Protein 1Z7D (pdb70)

Nearest PDB structures (foldseek):
  1z7d-assembly3_F  TM=1.003E+00  e=6.283E-77  Plasmodium yoelii yoelii
  1z7d-assembly1_A  TM=9.982E-01  e=9.087E-73  Plasmodium yoelii yoelii
  1z7d-assembly1_B  TM=1.002E+00  e=5.710E-72  Plasmodium yoelii yoelii
  1z7d-assembly3_E  TM=9.992E-01  e=2.429E-71  Plasmodium yoelii yoelii
  3lg0-assembly2_C  TM=9.938E-01  e=2.759E-66  Plasmodium falciparum CDC/Honduras

Radius of gyration: 50.33 Å; Cα contacts (8 Å, |Δi|>4): 5253; chains: 6; bounding box: 68×157×118 Å

Foldseek 3Di:
DDLVVVVVVCVVPHDPPDDDQSFAFDDFWFQWTAGPVRFIFGEQCCVLQLQLLTPPDPLLVVLLVVQVVPFWADFPVDDDDLLVVLFVLVCVVVVAATKWKAFALVVLVVVVVVLLVLCLCPPLVQPPPQAEEEEDPQAVYDYFHPLDLVSVLVVLVPSRHRAYEDECFRVLSFRHHHDQCSVVSLLVSCVVSVHFYEYECQNVALQQQLHNGPVVVNPGDGQKYKYWSLLQSPPGRMIMMGHHCSRVVSDDPPPDGDGNTSTNSSSSSRSSSSVSSVVVVLSNQLQVQVVVLQVLLCVLCVPQPFWDDWDGGRQWIKTFTDLVQDQVVVLQSQLVVLRYHWDAHPSTMTTRGTRSVDDSVNSVVSSVSNSVSSVVSD/DDLVVVVVVCVVPHDPPDDDQSFAFDDFWFQWTAGPVRAIFGEQCCVLQLQLLTPPPVLLVVLLVVQVVPFFADFPVDDDVLLVVLFVLVCVVQPAATKWKFFALVVLVVVVVVLLVLLLCPPLVQPDPLEAEEEDPQQVPYDHPLDLPRLLVVLLPSNYRAYEYECFRQQNFRRHHDQCSLVSNLVSCVVSVHFYEYECQNPALQQQLHNGSSVVNPHDTQKYKHWNLLQSNPGRMIMIGHHCSRVVSDDPDDDDDSNGSGNSSSSSRSSSSVSSVVVSLSNLQQVLVVVLLVCLCVLCVPQPFWDDWDGGRQWIKTWTNQVQDQVVVLQSQLVVLRYHFDAHPRTMTTRGTRSPDDNVRSVVVSCSNSVSSVVSD/DDLCVVVVVCVPPHDPPDDDQSFAFDDFWFQWTAGPVRAIFGEQCLVLQLQLLTPPDVLLVVLLVVQVVPFFADFPVDDDDLLVVLFVLVCVVQVFATKWKFFALVVLVVVVVVLLQLCLCPPLNAPPPQEDEAEDDLDLPVVLVVLLDSSYSAYEDECFDQQVFGHHHDLCRVVSVLVSCVVSVHFYEYEQQRVALQQQLHNGPCVVNPDDGAKYKHWNLLQSNPGRMIMIGHHCSRVVSDDDDDDDPRNGSTNSSSSSSSSSSVSSVVVVLSNLLQVQVVVLQVVLCVLCVPQPQWDDWDDGRQWTKTWGNPVQDQLVVLQSQLVVLRYHWDAHPSTMTTRHTRSPDHNVNSVVSSVSSSVSSVVSD/DDLVVVVVVCVVPHDPPDDDDSFAFDDFWFQWTAGPVRAIFGEQCCVLQLQLLGPPDPLLVVLLVVQVVPFWADFPVDDDPLLVVLFVLVCVVQVAATKWKFFALVVLVVVVVVLLQLCLCPPLVADPPQAAEEEDCVPYFDPLDLPRLLVVLLPSNYRAYEYECFDQQVFRRHHDQCSLVSLLVSCVVSVHFYEYEQQNPALQQQLHRGPCVVNPHDGQKYKYWNLLQSNPGRMIMMGHHCSRPVSDDPDDDDDRNTSTNSSSSSRSSSSCSSVVVSLSNLLQVLVVVLQVVLCVLCVPQPFWDDWDHGRQFTKTFTNVVQDQQVQLQVQLVVLRYHWDAHPRTMTTGGTRSVDDNVNSVVSSCSNSVSSVVSD/DDLVVVVVVCVVPHDPPDDDDSFAWDDFWFQWTAGPVRAIFGEQCLVLQLQLLGPPDVLLVVLLVVQVVPFWFDWPVDDDDLLVVLFVLVCVVVVAATKWKAFALVVLVVVVVVLLVLCLCPPLVAPPPLEQEEEVVPNDVPLDLPRLLVVLLPSNYRAYEYECFDALVFGHHHDQCSLVSNLVSCVVSVHFYEYEQQNPALQLQLHNGPCVVNPDDGQKYKYWNLLQSNPGRMIMIGHHPSRVVSDDDDDDDTGSGSGNSSSSSSSSSSVSSVVVSLSNLLQVQVVVLQVCLCVLCVPAPFWDDWDHGRQWTKTWTPVVQHQVQVLQSQLVVLRYHFDAHPSTMTTRHTRSPDDNVNSVSSSVSNSVSSVVSD/DDLVVVVVVCVVVHDPPDDDQSFAFDDFWFQWTAGPVRAIFGEQCLVLQLQLLTPPDVLLVVLLVVQVVPFFADFPVDDDDLLVVLFVLVCVVVVFATKWKDFALVVLVVVVVVLQLLCLCPPLNQPPPQAAEEEDPVHYDHPLDLPSVLVVLQPSSYRAYEYECFDVLVFRHHHDQCSLVSNLVSCVVSVHFYEYEQQNPALQQQLHNGSVVVNPGDGQKYKYWNLLQSNPGRMIMMGHHCSRPVSDDPDDDDDRNGSTNSSSSSSSSSSVSSVVVSLSNLLQVQVPVLLVVLCVLCVPPPFWDDWDHGRQFTKTFTDLVQDFQVVLQSQLVVLRYHFDAHPRGMTTRGTRSVDDNVNSVVSSVSSSVSSVVSD

InterPro domains:
  IPR005814 Aminotransferase class-III [PF00202] (20-406)
  IPR005814 Aminotransferase class-III [PIRSF000521] (32-408)
  IPR005814 Aminotransferase class-III [cd00610] (13-407)
  IPR010164 Ornithine aminotransferase [TIGR01885] (11-408)
  IPR015421 Pyridoxal phosphate-dependent transferase, major domain [G3DSA:3.40.640.10] (64-314)
  IPR015422 Pyridoxal phosphate-dependent transferase, small domain [G3DSA:3.90.1150.10] (19-399)
  IPR015424 Pyridoxal phosphate-dependent transferase [SSF53383] (17-407)
  IPR049704 Aminotransferases class-III pyridoxal-phosphate attachment site [PS00600] (230-267)
  IPR050103 Class-III Pyridoxal-phosphate-dependent Aminotransferase [PTHR11986] (8-408)

Organism: Plasmodium yoelii yoelii (NCBI:txid73239)

Sequence (2248 aa):
KTPEDYINNELKYGAHNYDPIPVVLKRAKGVFVYDVNDKRYYDFLSAYSSVNQGHCHPNILNAMINQAKNLTICSRAFFSVPLGICERYLTNLLGYDKVLMMNTGAEANETAYKLCRKWGYEVKKIPENMAKIVVCKNNQFSKVPYDDLEALEEELKDPNVCAFIVEPIQGEAGVIVPSDNYLQGVYDICKKYNVLFVADEVQTGLGRTGKLLCVHHYNVKPDVILLGKALSGGHYPISAVLANDDIMLVIKPGEHGSTYGGNPLAASICVEALNVLINEKLCENAEKLGGPFLENLKRELKDSKIVRDVRGKGLLCAIEFKNELVNVLDICLKLKENGLITRDVHDKTIRLTPPLCITKEQLDECTEIIVKTVKFFDKTPEDYINNELKYGAHNYDPIPVVLKRAKGVFVYDVNDKRYYDFLSAYSSVNQGHCHPNILNAMINQAKNLTICSRAFFSVPLGICERYLTNLLGYDKVLMMNTGAEANETAYKLCRKWGYEVKKIPENMAKIVVCKNNFSKVPYDDLEALEEELKDPNVCAFIVEPIQGEAGVIVPSDNYLQGVYDICKKYNVLFVADEVQTGLGRTGKLLCVHHYNVKPDVILLGKALSGGHYPISAVLANDDIMLVIKPGEHGSTYGGNPLAASICVEALNVLINEKLCENAEKLGGPFLENLKRELKDSKIVRDVRGKGLLCAIEFKNELVNVLDICLKLKENGLITRDVHDKTIRLTPPLCITKEQLDECTEIIVKTVKFFDKTPEDYINNELKYGAHNYDPIPVVLKRAKGVFVYDVNDKRYYDFLSAYSSVNQGHCHPNILNAMINQAKNLTICSRAFFSVPLGICERYLTNLLGYDKVLMMNTGAEANETAYKLCRKWGYEVKKIPENMAKIVVCYDDLEALEEELKDPNVCAFIVEPIQGEAGVIVPSDNYLQGVYDICKKYNVLFVADEVQTGLGRTGKLLCVHHYNVKPDVILLGKALSGGHYPISAVLANDDIMLVIKPGEHGSTYGGNPLAASICVEALNVLINEKLCENAEKLGGPFLENLKRELKDSKIVRDVRGKGLLCAIEFKNELVNVLDICLKLKENGLITRDVHDKTIRLTPPLCITKEQLDECTEIIVKTVKFFDKTPEDYINNELKYGAHNYDPIPVVLKRAKGVFVYDVNDKRYYDFLSAYSSVNQGHCHPNILNAMINQAKNLTICSRAFFSVPLGICERYLTNLLGYDKVLMMNTGAEANETAYKLCRKWGYEVKKIPENMAKIVVCKFSKVPYDDLEALEEELKDPNVCAFIVEPIQGEAGVIVPSDNYLQGVYDICKKYNVLFVADEVQTGLGRTGKLLCVHHYNVKPDVILLGKALSGGHYPISAVLANDDIMLVIKPGEHGSTYGGNPLAASICVEALNVLINEKLCENAEKLGGPFLENLKRELKDSKIVRDVRGKGLLCAIEFKNELVNVLDICLKLKENGLITRDVHDKTIRLTPPLCITKEQLDECTEIIVKTVKFFDKTPEDYINNELKYGAHNYDPIPVVLKRAKGVFVYDVNDKRYYDFLSAYSSVNQGHCHPNILNAMINQAKNLTICSRAFFSVPLGICERYLTNLLGYDKVLMMNTGAEANETAYKLCRKWGYEVKKIPENMAKIVVCFSKVPYDDLEALEEELKDPNVCAFIVEPIQGEAGVIVPSDNYLQGVYDICKKYNVLFVADEVQTGLGRTGKLLCVHHYNVKPDVILLGKALSGGHYPISAVLANDDIMLVIKPGEHGSTYGGNPLAASICVEALNVLINEKLCENAEKLGGPFLENLKRELKDSKIVRDVRGKGLLCAIEFKNELVNVLDICLKLKENGLITRDVHDKTIRLTPPLCITKEQLDECTEIIVKTVKFFDKTPEDYINNELKYGAHNYDPIPVVLKRAKGVFVYDVNDKRYYDFLSAYSSVNQGHCHPNILNAMINQAKNLTICSRAFFSVPLGICERYLTNLLGYDKVLMMNTGAEANETAYKLCRKWGYEVKKIPENMAKIVVCKFSKVPYDDLEALEEELKDPNVCAFIVEPIQGEAGVIVPSDNYLQGVYDICKKYNVLFVADEVQTGLGRTGKLLCVHHYNVKPDVILLGKALSGGHYPISAVLANDDIMLVIKPGEHGSTYGGNPLAASICVEALNVLINEKLCENAEKLGGPFLENLKRELKDSKIVRDVRGKGLLCAIEFKNELVNVLDICLKLKENGLITRDVHDKTIRLTPPLCITKEQLDECTEIIVKTVKFFD

B-factor: mean 41.45, std 12.66, range [12.84, 367.81]

Secondary structure (DSSP, 8-state):
--HHHHHHHHHHHB------EEEEEEEEEBTEEEETT--EEEESSHHHHTTTT-BT-HHHHHHHHHHHTT-S---TTSEEHHHHHHHHHHHHHHT-SEEEEESSHHHHHHHHHHHHHHHHHHTS-PPTT--EEEEETT--EEEE-TT-HHHHHHHHTSTTEEEEEE-SSBSTTTSBPPPTTHHHHHHHHHHHTT-EEEEE-TTTTTTTTSSSSGGGGGT---SEEEE-GGGGTTSS--EEEEE-HHHHTT--TT----TTTT-HHHHHHHHHHHHHHHHTTHHHHHHHHHHHHHHHHHHHHTT-TTEEEEEEETTEEEEEE-TTT--HHHHHHHHHHTTEE--EETTTEEEE---TT--HHHHHHHHHHHHHHHHHH-/--HHHHHHHHHHHB-------S-EEEEEEBTEEEETT--EEEESSHHHHTTTT-BT-HHHHHHHHHHHTT-S---TTEEEHHHHHHHHHHHHHHT-SEEEEESSHHHHHHHHHHHHHHHIIIII---TT--EEEEETT--EEE-TT-HHHHHHHHTSTTEEEEEE-SSBTTTT-BPPPTTHHHHHHHHHHHHT-EEEEE-TTTTTTTTSSSSGGGTTT---SEEEE-GGGGTTSS--EEEEE-HHHHTT--TT----TTTT-HHHHHHHHHHHHHHHHTTHHHHHHHHHHHHHHHHHHHSTT-SSEEEEEEETTEEEEEE-TTT--HHHHHHHHHHTTEE--EETTTEEEE---TT--HHHHHHHHHHHHHHHHHT-/--HHHHHHHHHHHB-------S-EEEEEEBTEEEETT--EEEESSHHHHTTTT-BT-HHHHHHHHHHHTT-S---TTSEEHHHHHHHHHHHHHHT-SEEEEESSHHHHHHHHHHHHHHHHHHTT-PPTT--EEE-----HHHHHHHTT-TTEEEEEE-SSBTTTTSBPPPTTHHHHHHHHHHHTT-EEEEE-TTTTTTTTSSSSGGGGGT---SEEEE-GGGGTTSS--EEEEE-HHHHTT----S-S-TTTT-HHHHHHHHHHHHHHHHTTHHHHHHHHHHHHHHHHHHHTTT-TTEEEEEEETTEEEEEE-TTT--HHHHHHHHHHTTEE--EETTTEEEE---TT--HHHHHHHHHHHHHHHHHT-/--HHHHHHHHHHHB-------S-EEEEEEBTEEEETT--EEEESSTTTTTTTT-BT-HHHHHHHHHHHTT-S---TTSEEHHHHHHHHHHHHHHT-SEEEEES-HHHHHHHHHHHHHHHHHHTS---TT--EEEEE--EEE-TT-HHHHHHHHTSTTEEEEEE-SSBTTTT-BPPPTTHHHHHHHHHHHTT-EEEEE-TTTTTTTTSSSSGGGGGT---SEEEE-GGGTTTSS--EEEEE-HHHHTT--TTS---TTTT-HHHHHHHHHHHHHHHHTTHHHHHHHHHHHHHHHHHHHSTT-SSEEEEEEETTEEEEEE-TTT--HHHHHHHHHHTTEE--EETTTEEEE---TT--HHHHHHHHHHHHHHHHHH-/--HHHHHHHHHHHB-------S-EEEEEEBTEEEETT--EEEESSHHHHTTTT-BT-HHHHHHHHHHHTT-S---TTSEEHHHHHHHHHHHHHHT-SEEEEESSHHHHHHHHHHHHHHHHHHTS-PPTT--EEEE--EE--TT-HHHHHHHHTSTTEEEEEE-SSBSTTT-BPPPTTHHHHHHHHHHHTT-EEEEE-TTTTTTTTSSSSGGGGGT---SEEEE-GGGGTTSS--EEEEE-HHHHTT----------TT-HHHHHHHHHHHHHHHHTTHHHHHHHHHHHHHHHHHHHTTT-TTEEEEEEETTEEEEEE-TTT--HHHHHHHHHHTTEE--EETTTEEEE---TT--HHHHHHHHHHHHHHHHHT-/--HHHHHHHHHHHB-------S-EEEEEEBTEEEETT--EEEESSHHHHTTTT-BT-HHHHHHHHHHHTT-S---TTSEEHHHHHHHHHHHHHHT-SEEEEESSHHHHHHHHHHHHHHHHHHTS-PPTT--EEEEE--EEE-TT-HHHHHHHHTSTTEEEEEE-SSBTTTTSBPPPTTHHHHHHHHHHHHT-EEEEE-TTTTTTTTSSSSGGGGTT---SEEEE-GGGGTTSS--EEEEE-HHHHTT--S---S-TTTT-HHHHHHHHHHHHHHHHTTHHHHHHHHHHHHHHHHHHHTSS-SSEEEEEEETTEEEEEE-TTT--HHHHHHHHHHTTEE--EETTTEEEE---TT--HHHHHHHHHHHHHHHHHT-

Solvent-accessible surface area: 82589 Å² total; per-residue (Å²): 125,71,32,128,58,34,26,87,12,20,86,127,32,0,12,47,13,38,99,22,4,58,2,0,0,73,90,1,154,22,8,25,0,37,6,24,72,98,113,121,9,8,0,0,0,0,0,35,4,0,0,0,2,1,3,14,20,82,73,0,18,79,20,2,34,99,21,1,122,63,0,0,1,3,6,31,6,2,17,8,23,11,4,2,91,0,6,99,52,0,4,100,46,11,42,11,34,4,0,8,11,17,3,5,24,56,27,0,44,89,13,1,38,116,2,1,40,92,13,0,44,52,31,39,157,10,83,119,102,92,0,46,0,0,12,2,98,105,75,102,100,23,110,4,54,28,60,40,53,139,26,0,61,114,50,1,110,41,97,39,0,0,0,0,12,3,22,0,1,5,10,112,20,0,2,65,48,5,64,102,112,2,1,73,11,0,65,75,16,2,121,141,59,80,6,7,2,0,0,26,1,15,52,1,3,2,0,0,1,0,74,33,3,0,1,82,59,29,133,9,102,3,35,0,0,0,0,2,24,2,0,0,0,0,0,1,0,3,0,0,0,0,0,50,4,54,5,1,8,0,11,91,64,68,86,108,30,29,28,10,4,6,4,4,1,5,2,25,0,0,26,38,0,0,43,5,0,72,114,81,124,8,14,80,36,0,86,154,20,1,24,48,7,18,46,40,0,78,77,66,5,134,140,18,141,6,18,151,57,9,37,16,48,11,0,13,1,0,2,31,2,57,74,135,102,17,84,4,79,60,0,2,54,40,4,48,116,42,16,0,0,2,41,24,19,112,105,84,5,0,26,1,5,0,0,0,44,2,53,103,121,42,5,59,82,0,6,104,19,1,9,126,0,1,132,129,48,77,138,53,19,103,62,33,28,48,10,16,67,49,40,1,11,38,6,57,103,15,4,63,2,1,0,75,92,1,98,20,7,24,0,36,7,23,96,97,76,110,3,6,1,0,0,0,0,54,3,0,0,0,3,1,2,3,20,72,66,0,18,81,20,1,37,88,21,0,111,52,0,1,1,2,4,30,4,3,18,8,23,11,4,2,84,0,6,92,57,0,3,102,51,13,50,10,62,8,0,7,8,30,3,12,26,62,29,0,45,100,18,0,44,124,2,0,56,68,12,0,65,102,69,39,144,10,84,148,116,104,11,64,0,0,9,1,106,87,85,124,24,106,5,68,25,46,45,90,142,28,0,44,117,46,1,106,35,97,39,0,0,0,0,14,4,18,0,0,2,2,103,19,0,0,56,52,7,60,110,100,1,1,61,12,1,66,73,16,2,129,140,58,76,4,6,3,0,0,27,1,12,38,0,3,4,0,0,0,3,86,36,2,0,1,63,40,28,132,8,95,1,33,0,0,0,0,1,31,3,0,0,0,0,1,2,0,3,0,0,0,0,0,37,49,99,6,1,84,21,10,136,56,53,68,133,48,12,32,8,2,5,3,3,1,6,2,26,0,0,27,40,0,1,38,2,1,66,112,79,131,8,14,102,40,0,74,159,26,2,40,75,10,26,97,70,0,103,155,58,4,147,135,14,168,9,16,137,50,7,47,16,57,7,1,3,0,0,1,21,1,65,64,136,92,13,83,3,90,63,0,2,64,42,1,49,100,38,10,0,1,1,62,23,19,105,99,80,4,0,8,0,0,0,0,0,46,1,59,117,122,43,6,66,78,0,6,102,22,0,10,132,0,0,125,132,51,88,182,32,20,87,66,44,30,93,16,18,86,121,23,1,12,51,4,53,100,19,3,63,2,0,0,78,96,1,98,19,7,25,0,39,2,22,72,93,96,123,7,7,0,0,0,0,0,45,6,0,0,0,3,1,2,4,23,71,69,0,14,83,18,1,30,90,22,0,114,60,0,1,0,2,5,30,7,4,17,8,22,12,4,0,76,0,7,104,57,0,2,105,53,13,59,14,62,7,0,10,5,28,4,8,25,63,27,0,44,105,26,0,64,147,3,2,95,100,11,0,39,97,75,38,156,11,80,126,127,95,12,80,29,18,98,70,69,51,52,44,138,52,11,68,108,89,1,108,42,97,39,0,0,0,2,12,5,26,0,0,33,1,99,46,0,0,61,44,7,55,102,117,1,1,77,17,0,48,62,14,2,128,159,68,79,4,7,1,1,0,24,1,14,21,0,2,3,0,0,0,3,74,26,2,0,1,80,43,28,134,8,127,2,42,0,0,0,0,2,27,1,0,0,0,0,0,2,0,3,1,0,0,0,0,50,47,100,8,1,73,20,29,137,60,48,174,119,39,20,11,10,1,5,4,3,0,5,0,25,0,0,26,37,0,0,43,2,1,72,107,80,131,7,12,103,40,0,86,153,18,0,32,84,11,15,100,48,0,87,153,52,5,151,128,15,156,11,19,114,59,7,32,15,52,10,0,5,0,0,2,30,0,59,42,73,28,4,32,0,74,19,0,1,53,18,3,42,103,42,17,0,0,1,50,28,26,131,59,72,7,0,15,0,1,0,0,0,42,1,55,132,119,43,5,71,84,0,3,96,14,0,2,114,1,1,125,21,6,67,184,63,14,103,68,40,29,87,21,16,86,132,39,0,13,39,25,53,107,15,32,76,3,0,0,78,101,1,84,18,7,23,0,37,6,27,71,100,112,128,12,6,1,0,2,0,0,29,7,0,0,0,2,1,2,4,20,71,69,0,18,81,18,2,28,99,22,1,115,60,0,0,1,3,5,33,4,3,19,8,20,12,4,2,89,0,7,112,56,0,1,98,50,9,40,11,63,10,0,4,10,14,4,5,26,62,26,0,45,94,4,0,38,100,2,0,53,90,12,0,50,64,75,40,157,11,84,140,132,99,10,51,0,0,40,18,141,140,23,128,2,53,27,58,46,65,153,25,0,57,124,45,2,116,43,94,40,0,0,0,0,15,4,51,1,0,13,1,85,42,0,0,60,45,4,66,95,116,3,1,77,12,0,65,51,16,2,148,155,59,77,5,6,2,0,0,32,1,15,36,1,3,4,0,1,0,3,76,33,3,0,2,76,46,38,138,8,108,3,49,0,0,0,0,1,28,2,0,0,0,0,0,1,1,5,0,0,1,0,0,52,45,103,6,1,79,6,18,115,69,78,107,34,54,23,28,10,3,5,3,3,0,6,3,25,0,0,26,40,0,0,39,4,0,67,110,77,131,7,14,96,36,0,77,142,15,1,38,64,8,17,111,47,0,82,141,49,8,153,125,21,158,8,16,139,52,18,37,16,54,10,1,4,1,0,0,32,2,46,65,120,105,29,77,0,97,61,0,10,65,50,1,41,116,50,16,0,4,12,76,31,25,122,63,60,2,0,10,0,3,2,0,0,47,1,66,113,142,44,5,62,84,0,6,91,22,0,2,141,1,1,137,137,36,108,122,64,28,124,65,31,22,88,18,18,88,129,36,1,13,57,10,46,115,16,5,66,2,1,0,78,89,1,94,19,8,24,0,36,5,22,82,97,108,122,5,8,1,0,1,0,0,26,5,0,0,0,2,0,2,4,20,72,71,0,19,80,22,1,35,87,21,0,104,50,0,0,3,3,6,25,0,3,19,7,22,14,4,2,70,0,7,95,50,0,1,101,52,13,55,15,62,6,0,6,8,37,4,5,24,60,35,0,42,100,24,3,41,130,1,2,66,78,16,0,46,104,76,39,152,8,85,123,129,94,13,49,0,0,37,38,133,19,162,8,84,33,54,33,54,139,30,0,47,128,48,1,114,44,101,39,0,0,0,0,17,4,34,1,0,34,3,80,48,1,0,50,48,7,63,100,105,4,1,63,9,0,66,72,14,3,148,134,51,79,5,7,2,1,1,28,1,16,28,0,3,3,0,0,0,4,75,33,2,0,1,77,41,33,137,10,136,2,50,0,0,0,0,1,25,1,0,0,0,0,0,1,0,3,1,0,0,0,0,43,45,104,8,0,72,19,17,142,58,48,183,146,36,31,26,16,1,6,4,3,0,6,2,27,0,0,28,42,0,0,43,4,1,70,115,76,126,6,16,86,38,0,81,147,22,0,20,54,8,25,26,42,0,93,66,69,5,148,149,13,132,4,18,130,52,9,42,11,42,11,1,5,0,0,2,34,3,52,62,113,104,16,91,3,90,65,0,1,59,45,4,47,122,44,16,0,1,2,97,21,18,106,106,90,4,3,5,0,0,0,0,0,45,1,68,134,138,45,6,54,87,0,6,102,25,2,10,141,0,2,119,131,51,70,123,61,33,117,63,30,31,75,16,19,93,114,49,1,13,43,29,38,119,21,10,68,2,1,0,78,89,0,95,18,8,24,0,38,8,20,100,94,78,122,2,7,0,0,0,0,3,6,3,1,0,0,2,1,2,3,24,81,77,0,23,80,19,1,30,77,21,0,120,62,0,0,0,3,5,29,5,3,14,7,22,14,4,2,72,0,7,93,53,0,2,95,54,14,43,10,60,8,0,8,6,24,3,19,24,68,25,0,42,95,20,1,41,144,2,2,62,90,12,0,36,66,72,42,149,7,84,123,130,96,12,62,1,0,37,16,138,127,12,138,4,55,28,55,40,49,140,26,0,70,110,49,2,108,44,98,41,0,0,0,0,10,3,51,0,1,12,2,85,34,0,0,63,47,7,63,106,112,0,0,72,13,0,74,69,14,2,178,176,63,78,5,7,2,1,0,25,1,16,28,2,3,3,0,0,1,0,79,31,2,0,0,62,60,36,132,3,95,3,51,0,0,0,0,2,21,2,0,0,0,0,0,1,0,3,0,0,0,0,0,49,44,101,8,0,81,10,26,140,64,64,91,107,28,19,6,8,3,5,3,3,0,4,1,24,0,0,27,36,0,0,43,2,1,66,112,78,129,7,13,87,34,0,92,136,10,1,38,71,11,20,106,54,0,80,139,39,4,165,140,15,150,5,19,158,55,8,36,14,58,11,0,2,1,0,2,8,4,71,77,137,90,15,78,0,77,64,1,1,61,54,2,42,102,44,10,0,1,1,57,25,9,122,66,76,3,3,3,1,1,0,0,0,45,0,73,118,134,47,5,64,83,0,4,100,20,2,7,136,0,1,110,131,48,86

Structure (mmCIF, N/CA/C/O backbone):
data_1Z7D
#
_entry.id   1Z7D
#
_cell.length_a   55.489
_cell.length_b   221.829
_cell.length_c   114.484
_cell.angle_alpha   90.00
_cell.angle_beta   100.89
_cell.angle_gamma   90.00
#
_symmetry.space_group_name_H-M   'P 1 21 1'
#
loop_
_entity.id
_entity.type
_entity.pdbx_description
1 polymer 'ornithine aminotransferase'
2 water water
#
loop_
_atom_site.group_PDB
_atom_site.id
_atom_site.type_symbol
_atom_site.label_atom_id
_atom_site.label_alt_id
_atom_site.label_comp_id
_atom_site.label_asym_id
_atom_site.label_entity_id
_atom_site.label_seq_id
_atom_site.pdbx_PDB_ins_code
_atom_site.Cartn_x
_atom_site.Cartn_y
_atom_site.Cartn_z
_atom_site.occupancy
_atom_site.B_iso_or_equiv
_atom_site.auth_seq_id
_atom_site.auth_comp_id
_atom_site.auth_asym_id
_atom_site.auth_atom_id
_atom_site.pdbx_PDB_model_num
ATOM 1 N N . LYS A 1 27 ? -18.447 -69.060 -15.723 1.00 51.58 7 LYS A N 1
ATOM 2 C CA . LYS A 1 27 ? -18.023 -68.970 -14.298 1.00 50.74 7 LYS A CA 1
ATOM 3 C C . LYS A 1 27 ? -17.616 -67.517 -13.914 1.00 49.54 7 LYS A C 1
ATOM 4 O O . LYS A 1 27 ? -18.007 -66.562 -14.592 1.00 50.85 7 LYS A O 1
ATOM 10 N N . THR A 1 28 ? -16.865 -67.339 -12.832 1.00 48.55 8 THR A N 1
ATOM 11 C CA . THR A 1 28 ? -16.363 -66.009 -12.443 1.00 48.33 8 THR A CA 1
ATOM 12 C C . THR A 1 28 ? -14.976 -65.765 -13.067 1.00 47.17 8 THR A C 1
ATOM 13 O O . THR A 1 28 ? -14.382 -66.704 -13.592 1.00 47.46 8 THR A O 1
ATOM 17 N N . PRO A 1 29 ? -14.470 -64.507 -13.046 1.00 46.70 9 PRO A N 1
ATOM 18 C CA . PRO A 1 29 ? -13.091 -64.238 -13.475 1.00 45.71 9 PRO A CA 1
ATOM 19 C C . PRO A 1 29 ? -12.050 -65.105 -12.765 1.00 46.26 9 PRO A C 1
ATOM 20 O O . PRO A 1 29 ? -11.147 -65.618 -13.428 1.00 45.52 9 PRO A O 1
ATOM 24 N N . GLU A 1 30 ? -12.184 -65.275 -11.443 1.00 44.19 10 GLU A N 1
ATOM 25 C CA . GLU A 1 30 ? -11.257 -66.092 -10.667 1.00 44.70 10 GLU A CA 1
ATOM 26 C C . GLU A 1 30 ? -11.343 -67.558 -11.077 1.00 41.45 10 GLU A C 1
ATOM 27 O O . GLU A 1 30 ? -10.342 -68.246 -11.097 1.00 38.07 10 GLU A O 1
ATOM 33 N N . ASP A 1 31 ? -12.539 -68.038 -11.394 1.00 39.14 11 ASP A N 1
ATOM 34 C CA . ASP A 1 31 ? -12.688 -69.434 -11.801 1.00 39.67 11 ASP A CA 1
ATOM 35 C C . ASP A 1 31 ? -11.911 -69.755 -13.083 1.00 37.08 11 ASP A C 1
ATOM 36 O O . ASP A 1 31 ? -11.299 -70.817 -13.197 1.00 37.43 11 ASP A O 1
ATOM 41 N N . TYR A 1 32 ? -11.951 -68.838 -14.047 1.00 37.05 12 TYR A N 1
ATOM 42 C CA . TYR A 1 32 ? -11.225 -69.017 -15.310 1.00 35.67 12 TYR A CA 1
ATOM 43 C C . TYR A 1 32 ? -9.734 -68.986 -15.085 1.00 34.84 12 TYR A C 1
ATOM 44 O O . TYR A 1 32 ? -9.009 -69.848 -15.574 1.00 36.94 12 TYR A O 1
ATOM 53 N N . ILE A 1 33 ? -9.290 -67.992 -14.322 1.00 34.55 13 ILE A N 1
ATOM 54 C CA . ILE A 1 33 ? -7.889 -67.830 -13.977 1.00 32.89 13 ILE A CA 1
ATOM 55 C C . ILE A 1 33 ? -7.342 -69.056 -13.281 1.00 32.55 13 ILE A C 1
ATOM 56 O O . ILE A 1 33 ? -6.265 -69.546 -13.636 1.00 33.78 13 ILE A O 1
ATOM 61 N N . ASN A 1 34 ? -8.080 -69.563 -12.299 1.00 32.56 14 ASN A N 1
ATOM 62 C CA . ASN A 1 34 ? -7.638 -70.737 -11.538 1.00 30.50 14 ASN A CA 1
ATOM 63 C C . ASN A 1 34 ? -7.646 -71.988 -12.382 1.00 29.59 14 ASN A C 1
ATOM 64 O O . ASN A 1 34 ? -6.820 -72.874 -12.197 1.00 29.90 14 ASN A O 1
ATOM 69 N N . ASN A 1 35 ? -8.615 -72.093 -13.279 1.00 30.25 15 ASN A N 1
ATOM 70 C CA . ASN A 1 35 ? -8.657 -73.224 -14.189 1.00 30.60 15 ASN A CA 1
ATOM 71 C C . ASN A 1 35 ? -7.440 -73.218 -15.147 1.00 30.45 15 ASN A C 1
ATOM 72 O O . ASN A 1 35 ? -7.004 -74.270 -15.609 1.00 31.57 15 ASN A O 1
ATOM 77 N N . GLU A 1 36 ? -6.887 -72.035 -15.424 1.00 29.30 16 GLU A N 1
ATOM 78 C CA . GLU A 1 36 ? -5.711 -71.941 -16.279 1.00 30.15 16 GLU A CA 1
ATOM 79 C C . GLU A 1 36 ? -4.473 -72.283 -15.484 1.00 31.21 16 GLU A C 1
ATOM 80 O O . GLU A 1 36 ? -3.543 -72.898 -15.996 1.00 30.87 16 GLU A O 1
ATOM 86 N N . LEU A 1 37 ? -4.462 -71.871 -14.224 1.00 30.28 17 LEU A N 1
ATOM 87 C CA . LEU A 1 37 ? -3.382 -72.202 -13.321 1.00 33.53 17 LEU A CA 1
ATOM 88 C C . LEU A 1 37 ? -3.294 -73.711 -13.108 1.00 32.64 17 LEU A C 1
ATOM 89 O O . LEU A 1 37 ? -2.208 -74.252 -12.947 1.00 35.11 17 LEU A O 1
ATOM 94 N N . LYS A 1 38 ? -4.435 -74.392 -13.120 1.00 34.34 18 LYS A N 1
ATOM 95 C CA . LYS A 1 38 ? -4.436 -75.840 -12.907 1.00 35.58 18 LYS A CA 1
ATOM 96 C C . LYS A 1 38 ? -3.991 -76.595 -14.161 1.00 33.14 18 LYS A C 1
ATOM 97 O O . LYS A 1 38 ? -3.127 -77.473 -14.074 1.00 30.43 18 LYS A O 1
ATOM 103 N N . TYR A 1 39 ? -4.582 -76.251 -15.308 1.00 31.31 19 TYR A N 1
ATOM 104 C CA . TYR A 1 39 ? -4.397 -77.048 -16.541 1.00 32.19 19 TYR A CA 1
ATOM 105 C C . TYR A 1 39 ? -3.362 -76.555 -17.547 1.00 30.45 19 TYR A C 1
ATOM 106 O O . TYR A 1 39 ? -3.021 -77.268 -18.498 1.00 28.93 19 TYR A O 1
ATOM 115 N N . GLY A 1 40 ? -2.830 -75.365 -17.317 1.00 28.73 20 GLY A N 1
ATOM 116 C CA . GLY A 1 40 ? -1.929 -74.747 -18.281 1.00 27.93 20 GLY A CA 1
ATOM 117 C C . GLY A 1 40 ? -0.618 -74.398 -17.633 1.00 27.58 20 GLY A C 1
ATOM 118 O O . GLY A 1 40 ? -0.563 -74.144 -16.424 1.00 26.91 20 GLY A O 1
ATOM 119 N N . ALA A 1 41 ? 0.449 -74.417 -18.428 1.00 25.83 21 ALA A N 1
ATOM 120 C CA . ALA A 1 41 ? 1.775 -74.042 -17.952 1.00 26.55 21 ALA A CA 1
ATOM 121 C C . ALA A 1 41 ? 1.731 -72.607 -17.433 1.00 26.30 21 ALA A C 1
ATOM 122 O O . ALA A 1 41 ? 0.935 -71.805 -17.917 1.00 27.91 21 ALA A O 1
ATOM 124 N N . HIS A 1 42 ? 2.595 -72.284 -16.477 1.00 25.82 22 HIS A N 1
ATOM 125 C CA . HIS A 1 42 ? 2.639 -70.944 -15.893 1.00 28.44 22 HIS A CA 1
ATOM 126 C C . HIS A 1 42 ? 3.716 -70.072 -16.552 1.00 30.95 22 HIS A C 1
ATOM 127 O O . HIS A 1 42 ? 4.571 -69.492 -15.864 1.00 30.35 22 HIS A O 1
ATOM 134 N N . ASN A 1 43 ? 3.681 -69.993 -17.886 1.00 30.56 23 ASN A N 1
ATOM 135 C CA . ASN A 1 43 ? 4.644 -69.190 -18.637 1.00 30.21 23 ASN A CA 1
ATOM 136 C C . ASN A 1 43 ? 4.280 -67.710 -18.743 1.00 31.21 23 ASN A C 1
ATOM 137 O O . ASN A 1 43 ? 5.109 -66.902 -19.161 1.00 28.32 23 ASN A O 1
ATOM 142 N N . TYR A 1 44 ? 3.050 -67.347 -18.366 1.00 31.09 24 TYR A N 1
ATOM 143 C CA . TYR A 1 44 ? 2.678 -65.923 -18.329 1.00 31.65 24 TYR A CA 1
ATOM 144 C C . TYR A 1 44 ? 2.083 -65.504 -16.987 1.00 32.28 24 TYR A C 1
ATOM 145 O O . TYR A 1 44 ? 1.472 -66.320 -16.294 1.00 31.96 24 TYR A O 1
ATOM 154 N N . ASP A 1 45 ? 2.262 -64.232 -16.637 1.00 34.48 25 ASP A N 1
ATOM 155 C CA . ASP A 1 45 ? 1.580 -63.623 -15.472 1.00 36.40 25 ASP A CA 1
ATOM 156 C C . ASP A 1 45 ? 0.640 -62.493 -15.962 1.00 35.13 25 ASP A C 1
ATOM 157 O O . ASP A 1 45 ? 0.985 -61.311 -15.878 1.00 36.09 25 ASP A O 1
ATOM 162 N N . PRO A 1 46 ? -0.535 -62.851 -16.519 1.00 32.77 26 PRO A N 1
ATOM 163 C CA . PRO A 1 46 ? -1.344 -61.804 -17.166 1.00 33.03 26 PRO A CA 1
ATOM 164 C C . PRO A 1 46 ? -2.004 -60.830 -16.181 1.00 34.33 26 PRO A C 1
ATOM 165 O O . PRO A 1 46 ? -2.125 -61.136 -14.987 1.00 33.42 26 PRO A O 1
ATOM 169 N N . ILE A 1 47 ? -2.385 -59.653 -16.672 1.00 35.00 27 ILE A N 1
ATOM 170 C CA . ILE A 1 47 ? -3.336 -58.788 -15.955 1.00 37.98 27 ILE A CA 1
ATOM 171 C C . ILE A 1 47 ? -4.611 -59.613 -15.769 1.00 37.99 27 ILE A C 1
ATOM 172 O O . ILE A 1 47 ? -5.085 -60.226 -16.733 1.00 38.87 27 ILE A O 1
ATOM 177 N N . PRO A 1 48 ? -5.143 -59.684 -14.532 1.00 38.64 28 PRO A N 1
ATOM 178 C CA . PRO A 1 48 ? -6.317 -60.540 -14.318 1.00 38.20 28 PRO A CA 1
ATOM 179 C C . PRO A 1 48 ? -7.649 -59.930 -14.798 1.00 37.36 28 PRO A C 1
ATOM 180 O O . PRO A 1 48 ? -8.494 -59.553 -13.986 1.00 38.74 28 PRO A O 1
ATOM 184 N N . VAL A 1 49 ? -7.802 -59.813 -16.112 1.00 36.13 29 VAL A N 1
ATOM 185 C CA . VAL A 1 49 ? -9.082 -59.558 -16.764 1.00 34.60 29 VAL A CA 1
ATOM 186 C C . VAL A 1 49 ? -9.290 -60.772 -17.654 1.00 34.17 29 VAL A C 1
ATOM 187 O O . VAL A 1 49 ? -8.344 -61.244 -18.294 1.00 29.80 29 VAL A O 1
ATOM 191 N N . VAL A 1 50 ? -10.511 -61.285 -17.691 1.00 31.74 30 VAL A N 1
ATOM 192 C CA . VAL A 1 50 ? -10.800 -62.479 -18.466 1.00 31.51 30 VAL A CA 1
ATOM 193 C C . VAL A 1 50 ? -11.744 -62.095 -19.601 1.00 32.50 30 VAL A C 1
ATOM 194 O O . VAL A 1 50 ? -12.945 -61.847 -19.377 1.00 31.02 30 VAL A O 1
ATOM 198 N N . LEU A 1 51 ? -11.191 -62.044 -20.811 1.00 29.72 31 LEU A N 1
ATOM 199 C CA . LEU A 1 51 ? -11.917 -61.539 -21.976 1.00 32.21 31 LEU A CA 1
ATOM 200 C C . LEU A 1 51 ? -12.728 -62.605 -22.696 1.00 31.98 31 LEU A C 1
ATOM 201 O O . LEU A 1 51 ? -12.307 -63.760 -22.800 1.00 32.14 31 LEU A O 1
ATOM 206 N N . LYS A 1 52 ? -13.894 -62.214 -23.203 1.00 30.86 32 LYS A N 1
ATOM 207 C CA . LYS A 1 52 ? -14.717 -63.152 -23.956 1.00 31.41 32 LYS A CA 1
ATOM 208 C C . LYS A 1 52 ? -15.180 -62.582 -25.300 1.00 27.91 32 LYS A C 1
ATOM 209 O O . LYS A 1 52 ? -15.562 -63.330 -26.194 1.00 27.02 32 LYS A O 1
ATOM 215 N N . ARG A 1 53 ? -15.146 -61.264 -25.441 1.00 28.05 33 ARG A N 1
ATOM 216 C CA . ARG A 1 53 ? -15.588 -60.630 -26.679 1.00 29.84 33 ARG A CA 1
ATOM 217 C C . ARG A 1 53 ? -14.869 -59.323 -26.927 1.00 26.94 33 ARG A C 1
ATOM 218 O O . ARG A 1 53 ? -14.339 -58.720 -26.006 1.00 29.16 33 ARG A O 1
ATOM 226 N N . ALA A 1 54 ? -14.865 -58.888 -28.185 1.00 27.38 34 ALA A N 1
ATOM 227 C CA . ALA A 1 54 ? -14.173 -57.682 -28.592 1.00 28.14 34 ALA A CA 1
ATOM 228 C C . ALA A 1 54 ? -14.679 -57.223 -29.920 1.00 26.76 34 ALA A C 1
ATOM 229 O O . ALA A 1 54 ? -15.031 -58.033 -30.771 1.00 28.48 34 ALA A O 1
ATOM 231 N N . LYS A 1 55 ? -14.663 -55.921 -30.128 1.00 29.73 35 LYS A N 1
ATOM 232 C CA . LYS A 1 55 ? -15.126 -55.341 -31.385 1.00 31.60 35 LYS A CA 1
ATOM 233 C C . LYS A 1 55 ? -14.514 -53.961 -31.449 1.00 29.88 35 LYS A C 1
ATOM 234 O O . LYS A 1 55 ? -14.706 -53.175 -30.527 1.00 30.61 35 LYS A O 1
ATOM 240 N N . GLY A 1 56 ? -13.768 -53.670 -32.515 1.00 28.63 36 GLY A N 1
ATOM 241 C CA . GLY A 1 56 ? -13.201 -52.341 -32.702 1.00 25.56 36 GLY A CA 1
ATOM 242 C C . GLY A 1 56 ? -12.160 -52.049 -31.630 1.00 29.48 36 GLY A C 1
ATOM 243 O O . GLY A 1 56 ? -11.233 -52.847 -31.420 1.00 27.72 36 GLY A O 1
ATOM 244 N N . VAL A 1 57 ? -12.338 -50.925 -30.936 1.00 28.70 37 VAL A N 1
ATOM 245 C CA . VAL A 1 57 ? -11.448 -50.488 -29.852 1.00 27.47 37 VAL A CA 1
ATOM 246 C C . VAL A 1 57 ? -11.754 -51.129 -28.499 1.00 27.16 37 VAL A C 1
ATOM 247 O O . VAL A 1 57 ? -10.993 -50.962 -27.553 1.00 27.93 37 VAL A O 1
ATOM 251 N N . PHE A 1 58 ? -12.859 -51.863 -28.395 1.00 28.47 38 PHE A N 1
ATOM 252 C CA . PHE A 1 58 ? -13.328 -52.343 -27.090 1.00 27.04 38 PHE A CA 1
ATOM 253 C C . PHE A 1 58 ? -13.169 -53.827 -26.896 1.00 27.84 38 PHE A C 1
ATOM 254 O O . PHE A 1 58 ? -13.268 -54.587 -27.858 1.00 26.68 38 PHE A O 1
ATOM 262 N N . VAL A 1 59 ? -12.948 -54.229 -25.642 1.00 28.02 39 VAL A N 1
ATOM 263 C CA . VAL A 1 59 ? -13.034 -55.639 -25.226 1.00 29.56 39 VAL A CA 1
ATOM 264 C C . VAL A 1 59 ? -13.991 -55.780 -24.041 1.00 29.87 39 VAL A C 1
ATOM 265 O O . VAL A 1 59 ? -14.183 -54.823 -23.284 1.00 32.30 39 VAL A O 1
ATOM 269 N N . TYR A 1 60 ? -14.558 -56.971 -23.879 1.00 29.89 40 TYR A N 1
ATOM 270 C CA . TYR A 1 60 ? -15.575 -57.243 -22.851 1.00 32.10 40 TYR A CA 1
ATOM 271 C C . TYR A 1 60 ? -15.199 -58.447 -22.043 1.00 31.00 40 TYR A C 1
ATOM 272 O O . TYR A 1 60 ? -14.930 -59.509 -22.609 1.00 30.73 40 TYR A O 1
ATOM 281 N N . ASP A 1 61 ? -15.182 -58.292 -20.720 1.00 31.73 41 ASP A N 1
ATOM 282 C CA . ASP A 1 61 ? -14.889 -59.417 -19.861 1.00 32.65 41 ASP A CA 1
ATOM 283 C C . ASP A 1 61 ? -16.101 -60.291 -19.525 1.00 33.89 41 ASP A C 1
ATOM 284 O O . ASP A 1 61 ? -17.211 -60.049 -19.998 1.00 33.03 41 ASP A O 1
ATOM 289 N N . VAL A 1 62 ? -15.862 -61.328 -18.733 1.00 33.87 42 VAL A N 1
ATOM 290 C CA . VAL A 1 62 ? -16.885 -62.293 -18.382 1.00 35.79 42 VAL A CA 1
ATOM 291 C C . VAL A 1 62 ? -18.013 -61.673 -17.522 1.00 36.99 42 VAL A C 1
ATOM 292 O O . VAL A 1 62 ? -19.114 -62.221 -17.467 1.00 38.72 42 VAL A O 1
ATOM 296 N N . ASN A 1 63 ? -17.728 -60.542 -16.878 1.00 38.64 43 ASN A N 1
ATOM 297 C CA . ASN A 1 63 ? -18.730 -59.778 -16.115 1.00 41.36 43 ASN A CA 1
ATOM 298 C C . ASN A 1 63 ? -19.431 -58.738 -16.970 1.00 43.34 43 ASN A C 1
ATOM 299 O O . ASN A 1 63 ? -20.157 -57.880 -16.444 1.00 43.99 43 ASN A O 1
ATOM 304 N N . ASP A 1 64 ? -19.182 -58.800 -18.279 1.00 43.60 44 ASP A N 1
ATOM 305 C CA . ASP A 1 64 ? -19.726 -57.860 -19.263 1.00 43.83 44 ASP A CA 1
ATOM 306 C C . ASP A 1 64 ? -19.204 -56.429 -19.122 1.00 43.31 44 ASP A C 1
ATOM 307 O O . ASP A 1 64 ? -19.739 -55.512 -19.749 1.00 45.28 44 ASP A O 1
ATOM 312 N N . LYS A 1 65 ? -18.153 -56.236 -18.325 1.00 42.15 45 LYS A N 1
ATOM 313 C CA . LYS A 1 65 ? -17.415 -54.949 -18.286 1.00 40.50 45 LYS A CA 1
ATOM 314 C C . LYS A 1 65 ? -16.650 -54.666 -19.575 1.00 37.80 45 LYS A C 1
ATOM 315 O O . LYS A 1 65 ? -15.972 -55.535 -20.125 1.00 36.65 45 LYS A O 1
ATOM 321 N N . ARG A 1 66 ? -16.747 -53.430 -20.025 1.00 35.71 46 ARG A N 1
ATOM 322 C CA . ARG A 1 66 ? -16.144 -52.988 -21.268 1.00 35.47 46 ARG A CA 1
ATOM 323 C C . ARG A 1 66 ? -14.874 -52.217 -20.960 1.00 35.31 46 ARG A C 1
ATOM 324 O O . ARG A 1 66 ? -14.823 -51.426 -20.006 1.00 37.85 46 ARG A O 1
ATOM 332 N N . TYR A 1 67 ? -13.836 -52.469 -21.749 1.00 33.40 47 TYR A N 1
ATOM 333 C CA . TYR A 1 67 ? -12.573 -51.754 -21.597 1.00 30.14 47 TYR A CA 1
ATOM 334 C C . TYR A 1 67 ? -12.112 -51.256 -22.935 1.00 29.97 47 TYR A C 1
ATOM 335 O O . TYR A 1 67 ? -12.321 -51.915 -23.948 1.00 27.29 47 TYR A O 1
ATOM 344 N N . TYR A 1 68 ? -11.482 -50.086 -22.932 1.00 29.26 48 TYR A N 1
ATOM 345 C CA . TYR A 1 68 ? -10.660 -49.671 -24.047 1.00 33.23 48 TYR A CA 1
ATOM 346 C C . TYR A 1 68 ? -9.371 -50.515 -24.101 1.00 31.62 48 TYR A C 1
ATOM 347 O O . TYR A 1 68 ? -8.580 -50.521 -23.143 1.00 33.03 48 TYR A O 1
ATOM 356 N N . ASP A 1 69 ? -9.171 -51.233 -25.201 1.00 31.19 49 ASP A N 1
ATOM 357 C CA . ASP A 1 69 ? -7.916 -51.991 -25.403 1.00 28.86 49 ASP A CA 1
ATOM 358 C C . ASP A 1 69 ? -6.816 -51.063 -25.910 1.00 28.17 49 ASP A C 1
ATOM 359 O O . ASP A 1 69 ? -6.825 -50.633 -27.067 1.00 30.04 49 ASP A O 1
ATOM 364 N N . PHE A 1 70 ? -5.848 -50.771 -25.052 1.00 29.09 50 PHE A N 1
ATOM 365 C CA . PHE A 1 70 ? -4.718 -49.925 -25.441 1.00 28.99 50 PHE A CA 1
ATOM 366 C C . PHE A 1 70 ? -3.414 -50.699 -25.688 1.00 31.00 50 PHE A C 1
ATOM 367 O O . PHE A 1 70 ? -2.318 -50.144 -25.589 1.00 30.16 50 PHE A O 1
ATOM 375 N N . LEU A 1 71 ? -3.566 -51.965 -26.054 1.00 28.86 51 LEU A N 1
ATOM 376 C CA . LEU A 1 71 ? -2.449 -52.809 -26.419 1.00 28.23 51 LEU A CA 1
ATOM 377 C C . LEU A 1 71 ? -2.589 -53.211 -27.887 1.00 26.89 51 LEU A C 1
ATOM 378 O O . LEU A 1 71 ? -1.592 -53.320 -28.624 1.00 25.64 51 LEU A O 1
ATOM 383 N N . SER A 1 72 ? -3.838 -53.349 -28.335 1.00 25.64 52 SER A N 1
ATOM 384 C CA . SER A 1 72 ? -4.147 -53.846 -29.682 1.00 25.03 52 SER A CA 1
ATOM 385 C C . SER A 1 72 ? -3.433 -55.196 -29.961 1.00 23.88 52 SER A C 1
ATOM 386 O O . SER A 1 72 ? -3.041 -55.467 -31.081 1.00 24.14 52 SER A O 1
ATOM 389 N N . ALA A 1 73 ? -3.302 -56.040 -28.943 1.00 24.89 53 ALA A N 1
ATOM 390 C CA . ALA A 1 73 ? -2.565 -57.295 -29.085 1.00 27.36 53 ALA A CA 1
ATOM 391 C C . ALA A 1 73 ? -1.210 -57.031 -29.752 1.00 25.51 53 ALA A C 1
ATOM 392 O O . ALA A 1 73 ? -0.858 -57.697 -30.703 1.00 26.49 53 ALA A O 1
ATOM 394 N N . TYR A 1 74 ? -0.484 -56.017 -29.269 1.00 26.94 54 TYR A N 1
ATOM 395 C CA . TYR A 1 74 ? 0.803 -55.590 -29.858 1.00 26.06 54 TYR A CA 1
ATOM 396 C C . TYR A 1 74 ? 0.729 -55.276 -31.354 1.00 27.74 54 TYR A C 1
ATOM 397 O O . TYR A 1 74 ? 1.612 -55.667 -32.126 1.00 27.15 54 TYR A O 1
ATOM 406 N N . SER A 1 75 ? -0.324 -54.546 -31.743 1.00 25.37 55 SER A N 1
ATOM 407 C CA . SER A 1 75 ? -0.623 -54.154 -33.140 1.00 23.07 55 SER A CA 1
ATOM 408 C C . SER A 1 75 ? -1.242 -55.181 -34.091 1.00 22.88 55 SER A C 1
ATOM 409 O O . SER A 1 75 ? -1.486 -54.884 -35.260 1.00 23.57 55 SER A O 1
ATOM 412 N N . SER A 1 76 ? -1.545 -56.374 -33.613 1.00 20.91 56 SER A N 1
ATOM 413 C CA . SER A 1 76 ? -2.168 -57.340 -34.492 1.00 22.99 56 SER A CA 1
ATOM 414 C C . SER A 1 76 ? -3.576 -56.842 -34.884 1.00 24.37 56 SER A C 1
ATOM 415 O O . SER A 1 76 ? -4.033 -57.119 -35.982 1.00 22.28 56 SER A O 1
ATOM 418 N N . VAL A 1 77 ? -4.247 -56.121 -33.979 1.00 23.12 57 VAL A N 1
ATOM 419 C CA . VAL A 1 77 ? -5.598 -55.622 -34.265 1.00 24.09 57 VAL A CA 1
ATOM 420 C C . VAL A 1 77 ? -5.612 -54.116 -34.532 1.00 25.70 57 VAL A C 1
ATOM 421 O O . VAL A 1 77 ? -6.507 -53.405 -34.085 1.00 28.82 57 VAL A O 1
ATOM 425 N N . ASN A 1 78 ? -4.643 -53.657 -35.315 1.00 23.79 58 ASN A N 1
ATOM 426 C CA . ASN A 1 78 ? -4.637 -52.286 -35.809 1.00 25.59 58 ASN A CA 1
ATOM 427 C C . ASN A 1 78 ? -5.986 -51.916 -36.456 1.00 26.22 58 ASN A C 1
ATOM 428 O O . ASN A 1 78 ? -6.435 -50.793 -36.318 1.00 26.50 58 ASN A O 1
ATOM 433 N N . GLN A 1 79 ? -6.596 -52.881 -37.156 1.00 26.60 59 GLN A N 1
ATOM 434 C CA . GLN A 1 79 ? -7.869 -52.702 -37.891 1.00 26.88 59 GLN A CA 1
ATOM 435 C C . GLN A 1 79 ? -9.102 -52.680 -36.973 1.00 28.29 59 GLN A C 1
ATOM 436 O O . GLN A 1 79 ? -10.230 -52.490 -37.451 1.00 31.71 59 GLN A O 1
ATOM 442 N N . GLY A 1 80 ? -8.875 -52.891 -35.682 1.00 27.18 60 GLY A N 1
ATOM 443 C CA . GLY A 1 80 ? -9.912 -53.117 -34.702 1.00 27.42 60 GLY A CA 1
ATOM 444 C C . GLY A 1 80 ? -10.118 -54.601 -34.460 1.00 26.82 60 GLY A C 1
ATOM 445 O O . GLY A 1 80 ? -9.895 -55.420 -35.362 1.00 25.24 60 GLY A O 1
ATOM 446 N N . HIS A 1 81 ? -10.552 -54.961 -33.256 1.00 22.86 61 HIS A N 1
ATOM 447 C CA . HIS A 1 81 ? -10.906 -56.356 -32.996 1.00 28.26 61 HIS A CA 1
ATOM 448 C C . HIS A 1 81 ? -12.068 -56.849 -33.860 1.00 30.63 61 HIS A C 1
ATOM 449 O O . HIS A 1 81 ? -13.072 -56.121 -34.072 1.00 31.39 61 HIS A O 1
ATOM 456 N N . CYS A 1 82 ? -11.922 -58.075 -34.364 1.00 29.26 62 CYS A N 1
ATOM 457 C CA . CYS A 1 82 ? -12.998 -58.788 -35.070 1.00 30.62 62 CYS A CA 1
ATOM 458 C C . CYS A 1 82 ? -13.619 -58.026 -36.234 1.00 30.84 62 CYS A C 1
ATOM 459 O O . CYS A 1 82 ? -14.871 -57.935 -36.364 1.00 32.24 62 CYS A O 1
ATOM 462 N N . HIS A 1 83 ? -12.764 -57.492 -37.094 1.00 29.60 63 HIS A N 1
ATOM 463 C CA . HIS A 1 83 ? -13.249 -56.820 -38.291 1.00 28.39 63 HIS A CA 1
ATOM 464 C C . HIS A 1 83 ? -14.016 -57.761 -39.226 1.00 29.58 63 HIS A C 1
ATOM 465 O O . HIS A 1 83 ? -13.454 -58.763 -39.707 1.00 26.04 63 HIS A O 1
ATOM 472 N N . PRO A 1 84 ? -15.309 -57.438 -39.488 1.00 29.15 64 PRO A N 1
ATOM 473 C CA . PRO A 1 84 ? -16.154 -58.360 -40.242 1.00 27.67 64 PRO A CA 1
ATOM 474 C C . PRO A 1 84 ? -15.666 -58.624 -41.660 1.00 25.27 64 PRO A C 1
ATOM 475 O O . PRO A 1 84 ? -15.853 -59.723 -42.162 1.00 29.67 64 PRO A O 1
ATOM 479 N N . ASN A 1 85 ? -15.049 -57.641 -42.305 1.00 25.47 65 ASN A N 1
ATOM 480 C CA . ASN A 1 85 ? -14.562 -57.852 -43.648 1.00 26.54 65 ASN A CA 1
ATOM 481 C C . ASN A 1 85 ? -13.390 -58.840 -43.662 1.00 26.76 65 ASN A C 1
ATOM 482 O O . ASN A 1 85 ? -13.234 -59.606 -44.604 1.00 26.75 65 ASN A O 1
ATOM 487 N N . ILE A 1 86 ? -12.604 -58.844 -42.594 1.00 28.19 66 ILE A N 1
ATOM 488 C CA . ILE A 1 86 ? -11.493 -59.813 -42.468 1.00 26.91 66 ILE A CA 1
ATOM 489 C C . ILE A 1 86 ? -12.000 -61.223 -42.135 1.00 26.78 66 ILE A C 1
ATOM 490 O O . ILE A 1 86 ? -11.527 -62.199 -42.724 1.00 27.75 66 ILE A O 1
ATOM 495 N N . LEU A 1 87 ? -12.956 -61.338 -41.209 1.00 25.82 67 LEU A N 1
ATOM 496 C CA . LEU A 1 87 ? -13.651 -62.613 -40.986 1.00 25.89 67 LEU A CA 1
ATOM 497 C C . LEU A 1 87 ? -14.244 -63.181 -42.291 1.00 27.01 67 LEU A C 1
ATOM 498 O O . LEU A 1 87 ? -14.095 -64.373 -42.582 1.00 27.86 67 LEU A O 1
ATOM 503 N N . ASN A 1 88 ? -14.926 -62.332 -43.062 1.00 26.90 68 ASN A N 1
ATOM 504 C CA . ASN A 1 88 ? -15.553 -62.768 -44.314 1.00 29.68 68 ASN A CA 1
ATOM 505 C C . ASN A 1 88 ? -14.553 -63.317 -45.330 1.00 28.28 68 ASN A C 1
ATOM 506 O O . ASN A 1 88 ? -14.836 -64.299 -46.004 1.00 30.95 68 ASN A O 1
ATOM 511 N N . ALA A 1 89 ? -13.392 -62.669 -45.463 1.00 29.45 69 ALA A N 1
ATOM 512 C CA . ALA A 1 89 ? -12.322 -63.230 -46.314 1.00 26.07 69 ALA A CA 1
ATOM 513 C C . ALA A 1 89 ? -11.821 -64.545 -45.761 1.00 23.57 69 ALA A C 1
ATOM 514 O O . ALA A 1 89 ? -11.569 -65.495 -46.512 1.00 25.32 69 ALA A O 1
ATOM 516 N N . MET A 1 90 ? -11.674 -64.612 -44.442 1.00 25.61 70 MET A N 1
ATOM 517 C CA . MET A 1 90 ? -11.311 -65.857 -43.765 1.00 28.05 70 MET A CA 1
ATOM 518 C C . MET A 1 90 ? -12.322 -66.984 -44.041 1.00 28.09 70 MET A C 1
ATOM 519 O O . MET A 1 90 ? -11.928 -68.058 -44.453 1.00 26.14 70 MET A O 1
ATOM 524 N N . ILE A 1 91 ? -13.615 -66.737 -43.791 1.00 28.35 71 ILE A N 1
ATOM 525 C CA . ILE A 1 91 ? -14.684 -67.702 -44.179 1.00 27.75 71 ILE A CA 1
ATOM 526 C C . ILE A 1 91 ? -14.681 -68.057 -45.660 1.00 26.32 71 ILE A C 1
ATOM 527 O O . ILE A 1 91 ? -14.687 -69.230 -45.980 1.00 31.55 71 ILE A O 1
ATOM 532 N N . ASN A 1 92 ? -14.665 -67.074 -46.556 1.00 28.47 72 ASN A N 1
ATOM 533 C CA . ASN A 1 92 ? -14.743 -67.378 -47.992 1.00 31.12 72 ASN A CA 1
ATOM 534 C C . ASN A 1 92 ? -13.605 -68.287 -48.471 1.00 33.76 72 ASN A C 1
ATOM 535 O O . ASN A 1 92 ? -13.810 -69.144 -49.332 1.00 34.03 72 ASN A O 1
ATOM 540 N N . GLN A 1 93 ? -12.414 -68.105 -47.893 1.00 31.03 73 GLN A N 1
ATOM 541 C CA . GLN A 1 93 ? -11.274 -68.955 -48.212 1.00 27.79 73 GLN A CA 1
ATOM 542 C C . GLN A 1 93 ? -11.312 -70.274 -47.488 1.00 26.75 73 GLN A C 1
ATOM 543 O O . GLN A 1 93 ? -11.010 -71.317 -48.082 1.00 30.31 73 GLN A O 1
ATOM 549 N N . ALA A 1 94 ? -11.628 -70.252 -46.199 1.00 26.15 74 ALA A N 1
ATOM 550 C CA . ALA A 1 94 ? -11.584 -71.498 -45.418 1.00 27.22 74 ALA A CA 1
ATOM 551 C C . ALA A 1 94 ? -12.612 -72.547 -45.859 1.00 28.68 74 ALA A C 1
ATOM 552 O O . ALA A 1 94 ? -12.455 -73.725 -45.549 1.00 28.10 74 ALA A O 1
ATOM 554 N N . LYS A 1 95 ? -13.672 -72.106 -46.538 1.00 27.97 75 LYS A N 1
ATOM 555 C CA . LYS A 1 95 ? -14.689 -73.011 -47.103 1.00 33.32 75 LYS A CA 1
ATOM 556 C C . LYS A 1 95 ? -14.139 -73.774 -48.309 1.00 32.74 75 LYS A C 1
ATOM 557 O O . LYS A 1 95 ? -14.605 -74.876 -48.613 1.00 32.44 75 LYS A O 1
ATOM 563 N N . ASN A 1 96 ? -13.175 -73.164 -49.009 1.00 32.12 76 ASN A N 1
ATOM 564 C CA . ASN A 1 96 ? -12.553 -73.764 -50.196 1.00 32.08 76 ASN A CA 1
ATOM 565 C C . ASN A 1 96 ? -11.275 -74.542 -49.928 1.00 29.88 76 ASN A C 1
ATOM 566 O O . ASN A 1 96 ? -11.127 -75.630 -50.450 1.00 29.75 76 ASN A O 1
ATOM 571 N N . LEU A 1 97 ? -10.349 -73.988 -49.132 1.00 27.80 77 LEU A N 1
ATOM 572 C CA . LEU A 1 97 ? -9.009 -74.605 -48.934 1.00 26.32 77 LEU A CA 1
ATOM 573 C C . LEU A 1 97 ? -8.273 -73.849 -47.839 1.00 24.83 77 LEU A C 1
ATOM 574 O O . LEU A 1 97 ? -8.173 -72.636 -47.914 1.00 21.87 77 LEU A O 1
ATOM 579 N N . THR A 1 98 ? -7.759 -74.561 -46.841 1.00 26.07 78 THR A N 1
ATOM 580 C CA . THR A 1 98 ? -7.033 -73.908 -45.742 1.00 26.25 78 THR A CA 1
ATOM 581 C C . THR A 1 98 ? -5.539 -74.214 -45.759 1.00 25.40 78 THR A C 1
ATOM 582 O O . THR A 1 98 ? -4.756 -73.361 -45.415 1.00 25.25 78 THR A O 1
ATOM 586 N N . ILE A 1 99 ? -5.159 -75.436 -46.130 1.00 28.48 79 ILE A N 1
ATOM 587 C CA . ILE A 1 99 ? -3.743 -75.836 -46.174 1.00 28.88 79 ILE A CA 1
ATOM 588 C C . ILE A 1 99 ? -3.529 -77.054 -47.082 1.00 29.59 79 ILE A C 1
ATOM 589 O O . ILE A 1 99 ? -4.329 -77.999 -47.070 1.00 31.29 79 ILE A O 1
ATOM 594 N N . CYS A 1 100 ? -2.451 -77.042 -47.859 1.00 27.91 80 CYS A N 1
ATOM 595 C CA . CYS A 1 100 ? -2.097 -78.229 -48.657 1.00 26.99 80 CYS A CA 1
ATOM 596 C C . CYS A 1 100 ? -0.627 -78.565 -48.444 1.00 27.06 80 CYS A C 1
ATOM 597 O O . CYS A 1 100 ? -0.161 -79.658 -48.818 1.00 25.15 80 CYS A O 1
ATOM 600 N N . SER A 1 101 ? 0.076 -77.624 -47.804 1.00 24.47 81 SER A N 1
ATOM 601 C CA . SER A 1 101 ? 1.540 -77.666 -47.584 1.00 25.78 81 SER A CA 1
ATOM 602 C C . SER A 1 101 ? 2.315 -77.160 -48.815 1.00 26.15 81 SER A C 1
ATOM 603 O O . SER A 1 101 ? 1.782 -77.092 -49.906 1.00 25.16 81 SER A O 1
ATOM 606 N N . ARG A 1 102 ? 3.592 -76.830 -48.641 1.00 26.30 82 ARG A N 1
ATOM 607 C CA . ARG A 1 102 ? 4.357 -76.213 -49.721 1.00 25.54 82 ARG A CA 1
ATOM 608 C C . ARG A 1 102 ? 4.921 -77.294 -50.668 1.00 26.99 82 ARG A C 1
ATOM 609 O O . ARG A 1 102 ? 5.734 -77.003 -51.537 1.00 27.58 82 ARG A O 1
ATOM 617 N N . ALA A 1 103 ? 4.468 -78.535 -50.491 1.00 25.04 83 ALA A N 1
ATOM 618 C CA . ALA A 1 103 ? 4.739 -79.613 -51.449 1.00 26.35 83 ALA A CA 1
ATOM 619 C C . ALA A 1 103 ? 4.028 -79.339 -52.769 1.00 24.79 83 ALA A C 1
ATOM 620 O O . ALA A 1 103 ? 4.393 -79.891 -53.798 1.00 27.88 83 ALA A O 1
ATOM 622 N N . PHE A 1 104 ? 2.989 -78.500 -52.716 1.00 26.61 84 PHE A N 1
ATOM 623 C CA . PHE A 1 104 ? 2.168 -78.141 -53.887 1.00 24.41 84 PHE A CA 1
ATOM 624 C C . PHE A 1 104 ? 1.970 -76.639 -53.879 1.00 26.09 84 PHE A C 1
ATOM 625 O O . PHE A 1 104 ? 2.293 -76.003 -52.886 1.00 25.50 84 PHE A O 1
ATOM 633 N N . PHE A 1 105 ? 1.401 -76.081 -54.955 1.00 24.61 85 PHE A N 1
ATOM 634 C CA . PHE A 1 105 ? 1.070 -74.661 -55.025 1.00 25.29 85 PHE A CA 1
ATOM 635 C C . PHE A 1 105 ? -0.415 -74.444 -54.695 1.00 25.86 85 PHE A C 1
ATOM 636 O O . PHE A 1 105 ? -1.257 -75.314 -54.941 1.00 23.23 85 PHE A O 1
ATOM 644 N N . SER A 1 106 ? -0.743 -73.272 -54.187 1.00 22.62 86 SER A N 1
ATOM 645 C CA . SER A 1 106 ? -2.140 -72.931 -53.996 1.00 25.51 86 SER A CA 1
ATOM 646 C C . SER A 1 106 ? -2.372 -71.637 -54.726 1.00 24.96 86 SER A C 1
ATOM 647 O O . SER A 1 106 ? -1.462 -70.821 -54.875 1.00 27.43 86 SER A O 1
ATOM 650 N N . VAL A 1 107 ? -3.596 -71.441 -55.175 1.00 25.99 87 VAL A N 1
ATOM 651 C CA . VAL A 1 107 ? -3.955 -70.179 -55.862 1.00 24.77 87 VAL A CA 1
ATOM 652 C C . VAL A 1 107 ? -3.685 -68.910 -55.051 1.00 21.02 87 VAL A C 1
ATOM 653 O O . VAL A 1 107 ? -3.110 -67.974 -55.588 1.00 26.17 87 VAL A O 1
ATOM 657 N N . PRO A 1 108 ? -4.139 -68.843 -53.792 1.00 20.79 88 PRO A N 1
ATOM 658 C CA . PRO A 1 108 ? -4.080 -67.578 -53.030 1.00 22.26 88 PRO A CA 1
ATOM 659 C C . PRO A 1 108 ? -2.679 -67.002 -52.690 1.00 24.11 88 PRO A C 1
ATOM 660 O O . PRO A 1 108 ? -2.526 -65.768 -52.596 1.00 26.14 88 PRO A O 1
ATOM 664 N N . LEU A 1 109 ? -1.681 -67.859 -52.490 1.00 22.77 89 LEU A N 1
ATOM 665 C CA . LEU A 1 109 ? -0.329 -67.365 -52.177 1.00 23.35 89 LEU A CA 1
ATOM 666 C C . LEU A 1 109 ? 0.226 -66.338 -53.188 1.00 24.82 89 LEU A C 1
ATOM 667 O O . LEU A 1 109 ? 0.658 -65.237 -52.801 1.00 27.34 89 LEU A O 1
ATOM 672 N N . GLY A 1 110 ? 0.224 -66.672 -54.473 1.00 25.83 90 GLY A N 1
ATOM 673 C CA . GLY A 1 110 ? 0.760 -65.726 -55.457 1.00 25.96 90 GLY A CA 1
ATOM 674 C C . GLY A 1 110 ? -0.052 -64.447 -55.557 1.00 25.69 90 GLY A C 1
ATOM 675 O O . GLY A 1 110 ? 0.479 -63.383 -55.866 1.00 27.28 90 GLY A O 1
ATOM 676 N N . ILE A 1 111 ? -1.349 -64.559 -55.321 1.00 26.00 91 ILE A N 1
ATOM 677 C CA . ILE A 1 111 ? -2.222 -63.391 -55.241 1.00 28.51 91 ILE A CA 1
ATOM 678 C C . ILE A 1 111 ? -1.717 -62.473 -54.137 1.00 28.26 91 ILE A C 1
ATOM 679 O O . ILE A 1 111 ? -1.572 -61.271 -54.348 1.00 29.52 91 ILE A O 1
ATOM 684 N N . CYS A 1 112 ? -1.410 -63.051 -52.972 1.00 27.31 92 CYS A N 1
ATOM 685 C CA . CYS A 1 112 ? -0.914 -62.274 -51.842 1.00 27.13 92 CYS A CA 1
ATOM 686 C C . CYS A 1 112 ? 0.472 -61.663 -52.135 1.00 28.56 92 CYS A C 1
ATOM 687 O O . CYS A 1 112 ? 0.707 -60.476 -51.890 1.00 27.49 92 CYS A O 1
ATOM 690 N N . GLU A 1 113 ? 1.388 -62.496 -52.652 1.00 27.92 93 GLU A N 1
ATOM 691 C CA . GLU A 1 113 ? 2.755 -62.065 -52.959 1.00 26.57 93 GLU A CA 1
ATOM 692 C C . GLU A 1 113 ? 2.726 -60.895 -53.953 1.00 29.04 93 GLU A C 1
ATOM 693 O O . GLU A 1 113 ? 3.331 -59.858 -53.713 1.00 24.22 93 GLU A O 1
ATOM 699 N N . ARG A 1 114 ? 2.004 -61.064 -55.064 1.00 28.77 94 ARG A N 1
ATOM 700 C CA . ARG A 1 114 ? 1.828 -59.943 -56.009 1.00 31.07 94 ARG A CA 1
ATOM 701 C C . ARG A 1 114 ? 1.253 -58.691 -55.316 1.00 29.05 94 ARG A C 1
ATOM 702 O O . ARG A 1 114 ? 1.777 -57.587 -55.483 1.00 30.20 94 ARG A O 1
ATOM 710 N N . TYR A 1 115 ? 0.185 -58.864 -54.536 1.00 29.40 95 TYR A N 1
ATOM 711 C CA . TYR A 1 115 ? -0.450 -57.732 -53.829 1.00 28.43 95 TYR A CA 1
ATOM 712 C C . TYR A 1 115 ? 0.525 -56.978 -52.913 1.00 29.03 95 TYR A C 1
ATOM 713 O O . TYR A 1 115 ? 0.622 -55.737 -52.958 1.00 27.20 95 TYR A O 1
ATOM 722 N N . LEU A 1 116 ? 1.235 -57.723 -52.069 1.00 29.05 96 LEU A N 1
ATOM 723 C CA . LEU A 1 116 ? 2.155 -57.112 -51.093 1.00 29.57 96 LEU A CA 1
ATOM 724 C C . LEU A 1 116 ? 3.326 -56.430 -51.715 1.00 26.82 96 LEU A C 1
ATOM 725 O O . LEU A 1 116 ? 3.729 -55.375 -51.250 1.00 25.19 96 LEU A O 1
ATOM 730 N N . THR A 1 117 ? 3.927 -57.080 -52.712 1.00 28.73 97 THR A N 1
ATOM 731 C CA . THR A 1 117 ? 5.105 -56.532 -53.347 1.00 27.74 97 THR A CA 1
ATOM 732 C C . THR A 1 117 ? 4.752 -55.258 -54.137 1.00 31.46 97 THR A C 1
ATOM 733 O O . THR A 1 117 ? 5.532 -54.301 -54.143 1.00 30.50 97 THR A O 1
ATOM 737 N N . ASN A 1 118 ? 3.598 -55.264 -54.814 1.00 29.69 98 ASN A N 1
ATOM 738 C CA . ASN A 1 118 ? 3.129 -54.071 -55.546 1.00 31.42 98 ASN A CA 1
ATOM 739 C C . ASN A 1 118 ? 2.893 -52.946 -54.527 1.00 31.51 98 ASN A C 1
ATOM 740 O O . ASN A 1 118 ? 3.401 -51.859 -54.681 1.00 32.70 98 ASN A O 1
ATOM 745 N N . LEU A 1 119 ? 2.199 -53.256 -53.430 1.00 31.85 99 LEU A N 1
ATOM 746 C CA . LEU A 1 119 ? 1.883 -52.266 -52.391 1.00 33.35 99 LEU A CA 1
ATOM 747 C C . LEU A 1 119 ? 3.111 -51.575 -51.819 1.00 35.92 99 LEU A C 1
ATOM 748 O O . LEU A 1 119 ? 3.109 -50.363 -51.620 1.00 33.95 99 LEU A O 1
ATOM 753 N N . LEU A 1 120 ? 4.156 -52.348 -51.524 1.00 35.15 100 LEU A N 1
ATOM 754 C CA . LEU A 1 120 ? 5.259 -51.814 -50.734 1.00 33.14 100 LEU A CA 1
ATOM 755 C C . LEU A 1 120 ? 6.454 -51.456 -51.584 1.00 31.74 100 LEU A C 1
ATOM 756 O O . LEU A 1 120 ? 7.386 -50.822 -51.109 1.00 33.14 100 LEU A O 1
ATOM 761 N N . GLY A 1 121 ? 6.427 -51.865 -52.845 1.00 30.23 101 GLY A N 1
ATOM 762 C CA . GLY A 1 121 ? 7.503 -51.546 -53.766 1.00 31.50 101 GLY A CA 1
ATOM 763 C C . GLY A 1 121 ? 8.780 -52.357 -53.576 1.00 30.12 101 GLY A C 1
ATOM 764 O O . GLY A 1 121 ? 9.889 -51.820 -53.615 1.00 27.63 101 GLY A O 1
ATOM 765 N N . TYR A 1 122 ? 8.624 -53.662 -53.417 1.00 29.07 102 TYR A N 1
ATOM 766 C CA . TYR A 1 122 ? 9.767 -54.575 -53.429 1.00 25.96 102 TYR A CA 1
ATOM 767 C C . TYR A 1 122 ? 9.481 -55.639 -54.452 1.00 25.95 102 TYR A C 1
ATOM 768 O O . TYR A 1 122 ? 8.336 -55.894 -54.737 1.00 25.10 102 TYR A O 1
ATOM 777 N N . ASP A 1 123 ? 10.517 -56.271 -54.989 1.00 25.02 103 ASP A N 1
ATOM 778 C CA . ASP A 1 123 ? 10.356 -57.302 -55.993 1.00 23.94 103 ASP A CA 1
ATOM 779 C C . ASP A 1 123 ? 9.694 -58.544 -55.448 1.00 26.57 103 ASP A C 1
ATOM 780 O O . ASP A 1 123 ? 8.850 -59.154 -56.134 1.00 26.72 103 ASP A O 1
ATOM 785 N N . LYS A 1 124 ? 10.065 -58.935 -54.227 1.00 24.90 104 LYS A N 1
ATOM 786 C CA . LYS A 1 124 ? 9.660 -60.239 -53.715 1.00 21.80 104 LYS A CA 1
ATOM 787 C C . LYS A 1 124 ? 9.321 -60.234 -52.239 1.00 19.96 104 LYS A C 1
ATOM 788 O O . LYS A 1 124 ? 9.786 -59.400 -51.469 1.00 18.84 104 LYS A O 1
ATOM 794 N N . VAL A 1 125 ? 8.490 -61.186 -51.852 1.00 20.68 105 VAL A N 1
ATOM 795 C CA . VAL A 1 125 ? 8.154 -61.393 -50.456 1.00 19.82 105 VAL A CA 1
ATOM 796 C C . VAL A 1 125 ? 8.303 -62.867 -50.097 1.00 19.62 105 VAL A C 1
ATOM 797 O O . VAL A 1 125 ? 8.221 -63.751 -50.948 1.00 20.59 105 VAL A O 1
ATOM 801 N N . LEU A 1 126 ? 8.551 -63.114 -48.827 1.00 20.83 106 LEU A N 1
ATOM 802 C CA . LEU A 1 126 ? 8.608 -64.469 -48.306 1.00 18.68 106 LEU A CA 1
ATOM 803 C C . LEU A 1 126 ? 7.687 -64.512 -47.102 1.00 16.81 106 LEU A C 1
ATOM 804 O O . LEU A 1 126 ? 7.937 -63.804 -46.128 1.00 16.68 106 LEU A O 1
ATOM 809 N N . MET A 1 127 ? 6.597 -65.295 -47.188 1.00 16.98 107 MET A N 1
ATOM 810 C CA . MET A 1 127 ? 5.532 -65.310 -46.177 1.00 18.64 107 MET A CA 1
ATOM 811 C C . MET A 1 127 ? 5.824 -66.369 -45.132 1.00 19.35 107 MET A C 1
ATOM 812 O O . MET A 1 127 ? 6.200 -67.486 -45.468 1.00 19.25 107 MET A O 1
ATOM 817 N N . MET A 1 128 ? 5.650 -66.000 -43.870 1.00 18.38 108 MET A N 1
ATOM 818 C CA . MET A 1 128 ? 5.811 -66.924 -42.738 1.00 23.15 108 MET A CA 1
ATOM 819 C C . MET A 1 128 ? 4.681 -66.686 -41.766 1.00 19.86 108 MET A C 1
ATOM 820 O O . MET A 1 128 ? 3.711 -66.010 -42.123 1.00 20.51 108 MET A O 1
ATOM 825 N N . ASN A 1 129 ? 4.809 -67.218 -40.550 1.00 20.20 109 ASN A N 1
ATOM 826 C CA . ASN A 1 129 ? 3.735 -67.195 -39.547 1.00 21.91 109 ASN A CA 1
ATOM 827 C C . ASN A 1 129 ? 3.978 -66.196 -38.441 1.00 22.04 109 ASN A C 1
ATOM 828 O O . ASN A 1 129 ? 3.102 -65.360 -38.161 1.00 20.78 109 ASN A O 1
ATOM 833 N N . THR A 1 130 ? 5.157 -66.269 -37.810 1.00 18.95 110 THR A N 1
ATOM 834 C CA . THR A 1 130 ? 5.441 -65.481 -36.604 1.00 20.41 110 THR A CA 1
ATOM 835 C C . THR A 1 130 ? 6.569 -64.463 -36.807 1.00 19.62 110 THR A C 1
ATOM 836 O O . THR A 1 130 ? 7.314 -64.523 -37.778 1.00 18.75 110 THR A O 1
ATOM 840 N N . GLY A 1 131 ? 6.624 -63.490 -35.906 1.00 19.79 111 GLY A N 1
ATOM 841 C CA . GLY A 1 131 ? 7.649 -62.460 -35.898 1.00 21.33 111 GLY A CA 1
ATOM 842 C C . GLY A 1 131 ? 9.031 -63.072 -35.756 1.00 23.98 111 GLY A C 1
ATOM 843 O O . GLY A 1 131 ? 9.955 -62.636 -36.425 1.00 24.35 111 GLY A O 1
ATOM 844 N N . ALA A 1 132 ? 9.174 -64.078 -34.893 1.00 20.68 112 ALA A N 1
ATOM 845 C CA . ALA A 1 132 ? 10.487 -64.716 -34.695 1.00 25.64 112 ALA A CA 1
ATOM 846 C C . ALA A 1 132 ? 10.926 -65.434 -35.951 1.00 23.75 112 ALA A C 1
ATOM 847 O O . ALA A 1 132 ? 12.117 -65.478 -36.245 1.00 23.70 112 ALA A O 1
ATOM 849 N N . GLU A 1 133 ? 9.965 -65.970 -36.707 1.00 22.18 113 GLU A N 1
ATOM 850 C CA . GLU A 1 133 ? 10.292 -66.645 -37.949 1.00 21.87 113 GLU A CA 1
ATOM 851 C C . GLU A 1 133 ? 10.777 -65.646 -39.002 1.00 21.27 113 GLU A C 1
ATOM 852 O O . GLU A 1 133 ? 11.694 -65.938 -39.779 1.00 17.58 113 GLU A O 1
ATOM 858 N N . ALA A 1 134 ? 10.163 -64.462 -39.027 1.00 17.24 114 ALA A N 1
ATOM 859 C CA . ALA A 1 134 ? 10.577 -63.425 -39.957 1.00 18.26 114 ALA A CA 1
ATOM 860 C C . ALA A 1 134 ? 12.028 -62.971 -39.638 1.00 18.81 114 ALA A C 1
ATOM 861 O O . ALA A 1 134 ? 12.805 -62.702 -40.553 1.00 19.77 114 ALA A O 1
ATOM 863 N N . ASN A 1 135 ? 12.328 -62.819 -38.346 1.00 19.43 115 ASN A N 1
ATOM 864 C CA . ASN A 1 135 ? 13.664 -62.453 -37.858 1.00 23.29 115 ASN A CA 1
ATOM 865 C C . ASN A 1 135 ? 14.724 -63.473 -38.263 1.00 23.32 115 ASN A C 1
ATOM 866 O O . ASN A 1 135 ? 15.765 -63.091 -38.746 1.00 26.38 115 ASN A O 1
ATOM 871 N N . GLU A 1 136 ? 14.471 -64.763 -38.008 1.00 26.02 116 GLU A N 1
ATOM 872 C CA . GLU A 1 136 ? 15.396 -65.841 -38.365 1.00 26.57 116 GLU A CA 1
ATOM 873 C C . GLU A 1 136 ? 15.571 -65.993 -39.859 1.00 26.29 116 GLU A C 1
ATOM 874 O O . GLU A 1 136 ? 16.666 -66.297 -40.341 1.00 23.68 116 GLU A O 1
ATOM 880 N N . THR A 1 137 ? 14.477 -65.846 -40.601 1.00 21.81 117 THR A N 1
ATOM 881 C CA . THR A 1 137 ? 14.548 -65.815 -42.054 1.00 22.40 117 THR A CA 1
ATOM 882 C C . THR A 1 137 ? 15.393 -64.626 -42.561 1.00 20.55 117 THR A C 1
ATOM 883 O O . THR A 1 137 ? 16.197 -64.766 -43.486 1.00 23.01 117 THR A O 1
ATOM 887 N N . ALA A 1 138 ? 15.205 -63.458 -41.969 1.00 19.60 118 ALA A N 1
ATOM 888 C CA . ALA A 1 138 ? 16.013 -62.297 -42.330 1.00 21.77 118 ALA A CA 1
ATOM 889 C C . ALA A 1 138 ? 17.500 -62.558 -42.013 1.00 22.08 118 ALA A C 1
ATOM 890 O O . ALA A 1 138 ? 18.370 -62.179 -42.807 1.00 21.99 118 ALA A O 1
ATOM 892 N N . TYR A 1 139 ? 17.784 -63.184 -40.872 1.00 20.74 119 TYR A N 1
ATOM 893 C CA . TYR A 1 139 ? 19.190 -63.448 -40.477 1.00 24.05 119 TYR A CA 1
ATOM 894 C C . TYR A 1 139 ? 19.871 -64.309 -41.521 1.00 22.75 119 TYR A C 1
ATOM 895 O O . TYR A 1 139 ? 20.951 -63.992 -41.976 1.00 25.14 119 TYR A O 1
ATOM 904 N N . LYS A 1 140 ? 19.206 -65.389 -41.907 1.00 23.62 120 LYS A N 1
ATOM 905 C CA . LYS A 1 140 ? 19.701 -66.312 -42.911 1.00 25.72 120 LYS A CA 1
ATOM 906 C C . LYS A 1 140 ? 19.865 -65.678 -44.292 1.00 26.58 120 LYS A C 1
ATOM 907 O O . LYS A 1 140 ? 20.830 -65.989 -44.993 1.00 24.91 120 LYS A O 1
ATOM 913 N N . LEU A 1 141 ? 18.895 -64.840 -44.683 1.00 21.37 121 LEU A N 1
ATOM 914 C CA . LEU A 1 141 ? 18.919 -64.149 -45.962 1.00 20.58 121 LEU A CA 1
ATOM 915 C C . LEU A 1 141 ? 20.104 -63.216 -45.994 1.00 18.79 121 LEU A C 1
ATOM 916 O O . LEU A 1 141 ? 20.817 -63.117 -46.995 1.00 20.44 121 LEU A O 1
ATOM 921 N N . CYS A 1 142 ? 20.280 -62.494 -44.905 1.00 20.69 122 CYS A N 1
ATOM 922 C CA . CYS A 1 142 ? 21.315 -61.500 -44.830 1.00 22.05 122 CYS A CA 1
ATOM 923 C C . CYS A 1 142 ? 22.692 -62.157 -44.955 1.00 24.40 122 CYS A C 1
ATOM 924 O O . CYS A 1 142 ? 23.533 -61.689 -45.735 1.00 24.03 122 CYS A O 1
ATOM 927 N N . ARG A 1 143 ? 22.912 -63.247 -44.220 1.00 19.53 123 ARG A N 1
ATOM 928 C CA . ARG A 1 143 ? 24.213 -63.944 -44.252 1.00 22.73 123 ARG A CA 1
ATOM 929 C C . ARG A 1 143 ? 24.483 -64.617 -45.584 1.00 25.66 123 ARG A C 1
ATOM 930 O O . ARG A 1 143 ? 25.624 -64.632 -46.069 1.00 22.93 123 ARG A O 1
ATOM 938 N N . LYS A 1 144 ? 23.442 -65.176 -46.195 1.00 24.09 124 LYS A N 1
ATOM 939 C CA . LYS A 1 144 ? 23.652 -65.807 -47.470 1.00 27.89 124 LYS A CA 1
ATOM 940 C C . LYS A 1 144 ? 23.972 -64.762 -48.534 1.00 27.22 124 LYS A C 1
ATOM 941 O O . LYS A 1 144 ? 24.781 -65.011 -49.427 1.00 24.75 124 LYS A O 1
ATOM 947 N N . TRP A 1 145 ? 23.348 -63.599 -48.439 1.00 27.35 125 TRP A N 1
ATOM 948 C CA . TRP A 1 145 ? 23.701 -62.505 -49.336 1.00 27.09 125 TRP A CA 1
ATOM 949 C C . TRP A 1 145 ? 25.152 -62.074 -49.036 1.00 28.81 125 TRP A C 1
ATOM 950 O O . TRP A 1 145 ? 25.932 -61.803 -49.954 1.00 28.85 125 TRP A O 1
ATOM 961 N N . GLY A 1 146 ? 25.491 -62.009 -47.749 1.00 27.24 126 GLY A N 1
ATOM 962 C CA . GLY A 1 146 ? 26.863 -61.735 -47.304 1.00 28.70 126 GLY A CA 1
ATOM 963 C C . GLY A 1 146 ? 27.893 -62.649 -47.955 1.00 28.28 126 GLY A C 1
ATOM 964 O O . GLY A 1 146 ? 28.870 -62.180 -48.562 1.00 28.22 126 GLY A O 1
ATOM 965 N N . TYR A 1 147 ? 27.682 -63.952 -47.842 1.00 28.30 127 TYR A N 1
ATOM 966 C CA . TYR A 1 147 ? 28.529 -64.929 -48.521 1.00 31.03 127 TYR A CA 1
ATOM 967 C C . TYR A 1 147 ? 28.483 -64.900 -50.060 1.00 33.41 127 TYR A C 1
ATOM 968 O O . TYR A 1 147 ? 29.527 -64.894 -50.702 1.00 31.81 127 TYR A O 1
ATOM 977 N N . GLU A 1 148 ? 27.284 -64.898 -50.644 1.00 34.58 128 GLU A N 1
ATOM 978 C CA . GLU A 1 148 ? 27.098 -65.138 -52.078 1.00 36.65 128 GLU A CA 1
ATOM 979 C C . GLU A 1 148 ? 27.370 -63.883 -52.914 1.00 35.23 128 GLU A C 1
ATOM 980 O O . GLU A 1 148 ? 27.827 -63.969 -54.053 1.00 34.96 128 GLU A O 1
ATOM 986 N N . VAL A 1 149 ? 27.104 -62.716 -52.343 1.00 32.57 129 VAL A N 1
ATOM 987 C CA . VAL A 1 149 ? 27.171 -61.482 -53.104 1.00 30.97 129 VAL A CA 1
ATOM 988 C C . VAL A 1 149 ? 28.300 -60.597 -52.578 1.00 32.61 129 VAL A C 1
ATOM 989 O O . VAL A 1 149 ? 29.111 -60.100 -53.352 1.00 33.16 129 VAL A O 1
ATOM 993 N N . LYS A 1 150 ? 28.376 -60.413 -51.266 1.00 32.92 130 LYS A N 1
ATOM 994 C CA . LYS A 1 150 ? 29.454 -59.603 -50.723 1.00 32.98 130 LYS A CA 1
ATOM 995 C C . LYS A 1 150 ? 30.775 -60.356 -50.676 1.00 33.41 130 LYS A C 1
ATOM 996 O O . LYS A 1 150 ? 31.817 -59.753 -50.475 1.00 36.60 130 LYS A O 1
ATOM 1002 N N . LYS A 1 151 ? 30.712 -61.668 -50.858 1.00 34.43 131 LYS A N 1
ATOM 1003 C CA . LYS A 1 151 ? 31.880 -62.552 -50.839 1.00 36.32 131 LYS A CA 1
ATOM 1004 C C . LYS A 1 151 ? 32.629 -62.511 -49.500 1.00 35.78 131 LYS A C 1
ATOM 1005 O O . LYS A 1 151 ? 33.849 -62.627 -49.459 1.00 35.44 131 LYS A O 1
ATOM 1011 N N . ILE A 1 152 ? 31.878 -62.368 -48.411 1.00 34.53 132 ILE A N 1
ATOM 1012 C CA . ILE A 1 152 ? 32.404 -62.537 -47.057 1.00 32.97 132 ILE A CA 1
ATOM 1013 C C . ILE A 1 152 ? 32.850 -63.999 -46.890 1.00 36.45 132 ILE A C 1
ATOM 1014 O O . ILE A 1 152 ? 32.125 -64.913 -47.292 1.00 35.69 132 ILE A O 1
ATOM 1019 N N . PRO A 1 153 ? 34.060 -64.226 -46.320 1.00 38.59 133 PRO A N 1
ATOM 1020 C CA . PRO A 1 153 ? 34.550 -65.605 -46.139 1.00 40.84 133 PRO A CA 1
ATOM 1021 C C . PRO A 1 153 ? 33.635 -66.406 -45.228 1.00 44.46 133 PRO A C 1
ATOM 1022 O O . PRO A 1 153 ? 33.002 -65.846 -44.314 1.00 44.31 133 PRO A O 1
ATOM 1026 N N . GLU A 1 154 ? 33.570 -67.709 -45.479 1.00 47.72 134 GLU A N 1
ATOM 1027 C CA . GLU A 1 154 ? 32.614 -68.562 -44.802 1.00 50.50 134 GLU A CA 1
ATOM 1028 C C . GLU A 1 154 ? 32.697 -68.440 -43.293 1.00 50.72 134 GLU A C 1
ATOM 1029 O O . GLU A 1 154 ? 33.775 -68.250 -42.721 1.00 50.74 134 GLU A O 1
ATOM 1035 N N . ASN A 1 155 ? 31.522 -68.514 -42.676 1.00 50.61 135 ASN A N 1
ATOM 1036 C CA . ASN A 1 155 ? 31.347 -68.402 -41.237 1.00 48.60 135 ASN A CA 1
ATOM 1037 C C . ASN A 1 155 ? 31.505 -67.000 -40.666 1.00 44.18 135 ASN A C 1
ATOM 1038 O O . ASN A 1 155 ? 31.142 -66.794 -39.523 1.00 44.52 135 ASN A O 1
ATOM 1043 N N . MET A 1 156 ? 32.002 -66.038 -41.451 1.00 38.50 136 MET A N 1
ATOM 1044 C CA . MET A 1 156 ? 32.317 -64.695 -40.935 1.00 37.08 136 MET A CA 1
ATOM 1045 C C . MET A 1 156 ? 31.181 -63.644 -41.005 1.00 34.38 136 MET A C 1
ATOM 1046 O O . MET A 1 156 ? 31.361 -62.540 -40.520 1.00 35.41 136 MET A O 1
ATOM 1051 N N . ALA A 1 157 ? 30.058 -63.953 -41.639 1.00 34.33 137 ALA A N 1
ATOM 1052 C CA . ALA A 1 157 ? 29.007 -62.926 -41.858 1.00 31.09 137 ALA A CA 1
ATOM 1053 C C . ALA A 1 157 ? 28.404 -62.442 -40.548 1.00 29.35 137 ALA A C 1
ATOM 1054 O O . ALA A 1 157 ? 27.814 -63.199 -39.805 1.00 31.35 137 ALA A O 1
ATOM 1056 N N . LYS A 1 158 ? 28.566 -61.163 -40.280 1.00 29.69 138 LYS A N 1
ATOM 1057 C CA . LYS A 1 158 ? 28.170 -60.583 -39.013 1.00 31.21 138 LYS A CA 1
ATOM 1058 C C . LYS A 1 158 ? 26.904 -59.744 -39.212 1.00 29.17 138 LYS A C 1
ATOM 1059 O O . LYS A 1 158 ? 26.806 -58.961 -40.171 1.00 29.38 138 LYS A O 1
ATOM 1065 N N . ILE A 1 159 ? 25.930 -59.930 -38.330 1.00 26.82 139 ILE A N 1
ATOM 1066 C CA . ILE A 1 159 ? 24.788 -59.022 -38.280 1.00 27.43 139 ILE A CA 1
ATOM 1067 C C . ILE A 1 159 ? 24.898 -58.058 -37.126 1.00 25.55 139 ILE A C 1
ATOM 1068 O O . ILE A 1 159 ? 25.116 -58.466 -35.989 1.00 26.07 139 ILE A O 1
ATOM 1073 N N . VAL A 1 160 ? 24.759 -56.770 -37.409 1.00 25.04 140 VAL A N 1
ATOM 1074 C CA . VAL A 1 160 ? 24.691 -55.769 -36.338 1.00 26.56 140 VAL A CA 1
ATOM 1075 C C . VAL A 1 160 ? 23.231 -55.489 -35.927 1.00 28.82 140 VAL A C 1
ATOM 1076 O O . VAL A 1 160 ? 22.339 -55.364 -36.776 1.00 29.93 140 VAL A O 1
ATOM 1080 N N . VAL A 1 161 ? 23.022 -55.366 -34.621 1.00 28.94 141 VAL A N 1
ATOM 1081 C CA . VAL A 1 161 ? 21.712 -55.150 -34.026 1.00 34.52 141 VAL A CA 1
ATOM 1082 C C . VAL A 1 161 ? 21.860 -54.034 -32.972 1.00 35.36 141 VAL A C 1
ATOM 1083 O O . VAL A 1 161 ? 22.979 -53.724 -32.555 1.00 35.36 141 VAL A O 1
ATOM 1087 N N . CYS A 1 162 ? 20.758 -53.409 -32.564 1.00 35.53 142 CYS A N 1
ATOM 1088 C CA . CYS A 1 162 ? 20.783 -52.391 -31.504 1.00 35.89 142 CYS A CA 1
ATOM 1089 C C . CYS A 1 162 ? 20.594 -52.953 -30.111 1.00 40.44 142 CYS A C 1
ATOM 1090 O O . CYS A 1 162 ? 19.847 -53.914 -29.929 1.00 40.40 142 CYS A O 1
ATOM 1093 N N . LYS A 1 163 ? 21.266 -52.347 -29.124 1.00 44.49 143 LYS A N 1
ATOM 1094 C CA . LYS A 1 163 ? 21.051 -52.674 -27.700 1.00 49.34 143 LYS A CA 1
ATOM 1095 C C . LYS A 1 163 ? 19.581 -52.464 -27.323 1.00 50.96 143 LYS A C 1
ATOM 1096 O O . LYS A 1 163 ? 18.945 -51.523 -27.814 1.00 50.41 143 LYS A O 1
ATOM 1102 N N . ASN A 1 164 ? 19.059 -53.339 -26.463 1.00 54.02 144 ASN A N 1
ATOM 1103 C CA . ASN A 1 164 ? 17.630 -53.356 -26.075 1.00 57.93 144 ASN A CA 1
ATOM 1104 C C . ASN A 1 164 ? 16.662 -53.625 -27.240 1.00 59.34 144 ASN A C 1
ATOM 1105 O O . ASN A 1 164 ? 15.540 -53.110 -27.254 1.00 60.21 144 ASN A O 1
ATOM 1110 N N . ASN A 1 165 ? 17.102 -54.441 -28.198 1.00 61.35 145 ASN A N 1
ATOM 1111 C CA . ASN A 1 165 ? 16.366 -54.707 -29.446 1.00 62.93 145 ASN A CA 1
ATOM 1112 C C . ASN A 1 165 ? 15.051 -55.484 -29.292 1.00 63.49 145 ASN A C 1
ATOM 1113 O O . ASN A 1 165 ? 14.574 -55.739 -28.182 1.00 64.23 145 ASN A O 1
ATOM 1118 N N . GLN A 1 192 ? 27.067 -65.132 -35.407 1.00 42.39 172 GLN A N 1
ATOM 1119 C CA . GLN A 1 192 ? 27.887 -63.921 -35.236 1.00 42.88 172 GLN A CA 1
ATOM 1120 C C . GLN A 1 192 ? 27.076 -62.602 -35.254 1.00 41.20 172 GLN A C 1
ATOM 1121 O O . GLN A 1 192 ? 26.648 -62.144 -36.311 1.00 38.87 172 GLN A O 1
ATOM 1127 N N . PHE A 1 193 ? 26.893 -62.004 -34.075 1.00 39.66 173 PHE A N 1
ATOM 1128 C CA . PHE A 1 193 ? 26.194 -60.728 -33.919 1.00 40.80 173 PHE A CA 1
ATOM 1129 C C . PHE A 1 193 ? 27.073 -59.727 -33.190 1.00 40.37 173 PHE A C 1
ATOM 1130 O O . PHE A 1 193 ? 27.995 -60.103 -32.496 1.00 40.96 173 PHE A O 1
ATOM 1138 N N . SER A 1 194 ? 26.767 -58.449 -33.354 1.00 39.79 174 SER A N 1
ATOM 1139 C CA . SER A 1 194 ? 27.351 -57.406 -32.536 1.00 40.56 174 SER A CA 1
ATOM 1140 C C . SER A 1 194 ? 26.259 -56.384 -32.264 1.00 40.62 174 SER A C 1
ATOM 1141 O O . SER A 1 194 ? 25.282 -56.309 -33.011 1.00 39.92 174 SER A O 1
ATOM 1144 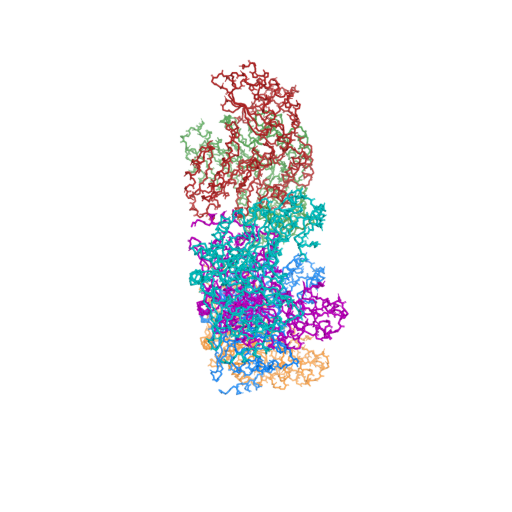N N . LYS A 1 195 ? 26.412 -55.617 -31.192 1.00 40.58 175 LYS A N 1
ATOM 1145 C CA . LYS A 1 195 ? 25.402 -54.653 -30.784 1.00 41.72 175 LYS A CA 1
ATOM 1146 C C . LYS A 1 195 ? 25.948 -53.242 -30.773 1.00 42.76 175 LYS A C 1
ATOM 1147 O O . LYS A 1 195 ? 27.142 -53.012 -30.537 1.00 42.84 175 LYS A O 1
ATOM 1153 N N . VAL A 1 196 ? 25.060 -52.299 -31.047 1.00 41.18 176 VAL A N 1
ATOM 1154 C CA . VAL A 1 196 ? 25.385 -50.882 -31.032 1.00 41.04 176 VAL A CA 1
ATOM 1155 C C . VAL A 1 196 ? 24.265 -50.187 -30.247 1.00 40.84 176 VAL A C 1
ATOM 1156 O O . VAL A 1 196 ? 23.151 -50.703 -30.188 1.00 40.25 176 VAL A O 1
ATOM 1160 N N . PRO A 1 197 ? 24.562 -49.051 -29.590 1.00 40.81 177 PRO A N 1
ATOM 1161 C CA . PRO A 1 197 ? 23.422 -48.365 -29.013 1.00 38.95 177 PRO A CA 1
ATOM 1162 C C . PRO A 1 197 ? 22.515 -47.826 -30.114 1.00 38.62 177 PRO A C 1
ATOM 1163 O O . PRO A 1 197 ? 22.978 -47.472 -31.208 1.00 35.07 177 PRO A O 1
ATOM 1167 N N . TYR A 1 198 ? 21.224 -47.792 -29.816 1.00 37.92 178 TYR A N 1
ATOM 1168 C CA . TYR A 1 198 ? 20.222 -47.200 -30.695 1.00 37.82 178 TYR A CA 1
ATOM 1169 C C . TYR A 1 198 ? 20.422 -45.690 -30.832 1.00 38.70 178 TYR A C 1
ATOM 1170 O O . TYR A 1 198 ? 20.865 -45.027 -29.890 1.00 40.65 178 TYR A O 1
ATOM 1179 N N . ASP A 1 199 ? 20.100 -45.156 -32.006 1.00 39.84 179 ASP A N 1
ATOM 1180 C CA . ASP A 1 199 ? 20.142 -43.708 -32.267 1.00 41.27 179 ASP A CA 1
ATOM 1181 C C . ASP A 1 199 ? 21.568 -43.156 -32.166 1.00 42.86 179 ASP A C 1
ATOM 1182 O O . ASP A 1 199 ? 21.794 -42.049 -31.643 1.00 44.70 179 ASP A O 1
ATOM 1187 N N . ASP A 1 200 ? 22.520 -43.922 -32.694 1.00 42.62 180 ASP A N 1
ATOM 1188 C CA . ASP A 1 200 ? 23.941 -43.594 -32.582 1.00 42.50 180 ASP A CA 1
ATOM 1189 C C . ASP A 1 200 ? 24.707 -43.877 -33.890 1.00 41.05 180 ASP A C 1
ATOM 1190 O O . ASP A 1 200 ? 25.162 -44.994 -34.131 1.00 38.45 180 ASP A O 1
ATOM 1195 N N . LEU A 1 201 ? 24.865 -42.844 -34.715 1.00 40.85 181 LEU A N 1
ATOM 1196 C CA . LEU A 1 201 ? 25.477 -42.990 -36.036 1.00 42.85 181 LEU A CA 1
ATOM 1197 C C . LEU A 1 201 ? 26.992 -43.255 -36.020 1.00 43.95 181 LEU A C 1
ATOM 1198 O O . LEU A 1 201 ? 27.521 -43.919 -36.930 1.00 43.58 181 LEU A O 1
ATOM 1203 N N . GLU A 1 202 ? 27.671 -42.728 -34.996 1.00 45.41 182 GLU A N 1
ATOM 1204 C CA . GLU A 1 202 ? 29.130 -42.871 -34.829 1.00 45.93 182 GLU A CA 1
ATOM 1205 C C . GLU A 1 202 ? 29.436 -44.318 -34.510 1.00 43.06 182 GLU A C 1
ATOM 1206 O O . GLU A 1 202 ? 30.276 -44.956 -35.146 1.00 42.31 182 GLU A O 1
ATOM 1212 N N . ALA A 1 203 ? 28.728 -44.834 -33.512 1.00 42.41 183 ALA A N 1
ATOM 1213 C CA . ALA A 1 203 ? 28.847 -46.223 -33.138 1.00 39.87 183 ALA A CA 1
ATOM 1214 C C . ALA A 1 203 ? 28.492 -47.127 -34.319 1.00 40.44 183 ALA A C 1
ATOM 1215 O O . ALA A 1 203 ? 29.124 -48.158 -34.511 1.00 39.82 183 ALA A O 1
ATOM 1217 N N . LEU A 1 204 ? 27.518 -46.724 -35.139 1.00 39.04 184 LEU A N 1
ATOM 1218 C CA . LEU A 1 204 ? 27.085 -47.557 -36.268 1.00 39.18 184 LEU A CA 1
ATOM 1219 C C . LEU A 1 204 ? 28.185 -47.649 -37.311 1.00 40.09 184 LEU A C 1
ATOM 1220 O O . LEU A 1 204 ? 28.543 -48.741 -37.753 1.00 39.09 184 LEU A O 1
ATOM 1225 N N . GLU A 1 205 ? 28.713 -46.489 -37.703 1.00 40.64 185 GLU A N 1
ATOM 1226 C CA . GLU A 1 205 ? 29.768 -46.402 -38.715 1.00 41.90 185 GLU A CA 1
ATOM 1227 C C . GLU A 1 205 ? 31.029 -47.146 -38.317 1.00 41.44 185 GLU A C 1
ATOM 1228 O O . GLU A 1 205 ? 31.706 -47.697 -39.171 1.00 42.35 185 GLU A O 1
ATOM 1234 N N . GLU A 1 206 ? 31.327 -47.153 -37.020 1.00 43.86 186 GLU A N 1
ATOM 1235 C CA . GLU A 1 206 ? 32.483 -47.865 -36.480 1.00 45.93 186 GLU A CA 1
ATOM 1236 C C . GLU A 1 206 ? 32.345 -49.372 -36.695 1.00 44.93 186 GLU A C 1
ATOM 1237 O O . GLU A 1 206 ? 33.313 -50.028 -37.084 1.00 44.20 186 GLU A O 1
ATOM 1243 N N . GLU A 1 207 ? 31.145 -49.914 -36.455 1.00 43.87 187 GLU A N 1
ATOM 1244 C CA . GLU A 1 207 ? 30.892 -51.351 -36.661 1.00 42.88 187 GLU A CA 1
ATOM 1245 C C . GLU A 1 207 ? 30.920 -51.758 -38.121 1.00 40.49 187 GLU A C 1
ATOM 1246 O O . GLU A 1 207 ? 31.446 -52.826 -38.446 1.00 39.52 187 GLU A O 1
ATOM 1252 N N . LEU A 1 208 ? 30.325 -50.927 -38.983 1.00 39.93 188 LEU A N 1
ATOM 1253 C CA . LEU A 1 208 ? 30.154 -51.268 -40.406 1.00 40.76 188 LEU A CA 1
ATOM 1254 C C . LEU A 1 208 ? 31.435 -51.154 -41.252 1.00 41.39 188 LEU A C 1
ATOM 1255 O O . LEU A 1 208 ? 31.495 -51.688 -42.359 1.00 40.94 188 LEU A O 1
ATOM 1260 N N . LYS A 1 209 ? 32.438 -50.454 -40.710 1.00 41.33 189 LYS A N 1
ATOM 1261 C CA . LYS A 1 209 ? 33.815 -50.450 -41.232 1.00 41.48 189 LYS A CA 1
ATOM 1262 C C . LYS A 1 209 ? 34.348 -51.857 -41.396 1.00 40.51 189 LYS A C 1
ATOM 1263 O O . LYS A 1 209 ? 35.158 -52.119 -42.276 1.00 43.55 189 LYS A O 1
ATOM 1269 N N . ASP A 1 210 ? 33.910 -52.760 -40.527 1.00 39.05 190 ASP A N 1
ATOM 1270 C CA . ASP A 1 210 ? 34.269 -54.161 -40.619 1.00 36.64 190 ASP A CA 1
ATOM 1271 C C . ASP A 1 210 ? 33.651 -54.701 -41.915 1.00 38.45 190 ASP A C 1
ATOM 1272 O O . ASP A 1 210 ? 32.434 -54.654 -42.094 1.00 39.80 190 ASP A O 1
ATOM 1277 N N . PRO A 1 211 ? 34.499 -55.179 -42.842 1.00 37.37 191 PRO A N 1
ATOM 1278 C CA . PRO A 1 211 ? 34.072 -55.701 -44.125 1.00 35.91 191 PRO A CA 1
ATOM 1279 C C . PRO A 1 211 ? 33.198 -56.947 -44.025 1.00 34.38 191 PRO A C 1
ATOM 1280 O O . PRO A 1 211 ? 32.634 -57.365 -45.030 1.00 34.83 191 PRO A O 1
ATOM 1284 N N . ASN A 1 212 ? 33.109 -57.550 -42.843 1.00 31.92 192 ASN A N 1
ATOM 1285 C CA . ASN A 1 212 ? 32.386 -58.808 -42.699 1.00 30.36 192 ASN A CA 1
ATOM 1286 C C . ASN A 1 212 ? 30.940 -58.627 -42.200 1.00 29.00 192 ASN A C 1
ATOM 1287 O O . ASN A 1 212 ? 30.197 -59.592 -42.079 1.00 29.10 192 ASN A O 1
ATOM 1292 N N . VAL A 1 213 ? 30.583 -57.386 -41.899 1.00 29.98 193 VAL A N 1
ATOM 1293 C CA . VAL A 1 213 ? 29.197 -57.009 -41.616 1.00 29.64 193 VAL A CA 1
ATOM 1294 C C . VAL A 1 213 ? 28.347 -57.191 -42.880 1.00 28.57 193 VAL A C 1
ATOM 1295 O O . VAL A 1 213 ? 28.641 -56.607 -43.932 1.00 28.53 193 VAL A O 1
ATOM 1299 N N . CYS A 1 214 ? 27.350 -58.069 -42.786 1.00 27.08 194 CYS A N 1
ATOM 1300 C CA . CYS A 1 214 ? 26.391 -58.276 -43.877 1.00 26.86 194 CYS A CA 1
ATOM 1301 C C . CYS A 1 214 ? 25.092 -57.430 -43.772 1.00 27.19 194 CYS A C 1
ATOM 1302 O O . CYS A 1 214 ? 24.469 -57.119 -44.798 1.00 27.00 194 CYS A O 1
ATOM 1305 N N . ALA A 1 215 ? 24.697 -57.060 -42.551 1.00 24.60 195 ALA A N 1
ATOM 1306 C CA . ALA A 1 215 ? 23.415 -56.369 -42.330 1.00 23.64 195 ALA A CA 1
ATOM 1307 C C . ALA A 1 215 ? 23.394 -55.624 -41.047 1.00 24.83 195 ALA A C 1
ATOM 1308 O O . ALA A 1 215 ? 24.113 -55.966 -40.095 1.00 25.07 195 ALA A O 1
ATOM 1310 N N . PHE A 1 216 ? 22.569 -54.578 -41.039 1.00 22.71 196 PHE A N 1
ATOM 1311 C CA . PHE A 1 216 ? 22.169 -53.912 -39.825 1.00 21.36 196 PHE A CA 1
ATOM 1312 C C . PHE A 1 216 ? 20.643 -53.996 -39.729 1.00 24.38 196 PHE A C 1
ATOM 1313 O O . PHE A 1 216 ? 19.908 -53.550 -40.639 1.00 21.92 196 PHE A O 1
ATOM 1321 N N . ILE A 1 217 ? 20.165 -54.532 -38.618 1.00 25.89 197 ILE A N 1
ATOM 1322 C CA . ILE A 1 217 ? 18.720 -54.525 -38.378 1.00 27.65 197 ILE A CA 1
ATOM 1323 C C . ILE A 1 217 ? 18.268 -53.657 -37.196 1.00 25.26 197 ILE A C 1
ATOM 1324 O O . ILE A 1 217 ? 18.810 -53.712 -36.111 1.00 27.57 197 ILE A O 1
ATOM 1329 N N . VAL A 1 218 ? 17.264 -52.837 -37.450 1.00 24.80 198 VAL A N 1
ATOM 1330 C CA . VAL A 1 218 ? 16.866 -51.775 -36.547 1.00 25.80 198 VAL A CA 1
ATOM 1331 C C . VAL A 1 218 ? 15.340 -51.556 -36.669 1.00 27.44 198 VAL A C 1
ATOM 1332 O O . VAL A 1 218 ? 14.794 -51.679 -37.760 1.00 28.75 198 VAL A O 1
ATOM 1336 N N . GLU A 1 219 ? 14.658 -51.320 -35.547 1.00 28.99 199 GLU A N 1
ATOM 1337 C CA . GLU A 1 219 ? 13.249 -50.972 -35.567 1.00 31.85 199 GLU A CA 1
ATOM 1338 C C . GLU A 1 219 ? 13.226 -49.453 -35.672 1.00 31.14 199 GLU A C 1
ATOM 1339 O O . GLU A 1 219 ? 14.038 -48.789 -35.029 1.00 31.77 199 GLU A O 1
ATOM 1345 N N . PRO A 1 220 ? 12.346 -48.895 -36.525 1.00 30.48 200 PRO A N 1
ATOM 1346 C CA . PRO A 1 220 ? 12.214 -47.435 -36.639 1.00 29.72 200 PRO A CA 1
ATOM 1347 C C . PRO A 1 220 ? 11.834 -46.715 -35.331 1.00 30.13 200 PRO A C 1
ATOM 1348 O O . PRO A 1 220 ? 12.152 -45.553 -35.159 1.00 32.54 200 PRO A O 1
ATOM 1352 N N . ILE A 1 221 ? 11.183 -47.417 -34.414 1.00 30.06 201 ILE A N 1
ATOM 1353 C CA . ILE A 1 221 ? 10.929 -46.938 -33.061 1.00 28.83 201 ILE A CA 1
ATOM 1354 C C . ILE A 1 221 ? 11.071 -48.213 -32.259 1.00 30.37 201 ILE A C 1
ATOM 1355 O O . ILE A 1 221 ? 10.368 -49.196 -32.560 1.00 30.98 201 ILE A O 1
ATOM 1360 N N . GLN A 1 222 ? 11.964 -48.232 -31.267 1.00 29.11 202 GLN A N 1
ATOM 1361 C CA . GLN A 1 222 ? 12.118 -49.426 -30.433 1.00 32.53 202 GLN A CA 1
ATOM 1362 C C . GLN A 1 222 ? 10.897 -49.605 -29.557 1.00 35.74 202 GLN A C 1
ATOM 1363 O O . GLN A 1 222 ? 10.559 -48.705 -28.799 1.00 36.92 202 GLN A O 1
ATOM 1369 N N . GLY A 1 223 ? 10.264 -50.771 -29.648 1.00 36.47 203 GLY A N 1
ATOM 1370 C CA . GLY A 1 223 ? 9.080 -51.075 -28.852 1.00 38.03 203 GLY A CA 1
ATOM 1371 C C . GLY A 1 223 ? 9.383 -51.637 -27.480 1.00 39.76 203 GLY A C 1
ATOM 1372 O O . GLY A 1 223 ? 9.005 -51.059 -26.483 1.00 39.65 203 GLY A O 1
ATOM 1373 N N . GLU A 1 224 ? 10.067 -52.775 -27.435 1.00 41.24 204 GLU A N 1
ATOM 1374 C CA . GLU A 1 224 ? 10.375 -53.461 -26.179 1.00 43.57 204 GLU A CA 1
ATOM 1375 C C . GLU A 1 224 ? 11.204 -52.606 -25.223 1.00 42.77 204 GLU A C 1
ATOM 1376 O O . GLU A 1 224 ? 11.096 -52.756 -24.014 1.00 44.65 204 GLU A O 1
ATOM 1382 N N . ALA A 1 225 ? 12.025 -51.714 -25.770 1.00 42.49 205 ALA A N 1
ATOM 1383 C CA . ALA A 1 225 ? 12.841 -50.790 -24.964 1.00 41.46 205 ALA A CA 1
ATOM 1384 C C . ALA A 1 225 ? 11.974 -49.747 -24.235 1.00 41.51 205 ALA A C 1
ATOM 1385 O O . ALA A 1 225 ? 12.402 -49.161 -23.238 1.00 41.49 205 ALA A O 1
ATOM 1387 N N . GLY A 1 226 ? 10.760 -49.522 -24.742 1.00 39.84 206 GLY A N 1
ATOM 1388 C CA . GLY A 1 226 ? 9.807 -48.596 -24.132 1.00 39.26 206 GLY A CA 1
ATOM 1389 C C . GLY A 1 226 ? 9.415 -47.479 -25.075 1.00 39.38 206 GLY A C 1
ATOM 1390 O O . GLY A 1 226 ? 9.491 -46.295 -24.718 1.00 37.69 206 GLY A O 1
ATOM 1391 N N . VAL A 1 227 ? 9.010 -47.847 -26.287 1.00 36.45 207 VAL A N 1
ATOM 1392 C CA . VAL A 1 227 ? 8.682 -46.855 -27.335 1.00 36.90 207 VAL A CA 1
ATOM 1393 C C . VAL A 1 227 ? 9.731 -45.743 -27.427 1.00 37.80 207 VAL A C 1
ATOM 1394 O O . VAL A 1 227 ? 9.473 -44.591 -27.043 1.00 38.29 207 VAL A O 1
ATOM 1398 N N . ILE A 1 228 ? 10.907 -46.090 -27.950 1.00 35.96 208 ILE A N 1
ATOM 1399 C CA . ILE A 1 228 ? 11.987 -45.109 -28.101 1.00 35.50 208 ILE A CA 1
ATOM 1400 C C . ILE A 1 228 ? 12.065 -44.607 -29.533 1.00 35.29 208 ILE A C 1
ATOM 1401 O O . ILE A 1 228 ? 12.354 -45.370 -30.465 1.00 34.50 208 ILE A O 1
ATOM 1406 N N . VAL A 1 229 ? 11.775 -43.316 -29.689 1.00 33.85 209 VAL A N 1
ATOM 1407 C CA . VAL A 1 229 ? 11.698 -42.641 -30.979 1.00 34.53 209 VAL A CA 1
ATOM 1408 C C . VAL A 1 229 ? 13.070 -42.026 -31.249 1.00 37.79 209 VAL A C 1
ATOM 1409 O O . VAL A 1 229 ? 13.587 -41.291 -30.416 1.00 37.50 209 VAL A O 1
ATOM 1413 N N . PRO A 1 230 ? 13.682 -42.353 -32.404 1.00 39.40 210 PRO A N 1
ATOM 1414 C CA . PRO A 1 230 ? 15.032 -41.858 -32.648 1.00 41.24 210 PRO A CA 1
ATOM 1415 C C . PRO A 1 230 ? 14.966 -40.390 -33.089 1.00 43.49 210 PRO A C 1
ATOM 1416 O O . PRO A 1 230 ? 13.887 -39.895 -33.413 1.00 41.47 210 PRO A O 1
ATOM 1420 N N . SER A 1 231 ? 16.103 -39.702 -33.129 1.00 45.01 211 SER A N 1
ATOM 1421 C CA . SER A 1 231 ? 16.072 -38.325 -33.601 1.00 45.89 211 SER A CA 1
ATOM 1422 C C . SER A 1 231 ? 15.692 -38.379 -35.063 1.00 47.08 211 SER A C 1
ATOM 1423 O O . SER A 1 231 ? 15.937 -39.392 -35.732 1.00 45.34 211 SER A O 1
ATOM 1426 N N . ASP A 1 232 ? 15.064 -37.310 -35.556 1.00 48.24 212 ASP A N 1
ATOM 1427 C CA . ASP A 1 232 ? 14.919 -37.117 -36.989 1.00 49.23 212 ASP A CA 1
ATOM 1428 C C . ASP A 1 232 ? 16.339 -37.185 -37.510 1.00 49.51 212 ASP A C 1
ATOM 1429 O O . ASP A 1 232 ? 17.277 -36.875 -36.774 1.00 52.92 212 ASP A O 1
ATOM 1434 N N . ASN A 1 233 ? 16.533 -37.599 -38.754 1.00 48.81 213 ASN A N 1
ATOM 1435 C CA . ASN A 1 233 ? 17.907 -37.736 -39.282 1.00 48.04 213 ASN A CA 1
ATOM 1436 C C . ASN A 1 233 ? 18.671 -39.026 -38.892 1.00 44.96 213 ASN A C 1
ATOM 1437 O O . ASN A 1 233 ? 19.680 -39.350 -39.517 1.00 44.51 213 ASN A O 1
ATOM 1442 N N . TYR A 1 234 ? 18.205 -39.759 -37.878 1.00 42.42 214 TYR A N 1
ATOM 1443 C CA . TYR A 1 234 ? 18.801 -41.066 -37.574 1.00 38.81 214 TYR A CA 1
ATOM 1444 C C . TYR A 1 234 ? 18.687 -42.026 -38.754 1.00 37.28 214 TYR A C 1
ATOM 1445 O O . TYR A 1 234 ? 19.699 -42.501 -39.275 1.00 37.16 214 TYR A O 1
ATOM 1454 N N . LEU A 1 235 ? 17.462 -42.287 -39.201 1.00 36.99 215 LEU A N 1
ATOM 1455 C CA . LEU A 1 235 ? 17.248 -43.281 -40.276 1.00 37.26 215 LEU A CA 1
ATOM 1456 C C . LEU A 1 235 ? 17.852 -42.909 -41.623 1.00 36.42 215 LEU A C 1
ATOM 1457 O O . LEU A 1 235 ? 18.225 -43.803 -42.397 1.00 36.01 215 LEU A O 1
ATOM 1462 N N . GLN A 1 236 ? 17.936 -41.603 -41.920 1.00 37.64 216 GLN A N 1
ATOM 1463 C CA . GLN A 1 236 ? 18.721 -41.136 -43.077 1.00 36.08 216 GLN A CA 1
ATOM 1464 C C . GLN A 1 236 ? 20.192 -41.444 -42.862 1.00 34.98 216 GLN A C 1
ATOM 1465 O O . GLN A 1 236 ? 20.887 -41.856 -43.784 1.00 33.98 216 GLN A O 1
ATOM 1471 N N . GLY A 1 237 ? 20.668 -41.242 -41.638 1.00 35.81 217 GLY A N 1
ATOM 1472 C CA . GLY A 1 237 ? 22.031 -41.639 -41.293 1.00 36.19 217 GLY A CA 1
ATOM 1473 C C . GLY A 1 237 ? 22.260 -43.127 -41.495 1.00 37.03 217 GLY A C 1
ATOM 1474 O O . GLY A 1 237 ? 23.281 -43.540 -42.056 1.00 38.58 217 GLY A O 1
ATOM 1475 N N . VAL A 1 238 ? 21.304 -43.942 -41.051 1.00 35.33 218 VAL A N 1
ATOM 1476 C CA . VAL A 1 238 ? 21.430 -45.397 -41.177 1.00 32.52 218 VAL A CA 1
ATOM 1477 C C . VAL A 1 238 ? 21.505 -45.745 -42.648 1.00 31.07 218 VAL A C 1
ATOM 1478 O O . VAL A 1 238 ? 22.368 -46.511 -43.090 1.00 30.94 218 VAL A O 1
ATOM 1482 N N . TYR A 1 239 ? 20.586 -45.169 -43.415 1.00 31.50 219 TYR A N 1
ATOM 1483 C CA . TYR A 1 239 ? 20.517 -45.452 -44.833 1.00 31.03 219 TYR A CA 1
ATOM 1484 C C . TYR A 1 239 ? 21.833 -45.113 -45.494 1.00 32.51 219 TYR A C 1
ATOM 1485 O O . TYR A 1 239 ? 22.339 -45.900 -46.290 1.00 30.84 219 TYR A O 1
ATOM 1494 N N . ASP A 1 240 ? 22.393 -43.949 -45.153 1.00 33.50 220 ASP A N 1
ATOM 1495 C CA . ASP A 1 240 ? 23.677 -43.484 -45.740 1.00 35.69 220 ASP A CA 1
ATOM 1496 C C . ASP A 1 240 ? 24.887 -44.337 -45.382 1.00 33.85 220 ASP A C 1
ATOM 1497 O O . ASP A 1 240 ? 25.723 -44.624 -46.230 1.00 35.91 220 ASP A O 1
ATOM 1502 N N . ILE A 1 241 ? 24.981 -44.740 -44.123 1.00 35.52 221 ILE A N 1
ATOM 1503 C CA . ILE A 1 241 ? 26.129 -45.518 -43.648 1.00 33.01 221 ILE A CA 1
ATOM 1504 C C . ILE A 1 241 ? 26.106 -46.924 -44.242 1.00 34.67 221 ILE A C 1
ATOM 1505 O O . ILE A 1 241 ? 27.132 -47.431 -44.705 1.00 34.64 221 ILE A O 1
ATOM 1510 N N . CYS A 1 242 ? 24.922 -47.541 -44.246 1.00 33.77 222 CYS A N 1
ATOM 1511 C CA . CYS A 1 242 ? 24.731 -48.853 -44.834 1.00 29.77 222 CYS A CA 1
ATOM 1512 C C . CYS A 1 242 ? 25.027 -48.833 -46.304 1.00 30.24 222 CYS A C 1
ATOM 1513 O O . CYS A 1 242 ? 25.580 -49.780 -46.832 1.00 29.70 222 CYS A O 1
ATOM 1516 N N . LYS A 1 243 ? 24.666 -47.755 -46.995 1.00 33.51 223 LYS A N 1
ATOM 1517 C CA . LYS A 1 243 ? 25.022 -47.657 -48.419 1.00 34.56 223 LYS A CA 1
ATOM 1518 C C . LYS A 1 243 ? 26.547 -47.517 -48.635 1.00 35.22 223 LYS A C 1
ATOM 1519 O O . LYS A 1 243 ? 27.136 -48.176 -49.510 1.00 32.36 223 LYS A O 1
ATOM 1525 N N . LYS A 1 244 ? 27.161 -46.649 -47.836 1.00 35.50 224 LYS A N 1
ATOM 1526 C CA . LYS A 1 244 ? 28.622 -46.439 -47.839 1.00 39.08 224 LYS A CA 1
ATOM 1527 C C . LYS A 1 244 ? 29.371 -47.753 -47.809 1.00 36.91 224 LYS A C 1
ATOM 1528 O O . LYS A 1 244 ? 30.242 -48.002 -48.650 1.00 39.03 224 LYS A O 1
ATOM 1534 N N . TYR A 1 245 ? 29.005 -48.613 -46.860 1.00 36.29 225 TYR A N 1
ATOM 1535 C CA . TYR A 1 245 ? 29.772 -49.833 -46.583 1.00 33.20 225 TYR A CA 1
ATOM 1536 C C . TYR A 1 245 ? 29.221 -51.103 -47.211 1.00 32.52 225 TYR A C 1
ATOM 1537 O O . TYR A 1 245 ? 29.679 -52.204 -46.901 1.00 30.69 225 TYR A O 1
ATOM 1546 N N . ASN A 1 246 ? 28.227 -50.953 -48.087 1.00 31.98 226 ASN A N 1
ATOM 1547 C CA . ASN A 1 246 ? 27.627 -52.103 -48.770 1.00 30.51 226 ASN A CA 1
ATOM 1548 C C . ASN A 1 246 ? 27.107 -53.108 -47.728 1.00 26.46 226 ASN A C 1
ATOM 1549 O O . ASN A 1 246 ? 27.517 -54.236 -47.702 1.00 27.20 226 ASN A O 1
ATOM 1554 N N . VAL A 1 247 ? 26.237 -52.636 -46.843 1.00 28.27 227 VAL A N 1
ATOM 1555 C CA . VAL A 1 247 ? 25.616 -53.419 -45.758 1.00 27.26 227 VAL A CA 1
ATOM 1556 C C . VAL A 1 247 ? 24.091 -53.350 -45.953 1.00 28.52 227 VAL A C 1
ATOM 1557 O O . VAL A 1 247 ? 23.550 -52.290 -46.244 1.00 30.23 227 VAL A O 1
ATOM 1561 N N . LEU A 1 248 ? 23.411 -54.480 -45.841 1.00 28.50 228 LEU A N 1
ATOM 1562 C CA . LEU A 1 248 ? 21.948 -54.501 -45.944 1.00 27.26 228 LEU A CA 1
ATOM 1563 C C . LEU A 1 248 ? 21.335 -53.708 -44.805 1.00 25.75 228 LEU A C 1
ATOM 1564 O O . LEU A 1 248 ? 21.643 -53.950 -43.640 1.00 25.50 228 LEU A O 1
ATOM 1569 N N . PHE A 1 249 ? 20.491 -52.745 -45.156 1.00 26.23 229 PHE A N 1
ATOM 1570 C CA . PHE A 1 249 ? 19.670 -51.978 -44.208 1.00 25.10 229 PHE A CA 1
ATOM 1571 C C . PHE A 1 249 ? 18.338 -52.738 -44.066 1.00 26.97 229 PHE A C 1
ATOM 1572 O O . PHE A 1 249 ? 17.512 -52.747 -44.989 1.00 24.69 229 PHE A O 1
ATOM 1580 N N . VAL A 1 250 ? 18.138 -53.383 -42.913 1.00 26.60 230 VAL A N 1
ATOM 1581 C CA . VAL A 1 250 ? 16.910 -54.143 -42.662 1.00 22.82 230 VAL A CA 1
ATOM 1582 C C . VAL A 1 250 ? 16.064 -53.351 -41.683 1.00 21.55 230 VAL A C 1
ATOM 1583 O O . VAL A 1 250 ? 16.499 -53.082 -40.595 1.00 23.10 230 VAL A O 1
ATOM 1587 N N . ALA A 1 251 ? 14.858 -52.946 -42.085 1.00 21.79 231 ALA A N 1
ATOM 1588 C CA . ALA A 1 251 ? 13.933 -52.288 -41.151 1.00 19.99 231 ALA A CA 1
ATOM 1589 C C . ALA A 1 251 ? 12.943 -53.315 -40.607 1.00 20.99 231 ALA A C 1
ATOM 1590 O O . ALA A 1 251 ? 12.222 -53.978 -41.376 1.00 20.62 231 ALA A O 1
ATOM 1592 N N . ASP A 1 252 ? 12.900 -53.434 -39.287 1.00 20.64 232 ASP A N 1
ATOM 1593 C CA . ASP A 1 252 ? 11.952 -54.289 -38.619 1.00 21.60 232 ASP A CA 1
ATOM 1594 C C . ASP A 1 252 ? 10.671 -53.475 -38.327 1.00 22.63 232 ASP A C 1
ATOM 1595 O O . ASP A 1 252 ? 10.604 -52.708 -37.365 1.00 21.26 232 ASP A O 1
ATOM 1600 N N . GLU A 1 253 ? 9.653 -53.682 -39.151 1.00 24.57 233 GLU A N 1
ATOM 1601 C CA . GLU A 1 253 ? 8.379 -52.938 -39.052 1.00 24.79 233 GLU A CA 1
ATOM 1602 C C . GLU A 1 253 ? 7.238 -53.844 -38.587 1.00 27.62 233 GLU A C 1
ATOM 1603 O O . GLU A 1 253 ? 6.048 -53.525 -38.789 1.00 26.79 233 GLU A O 1
ATOM 1609 N N . VAL A 1 254 ? 7.599 -54.973 -37.967 1.00 24.32 234 VAL A N 1
ATOM 1610 C CA . VAL A 1 254 ? 6.609 -55.885 -37.366 1.00 22.06 234 VAL A CA 1
ATOM 1611 C C . VAL A 1 254 ? 5.632 -55.162 -36.389 1.00 24.45 234 VAL A C 1
ATOM 1612 O O . VAL A 1 254 ? 4.439 -55.495 -36.328 1.00 22.89 234 VAL A O 1
ATOM 1616 N N . GLN A 1 255 ? 6.154 -54.210 -35.611 1.00 21.60 235 GLN A N 1
ATOM 1617 C CA . GLN A 1 255 ? 5.351 -53.399 -34.699 1.00 27.20 235 GLN A CA 1
ATOM 1618 C C . GLN A 1 255 ? 4.995 -52.012 -35.249 1.00 28.14 235 GLN A C 1
ATOM 1619 O O . GLN A 1 255 ? 3.916 -51.492 -34.976 1.00 30.39 235 GLN A O 1
ATOM 1625 N N . THR A 1 256 ? 5.922 -51.393 -35.970 1.00 26.38 236 THR A N 1
ATOM 1626 C CA . THR A 1 256 ? 5.781 -49.972 -36.317 1.00 28.40 236 THR A CA 1
ATOM 1627 C C . THR A 1 256 ? 5.035 -49.806 -37.626 1.00 27.73 236 THR A C 1
ATOM 1628 O O . THR A 1 256 ? 4.606 -48.695 -37.961 1.00 30.59 236 THR A O 1
ATOM 1632 N N . GLY A 1 257 ? 4.901 -50.910 -38.367 1.00 23.08 237 GLY A N 1
ATOM 1633 C CA . GLY A 1 257 ? 4.345 -50.864 -39.707 1.00 25.32 237 GLY A CA 1
ATOM 1634 C C . GLY A 1 257 ? 2.819 -50.787 -39.755 1.00 24.47 237 GLY A C 1
ATOM 1635 O O . GLY A 1 257 ? 2.140 -50.810 -38.729 1.00 24.07 237 GLY A O 1
ATOM 1636 N N . LEU A 1 258 ? 2.303 -50.684 -40.974 1.00 24.88 238 LEU A N 1
ATOM 1637 C CA . LEU A 1 258 ? 0.895 -50.951 -41.261 1.00 27.25 238 LEU A CA 1
ATOM 1638 C C . LEU A 1 258 ? -0.027 -50.026 -40.462 1.00 28.15 238 LEU A C 1
ATOM 1639 O O . LEU A 1 258 ? -0.960 -50.478 -39.797 1.00 27.41 238 LEU A O 1
ATOM 1644 N N . GLY A 1 259 ? 0.282 -48.730 -40.516 1.00 27.36 239 GLY A N 1
ATOM 1645 C CA . GLY A 1 259 ? -0.577 -47.677 -39.952 1.00 29.32 239 GLY A CA 1
ATOM 1646 C C . GLY A 1 259 ? -0.323 -47.204 -38.535 1.00 29.84 239 GLY A C 1
ATOM 1647 O O . GLY A 1 259 ? -0.775 -46.121 -38.154 1.00 30.77 239 GLY A O 1
ATOM 1648 N N . ARG A 1 260 ? 0.393 -48.006 -37.747 1.00 28.73 240 ARG A N 1
ATOM 1649 C CA . ARG A 1 260 ? 0.589 -47.750 -36.323 1.00 28.13 240 ARG A CA 1
ATOM 1650 C C . ARG A 1 260 ? 1.198 -46.379 -35.998 1.00 30.75 240 ARG A C 1
ATOM 1651 O O . ARG A 1 260 ? 0.809 -45.747 -35.004 1.00 28.59 240 ARG A O 1
ATOM 1659 N N . THR A 1 261 ? 2.156 -45.933 -36.799 1.00 28.10 241 THR A N 1
ATOM 1660 C CA . THR A 1 261 ? 2.720 -44.595 -36.576 1.00 32.04 241 THR A CA 1
ATOM 1661 C C . THR A 1 261 ? 2.117 -43.555 -37.558 1.00 31.82 241 THR A C 1
ATOM 1662 O O . THR A 1 261 ? 2.551 -42.415 -37.603 1.00 33.12 241 THR A O 1
ATOM 1666 N N . GLY A 1 262 ? 1.135 -43.968 -38.351 1.00 32.56 242 GLY A N 1
ATOM 1667 C CA . GLY A 1 262 ? 0.521 -43.063 -39.317 1.00 34.19 242 GLY A CA 1
ATOM 1668 C C . GLY A 1 262 ? 0.901 -43.303 -40.761 1.00 33.84 242 GLY A C 1
ATOM 1669 O O . GLY A 1 262 ? 0.481 -42.548 -41.633 1.00 33.53 242 GLY A O 1
ATOM 1670 N N . LYS A 1 263 ? 1.712 -44.339 -41.029 1.00 32.71 243 LYS A N 1
ATOM 1671 C CA . LYS A 1 263 ? 2.108 -44.672 -42.406 1.00 32.96 243 LYS A CA 1
ATOM 1672 C C . LYS A 1 263 ? 2.066 -46.178 -42.593 1.00 32.69 243 LYS A C 1
ATOM 1673 O O . LYS A 1 263 ? 2.068 -46.908 -41.613 1.00 33.23 243 LYS A O 1
ATOM 1679 N N . LEU A 1 264 ? 2.062 -46.629 -43.847 1.00 32.87 244 LEU A N 1
ATOM 1680 C CA . LEU A 1 264 ? 2.223 -48.053 -44.166 1.00 35.40 244 LEU A CA 1
ATOM 1681 C C . LEU A 1 264 ? 3.522 -48.636 -43.626 1.00 33.84 244 LEU A C 1
ATOM 1682 O O . LEU A 1 264 ? 3.557 -49.777 -43.186 1.00 34.19 244 LEU A O 1
ATOM 1687 N N . LEU A 1 265 ? 4.589 -47.850 -43.697 1.00 32.73 245 LEU A N 1
ATOM 1688 C CA . LEU A 1 265 ? 5.858 -48.186 -43.051 1.00 32.39 245 LEU A CA 1
ATOM 1689 C C . LEU A 1 265 ? 6.330 -46.936 -42.346 1.00 32.78 245 LEU A C 1
ATOM 1690 O O . LEU A 1 265 ? 6.345 -45.855 -42.941 1.00 32.27 245 LEU A O 1
ATOM 1695 N N . CYS A 1 266 ? 6.684 -47.071 -41.076 1.00 31.25 246 CYS A N 1
ATOM 1696 C CA . CYS A 1 266 ? 7.189 -45.952 -40.282 1.00 32.84 246 CYS A CA 1
ATOM 1697 C C . CYS A 1 266 ? 8.380 -45.271 -40.972 1.00 34.11 246 CYS A C 1
ATOM 1698 O O . CYS A 1 266 ? 8.617 -44.062 -40.827 1.00 33.27 246 CYS A O 1
ATOM 1701 N N . VAL A 1 267 ? 9.124 -46.084 -41.711 1.00 31.29 247 VAL A N 1
ATOM 1702 C CA . VAL A 1 267 ? 10.244 -45.647 -42.549 1.00 33.20 247 VAL A CA 1
ATOM 1703 C C . VAL A 1 267 ? 9.846 -44.546 -43.579 1.00 33.13 247 VAL A C 1
ATOM 1704 O O . VAL A 1 267 ? 10.642 -43.644 -43.858 1.00 32.23 247 VAL A O 1
ATOM 1708 N N . HIS A 1 268 ? 8.598 -44.593 -44.061 1.00 32.38 248 HIS A N 1
ATOM 1709 C CA . HIS A 1 268 ? 8.038 -43.592 -44.974 1.00 35.97 248 HIS A CA 1
ATOM 1710 C C . HIS A 1 268 ? 8.066 -42.151 -44.433 1.00 37.68 248 HIS A C 1
ATOM 1711 O O . HIS A 1 268 ? 8.234 -41.224 -45.223 1.00 40.41 248 HIS A O 1
ATOM 1718 N N . HIS A 1 269 ? 7.898 -41.975 -43.117 1.00 38.68 249 HIS A N 1
ATOM 1719 C CA . HIS A 1 269 ? 8.045 -40.669 -42.440 1.00 40.68 249 HIS A CA 1
ATOM 1720 C C . HIS A 1 269 ? 9.366 -39.969 -42.800 1.00 41.47 249 HIS A C 1
ATOM 1721 O O . HIS A 1 269 ? 9.437 -38.749 -42.842 1.00 43.34 249 HIS A O 1
ATOM 1728 N N . TYR A 1 270 ? 10.414 -40.757 -43.024 1.00 42.28 250 TYR A N 1
ATOM 1729 C CA . TYR A 1 270 ? 11.775 -40.251 -43.167 1.00 40.38 250 TYR A CA 1
ATOM 1730 C C . TYR A 1 270 ? 12.236 -40.371 -44.601 1.00 41.21 250 TYR A C 1
ATOM 1731 O O . TYR A 1 270 ? 13.407 -40.193 -44.905 1.00 42.28 250 TYR A O 1
ATOM 1740 N N . ASN A 1 271 ? 11.294 -40.669 -45.487 1.00 42.58 251 ASN A N 1
ATOM 1741 C CA . ASN A 1 271 ? 11.578 -40.863 -46.896 1.00 43.92 251 ASN A CA 1
ATOM 1742 C C . ASN A 1 271 ? 12.838 -41.670 -47.145 1.00 43.14 251 ASN A C 1
ATOM 1743 O O . ASN A 1 271 ? 13.722 -41.251 -47.899 1.00 43.41 251 ASN A O 1
ATOM 1748 N N . VAL A 1 272 ? 12.905 -42.841 -46.517 1.00 39.87 252 VAL A N 1
ATOM 1749 C CA . VAL A 1 272 ? 14.062 -43.722 -46.637 1.00 36.53 252 VAL A CA 1
ATOM 1750 C C . VAL A 1 272 ? 13.633 -45.152 -47.019 1.00 35.86 252 VAL A C 1
ATOM 1751 O O . VAL A 1 272 ? 12.626 -45.665 -46.500 1.00 32.70 252 VAL A O 1
ATOM 1755 N N . LYS A 1 273 ? 14.352 -45.759 -47.965 1.00 33.31 253 LYS A N 1
ATOM 1756 C CA . LYS A 1 273 ? 13.999 -47.092 -48.444 1.00 35.74 253 LYS A CA 1
ATOM 1757 C C . LYS A 1 273 ? 14.991 -48.170 -48.009 1.00 32.61 253 LYS A C 1
ATOM 1758 O O . LYS A 1 273 ? 16.092 -48.279 -48.580 1.00 32.29 253 LYS A O 1
ATOM 1764 N N . PRO A 1 274 ? 14.603 -48.970 -46.994 1.00 29.82 254 PRO A N 1
ATOM 1765 C CA . PRO A 1 274 ? 15.449 -50.090 -46.569 1.00 27.32 254 PRO A CA 1
ATOM 1766 C C . PRO A 1 274 ? 15.624 -51.140 -47.656 1.00 26.20 254 PRO A C 1
ATOM 1767 O O . PRO A 1 274 ? 14.775 -51.289 -48.560 1.00 26.39 254 PRO A O 1
ATOM 1771 N N . ASP A 1 275 ? 16.739 -51.851 -47.579 1.00 23.30 255 ASP A N 1
ATOM 1772 C CA . ASP A 1 275 ? 16.978 -52.996 -48.444 1.00 20.85 255 ASP A CA 1
ATOM 1773 C C . ASP A 1 275 ? 16.027 -54.163 -48.126 1.00 18.69 255 ASP A C 1
ATOM 1774 O O . ASP A 1 275 ? 15.711 -54.962 -49.001 1.00 21.25 255 ASP A O 1
ATOM 1779 N N . VAL A 1 276 ? 15.628 -54.299 -46.868 1.00 19.45 256 VAL A N 1
ATOM 1780 C CA . VAL A 1 276 ? 14.808 -55.467 -46.466 1.00 19.24 256 VAL A CA 1
ATOM 1781 C C . VAL A 1 276 ? 13.834 -54.937 -45.471 1.00 18.71 256 VAL A C 1
ATOM 1782 O O . VAL A 1 276 ? 14.202 -54.121 -44.655 1.00 17.39 256 VAL A O 1
ATOM 1786 N N . ILE A 1 277 ? 12.578 -55.396 -45.561 1.00 20.49 257 ILE A N 1
ATOM 1787 C CA . ILE A 1 277 ? 11.547 -55.087 -44.594 1.00 19.54 257 ILE A CA 1
ATOM 1788 C C . ILE A 1 277 ? 10.967 -56.341 -43.932 1.00 18.51 257 ILE A C 1
ATOM 1789 O O . ILE A 1 277 ? 10.652 -57.311 -44.618 1.00 19.09 257 ILE A O 1
ATOM 1794 N N . LEU A 1 278 ? 10.776 -56.281 -42.621 1.00 16.28 258 LEU A N 1
ATOM 1795 C CA . LEU A 1 278 ? 10.083 -57.353 -41.884 1.00 18.26 258 LEU A CA 1
ATOM 1796 C C . LEU A 1 278 ? 8.714 -56.816 -41.474 1.00 19.27 258 LEU A C 1
ATOM 1797 O O . LEU A 1 278 ? 8.629 -55.760 -40.846 1.00 20.14 258 LEU A O 1
ATOM 1802 N N . LEU A 1 279 ? 7.677 -57.566 -41.815 1.00 19.62 259 LEU A N 1
ATOM 1803 C CA . LEU A 1 279 ? 6.305 -57.236 -41.428 1.00 20.27 259 LEU A CA 1
ATOM 1804 C C . LEU A 1 279 ? 5.665 -58.381 -40.647 1.00 21.64 259 LEU A C 1
ATOM 1805 O O . LEU A 1 279 ? 6.094 -59.545 -40.746 1.00 17.02 259 LEU A O 1
ATOM 1810 N N . GLY A 1 280 ? 4.635 -58.058 -39.871 1.00 21.77 260 GLY A N 1
ATOM 1811 C CA . GLY A 1 280 ? 3.825 -59.089 -39.227 1.00 23.34 260 GLY A CA 1
ATOM 1812 C C . GLY A 1 280 ? 2.624 -58.438 -38.583 1.00 23.62 260 GLY A C 1
ATOM 1813 O O . GLY A 1 280 ? 2.093 -57.471 -39.121 1.00 21.98 260 GLY A O 1
ATOM 1814 N N . LYS A 1 281 ? 2.217 -58.999 -37.448 1.00 23.66 261 LYS A N 1
ATOM 1815 C CA . LYS A 1 281 ? 1.119 -58.554 -36.599 1.00 22.94 261 LYS A CA 1
ATOM 1816 C C . LYS A 1 281 ? -0.119 -58.216 -37.389 1.00 22.73 261 LYS A C 1
ATOM 1817 O O . LYS A 1 281 ? -0.912 -59.118 -37.685 1.00 23.53 261 LYS A O 1
ATOM 1823 N N . ALA A 1 282 ? -0.256 -56.933 -37.744 1.00 20.84 262 ALA A N 1
ATOM 1824 C CA . ALA A 1 282 ? -1.444 -56.367 -38.410 1.00 23.56 262 ALA A CA 1
ATOM 1825 C C . ALA A 1 282 ? -1.715 -56.935 -39.787 1.00 23.90 262 ALA A C 1
ATOM 1826 O O . ALA A 1 282 ? -2.833 -56.794 -40.326 1.00 22.81 262 ALA A O 1
ATOM 1828 N N . LEU A 1 283 ? -0.699 -57.560 -40.373 1.00 21.75 263 LEU A N 1
ATOM 1829 C CA . LEU A 1 283 ? -0.875 -58.289 -41.626 1.00 24.15 263 LEU A CA 1
ATOM 1830 C C . LEU A 1 283 ? -2.152 -59.128 -41.647 1.00 22.15 263 LEU A C 1
ATOM 1831 O O . LEU A 1 283 ? -2.714 -59.396 -42.705 1.00 22.21 263 LEU A O 1
ATOM 1836 N N . SER A 1 284 ? -2.587 -59.567 -40.476 1.00 20.88 264 SER A N 1
ATOM 1837 C CA . SER A 1 284 ? -3.682 -60.508 -40.391 1.00 24.38 264 SER A CA 1
ATOM 1838 C C . SER A 1 284 ? -4.909 -59.919 -39.704 1.00 24.42 264 SER A C 1
ATOM 1839 O O . SER A 1 284 ? -5.941 -60.579 -39.611 1.00 27.25 264 SER A O 1
ATOM 1842 N N . GLY A 1 285 ? -4.783 -58.700 -39.186 1.00 24.30 265 GLY A N 1
ATOM 1843 C CA . GLY A 1 285 ? -5.884 -58.097 -38.447 1.00 23.80 265 GLY A CA 1
ATOM 1844 C C . GLY A 1 285 ? -6.219 -58.954 -37.252 1.00 23.73 265 GLY A C 1
ATOM 1845 O O . GLY A 1 285 ? -7.356 -58.944 -36.779 1.00 23.38 265 GLY A O 1
ATOM 1846 N N . GLY A 1 286 ? -5.236 -59.734 -36.797 1.00 20.55 266 GLY A N 1
ATOM 1847 C CA . GLY A 1 286 ? -5.399 -60.620 -35.639 1.00 19.63 266 GLY A CA 1
ATOM 1848 C C . GLY A 1 286 ? -6.116 -61.952 -35.877 1.00 21.36 266 GLY A C 1
ATOM 1849 O O . GLY A 1 286 ? -6.347 -62.727 -34.937 1.00 21.11 266 GLY A O 1
ATOM 1850 N N . HIS A 1 287 ? -6.441 -62.244 -37.131 1.00 19.81 267 HIS A N 1
ATOM 1851 C CA . HIS A 1 287 ? -7.130 -63.489 -37.435 1.00 20.64 267 HIS A CA 1
ATOM 1852 C C . HIS A 1 287 ? -6.240 -64.692 -37.648 1.00 20.76 267 HIS A C 1
ATOM 1853 O O . HIS A 1 287 ? -6.759 -65.790 -37.757 1.00 20.45 267 HIS A O 1
ATOM 1860 N N . TYR A 1 288 ? -4.911 -64.507 -37.680 1.00 18.52 268 TYR A N 1
ATOM 1861 C CA . TYR A 1 288 ? -4.015 -65.606 -38.081 1.00 18.85 268 TYR A CA 1
ATOM 1862 C C . TYR A 1 288 ? -2.585 -65.116 -37.858 1.00 16.48 268 TYR A C 1
ATOM 1863 O O . TYR A 1 288 ? -2.348 -63.943 -38.013 1.00 17.44 268 TYR A O 1
ATOM 1872 N N . PRO A 1 289 ? -1.650 -65.981 -37.399 1.00 17.08 269 PRO A N 1
ATOM 1873 C CA . PRO A 1 289 ? -0.221 -65.530 -37.341 1.00 15.44 269 PRO A CA 1
ATOM 1874 C C . PRO A 1 289 ? 0.367 -65.402 -38.737 1.00 16.07 269 PRO A C 1
ATOM 1875 O O . PRO A 1 289 ? 0.547 -66.403 -39.434 1.00 16.11 269 PRO A O 1
ATOM 1879 N N . ILE A 1 290 ? 0.627 -64.182 -39.187 1.00 14.47 270 ILE A N 1
ATOM 1880 C CA . ILE A 1 290 ? 1.136 -64.016 -40.552 1.00 16.17 270 ILE A CA 1
ATOM 1881 C C . ILE A 1 290 ? 2.311 -63.056 -40.446 1.00 18.97 270 ILE A C 1
ATOM 1882 O O . ILE A 1 290 ? 2.206 -62.036 -39.767 1.00 17.49 270 ILE A O 1
ATOM 1887 N N . SER A 1 291 ? 3.424 -63.379 -41.099 1.00 16.64 271 SER A N 1
ATOM 1888 C CA . SER A 1 291 ? 4.547 -62.438 -41.144 1.00 17.82 271 SER A CA 1
ATOM 1889 C C . SER A 1 291 ? 5.193 -62.535 -42.480 1.00 19.88 271 SER A C 1
ATOM 1890 O O . SER A 1 291 ? 4.841 -63.418 -43.299 1.00 19.51 271 SER A O 1
ATOM 1893 N N . ALA A 1 292 ? 6.127 -61.624 -42.737 1.00 19.40 272 ALA A N 1
ATOM 1894 C CA . ALA A 1 292 ? 6.674 -61.484 -44.087 1.00 20.06 272 ALA A CA 1
ATOM 1895 C C . ALA A 1 292 ? 8.021 -60.793 -44.110 1.00 18.79 272 ALA A C 1
ATOM 1896 O O . ALA A 1 292 ? 8.309 -59.909 -43.292 1.00 19.17 272 ALA A O 1
ATOM 1898 N N . VAL A 1 293 ? 8.836 -61.204 -45.074 1.00 18.98 273 VAL A N 1
ATOM 1899 C CA . VAL A 1 293 ? 10.086 -60.514 -45.377 1.00 16.63 273 VAL A CA 1
ATOM 1900 C C . VAL A 1 293 ? 10.047 -60.058 -46.813 1.00 14.86 273 VAL A C 1
ATOM 1901 O O . VAL A 1 293 ? 9.814 -60.878 -47.707 1.00 20.18 273 VAL A O 1
ATOM 1905 N N . LEU A 1 294 ? 10.298 -58.772 -47.060 1.00 17.23 274 LEU A N 1
ATOM 1906 C CA . LEU A 1 294 ? 10.371 -58.239 -48.422 1.00 16.77 274 LEU A CA 1
ATOM 1907 C C . LEU A 1 294 ? 11.750 -57.708 -48.770 1.00 19.16 274 LEU A C 1
ATOM 1908 O O . LEU A 1 294 ? 12.381 -57.113 -47.914 1.00 17.56 274 LEU A O 1
ATOM 1913 N N . ALA A 1 295 ? 12.176 -57.916 -50.031 1.00 19.49 275 ALA A N 1
ATOM 1914 C CA . ALA A 1 295 ? 13.471 -57.441 -50.533 1.00 22.58 275 ALA A CA 1
ATOM 1915 C C . ALA A 1 295 ? 13.431 -57.509 -52.037 1.00 25.14 275 ALA A C 1
ATOM 1916 O O . ALA A 1 295 ? 12.605 -58.246 -52.608 1.00 27.46 275 ALA A O 1
ATOM 1918 N N . ASN A 1 296 ? 14.270 -56.720 -52.704 1.00 24.46 276 ASN A N 1
ATOM 1919 C CA . ASN A 1 296 ? 14.386 -56.840 -54.162 1.00 25.56 276 ASN A CA 1
ATOM 1920 C C . ASN A 1 296 ? 15.157 -58.076 -54.588 1.00 27.26 276 ASN A C 1
ATOM 1921 O O . ASN A 1 296 ? 15.814 -58.737 -53.761 1.00 25.72 276 ASN A O 1
ATOM 1926 N N . ASP A 1 297 ? 15.074 -58.388 -55.879 1.00 27.19 277 ASP A N 1
ATOM 1927 C CA . ASP A 1 297 ? 15.640 -59.607 -56.433 1.00 29.62 277 ASP A CA 1
ATOM 1928 C C . ASP A 1 297 ? 17.148 -59.760 -56.194 1.00 30.29 277 ASP A C 1
ATOM 1929 O O . ASP A 1 297 ? 17.626 -60.878 -56.089 1.00 28.60 277 ASP A O 1
ATOM 1934 N N . ASP A 1 298 ? 17.892 -58.656 -56.161 1.00 31.90 278 ASP A N 1
ATOM 1935 C CA . ASP A 1 298 ? 19.343 -58.747 -55.989 1.00 32.89 278 ASP A CA 1
ATOM 1936 C C . ASP A 1 298 ? 19.694 -59.362 -54.631 1.00 30.81 278 ASP A C 1
ATOM 1937 O O . ASP A 1 298 ? 20.764 -59.946 -54.459 1.00 29.36 278 ASP A O 1
ATOM 1942 N N . ILE A 1 299 ? 18.761 -59.243 -53.686 1.00 28.25 279 ILE A N 1
ATOM 1943 C CA . ILE A 1 299 ? 18.887 -59.836 -52.353 1.00 24.62 279 ILE A CA 1
ATOM 1944 C C . ILE A 1 299 ? 18.135 -61.158 -52.289 1.00 24.41 279 ILE A C 1
ATOM 1945 O O . ILE A 1 299 ? 18.747 -62.200 -52.030 1.00 26.06 279 ILE A O 1
ATOM 1950 N N . MET A 1 300 ? 16.820 -61.136 -52.547 1.00 23.92 280 MET A N 1
ATOM 1951 C CA . MET A 1 300 ? 15.964 -62.326 -52.349 1.00 23.46 280 MET A CA 1
ATOM 1952 C C . MET A 1 300 ? 16.360 -63.553 -53.181 1.00 23.49 280 MET A C 1
ATOM 1953 O O . MET A 1 300 ? 16.201 -64.708 -52.727 1.00 20.09 280 MET A O 1
ATOM 1958 N N . LEU A 1 301 ? 16.887 -63.327 -54.388 1.00 23.17 281 LEU A N 1
ATOM 1959 C CA . LEU A 1 301 ? 17.212 -64.461 -55.271 1.00 27.17 281 LEU A CA 1
ATOM 1960 C C . LEU A 1 301 ? 18.370 -65.318 -54.777 1.00 26.76 281 LEU A C 1
ATOM 1961 O O . LEU A 1 301 ? 18.662 -66.352 -55.324 1.00 26.66 281 LEU A O 1
ATOM 1966 N N . VAL A 1 302 ? 19.000 -64.870 -53.710 1.00 25.91 282 VAL A N 1
ATOM 1967 C CA . VAL A 1 302 ? 20.013 -65.642 -53.007 1.00 29.87 282 VAL A CA 1
ATOM 1968 C C . VAL A 1 302 ? 19.413 -66.894 -52.302 1.00 30.57 282 VAL A C 1
ATOM 1969 O O . VAL A 1 302 ? 20.114 -67.873 -52.023 1.00 27.89 282 VAL A O 1
ATOM 1973 N N . ILE A 1 303 ? 18.101 -66.873 -52.055 1.00 27.64 283 ILE A N 1
ATOM 1974 C CA . ILE A 1 303 ? 17.411 -67.992 -51.393 1.00 26.45 283 ILE A CA 1
ATOM 1975 C C . ILE A 1 303 ? 17.109 -69.089 -52.418 1.00 27.87 283 ILE A C 1
ATOM 1976 O O . ILE A 1 303 ? 16.650 -68.803 -53.533 1.00 27.10 283 ILE A O 1
ATOM 1981 N N . LYS A 1 304 ? 17.364 -70.344 -52.048 1.00 27.34 284 LYS A N 1
ATOM 1982 C CA . LYS A 1 304 ? 17.075 -71.473 -52.936 1.00 31.88 284 LYS A CA 1
ATOM 1983 C C . LYS A 1 304 ? 16.273 -72.558 -52.198 1.00 32.03 284 LYS A C 1
ATOM 1984 O O . LYS A 1 304 ? 16.285 -72.601 -50.963 1.00 29.79 284 LYS A O 1
ATOM 1990 N N . PRO A 1 305 ? 15.566 -73.432 -52.946 1.00 34.48 285 PRO A N 1
ATOM 1991 C CA . PRO A 1 305 ? 14.778 -74.488 -52.296 1.00 38.49 285 PRO A CA 1
ATOM 1992 C C . PRO A 1 305 ? 15.615 -75.428 -51.429 1.00 42.29 285 PRO A C 1
ATOM 1993 O O . PRO A 1 305 ? 16.838 -75.442 -51.537 1.00 41.03 285 PRO A O 1
ATOM 1997 N N . GLY A 1 306 ? 14.954 -76.193 -50.564 1.00 47.29 286 GLY A N 1
ATOM 1998 C CA . GLY A 1 306 ? 15.631 -77.217 -49.759 1.00 52.82 286 GLY A CA 1
ATOM 1999 C C . GLY A 1 306 ? 15.580 -76.827 -48.306 1.00 57.44 286 GLY A C 1
ATOM 2000 O O . GLY A 1 306 ? 15.135 -77.608 -47.453 1.00 58.47 286 GLY A O 1
ATOM 2001 N N . GLU A 1 307 ? 16.057 -75.610 -48.042 1.00 61.57 287 GLU A N 1
ATOM 2002 C CA . GLU A 1 307 ? 15.822 -74.875 -46.796 1.00 65.51 287 GLU A CA 1
ATOM 2003 C C . GLU A 1 307 ? 15.566 -75.761 -45.579 1.00 66.69 287 GLU A C 1
ATOM 2004 O O . GLU A 1 307 ? 16.359 -76.656 -45.266 1.00 69.00 287 GLU A O 1
ATOM 2010 N N . HIS A 1 308 ? 14.467 -75.492 -44.884 1.00 66.99 288 HIS A N 1
ATOM 2011 C CA . HIS A 1 308 ? 14.003 -76.358 -43.810 1.00 66.70 288 HIS A CA 1
ATOM 2012 C C . HIS A 1 308 ? 12.507 -76.610 -44.006 1.00 65.30 288 HIS A C 1
ATOM 2013 O O . HIS A 1 308 ? 12.080 -77.059 -45.082 1.00 65.22 288 HIS A O 1
ATOM 2020 N N . GLY A 1 309 ? 11.718 -76.304 -42.982 1.00 62.31 289 GLY A N 1
ATOM 2021 C CA . GLY A 1 309 ? 10.269 -76.410 -43.063 1.00 57.98 289 GLY A CA 1
ATOM 2022 C C . GLY A 1 309 ? 9.576 -75.349 -42.229 1.00 52.79 289 GLY A C 1
ATOM 2023 O O . GLY A 1 309 ? 10.098 -74.251 -42.025 1.00 54.11 289 GLY A O 1
ATOM 2024 N N . SER A 1 310 ? 8.421 -75.733 -41.710 1.00 47.30 290 SER A N 1
ATOM 2025 C CA . SER A 1 310 ? 7.384 -74.855 -41.129 1.00 42.36 290 SER A CA 1
ATOM 2026 C C . SER A 1 310 ? 6.201 -74.840 -42.111 1.00 37.13 290 SER A C 1
ATOM 2027 O O . SER A 1 310 ? 6.001 -73.891 -42.874 1.00 31.46 290 SER A O 1
ATOM 2030 N N . THR A 1 311 ? 5.451 -75.940 -42.073 1.00 30.12 291 THR A N 1
ATOM 2031 C CA . THR A 1 311 ? 4.426 -76.268 -43.039 1.00 29.15 291 THR A CA 1
ATOM 2032 C C . THR A 1 311 ? 3.366 -75.206 -43.284 1.00 24.46 291 THR A C 1
ATOM 2033 O O . THR A 1 311 ? 2.776 -75.210 -44.355 1.00 25.94 291 THR A O 1
ATOM 2037 N N . TYR A 1 312 ? 3.118 -74.311 -42.318 1.00 18.79 292 TYR A N 1
ATOM 2038 C CA . TYR A 1 312 ? 2.011 -73.335 -42.437 1.00 19.53 292 TYR A CA 1
ATOM 2039 C C . TYR A 1 312 ? 2.413 -72.038 -43.129 1.00 20.04 292 TYR A C 1
ATOM 2040 O O . TYR A 1 312 ? 1.538 -71.272 -43.528 1.00 18.98 292 TYR A O 1
ATOM 2049 N N . GLY A 1 313 ? 3.722 -71.769 -43.259 1.00 18.35 293 GLY A N 1
ATOM 2050 C CA . GLY A 1 313 ? 4.177 -70.559 -43.975 1.00 17.61 293 GLY A CA 1
ATOM 2051 C C . GLY A 1 313 ? 3.646 -70.540 -45.406 1.00 19.49 293 GLY A C 1
ATOM 2052 O O . GLY A 1 313 ? 3.748 -71.543 -46.123 1.00 18.76 293 GLY A O 1
ATOM 2053 N N . GLY A 1 314 ? 3.035 -69.421 -45.800 1.00 21.61 294 GLY A N 1
ATOM 2054 C CA . GLY A 1 314 ? 2.489 -69.239 -47.137 1.00 19.69 294 GLY A CA 1
ATOM 2055 C C . GLY A 1 314 ? 1.186 -69.998 -47.425 1.00 22.71 294 GLY A C 1
ATOM 2056 O O . GLY A 1 314 ? 0.818 -70.211 -48.586 1.00 23.69 294 GLY A O 1
ATOM 2057 N N . ASN A 1 315 ? 0.484 -70.422 -46.384 1.00 20.70 295 ASN A N 1
ATOM 2058 C CA . ASN A 1 315 ? -0.727 -71.234 -46.579 1.00 21.68 295 ASN A CA 1
ATOM 2059 C C . ASN A 1 315 ? -1.857 -70.432 -47.221 1.00 20.69 295 ASN A C 1
ATOM 2060 O O . ASN A 1 315 ? -1.903 -69.212 -47.047 1.00 22.01 295 ASN A O 1
ATOM 2065 N N . PRO A 1 316 ? -2.733 -71.095 -48.012 1.00 21.08 296 PRO A N 1
ATOM 2066 C CA . PRO A 1 316 ? -3.778 -70.321 -48.665 1.00 19.94 296 PRO A CA 1
ATOM 2067 C C . PRO A 1 316 ? -4.688 -69.516 -47.725 1.00 21.13 296 PRO A C 1
ATOM 2068 O O . PRO A 1 316 ? -5.228 -68.499 -48.132 1.00 23.92 296 PRO A O 1
ATOM 2072 N N . LEU A 1 317 ? -4.873 -69.955 -46.489 1.00 21.20 297 LEU A N 1
ATOM 2073 C CA . LEU A 1 317 ? -5.825 -69.283 -45.639 1.00 22.75 297 LEU A CA 1
ATOM 2074 C C . LEU A 1 317 ? -5.213 -67.957 -45.175 1.00 22.95 297 LEU A C 1
ATOM 2075 O O . LEU A 1 317 ? -5.841 -66.919 -45.317 1.00 24.43 297 LEU A O 1
ATOM 2080 N N . ALA A 1 318 ? -3.975 -67.994 -44.662 1.00 22.22 298 ALA A N 1
ATOM 2081 C CA . ALA A 1 318 ? -3.236 -66.781 -44.348 1.00 20.14 298 ALA A CA 1
ATOM 2082 C C . ALA A 1 318 ? -3.133 -65.825 -45.550 1.00 21.16 298 ALA A C 1
ATOM 2083 O O . ALA A 1 318 ? -3.308 -64.618 -45.406 1.00 22.46 298 ALA A O 1
ATOM 2085 N N . ALA A 1 319 ? -2.864 -66.360 -46.734 1.00 18.37 299 ALA A N 1
ATOM 2086 C CA . ALA A 1 319 ? -2.701 -65.533 -47.928 1.00 20.32 299 ALA A CA 1
ATOM 2087 C C . ALA A 1 319 ? -3.956 -64.680 -48.258 1.00 23.18 299 ALA A C 1
ATOM 2088 O O . ALA A 1 319 ? -3.841 -63.505 -48.656 1.00 22.82 299 ALA A O 1
ATOM 2090 N N . SER A 1 320 ? -5.134 -65.294 -48.109 1.00 22.26 300 SER A N 1
ATOM 2091 C CA . SER A 1 320 ? -6.423 -64.602 -48.335 1.00 24.36 300 SER A CA 1
ATOM 2092 C C . SER A 1 320 ? -6.781 -63.600 -47.254 1.00 21.48 300 SER A C 1
ATOM 2093 O O . SER A 1 320 ? -7.248 -62.505 -47.554 1.00 24.54 300 SER A O 1
ATOM 2096 N N . ILE A 1 321 ? -6.595 -63.993 -46.006 1.00 20.54 301 ILE A N 1
ATOM 2097 C CA . ILE A 1 321 ? -6.750 -63.079 -44.878 1.00 22.05 301 ILE A CA 1
ATOM 2098 C C . ILE A 1 321 ? -5.865 -61.858 -45.051 1.00 24.04 301 ILE A C 1
ATOM 2099 O O . ILE A 1 321 ? -6.303 -60.728 -44.838 1.00 24.45 301 ILE A O 1
ATOM 2104 N N . CYS A 1 322 ? -4.610 -62.075 -45.441 1.00 22.98 302 CYS A N 1
ATOM 2105 C CA . CYS A 1 322 ? -3.631 -60.975 -45.473 1.00 22.05 302 CYS A CA 1
ATOM 2106 C C . CYS A 1 322 ? -4.020 -59.838 -46.440 1.00 23.11 302 CYS A C 1
ATOM 2107 O O . CYS A 1 322 ? -3.936 -58.645 -46.089 1.00 24.36 302 CYS A O 1
ATOM 2110 N N . VAL A 1 323 ? -4.417 -60.212 -47.648 1.00 23.34 303 VAL A N 1
ATOM 2111 C CA . VAL A 1 323 ? -4.833 -59.245 -48.677 1.00 26.08 303 VAL A CA 1
ATOM 2112 C C . VAL A 1 323 ? -6.026 -58.412 -48.169 1.00 26.44 303 VAL A C 1
ATOM 2113 O O . VAL A 1 323 ? -6.040 -57.214 -48.358 1.00 28.85 303 VAL A O 1
ATOM 2117 N N . GLU A 1 324 ? -6.994 -59.051 -47.505 1.00 26.28 304 GLU A N 1
ATOM 2118 C CA . GLU A 1 324 ? -8.178 -58.358 -47.002 1.00 27.89 304 GLU A CA 1
ATOM 2119 C C . GLU A 1 324 ? -7.851 -57.455 -45.827 1.00 27.70 304 GLU A C 1
ATOM 2120 O O . GLU A 1 324 ? -8.321 -56.327 -45.768 1.00 26.20 304 GLU A O 1
ATOM 2126 N N . ALA A 1 325 ? -7.040 -57.959 -44.896 1.00 26.86 305 ALA A N 1
ATOM 2127 C CA . ALA A 1 325 ? -6.592 -57.176 -43.735 1.00 25.63 305 ALA A CA 1
ATOM 2128 C C . ALA A 1 325 ? -5.911 -55.867 -44.142 1.00 24.89 305 ALA A C 1
ATOM 2129 O O . ALA A 1 325 ? -6.138 -54.818 -43.529 1.00 25.68 305 ALA A O 1
ATOM 2131 N N . LEU A 1 326 ? -5.079 -55.917 -45.171 1.00 26.39 306 LEU A N 1
ATOM 2132 C CA . LEU A 1 326 ? -4.488 -54.688 -45.720 1.00 28.72 306 LEU A CA 1
ATOM 2133 C C . LEU A 1 326 ? -5.493 -53.878 -46.548 1.00 29.17 306 LEU A C 1
ATOM 2134 O O . LEU A 1 326 ? -5.438 -52.668 -46.517 1.00 28.79 306 LEU A O 1
ATOM 2139 N N . ASN A 1 327 ? -6.363 -54.548 -47.316 1.00 30.36 307 ASN A N 1
ATOM 2140 C CA . ASN A 1 327 ? -7.489 -53.847 -47.998 1.00 32.01 307 ASN A CA 1
ATOM 2141 C C . ASN A 1 327 ? -8.277 -52.981 -47.017 1.00 31.25 307 ASN A C 1
ATOM 2142 O O . ASN A 1 327 ? -8.514 -51.814 -47.283 1.00 34.85 307 ASN A O 1
ATOM 2147 N N . VAL A 1 328 ? -8.610 -53.538 -45.854 1.00 31.11 308 VAL A N 1
ATOM 2148 C CA . VAL A 1 328 ? -9.314 -52.807 -44.800 1.00 30.10 308 VAL A CA 1
ATOM 2149 C C . VAL A 1 328 ? -8.526 -51.567 -44.332 1.00 33.58 308 VAL A C 1
ATOM 2150 O O . VAL A 1 328 ? -9.052 -50.437 -44.281 1.00 31.13 308 VAL A O 1
ATOM 2154 N N . LEU A 1 329 ? -7.258 -51.794 -43.992 1.00 31.43 309 LEU A N 1
ATOM 2155 C CA . LEU A 1 329 ? -6.343 -50.749 -43.560 1.00 31.34 309 LEU A CA 1
ATOM 2156 C C . LEU A 1 329 ? -6.347 -49.563 -44.499 1.00 29.33 309 LEU A C 1
ATOM 2157 O O . LEU A 1 329 ? -6.487 -48.422 -44.074 1.00 31.71 309 LEU A O 1
ATOM 2162 N N . ILE A 1 330 ? -6.126 -49.847 -45.777 1.00 27.70 310 ILE A N 1
ATOM 2163 C CA . ILE A 1 330 ? -6.046 -48.833 -46.811 1.00 30.74 310 ILE A CA 1
ATOM 2164 C C . ILE A 1 330 ? -7.412 -48.162 -47.109 1.00 31.31 310 ILE A C 1
ATOM 2165 O O . ILE A 1 330 ? -7.498 -46.940 -47.074 1.00 32.58 310 ILE A O 1
ATOM 2170 N N . ASN A 1 331 ? -8.450 -48.964 -47.366 1.00 32.21 311 ASN A N 1
ATOM 2171 C CA . ASN A 1 331 ? -9.816 -48.478 -47.689 1.00 34.89 311 ASN A CA 1
ATOM 2172 C C . ASN A 1 331 ? -10.454 -47.615 -46.590 1.00 35.54 311 ASN A C 1
ATOM 2173 O O . ASN A 1 331 ? -11.129 -46.624 -46.878 1.00 36.83 311 ASN A O 1
ATOM 2178 N N . GLU A 1 332 ? -10.270 -48.020 -45.334 1.00 35.07 312 GLU A N 1
ATOM 2179 C CA . GLU A 1 332 ? -10.762 -47.251 -44.200 1.00 34.34 312 GLU A CA 1
ATOM 2180 C C . GLU A 1 332 ? -9.816 -46.124 -43.810 1.00 33.89 312 GLU A C 1
ATOM 2181 O O . GLU A 1 332 ? -10.061 -45.415 -42.843 1.00 35.29 312 GLU A O 1
ATOM 2187 N N . LYS A 1 333 ? -8.732 -45.966 -44.559 1.00 34.19 313 LYS A N 1
ATOM 2188 C CA . LYS A 1 333 ? -7.716 -44.941 -44.286 1.00 35.13 313 LYS A CA 1
ATOM 2189 C C . LYS A 1 333 ? -7.299 -44.844 -42.815 1.00 34.51 313 LYS A C 1
ATOM 2190 O O . LYS A 1 333 ? -7.237 -43.744 -42.234 1.00 32.36 313 LYS A O 1
ATOM 2196 N N . LEU A 1 334 ? -7.000 -45.995 -42.211 1.00 33.05 314 LEU A N 1
ATOM 2197 C CA . LEU A 1 334 ? -6.551 -46.014 -40.818 1.00 32.83 314 LEU A CA 1
ATOM 2198 C C . LEU A 1 334 ? -5.173 -45.411 -40.592 1.00 30.57 314 LEU A C 1
ATOM 2199 O O . LEU A 1 334 ? -4.899 -44.886 -39.499 1.00 31.53 314 LEU A O 1
ATOM 2204 N N . CYS A 1 335 ? -4.322 -45.446 -41.615 1.00 31.12 315 CYS A N 1
ATOM 2205 C CA . CYS A 1 335 ? -3.012 -44.776 -41.533 1.00 32.71 315 CYS A CA 1
ATOM 2206 C C . CYS A 1 335 ? -3.231 -43.270 -41.308 1.00 33.30 315 CYS A C 1
ATOM 2207 O O . CYS A 1 335 ? -2.649 -42.650 -40.401 1.00 32.14 315 CYS A O 1
ATOM 2210 N N . GLU A 1 336 ? -4.100 -42.702 -42.139 1.00 34.16 316 GLU A N 1
ATOM 2211 C CA . GLU A 1 336 ? -4.469 -41.289 -42.052 1.00 35.82 316 GLU A CA 1
ATOM 2212 C C . GLU A 1 336 ? -5.077 -40.934 -40.697 1.00 34.77 316 GLU A C 1
ATOM 2213 O O . GLU A 1 336 ? -4.700 -39.923 -40.114 1.00 37.60 316 GLU A O 1
ATOM 2219 N N . ASN A 1 337 ? -5.963 -41.789 -40.175 1.00 34.45 317 ASN A N 1
ATOM 2220 C CA . ASN A 1 337 ? -6.543 -41.587 -38.841 1.00 34.46 317 ASN A CA 1
ATOM 2221 C C . ASN A 1 337 ? -5.495 -41.522 -37.740 1.00 36.51 317 ASN A C 1
ATOM 2222 O O . ASN A 1 337 ? -5.465 -40.548 -36.971 1.00 34.18 317 ASN A O 1
ATOM 2227 N N . ALA A 1 338 ? -4.630 -42.539 -37.661 1.00 34.78 318 ALA A N 1
ATOM 2228 C CA . ALA A 1 338 ? -3.562 -42.555 -36.647 1.00 34.75 318 ALA A CA 1
ATOM 2229 C C . ALA A 1 338 ? -2.680 -41.304 -36.747 1.00 34.86 318 ALA A C 1
ATOM 2230 O O . ALA A 1 338 ? -2.277 -40.724 -35.736 1.00 36.82 318 ALA A O 1
ATOM 2232 N N . GLU A 1 339 ? -2.375 -40.927 -37.979 1.00 35.35 319 GLU A N 1
ATOM 2233 C CA . GLU A 1 339 ? -1.574 -39.752 -38.317 1.00 41.09 319 GLU A CA 1
ATOM 2234 C C . GLU A 1 339 ? -2.265 -38.431 -37.898 1.00 40.67 319 GLU A C 1
ATOM 2235 O O . GLU A 1 339 ? -1.635 -37.566 -37.305 1.00 39.75 319 GLU A O 1
ATOM 2241 N N . LYS A 1 340 ? -3.567 -38.327 -38.156 1.00 41.37 320 LYS A N 1
ATOM 2242 C CA . LYS A 1 340 ? -4.368 -37.176 -37.728 1.00 43.09 320 LYS A CA 1
ATOM 2243 C C . LYS A 1 340 ? -4.551 -37.090 -36.214 1.00 42.48 320 LYS A C 1
ATOM 2244 O O . LYS A 1 340 ? -4.277 -36.059 -35.610 1.00 42.30 320 LYS A O 1
ATOM 2250 N N . LEU A 1 341 ? -5.016 -38.174 -35.601 1.00 41.06 321 LEU A N 1
ATOM 2251 C CA . LEU A 1 341 ? -5.360 -38.157 -34.183 1.00 40.79 321 LEU A CA 1
ATOM 2252 C C . LEU A 1 341 ? -4.196 -38.269 -33.216 1.00 40.29 321 LEU A C 1
ATOM 2253 O O . LEU A 1 341 ? -4.271 -37.772 -32.094 1.00 39.24 321 LEU A O 1
ATOM 2258 N N . GLY A 1 342 ? -3.127 -38.937 -33.635 1.00 41.46 322 GLY A N 1
ATOM 2259 C CA . GLY A 1 342 ? -2.047 -39.295 -32.713 1.00 41.57 322 GLY A CA 1
ATOM 2260 C C . GLY A 1 342 ? -1.253 -38.143 -32.125 1.00 41.53 322 GLY A C 1
ATOM 2261 O O . GLY A 1 342 ? -0.969 -38.134 -30.926 1.00 41.56 322 GLY A O 1
ATOM 2262 N N . GLY A 1 343 ? -0.866 -37.196 -32.977 1.00 40.63 323 GLY A N 1
ATOM 2263 C CA . GLY A 1 343 ? -0.134 -36.004 -32.556 1.00 42.56 323 GLY A CA 1
ATOM 2264 C C . GLY A 1 343 ? -0.862 -35.173 -31.506 1.00 42.29 323 GLY A C 1
ATOM 2265 O O . GLY A 1 343 ? -0.310 -34.919 -30.438 1.00 44.49 323 GLY A O 1
ATOM 2266 N N . PRO A 1 344 ? -2.103 -34.740 -31.798 1.00 41.24 324 PRO A N 1
ATOM 2267 C CA . PRO A 1 344 ? -2.946 -34.079 -30.797 1.00 40.89 324 PRO A CA 1
ATOM 2268 C C . PRO A 1 344 ? -3.159 -34.882 -29.510 1.00 41.91 324 PRO A C 1
ATOM 2269 O O . PRO A 1 344 ? -3.114 -34.307 -28.425 1.00 44.21 324 PRO A O 1
ATOM 2273 N N . PHE A 1 345 ? -3.412 -36.188 -29.626 1.00 41.61 325 PHE A N 1
ATOM 2274 C CA . PHE A 1 345 ? -3.599 -37.041 -28.450 1.00 40.83 325 PHE A CA 1
ATOM 2275 C C . PHE A 1 345 ? -2.397 -36.963 -27.514 1.00 41.33 325 PHE A C 1
ATOM 2276 O O . PHE A 1 345 ? -2.549 -36.849 -26.296 1.00 43.54 325 PHE A O 1
ATOM 2284 N N . LEU A 1 346 ? -1.207 -37.030 -28.088 1.00 41.32 326 LEU A N 1
ATOM 2285 C CA . LEU A 1 346 ? 0.025 -37.055 -27.301 1.00 43.51 326 LEU A CA 1
ATOM 2286 C C . LEU A 1 346 ? 0.311 -35.704 -26.636 1.00 44.17 326 LEU A C 1
ATOM 2287 O O . LEU A 1 346 ? 0.626 -35.646 -25.444 1.00 43.55 326 LEU A O 1
ATOM 2292 N N . GLU A 1 347 ? 0.202 -34.631 -27.416 1.00 45.87 327 GLU A N 1
ATOM 2293 C CA . GLU A 1 347 ? 0.369 -33.262 -26.902 1.00 48.91 327 GLU A CA 1
ATOM 2294 C C . GLU A 1 347 ? -0.564 -32.977 -25.728 1.00 49.32 327 GLU A C 1
ATOM 2295 O O . GLU A 1 347 ? -0.123 -32.482 -24.694 1.00 49.66 327 GLU A O 1
ATOM 2301 N N . ASN A 1 348 ? -1.840 -33.331 -25.878 1.00 51.62 328 ASN A N 1
ATOM 2302 C CA . ASN A 1 348 ? -2.786 -33.344 -24.757 1.00 53.31 328 ASN A CA 1
ATOM 2303 C C . ASN A 1 348 ? -2.273 -34.047 -23.508 1.00 53.94 328 ASN A C 1
ATOM 2304 O O . ASN A 1 348 ? -2.306 -33.475 -22.415 1.00 54.62 328 ASN A O 1
ATOM 2309 N N . LEU A 1 349 ? -1.803 -35.284 -23.663 1.00 53.36 329 LEU A N 1
ATOM 2310 C CA . LEU A 1 349 ? -1.282 -36.048 -22.521 1.00 53.11 329 LEU A CA 1
ATOM 2311 C C . LEU A 1 349 ? -0.045 -35.413 -21.885 1.00 52.58 329 LEU A C 1
ATOM 2312 O O . LEU A 1 349 ? 0.040 -35.325 -20.659 1.00 51.93 329 LEU A O 1
ATOM 2317 N N . LYS A 1 350 ? 0.912 -34.994 -22.713 1.00 52.63 330 LYS A N 1
ATOM 2318 C CA . LYS A 1 350 ? 2.047 -34.202 -22.238 1.00 54.45 330 LYS A CA 1
ATOM 2319 C C . LYS A 1 350 ? 1.539 -33.036 -21.381 1.00 54.91 330 LYS A C 1
ATOM 2320 O O . LYS A 1 350 ? 1.889 -32.920 -20.209 1.00 54.57 330 LYS A O 1
ATOM 2326 N N . ARG A 1 351 ? 0.690 -32.197 -21.979 1.00 55.78 331 ARG A N 1
ATOM 2327 C CA . ARG A 1 351 ? 0.077 -31.047 -21.315 1.00 56.45 331 ARG A CA 1
ATOM 2328 C C . ARG A 1 351 ? -0.501 -31.401 -19.950 1.00 56.87 331 ARG A C 1
ATOM 2329 O O . ARG A 1 351 ? -0.123 -30.814 -18.933 1.00 56.84 331 ARG A O 1
ATOM 2337 N N . GLU A 1 352 ? -1.402 -32.377 -19.932 1.00 56.15 332 GLU A N 1
ATOM 2338 C CA . GLU A 1 352 ? -2.138 -32.712 -18.723 1.00 56.13 332 GLU A CA 1
ATOM 2339 C C . GLU A 1 352 ? -1.321 -33.458 -17.660 1.00 56.49 332 GLU A C 1
ATOM 2340 O O . GLU A 1 352 ? -1.712 -33.498 -16.494 1.00 56.08 332 GLU A O 1
ATOM 2346 N N . LEU A 1 353 ? -0.182 -34.024 -18.055 1.00 57.02 333 LEU A N 1
ATOM 2347 C CA . LEU A 1 353 ? 0.699 -34.730 -17.110 1.00 57.71 333 LEU A CA 1
ATOM 2348 C C . LEU A 1 353 ? 1.974 -33.964 -16.788 1.00 58.23 333 LEU A C 1
ATOM 2349 O O . LEU A 1 353 ? 2.732 -34.368 -15.909 1.00 57.99 333 LEU A O 1
ATOM 2354 N N . LYS A 1 354 ? 2.212 -32.879 -17.526 1.00 61.50 334 LYS A N 1
ATOM 2355 C CA . LYS A 1 354 ? 3.294 -31.936 -17.235 1.00 64.72 334 LYS A CA 1
ATOM 2356 C C . LYS A 1 354 ? 3.119 -31.454 -15.800 1.00 66.21 334 LYS A C 1
ATOM 2357 O O . LYS A 1 354 ? 2.036 -30.986 -15.418 1.00 67.00 334 LYS A O 1
ATOM 2363 N N . ASP A 1 355 ? 4.178 -31.593 -15.009 1.00 67.46 335 ASP A N 1
ATOM 2364 C CA . ASP A 1 355 ? 4.123 -31.302 -13.572 1.00 69.09 335 ASP A CA 1
ATOM 2365 C C . ASP A 1 355 ? 3.294 -32.337 -12.806 1.00 68.72 335 ASP A C 1
ATOM 2366 O O . ASP A 1 355 ? 2.604 -32.008 -11.836 1.00 68.98 335 ASP A O 1
ATOM 2371 N N . SER A 1 356 ? 3.355 -33.586 -13.271 1.00 67.85 336 SER A N 1
ATOM 2372 C CA . SER A 1 356 ? 2.974 -34.740 -12.457 1.00 66.32 336 SER A CA 1
ATOM 2373 C C . SER A 1 356 ? 4.265 -35.287 -11.874 1.00 64.95 336 SER A C 1
ATOM 2374 O O . SER A 1 356 ? 5.254 -35.439 -12.585 1.00 65.22 336 SER A O 1
ATOM 2377 N N . LYS A 1 357 ? 4.253 -35.563 -10.578 1.00 64.11 337 LYS A N 1
ATOM 2378 C CA . LYS A 1 357 ? 5.448 -35.974 -9.841 1.00 63.88 337 LYS A CA 1
ATOM 2379 C C . LYS A 1 357 ? 6.048 -37.286 -10.370 1.00 62.40 337 LYS A C 1
ATOM 2380 O O . LYS A 1 357 ? 7.272 -37.437 -10.466 1.00 61.65 337 LYS A O 1
ATOM 2386 N N . ILE A 1 358 ? 5.166 -38.220 -10.721 1.00 60.59 338 ILE A N 1
ATOM 2387 C CA . ILE A 1 358 ? 5.547 -39.606 -11.016 1.00 57.68 338 ILE A CA 1
ATOM 2388 C C . ILE A 1 358 ? 5.818 -39.890 -12.503 1.00 56.29 338 ILE A C 1
ATOM 2389 O O . ILE A 1 358 ? 6.273 -40.979 -12.861 1.00 56.59 338 ILE A O 1
ATOM 2394 N N . VAL A 1 359 ? 5.545 -38.913 -13.360 1.00 53.72 339 VAL A N 1
ATOM 2395 C CA . VAL A 1 359 ? 5.753 -39.072 -14.793 1.00 52.07 339 VAL A CA 1
ATOM 2396 C C . VAL A 1 359 ? 7.146 -38.579 -15.177 1.00 51.77 339 VAL A C 1
ATOM 2397 O O . VAL A 1 359 ? 7.538 -37.464 -14.813 1.00 51.00 339 VAL A O 1
ATOM 2401 N N . ARG A 1 360 ? 7.890 -39.419 -15.897 1.00 49.77 340 ARG A N 1
ATOM 2402 C CA . ARG A 1 360 ? 9.225 -39.067 -16.392 1.00 49.62 340 ARG A CA 1
ATOM 2403 C C . ARG A 1 360 ? 9.204 -38.499 -17.814 1.00 48.80 340 ARG A C 1
ATOM 2404 O O . ARG A 1 360 ? 9.847 -37.481 -18.103 1.00 46.49 340 ARG A O 1
ATOM 2412 N N . ASP A 1 361 ? 8.469 -39.174 -18.697 1.00 49.33 341 ASP A N 1
ATOM 2413 C CA . ASP A 1 361 ? 8.390 -38.789 -20.099 1.00 48.11 341 ASP A CA 1
ATOM 2414 C C . ASP A 1 361 ? 7.061 -39.249 -20.682 1.00 46.20 341 ASP A C 1
ATOM 2415 O O . ASP A 1 361 ? 6.449 -40.189 -20.182 1.00 45.42 341 ASP A O 1
ATOM 2420 N N . VAL A 1 362 ? 6.607 -38.539 -21.708 1.00 44.68 342 VAL A N 1
ATOM 2421 C CA . VAL A 1 362 ? 5.454 -38.918 -22.508 1.00 44.10 342 VAL A CA 1
ATOM 2422 C C . VAL A 1 362 ? 5.919 -38.808 -23.962 1.00 44.41 342 VAL A C 1
ATOM 2423 O O . VAL A 1 362 ? 6.448 -37.763 -24.392 1.00 43.91 342 VAL A O 1
ATOM 2427 N N . ARG A 1 363 ? 5.755 -39.890 -24.716 1.00 40.56 343 ARG A N 1
ATOM 2428 C CA . ARG A 1 363 ? 6.346 -39.953 -26.047 1.00 40.43 343 ARG A CA 1
ATOM 2429 C C . ARG A 1 363 ? 5.550 -40.820 -27.008 1.00 39.03 343 ARG A C 1
ATOM 2430 O O . ARG A 1 363 ? 4.707 -41.604 -26.589 1.00 38.00 343 ARG A O 1
ATOM 2438 N N . GLY A 1 364 ? 5.805 -40.658 -28.300 1.00 38.56 344 GLY A N 1
ATOM 2439 C CA . GLY A 1 364 ? 5.084 -41.415 -29.295 1.00 37.78 344 GLY A CA 1
ATOM 2440 C C . GLY A 1 364 ? 5.206 -40.868 -30.688 1.00 37.88 344 GLY A C 1
ATOM 2441 O O . GLY A 1 364 ? 5.832 -39.835 -30.913 1.00 39.38 344 GLY A O 1
ATOM 2442 N N . LYS A 1 365 ? 4.606 -41.589 -31.625 1.00 35.85 345 LYS A N 1
ATOM 2443 C CA . LYS A 1 365 ? 4.461 -41.155 -32.993 1.00 34.17 345 LYS A CA 1
ATOM 2444 C C . LYS A 1 365 ? 3.197 -41.826 -33.522 1.00 34.51 345 LYS A C 1
ATOM 2445 O O . LYS A 1 365 ? 3.034 -43.033 -33.350 1.00 32.54 345 LYS A O 1
ATOM 2451 N N . GLY A 1 366 ? 2.288 -41.063 -34.139 1.00 33.39 346 GLY A N 1
ATOM 2452 C CA . GLY A 1 366 ? 0.982 -41.629 -34.558 1.00 31.35 346 GLY A CA 1
ATOM 2453 C C . GLY A 1 366 ? 0.302 -42.249 -33.344 1.00 31.87 346 GLY A C 1
ATOM 2454 O O . GLY A 1 366 ? 0.240 -41.631 -32.303 1.00 32.24 346 GLY A O 1
ATOM 2455 N N . LEU A 1 367 ? -0.178 -43.487 -33.439 1.00 33.01 347 LEU A N 1
ATOM 2456 C CA . LEU A 1 367 ? -0.796 -44.128 -32.266 1.00 32.51 347 LEU A CA 1
ATOM 2457 C C . LEU A 1 367 ? 0.147 -45.149 -31.561 1.00 32.24 347 LEU A C 1
ATOM 2458 O O . LEU A 1 367 ? -0.297 -46.073 -30.865 1.00 28.52 347 LEU A O 1
ATOM 2463 N N . LEU A 1 368 ? 1.448 -44.953 -31.731 1.00 30.72 348 LEU A N 1
ATOM 2464 C CA . LEU A 1 368 ? 2.430 -45.695 -30.962 1.00 27.97 348 LEU A CA 1
ATOM 2465 C C . LEU A 1 368 ? 2.991 -44.769 -29.886 1.00 28.43 348 LEU A C 1
ATOM 2466 O O . LEU A 1 368 ? 3.958 -44.052 -30.127 1.00 31.59 348 LEU A O 1
ATOM 2471 N N . CYS A 1 369 ? 2.410 -44.835 -28.695 1.00 30.27 349 CYS A N 1
ATOM 2472 C CA . CYS A 1 369 ? 2.679 -43.896 -27.615 1.00 31.58 349 CYS A CA 1
ATOM 2473 C C . CYS A 1 369 ? 2.968 -44.649 -26.353 1.00 32.28 349 CYS A C 1
ATOM 2474 O O . CYS A 1 369 ? 2.675 -45.847 -26.256 1.00 32.75 349 CYS A O 1
ATOM 2477 N N . ALA A 1 370 ? 3.484 -43.926 -25.363 1.00 32.72 350 ALA A N 1
ATOM 2478 C CA . ALA A 1 370 ? 3.872 -44.501 -24.078 1.00 32.82 350 ALA A CA 1
ATOM 2479 C C . ALA A 1 370 ? 4.084 -43.416 -23.033 1.00 33.57 350 ALA A C 1
ATOM 2480 O O . ALA A 1 370 ? 4.481 -42.300 -23.360 1.00 37.79 350 ALA A O 1
ATOM 2482 N N . ILE A 1 371 ? 3.846 -43.760 -21.775 1.00 34.46 351 ILE A N 1
ATOM 2483 C CA . ILE A 1 371 ? 4.213 -42.911 -20.639 1.00 34.64 351 ILE A CA 1
ATOM 2484 C C . ILE A 1 371 ? 5.279 -43.660 -19.840 1.00 35.17 351 ILE A C 1
ATOM 2485 O O . ILE A 1 371 ? 5.056 -44.798 -19.405 1.00 35.11 351 ILE A O 1
ATOM 2490 N N . GLU A 1 372 ? 6.433 -43.021 -19.653 1.00 37.94 352 GLU A N 1
ATOM 2491 C CA . GLU A 1 372 ? 7.466 -43.514 -18.753 1.00 40.37 352 GLU A CA 1
ATOM 2492 C C . GLU A 1 372 ? 7.278 -42.903 -17.366 1.00 41.77 352 GLU A C 1
ATOM 2493 O O . GLU A 1 372 ? 7.176 -41.681 -17.225 1.00 43.07 352 GLU A O 1
ATOM 2499 N N . PHE A 1 373 ? 7.224 -43.761 -16.349 1.00 43.57 353 PHE A N 1
ATOM 2500 C CA . PHE A 1 373 ? 7.093 -43.328 -14.956 1.00 45.51 353 PHE A CA 1
ATOM 2501 C C . PHE A 1 373 ? 8.420 -43.408 -14.197 1.00 46.38 353 PHE A C 1
ATOM 2502 O O . PHE A 1 373 ? 9.398 -43.977 -14.678 1.00 45.89 353 PHE A O 1
ATOM 2510 N N . LYS A 1 374 ? 8.439 -42.820 -13.004 1.00 48.80 354 LYS A N 1
ATOM 2511 C CA . LYS A 1 374 ? 9.583 -42.913 -12.108 1.00 48.81 354 LYS A CA 1
ATOM 2512 C C . LYS A 1 374 ? 9.286 -44.031 -11.147 1.00 49.42 354 LYS A C 1
ATOM 2513 O O . LYS A 1 374 ? 8.638 -43.809 -10.132 1.00 46.43 354 LYS A O 1
ATOM 2519 N N . ASN A 1 375 ? 9.763 -45.234 -11.479 1.00 51.93 355 ASN A N 1
ATOM 2520 C CA . ASN A 1 375 ? 9.379 -46.460 -10.766 1.00 53.69 355 ASN A CA 1
ATOM 2521 C C . ASN A 1 375 ? 9.847 -46.544 -9.317 1.00 54.35 355 ASN A C 1
ATOM 2522 O O . ASN A 1 375 ? 9.380 -47.400 -8.568 1.00 54.22 355 ASN A O 1
ATOM 2527 N N . GLU A 1 376 ? 10.773 -45.664 -8.932 1.00 56.32 356 GLU A N 1
ATOM 2528 C CA . GLU A 1 376 ? 11.116 -45.470 -7.513 1.00 57.49 356 GLU A CA 1
ATOM 2529 C C . GLU A 1 376 ? 10.039 -44.699 -6.729 1.00 56.67 356 GLU A C 1
ATOM 2530 O O . GLU A 1 376 ? 10.034 -44.719 -5.495 1.00 57.16 356 GLU A O 1
ATOM 2536 N N . LEU A 1 377 ? 9.119 -44.052 -7.447 1.00 56.16 357 LEU A N 1
ATOM 2537 C CA . LEU A 1 377 ? 8.036 -43.271 -6.834 1.00 55.59 357 LEU A CA 1
ATOM 2538 C C . LEU A 1 377 ? 6.639 -43.882 -6.983 1.00 55.31 357 LEU A C 1
ATOM 2539 O O . LEU A 1 377 ? 5.714 -43.497 -6.259 1.00 55.73 357 LEU A O 1
ATOM 2544 N N . VAL A 1 378 ? 6.483 -44.801 -7.938 1.00 53.67 358 VAL A N 1
ATOM 2545 C CA . VAL A 1 378 ? 5.263 -45.605 -8.070 1.00 52.20 358 VAL A CA 1
ATOM 2546 C C . VAL A 1 378 ? 5.539 -47.042 -8.490 1.00 51.02 358 VAL A C 1
ATOM 2547 O O . VAL A 1 378 ? 6.553 -47.339 -9.118 1.00 50.95 358 VAL A O 1
ATOM 2551 N N . ASN A 1 379 ? 4.606 -47.915 -8.136 1.00 49.47 359 ASN A N 1
ATOM 2552 C CA . ASN A 1 379 ? 4.534 -49.263 -8.660 1.00 49.43 359 ASN A CA 1
ATOM 2553 C C . ASN A 1 379 ? 3.694 -49.216 -9.944 1.00 48.56 359 ASN A C 1
ATOM 2554 O O . ASN A 1 379 ? 2.494 -48.926 -9.914 1.00 47.05 359 ASN A O 1
ATOM 2559 N N . VAL A 1 380 ? 4.346 -49.478 -11.074 1.00 47.76 360 VAL A N 1
ATOM 2560 C CA . VAL A 1 380 ? 3.720 -49.305 -12.392 1.00 45.68 360 VAL A CA 1
ATOM 2561 C C . VAL A 1 380 ? 2.702 -50.403 -12.738 1.00 45.18 360 VAL A C 1
ATOM 2562 O O . VAL A 1 380 ? 1.738 -50.146 -13.468 1.00 44.14 360 VAL A O 1
ATOM 2566 N N . LEU A 1 381 ? 2.895 -51.603 -12.181 1.00 43.84 361 LEU A N 1
ATOM 2567 C CA . LEU A 1 381 ? 1.897 -52.662 -12.277 1.00 45.56 361 LEU A CA 1
ATOM 2568 C C . LEU A 1 381 ? 0.586 -52.221 -11.613 1.00 45.55 361 LEU A C 1
ATOM 2569 O O . LEU A 1 381 ? -0.502 -52.547 -12.089 1.00 47.50 361 LEU A O 1
ATOM 2574 N N . ASP A 1 382 ? 0.696 -51.484 -10.511 1.00 45.56 362 ASP A N 1
ATOM 2575 C CA . ASP A 1 382 ? -0.477 -50.914 -9.837 1.00 45.90 362 ASP A CA 1
ATOM 2576 C C . ASP A 1 382 ? -1.173 -49.827 -10.667 1.00 44.81 362 ASP A C 1
ATOM 2577 O O . ASP A 1 382 ? -2.407 -49.767 -10.692 1.00 45.27 362 ASP A O 1
ATOM 2582 N N . ILE A 1 383 ? -0.394 -48.998 -11.364 1.00 41.07 363 ILE A N 1
ATOM 2583 C CA . ILE A 1 383 ? -0.972 -48.060 -12.332 1.00 40.80 363 ILE A CA 1
ATOM 2584 C C . ILE A 1 383 ? -1.785 -48.827 -13.371 1.00 41.96 363 ILE A C 1
ATOM 2585 O O . ILE A 1 383 ? -2.937 -48.480 -13.654 1.00 42.31 363 ILE A O 1
ATOM 2590 N N . CYS A 1 384 ? -1.188 -49.889 -13.911 1.00 42.14 364 CYS A N 1
ATOM 2591 C CA . CYS A 1 384 ? -1.850 -50.740 -14.896 1.00 41.50 364 CYS A CA 1
ATOM 2592 C C . CYS A 1 384 ? -3.146 -51.338 -14.372 1.00 40.93 364 CYS A C 1
ATOM 2593 O O . CYS A 1 384 ? -4.166 -51.349 -15.074 1.00 39.66 364 CYS A O 1
ATOM 2596 N N . LEU A 1 385 ? -3.103 -51.833 -13.141 1.00 40.05 365 LEU A N 1
ATOM 2597 C CA . LEU A 1 385 ? -4.284 -52.399 -12.500 1.00 41.03 365 LEU A CA 1
ATOM 2598 C C . LEU A 1 385 ? -5.383 -51.362 -12.263 1.00 42.27 365 LEU A C 1
ATOM 2599 O O . LEU A 1 385 ? -6.567 -51.712 -12.248 1.00 43.26 365 LEU A O 1
ATOM 2604 N N . LYS A 1 386 ? -4.993 -50.097 -12.083 1.00 41.31 366 LYS A N 1
ATOM 2605 C CA . LYS A 1 386 ? -5.957 -49.029 -11.800 1.00 41.10 366 LYS A CA 1
ATOM 2606 C C . LYS A 1 386 ? -6.544 -48.536 -13.103 1.00 39.90 366 LYS A C 1
ATOM 2607 O O . LYS A 1 386 ? -7.740 -48.241 -13.196 1.00 41.13 366 LYS A O 1
ATOM 2613 N N . LEU A 1 387 ? -5.686 -48.448 -14.110 1.00 39.93 367 LEU A N 1
ATOM 2614 C CA . LEU A 1 387 ? -6.120 -48.236 -15.478 1.00 40.22 367 LEU A CA 1
ATOM 2615 C C . LEU A 1 387 ? -7.251 -49.200 -15.862 1.00 39.94 367 LEU A C 1
ATOM 2616 O O . LEU A 1 387 ? -8.279 -48.770 -16.405 1.00 37.83 367 LEU A O 1
ATOM 2621 N N . LYS A 1 388 ? -7.055 -50.488 -15.557 1.00 40.24 368 LYS A N 1
ATOM 2622 C CA . LYS A 1 388 ? -8.040 -51.551 -15.835 1.00 41.72 368 LYS A CA 1
ATOM 2623 C C . LYS A 1 388 ? -9.358 -51.307 -15.107 1.00 42.54 368 LYS A C 1
ATOM 2624 O O . LYS A 1 388 ? -10.436 -51.461 -15.697 1.00 39.25 368 LYS A O 1
ATOM 2630 N N . GLU A 1 389 ? -9.257 -50.950 -13.821 1.00 44.62 369 GLU A N 1
ATOM 2631 C CA . GLU A 1 389 ? -10.417 -50.623 -12.981 1.00 46.11 369 GLU A CA 1
ATOM 2632 C C . GLU A 1 389 ? -11.215 -49.468 -13.579 1.00 45.02 369 GLU A C 1
ATOM 2633 O O . GLU A 1 389 ? -12.449 -49.470 -13.540 1.00 44.25 369 GLU A O 1
ATOM 2639 N N . ASN A 1 390 ? -10.491 -48.490 -14.126 1.00 42.79 370 ASN A N 1
ATOM 2640 C CA . ASN A 1 390 ? -11.087 -47.315 -14.754 1.00 42.24 370 ASN A CA 1
ATOM 2641 C C . ASN A 1 390 ? -11.466 -47.496 -16.234 1.00 40.69 370 ASN A C 1
ATOM 2642 O O . ASN A 1 390 ? -11.794 -46.527 -16.920 1.00 41.63 370 ASN A O 1
ATOM 2647 N N . GLY A 1 391 ? -11.415 -48.743 -16.711 1.00 39.46 371 GLY A N 1
ATOM 2648 C CA . GLY A 1 391 ? -11.911 -49.122 -18.034 1.00 35.59 371 GLY A CA 1
ATOM 2649 C C . GLY A 1 391 ? -10.913 -49.082 -19.174 1.00 34.73 371 GLY A C 1
ATOM 2650 O O . GLY A 1 391 ? -11.306 -48.948 -20.348 1.00 33.50 371 GLY A O 1
ATOM 2651 N N . LEU A 1 392 ? -9.625 -49.203 -18.865 1.00 33.33 372 LEU A N 1
ATOM 2652 C CA . LEU A 1 392 ? -8.614 -49.184 -19.927 1.00 33.43 372 LEU A CA 1
ATOM 2653 C C . LEU A 1 392 ? -7.512 -50.184 -19.632 1.00 33.22 372 LEU A C 1
ATOM 2654 O O . LEU A 1 392 ? -6.856 -50.096 -18.590 1.00 31.52 372 LEU A O 1
ATOM 2659 N N . ILE A 1 393 ? -7.301 -51.131 -20.555 1.00 33.07 373 ILE A N 1
ATOM 2660 C CA . ILE A 1 393 ? -6.297 -52.187 -20.336 1.00 32.74 373 ILE A CA 1
ATOM 2661 C C . ILE A 1 393 ? -5.035 -51.996 -21.175 1.00 33.36 373 ILE A C 1
ATOM 2662 O O . ILE A 1 393 ? -5.099 -51.698 -22.377 1.00 31.76 373 ILE A O 1
ATOM 2667 N N . THR A 1 394 ? -3.890 -52.139 -20.510 1.00 35.46 374 THR A N 1
ATOM 2668 C CA . THR A 1 394 ? -2.581 -52.108 -21.155 1.00 36.12 374 THR A CA 1
ATOM 2669 C C . THR A 1 394 ? -1.614 -52.931 -20.337 1.00 36.60 374 THR A C 1
ATOM 2670 O O . THR A 1 394 ? -2.005 -53.579 -19.372 1.00 33.70 374 THR A O 1
ATOM 2674 N N . ARG A 1 395 ? -0.337 -52.847 -20.719 1.00 37.75 375 ARG A N 1
ATOM 2675 C CA . ARG A 1 395 ? 0.755 -53.520 -20.037 1.00 41.89 375 ARG A CA 1
ATOM 2676 C C . ARG A 1 395 ? 1.942 -52.568 -19.992 1.00 41.98 375 ARG A C 1
ATOM 2677 O O . ARG A 1 395 ? 2.066 -51.664 -20.831 1.00 39.60 375 ARG A O 1
ATOM 2685 N N . ASP A 1 396 ? 2.817 -52.772 -19.014 1.00 44.93 376 ASP A N 1
ATOM 2686 C CA . ASP A 1 396 ? 4.081 -52.035 -18.959 1.00 48.71 376 ASP A CA 1
ATOM 2687 C C . ASP A 1 396 ? 5.275 -52.864 -19.447 1.00 49.39 376 ASP A C 1
ATOM 2688 O O . ASP A 1 396 ? 5.205 -54.094 -19.498 1.00 49.20 376 ASP A O 1
ATOM 2693 N N . VAL A 1 397 ? 6.347 -52.176 -19.837 1.00 49.00 377 VAL A N 1
ATOM 2694 C CA . VAL A 1 397 ? 7.650 -52.812 -20.046 1.00 50.18 377 VAL A CA 1
ATOM 2695 C C . VAL A 1 397 ? 8.669 -52.318 -19.030 1.00 50.73 377 VAL A C 1
ATOM 2696 O O . VAL A 1 397 ? 8.669 -51.131 -18.670 1.00 51.00 377 VAL A O 1
ATOM 2700 N N . HIS A 1 398 ? 9.541 -53.229 -18.591 1.00 51.90 378 HIS A N 1
ATOM 2701 C CA . HIS A 1 398 ? 10.679 -52.905 -17.720 1.00 51.90 378 HIS A CA 1
ATOM 2702 C C . HIS A 1 398 ? 10.247 -52.218 -16.421 1.00 51.54 378 HIS A C 1
ATOM 2703 O O . HIS A 1 398 ? 10.967 -51.360 -15.893 1.00 50.44 378 HIS A O 1
ATOM 2710 N N . ASP A 1 399 ? 9.060 -52.578 -15.933 1.00 50.35 379 ASP A N 1
ATOM 2711 C CA . ASP A 1 399 ? 8.477 -51.986 -14.726 1.00 50.61 379 ASP A CA 1
ATOM 2712 C C . ASP A 1 399 ? 8.456 -50.433 -14.716 1.00 48.39 379 ASP A C 1
ATOM 2713 O O . ASP A 1 399 ? 8.294 -49.830 -13.658 1.00 46.60 379 ASP A O 1
ATOM 2718 N N . LYS A 1 400 ? 8.607 -49.805 -15.883 1.00 46.04 380 LYS A N 1
ATOM 2719 C CA . LYS A 1 400 ? 8.694 -48.345 -15.979 1.00 46.17 380 LYS A CA 1
ATOM 2720 C C . LYS A 1 400 ? 7.653 -47.731 -16.898 1.00 43.18 380 LYS A C 1
ATOM 2721 O O . LYS A 1 400 ? 7.098 -46.683 -16.595 1.00 42.19 380 LYS A O 1
ATOM 2727 N N . THR A 1 401 ? 7.422 -48.365 -18.042 1.00 40.96 381 THR A N 1
ATOM 2728 C CA . THR A 1 401 ? 6.766 -47.685 -19.160 1.00 40.39 381 THR A CA 1
ATOM 2729 C C . THR A 1 401 ? 5.463 -48.374 -19.561 1.00 39.84 381 THR A C 1
ATOM 2730 O O . THR A 1 401 ? 5.403 -49.591 -19.629 1.00 38.12 381 THR A O 1
ATOM 2734 N N . ILE A 1 402 ? 4.418 -47.579 -19.785 1.00 39.37 382 ILE A N 1
ATOM 2735 C CA . ILE A 1 402 ? 3.112 -48.100 -20.189 1.00 38.59 382 ILE A CA 1
ATOM 2736 C C . ILE A 1 402 ? 2.850 -47.809 -21.665 1.00 37.61 382 ILE A C 1
ATOM 2737 O O . ILE A 1 402 ? 2.969 -46.672 -22.112 1.00 39.36 382 ILE A O 1
ATOM 2742 N N . ARG A 1 403 ? 2.515 -48.851 -22.421 1.00 36.33 383 ARG A N 1
ATOM 2743 C CA . ARG A 1 403 ? 2.234 -48.719 -23.847 1.00 35.34 383 ARG A CA 1
ATOM 2744 C C . ARG A 1 403 ? 0.874 -48.085 -24.011 1.00 31.58 383 ARG A C 1
ATOM 2745 O O . ARG A 1 403 ? -0.054 -48.457 -23.308 1.00 30.75 383 ARG A O 1
ATOM 2753 N N . LEU A 1 404 ? 0.752 -47.152 -24.952 1.00 30.64 384 LEU A N 1
ATOM 2754 C CA . LEU A 1 404 ? -0.547 -46.568 -25.297 1.00 30.13 384 LEU A CA 1
ATOM 2755 C C . LEU A 1 404 ? -0.746 -46.767 -26.778 1.00 30.55 384 LEU A C 1
ATOM 2756 O O . LEU A 1 404 ? -0.306 -45.952 -27.593 1.00 33.17 384 LEU A O 1
ATOM 2761 N N . THR A 1 405 ? -1.409 -47.876 -27.112 1.00 28.74 385 THR A N 1
ATOM 2762 C CA . THR A 1 405 ? -1.361 -48.471 -28.421 1.00 28.91 385 THR A CA 1
ATOM 2763 C C . THR A 1 405 ? -2.779 -48.972 -28.779 1.00 29.33 385 THR A C 1
ATOM 2764 O O . THR A 1 405 ? -2.989 -50.183 -28.895 1.00 30.09 385 THR A O 1
ATOM 2768 N N . PRO A 1 406 ? -3.763 -48.041 -28.960 1.00 27.45 386 PRO A N 1
ATOM 2769 C CA . PRO A 1 406 ? -5.143 -48.417 -29.314 1.00 25.73 386 PRO A CA 1
ATOM 2770 C C . PRO A 1 406 ? -5.329 -48.824 -30.774 1.00 25.69 386 PRO A C 1
ATOM 2771 O O . PRO A 1 406 ? -4.498 -48.496 -31.630 1.00 30.42 386 PRO A O 1
ATOM 2775 N N . PRO A 1 407 ? -6.413 -49.552 -31.090 1.00 24.84 387 PRO A N 1
ATOM 2776 C CA . PRO A 1 407 ? -6.593 -49.760 -32.516 1.00 24.30 387 PRO A CA 1
ATOM 2777 C C . PRO A 1 407 ? -6.750 -48.456 -33.291 1.00 26.47 387 PRO A C 1
ATOM 2778 O O . PRO A 1 407 ? -7.181 -47.426 -32.736 1.00 27.37 387 PRO A O 1
ATOM 2782 N N . LEU A 1 408 ? -6.396 -48.501 -34.570 1.00 26.31 388 LEU A N 1
ATOM 2783 C CA . LEU A 1 408 ? -6.304 -47.296 -35.385 1.00 28.95 388 LEU A CA 1
ATOM 2784 C C . LEU A 1 408 ? -7.659 -46.716 -35.820 1.00 29.85 388 LEU A C 1
ATOM 2785 O O . LEU A 1 408 ? -7.697 -45.624 -36.397 1.00 29.93 388 LEU A O 1
ATOM 2790 N N . CYS A 1 409 ? -8.742 -47.464 -35.584 1.00 31.47 389 CYS A N 1
ATOM 2791 C CA . CYS A 1 409 ? -10.109 -47.001 -35.896 1.00 33.92 389 CYS A CA 1
ATOM 2792 C C . CYS A 1 409 ? -10.739 -46.230 -34.724 1.00 34.74 389 CYS A C 1
ATOM 2793 O O . CYS A 1 409 ? -11.940 -45.954 -34.727 1.00 38.76 389 CYS A O 1
ATOM 2796 N N . ILE A 1 410 ? -9.926 -45.900 -33.725 1.00 35.77 390 ILE A N 1
ATOM 2797 C CA . ILE A 1 410 ? -10.358 -45.126 -32.567 1.00 34.38 390 ILE A CA 1
ATOM 2798 C C . ILE A 1 410 ? -10.780 -43.718 -33.007 1.00 36.40 390 ILE A C 1
ATOM 2799 O O . ILE A 1 410 ? -10.211 -43.158 -33.961 1.00 34.97 390 ILE A O 1
ATOM 2804 N N . THR A 1 411 ? -11.764 -43.156 -32.304 1.00 37.32 391 THR A N 1
ATOM 2805 C CA . THR A 1 411 ? -12.261 -41.804 -32.606 1.00 40.14 391 THR A CA 1
ATOM 2806 C C . THR A 1 411 ? -11.549 -40.735 -31.777 1.00 39.46 391 THR A C 1
ATOM 2807 O O . THR A 1 411 ? -11.050 -41.021 -30.690 1.00 36.81 391 THR A O 1
ATOM 2811 N N . LYS A 1 412 ? -11.516 -39.498 -32.287 1.00 42.75 392 LYS A N 1
ATOM 2812 C CA . LYS A 1 412 ? -11.055 -38.340 -31.501 1.00 45.00 392 LYS A CA 1
ATOM 2813 C C . LYS A 1 412 ? -11.752 -38.269 -30.140 1.00 45.09 392 LYS A C 1
ATOM 2814 O O . LYS A 1 412 ? -11.101 -38.049 -29.102 1.00 47.40 392 LYS A O 1
ATOM 2820 N N . GLU A 1 413 ? -13.069 -38.461 -30.162 1.00 44.58 393 GLU A N 1
ATOM 2821 C CA . GLU A 1 413 ? -13.918 -38.472 -28.962 1.00 46.75 393 GLU A CA 1
ATOM 2822 C C . GLU A 1 413 ? -13.534 -39.562 -27.957 1.00 45.79 393 GLU A C 1
ATOM 2823 O O . GLU A 1 413 ? -13.472 -39.310 -26.748 1.00 45.48 393 GLU A O 1
ATOM 2829 N N . GLN A 1 414 ? -13.294 -40.773 -28.467 1.00 43.92 394 GLN A N 1
ATOM 2830 C CA . GLN A 1 414 ? -12.860 -41.911 -27.648 1.00 40.76 394 GLN A CA 1
ATOM 2831 C C . GLN A 1 414 ? -11.482 -41.637 -27.049 1.00 39.64 394 GLN A C 1
ATOM 2832 O O . GLN A 1 414 ? -11.221 -41.938 -25.889 1.00 39.78 394 GLN A O 1
ATOM 2838 N N . LEU A 1 415 ? -10.625 -41.015 -27.834 1.00 41.14 395 LEU A N 1
ATOM 2839 C CA . LEU A 1 415 ? -9.268 -40.675 -27.412 1.00 41.88 395 LEU A CA 1
ATOM 2840 C C . LEU A 1 415 ? -9.277 -39.597 -26.316 1.00 43.03 395 LEU A C 1
ATOM 2841 O O . LEU A 1 415 ? -8.418 -39.587 -25.431 1.00 42.43 395 LEU A O 1
ATOM 2846 N N . ASP A 1 416 ? -10.265 -38.700 -26.382 1.00 44.31 396 ASP A N 1
ATOM 2847 C CA . ASP A 1 416 ? -10.529 -37.717 -25.325 1.00 43.99 396 ASP A CA 1
ATOM 2848 C C . ASP A 1 416 ? -10.968 -38.403 -24.047 1.00 41.76 396 ASP A C 1
ATOM 2849 O O . ASP A 1 416 ? -10.508 -38.043 -22.972 1.00 41.39 396 ASP A O 1
ATOM 2854 N N . GLU A 1 417 ? -11.853 -39.394 -24.161 1.00 41.18 397 GLU A N 1
ATOM 2855 C CA . GLU A 1 417 ? -12.293 -40.145 -22.989 1.00 40.75 397 GLU A CA 1
ATOM 2856 C C . GLU A 1 417 ? -11.129 -40.908 -22.360 1.00 41.55 397 GLU A C 1
ATOM 2857 O O . GLU A 1 417 ? -11.026 -40.999 -21.131 1.00 42.28 397 GLU A O 1
ATOM 2863 N N . CYS A 1 418 ? -10.270 -41.475 -23.210 1.00 40.97 398 CYS A N 1
ATOM 2864 C CA . CYS A 1 418 ? -9.134 -42.275 -22.749 1.00 39.97 398 CYS A CA 1
ATOM 2865 C C . CYS A 1 418 ? -8.091 -41.393 -22.075 1.00 38.54 398 CYS A C 1
ATOM 2866 O O . CYS A 1 418 ? -7.500 -41.787 -21.079 1.00 40.32 398 CYS A O 1
ATOM 2869 N N . THR A 1 419 ? -7.865 -40.202 -22.624 1.00 39.69 399 THR A N 1
ATOM 2870 C CA . THR A 1 419 ? -7.004 -39.197 -21.990 1.00 40.54 399 THR A CA 1
ATOM 2871 C C . THR A 1 419 ? -7.471 -38.897 -20.558 1.00 41.83 399 THR A C 1
ATOM 2872 O O . THR A 1 419 ? -6.660 -38.812 -19.632 1.00 42.98 399 THR A O 1
ATOM 2876 N N . GLU A 1 420 ? -8.781 -38.771 -20.380 1.00 43.76 400 GLU A N 1
ATOM 2877 C CA . GLU A 1 420 ? -9.354 -38.527 -19.064 1.00 45.38 400 GLU A CA 1
ATOM 2878 C C . GLU A 1 420 ? -9.220 -39.730 -18.147 1.00 44.57 400 GLU A C 1
ATOM 2879 O O . GLU A 1 420 ? -8.916 -39.565 -16.967 1.00 44.62 400 GLU A O 1
ATOM 2885 N N . ILE A 1 421 ? -9.435 -40.941 -18.675 1.00 43.66 401 ILE A N 1
ATOM 2886 C CA . ILE A 1 421 ? -9.201 -42.175 -17.880 1.00 41.97 401 ILE A CA 1
ATOM 2887 C C . ILE A 1 421 ? -7.749 -42.229 -17.373 1.00 41.58 401 ILE A C 1
ATOM 2888 O O . ILE A 1 421 ? -7.492 -42.553 -16.198 1.00 42.24 401 ILE A O 1
ATOM 2893 N N . ILE A 1 422 ? -6.811 -41.922 -18.267 1.00 39.86 402 ILE A N 1
ATOM 2894 C CA . ILE A 1 422 ? -5.380 -42.038 -17.971 1.00 40.44 402 ILE A CA 1
ATOM 2895 C C . ILE A 1 422 ? -4.995 -40.973 -16.956 1.00 41.37 402 ILE A C 1
ATOM 2896 O O . ILE A 1 422 ? -4.384 -41.278 -15.933 1.00 42.58 402 ILE A O 1
ATOM 2901 N N . VAL A 1 423 ? -5.361 -39.723 -17.236 1.00 42.82 403 VAL A N 1
ATOM 2902 C CA . VAL A 1 423 ? -5.016 -38.616 -16.337 1.00 43.49 403 VAL A CA 1
ATOM 2903 C C . VAL A 1 423 ? -5.587 -38.827 -14.926 1.00 43.97 403 VAL A C 1
ATOM 2904 O O . VAL A 1 423 ? -4.846 -38.751 -13.951 1.00 42.21 403 VAL A O 1
ATOM 2908 N N . LYS A 1 424 ? -6.880 -39.138 -14.820 1.00 44.77 404 LYS A N 1
ATOM 2909 C CA . LYS A 1 424 ? -7.460 -39.538 -13.537 1.00 46.05 404 LYS A CA 1
ATOM 2910 C C . LYS A 1 424 ? -6.593 -40.583 -12.812 1.00 46.15 404 LYS A C 1
ATOM 2911 O O . LYS A 1 424 ? -6.339 -40.465 -11.606 1.00 45.76 404 LYS A O 1
ATOM 2917 N N . THR A 1 425 ? -6.119 -41.589 -13.553 1.00 44.72 405 THR A N 1
ATOM 2918 C CA . THR A 1 425 ? -5.340 -42.677 -12.970 1.00 44.40 405 THR A CA 1
ATOM 2919 C C . THR A 1 425 ? -3.955 -42.226 -12.492 1.00 44.90 405 THR A C 1
ATOM 2920 O O . THR A 1 425 ? -3.528 -42.611 -11.407 1.00 44.02 405 THR A O 1
ATOM 2924 N N . VAL A 1 426 ? -3.261 -41.410 -13.283 1.00 46.07 406 VAL A N 1
ATOM 2925 C CA . VAL A 1 426 ? -1.952 -40.900 -12.856 1.00 49.74 406 VAL A CA 1
ATOM 2926 C C . VAL A 1 426 ? -2.099 -39.986 -11.618 1.00 51.73 406 VAL A C 1
ATOM 2927 O O . VAL A 1 426 ? -1.391 -40.161 -10.625 1.00 52.75 406 VAL A O 1
ATOM 2931 N N . LYS A 1 427 ? -3.047 -39.052 -11.669 1.00 54.11 407 LYS A N 1
ATOM 2932 C CA . LYS A 1 427 ? -3.425 -38.246 -10.487 1.00 56.69 407 LYS A CA 1
ATOM 2933 C C . LYS A 1 427 ? -3.611 -39.067 -9.199 1.00 56.67 407 LYS A C 1
ATOM 2934 O O . LYS A 1 427 ? -3.107 -38.688 -8.144 1.00 57.92 407 LYS A O 1
ATOM 2940 N N . PHE A 1 428 ? -4.307 -40.200 -9.294 1.00 57.30 408 PHE A N 1
ATOM 2941 C CA . PHE A 1 428 ? -4.519 -41.100 -8.154 1.00 57.49 408 PHE A CA 1
ATOM 2942 C C . PHE A 1 428 ? -3.214 -41.474 -7.451 1.00 58.91 408 PHE A C 1
ATOM 2943 O O . PHE A 1 428 ? -3.198 -41.679 -6.234 1.00 60.36 408 PHE A O 1
ATOM 2951 N N . PHE A 1 429 ? -2.125 -41.569 -8.211 1.00 59.50 409 PHE A N 1
ATOM 2952 C CA . PHE A 1 429 ? -0.838 -42.008 -7.652 1.00 60.69 409 PHE A CA 1
ATOM 2953 C C . PHE A 1 429 ? 0.134 -40.875 -7.309 1.00 61.28 409 PHE A C 1
ATOM 2954 O O . PHE A 1 429 ? 1.173 -41.111 -6.692 1.00 60.86 409 PHE A O 1
ATOM 2962 N N . ASP A 1 430 ? -0.213 -39.650 -7.701 1.00 63.72 410 ASP A N 1
ATOM 2963 C CA . ASP A 1 430 ? 0.539 -38.455 -7.286 1.00 66.06 410 ASP A CA 1
ATOM 2964 C C . ASP A 1 430 ? 0.284 -38.092 -5.824 1.00 66.43 410 ASP A C 1
ATOM 2965 O O . ASP A 1 430 ? 1.113 -37.435 -5.187 1.00 68.02 410 ASP A O 1
ATOM 2970 N N . LYS B 1 27 ? -6.456 -68.285 -66.381 1.00 47.52 7 LYS B N 1
ATOM 2971 C CA . LYS B 1 27 ? -5.235 -68.503 -65.543 1.00 45.71 7 LYS B CA 1
ATOM 2972 C C . LYS B 1 27 ? -4.984 -70.015 -65.402 1.00 45.72 7 LYS B C 1
ATOM 2973 O O . LYS B 1 27 ? -5.746 -70.748 -64.767 1.00 43.87 7 LYS B O 1
ATOM 2979 N N . THR B 1 28 ? -3.899 -70.445 -66.031 1.00 44.92 8 THR B N 1
ATOM 2980 C CA . THR B 1 28 ? -3.494 -71.841 -66.177 1.00 44.13 8 THR B CA 1
ATOM 2981 C C . THR B 1 28 ? -2.511 -72.220 -65.043 1.00 41.95 8 THR B C 1
ATOM 2982 O O . THR B 1 28 ? -2.028 -71.333 -64.342 1.00 41.00 8 THR B O 1
ATOM 2986 N N . PRO B 1 29 ? -2.239 -73.527 -64.824 1.00 41.68 9 PRO B N 1
ATOM 2987 C CA . PRO B 1 29 ? -1.242 -73.862 -63.796 1.00 39.49 9 PRO B CA 1
ATOM 2988 C C . PRO B 1 29 ? 0.061 -73.064 -63.942 1.00 38.29 9 PRO B C 1
ATOM 2989 O O . PRO B 1 29 ? 0.531 -72.472 -62.986 1.00 35.01 9 PRO B O 1
ATOM 2993 N N . GLU B 1 30 ? 0.613 -73.065 -65.149 1.00 38.13 10 GLU B N 1
ATOM 2994 C CA . GLU B 1 30 ? 1.846 -72.361 -65.496 1.00 38.78 10 GLU B CA 1
ATOM 2995 C C . GLU B 1 30 ? 1.813 -70.867 -65.158 1.00 34.77 10 GLU B C 1
ATOM 2996 O O . GLU B 1 30 ? 2.836 -70.302 -64.716 1.00 32.69 10 GLU B O 1
ATOM 3002 N N . ASP B 1 31 ? 0.662 -70.232 -65.396 1.00 32.39 11 ASP B N 1
ATOM 3003 C CA . ASP B 1 31 ? 0.430 -68.814 -65.055 1.00 34.20 11 ASP B CA 1
ATOM 3004 C C . ASP B 1 31 ? 0.646 -68.538 -63.576 1.00 32.77 11 ASP B C 1
ATOM 3005 O O . ASP B 1 31 ? 1.293 -67.550 -63.188 1.00 32.58 11 ASP B O 1
ATOM 3010 N N . TYR B 1 32 ? 0.024 -69.382 -62.755 1.00 30.08 12 TYR B N 1
ATOM 3011 C CA . TYR B 1 32 ? 0.140 -69.277 -61.308 1.00 31.32 12 TYR B CA 1
ATOM 3012 C C . TYR B 1 32 ? 1.569 -69.558 -60.837 1.00 28.45 12 TYR B C 1
ATOM 3013 O O . TYR B 1 32 ? 2.074 -68.844 -59.992 1.00 28.43 12 TYR B O 1
ATOM 3022 N N . ILE B 1 33 ? 2.192 -70.598 -61.376 1.00 27.17 13 ILE B N 1
ATOM 3023 C CA . ILE B 1 33 ? 3.573 -70.966 -61.000 1.00 29.42 13 ILE B CA 1
ATOM 3024 C C . ILE B 1 33 ? 4.579 -69.837 -61.306 1.00 30.48 13 ILE B C 1
ATOM 3025 O O . ILE B 1 33 ? 5.295 -69.387 -60.418 1.00 32.02 13 ILE B O 1
ATOM 3030 N N . ASN B 1 34 ? 4.581 -69.348 -62.547 1.00 30.33 14 ASN B N 1
ATOM 3031 C CA . ASN B 1 34 ? 5.415 -68.215 -62.937 1.00 28.72 14 ASN B CA 1
ATOM 3032 C C . ASN B 1 34 ? 5.110 -66.964 -62.155 1.00 27.63 14 ASN B C 1
ATOM 3033 O O . ASN B 1 34 ? 6.014 -66.184 -61.848 1.00 25.54 14 ASN B O 1
ATOM 3038 N N . ASN B 1 35 ? 3.840 -66.743 -61.828 1.00 27.34 15 ASN B N 1
ATOM 3039 C CA . ASN B 1 35 ? 3.513 -65.597 -60.986 1.00 26.40 15 ASN B CA 1
ATOM 3040 C C . ASN B 1 35 ? 4.174 -65.685 -59.588 1.00 26.29 15 ASN B C 1
ATOM 3041 O O . ASN B 1 35 ? 4.707 -64.698 -59.087 1.00 26.15 15 ASN B O 1
ATOM 3046 N N . GLU B 1 36 ? 4.157 -66.859 -58.963 1.00 28.06 16 GLU B N 1
ATOM 3047 C CA . GLU B 1 36 ? 4.898 -67.037 -57.697 1.00 27.52 16 GLU B CA 1
ATOM 3048 C C . GLU B 1 36 ? 6.417 -66.910 -57.891 1.00 27.63 16 GLU B C 1
ATOM 3049 O O . GLU B 1 36 ? 7.106 -66.345 -57.047 1.00 28.41 16 GLU B O 1
ATOM 3055 N N . LEU B 1 37 ? 6.953 -67.432 -58.990 1.00 26.68 17 LEU B N 1
ATOM 3056 C CA . LEU B 1 37 ? 8.401 -67.300 -59.209 1.00 27.42 17 LEU B CA 1
ATOM 3057 C C . LEU B 1 37 ? 8.818 -65.847 -59.324 1.00 27.35 17 LEU B C 1
ATOM 3058 O O . LEU B 1 37 ? 9.911 -65.480 -58.914 1.00 27.30 17 LEU B O 1
ATOM 3063 N N . LYS B 1 38 ? 7.948 -65.010 -59.880 1.00 27.76 18 LYS B N 1
ATOM 3064 C CA . LYS B 1 38 ? 8.260 -63.584 -60.027 1.00 27.48 18 LYS B CA 1
ATOM 3065 C C . LYS B 1 38 ? 8.140 -62.822 -58.710 1.00 25.85 18 LYS B C 1
ATOM 3066 O O . LYS B 1 38 ? 8.977 -61.980 -58.389 1.00 27.68 18 LYS B O 1
ATOM 3072 N N . TYR B 1 39 ? 7.072 -63.071 -57.966 1.00 23.75 19 TYR B N 1
ATOM 3073 C CA . TYR B 1 39 ? 6.783 -62.236 -56.800 1.00 24.77 19 TYR B CA 1
ATOM 3074 C C . TYR B 1 39 ? 7.107 -62.881 -55.441 1.00 22.09 19 TYR B C 1
ATOM 3075 O O . TYR B 1 39 ? 7.012 -62.251 -54.416 1.00 20.30 19 TYR B O 1
ATOM 3084 N N . GLY B 1 40 ? 7.513 -64.135 -55.439 1.00 21.82 20 GLY B N 1
ATOM 3085 C CA . GLY B 1 40 ? 7.807 -64.810 -54.173 1.00 23.09 20 GLY B CA 1
ATOM 3086 C C . GLY B 1 40 ? 9.231 -65.345 -54.151 1.00 22.44 20 GLY B C 1
ATOM 3087 O O . GLY B 1 40 ? 9.782 -65.723 -55.195 1.00 19.79 20 GLY B O 1
ATOM 3088 N N . ALA B 1 41 ? 9.823 -65.364 -52.957 1.00 23.37 21 ALA B N 1
ATOM 3089 C CA . ALA B 1 41 ? 11.098 -66.034 -52.752 1.00 23.16 21 ALA B CA 1
ATOM 3090 C C . ALA B 1 41 ? 10.998 -67.440 -53.294 1.00 22.63 21 ALA B C 1
ATOM 3091 O O . ALA B 1 41 ? 9.938 -68.059 -53.213 1.00 24.59 21 ALA B O 1
ATOM 3093 N N . HIS B 1 42 ? 12.119 -67.944 -53.796 1.00 22.33 22 HIS B N 1
ATOM 3094 C CA . HIS B 1 42 ? 12.263 -69.316 -54.266 1.00 22.92 22 HIS B CA 1
ATOM 3095 C C . HIS B 1 42 ? 12.713 -70.244 -53.139 1.00 24.72 22 HIS B C 1
ATOM 3096 O O . HIS B 1 42 ? 13.741 -70.909 -53.274 1.00 25.69 22 HIS B O 1
ATOM 3103 N N . ASN B 1 43 ? 11.990 -70.275 -52.014 1.00 25.05 23 ASN B N 1
ATOM 3104 C CA . ASN B 1 43 ? 12.390 -71.147 -50.897 1.00 23.75 23 ASN B CA 1
ATOM 3105 C C . ASN B 1 43 ? 11.881 -72.586 -51.015 1.00 25.97 23 ASN B C 1
ATOM 3106 O O . ASN B 1 43 ? 12.320 -73.455 -50.289 1.00 27.28 23 ASN B O 1
ATOM 3111 N N . TYR B 1 44 ? 10.977 -72.840 -51.960 1.00 26.56 24 TYR B N 1
ATOM 3112 C CA . TYR B 1 44 ? 10.445 -74.182 -52.198 1.00 27.89 24 TYR B CA 1
ATOM 3113 C C . TYR B 1 44 ? 10.471 -74.557 -53.673 1.00 28.97 24 TYR B C 1
ATOM 3114 O O . TYR B 1 44 ? 10.531 -73.692 -54.530 1.00 26.89 24 TYR B O 1
ATOM 3123 N N . ASP B 1 45 ? 10.414 -75.860 -53.944 1.00 30.42 25 ASP B N 1
ATOM 3124 C CA . ASP B 1 45 ? 10.323 -76.398 -55.298 1.00 33.41 25 ASP B CA 1
ATOM 3125 C C . ASP B 1 45 ? 9.181 -77.437 -55.325 1.00 33.09 25 ASP B C 1
ATOM 3126 O O . ASP B 1 45 ? 9.432 -78.649 -55.368 1.00 31.84 25 ASP B O 1
ATOM 3131 N N . PRO B 1 46 ? 7.920 -76.961 -55.267 1.00 30.63 26 PRO B N 1
ATOM 3132 C CA . PRO B 1 46 ? 6.774 -77.868 -55.121 1.00 31.44 26 PRO B CA 1
ATOM 3133 C C . PRO B 1 46 ? 6.489 -78.736 -56.364 1.00 31.12 26 PRO B C 1
ATOM 3134 O O . PRO B 1 46 ? 6.939 -78.435 -57.470 1.00 30.89 26 PRO B O 1
ATOM 3138 N N . ILE B 1 47 ? 5.737 -79.807 -56.173 1.00 33.64 27 ILE B N 1
ATOM 3139 C CA . ILE B 1 47 ? 5.142 -80.526 -57.293 1.00 34.74 27 ILE B CA 1
ATOM 3140 C C . ILE B 1 47 ? 4.284 -79.498 -58.068 1.00 35.19 27 ILE B C 1
ATOM 3141 O O . ILE B 1 47 ? 3.528 -78.724 -57.458 1.00 34.26 27 ILE B O 1
ATOM 3146 N N . PRO B 1 48 ? 4.429 -79.437 -59.407 1.00 34.96 28 PRO B N 1
ATOM 3147 C CA . PRO B 1 48 ? 3.668 -78.387 -60.110 1.00 34.60 28 PRO B CA 1
ATOM 3148 C C . PRO B 1 48 ? 2.174 -78.702 -60.300 1.00 34.47 28 PRO B C 1
ATOM 3149 O O . PRO B 1 48 ? 1.737 -78.945 -61.421 1.00 34.17 28 PRO B O 1
ATOM 3153 N N . VAL B 1 49 ? 1.421 -78.718 -59.198 1.00 33.92 29 VAL B N 1
ATOM 3154 C CA . VAL B 1 49 ? -0.048 -78.817 -59.197 1.00 31.40 29 VAL B CA 1
ATOM 3155 C C . VAL B 1 49 ? -0.508 -77.576 -58.456 1.00 29.00 29 VAL B C 1
ATOM 3156 O O . VAL B 1 49 ? 0.012 -77.277 -57.393 1.00 28.64 29 VAL B O 1
ATOM 3160 N N . VAL B 1 50 ? -1.468 -76.852 -59.003 1.00 28.43 30 VAL B N 1
ATOM 3161 C CA . VAL B 1 50 ? -1.915 -75.609 -58.393 1.00 27.53 30 VAL B CA 1
ATOM 3162 C C . VAL B 1 50 ? -3.330 -75.819 -57.879 1.00 30.08 30 VAL B C 1
ATOM 3163 O O . VAL B 1 50 ? -4.273 -75.944 -58.653 1.00 30.13 30 VAL B O 1
ATOM 3167 N N . LEU B 1 51 ? -3.457 -75.836 -56.560 1.00 31.36 31 LEU B N 1
ATOM 3168 C CA . LEU B 1 51 ? -4.682 -76.243 -55.902 1.00 30.95 31 LEU B CA 1
ATOM 3169 C C . LEU B 1 51 ? -5.562 -75.058 -55.593 1.00 30.32 31 LEU B C 1
ATOM 3170 O O . LEU B 1 51 ? -5.077 -73.987 -55.203 1.00 29.85 31 LEU B O 1
ATOM 3175 N N . LYS B 1 52 ? -6.868 -75.249 -55.765 1.00 28.78 32 LYS B N 1
ATOM 3176 C CA . LYS B 1 52 ? -7.819 -74.168 -55.496 1.00 28.50 32 LYS B CA 1
ATOM 3177 C C . LYS B 1 52 ? -8.926 -74.589 -54.531 1.00 27.37 32 LYS B C 1
ATOM 3178 O O . LYS B 1 52 ? -9.549 -73.746 -53.897 1.00 28.34 32 LYS B O 1
ATOM 3184 N N . ARG B 1 53 ? -9.144 -75.894 -54.388 1.00 27.64 33 ARG B N 1
ATOM 3185 C CA . ARG B 1 53 ? -10.224 -76.371 -53.542 1.00 30.96 33 ARG B CA 1
ATOM 3186 C C . ARG B 1 53 ? -9.866 -77.710 -52.977 1.00 28.39 33 ARG B C 1
ATOM 3187 O O . ARG B 1 53 ? -9.056 -78.415 -53.560 1.00 29.72 33 ARG B O 1
ATOM 3195 N N . ALA B 1 54 ? -10.449 -78.041 -51.828 1.00 26.89 34 ALA B N 1
ATOM 3196 C CA . ALA B 1 54 ? -10.242 -79.333 -51.170 1.00 29.06 34 ALA B CA 1
ATOM 3197 C C . ALA B 1 54 ? -11.414 -79.697 -50.267 1.00 29.14 34 ALA B C 1
ATOM 3198 O O . ALA B 1 54 ? -12.018 -78.827 -49.637 1.00 30.38 34 ALA B O 1
ATOM 3200 N N . LYS B 1 55 ? -11.712 -80.990 -50.191 1.00 33.02 35 LYS B N 1
ATOM 3201 C CA . LYS B 1 55 ? -12.792 -81.500 -49.348 1.00 35.10 35 LYS B CA 1
ATOM 3202 C C . LYS B 1 55 ? -12.535 -82.949 -48.968 1.00 35.25 35 LYS B C 1
ATOM 3203 O O . LYS B 1 55 ? -12.407 -83.818 -49.837 1.00 35.15 35 LYS B O 1
ATOM 3209 N N . GLY B 1 56 ? -12.465 -83.206 -47.668 1.00 32.14 36 GLY B N 1
ATOM 3210 C CA . GLY B 1 56 ? -12.183 -84.532 -47.182 1.00 33.34 36 GLY B CA 1
ATOM 3211 C C . GLY B 1 56 ? -10.864 -85.057 -47.721 1.00 34.82 36 GLY B C 1
ATOM 3212 O O . GLY B 1 56 ? -9.775 -84.553 -47.397 1.00 34.93 36 GLY B O 1
ATOM 3213 N N . VAL B 1 57 ? -10.982 -86.047 -48.595 1.00 32.43 37 VAL B N 1
ATOM 3214 C CA . VAL B 1 57 ? -9.879 -86.864 -49.022 1.00 31.13 37 VAL B CA 1
ATOM 3215 C C . VAL B 1 57 ? -9.272 -86.277 -50.322 1.00 30.53 37 VAL B C 1
ATOM 3216 O O . VAL B 1 57 ? -8.173 -86.661 -50.772 1.00 30.69 37 VAL B O 1
ATOM 3220 N N . PHE B 1 58 ? -9.986 -85.318 -50.896 1.00 28.84 38 PHE B N 1
ATOM 3221 C CA . PHE B 1 58 ? -9.710 -84.820 -52.242 1.00 31.32 38 PHE B CA 1
ATOM 3222 C C . PHE B 1 58 ? -9.270 -83.374 -52.281 1.00 30.15 38 PHE B C 1
ATOM 3223 O O . PHE B 1 58 ? -9.741 -82.562 -51.485 1.00 28.23 38 PHE B O 1
ATOM 3231 N N . VAL B 1 59 ? -8.405 -83.063 -53.249 1.00 29.80 39 VAL B N 1
ATOM 3232 C CA . VAL B 1 59 ? -8.078 -81.682 -53.635 1.00 29.60 39 VAL B CA 1
ATOM 3233 C C . VAL B 1 59 ? -8.397 -81.468 -55.121 1.00 30.97 39 VAL B C 1
ATOM 3234 O O . VAL B 1 59 ? -8.464 -82.431 -55.900 1.00 30.51 39 VAL B O 1
ATOM 3238 N N . TYR B 1 60 ? -8.587 -80.212 -55.521 1.00 31.22 40 TYR B N 1
ATOM 3239 C CA . TYR B 1 60 ? -8.955 -79.909 -56.897 1.00 32.50 40 TYR B CA 1
ATOM 3240 C C . TYR B 1 60 ? -8.055 -78.801 -57.421 1.00 33.63 40 TYR B C 1
ATOM 3241 O O . TYR B 1 60 ? -7.876 -77.765 -56.748 1.00 31.91 40 TYR B O 1
ATOM 3250 N N . ASP B 1 61 ? -7.506 -79.000 -58.619 1.00 31.88 41 ASP B N 1
ATOM 3251 C CA . ASP B 1 61 ? -6.630 -77.980 -59.190 1.00 32.96 41 ASP B CA 1
ATOM 3252 C C . ASP B 1 61 ? -7.381 -76.944 -60.025 1.00 33.78 41 ASP B C 1
ATOM 3253 O O . ASP B 1 61 ? -8.620 -77.002 -60.153 1.00 32.71 41 ASP B O 1
ATOM 3258 N N . VAL B 1 62 ? -6.635 -75.974 -60.543 1.00 33.60 42 VAL B N 1
ATOM 3259 C CA . VAL B 1 62 ? -7.189 -74.894 -61.354 1.00 34.65 42 VAL B CA 1
ATOM 3260 C C . VAL B 1 62 ? -7.870 -75.375 -62.659 1.00 37.86 42 VAL B C 1
ATOM 3261 O O . VAL B 1 62 ? -8.620 -74.608 -63.282 1.00 36.56 42 VAL B O 1
ATOM 3265 N N . ASN B 1 63 ? -7.605 -76.625 -63.058 1.00 36.13 43 ASN B N 1
ATOM 3266 C CA . ASN B 1 63 ? -8.207 -77.216 -64.261 1.00 37.96 43 ASN B CA 1
ATOM 3267 C C . ASN B 1 63 ? -9.412 -78.079 -63.913 1.00 38.95 43 ASN B C 1
ATOM 3268 O O . ASN B 1 63 ? -9.975 -78.735 -64.786 1.00 40.57 43 ASN B O 1
ATOM 3273 N N . ASP B 1 64 ? -9.774 -78.061 -62.627 1.00 39.97 44 ASP B N 1
ATOM 3274 C CA . ASP B 1 64 ? -10.857 -78.848 -62.036 1.00 39.85 44 ASP B CA 1
ATOM 3275 C C . ASP B 1 64 ? -10.552 -80.338 -61.987 1.00 38.94 44 ASP B C 1
ATOM 3276 O O . ASP B 1 64 ? -11.448 -81.153 -61.797 1.00 41.71 44 ASP B O 1
ATOM 3281 N N . LYS B 1 65 ? -9.285 -80.702 -62.109 1.00 35.40 45 LYS B N 1
ATOM 3282 C CA . LYS B 1 65 ? -8.894 -82.079 -61.852 1.00 34.07 45 LYS B CA 1
ATOM 3283 C C . LYS B 1 65 ? -8.871 -82.433 -60.370 1.00 36.05 45 LYS B C 1
ATOM 3284 O O . LYS B 1 65 ? -8.454 -81.628 -59.530 1.00 35.82 45 LYS B O 1
ATOM 3290 N N . ARG B 1 66 ? -9.290 -83.662 -60.075 1.00 34.02 46 ARG B N 1
ATOM 3291 C CA . ARG B 1 66 ? -9.421 -84.158 -58.727 1.00 34.07 46 ARG B CA 1
ATOM 3292 C C . ARG B 1 66 ? -8.269 -85.088 -58.426 1.00 33.43 46 ARG B C 1
ATOM 3293 O O . ARG B 1 66 ? -7.907 -85.936 -59.244 1.00 33.61 46 ARG B O 1
ATOM 3301 N N . TYR B 1 67 ? -7.701 -84.947 -57.239 1.00 28.90 47 TYR B N 1
ATOM 3302 C CA . TYR B 1 67 ? -6.615 -85.806 -56.838 1.00 29.75 47 TYR B CA 1
ATOM 3303 C C . TYR B 1 67 ? -6.906 -86.278 -55.435 1.00 31.24 47 TYR B C 1
ATOM 3304 O O . TYR B 1 67 ? -7.481 -85.526 -54.646 1.00 32.42 47 TYR B O 1
ATOM 3313 N N . TYR B 1 68 ? -6.549 -87.524 -55.132 1.00 32.02 48 TYR B N 1
ATOM 3314 C CA . TYR B 1 68 ? -6.483 -87.962 -53.753 1.00 34.02 48 TYR B CA 1
ATOM 3315 C C . TYR B 1 68 ? -5.276 -87.265 -53.153 1.00 34.89 48 TYR B C 1
ATOM 3316 O O . TYR B 1 68 ? -4.184 -87.271 -53.754 1.00 33.63 48 TYR B O 1
ATOM 3325 N N . ASP B 1 69 ? -5.476 -86.643 -51.985 1.00 34.85 49 ASP B N 1
ATOM 3326 C CA . ASP B 1 69 ? -4.370 -86.080 -51.229 1.00 32.10 49 ASP B CA 1
ATOM 3327 C C . ASP B 1 69 ? -3.795 -87.165 -50.331 1.00 31.78 49 ASP B C 1
ATOM 3328 O O . ASP B 1 69 ? -4.424 -87.582 -49.361 1.00 32.66 49 ASP B O 1
ATOM 3333 N N . PHE B 1 70 ? -2.596 -87.618 -50.654 1.00 30.64 50 PHE B N 1
ATOM 3334 C CA . PHE B 1 70 ? -1.920 -88.638 -49.858 1.00 30.74 50 PHE B CA 1
ATOM 3335 C C . PHE B 1 70 ? -0.759 -88.078 -49.037 1.00 30.74 50 PHE B C 1
ATOM 3336 O O . PHE B 1 70 ? 0.137 -88.807 -48.629 1.00 29.34 50 PHE B O 1
ATOM 3344 N N . LEU B 1 71 ? -0.805 -86.769 -48.788 1.00 32.27 51 LEU B N 1
ATOM 3345 C CA . LEU B 1 71 ? 0.135 -86.119 -47.878 1.00 30.86 51 LEU B CA 1
ATOM 3346 C C . LEU B 1 71 ? -0.590 -85.578 -46.648 1.00 30.31 51 LEU B C 1
ATOM 3347 O O . LEU B 1 71 ? -0.027 -85.570 -45.549 1.00 29.93 51 LEU B O 1
ATOM 3352 N N . SER B 1 72 ? -1.828 -85.112 -46.847 1.00 29.66 52 SER B N 1
ATOM 3353 C CA . SER B 1 72 ? -2.659 -84.573 -45.763 1.00 28.38 52 SER B CA 1
ATOM 3354 C C . SER B 1 72 ? -1.955 -83.391 -45.081 1.00 28.52 52 SER B C 1
ATOM 3355 O O . SER B 1 72 ? -1.991 -83.271 -43.849 1.00 26.48 52 SER B O 1
ATOM 3358 N N . ALA B 1 73 ? -1.281 -82.556 -45.881 1.00 25.07 53 ALA B N 1
ATOM 3359 C CA . ALA B 1 73 ? -0.503 -81.419 -45.345 1.00 25.80 53 ALA B CA 1
ATOM 3360 C C . ALA B 1 73 ? 0.303 -81.867 -44.152 1.00 26.35 53 ALA B C 1
ATOM 3361 O O . ALA B 1 73 ? 0.301 -81.216 -43.115 1.00 26.68 53 ALA B O 1
ATOM 3363 N N . TYR B 1 74 ? 0.955 -83.022 -44.310 1.00 28.22 54 TYR B N 1
ATOM 3364 C CA . TYR B 1 74 ? 1.755 -83.673 -43.280 1.00 29.45 54 TYR B CA 1
ATOM 3365 C C . TYR B 1 74 ? 0.983 -83.917 -41.977 1.00 29.99 54 TYR B C 1
ATOM 3366 O O . TYR B 1 74 ? 1.506 -83.716 -40.880 1.00 30.14 54 TYR B O 1
ATOM 3375 N N . SER B 1 75 ? -0.254 -84.382 -42.138 1.00 29.56 55 SER B N 1
ATOM 3376 C CA . SER B 1 75 ? -1.174 -84.751 -41.049 1.00 28.91 55 SER B CA 1
ATOM 3377 C C . SER B 1 75 ? -1.998 -83.623 -40.440 1.00 29.90 55 SER B C 1
ATOM 3378 O O . SER B 1 75 ? -2.846 -83.885 -39.594 1.00 29.72 55 SER B O 1
ATOM 3381 N N . SER B 1 76 ? -1.788 -82.381 -40.880 1.00 27.76 56 SER B N 1
ATOM 3382 C CA . SER B 1 76 ? -2.694 -81.294 -40.469 1.00 28.86 56 SER B CA 1
ATOM 3383 C C . SER B 1 76 ? -4.141 -81.582 -40.811 1.00 29.25 56 SER B C 1
ATOM 3384 O O . SER B 1 76 ? -5.026 -81.141 -40.091 1.00 27.84 56 SER B O 1
ATOM 3387 N N . VAL B 1 77 ? -4.390 -82.268 -41.935 1.00 28.57 57 VAL B N 1
ATOM 3388 C CA . VAL B 1 77 ? -5.777 -82.560 -42.308 1.00 27.99 57 VAL B CA 1
ATOM 3389 C C . VAL B 1 77 ? -6.158 -84.049 -42.123 1.00 26.29 57 VAL B C 1
ATOM 3390 O O . VAL B 1 77 ? -6.799 -84.637 -42.966 1.00 29.57 57 VAL B O 1
ATOM 3394 N N . ASN B 1 78 ? -5.781 -84.622 -40.991 1.00 29.69 58 ASN B N 1
ATOM 3395 C CA . ASN B 1 78 ? -6.265 -85.945 -40.578 1.00 30.35 58 ASN B CA 1
ATOM 3396 C C . ASN B 1 78 ? -7.788 -86.050 -40.653 1.00 32.60 58 ASN B C 1
ATOM 3397 O O . ASN B 1 78 ? -8.342 -87.066 -41.070 1.00 33.45 58 ASN B O 1
ATOM 3402 N N . GLN B 1 79 ? -8.459 -84.982 -40.254 1.00 31.83 59 GLN B N 1
ATOM 3403 C CA . GLN B 1 79 ? -9.912 -84.971 -40.213 1.00 32.17 59 GLN B CA 1
ATOM 3404 C C . GLN B 1 79 ? -10.503 -84.821 -41.601 1.00 33.16 59 GLN B C 1
ATOM 3405 O O . GLN B 1 79 ? -11.709 -84.767 -41.743 1.00 34.73 59 GLN B O 1
ATOM 3411 N N . GLY B 1 80 ? -9.648 -84.745 -42.623 1.00 33.81 60 GLY B N 1
ATOM 3412 C CA . GLY B 1 80 ? -10.091 -84.364 -43.956 1.00 31.98 60 GLY B CA 1
ATOM 3413 C C . GLY B 1 80 ? -9.991 -82.857 -44.137 1.00 32.91 60 GLY B C 1
ATOM 3414 O O . GLY B 1 80 ? -10.063 -82.098 -43.165 1.00 32.13 60 GLY B O 1
ATOM 3415 N N . HIS B 1 81 ? -9.826 -82.434 -45.386 1.00 32.04 61 HIS B N 1
ATOM 3416 C CA . HIS B 1 81 ? -9.807 -81.019 -45.741 1.00 33.35 61 HIS B CA 1
ATOM 3417 C C . HIS B 1 81 ? -11.139 -80.331 -45.498 1.00 35.06 61 HIS B C 1
ATOM 3418 O O . HIS B 1 81 ? -12.198 -80.872 -45.839 1.00 35.16 61 HIS B O 1
ATOM 3425 N N . CYS B 1 82 ? -11.068 -79.115 -44.960 1.00 33.83 62 CYS B N 1
ATOM 3426 C CA . CYS B 1 82 ? -12.207 -78.205 -44.866 1.00 32.37 62 CYS B CA 1
ATOM 3427 C C . CYS B 1 82 ? -13.425 -78.814 -44.165 1.00 31.50 62 CYS B C 1
ATOM 3428 O O . CYS B 1 82 ? -14.556 -78.586 -44.568 1.00 31.87 62 CYS B O 1
ATOM 3431 N N . HIS B 1 83 ? -13.171 -79.573 -43.107 1.00 32.39 63 HIS B N 1
ATOM 3432 C CA . HIS B 1 83 ? -14.237 -80.126 -42.274 1.00 33.09 63 HIS B CA 1
ATOM 3433 C C . HIS B 1 83 ? -15.199 -79.056 -41.749 1.00 33.59 63 HIS B C 1
ATOM 3434 O O . HIS B 1 83 ? -14.770 -78.156 -41.001 1.00 34.75 63 HIS B O 1
ATOM 3441 N N . PRO B 1 84 ? -16.507 -79.175 -42.098 1.00 33.16 64 PRO B N 1
ATOM 3442 C CA . PRO B 1 84 ? -17.501 -78.124 -41.827 1.00 33.16 64 PRO B CA 1
ATOM 3443 C C . PRO B 1 84 ? -17.677 -77.789 -40.338 1.00 31.30 64 PRO B C 1
ATOM 3444 O O . PRO B 1 84 ? -17.954 -76.631 -40.017 1.00 33.25 64 PRO B O 1
ATOM 3448 N N . ASN B 1 85 ? -17.529 -78.786 -39.456 1.00 29.99 65 ASN B N 1
ATOM 3449 C CA . ASN B 1 85 ? -17.636 -78.578 -38.012 1.00 30.04 65 ASN B CA 1
ATOM 3450 C C . ASN B 1 85 ? -16.507 -77.677 -37.478 1.00 31.32 65 ASN B C 1
ATOM 3451 O O . ASN B 1 85 ? -16.721 -76.864 -36.583 1.00 28.72 65 ASN B O 1
ATOM 3456 N N . ILE B 1 86 ? -15.293 -77.892 -37.990 1.00 29.35 66 ILE B N 1
ATOM 3457 C CA . ILE B 1 86 ? -14.142 -77.053 -37.633 1.00 28.66 66 ILE B CA 1
ATOM 3458 C C . ILE B 1 86 ? -14.325 -75.641 -38.186 1.00 29.01 66 ILE B C 1
ATOM 3459 O O . ILE B 1 86 ? -14.131 -74.662 -37.459 1.00 29.92 66 ILE B O 1
ATOM 3464 N N . LEU B 1 87 ? -14.749 -75.504 -39.443 1.00 29.59 67 LEU B N 1
ATOM 3465 C CA . LEU B 1 87 ? -15.125 -74.175 -39.919 1.00 29.24 67 LEU B CA 1
ATOM 3466 C C . LEU B 1 87 ? -16.136 -73.502 -38.977 1.00 32.11 67 LEU B C 1
ATOM 3467 O O . LEU B 1 87 ? -16.013 -72.319 -38.676 1.00 27.51 67 LEU B O 1
ATOM 3472 N N . ASN B 1 88 ? -17.144 -74.264 -38.527 1.00 33.52 68 ASN B N 1
ATOM 3473 C CA . ASN B 1 88 ? -18.206 -73.710 -37.677 1.00 35.21 68 ASN B CA 1
ATOM 3474 C C . ASN B 1 88 ? -17.698 -73.181 -36.349 1.00 33.51 68 ASN B C 1
ATOM 3475 O O . ASN B 1 88 ? -18.086 -72.093 -35.923 1.00 34.34 68 ASN B O 1
ATOM 3480 N N . ALA B 1 89 ? -16.809 -73.942 -35.721 1.00 31.91 69 ALA B N 1
ATOM 3481 C CA . ALA B 1 89 ? -16.108 -73.512 -34.502 1.00 32.89 69 ALA B CA 1
ATOM 3482 C C . ALA B 1 89 ? -15.200 -72.276 -34.702 1.00 33.26 69 ALA B C 1
ATOM 3483 O O . ALA B 1 89 ? -15.117 -71.384 -33.840 1.00 33.71 69 ALA B O 1
ATOM 3485 N N . MET B 1 90 ? -14.490 -72.253 -35.826 1.00 31.77 70 MET B N 1
ATOM 3486 C CA . MET B 1 90 ? -13.696 -71.102 -36.227 1.00 33.42 70 MET B CA 1
ATOM 3487 C C . MET B 1 90 ? -14.578 -69.876 -36.357 1.00 30.84 70 MET B C 1
ATOM 3488 O O . MET B 1 90 ? -14.264 -68.821 -35.821 1.00 31.48 70 MET B O 1
ATOM 3493 N N . ILE B 1 91 ? -15.666 -70.004 -37.112 1.00 30.30 71 ILE B N 1
ATOM 3494 C CA . ILE B 1 91 ? -16.570 -68.889 -37.308 1.00 31.24 71 ILE B CA 1
ATOM 3495 C C . ILE B 1 91 ? -17.145 -68.419 -35.974 1.00 31.75 71 ILE B C 1
ATOM 3496 O O . ILE B 1 91 ? -17.178 -67.214 -35.711 1.00 28.58 71 ILE B O 1
ATOM 3501 N N . ASN B 1 92 ? -17.579 -69.373 -35.141 1.00 31.94 72 ASN B N 1
ATOM 3502 C CA . ASN B 1 92 ? -18.248 -69.048 -33.880 1.00 33.14 72 ASN B CA 1
ATOM 3503 C C . ASN B 1 92 ? -17.351 -68.292 -32.899 1.00 33.57 72 ASN B C 1
ATOM 3504 O O . ASN B 1 92 ? -17.790 -67.343 -32.247 1.00 32.40 72 ASN B O 1
ATOM 3509 N N . GLN B 1 93 ? -16.091 -68.709 -32.808 1.00 30.66 73 GLN B N 1
ATOM 3510 C CA . GLN B 1 93 ? -15.096 -67.977 -32.025 1.00 28.58 73 GLN B CA 1
ATOM 3511 C C . GLN B 1 93 ? -14.687 -66.616 -32.609 1.00 27.98 73 GLN B C 1
ATOM 3512 O O . GLN B 1 93 ? -14.684 -65.604 -31.896 1.00 29.65 73 GLN B O 1
ATOM 3518 N N . ALA B 1 94 ? -14.330 -66.589 -33.889 1.00 27.59 74 ALA B N 1
ATOM 3519 C CA . ALA B 1 94 ? -13.813 -65.383 -34.542 1.00 27.26 74 ALA B CA 1
ATOM 3520 C C . ALA B 1 94 ? -14.777 -64.203 -34.587 1.00 30.06 74 ALA B C 1
ATOM 3521 O O . ALA B 1 94 ? -14.336 -63.051 -34.751 1.00 29.25 74 ALA B O 1
ATOM 3523 N N . LYS B 1 95 ? -16.078 -64.502 -34.553 1.00 30.04 75 LYS B N 1
ATOM 3524 C CA . LYS B 1 95 ? -17.136 -63.491 -34.429 1.00 33.30 75 LYS B CA 1
ATOM 3525 C C . LYS B 1 95 ? -17.010 -62.739 -33.131 1.00 31.31 75 LYS B C 1
ATOM 3526 O O . LYS B 1 95 ? -17.414 -61.576 -33.036 1.00 31.78 75 LYS B O 1
ATOM 3532 N N . ASN B 1 96 ? -16.502 -63.448 -32.125 1.00 28.13 76 ASN B N 1
ATOM 3533 C CA . ASN B 1 96 ? -16.405 -62.958 -30.771 1.00 28.40 76 ASN B CA 1
ATOM 3534 C C . ASN B 1 96 ? -15.046 -62.409 -30.364 1.00 29.44 76 ASN B C 1
ATOM 3535 O O . ASN B 1 96 ? -14.988 -61.316 -29.815 1.00 27.70 76 ASN B O 1
ATOM 3540 N N . LEU B 1 97 ? -13.969 -63.173 -30.611 1.00 28.46 77 LEU B N 1
ATOM 3541 C CA . LEU B 1 97 ? -12.619 -62.758 -30.209 1.00 29.16 77 LEU B CA 1
ATOM 3542 C C . LEU B 1 97 ? -11.605 -63.655 -30.899 1.00 24.81 77 LEU B C 1
ATOM 3543 O O . LEU B 1 97 ? -11.721 -64.869 -30.813 1.00 26.57 77 LEU B O 1
ATOM 3548 N N . THR B 1 98 ? -10.617 -63.063 -31.563 1.00 25.35 78 THR B N 1
ATOM 3549 C CA . THR B 1 98 ? -9.572 -63.843 -32.269 1.00 24.54 78 THR B CA 1
ATOM 3550 C C . THR B 1 98 ? -8.238 -63.792 -31.519 1.00 26.22 78 THR B C 1
ATOM 3551 O O . THR B 1 98 ? -7.506 -64.802 -31.444 1.00 25.98 78 THR B O 1
ATOM 3555 N N . ILE B 1 99 ? -7.925 -62.617 -30.949 1.00 27.02 79 ILE B N 1
ATOM 3556 C CA . ILE B 1 99 ? -6.673 -62.407 -30.200 1.00 27.55 79 ILE B CA 1
ATOM 3557 C C . ILE B 1 99 ? -6.700 -61.199 -29.237 1.00 28.43 79 ILE B C 1
ATOM 3558 O O . ILE B 1 99 ? -7.221 -60.132 -29.564 1.00 31.28 79 ILE B O 1
ATOM 3563 N N . CYS B 1 100 ? -6.124 -61.368 -28.058 1.00 28.48 80 CYS B N 1
ATOM 3564 C CA . CYS B 1 100 ? -5.981 -60.249 -27.120 1.00 29.24 80 CYS B CA 1
ATOM 3565 C C . CYS B 1 100 ? -4.554 -60.114 -26.583 1.00 30.18 80 CYS B C 1
ATOM 3566 O O . CYS B 1 100 ? -4.237 -59.123 -25.936 1.00 30.24 80 CYS B O 1
ATOM 3569 N N . SER B 1 101 ? -3.724 -61.124 -26.862 1.00 28.63 81 SER B N 1
ATOM 3570 C CA . SER B 1 101 ? -2.342 -61.289 -26.351 1.00 28.36 81 SER B CA 1
ATOM 3571 C C . SER B 1 101 ? -2.357 -61.870 -24.946 1.00 28.85 81 SER B C 1
ATOM 3572 O O . SER B 1 101 ? -3.383 -61.865 -24.282 1.00 32.10 81 SER B O 1
ATOM 3575 N N . ARG B 1 102 ? -1.229 -62.409 -24.507 1.00 27.20 82 ARG B N 1
ATOM 3576 C CA . ARG B 1 102 ? -1.158 -63.094 -23.228 1.00 26.89 82 ARG B CA 1
ATOM 3577 C C . ARG B 1 102 ? -0.885 -62.110 -22.085 1.00 28.16 82 ARG B C 1
ATOM 3578 O O . ARG B 1 102 ? -0.598 -62.520 -20.967 1.00 25.98 82 ARG B O 1
ATOM 3586 N N . ALA B 1 103 ? -0.955 -60.810 -22.404 1.00 28.68 83 ALA B N 1
ATOM 3587 C CA . ALA B 1 103 ? -1.035 -59.758 -21.382 1.00 27.82 83 ALA B CA 1
ATOM 3588 C C . ALA B 1 103 ? -2.351 -59.874 -20.619 1.00 28.05 83 ALA B C 1
ATOM 3589 O O . ALA B 1 103 ? -2.435 -59.416 -19.486 1.00 30.16 83 ALA B O 1
ATOM 3591 N N . PHE B 1 104 ? -3.349 -60.526 -21.220 1.00 26.06 84 PHE B N 1
ATOM 3592 C CA . PHE B 1 104 ? -4.640 -60.769 -20.555 1.00 27.50 84 PHE B CA 1
ATOM 3593 C C . PHE B 1 104 ? -5.079 -62.235 -20.683 1.00 29.04 84 PHE B C 1
ATOM 3594 O O . PHE B 1 104 ? -4.448 -63.022 -21.412 1.00 27.19 84 PHE B O 1
ATOM 3602 N N . PHE B 1 105 ? -6.140 -62.610 -19.961 1.00 26.39 85 PHE B N 1
ATOM 3603 C CA . PHE B 1 105 ? -6.721 -63.938 -20.109 1.00 28.95 85 PHE B CA 1
ATOM 3604 C C . PHE B 1 105 ? -7.830 -63.945 -21.146 1.00 28.96 85 PHE B C 1
ATOM 3605 O O . PHE B 1 105 ? -8.466 -62.912 -21.402 1.00 28.19 85 PHE B O 1
ATOM 3613 N N . SER B 1 106 ? -8.061 -65.109 -21.745 1.00 27.86 86 SER B N 1
ATOM 3614 C CA . SER B 1 106 ? -9.228 -65.300 -22.597 1.00 28.73 86 SER B CA 1
ATOM 3615 C C . SER B 1 106 ? -9.974 -66.519 -22.110 1.00 29.05 86 SER B C 1
ATOM 3616 O O . SER B 1 106 ? -9.356 -67.482 -21.634 1.00 27.65 86 SER B O 1
ATOM 3619 N N . VAL B 1 107 ? -11.296 -66.496 -22.258 1.00 26.82 87 VAL B N 1
ATOM 3620 C CA . VAL B 1 107 ? -12.120 -67.663 -21.913 1.00 28.11 87 VAL B CA 1
ATOM 3621 C C . VAL B 1 107 ? -11.703 -68.982 -22.614 1.00 28.39 87 VAL B C 1
ATOM 3622 O O . VAL B 1 107 ? -11.538 -70.013 -21.950 1.00 31.09 87 VAL B O 1
ATOM 3626 N N . PRO B 1 108 ? -11.563 -68.973 -23.952 1.00 27.67 88 PRO B N 1
ATOM 3627 C CA . PRO B 1 108 ? -11.347 -70.263 -24.627 1.00 27.26 88 PRO B CA 1
ATOM 3628 C C . PRO B 1 108 ? -10.075 -71.022 -24.232 1.00 25.54 88 PRO B C 1
ATOM 3629 O O . PRO B 1 108 ? -10.073 -72.240 -24.261 1.00 30.64 88 PRO B O 1
ATOM 3633 N N . LEU B 1 109 ? -9.021 -70.337 -23.817 1.00 28.30 89 LEU B N 1
ATOM 3634 C CA . LEU B 1 109 ? -7.752 -71.041 -23.611 1.00 25.49 89 LEU B CA 1
ATOM 3635 C C . LEU B 1 109 ? -7.852 -72.104 -22.521 1.00 25.92 89 LEU B C 1
ATOM 3636 O O . LEU B 1 109 ? -7.464 -73.235 -22.752 1.00 28.04 89 LEU B O 1
ATOM 3641 N N . GLY B 1 110 ? -8.390 -71.755 -21.356 1.00 25.51 90 GLY B N 1
ATOM 3642 C CA . GLY B 1 110 ? -8.497 -72.707 -20.263 1.00 26.06 90 GLY B CA 1
ATOM 3643 C C . GLY B 1 110 ? -9.423 -73.872 -20.574 1.00 27.66 90 GLY B C 1
ATOM 3644 O O . GLY B 1 110 ? -9.229 -74.969 -20.067 1.00 28.77 90 GLY B O 1
ATOM 3645 N N . ILE B 1 111 ? -10.434 -73.626 -21.401 1.00 28.75 91 ILE B N 1
ATOM 3646 C CA . ILE B 1 111 ? -11.324 -74.693 -21.887 1.00 31.32 91 ILE B CA 1
ATOM 3647 C C . ILE B 1 111 ? -10.538 -75.704 -22.730 1.00 32.59 91 ILE B C 1
ATOM 3648 O O . ILE B 1 111 ? -10.648 -76.913 -22.520 1.00 32.10 91 ILE B O 1
ATOM 3653 N N . CYS B 1 112 ? -9.723 -75.194 -23.656 1.00 31.14 92 CYS B N 1
ATOM 3654 C CA . CYS B 1 112 ? -8.854 -76.039 -24.462 1.00 30.03 92 CYS B CA 1
ATOM 3655 C C . CYS B 1 112 ? -7.830 -76.786 -23.616 1.00 29.16 92 CYS B C 1
ATOM 3656 O O . CYS B 1 112 ? -7.597 -77.972 -23.842 1.00 30.91 92 CYS B O 1
ATOM 3659 N N . GLU B 1 113 ? -7.212 -76.103 -22.653 1.00 26.36 93 GLU B N 1
ATOM 3660 C CA . GLU B 1 113 ? -6.202 -76.746 -21.801 1.00 28.44 93 GLU B CA 1
ATOM 3661 C C . GLU B 1 113 ? -6.787 -77.894 -20.962 1.00 30.50 93 GLU B C 1
ATOM 3662 O O . GLU B 1 113 ? -6.142 -78.924 -20.781 1.00 32.13 93 GLU B O 1
ATOM 3668 N N . ARG B 1 114 ? -7.978 -77.694 -20.406 1.00 31.37 94 ARG B N 1
ATOM 3669 C CA . ARG B 1 114 ? -8.619 -78.747 -19.623 1.00 33.92 94 ARG B CA 1
ATOM 3670 C C . ARG B 1 114 ? -9.045 -79.899 -20.550 1.00 34.93 94 ARG B C 1
ATOM 3671 O O . ARG B 1 114 ? -8.836 -81.072 -20.221 1.00 36.70 94 ARG B O 1
ATOM 3679 N N . TYR B 1 115 ? -9.623 -79.560 -21.703 1.00 34.79 95 TYR B N 1
ATOM 3680 C CA . TYR B 1 115 ? -9.978 -80.556 -22.718 1.00 36.67 95 TYR B CA 1
ATOM 3681 C C . TYR B 1 115 ? -8.795 -81.442 -23.116 1.00 37.29 95 TYR B C 1
ATOM 3682 O O . TYR B 1 115 ? -8.888 -82.679 -23.048 1.00 37.27 95 TYR B O 1
ATOM 3691 N N . LEU B 1 116 ? -7.683 -80.818 -23.519 1.00 36.08 96 LEU B N 1
ATOM 3692 C CA . LEU B 1 116 ? -6.461 -81.551 -23.911 1.00 33.86 96 LEU B CA 1
ATOM 3693 C C . LEU B 1 116 ? -5.816 -82.404 -22.829 1.00 33.84 96 LEU B C 1
ATOM 3694 O O . LEU B 1 116 ? -5.480 -83.570 -23.067 1.00 33.02 96 LEU B O 1
ATOM 3699 N N . THR B 1 117 ? -5.575 -81.809 -21.663 1.00 31.80 97 THR B N 1
ATOM 3700 C CA . THR B 1 117 ? -4.987 -82.537 -20.544 1.00 32.65 97 THR B CA 1
ATOM 3701 C C . THR B 1 117 ? -5.861 -83.728 -20.081 1.00 35.60 97 THR B C 1
ATOM 3702 O O . THR B 1 117 ? -5.333 -84.789 -19.765 1.00 34.69 97 THR B O 1
ATOM 3706 N N . ASN B 1 118 ? -7.179 -83.547 -20.019 1.00 37.35 98 ASN B N 1
ATOM 3707 C CA . ASN B 1 118 ? -8.066 -84.655 -19.635 1.00 40.53 98 ASN B CA 1
ATOM 3708 C C . ASN B 1 118 ? -8.068 -85.780 -20.687 1.00 41.07 98 ASN B C 1
ATOM 3709 O O . ASN B 1 118 ? -8.112 -86.952 -20.331 1.00 40.60 98 ASN B O 1
ATOM 3714 N N . LEU B 1 119 ? -7.995 -85.410 -21.968 1.00 41.36 99 LEU B N 1
ATOM 3715 C CA . LEU B 1 119 ? -7.999 -86.363 -23.084 1.00 40.86 99 LEU B CA 1
ATOM 3716 C C . LEU B 1 119 ? -6.783 -87.279 -23.076 1.00 41.17 99 LEU B C 1
ATOM 3717 O O . LEU B 1 119 ? -6.913 -88.479 -23.251 1.00 41.14 99 LEU B O 1
ATOM 3722 N N . LEU B 1 120 ? -5.596 -86.710 -22.879 1.00 41.06 100 LEU B N 1
ATOM 3723 C CA . LEU B 1 120 ? -4.364 -87.479 -23.010 1.00 40.13 100 LEU B CA 1
ATOM 3724 C C . LEU B 1 120 ? -3.729 -87.913 -21.702 1.00 39.69 100 LEU B C 1
ATOM 3725 O O . LEU B 1 120 ? -2.740 -88.636 -21.704 1.00 42.20 100 LEU B O 1
ATOM 3730 N N . GLY B 1 121 ? -4.276 -87.471 -20.577 1.00 39.84 101 GLY B N 1
ATOM 3731 C CA . GLY B 1 121 ? -3.796 -87.953 -19.283 1.00 37.60 101 GLY B CA 1
ATOM 3732 C C . GLY B 1 121 ? -2.511 -87.322 -18.786 1.00 37.42 101 GLY B C 1
ATOM 3733 O O . GLY B 1 121 ? -1.650 -88.009 -18.213 1.00 35.09 101 GLY B O 1
ATOM 3734 N N . TYR B 1 122 ? -2.390 -86.003 -18.972 1.00 33.99 102 TYR B N 1
ATOM 3735 C CA . TYR B 1 122 ? -1.278 -85.251 -18.383 1.00 31.56 102 TYR B CA 1
ATOM 3736 C C . TYR B 1 122 ? -1.855 -84.081 -17.595 1.00 30.08 102 TYR B C 1
ATOM 3737 O O . TYR B 1 122 ? -2.977 -83.674 -17.858 1.00 27.07 102 TYR B O 1
ATOM 3746 N N . ASP B 1 123 ? -1.093 -83.557 -16.636 1.00 29.52 103 ASP B N 1
ATOM 3747 C CA . ASP B 1 123 ? -1.604 -82.506 -15.744 1.00 30.93 103 ASP B CA 1
ATOM 3748 C C . ASP B 1 123 ? -1.825 -81.192 -16.506 1.00 31.29 103 ASP B C 1
ATOM 3749 O O . ASP B 1 123 ? -2.832 -80.511 -16.295 1.00 29.50 103 ASP B O 1
ATOM 3754 N N . LYS B 1 124 ? -0.874 -80.859 -17.380 1.00 29.85 104 LYS B N 1
ATOM 3755 C CA . LYS B 1 124 ? -0.754 -79.500 -17.929 1.00 29.11 104 LYS B CA 1
ATOM 3756 C C . LYS B 1 124 ? -0.376 -79.504 -19.395 1.00 27.84 104 LYS B C 1
ATOM 3757 O O . LYS B 1 124 ? 0.278 -80.427 -19.859 1.00 28.16 104 LYS B O 1
ATOM 3763 N N . VAL B 1 125 ? -0.788 -78.458 -20.112 1.00 27.03 105 VAL B N 1
ATOM 3764 C CA . VAL B 1 125 ? -0.352 -78.241 -21.488 1.00 27.78 105 VAL B CA 1
ATOM 3765 C C . VAL B 1 125 ? 0.141 -76.804 -21.674 1.00 26.53 105 VAL B C 1
ATOM 3766 O O . VAL B 1 125 ? -0.249 -75.910 -20.935 1.00 26.97 105 VAL B O 1
ATOM 3770 N N . LEU B 1 126 ? 1.053 -76.625 -22.620 1.00 25.29 106 LEU B N 1
ATOM 3771 C CA . LEU B 1 126 ? 1.541 -75.301 -23.046 1.00 24.96 106 LEU B CA 1
ATOM 3772 C C . LEU B 1 126 ? 1.255 -75.224 -24.531 1.00 23.77 106 LEU B C 1
ATOM 3773 O O . LEU B 1 126 ? 1.803 -76.025 -25.296 1.00 23.65 106 LEU B O 1
ATOM 3778 N N . MET B 1 127 ? 0.358 -74.315 -24.930 1.00 21.42 107 MET B N 1
ATOM 3779 C CA . MET B 1 127 ? -0.070 -74.169 -26.318 1.00 23.20 107 MET B CA 1
ATOM 3780 C C . MET B 1 127 ? 0.834 -73.191 -27.032 1.00 24.97 107 MET B C 1
ATOM 3781 O O . MET B 1 127 ? 1.233 -72.160 -26.439 1.00 25.98 107 MET B O 1
ATOM 3786 N N . MET B 1 128 ? 1.145 -73.504 -28.294 1.00 23.88 108 MET B N 1
ATOM 3787 C CA . MET B 1 128 ? 1.972 -72.647 -29.162 1.00 25.86 108 MET B CA 1
ATOM 3788 C C . MET B 1 128 ? 1.434 -72.741 -30.581 1.00 22.69 108 MET B C 1
ATOM 3789 O O . MET B 1 128 ? 0.357 -73.309 -30.788 1.00 22.70 108 MET B O 1
ATOM 3794 N N . ASN B 1 129 ? 2.180 -72.216 -31.558 1.00 21.71 109 ASN B N 1
ATOM 3795 C CA . ASN B 1 129 ? 1.750 -72.203 -32.968 1.00 21.93 109 ASN B CA 1
ATOM 3796 C C . ASN B 1 129 ? 2.373 -73.268 -33.875 1.00 23.14 109 ASN B C 1
ATOM 3797 O O . ASN B 1 129 ? 1.656 -73.928 -34.637 1.00 23.26 109 ASN B O 1
ATOM 3802 N N . THR B 1 130 ? 3.696 -73.416 -33.832 1.00 24.01 110 THR B N 1
ATOM 3803 C CA . THR B 1 130 ? 4.381 -74.272 -34.811 1.00 24.18 110 THR B CA 1
ATOM 3804 C C . THR B 1 130 ? 5.063 -75.446 -34.154 1.00 23.87 110 THR B C 1
ATOM 3805 O O . THR B 1 130 ? 5.256 -75.454 -32.940 1.00 23.46 110 THR B O 1
ATOM 3809 N N . GLY B 1 131 ? 5.383 -76.460 -34.955 1.00 24.49 111 GLY B N 1
ATOM 3810 C CA . GLY B 1 131 ? 6.129 -77.628 -34.467 1.00 25.41 111 GLY B CA 1
ATOM 3811 C C . GLY B 1 131 ? 7.506 -77.220 -33.995 1.00 25.43 111 GLY B C 1
ATOM 3812 O O . GLY B 1 131 ? 7.979 -77.760 -33.020 1.00 26.65 111 GLY B O 1
ATOM 3813 N N . ALA B 1 132 ? 8.133 -76.229 -34.639 1.00 23.58 112 ALA B N 1
ATOM 3814 C CA . ALA B 1 132 ? 9.462 -75.774 -34.187 1.00 24.56 112 ALA B CA 1
ATOM 3815 C C . ALA B 1 132 ? 9.374 -75.019 -32.864 1.00 26.82 112 ALA B C 1
ATOM 3816 O O . ALA B 1 132 ? 10.301 -75.084 -32.068 1.00 25.85 112 ALA B O 1
ATOM 3818 N N . GLU B 1 133 ? 8.251 -74.331 -32.618 1.00 23.90 113 GLU B N 1
ATOM 3819 C CA . GLU B 1 133 ? 8.032 -73.692 -31.325 1.00 25.40 113 GLU B CA 1
ATOM 3820 C C . GLU B 1 133 ? 7.900 -74.745 -30.225 1.00 23.26 113 GLU B C 1
ATOM 3821 O O . GLU B 1 133 ? 8.393 -74.554 -29.141 1.00 23.29 113 GLU B O 1
ATOM 3827 N N . ALA B 1 134 ? 7.231 -75.847 -30.524 1.00 23.32 114 ALA B N 1
ATOM 3828 C CA . ALA B 1 134 ? 7.046 -76.908 -29.531 1.00 24.96 114 ALA B CA 1
ATOM 3829 C C . ALA B 1 134 ? 8.389 -77.570 -29.204 1.00 24.35 114 ALA B C 1
ATOM 3830 O O . ALA B 1 134 ? 8.671 -77.814 -28.045 1.00 25.81 114 ALA B O 1
ATOM 3832 N N . ASN B 1 135 ? 9.224 -77.818 -30.219 1.00 26.21 115 ASN B N 1
ATOM 3833 C CA . ASN B 1 135 ? 10.576 -78.360 -30.042 1.00 27.65 115 ASN B CA 1
ATOM 3834 C C . ASN B 1 135 ? 11.441 -77.506 -29.133 1.00 30.24 115 ASN B C 1
ATOM 3835 O O . ASN B 1 135 ? 12.008 -78.007 -28.172 1.00 30.76 115 ASN B O 1
ATOM 3840 N N . GLU B 1 136 ? 11.564 -76.221 -29.462 1.00 28.66 116 GLU B N 1
ATOM 3841 C CA . GLU B 1 136 ? 12.312 -75.258 -28.644 1.00 30.83 116 GLU B CA 1
ATOM 3842 C C . GLU B 1 136 ? 11.790 -75.122 -27.201 1.00 30.75 116 GLU B C 1
ATOM 3843 O O . GLU B 1 136 ? 12.573 -74.987 -26.259 1.00 30.17 116 GLU B O 1
ATOM 3849 N N . THR B 1 137 ? 10.469 -75.115 -27.035 1.00 29.59 117 THR B N 1
ATOM 3850 C CA . THR B 1 137 ? 9.870 -75.059 -25.707 1.00 29.55 117 THR B CA 1
ATOM 3851 C C . THR B 1 137 ? 10.236 -76.322 -24.947 1.00 28.28 117 THR B C 1
ATOM 3852 O O . THR B 1 137 ? 10.657 -76.271 -23.794 1.00 26.31 117 THR B O 1
ATOM 3856 N N . ALA B 1 138 ? 10.084 -77.457 -25.612 1.00 29.05 118 ALA B N 1
ATOM 3857 C CA . ALA B 1 138 ? 10.472 -78.736 -25.013 1.00 30.91 118 ALA B CA 1
ATOM 3858 C C . ALA B 1 138 ? 11.956 -78.756 -24.614 1.00 30.76 118 ALA B C 1
ATOM 3859 O O . ALA B 1 138 ? 12.287 -79.210 -23.513 1.00 34.26 118 ALA B O 1
ATOM 3861 N N . TYR B 1 139 ? 12.844 -78.229 -25.460 1.00 32.76 119 TYR B N 1
ATOM 3862 C CA . TYR B 1 139 ? 14.293 -78.183 -25.131 1.00 32.18 119 TYR B CA 1
ATOM 3863 C C . TYR B 1 139 ? 14.518 -77.407 -23.860 1.00 34.06 119 TYR B C 1
ATOM 3864 O O . TYR B 1 139 ? 15.295 -77.836 -22.989 1.00 35.61 119 TYR B O 1
ATOM 3873 N N . LYS B 1 140 ? 13.847 -76.267 -23.750 1.00 30.92 120 LYS B N 1
ATOM 3874 C CA . LYS B 1 140 ? 14.035 -75.393 -22.604 1.00 32.44 120 LYS B CA 1
ATOM 3875 C C . LYS B 1 140 ? 13.405 -75.961 -21.330 1.00 31.63 120 LYS B C 1
ATOM 3876 O O . LYS B 1 140 ? 13.954 -75.788 -20.242 1.00 29.02 120 LYS B O 1
ATOM 3882 N N . LEU B 1 141 ? 12.264 -76.638 -21.479 1.00 31.20 121 LEU B N 1
ATOM 3883 C CA . LEU B 1 141 ? 11.586 -77.319 -20.367 1.00 32.45 121 LEU B CA 1
ATOM 3884 C C . LEU B 1 141 ? 12.423 -78.473 -19.836 1.00 32.99 121 LEU B C 1
ATOM 3885 O O . LEU B 1 141 ? 12.653 -78.569 -18.629 1.00 34.98 121 LEU B O 1
ATOM 3890 N N . CYS B 1 142 ? 12.887 -79.330 -20.744 1.00 34.73 122 CYS B N 1
ATOM 3891 C CA . CYS B 1 142 ? 13.819 -80.412 -20.406 1.00 34.38 122 CYS B CA 1
ATOM 3892 C C . CYS B 1 142 ? 15.057 -79.952 -19.642 1.00 35.47 122 CYS B C 1
ATOM 3893 O O . CYS B 1 142 ? 15.412 -80.561 -18.632 1.00 37.26 122 CYS B O 1
ATOM 3896 N N . ARG B 1 143 ? 15.702 -78.881 -20.098 1.00 35.83 123 ARG B N 1
ATOM 3897 C CA . ARG B 1 143 ? 16.930 -78.407 -19.454 1.00 37.63 123 ARG B CA 1
ATOM 3898 C C . ARG B 1 143 ? 16.673 -77.778 -18.097 1.00 38.34 123 ARG B C 1
ATOM 3899 O O . ARG B 1 143 ? 17.446 -77.980 -17.170 1.00 37.07 123 ARG B O 1
ATOM 3907 N N . LYS B 1 144 ? 15.617 -76.979 -17.982 1.00 38.34 124 LYS B N 1
ATOM 3908 C CA . LYS B 1 144 ? 15.313 -76.386 -16.695 1.00 40.98 124 LYS B CA 1
ATOM 3909 C C . LYS B 1 144 ? 14.878 -77.438 -15.647 1.00 40.22 124 LYS B C 1
ATOM 3910 O O . LYS B 1 144 ? 15.217 -77.297 -14.475 1.00 40.43 124 LYS B O 1
ATOM 3916 N N . TRP B 1 145 ? 14.152 -78.478 -16.074 1.00 38.59 125 TRP B N 1
ATOM 3917 C CA . TRP B 1 145 ? 13.850 -79.613 -15.199 1.00 39.46 125 TRP B CA 1
ATOM 3918 C C . TRP B 1 145 ? 15.169 -80.241 -14.745 1.00 40.18 125 TRP B C 1
ATOM 3919 O O . TRP B 1 145 ? 15.400 -80.412 -13.552 1.00 38.58 125 TRP B O 1
ATOM 3930 N N . GLY B 1 146 ? 16.031 -80.533 -15.717 1.00 40.25 126 GLY B N 1
ATOM 3931 C CA . GLY B 1 146 ? 17.396 -80.984 -15.484 1.00 41.44 126 GLY B CA 1
ATOM 3932 C C . GLY B 1 146 ? 18.100 -80.246 -14.372 1.00 42.64 126 GLY B C 1
ATOM 3933 O O . GLY B 1 146 ? 18.586 -80.870 -13.445 1.00 45.27 126 GLY B O 1
ATOM 3934 N N . TYR B 1 147 ? 18.140 -78.921 -14.451 1.00 43.55 127 TYR B N 1
ATOM 3935 C CA . TYR B 1 147 ? 18.797 -78.112 -13.431 1.00 45.80 127 TYR B CA 1
ATOM 3936 C C . TYR B 1 147 ? 18.073 -78.016 -12.075 1.00 45.78 127 TYR B C 1
ATOM 3937 O O . TYR B 1 147 ? 18.730 -78.038 -11.043 1.00 45.52 127 TYR B O 1
ATOM 3946 N N . GLU B 1 148 ? 16.747 -77.880 -12.092 1.00 45.53 128 GLU B N 1
ATOM 3947 C CA . GLU B 1 148 ? 15.962 -77.618 -10.878 1.00 45.85 128 GLU B CA 1
ATOM 3948 C C . GLU B 1 148 ? 15.575 -78.886 -10.109 1.00 44.21 128 GLU B C 1
ATOM 3949 O O . GLU B 1 148 ? 15.433 -78.850 -8.882 1.00 45.08 128 GLU B O 1
ATOM 3955 N N . VAL B 1 149 ? 15.381 -79.986 -10.831 1.00 40.61 129 VAL B N 1
ATOM 3956 C CA . VAL B 1 149 ? 14.936 -81.244 -10.229 1.00 41.11 129 VAL B CA 1
ATOM 3957 C C . VAL B 1 149 ? 16.074 -82.266 -10.162 1.00 44.00 129 VAL B C 1
ATOM 3958 O O . VAL B 1 149 ? 16.421 -82.723 -9.073 1.00 45.69 129 VAL B O 1
ATOM 3962 N N . LYS B 1 150 ? 16.662 -82.604 -11.315 1.00 44.58 130 LYS B N 1
ATOM 3963 C CA . LYS B 1 150 ? 17.787 -83.545 -11.380 1.00 45.32 130 LYS B CA 1
ATOM 3964 C C . LYS B 1 150 ? 19.076 -82.959 -10.789 1.00 45.63 130 LYS B C 1
ATOM 3965 O O . LYS B 1 150 ? 19.975 -83.696 -10.388 1.00 47.21 130 LYS B O 1
ATOM 3971 N N . LYS B 1 151 ? 19.142 -81.634 -10.718 1.00 44.47 131 LYS B N 1
ATOM 3972 C CA . LYS B 1 151 ? 20.276 -80.891 -10.145 1.00 45.82 131 LYS B CA 1
ATOM 3973 C C . LYS B 1 151 ? 21.565 -81.032 -10.953 1.00 47.06 131 LYS B C 1
ATOM 3974 O O . LYS B 1 151 ? 22.665 -80.883 -10.404 1.00 47.19 131 LYS B O 1
ATOM 3980 N N . ILE B 1 152 ? 21.429 -81.295 -12.256 1.00 46.09 132 ILE B N 1
ATOM 3981 C CA . ILE B 1 152 ? 22.559 -81.284 -13.180 1.00 43.93 132 ILE B CA 1
ATOM 3982 C C . ILE B 1 152 ? 23.346 -79.993 -12.940 1.00 45.34 132 ILE B C 1
ATOM 3983 O O . ILE B 1 152 ? 22.742 -78.962 -12.704 1.00 44.44 132 ILE B O 1
ATOM 3988 N N . PRO B 1 153 ? 24.696 -80.057 -12.915 1.00 47.23 133 PRO B N 1
ATOM 3989 C CA . PRO B 1 153 ? 25.514 -78.844 -12.715 1.00 49.78 133 PRO B CA 1
ATOM 3990 C C . PRO B 1 153 ? 25.338 -77.729 -13.756 1.00 52.02 133 PRO B C 1
ATOM 3991 O O . PRO B 1 153 ? 24.937 -77.998 -14.886 1.00 53.62 133 PRO B O 1
ATOM 3995 N N . GLU B 1 154 ? 25.647 -76.494 -13.349 1.00 55.32 134 GLU B N 1
ATOM 3996 C CA . GLU B 1 154 ? 25.659 -75.303 -14.216 1.00 58.13 134 GLU B CA 1
ATOM 3997 C C . GLU B 1 154 ? 25.837 -75.628 -15.699 1.00 58.99 134 GLU B C 1
ATOM 3998 O O . GLU B 1 154 ? 26.879 -76.161 -16.101 1.00 58.79 134 GLU B O 1
ATOM 4004 N N . ASN B 1 155 ? 24.827 -75.279 -16.497 1.00 58.33 135 ASN B N 1
ATOM 4005 C CA . ASN B 1 155 ? 24.855 -75.384 -17.970 1.00 58.24 135 ASN B CA 1
ATOM 4006 C C . ASN B 1 155 ? 25.556 -76.612 -18.584 1.00 57.54 135 ASN B C 1
ATOM 4007 O O . ASN B 1 155 ? 26.380 -76.481 -19.492 1.00 57.66 135 ASN B O 1
ATOM 4012 N N . MET B 1 156 ? 25.206 -77.793 -18.074 1.00 56.38 136 MET B N 1
ATOM 4013 C CA . MET B 1 156 ? 25.785 -79.060 -18.508 1.00 54.82 136 MET B CA 1
ATOM 4014 C C . MET B 1 156 ? 24.712 -79.988 -19.047 1.00 54.66 136 MET B C 1
ATOM 4015 O O . MET B 1 156 ? 25.015 -81.057 -19.598 1.00 54.96 136 MET B O 1
ATOM 4020 N N . ALA B 1 157 ? 23.454 -79.582 -18.869 1.00 53.00 137 ALA B N 1
ATOM 4021 C CA . ALA B 1 157 ? 22.299 -80.365 -19.294 1.00 51.21 137 ALA B CA 1
ATOM 4022 C C . ALA B 1 157 ? 22.408 -80.702 -20.776 1.00 50.47 137 ALA B C 1
ATOM 4023 O O . ALA B 1 157 ? 22.671 -79.826 -21.599 1.00 50.78 137 ALA B O 1
ATOM 4025 N N . LYS B 1 158 ? 22.218 -81.979 -21.089 1.00 48.72 138 LYS B N 1
ATOM 4026 C CA . LYS B 1 158 ? 22.401 -82.491 -22.422 1.00 48.65 138 LYS B CA 1
ATOM 4027 C C . LYS B 1 158 ? 21.113 -83.177 -22.863 1.00 47.44 138 LYS B C 1
ATOM 4028 O O . LYS B 1 158 ? 20.547 -83.988 -22.135 1.00 47.30 138 LYS B O 1
ATOM 4034 N N . ILE B 1 159 ? 20.634 -82.819 -24.046 1.00 45.50 139 ILE B N 1
ATOM 4035 C CA . ILE B 1 159 ? 19.508 -83.518 -24.637 1.00 43.99 139 ILE B CA 1
ATOM 4036 C C . ILE B 1 159 ? 20.026 -84.522 -25.658 1.00 45.22 139 ILE B C 1
ATOM 4037 O O . ILE B 1 159 ? 20.944 -84.222 -26.425 1.00 45.55 139 ILE B O 1
ATOM 4042 N N . VAL B 1 160 ? 19.440 -85.713 -25.663 1.00 43.75 140 VAL B N 1
ATOM 4043 C CA . VAL B 1 160 ? 19.804 -86.703 -26.651 1.00 44.77 140 VAL B CA 1
ATOM 4044 C C . VAL B 1 160 ? 18.657 -86.856 -27.637 1.00 45.45 140 VAL B C 1
ATOM 4045 O O . VAL B 1 160 ? 17.497 -86.934 -27.252 1.00 44.68 140 VAL B O 1
ATOM 4049 N N . VAL B 1 161 ? 19.005 -86.871 -28.920 1.00 47.67 141 VAL B N 1
ATOM 4050 C CA . VAL B 1 161 ? 18.057 -87.145 -29.990 1.00 48.18 141 VAL B CA 1
ATOM 4051 C C . VAL B 1 161 ? 18.543 -88.301 -30.863 1.00 50.14 141 VAL B C 1
ATOM 4052 O O . VAL B 1 161 ? 19.643 -88.819 -30.661 1.00 49.61 141 VAL B O 1
ATOM 4056 N N . CYS B 1 162 ? 17.707 -88.717 -31.812 1.00 51.63 142 CYS B N 1
ATOM 4057 C CA . CYS B 1 162 ? 18.071 -89.760 -32.757 1.00 53.62 142 CYS B CA 1
ATOM 4058 C C . CYS B 1 162 ? 18.613 -89.171 -34.056 1.00 56.55 142 CYS B C 1
ATOM 4059 O O . CYS B 1 162 ? 18.169 -88.110 -34.500 1.00 53.94 142 CYS B O 1
ATOM 4062 N N . LYS B 1 163 ? 19.570 -89.870 -34.667 1.00 60.20 143 LYS B N 1
ATOM 4063 C CA . LYS B 1 163 ? 20.055 -89.486 -35.988 1.00 63.85 143 LYS B CA 1
ATOM 4064 C C . LYS B 1 163 ? 18.926 -89.596 -37.007 1.00 65.17 143 LYS B C 1
ATOM 4065 O O . LYS B 1 163 ? 18.089 -90.501 -36.912 1.00 65.63 143 LYS B O 1
ATOM 4071 N N . ASN B 1 164 ? 18.911 -88.657 -37.958 1.00 66.58 144 ASN B N 1
ATOM 4072 C CA . ASN B 1 164 ? 17.917 -88.598 -39.043 1.00 67.98 144 ASN B CA 1
ATOM 4073 C C . ASN B 1 164 ? 16.513 -88.151 -38.598 1.00 69.11 144 ASN B C 1
ATOM 4074 O O . ASN B 1 164 ? 15.521 -88.393 -39.292 1.00 68.41 144 ASN B O 1
ATOM 4079 N N . ASN B 1 165 ? 16.443 -87.483 -37.445 1.00 70.51 145 ASN B N 1
ATOM 4080 C CA . ASN B 1 165 ? 15.170 -86.999 -36.891 1.00 70.94 145 ASN B CA 1
ATOM 4081 C C . ASN B 1 165 ? 14.665 -85.705 -37.533 1.00 71.19 145 ASN B C 1
ATOM 4082 O O . ASN B 1 165 ? 15.433 -84.958 -38.145 1.00 71.53 145 ASN B O 1
ATOM 4087 N N . PHE B 1 193 ? 23.282 -81.034 -26.771 1.00 49.19 173 PHE B N 1
ATOM 4088 C CA . PHE B 1 193 ? 22.841 -82.100 -27.673 1.00 48.75 173 PHE B CA 1
ATOM 4089 C C . PHE B 1 193 ? 23.915 -83.155 -27.971 1.00 50.51 173 PHE B C 1
ATOM 4090 O O . PHE B 1 193 ? 25.109 -82.856 -27.976 1.00 51.16 173 PHE B O 1
ATOM 4098 N N . SER B 1 194 ? 23.463 -84.385 -28.211 1.00 51.29 174 SER B N 1
ATOM 4099 C CA . SER B 1 194 ? 24.288 -85.477 -28.719 1.00 54.29 174 SER B CA 1
ATOM 4100 C C . SER B 1 194 ? 23.368 -86.474 -29.408 1.00 54.22 174 SER B C 1
ATOM 4101 O O . SER B 1 194 ? 22.234 -86.661 -28.979 1.00 53.91 174 SER B O 1
ATOM 4104 N N . LYS B 1 195 ? 23.849 -87.126 -30.461 1.00 56.14 175 LYS B N 1
ATOM 4105 C CA . LYS B 1 195 ? 22.990 -88.030 -31.228 1.00 57.46 175 LYS B CA 1
ATOM 4106 C C . LYS B 1 195 ? 23.279 -89.514 -31.024 1.00 57.87 175 LYS B C 1
ATOM 4107 O O . LYS B 1 195 ? 24.395 -89.905 -30.675 1.00 58.89 175 LYS B O 1
ATOM 4113 N N . VAL B 1 196 ? 22.241 -90.313 -31.256 1.00 57.18 176 VAL B N 1
ATOM 4114 C CA . VAL B 1 196 ? 22.231 -91.750 -31.047 1.00 56.90 176 VAL B CA 1
ATOM 4115 C C . VAL B 1 196 ? 21.428 -92.373 -32.205 1.00 57.19 176 VAL B C 1
ATOM 4116 O O . VAL B 1 196 ? 20.505 -91.742 -32.715 1.00 57.92 176 VAL B O 1
ATOM 4120 N N . PRO B 1 197 ? 21.823 -93.574 -32.678 1.00 57.18 177 PRO B N 1
ATOM 4121 C CA . PRO B 1 197 ? 21.028 -94.275 -33.693 1.00 56.97 177 PRO B CA 1
ATOM 4122 C C . PRO B 1 197 ? 19.626 -94.629 -33.207 1.00 55.57 177 PRO B C 1
ATOM 4123 O O . PRO B 1 197 ? 19.455 -94.992 -32.054 1.00 55.79 177 PRO B O 1
ATOM 4127 N N . TYR B 1 198 ? 18.641 -94.520 -34.091 1.00 54.25 178 TYR B N 1
ATOM 4128 C CA . TYR B 1 198 ? 17.256 -94.852 -33.770 1.00 53.93 178 TYR B CA 1
ATOM 4129 C C . TYR B 1 198 ? 17.149 -96.357 -33.580 1.00 56.61 178 TYR B C 1
ATOM 4130 O O . TYR B 1 198 ? 18.021 -97.095 -34.040 1.00 58.68 178 TYR B O 1
ATOM 4139 N N . ASP B 1 199 ? 16.098 -96.808 -32.893 1.00 58.11 179 ASP B N 1
ATOM 4140 C CA . ASP B 1 199 ? 15.798 -98.241 -32.741 1.00 58.77 179 ASP B CA 1
ATOM 4141 C C . ASP B 1 199 ? 17.004 -99.039 -32.235 1.00 60.19 179 ASP B C 1
ATOM 4142 O O . ASP B 1 199 ? 17.105 -100.248 -32.445 1.00 61.61 179 ASP B O 1
ATOM 4147 N N . ASP B 1 200 ? 17.909 -98.342 -31.559 1.00 60.86 180 ASP B N 1
ATOM 4148 C CA . ASP B 1 200 ? 19.117 -98.933 -31.024 1.00 61.57 180 ASP B CA 1
ATOM 4149 C C . ASP B 1 200 ? 19.115 -98.821 -29.493 1.00 61.71 180 ASP B C 1
ATOM 4150 O O . ASP B 1 200 ? 19.798 -97.976 -28.909 1.00 60.37 180 ASP B O 1
ATOM 4155 N N . LEU B 1 201 ? 18.332 -99.698 -28.868 1.00 63.26 181 LEU B N 1
ATOM 4156 C CA . LEU B 1 201 ? 18.230 -99.843 -27.400 1.00 64.97 181 LEU B CA 1
ATOM 4157 C C . LEU B 1 201 ? 19.566 -99.869 -26.633 1.00 64.80 181 LEU B C 1
ATOM 4158 O O . LEU B 1 201 ? 19.641 -99.390 -25.505 1.00 64.45 181 LEU B O 1
ATOM 4163 N N . GLU B 1 202 ? 20.613 -100.402 -27.258 1.00 65.71 182 GLU B N 1
ATOM 4164 C CA . GLU B 1 202 ? 21.929 -100.523 -26.622 1.00 66.34 182 GLU B CA 1
ATOM 4165 C C . GLU B 1 202 ? 22.707 -99.204 -26.580 1.00 64.65 182 GLU B C 1
ATOM 4166 O O . GLU B 1 202 ? 23.306 -98.880 -25.556 1.00 64.21 182 GLU B O 1
ATOM 4172 N N . ALA B 1 203 ? 22.710 -98.453 -27.684 1.00 63.39 183 ALA B N 1
ATOM 4173 C CA . ALA B 1 203 ? 23.433 -97.173 -27.737 1.00 62.02 183 ALA B CA 1
ATOM 4174 C C . ALA B 1 203 ? 22.725 -96.064 -26.943 1.00 61.10 183 ALA B C 1
ATOM 4175 O O . ALA B 1 203 ? 23.360 -95.102 -26.509 1.00 59.29 183 ALA B O 1
ATOM 4177 N N . LEU B 1 204 ? 21.412 -96.212 -26.773 1.00 60.67 184 LEU B N 1
ATOM 4178 C CA . LEU B 1 204 ? 20.615 -95.333 -25.911 1.00 61.01 184 LEU B CA 1
ATOM 4179 C C . LEU B 1 204 ? 21.087 -95.395 -24.453 1.00 62.03 184 LEU B C 1
ATOM 4180 O O . LEU B 1 204 ? 21.283 -94.362 -23.809 1.00 61.75 184 LEU B O 1
ATOM 4185 N N . GLU B 1 205 ? 21.273 -96.619 -23.955 1.00 63.62 185 GLU B N 1
ATOM 4186 C CA . GLU B 1 205 ? 21.753 -96.869 -22.597 1.00 63.22 185 GLU B CA 1
ATOM 4187 C C . GLU B 1 205 ? 23.144 -96.299 -22.354 1.00 63.23 185 GLU B C 1
ATOM 4188 O O . GLU B 1 205 ? 23.403 -95.728 -21.298 1.00 64.77 185 GLU B O 1
ATOM 4194 N N . GLU B 1 206 ? 24.035 -96.446 -23.328 1.00 62.98 186 GLU B N 1
ATOM 4195 C CA . GLU B 1 206 ? 25.400 -95.946 -23.193 1.00 63.38 186 GLU B CA 1
ATOM 4196 C C . GLU B 1 206 ? 25.431 -94.426 -23.011 1.00 63.32 186 GLU B C 1
ATOM 4197 O O . GLU B 1 206 ? 26.240 -93.903 -22.233 1.00 62.79 186 GLU B O 1
ATOM 4203 N N . GLU B 1 207 ? 24.547 -93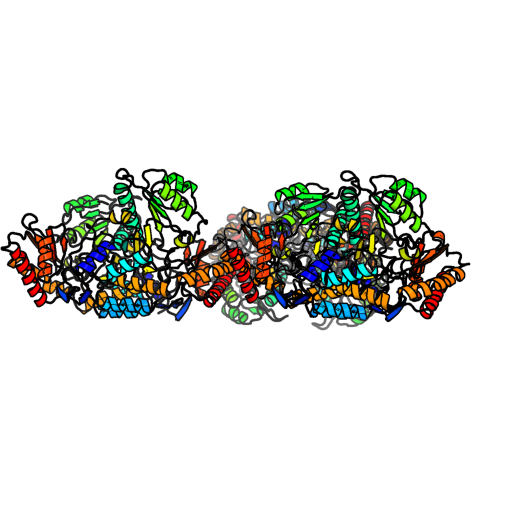.729 -23.728 1.00 63.20 187 GLU B N 1
ATOM 4204 C CA . GLU B 1 207 ? 24.486 -92.269 -23.673 1.00 63.10 187 GLU B CA 1
ATOM 4205 C C . GLU B 1 207 ? 23.843 -91.755 -22.390 1.00 61.93 187 GLU B C 1
ATOM 4206 O O . GLU B 1 207 ? 24.396 -90.872 -21.744 1.00 61.29 187 GLU B O 1
ATOM 4212 N N . LEU B 1 208 ? 22.697 -92.319 -22.017 1.00 61.27 188 LEU B N 1
ATOM 4213 C CA . LEU B 1 208 ? 21.947 -91.836 -20.843 1.00 62.35 188 LEU B CA 1
ATOM 4214 C C . LEU B 1 208 ? 22.638 -92.101 -19.498 1.00 63.11 188 LEU B C 1
ATOM 4215 O O . LEU B 1 208 ? 22.353 -91.407 -18.520 1.00 64.20 188 LEU B O 1
ATOM 4220 N N . LYS B 1 209 ? 23.541 -93.087 -19.454 1.00 63.77 189 LYS B N 1
ATOM 4221 C CA . LYS B 1 209 ? 24.447 -93.286 -18.303 1.00 64.52 189 LYS B CA 1
ATOM 4222 C C . LYS B 1 209 ? 24.937 -91.940 -17.782 1.00 63.92 189 LYS B C 1
ATOM 4223 O O . LYS B 1 209 ? 25.074 -91.739 -16.568 1.00 65.44 189 LYS B O 1
ATOM 4229 N N . ASP B 1 210 ? 25.222 -91.037 -18.720 1.00 61.93 190 ASP B N 1
ATOM 4230 C CA . ASP B 1 210 ? 25.763 -89.723 -18.413 1.00 61.34 190 ASP B CA 1
ATOM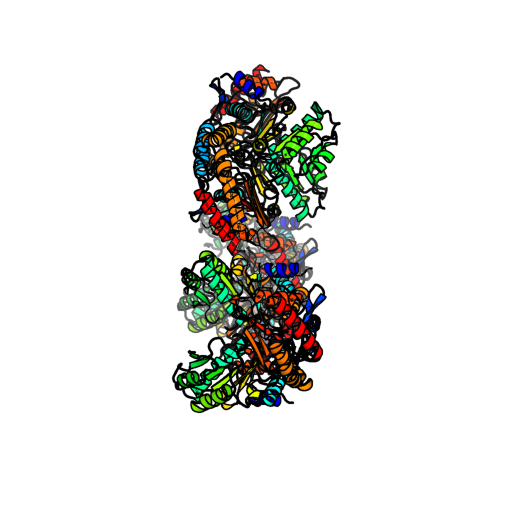 4231 C C . ASP B 1 210 ? 24.763 -88.973 -17.537 1.00 61.25 190 ASP B C 1
ATOM 4232 O O . ASP B 1 210 ? 23.609 -88.779 -17.938 1.00 60.33 190 ASP B O 1
ATOM 4237 N N . PRO B 1 211 ? 25.193 -88.587 -16.318 1.00 61.03 191 PRO B N 1
ATOM 4238 C CA . PRO B 1 211 ? 24.318 -87.896 -15.374 1.00 59.99 191 PRO B CA 1
ATOM 4239 C C . PRO B 1 211 ? 23.895 -86.515 -15.869 1.00 58.08 191 PRO B C 1
ATOM 4240 O O . PRO B 1 211 ? 22.932 -85.949 -15.355 1.00 57.25 191 PRO B O 1
ATOM 4244 N N . ASN B 1 212 ? 24.613 -85.978 -16.854 1.00 56.41 192 ASN B N 1
ATOM 4245 C CA . ASN B 1 212 ? 24.278 -84.661 -17.407 1.00 53.75 192 ASN B CA 1
ATOM 4246 C C . ASN B 1 212 ? 23.103 -84.665 -18.385 1.00 50.59 192 ASN B C 1
ATOM 4247 O O . ASN B 1 212 ? 22.642 -83.607 -18.782 1.00 50.68 192 ASN B O 1
ATOM 4252 N N . VAL B 1 213 ? 22.629 -85.848 -18.767 1.00 47.29 193 VAL B N 1
ATOM 4253 C CA . VAL B 1 213 ? 21.533 -85.965 -19.719 1.00 46.91 193 VAL B CA 1
ATOM 4254 C C . VAL B 1 213 ? 20.183 -85.713 -19.036 1.00 46.34 193 VAL B C 1
ATOM 4255 O O . VAL B 1 213 ? 19.845 -86.377 -18.039 1.00 45.79 193 VAL B O 1
ATOM 4259 N N . CYS B 1 214 ? 19.415 -84.762 -19.574 1.00 43.12 194 CYS B N 1
ATOM 4260 C CA . CYS B 1 214 ? 18.135 -84.398 -18.971 1.00 40.97 194 CYS B CA 1
ATOM 4261 C C . CYS B 1 214 ? 16.936 -85.058 -19.665 1.00 41.07 194 CYS B C 1
ATOM 4262 O O . CYS B 1 214 ? 15.892 -85.300 -19.033 1.00 39.19 194 CYS B O 1
ATOM 4265 N N . ALA B 1 215 ? 17.101 -85.372 -20.952 1.00 37.74 195 ALA B N 1
ATOM 4266 C CA . ALA B 1 215 ? 16.010 -85.868 -21.766 1.00 35.63 195 ALA B CA 1
ATOM 4267 C C . ALA B 1 215 ? 16.479 -86.631 -22.994 1.00 34.66 195 ALA B C 1
ATOM 4268 O O . ALA B 1 215 ? 17.575 -86.447 -23.485 1.00 35.34 195 ALA B O 1
ATOM 4270 N N . PHE B 1 216 ? 15.611 -87.495 -23.474 1.00 35.01 196 PHE B N 1
ATOM 4271 C CA . PHE B 1 216 ? 15.814 -88.175 -24.729 1.00 35.16 196 PHE B CA 1
ATOM 4272 C C . PHE B 1 216 ? 14.539 -87.886 -25.479 1.00 34.61 196 PHE B C 1
ATOM 4273 O O . PHE B 1 216 ? 13.454 -88.093 -24.941 1.00 32.40 196 PHE B O 1
ATOM 4281 N N . ILE B 1 217 ? 14.650 -87.360 -26.696 1.00 35.11 197 ILE B N 1
ATOM 4282 C CA . ILE B 1 217 ? 13.436 -87.061 -27.436 1.00 34.70 197 ILE B CA 1
ATOM 4283 C C . ILE B 1 217 ? 13.376 -87.912 -28.710 1.00 35.19 197 ILE B C 1
ATOM 4284 O O . ILE B 1 217 ? 14.354 -88.026 -29.425 1.00 37.03 197 ILE B O 1
ATOM 4289 N N . VAL B 1 218 ? 12.225 -88.507 -28.982 1.00 34.81 198 VAL B N 1
ATOM 4290 C CA . VAL B 1 218 ? 12.151 -89.532 -30.008 1.00 37.28 198 VAL B CA 1
ATOM 4291 C C . VAL B 1 218 ? 10.759 -89.532 -30.586 1.00 38.18 198 VAL B C 1
ATOM 4292 O O . VAL B 1 218 ? 9.782 -89.294 -29.849 1.00 38.09 198 VAL B O 1
ATOM 4296 N N . GLU B 1 219 ? 10.645 -89.750 -31.903 1.00 38.49 199 GLU B N 1
ATOM 4297 C CA . GLU B 1 219 ? 9.330 -90.029 -32.468 1.00 40.44 199 G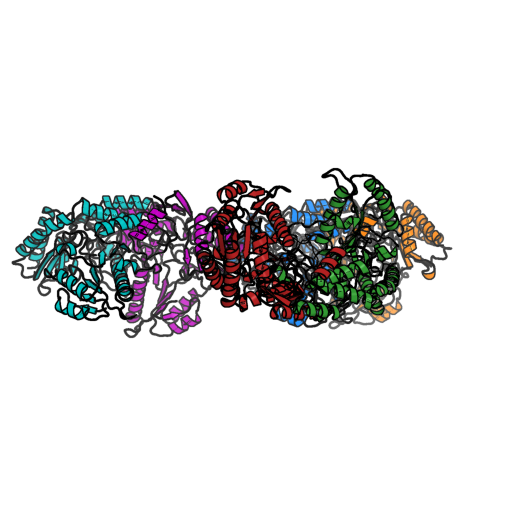LU B CA 1
ATOM 4298 C C . GLU B 1 219 ? 9.089 -91.533 -32.451 1.00 41.70 199 GLU B C 1
ATOM 4299 O O . GLU B 1 219 ? 10.020 -92.311 -32.679 1.00 42.16 199 GLU B O 1
ATOM 4305 N N . PRO B 1 220 ? 7.849 -91.945 -32.135 1.00 42.36 200 PRO B N 1
ATOM 4306 C CA . PRO B 1 220 ? 7.421 -93.346 -32.174 1.00 42.56 200 PRO B CA 1
ATOM 4307 C C . PRO B 1 220 ? 7.626 -93.983 -33.541 1.00 43.88 200 PRO B C 1
ATOM 4308 O O . PRO B 1 220 ? 7.854 -95.182 -33.608 1.00 45.01 200 PRO B O 1
ATOM 4312 N N . ILE B 1 221 ? 7.504 -93.186 -34.609 1.00 43.76 201 ILE B N 1
ATOM 4313 C CA . ILE B 1 221 ? 7.854 -93.588 -35.981 1.00 41.50 201 ILE B CA 1
ATOM 4314 C C . ILE B 1 221 ? 8.570 -92.396 -36.619 1.00 42.26 201 ILE B C 1
ATOM 4315 O O . ILE B 1 221 ? 8.027 -91.279 -36.637 1.00 40.71 201 ILE B O 1
ATOM 4320 N N . GLN B 1 222 ? 9.788 -92.622 -37.104 1.00 41.14 202 GLN B N 1
ATOM 4321 C CA . GLN B 1 222 ? 10.560 -91.580 -37.786 1.00 43.71 202 GLN B CA 1
ATOM 4322 C C . GLN B 1 222 ? 9.962 -91.230 -39.156 1.00 45.11 202 GLN B C 1
ATOM 4323 O O . GLN B 1 222 ? 10.000 -92.039 -40.078 1.00 46.19 202 GLN B O 1
ATOM 4329 N N . GLY B 1 223 ? 9.398 -90.030 -39.273 1.00 45.87 203 GLY B N 1
ATOM 4330 C CA . GLY B 1 223 ? 8.701 -89.618 -40.495 1.00 47.56 203 GLY B CA 1
ATOM 4331 C C . GLY B 1 223 ? 9.634 -89.114 -41.583 1.00 49.17 203 GLY B C 1
ATOM 4332 O O . GLY B 1 223 ? 9.621 -89.624 -42.707 1.00 49.99 203 GLY B O 1
ATOM 4333 N N . GLU B 1 224 ? 10.448 -88.119 -41.232 1.00 49.16 204 GLU B N 1
ATOM 4334 C CA . GLU B 1 224 ? 11.362 -87.454 -42.151 1.00 51.39 204 GLU B CA 1
ATOM 4335 C C . GLU B 1 224 ? 12.493 -88.362 -42.633 1.00 51.64 204 GLU B C 1
ATOM 4336 O O . GLU B 1 224 ? 13.157 -88.051 -43.619 1.00 51.57 204 GLU B O 1
ATOM 4342 N N . ALA B 1 225 ? 12.715 -89.475 -41.938 1.00 50.70 205 ALA B N 1
ATOM 4343 C CA . ALA B 1 225 ? 13.767 -90.409 -42.318 1.00 49.32 205 ALA B CA 1
ATOM 4344 C C . ALA B 1 225 ? 13.258 -91.457 -43.311 1.00 48.66 205 ALA B C 1
ATOM 4345 O O . ALA B 1 225 ? 14.041 -92.179 -43.921 1.00 48.33 205 ALA B O 1
ATOM 4347 N N . GLY B 1 226 ? 11.941 -91.529 -43.479 1.00 47.70 206 GLY B N 1
ATOM 4348 C CA . GLY B 1 226 ? 11.344 -92.475 -44.405 1.00 46.27 206 GLY B CA 1
ATOM 4349 C C . GLY B 1 226 ? 10.335 -93.404 -43.764 1.00 46.68 206 GLY B C 1
ATOM 4350 O O . GLY B 1 226 ? 10.157 -94.541 -44.217 1.00 45.65 206 GLY B O 1
ATOM 4351 N N . VAL B 1 227 ? 9.657 -92.917 -42.725 1.00 45.00 207 VAL B N 1
ATOM 4352 C CA . VAL B 1 227 ? 8.629 -93.683 -42.019 1.00 44.13 207 VAL B CA 1
ATOM 4353 C C . VAL B 1 227 ? 9.259 -94.964 -41.465 1.00 45.24 207 VAL B C 1
ATOM 4354 O O . VAL B 1 227 ? 8.814 -96.076 -41.752 1.00 44.59 207 VAL B O 1
ATOM 4358 N N . ILE B 1 228 ? 10.325 -94.779 -40.690 1.00 45.25 208 ILE B N 1
ATOM 4359 C CA . ILE B 1 228 ? 10.996 -95.870 -40.001 1.00 47.75 208 ILE B CA 1
ATOM 4360 C C . ILE B 1 228 ? 10.173 -96.355 -38.795 1.00 49.23 208 ILE B C 1
ATOM 4361 O O . ILE B 1 228 ? 10.210 -95.754 -37.721 1.00 49.41 208 ILE B O 1
ATOM 4366 N N . VAL B 1 229 ? 9.408 -97.425 -39.007 1.00 51.41 209 VAL B N 1
ATOM 4367 C CA . VAL B 1 229 ? 8.693 -98.139 -37.939 1.00 53.35 209 VAL B CA 1
ATOM 4368 C C . VAL B 1 229 ? 9.688 -98.938 -37.102 1.00 54.99 209 VAL B C 1
ATOM 4369 O O . VAL B 1 229 ? 10.388 -99.802 -37.639 1.00 56.48 209 VAL B O 1
ATOM 4373 N N . PRO B 1 230 ? 9.750 -98.672 -35.781 1.00 55.52 210 PRO B N 1
ATOM 4374 C CA . PRO B 1 230 ? 10.760 -99.345 -34.972 1.00 55.52 210 PRO B CA 1
ATOM 4375 C C . PRO B 1 230 ? 10.256 -100.715 -34.501 1.00 55.81 210 PRO B C 1
ATOM 4376 O O . PRO B 1 230 ? 9.064 -101.020 -34.639 1.00 54.26 210 PRO B O 1
ATOM 4380 N N . SER B 1 231 ? 11.149 -101.530 -33.949 1.00 57.27 211 SER B N 1
ATOM 4381 C CA . SER B 1 231 ? 10.731 -102.809 -33.369 1.00 60.14 211 SER B CA 1
ATOM 4382 C C . SER B 1 231 ? 9.857 -102.591 -32.120 1.00 61.70 211 SER B C 1
ATOM 4383 O O . SER B 1 231 ? 10.009 -101.591 -31.408 1.00 61.17 211 SER B O 1
ATOM 4386 N N . ASP B 1 232 ? 8.926 -103.510 -31.872 1.00 63.30 212 ASP B N 1
ATOM 4387 C CA . ASP B 1 232 ? 8.212 -103.528 -30.596 1.00 64.85 212 ASP B CA 1
ATOM 4388 C C . ASP B 1 232 ? 9.244 -103.613 -29.471 1.00 63.93 212 ASP B C 1
ATOM 4389 O O . ASP B 1 232 ? 10.375 -104.049 -29.688 1.00 65.22 212 ASP B O 1
ATOM 4394 N N . ASN B 1 233 ? 8.861 -103.184 -28.276 1.00 63.20 213 ASN B N 1
ATOM 4395 C CA . ASN B 1 233 ? 9.788 -103.115 -27.129 1.00 61.59 213 ASN B CA 1
ATOM 4396 C C . ASN B 1 233 ? 11.022 -102.213 -27.332 1.00 58.07 213 ASN B C 1
ATOM 4397 O O . ASN B 1 233 ? 11.930 -102.191 -26.496 1.00 56.43 213 ASN B O 1
ATOM 4402 N N . TYR B 1 234 ? 11.057 -101.460 -28.432 1.00 54.21 214 TYR B N 1
ATOM 4403 C CA . TYR B 1 234 ? 11.955 -100.308 -28.470 1.00 51.74 214 TYR B CA 1
ATOM 4404 C C . TYR B 1 234 ? 11.413 -99.263 -27.503 1.00 49.96 214 TYR B C 1
ATOM 4405 O O . TYR B 1 234 ? 12.129 -98.795 -26.624 1.00 50.69 214 TYR B O 1
ATOM 4414 N N . LEU B 1 235 ? 10.139 -98.929 -27.674 1.00 49.90 215 LEU B N 1
ATOM 4415 C CA . LEU B 1 235 ? 9.497 -97.870 -26.905 1.00 50.61 215 LEU B CA 1
ATOM 4416 C C . LEU B 1 235 ? 9.328 -98.262 -25.445 1.00 51.72 215 LEU B C 1
ATOM 4417 O O . LEU B 1 235 ? 9.518 -97.426 -24.556 1.00 51.66 215 LEU B O 1
ATOM 4422 N N . GLN B 1 236 ? 8.996 -99.537 -25.206 1.00 53.12 216 GLN B N 1
ATOM 4423 C CA . GLN B 1 236 ? 8.936 -100.085 -23.842 1.00 53.75 216 GLN B CA 1
ATOM 4424 C C . GLN B 1 236 ? 10.307 -99.958 -23.188 1.00 52.56 216 GLN B C 1
ATOM 4425 O O . GLN B 1 236 ? 10.413 -99.570 -22.028 1.00 53.23 216 GLN B O 1
ATOM 4431 N N . GLY B 1 237 ? 11.354 -100.250 -23.959 1.00 51.58 217 GLY B N 1
ATOM 4432 C CA . GLY B 1 237 ? 12.724 -100.217 -23.469 1.00 49.72 217 GLY B CA 1
ATOM 4433 C C . GLY B 1 237 ? 13.339 -98.833 -23.393 1.00 49.27 217 GLY B C 1
ATOM 4434 O O . GLY B 1 237 ? 14.350 -98.639 -22.713 1.00 50.28 217 GLY B O 1
ATOM 4435 N N . VAL B 1 238 ? 12.750 -97.874 -24.111 1.00 47.65 218 VAL B N 1
ATOM 4436 C CA . VAL B 1 238 ? 13.131 -96.474 -23.982 1.00 45.38 218 VAL B CA 1
ATOM 4437 C C . VAL B 1 238 ? 12.651 -95.991 -22.616 1.00 43.61 218 VAL B C 1
ATOM 4438 O O . VAL B 1 238 ? 13.404 -95.392 -21.852 1.00 43.06 218 VAL B O 1
ATOM 4442 N N . TYR B 1 239 ? 11.393 -96.295 -22.324 1.00 45.05 219 TYR B N 1
ATOM 4443 C CA . TYR B 1 239 ? 10.755 -95.939 -21.071 1.00 47.29 219 TYR B CA 1
ATOM 4444 C C . TYR B 1 239 ? 11.563 -96.456 -19.892 1.00 47.99 219 TYR B C 1
ATOM 4445 O O . TYR B 1 239 ? 11.891 -95.688 -18.990 1.00 47.01 219 TYR B O 1
ATOM 4454 N N . ASP B 1 240 ? 11.879 -97.757 -19.924 1.00 48.81 220 ASP B N 1
ATOM 4455 C CA . ASP B 1 240 ? 12.622 -98.440 -18.859 1.00 49.42 220 ASP B CA 1
ATOM 4456 C C . ASP B 1 240 ? 13.991 -97.826 -18.634 1.00 49.13 220 ASP B C 1
ATOM 4457 O O . ASP B 1 240 ? 14.393 -97.651 -17.490 1.00 50.80 220 ASP B O 1
ATOM 4462 N N . ILE B 1 241 ? 14.709 -97.512 -19.715 1.00 48.47 221 ILE B N 1
ATOM 4463 C CA . ILE B 1 241 ? 16.046 -96.915 -19.603 1.00 48.95 221 ILE B CA 1
ATOM 4464 C C . ILE B 1 241 ? 15.981 -95.475 -19.077 1.00 49.26 221 ILE B C 1
ATOM 4465 O O . ILE B 1 241 ? 16.800 -95.070 -18.251 1.00 48.83 221 ILE B O 1
ATOM 4470 N N . CYS B 1 242 ? 15.002 -94.711 -19.564 1.00 49.48 222 CYS B N 1
ATOM 4471 C CA . CYS B 1 242 ? 14.803 -93.334 -19.116 1.00 47.94 222 CYS B CA 1
ATOM 4472 C C . CYS B 1 242 ? 14.417 -93.327 -17.637 1.00 48.97 222 CYS B C 1
ATOM 4473 O O . CYS B 1 242 ? 14.921 -92.503 -16.868 1.00 49.69 222 CYS B O 1
ATOM 4476 N N . LYS B 1 243 ? 13.543 -94.256 -17.248 1.00 49.65 223 LYS B N 1
ATOM 4477 C CA . LYS B 1 243 ? 13.178 -94.442 -15.839 1.00 53.43 223 LYS B CA 1
ATOM 4478 C C . LYS B 1 243 ? 14.373 -94.900 -15.003 1.00 53.96 223 LYS B C 1
ATOM 4479 O O . LYS B 1 243 ? 14.516 -94.469 -13.864 1.00 55.49 223 LYS B O 1
ATOM 4485 N N . LYS B 1 244 ? 15.226 -95.750 -15.584 1.00 53.37 224 LYS B N 1
ATOM 4486 C CA . LYS B 1 244 ? 16.447 -96.234 -14.933 1.00 54.12 224 LYS B CA 1
ATOM 4487 C C . LYS B 1 244 ? 17.375 -95.098 -14.521 1.00 52.16 224 LYS B C 1
ATOM 4488 O O . LYS B 1 244 ? 17.788 -95.024 -13.363 1.00 52.05 224 LYS B O 1
ATOM 4494 N N . TYR B 1 245 ? 17.675 -94.205 -15.465 1.00 50.29 225 TYR B N 1
ATOM 4495 C CA . TYR B 1 245 ? 18.678 -93.158 -15.252 1.00 48.85 225 TYR B CA 1
ATOM 4496 C C . TYR B 1 245 ? 18.103 -91.789 -14.913 1.00 46.49 225 TYR B C 1
ATOM 4497 O O . TYR B 1 245 ? 18.856 -90.822 -14.774 1.00 45.81 225 TYR B O 1
ATOM 4506 N N . ASN B 1 246 ? 16.781 -91.721 -14.767 1.00 45.24 226 ASN B N 1
ATOM 4507 C CA . ASN B 1 246 ? 16.074 -90.477 -14.444 1.00 45.86 226 ASN B CA 1
ATOM 4508 C C . ASN B 1 246 ? 16.295 -89.415 -15.533 1.00 43.78 226 ASN B C 1
ATOM 4509 O O . ASN B 1 246 ? 16.862 -88.345 -15.306 1.00 44.29 226 ASN B O 1
ATOM 4514 N N . VAL B 1 247 ? 15.854 -89.763 -16.730 1.00 43.02 227 VAL B N 1
ATOM 4515 C CA . VAL B 1 247 ? 15.954 -88.893 -17.880 1.00 40.39 227 VAL B CA 1
ATOM 4516 C C . VAL B 1 247 ? 14.526 -88.787 -18.372 1.00 39.64 227 VAL B C 1
ATOM 4517 O O . VAL B 1 247 ? 13.800 -89.794 -18.420 1.00 38.66 227 VAL B O 1
ATOM 4521 N N . LEU B 1 248 ? 14.108 -87.573 -18.719 1.00 38.52 228 LEU B N 1
ATOM 4522 C CA . LEU B 1 248 ? 12.775 -87.391 -19.316 1.00 36.65 228 LEU B CA 1
ATOM 4523 C C . LEU B 1 248 ? 12.669 -88.112 -20.643 1.00 35.93 228 LEU B C 1
ATOM 4524 O O . LEU B 1 248 ? 13.528 -87.997 -21.508 1.00 36.54 228 LEU B O 1
ATOM 4529 N N . PHE B 1 249 ? 11.605 -88.874 -20.786 1.00 34.80 229 PHE B N 1
ATOM 4530 C CA . PHE B 1 249 ? 11.320 -89.526 -22.027 1.00 36.21 229 PHE B CA 1
ATOM 4531 C C . PHE B 1 249 ? 10.298 -88.628 -22.770 1.00 34.66 229 PHE B C 1
ATOM 4532 O O . PHE B 1 249 ? 9.148 -88.494 -22.347 1.00 32.76 229 PHE B O 1
ATOM 4540 N N . VAL B 1 250 ? 10.770 -87.962 -23.827 1.00 34.25 230 VAL B N 1
ATOM 4541 C CA . VAL B 1 250 ? 9.949 -87.032 -24.630 1.00 30.84 230 VAL B CA 1
ATOM 4542 C C . VAL B 1 250 ? 9.554 -87.690 -25.956 1.00 33.03 230 VAL B C 1
ATOM 4543 O O . VAL B 1 250 ? 10.415 -88.030 -26.755 1.00 33.39 230 VAL B O 1
ATOM 4547 N N . ALA B 1 251 ? 8.251 -87.890 -26.159 1.00 32.21 231 ALA B N 1
ATOM 4548 C CA . ALA B 1 251 ? 7.715 -88.448 -27.392 1.00 32.77 231 ALA B CA 1
ATOM 4549 C C . ALA B 1 251 ? 7.193 -87.345 -28.303 1.00 33.42 231 ALA B C 1
ATOM 4550 O O . ALA B 1 251 ? 6.260 -86.605 -27.957 1.00 32.84 231 ALA B O 1
ATOM 4552 N N . ASP B 1 252 ? 7.807 -87.267 -29.477 1.00 34.27 232 ASP B N 1
ATOM 4553 C CA . ASP B 1 252 ? 7.408 -86.350 -30.516 1.00 31.99 232 ASP B CA 1
ATOM 4554 C C . ASP B 1 252 ? 6.287 -86.987 -31.311 1.00 31.18 232 ASP B C 1
ATOM 4555 O O . ASP B 1 252 ? 6.523 -87.835 -32.166 1.00 34.16 232 ASP B O 1
ATOM 4560 N N . GLU B 1 253 ? 5.057 -86.578 -31.023 1.00 29.85 233 GLU B N 1
ATOM 4561 C CA . GLU B 1 253 ? 3.872 -87.090 -31.708 1.00 28.20 233 GLU B CA 1
ATOM 4562 C C . GLU B 1 253 ? 3.231 -86.058 -32.620 1.00 28.03 233 GLU B C 1
ATOM 4563 O O . GLU B 1 253 ? 2.056 -86.165 -32.983 1.00 27.15 233 GLU B O 1
ATOM 4569 N N . VAL B 1 254 ? 4.008 -85.055 -33.002 1.00 29.82 234 VAL B N 1
ATOM 4570 C CA . VAL B 1 254 ? 3.508 -83.997 -33.910 1.00 29.95 234 VAL B CA 1
ATOM 4571 C C . VAL B 1 254 ? 3.009 -84.566 -35.245 1.00 32.04 234 VAL B C 1
ATOM 4572 O O . VAL B 1 254 ? 2.008 -84.082 -35.799 1.00 33.51 234 VAL B O 1
ATOM 4576 N N . GLN B 1 255 ? 3.684 -85.609 -35.742 1.00 34.02 235 GLN B N 1
ATOM 4577 C CA . GLN B 1 255 ? 3.265 -86.306 -36.970 1.00 36.05 235 GLN B CA 1
ATOM 4578 C C . GLN B 1 255 ? 2.457 -87.554 -36.644 1.00 34.98 235 GLN B C 1
ATOM 4579 O O . GLN B 1 255 ? 1.426 -87.808 -37.255 1.00 37.24 235 GLN B O 1
ATOM 4585 N N . THR B 1 256 ? 2.939 -88.325 -35.673 1.00 36.63 236 THR B N 1
ATOM 4586 C CA . THR B 1 256 ? 2.371 -89.644 -35.367 1.00 35.06 236 THR B CA 1
ATOM 4587 C C . THR B 1 256 ? 1.064 -89.639 -34.569 1.00 36.77 236 THR B C 1
ATOM 4588 O O . THR B 1 256 ? 0.281 -90.584 -34.663 1.00 35.90 236 THR B O 1
ATOM 4592 N N . GLY B 1 257 ? 0.824 -88.578 -33.797 1.00 35.61 237 GLY B N 1
ATOM 4593 C CA . GLY B 1 257 ? -0.316 -88.559 -32.884 1.00 33.10 237 GLY B CA 1
ATOM 4594 C C . GLY B 1 257 ? -1.639 -88.307 -33.566 1.00 33.46 237 GLY B C 1
ATOM 4595 O O . GLY B 1 257 ? -1.720 -88.242 -34.790 1.00 33.39 237 GLY B O 1
ATOM 4596 N N . LEU B 1 258 ? -2.688 -88.195 -32.760 1.00 31.50 238 LEU B N 1
ATOM 4597 C CA . LEU B 1 258 ? -4.008 -87.764 -33.225 1.00 31.48 238 LEU B CA 1
ATOM 4598 C C . LEU B 1 258 ? -4.626 -88.605 -34.373 1.00 33.44 238 LEU B C 1
ATOM 4599 O O . LEU B 1 258 ? -5.222 -88.060 -35.329 1.00 30.62 238 LEU B O 1
ATOM 4604 N N . GLY B 1 259 ? -4.490 -89.929 -34.267 1.00 34.26 239 GLY B N 1
ATOM 4605 C CA . GLY B 1 259 ? -5.256 -90.828 -35.121 1.00 36.30 239 GLY B CA 1
ATOM 4606 C C . GLY B 1 259 ? -4.538 -91.414 -36.325 1.00 38.08 239 GLY B C 1
ATOM 4607 O O . GLY B 1 259 ? -5.009 -92.413 -36.884 1.00 37.77 239 GLY B O 1
ATOM 4608 N N . ARG B 1 260 ? -3.411 -90.798 -36.715 1.00 38.23 240 ARG B N 1
ATOM 4609 C CA . ARG B 1 260 ? -2.665 -91.141 -37.949 1.00 38.52 240 ARG B CA 1
ATOM 4610 C C . ARG B 1 260 ? -2.199 -92.596 -37.998 1.00 39.51 240 ARG B C 1
ATOM 4611 O O . ARG B 1 260 ? -2.225 -93.220 -39.067 1.00 37.69 240 ARG B O 1
ATOM 4619 N N . THR B 1 261 ? -1.768 -93.117 -36.846 1.00 39.52 241 THR B N 1
ATOM 4620 C CA . THR B 1 261 ? -1.300 -94.498 -36.752 1.00 40.06 241 THR B CA 1
ATOM 4621 C C . THR B 1 261 ? -2.372 -95.410 -36.144 1.00 40.24 241 THR B C 1
ATOM 4622 O O . THR B 1 261 ? -2.091 -96.545 -35.794 1.00 39.88 241 THR B O 1
ATOM 4626 N N . GLY B 1 262 ? -3.591 -94.893 -36.025 1.00 42.37 242 GLY B N 1
ATOM 4627 C CA . GLY B 1 262 ? -4.706 -95.635 -35.453 1.00 43.25 242 GLY B CA 1
ATOM 4628 C C . GLY B 1 262 ? -5.060 -95.336 -34.006 1.00 45.04 242 GLY B C 1
ATOM 4629 O O . GLY B 1 262 ? -6.144 -95.707 -33.550 1.00 45.23 242 GLY B O 1
ATOM 4630 N N . LYS B 1 263 ? -4.158 -94.670 -33.287 1.00 45.52 243 LYS B N 1
ATOM 4631 C CA . LYS B 1 263 ? -4.394 -94.301 -31.882 1.00 47.53 243 LYS B CA 1
ATOM 4632 C C . LYS B 1 263 ? -4.237 -92.794 -31.636 1.00 47.06 243 LYS B C 1
ATOM 4633 O O . LYS B 1 263 ? -3.646 -92.082 -32.460 1.00 46.61 243 LYS B O 1
ATOM 4639 N N . LEU B 1 264 ? -4.771 -92.319 -30.507 1.00 46.00 244 LEU B N 1
ATOM 4640 C CA . LEU B 1 264 ? -4.679 -90.903 -30.122 1.00 45.82 244 LEU B CA 1
ATOM 4641 C C . LEU B 1 264 ? -3.240 -90.449 -29.997 1.00 43.90 244 LEU B C 1
ATOM 4642 O O . LEU B 1 264 ? -2.922 -89.295 -30.274 1.00 43.34 244 LEU B O 1
ATOM 4647 N N . LEU B 1 265 ? -2.389 -91.366 -29.555 1.00 42.33 245 LEU B N 1
ATOM 4648 C CA . LEU B 1 265 ? -0.949 -91.186 -29.550 1.00 42.54 245 LEU B CA 1
ATOM 4649 C C . LEU B 1 265 ? -0.402 -92.526 -29.991 1.00 43.77 245 LEU B C 1
ATOM 4650 O O . LEU B 1 265 ? -0.862 -93.563 -29.507 1.00 44.82 245 LEU B O 1
ATOM 4655 N N . CYS B 1 266 ? 0.567 -92.515 -30.903 1.00 44.28 246 CYS B N 1
ATOM 4656 C CA . CYS B 1 266 ? 1.213 -93.743 -31.375 1.00 44.62 246 CYS B CA 1
ATOM 4657 C C . CYS B 1 266 ? 1.796 -94.568 -30.227 1.00 44.72 246 CYS B C 1
ATOM 4658 O O . CYS B 1 266 ? 1.886 -95.789 -30.309 1.00 44.48 246 CYS B O 1
ATOM 4661 N N . VAL B 1 267 ? 2.187 -93.872 -29.163 1.00 44.25 247 VAL B N 1
ATOM 4662 C CA . VAL B 1 267 ? 2.838 -94.467 -28.002 1.00 43.66 247 VAL B CA 1
ATOM 4663 C C . VAL B 1 267 ? 1.858 -95.321 -27.171 1.00 43.70 247 VAL B C 1
ATOM 4664 O O . VAL B 1 267 ? 2.274 -96.052 -26.275 1.00 46.64 247 VAL B O 1
ATOM 4668 N N . HIS B 1 268 ? 0.571 -95.232 -27.512 1.00 43.84 248 HIS B N 1
ATOM 4669 C CA . HIS B 1 268 ? -0.520 -95.998 -26.915 1.00 44.49 248 HIS B CA 1
ATOM 4670 C C . HIS B 1 268 ? -0.584 -97.445 -27.423 1.00 46.72 248 HIS B C 1
ATOM 4671 O O . HIS B 1 268 ? -1.125 -98.318 -26.737 1.00 46.56 248 HIS B O 1
ATOM 4678 N N . HIS B 1 269 ? -0.091 -97.672 -28.643 1.00 47.12 249 HIS B N 1
ATOM 4679 C CA . HIS B 1 269 ? 0.077 -99.020 -29.193 1.00 48.92 249 HIS B CA 1
ATOM 4680 C C . HIS B 1 269 ? 0.924 -99.907 -28.278 1.00 49.95 249 HIS B C 1
ATOM 4681 O O . HIS B 1 269 ? 0.698 -101.115 -28.195 1.00 51.31 249 HIS B O 1
ATOM 4688 N N . TYR B 1 270 ? 1.897 -99.292 -27.608 1.00 49.69 250 TYR B N 1
ATOM 4689 C CA . TYR B 1 270 ? 2.905 -100.000 -26.835 1.00 50.19 250 TYR B CA 1
ATOM 4690 C C . TYR B 1 270 ? 2.643 -99.858 -25.334 1.00 50.89 250 TYR B C 1
ATOM 4691 O O . TYR B 1 270 ? 3.449 -100.289 -24.505 1.00 50.82 250 TYR B O 1
ATOM 4700 N N . ASN B 1 271 ? 1.491 -99.281 -24.996 1.00 51.53 251 ASN B N 1
ATOM 4701 C CA . ASN B 1 271 ? 1.164 -98.890 -23.616 1.00 53.34 251 ASN B CA 1
ATOM 4702 C C . ASN B 1 271 ? 2.363 -98.376 -22.822 1.00 52.22 251 ASN B C 1
ATOM 4703 O O . ASN B 1 271 ? 2.706 -98.887 -21.753 1.00 52.82 251 ASN B O 1
ATOM 4708 N N . VAL B 1 272 ? 2.997 -97.359 -23.394 1.00 49.45 252 VAL B N 1
ATOM 4709 C CA . VAL B 1 272 ? 4.096 -96.639 -22.780 1.00 47.43 252 VAL B CA 1
ATOM 4710 C C . VAL B 1 272 ? 3.578 -95.223 -22.527 1.00 45.84 252 VAL B C 1
ATOM 4711 O O . VAL B 1 272 ? 2.851 -94.667 -23.360 1.00 43.81 252 VAL B O 1
ATOM 4715 N N . LYS B 1 273 ? 3.931 -94.662 -21.369 1.00 44.13 253 LYS B N 1
ATOM 4716 C CA . LYS B 1 273 ? 3.581 -93.282 -21.017 1.00 41.95 253 LYS B CA 1
ATOM 4717 C C . LYS B 1 273 ? 4.858 -92.445 -20.911 1.00 36.96 253 LYS B C 1
ATOM 4718 O O . LYS B 1 273 ? 5.582 -92.547 -19.927 1.00 33.57 253 LYS B O 1
ATOM 4724 N N . PRO B 1 274 ? 5.155 -91.620 -21.943 1.00 34.55 254 PRO B N 1
ATOM 4725 C CA . PRO B 1 274 ? 6.311 -90.716 -21.888 1.00 33.91 254 PRO B CA 1
ATOM 4726 C C . PRO B 1 274 ? 6.120 -89.648 -20.817 1.00 32.17 254 PRO B C 1
ATOM 4727 O O . PRO B 1 274 ? 4.992 -89.376 -20.414 1.00 33.07 254 PRO B O 1
ATOM 4731 N N . ASP B 1 275 ? 7.214 -89.049 -20.378 1.00 31.62 255 ASP B N 1
ATOM 4732 C CA . ASP B 1 275 ? 7.155 -87.904 -19.473 1.00 33.63 255 ASP B CA 1
ATOM 4733 C C . ASP B 1 275 ? 6.612 -86.614 -20.109 1.00 33.50 255 ASP B C 1
ATOM 4734 O O . ASP B 1 275 ? 5.982 -85.802 -19.420 1.00 30.89 255 ASP B O 1
ATOM 4739 N N . VAL B 1 276 ? 6.888 -86.424 -21.404 1.00 32.71 256 VAL B N 1
ATOM 4740 C CA . VAL B 1 276 ? 6.476 -85.216 -22.157 1.00 30.42 256 VAL B CA 1
ATOM 4741 C C . VAL B 1 276 ? 5.939 -85.619 -23.538 1.00 31.92 256 VAL B C 1
ATOM 4742 O O . VAL B 1 276 ? 6.515 -86.490 -24.187 1.00 30.86 256 VAL B O 1
ATOM 4746 N N . ILE B 1 277 ? 4.838 -84.997 -23.971 1.00 30.87 257 ILE B N 1
ATOM 4747 C CA . ILE B 1 277 ? 4.295 -85.188 -25.322 1.00 31.92 257 ILE B CA 1
ATOM 4748 C C . ILE B 1 277 ? 4.377 -83.892 -26.155 1.00 31.38 257 ILE B C 1
ATOM 4749 O O . ILE B 1 277 ? 4.076 -82.813 -25.651 1.00 29.13 257 ILE B O 1
ATOM 4754 N N . LEU B 1 278 ? 4.770 -84.004 -27.424 1.00 29.72 258 LEU B N 1
ATOM 4755 C CA . LEU B 1 278 ? 4.697 -82.855 -28.332 1.00 28.15 258 LEU B CA 1
ATOM 4756 C C . LEU B 1 278 ? 3.633 -83.166 -29.341 1.00 28.10 258 LEU B C 1
ATOM 4757 O O . LEU B 1 278 ? 3.635 -84.238 -29.937 1.00 28.49 258 LEU B O 1
ATOM 4762 N N . LEU B 1 279 ? 2.695 -82.242 -29.499 1.00 24.89 259 LEU B N 1
ATOM 4763 C CA . LEU B 1 279 ? 1.623 -82.414 -30.445 1.00 26.67 259 LEU B CA 1
ATOM 4764 C C . LEU B 1 279 ? 1.622 -81.231 -31.383 1.00 26.17 259 LEU B C 1
ATOM 4765 O O . LEU B 1 279 ? 2.134 -80.158 -31.039 1.00 24.44 259 LEU B O 1
ATOM 4770 N N . GLY B 1 280 ? 1.011 -81.410 -32.543 1.00 25.64 260 GLY B N 1
ATOM 4771 C CA . GLY B 1 280 ? 0.859 -80.329 -33.489 1.00 26.40 260 GLY B CA 1
ATOM 4772 C C . GLY B 1 280 ? -0.049 -80.762 -34.613 1.00 29.37 260 GLY B C 1
ATOM 4773 O O . GLY B 1 280 ? -0.949 -81.586 -34.415 1.00 27.43 260 GLY B O 1
ATOM 4774 N N . LYS B 1 281 ? 0.180 -80.165 -35.784 1.00 29.92 261 LYS B N 1
ATOM 4775 C CA . LYS B 1 281 ? -0.471 -80.542 -37.036 1.00 27.25 261 LYS B CA 1
ATOM 4776 C C . LYS B 1 281 ? -1.997 -80.682 -36.911 1.00 27.12 261 LYS B C 1
ATOM 4777 O O . LYS B 1 281 ? -2.703 -79.673 -36.999 1.00 27.79 261 LYS B O 1
ATOM 4783 N N . ALA B 1 282 ? -2.498 -81.907 -36.715 1.00 24.11 262 ALA B N 1
ATOM 4784 C CA . ALA B 1 282 ? -3.957 -82.196 -36.763 1.00 26.22 262 ALA B CA 1
ATOM 4785 C C . ALA B 1 282 ? -4.775 -81.612 -35.588 1.00 26.22 262 ALA B C 1
ATOM 4786 O O . ALA B 1 282 ? -6.025 -81.594 -35.600 1.00 27.32 262 ALA B O 1
ATOM 4788 N N . LEU B 1 283 ? -4.049 -81.108 -34.597 1.00 25.96 263 LEU B N 1
ATOM 4789 C CA . LEU B 1 283 ? -4.584 -80.328 -33.491 1.00 27.61 263 LEU B CA 1
ATOM 4790 C C . LEU B 1 283 ? -5.508 -79.232 -33.985 1.00 28.08 263 LEU B C 1
ATOM 4791 O O . LEU B 1 283 ? -6.420 -78.805 -33.269 1.00 30.35 263 LEU B O 1
ATOM 4796 N N . SER B 1 284 ? -5.286 -78.786 -35.222 1.00 25.82 264 SER B N 1
ATOM 4797 C CA . SER B 1 284 ? -6.082 -77.720 -35.794 1.00 26.35 264 SER B CA 1
ATOM 4798 C C . SER B 1 284 ? -7.022 -78.146 -36.921 1.00 26.30 264 SER B C 1
ATOM 4799 O O . SER B 1 284 ? -7.856 -77.362 -37.317 1.00 27.08 264 SER B O 1
ATOM 4802 N N . GLY B 1 285 ? -6.879 -79.357 -37.452 1.00 26.06 265 GLY B N 1
ATOM 4803 C CA . GLY B 1 285 ? -7.608 -79.722 -38.674 1.00 26.73 265 GLY B CA 1
ATOM 4804 C C . GLY B 1 285 ? -7.173 -78.924 -39.903 1.00 26.29 265 GLY B C 1
ATOM 4805 O O . GLY B 1 285 ? -7.933 -78.772 -40.867 1.00 24.54 265 GLY B O 1
ATOM 4806 N N . GLY B 1 286 ? -5.958 -78.379 -39.839 1.00 23.65 266 GLY B N 1
ATOM 4807 C CA . GLY B 1 286 ? -5.410 -77.535 -40.881 1.00 24.05 266 GLY B CA 1
ATOM 4808 C C . GLY B 1 286 ? -5.949 -76.130 -40.953 1.00 25.79 266 GLY B C 1
ATOM 4809 O O . GLY B 1 286 ? -5.615 -75.373 -41.895 1.00 26.43 266 GLY B O 1
ATOM 4810 N N . HIS B 1 287 ? -6.784 -75.768 -39.984 1.00 24.13 267 HIS B N 1
ATOM 4811 C CA . HIS B 1 287 ? -7.363 -74.427 -39.942 1.00 25.10 267 HIS B CA 1
ATOM 4812 C C . HIS B 1 287 ? -6.506 -73.334 -39.316 1.00 21.25 267 HIS B C 1
ATOM 4813 O O . HIS B 1 287 ? -6.853 -72.172 -39.419 1.00 21.23 267 HIS B O 1
ATOM 4820 N N . TYR B 1 288 ? -5.416 -73.704 -38.659 1.00 21.33 268 TYR B N 1
ATOM 4821 C CA . TYR B 1 288 ? -4.652 -72.741 -37.854 1.00 20.33 268 TYR B CA 1
ATOM 4822 C C . TYR B 1 288 ? -3.359 -73.430 -37.458 1.00 19.16 268 TYR B C 1
ATOM 4823 O O . TYR B 1 288 ? -3.350 -74.627 -37.297 1.00 19.70 268 TYR B O 1
ATOM 4832 N N . PRO B 1 289 ? -2.235 -72.695 -37.367 1.00 19.42 269 PRO B N 1
ATOM 4833 C CA . PRO B 1 289 ? -1.052 -73.393 -36.830 1.00 18.76 269 PRO B CA 1
ATOM 4834 C C . PRO B 1 289 ? -1.145 -73.528 -35.318 1.00 21.97 269 PRO B C 1
ATOM 4835 O O . PRO B 1 289 ? -1.199 -72.526 -34.606 1.00 18.63 269 PRO B O 1
ATOM 4839 N N . ILE B 1 290 ? -1.192 -74.762 -34.834 1.00 22.50 270 ILE B N 1
ATOM 4840 C CA . ILE B 1 290 ? -1.376 -75.013 -33.395 1.00 23.01 270 ILE B CA 1
ATOM 4841 C C . ILE B 1 290 ? -0.463 -76.140 -33.003 1.00 23.26 270 ILE B C 1
ATOM 4842 O O . ILE B 1 290 ? -0.406 -77.144 -33.717 1.00 21.67 270 ILE B O 1
ATOM 4847 N N . SER B 1 291 ? 0.242 -75.970 -31.882 1.00 22.02 271 SER B N 1
ATOM 4848 C CA . SER B 1 291 ? 1.080 -77.032 -31.315 1.00 20.70 271 SER B CA 1
ATOM 4849 C C . SER B 1 291 ? 1.013 -76.986 -29.790 1.00 22.76 271 SER B C 1
ATOM 4850 O O . SER B 1 291 ? 0.495 -76.027 -29.186 1.00 23.03 271 SER B O 1
ATOM 4853 N N . ALA B 1 292 ? 1.545 -78.014 -29.155 1.00 21.96 272 ALA B N 1
ATOM 4854 C CA . ALA B 1 292 ? 1.400 -78.158 -27.719 1.00 22.41 272 ALA B CA 1
ATOM 4855 C C . ALA B 1 292 ? 2.497 -79.005 -27.144 1.00 22.49 272 ALA B C 1
ATOM 4856 O O . ALA B 1 292 ? 2.970 -79.958 -27.785 1.00 24.76 272 ALA B O 1
ATOM 4858 N N . VAL B 1 293 ? 2.858 -78.685 -25.904 1.00 23.14 273 VAL B N 1
ATOM 4859 C CA . VAL B 1 293 ? 3.700 -79.546 -25.078 1.00 24.54 273 VAL B CA 1
ATOM 4860 C C . VAL B 1 293 ? 2.896 -79.932 -23.817 1.00 28.65 273 VAL B C 1
ATOM 4861 O O . VAL B 1 293 ? 2.404 -79.044 -23.110 1.00 29.91 273 VAL B O 1
ATOM 4865 N N . LEU B 1 294 ? 2.755 -81.238 -23.562 1.00 27.63 274 LEU B N 1
ATOM 4866 C CA . LEU B 1 294 ? 2.089 -81.760 -22.350 1.00 26.31 274 LEU B CA 1
ATOM 4867 C C . LEU B 1 294 ? 3.080 -82.452 -21.426 1.00 26.88 274 LEU B C 1
ATOM 4868 O O . LEU B 1 294 ? 3.987 -83.139 -21.875 1.00 27.65 274 LEU B O 1
ATOM 4873 N N . ALA B 1 295 ? 2.898 -82.248 -20.123 1.00 26.53 275 ALA B N 1
ATOM 4874 C CA . ALA B 1 295 ? 3.747 -82.832 -19.098 1.00 26.79 275 ALA B CA 1
ATOM 4875 C C . ALA B 1 295 ? 2.986 -82.722 -17.771 1.00 29.47 275 ALA B C 1
ATOM 4876 O O . ALA B 1 295 ? 2.097 -81.866 -17.612 1.00 25.18 275 ALA B O 1
ATOM 4878 N N . ASN B 1 296 ? 3.329 -83.601 -16.838 1.00 28.04 276 ASN B N 1
ATOM 4879 C CA . ASN B 1 296 ? 2.777 -83.550 -15.493 1.00 29.09 276 ASN B CA 1
ATOM 4880 C C . ASN B 1 296 ? 3.398 -82.412 -14.695 1.00 28.72 276 ASN B C 1
ATOM 4881 O O . ASN B 1 296 ? 4.496 -81.954 -15.009 1.00 33.25 276 ASN B O 1
ATOM 4886 N N . ASP B 1 297 ? 2.682 -81.955 -13.676 1.00 29.82 277 ASP B N 1
ATOM 4887 C CA . ASP B 1 297 ? 3.098 -80.858 -12.803 1.00 29.53 277 ASP B CA 1
ATOM 4888 C C . ASP B 1 297 ? 4.542 -80.877 -12.318 1.00 29.72 277 ASP B C 1
ATOM 4889 O O . ASP B 1 297 ? 5.194 -79.846 -12.297 1.00 29.94 277 ASP B O 1
ATOM 4894 N N . ASP B 1 298 ? 5.030 -82.036 -11.890 1.00 29.31 278 ASP B N 1
ATOM 4895 C CA . ASP B 1 298 ? 6.411 -82.151 -11.427 1.00 30.35 278 ASP B CA 1
ATOM 4896 C C . ASP B 1 298 ? 7.438 -81.686 -12.473 1.00 30.12 278 ASP B C 1
ATOM 4897 O O . ASP B 1 298 ? 8.525 -81.233 -12.122 1.00 28.53 278 ASP B O 1
ATOM 4902 N N . ILE B 1 299 ? 7.079 -81.795 -13.757 1.00 30.04 279 ILE B N 1
ATOM 4903 C CA . ILE B 1 299 ? 7.939 -81.313 -14.839 1.00 29.33 279 ILE B CA 1
ATOM 4904 C C . ILE B 1 299 ? 7.505 -79.895 -15.216 1.00 28.26 279 ILE B C 1
ATOM 4905 O O . ILE B 1 299 ? 8.321 -78.973 -15.204 1.00 30.15 279 ILE B O 1
ATOM 4910 N N . MET B 1 300 ? 6.217 -79.722 -15.524 1.00 27.00 280 MET B N 1
ATOM 4911 C CA . MET B 1 300 ? 5.737 -78.469 -16.113 1.00 29.04 280 MET B CA 1
ATOM 4912 C C . MET B 1 300 ? 5.922 -77.281 -15.173 1.00 30.50 280 MET B C 1
ATOM 4913 O O . MET B 1 300 ? 6.188 -76.174 -15.644 1.00 32.05 280 MET B O 1
ATOM 4918 N N . LEU B 1 301 ? 5.814 -77.508 -13.859 1.00 28.98 281 LEU B N 1
ATOM 4919 C CA . LEU B 1 301 ? 5.913 -76.406 -12.875 1.00 31.81 281 LEU B CA 1
ATOM 4920 C C . LEU B 1 301 ? 7.248 -75.660 -12.834 1.00 32.15 281 LEU B C 1
ATOM 4921 O O . LEU B 1 301 ? 7.348 -74.575 -12.258 1.00 34.43 281 LEU B O 1
ATOM 4926 N N . VAL B 1 302 ? 8.268 -76.223 -13.455 1.00 32.07 282 VAL B N 1
ATOM 4927 C CA . VAL B 1 302 ? 9.552 -75.534 -13.529 1.00 33.13 282 VAL B CA 1
ATOM 4928 C C . VAL B 1 302 ? 9.491 -74.268 -14.424 1.00 35.24 282 VAL B C 1
ATOM 4929 O O . VAL B 1 302 ? 10.359 -73.388 -14.324 1.00 37.56 282 VAL B O 1
ATOM 4933 N N . ILE B 1 303 ? 8.469 -74.164 -15.271 1.00 34.98 283 ILE B N 1
ATOM 4934 C CA . ILE B 1 303 ? 8.312 -72.982 -16.130 1.00 37.12 283 ILE B CA 1
ATOM 4935 C C . ILE B 1 303 ? 7.740 -71.815 -15.349 1.00 37.78 283 ILE B C 1
ATOM 4936 O O . ILE B 1 303 ? 6.669 -71.909 -14.753 1.00 39.52 283 ILE B O 1
ATOM 4941 N N . LYS B 1 304 ? 8.476 -70.712 -15.346 1.00 40.74 284 LYS B N 1
ATOM 4942 C CA . LYS B 1 304 ? 8.057 -69.496 -14.654 1.00 42.66 284 LYS B CA 1
ATOM 4943 C C . LYS B 1 304 ? 7.659 -68.439 -15.692 1.00 43.24 284 LYS B C 1
ATOM 4944 O O . LYS B 1 304 ? 8.130 -68.496 -16.833 1.00 41.74 284 LYS B O 1
ATOM 4950 N N . PRO B 1 305 ? 6.772 -67.492 -15.318 1.00 44.39 285 PRO B N 1
ATOM 4951 C CA . PRO B 1 305 ? 6.516 -66.349 -16.209 1.00 46.36 285 PRO B CA 1
ATOM 4952 C C . PRO B 1 305 ? 7.775 -65.542 -16.527 1.00 49.26 285 PRO B C 1
ATOM 4953 O O . PRO B 1 305 ? 8.688 -65.478 -15.708 1.00 49.44 285 PRO B O 1
ATOM 4957 N N . GLY B 1 306 ? 7.840 -64.973 -17.727 1.00 53.03 286 GLY B N 1
ATOM 4958 C CA . GLY B 1 306 ? 8.938 -64.076 -18.076 1.00 57.94 286 GLY B CA 1
ATOM 4959 C C . GLY B 1 306 ? 9.343 -64.131 -19.530 1.00 61.24 286 GLY B C 1
ATOM 4960 O O . GLY B 1 306 ? 9.477 -63.086 -20.180 1.00 62.25 286 GLY B O 1
ATOM 4961 N N . GLU B 1 307 ? 9.551 -65.348 -20.036 1.00 63.49 287 GLU B N 1
ATOM 4962 C CA . GLU B 1 307 ? 9.926 -65.558 -21.439 1.00 65.58 287 GLU B CA 1
ATOM 4963 C C . GLU B 1 307 ? 8.736 -65.351 -22.393 1.00 65.75 287 GLU B C 1
ATOM 4964 O O . GLU B 1 307 ? 7.604 -65.790 -22.116 1.00 65.32 287 GLU B O 1
ATOM 4970 N N . HIS B 1 308 ? 9.004 -64.656 -23.497 1.00 65.74 288 HIS B N 1
ATOM 4971 C CA . HIS B 1 308 ? 8.001 -64.413 -24.539 1.00 65.49 288 HIS B CA 1
ATOM 4972 C C . HIS B 1 308 ? 8.399 -65.106 -25.848 1.00 62.97 288 HIS B C 1
ATOM 4973 O O . HIS B 1 308 ? 9.590 -65.234 -26.163 1.00 62.39 288 HIS B O 1
ATOM 4980 N N . GLY B 1 309 ? 7.393 -65.574 -26.585 1.00 60.34 289 GLY B N 1
ATOM 4981 C CA . GLY B 1 309 ? 7.614 -66.366 -27.785 1.00 56.18 289 GLY B CA 1
ATOM 4982 C C . GLY B 1 309 ? 6.979 -65.718 -28.996 1.00 54.35 289 GLY B C 1
ATOM 4983 O O . GLY B 1 309 ? 7.613 -64.887 -29.680 1.00 57.51 289 GLY B O 1
ATOM 4984 N N . SER B 1 310 ? 5.754 -66.145 -29.297 1.00 46.79 290 SER B N 1
ATOM 4985 C CA . SER B 1 310 ? 4.900 -65.459 -30.247 1.00 39.51 290 SER B CA 1
ATOM 4986 C C . SER B 1 310 ? 3.682 -65.005 -29.459 1.00 37.06 290 SER B C 1
ATOM 4987 O O . SER B 1 310 ? 3.191 -65.735 -28.605 1.00 34.51 290 SER B O 1
ATOM 4990 N N . THR B 1 311 ? 3.224 -63.788 -29.726 1.00 34.06 291 THR B N 1
ATOM 4991 C CA . THR B 1 311 ? 2.015 -63.275 -29.088 1.00 30.58 291 THR B CA 1
ATOM 4992 C C . THR B 1 311 ? 0.814 -64.153 -29.453 1.00 27.25 291 THR B C 1
ATOM 4993 O O . THR B 1 311 ? -0.217 -64.071 -28.798 1.00 28.80 291 THR B O 1
ATOM 4997 N N . TYR B 1 312 ? 0.948 -64.997 -30.486 1.00 22.08 292 TYR B N 1
ATOM 4998 C CA . TYR B 1 312 ? -0.164 -65.835 -30.905 1.00 20.79 292 TYR B CA 1
ATOM 4999 C C . TYR B 1 312 ? -0.323 -67.163 -30.145 1.00 21.93 292 TYR B C 1
ATOM 5000 O O . TYR B 1 312 ? -1.380 -67.777 -30.236 1.00 21.11 292 TYR B O 1
ATOM 5009 N N . GLY B 1 313 ? 0.711 -67.632 -29.440 1.00 20.77 293 GLY B N 1
ATOM 5010 C CA . GLY B 1 313 ? 0.610 -68.901 -28.699 1.00 16.43 293 GLY B CA 1
ATOM 5011 C C . GLY B 1 313 ? -0.550 -68.812 -27.717 1.00 22.61 293 GLY B C 1
ATOM 5012 O O . GLY B 1 313 ? -0.650 -67.839 -26.966 1.00 21.63 293 GLY B O 1
ATOM 5013 N N . GLY B 1 314 ? -1.465 -69.780 -27.746 1.00 22.09 294 GLY B N 1
ATOM 5014 C CA . GLY B 1 314 ? -2.569 -69.802 -26.769 1.00 21.56 294 GLY B CA 1
ATOM 5015 C C . GLY B 1 314 ? -3.711 -68.821 -27.011 1.00 23.52 294 GLY B C 1
ATOM 5016 O O . GLY B 1 314 ? -4.504 -68.550 -26.108 1.00 24.85 294 GLY B O 1
ATOM 5017 N N . ASN B 1 315 ? -3.810 -68.295 -28.226 1.00 20.76 295 ASN B N 1
ATOM 5018 C CA . ASN B 1 315 ? -4.846 -67.341 -28.542 1.00 22.48 295 ASN B CA 1
ATOM 5019 C C . ASN B 1 315 ? -6.234 -67.998 -28.556 1.00 24.01 295 ASN B C 1
ATOM 5020 O O . ASN B 1 315 ? -6.342 -69.208 -28.819 1.00 23.05 295 ASN B O 1
ATOM 5025 N N . PRO B 1 316 ? -7.299 -67.200 -28.274 1.00 24.00 296 PRO B N 1
ATOM 5026 C CA . PRO B 1 316 ? -8.672 -67.742 -28.214 1.00 23.63 296 PRO B CA 1
ATOM 5027 C C . PRO B 1 316 ? -9.136 -68.455 -29.476 1.00 23.39 296 PRO B C 1
ATOM 5028 O O . PRO B 1 316 ? -9.879 -69.422 -29.352 1.00 26.85 296 PRO B O 1
ATOM 5032 N N . LEU B 1 317 ? -8.749 -67.977 -30.667 1.00 21.66 297 LEU B N 1
ATOM 5033 C CA . LEU B 1 317 ? -9.225 -68.576 -31.922 1.00 22.35 297 LEU B CA 1
ATOM 5034 C C . LEU B 1 317 ? -8.658 -69.979 -32.100 1.00 25.22 297 LEU B C 1
ATOM 5035 O O . LEU B 1 317 ? -9.406 -70.960 -32.288 1.00 27.14 297 LEU B O 1
ATOM 5040 N N . ALA B 1 318 ? -7.338 -70.099 -31.992 1.00 23.93 298 ALA B N 1
ATOM 5041 C CA . ALA B 1 318 ? -6.689 -71.413 -31.924 1.00 23.54 298 ALA B CA 1
ATOM 5042 C C . ALA B 1 318 ? -7.289 -72.350 -30.860 1.00 23.82 298 ALA B C 1
ATOM 5043 O O . ALA B 1 318 ? -7.532 -73.527 -31.115 1.00 25.26 298 ALA B O 1
ATOM 5045 N N . ALA B 1 319 ? -7.532 -71.828 -29.665 1.00 21.99 299 ALA B N 1
ATOM 5046 C CA . ALA B 1 319 ? -8.022 -72.646 -28.582 1.00 22.80 299 ALA B CA 1
ATOM 5047 C C . ALA B 1 319 ? -9.404 -73.265 -28.901 1.00 24.27 299 ALA B C 1
ATOM 5048 O O . ALA B 1 319 ? -9.666 -74.424 -28.588 1.00 23.29 299 ALA B O 1
ATOM 5050 N N . SER B 1 320 ? -10.266 -72.485 -29.535 1.00 24.74 300 SER B N 1
ATOM 5051 C CA . SER B 1 320 ? -11.597 -72.947 -29.882 1.00 28.80 300 SER B CA 1
ATOM 5052 C C . SER B 1 320 ? -11.577 -73.858 -31.117 1.00 27.08 300 SER B C 1
ATOM 5053 O O . SER B 1 320 ? -12.308 -74.834 -31.167 1.00 26.09 300 SER B O 1
ATOM 5056 N N . ILE B 1 321 ? -10.749 -73.531 -32.109 1.00 25.72 301 ILE B N 1
ATOM 5057 C CA . ILE B 1 321 ? -10.526 -74.439 -33.248 1.00 26.14 301 ILE B CA 1
ATOM 5058 C C . ILE B 1 321 ? -10.019 -75.812 -32.769 1.00 28.66 301 ILE B C 1
ATOM 5059 O O . ILE B 1 321 ? -10.505 -76.852 -33.223 1.00 29.23 301 ILE B O 1
ATOM 5064 N N . CYS B 1 322 ? -9.052 -75.801 -31.847 1.00 28.08 302 CYS B N 1
ATOM 5065 C CA . CYS B 1 322 ? -8.426 -77.007 -31.352 1.00 29.12 302 CYS B CA 1
ATOM 5066 C C . CYS B 1 322 ? -9.370 -77.989 -30.636 1.00 31.44 302 CYS B C 1
ATOM 5067 O O . CYS B 1 322 ? -9.225 -79.199 -30.792 1.00 32.93 302 CYS B O 1
ATOM 5070 N N . VAL B 1 323 ? -10.308 -77.478 -29.838 1.00 33.18 303 VAL B N 1
ATOM 5071 C CA . VAL B 1 323 ? -11.270 -78.351 -29.158 1.00 32.67 303 VAL B CA 1
ATOM 5072 C C . VAL B 1 323 ? -12.171 -79.046 -30.187 1.00 31.12 303 VAL B C 1
ATOM 5073 O O . VAL B 1 323 ? -12.427 -80.236 -30.081 1.00 33.62 303 VAL B O 1
ATOM 5077 N N . GLU B 1 324 ? -12.603 -78.328 -31.210 1.00 30.70 304 GLU B N 1
ATOM 5078 C CA . GLU B 1 324 ? -13.436 -78.940 -32.241 1.00 31.77 304 GLU B CA 1
ATOM 5079 C C . GLU B 1 324 ? -12.698 -79.944 -33.139 1.00 32.86 304 GLU B C 1
ATOM 5080 O O . GLU B 1 324 ? -13.276 -80.970 -33.549 1.00 32.59 304 GLU B O 1
ATOM 5086 N N . ALA B 1 325 ? -11.444 -79.640 -33.463 1.00 31.93 305 ALA B N 1
ATOM 5087 C CA . ALA B 1 325 ? -10.613 -80.529 -34.289 1.00 31.98 305 ALA B CA 1
ATOM 5088 C C . ALA B 1 325 ? -10.448 -81.908 -33.635 1.00 32.74 305 ALA B C 1
ATOM 5089 O O . ALA B 1 325 ? -10.518 -82.947 -34.307 1.00 33.31 305 ALA B O 1
ATOM 5091 N N . LEU B 1 326 ? -10.228 -81.900 -32.326 1.00 31.33 306 LEU B N 1
ATOM 5092 C CA . LEU B 1 326 ? -10.112 -83.120 -31.533 1.00 34.13 306 LEU B CA 1
ATOM 5093 C C . LEU B 1 326 ? -11.491 -83.785 -31.353 1.00 35.16 306 LEU B C 1
ATOM 5094 O O . LEU B 1 326 ? -11.571 -84.999 -31.296 1.00 35.22 306 LEU B O 1
ATOM 5099 N N . ASN B 1 327 ? -12.551 -82.980 -31.268 1.00 36.72 307 ASN B N 1
ATOM 5100 C CA . ASN B 1 327 ? -13.918 -83.483 -31.172 1.00 39.20 307 ASN B CA 1
ATOM 5101 C C . ASN B 1 327 ? -14.340 -84.230 -32.427 1.00 39.35 307 ASN B C 1
ATOM 5102 O O .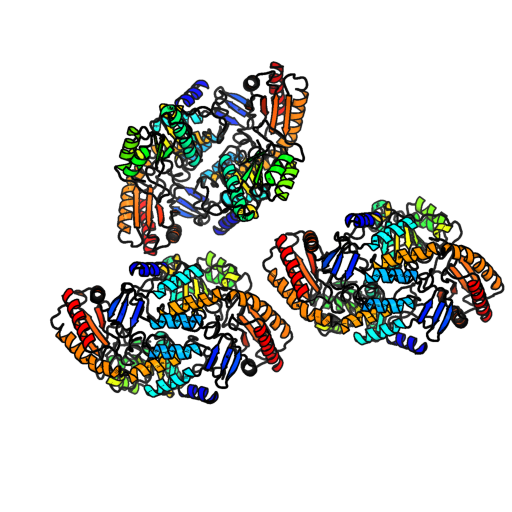 ASN B 1 327 ? -15.027 -85.256 -32.360 1.00 38.11 307 ASN B O 1
ATOM 5107 N N . VAL B 1 328 ? -13.932 -83.701 -33.575 1.00 37.13 308 VAL B N 1
ATOM 5108 C CA . VAL B 1 328 ? -14.227 -84.319 -34.848 1.00 36.64 308 VAL B CA 1
ATOM 5109 C C . VAL B 1 328 ? -13.521 -85.657 -34.908 1.00 39.10 308 VAL B C 1
ATOM 5110 O O . VAL B 1 328 ? -14.119 -86.663 -35.292 1.00 40.88 308 VAL B O 1
ATOM 5114 N N . LEU B 1 329 ? -12.267 -85.657 -34.467 1.00 38.23 309 LEU B N 1
ATOM 5115 C CA . LEU B 1 329 ? -11.405 -86.819 -34.446 1.00 39.51 309 LEU B CA 1
ATOM 5116 C C . LEU B 1 329 ? -11.991 -87.972 -33.599 1.00 42.84 309 LEU B C 1
ATOM 5117 O O . LEU B 1 329 ? -11.981 -89.164 -34.018 1.00 40.81 309 LEU B O 1
ATOM 5122 N N . ILE B 1 330 ? -12.493 -87.612 -32.416 1.00 41.73 310 ILE B N 1
ATOM 5123 C CA . ILE B 1 330 ? -13.047 -88.579 -31.480 1.00 43.76 310 ILE B CA 1
ATOM 5124 C C . ILE B 1 330 ? -14.431 -89.016 -31.920 1.00 43.55 310 ILE B C 1
ATOM 5125 O O . ILE B 1 330 ? -14.684 -90.210 -32.015 1.00 45.19 310 ILE B O 1
ATOM 5130 N N . ASN B 1 331 ? -15.301 -88.051 -32.215 1.00 43.75 311 ASN B N 1
ATOM 5131 C CA . ASN B 1 331 ? -16.699 -88.332 -32.547 1.00 45.27 311 ASN B CA 1
ATOM 5132 C C . ASN B 1 331 ? -16.938 -89.060 -33.861 1.00 45.88 311 ASN B C 1
ATOM 5133 O O . ASN B 1 331 ? -17.947 -89.761 -34.008 1.00 44.39 311 ASN B O 1
ATOM 5138 N N . GLU B 1 332 ? -16.028 -88.869 -34.817 1.00 44.09 312 GLU B N 1
ATOM 5139 C CA . GLU B 1 332 ? -16.119 -89.548 -36.100 1.00 43.67 312 GLU B CA 1
ATOM 5140 C C . GLU B 1 332 ? -15.324 -90.861 -36.074 1.00 42.95 312 GLU B C 1
ATOM 5141 O O . GLU B 1 332 ? -15.313 -91.613 -37.043 1.00 42.22 312 GLU B O 1
ATOM 5147 N N . LYS B 1 333 ? -14.669 -91.134 -34.950 1.00 43.67 313 LYS B N 1
ATOM 5148 C CA . LYS B 1 333 ? -13.953 -92.393 -34.753 1.00 45.74 313 LYS B CA 1
ATOM 5149 C C . LYS B 1 333 ? -12.913 -92.609 -35.845 1.00 46.41 313 LYS B C 1
ATOM 5150 O O . LYS B 1 333 ? -12.732 -93.729 -36.352 1.00 46.04 313 LYS B O 1
ATOM 5156 N N . LEU B 1 334 ? -12.224 -91.520 -36.191 1.00 45.02 314 LEU B N 1
ATOM 5157 C CA . LEU B 1 334 ? -11.187 -91.534 -37.219 1.00 42.55 314 LEU B CA 1
ATOM 5158 C C . LEU B 1 334 ? -9.952 -92.338 -36.805 1.00 41.79 314 LEU B C 1
ATOM 5159 O O . LEU B 1 334 ? -9.300 -92.935 -37.658 1.00 41.87 314 LEU B O 1
ATOM 5164 N N . CYS B 1 335 ? -9.642 -92.381 -35.510 1.00 40.97 315 CYS B N 1
ATOM 5165 C CA . CYS B 1 335 ? -8.589 -93.277 -35.028 1.00 42.49 315 CYS B CA 1
ATOM 5166 C C . CYS B 1 335 ? -8.959 -94.732 -35.336 1.00 43.34 315 CYS B C 1
ATOM 5167 O O . CYS B 1 335 ? -8.117 -95.529 -35.752 1.00 44.35 315 CYS B O 1
ATOM 5170 N N . GLU B 1 336 ? -10.220 -95.069 -35.113 1.00 44.63 316 GLU B N 1
ATOM 5171 C CA . GLU B 1 336 ? -10.698 -96.433 -35.329 1.00 46.53 316 GLU B CA 1
ATOM 5172 C C . GLU B 1 336 ? -10.677 -96.770 -36.816 1.00 46.10 316 GLU B C 1
ATOM 5173 O O . GLU B 1 336 ? -10.279 -97.864 -37.206 1.00 47.24 316 GLU B O 1
ATOM 5179 N N . ASN B 1 337 ? -11.079 -95.812 -37.642 1.00 46.33 317 ASN B N 1
ATOM 5180 C CA . ASN B 1 337 ? -11.051 -95.983 -39.089 1.00 47.14 317 ASN B CA 1
ATOM 5181 C C . ASN B 1 337 ? -9.651 -96.258 -39.602 1.00 48.16 317 ASN B C 1
ATOM 5182 O O . ASN B 1 337 ? -9.478 -97.094 -40.482 1.00 48.03 317 ASN B O 1
ATOM 5187 N N . ALA B 1 338 ? -8.656 -95.573 -39.031 1.00 47.68 318 ALA B N 1
ATOM 5188 C CA . ALA B 1 338 ? -7.261 -95.733 -39.443 1.00 48.29 318 ALA B CA 1
ATOM 5189 C C . ALA B 1 338 ? -6.653 -97.074 -39.048 1.00 49.19 318 ALA B C 1
ATOM 5190 O O . ALA B 1 338 ? -5.913 -97.663 -39.832 1.00 47.79 318 ALA B O 1
ATOM 5192 N N . GLU B 1 339 ? -6.946 -97.544 -37.835 1.00 51.84 319 GLU B N 1
ATOM 5193 C CA . GLU B 1 339 ? -6.474 -98.860 -37.372 1.00 54.41 319 GLU B CA 1
ATOM 5194 C C . GLU B 1 339 ? -7.073 -99.972 -38.223 1.00 54.02 319 GLU B C 1
ATOM 5195 O O . GLU B 1 339 ? -6.363 -100.866 -38.691 1.00 54.98 319 GLU B O 1
ATOM 5201 N N . LYS B 1 340 ? -8.385 -99.877 -38.412 1.00 54.76 320 LYS B N 1
ATOM 5202 C CA . LYS B 1 340 ? -9.181 -100.819 -39.177 1.00 55.12 320 LYS B CA 1
ATOM 5203 C C . LYS B 1 340 ? -8.688 -100.885 -40.623 1.00 54.85 320 LYS B C 1
ATOM 5204 O O . LYS B 1 340 ? -8.139 -101.905 -41.035 1.00 55.94 320 LYS B O 1
ATOM 5210 N N . LEU B 1 341 ? -8.845 -99.788 -41.366 1.00 53.44 321 LEU B N 1
ATOM 5211 C CA . LEU B 1 341 ? -8.481 -99.724 -42.791 1.00 52.53 321 LEU B CA 1
ATOM 5212 C C . LEU B 1 341 ? -6.986 -99.798 -43.077 1.00 52.01 321 LEU B C 1
ATOM 5213 O O . LEU B 1 341 ? -6.584 -100.091 -44.201 1.00 51.88 321 LEU B O 1
ATOM 5218 N N . GLY B 1 342 ? -6.173 -99.548 -42.055 1.00 53.05 322 GLY B N 1
ATOM 5219 C CA . GLY B 1 342 ? -4.727 -99.441 -42.212 1.00 52.55 322 GLY B CA 1
ATOM 5220 C C . GLY B 1 342 ? -4.070 -100.747 -42.579 1.00 54.13 322 GLY B C 1
ATOM 5221 O O . GLY B 1 342 ? -3.407 -100.840 -43.616 1.00 53.78 322 GLY B O 1
ATOM 5222 N N . GLY B 1 343 ? -4.263 -101.754 -41.722 1.00 54.23 323 GLY B N 1
ATOM 5223 C CA . GLY B 1 343 ? -3.702 -103.102 -41.896 1.00 53.77 323 GLY B CA 1
ATOM 5224 C C . GLY B 1 343 ? -3.931 -103.765 -43.251 1.00 52.84 323 GLY B C 1
ATOM 5225 O O . GLY B 1 343 ? -2.959 -104.139 -43.903 1.00 54.06 323 GLY B O 1
ATOM 5226 N N . PRO B 1 344 ? -5.209 -103.947 -43.659 1.00 52.57 324 PRO B N 1
ATOM 5227 C CA . PRO B 1 344 ? -5.596 -104.495 -44.966 1.00 53.06 324 PRO B CA 1
ATOM 5228 C C . PRO B 1 344 ? -5.011 -103.740 -46.168 1.00 54.37 324 PRO B C 1
ATOM 5229 O O . PRO B 1 344 ? -4.579 -104.367 -47.139 1.00 54.07 324 PRO B O 1
ATOM 5233 N N . PHE B 1 345 ? -5.011 -102.407 -46.106 1.00 53.52 325 PHE B N 1
ATOM 5234 C CA . PHE B 1 345 ? -4.483 -101.584 -47.191 1.00 52.16 325 PHE B CA 1
ATOM 5235 C C . PHE B 1 345 ? -3.006 -101.884 -47.408 1.00 52.03 325 PHE B C 1
ATOM 5236 O O . PHE B 1 345 ? -2.557 -102.043 -48.543 1.00 52.57 325 PHE B O 1
ATOM 5244 N N . LEU B 1 346 ? -2.270 -101.988 -46.312 1.00 52.21 326 LEU B N 1
ATOM 5245 C CA . LEU B 1 346 ? -0.847 -102.293 -46.353 1.00 55.74 326 LEU B CA 1
ATOM 5246 C C . LEU B 1 346 ? -0.583 -103.770 -46.690 1.00 58.60 326 LEU B C 1
ATOM 5247 O O . LEU B 1 346 ? 0.507 -104.124 -47.166 1.00 59.21 326 LEU B O 1
ATOM 5252 N N . GLU B 1 347 ? -1.574 -104.625 -46.428 1.00 60.10 327 GLU B N 1
ATOM 5253 C CA . GLU B 1 347 ? -1.491 -106.034 -46.817 1.00 61.83 327 GLU B CA 1
ATOM 5254 C C . GLU B 1 347 ? -1.392 -106.104 -48.326 1.00 60.03 327 GLU B C 1
ATOM 5255 O O . GLU B 1 347 ? -0.387 -106.551 -48.859 1.00 61.13 327 GLU B O 1
ATOM 5261 N N . ASN B 1 348 ? -2.435 -105.628 -48.995 1.00 59.27 328 ASN B N 1
ATOM 5262 C CA . ASN B 1 348 ? -2.486 -105.567 -50.446 1.00 60.14 328 ASN B CA 1
ATOM 5263 C C . ASN B 1 348 ? -1.202 -105.057 -51.090 1.00 60.03 328 ASN B C 1
ATOM 5264 O O . ASN B 1 348 ? -0.586 -105.771 -51.883 1.00 59.81 328 ASN B O 1
ATOM 5269 N N . LEU B 1 349 ? -0.803 -103.832 -50.739 1.00 58.54 329 LEU B N 1
ATOM 5270 C CA . LEU B 1 349 ? 0.390 -103.202 -51.312 1.00 58.19 329 LEU B CA 1
ATOM 5271 C C . LEU B 1 349 ? 1.623 -104.095 -51.235 1.00 58.52 329 LEU B C 1
ATOM 5272 O O . LEU B 1 349 ? 2.358 -104.218 -52.219 1.00 58.51 329 LEU B O 1
ATOM 5277 N N . LYS B 1 350 ? 1.839 -104.709 -50.072 1.00 59.24 330 LYS B N 1
ATOM 5278 C CA . LYS B 1 350 ? 2.929 -105.666 -49.882 1.00 61.73 330 LYS B CA 1
ATOM 5279 C C . LYS B 1 350 ? 2.886 -106.821 -50.891 1.00 62.76 330 LYS B C 1
ATOM 5280 O O . LYS B 1 350 ? 3.911 -107.181 -51.482 1.00 62.61 330 LYS B O 1
ATOM 5286 N N . ARG B 1 351 ? 1.694 -107.372 -51.096 1.00 63.83 331 ARG B N 1
ATOM 5287 C CA . ARG B 1 351 ? 1.518 -108.557 -51.931 1.00 65.40 331 ARG B CA 1
ATOM 5288 C C . ARG B 1 351 ? 1.272 -108.222 -53.396 1.00 64.73 331 ARG B C 1
ATOM 5289 O O . ARG B 1 351 ? 1.475 -109.065 -54.273 1.00 65.37 331 ARG B O 1
ATOM 5297 N N . GLU B 1 352 ? 0.835 -106.993 -53.659 1.00 63.65 332 GLU B N 1
ATOM 5298 C CA . GLU B 1 352 ? 0.574 -106.552 -55.020 1.00 62.57 332 GLU B CA 1
ATOM 5299 C C . GLU B 1 352 ? 1.852 -106.050 -55.675 1.00 61.62 332 GLU B C 1
ATOM 5300 O O . GLU B 1 352 ? 1.929 -105.944 -56.899 1.00 62.91 332 GLU B O 1
ATOM 5306 N N . LEU B 1 353 ? 2.851 -105.748 -54.855 1.00 59.99 333 LEU B N 1
ATOM 5307 C CA . LEU B 1 353 ? 4.133 -105.266 -55.343 1.00 59.65 333 LEU B CA 1
ATOM 5308 C C . LEU B 1 353 ? 5.265 -106.211 -54.953 1.00 60.07 333 LEU B C 1
ATOM 5309 O O . LEU B 1 353 ? 6.433 -105.813 -54.941 1.00 58.74 333 LEU B O 1
ATOM 5314 N N . LYS B 1 354 ? 4.916 -107.462 -54.644 1.00 61.49 334 LYS B N 1
ATOM 5315 C CA . LYS B 1 354 ? 5.885 -108.430 -54.107 1.00 63.34 334 LYS B CA 1
ATOM 5316 C C . LYS B 1 354 ? 6.965 -108.823 -55.115 1.00 63.57 334 LYS B C 1
ATOM 5317 O O . LYS B 1 354 ? 8.108 -109.101 -54.725 1.00 63.77 334 LYS B O 1
ATOM 5323 N N . ASP B 1 355 ? 6.600 -108.813 -56.398 1.00 63.20 335 ASP B N 1
ATOM 5324 C CA . ASP B 1 355 ? 7.535 -109.117 -57.486 1.00 62.89 335 ASP B CA 1
ATOM 5325 C C . ASP B 1 355 ? 7.899 -107.874 -58.309 1.00 62.10 335 ASP B C 1
ATOM 5326 O O . ASP B 1 355 ? 8.334 -107.980 -59.459 1.00 61.74 335 ASP B O 1
ATOM 5331 N N . SER B 1 356 ? 7.717 -106.696 -57.718 1.00 59.58 336 SER B N 1
ATOM 5332 C CA . SER B 1 356 ? 8.216 -105.469 -58.325 1.00 57.87 336 SER B CA 1
ATOM 5333 C C . SER B 1 356 ? 9.705 -105.312 -58.004 1.00 55.48 336 SER B C 1
ATOM 5334 O O . SER B 1 356 ? 10.108 -105.290 -56.844 1.00 56.17 336 SER B O 1
ATOM 5337 N N . LYS B 1 357 ? 10.521 -105.214 -59.044 1.00 53.24 337 LYS B N 1
ATOM 5338 C CA . LYS B 1 357 ? 11.972 -105.190 -58.885 1.00 51.26 337 LYS B CA 1
ATOM 5339 C C . LYS B 1 357 ? 12.513 -103.839 -58.403 1.00 48.72 337 LYS B C 1
ATOM 5340 O O . LYS B 1 357 ? 13.657 -103.750 -57.964 1.00 47.95 337 LYS B O 1
ATOM 5346 N N . ILE B 1 358 ? 11.690 -102.793 -58.469 1.00 46.92 338 ILE B N 1
ATOM 5347 C CA . ILE B 1 358 ? 12.112 -101.460 -58.017 1.00 44.91 338 ILE B CA 1
ATOM 5348 C C . ILE B 1 358 ? 11.700 -101.181 -56.560 1.00 46.12 338 ILE B C 1
ATOM 5349 O O . ILE B 1 358 ? 12.298 -100.334 -55.891 1.00 44.97 338 ILE B O 1
ATOM 5354 N N . VAL B 1 359 ? 10.697 -101.919 -56.078 1.00 46.84 339 VAL B N 1
ATOM 5355 C CA . VAL B 1 359 ? 10.181 -101.772 -54.721 1.00 46.85 339 VAL B CA 1
ATOM 5356 C C . VAL B 1 359 ? 11.097 -102.468 -53.718 1.00 48.87 339 VAL B C 1
ATOM 5357 O O . VAL B 1 359 ? 11.312 -103.685 -53.784 1.00 49.34 339 VAL B O 1
ATOM 5361 N N . ARG B 1 360 ? 11.647 -101.677 -52.806 1.00 49.61 340 ARG B N 1
ATOM 5362 C CA . ARG B 1 360 ? 12.520 -102.178 -51.757 1.00 50.74 340 ARG B CA 1
ATOM 5363 C C . ARG B 1 360 ? 11.736 -102.598 -50.507 1.00 51.13 340 ARG B C 1
ATOM 5364 O O . ARG B 1 360 ? 12.011 -103.657 -49.927 1.00 49.58 340 ARG B O 1
ATOM 5372 N N . ASP B 1 361 ? 10.760 -101.779 -50.102 1.00 51.12 341 ASP B N 1
ATOM 5373 C CA . ASP B 1 361 ? 10.002 -102.027 -48.877 1.00 51.52 341 ASP B CA 1
ATOM 5374 C C . ASP B 1 361 ? 8.642 -101.336 -48.892 1.00 51.56 341 ASP B C 1
ATOM 5375 O O . ASP B 1 361 ? 8.472 -100.273 -49.505 1.00 51.78 341 ASP B O 1
ATOM 5380 N N . VAL B 1 362 ? 7.676 -101.968 -48.232 1.00 49.88 342 VAL B N 1
ATOM 5381 C CA . VAL B 1 362 ? 6.341 -101.421 -48.019 1.00 50.15 342 VAL B CA 1
ATOM 5382 C C . VAL B 1 362 ? 6.021 -101.551 -46.526 1.00 51.17 342 VAL B C 1
ATOM 5383 O O . VAL B 1 362 ? 5.812 -102.671 -46.033 1.00 50.42 342 VAL B O 1
ATOM 5387 N N . ARG B 1 363 ? 5.971 -100.410 -45.820 1.00 50.03 343 ARG B N 1
ATOM 5388 C CA . ARG B 1 363 ? 5.858 -100.389 -44.346 1.00 48.07 343 ARG B CA 1
ATOM 5389 C C . ARG B 1 363 ? 4.847 -99.375 -43.780 1.00 48.12 343 ARG B C 1
ATOM 5390 O O . ARG B 1 363 ? 4.180 -98.664 -44.534 1.00 46.87 343 ARG B O 1
ATOM 5398 N N . GLY B 1 364 ? 4.724 -99.326 -42.453 1.00 47.36 344 GLY B N 1
ATOM 5399 C CA . GLY B 1 364 ? 3.849 -98.349 -41.792 1.00 46.77 344 GLY B CA 1
ATOM 5400 C C . GLY B 1 364 ? 2.986 -98.869 -40.646 1.00 48.31 344 GLY B C 1
ATOM 5401 O O . GLY B 1 364 ? 3.116 -100.029 -40.221 1.00 46.70 344 GLY B O 1
ATOM 5402 N N . LYS B 1 365 ? 2.102 -97.996 -40.153 1.00 47.03 345 LYS B N 1
ATOM 5403 C CA . LYS B 1 365 ? 1.124 -98.330 -39.116 1.00 46.56 345 LYS B CA 1
ATOM 5404 C C . LYS B 1 365 ? -0.130 -97.477 -39.308 1.00 45.01 345 LYS B C 1
ATOM 5405 O O . LYS B 1 365 ? -0.033 -96.286 -39.586 1.00 45.65 345 LYS B O 1
ATOM 5411 N N . GLY B 1 366 ? -1.305 -98.087 -39.177 1.00 42.95 346 GLY B N 1
ATOM 5412 C CA . GLY B 1 366 ? -2.567 -97.393 -39.436 1.00 41.42 346 GLY B CA 1
ATOM 5413 C C . GLY B 1 366 ? -2.571 -96.752 -40.818 1.00 42.64 346 GLY B C 1
ATOM 5414 O O . GLY B 1 366 ? -2.566 -97.450 -41.826 1.00 41.08 346 GLY B O 1
ATOM 5415 N N . LEU B 1 367 ? -2.561 -95.423 -40.874 1.00 41.05 347 LEU B N 1
ATOM 5416 C CA . LEU B 1 367 ? -2.565 -94.723 -42.155 1.00 39.83 347 LEU B CA 1
ATOM 5417 C C . LEU B 1 367 ? -1.292 -93.912 -42.328 1.00 39.27 347 LEU B C 1
ATOM 5418 O O . LEU B 1 367 ? -1.241 -92.950 -43.104 1.00 41.38 347 LEU B O 1
ATOM 5423 N N . LEU B 1 368 ? -0.269 -94.310 -41.577 1.00 37.15 348 LEU B N 1
ATOM 5424 C CA . LEU B 1 368 ? 1.055 -93.756 -41.695 1.00 37.27 348 LEU B CA 1
ATOM 5425 C C . LEU B 1 368 ? 1.906 -94.819 -42.380 1.00 39.83 348 LEU B C 1
ATOM 5426 O O . LEU B 1 368 ? 2.530 -95.666 -41.709 1.00 37.51 348 LEU B O 1
ATOM 5431 N N . CYS B 1 369 ? 1.912 -94.770 -43.713 1.00 37.76 349 CYS B N 1
ATOM 5432 C CA . CYS B 1 369 ? 2.574 -95.779 -44.527 1.00 39.36 349 CYS B CA 1
ATOM 5433 C C . CYS B 1 369 ? 3.556 -95.156 -45.520 1.00 39.76 349 CYS B C 1
ATOM 5434 O O . CYS B 1 369 ? 3.555 -93.939 -45.757 1.00 38.82 349 CYS B O 1
ATOM 5437 N N . ALA B 1 370 ? 4.391 -96.008 -46.101 1.00 37.70 350 ALA B N 1
ATOM 5438 C CA . ALA B 1 370 ? 5.310 -95.582 -47.134 1.00 38.66 350 ALA B CA 1
ATOM 5439 C C . ALA B 1 370 ? 5.677 -96.771 -48.012 1.00 40.39 350 ALA B C 1
ATOM 5440 O O . ALA B 1 370 ? 5.632 -97.933 -47.568 1.00 39.94 350 ALA B O 1
ATOM 5442 N N . ILE B 1 371 ? 6.057 -96.480 -49.250 1.00 39.93 351 ILE B N 1
ATOM 5443 C CA . ILE B 1 371 ? 6.777 -97.468 -50.050 1.00 41.25 351 ILE B CA 1
ATOM 5444 C C . ILE B 1 371 ? 8.147 -96.927 -50.391 1.00 39.32 351 ILE B C 1
ATOM 5445 O O . ILE B 1 371 ? 8.279 -95.801 -50.879 1.00 39.76 351 ILE B O 1
ATOM 5450 N N . GLU B 1 372 ? 9.171 -97.702 -50.046 1.00 38.88 352 GLU B N 1
ATOM 5451 C CA . GLU B 1 372 ? 10.562 -97.334 -50.315 1.00 39.23 352 GLU B CA 1
ATOM 5452 C C . GLU B 1 372 ? 11.060 -98.020 -51.590 1.00 40.17 352 GLU B C 1
ATOM 5453 O O . GLU B 1 372 ? 10.791 -99.211 -51.823 1.00 39.35 352 GLU B O 1
ATOM 5459 N N . PHE B 1 373 ? 11.796 -97.262 -52.397 1.00 39.99 353 PHE B N 1
ATOM 5460 C CA . PHE B 1 373 ? 12.190 -97.704 -53.720 1.00 38.37 353 PHE B CA 1
ATOM 5461 C C . PHE B 1 373 ? 13.676 -97.940 -53.824 1.00 39.81 353 PHE B C 1
ATOM 5462 O O . PHE B 1 373 ? 14.477 -97.356 -53.077 1.00 38.53 353 PHE B O 1
ATOM 5470 N N . LYS B 1 374 ? 14.028 -98.813 -54.767 1.00 41.66 354 LYS B N 1
ATOM 5471 C CA . LYS B 1 374 ? 15.407 -99.046 -55.137 1.00 43.41 354 LYS B CA 1
ATOM 5472 C C . LYS B 1 374 ? 15.843 -97.893 -56.035 1.00 45.69 354 LYS B C 1
ATOM 5473 O O . LYS B 1 374 ? 15.606 -97.845 -57.260 1.00 44.96 354 LYS B O 1
ATOM 5479 N N . ASN B 1 375 ? 16.469 -96.949 -55.353 1.00 46.56 355 ASN B N 1
ATOM 5480 C CA . ASN B 1 375 ? 16.967 -95.711 -55.881 1.00 47.48 355 ASN B CA 1
ATOM 5481 C C . ASN B 1 375 ? 17.834 -95.833 -57.140 1.00 47.88 355 ASN B C 1
ATOM 5482 O O . ASN B 1 375 ? 17.734 -95.005 -58.052 1.00 47.16 355 ASN B O 1
ATOM 5487 N N . GLU B 1 376 ? 18.701 -96.846 -57.165 1.00 47.58 356 GLU B N 1
ATOM 5488 C CA . GLU B 1 376 ? 19.581 -97.120 -58.306 1.00 47.11 356 GLU B CA 1
ATOM 5489 C C . GLU B 1 376 ? 18.770 -97.391 -59.558 1.00 45.63 356 GLU B C 1
ATOM 5490 O O . GLU B 1 376 ? 19.287 -97.253 -60.661 1.00 46.23 356 GLU B O 1
ATOM 5496 N N . LEU B 1 377 ? 17.511 -97.795 -59.379 1.00 44.44 357 LEU B N 1
ATOM 5497 C CA . LEU B 1 377 ? 16.668 -98.267 -60.490 1.00 42.62 357 LEU B CA 1
ATOM 5498 C C . LEU B 1 377 ? 15.556 -97.307 -60.964 1.00 42.48 357 LEU B C 1
ATOM 5499 O O . LEU B 1 377 ? 15.095 -97.424 -62.103 1.00 40.20 357 LEU B O 1
ATOM 5504 N N . VAL B 1 378 ? 15.105 -96.400 -60.088 1.00 39.97 358 VAL B N 1
ATOM 5505 C CA . VAL B 1 378 ? 14.043 -95.451 -60.411 1.00 39.42 358 VAL B CA 1
ATOM 5506 C C . VAL B 1 378 ? 14.298 -94.077 -59.833 1.00 39.71 358 VAL B C 1
ATOM 5507 O O . VAL B 1 378 ? 14.921 -93.941 -58.768 1.00 39.98 358 VAL B O 1
ATOM 5511 N N . ASN B 1 379 ? 13.778 -93.068 -60.530 1.00 37.86 359 ASN B N 1
ATOM 5512 C CA . ASN B 1 379 ? 13.805 -91.704 -60.038 1.00 37.81 359 ASN B CA 1
ATOM 5513 C C . ASN B 1 379 ? 12.513 -91.478 -59.284 1.00 36.62 359 ASN B C 1
ATOM 5514 O O . ASN B 1 379 ? 11.420 -91.434 -59.882 1.00 35.80 359 ASN B O 1
ATOM 5519 N N . VAL B 1 380 ? 12.623 -91.383 -57.965 1.00 36.60 360 VAL B N 1
ATOM 5520 C CA . VAL B 1 380 ? 11.428 -91.393 -57.115 1.00 35.15 360 VAL B CA 1
ATOM 5521 C C . VAL B 1 380 ? 10.562 -90.113 -57.259 1.00 34.85 360 VAL B C 1
ATOM 5522 O O . VAL B 1 380 ? 9.339 -90.159 -57.102 1.00 32.85 360 VAL B O 1
ATOM 5526 N N . LEU B 1 381 ? 11.191 -88.994 -57.609 1.00 35.64 361 LEU B N 1
ATOM 5527 C CA . LEU B 1 381 ? 10.441 -87.779 -57.955 1.00 36.03 361 LEU B CA 1
ATOM 5528 C C . LEU B 1 381 ? 9.565 -88.020 -59.188 1.00 35.05 361 LEU B C 1
ATOM 5529 O O . LEU B 1 381 ? 8.408 -87.594 -59.234 1.00 33.48 361 LEU B O 1
ATOM 5534 N N . ASP B 1 382 ? 10.110 -88.733 -60.173 1.00 35.08 362 ASP B N 1
ATOM 5535 C CA . ASP B 1 382 ? 9.331 -89.116 -61.356 1.00 33.63 362 ASP B CA 1
ATOM 5536 C C . ASP B 1 382 ? 8.131 -89.974 -61.031 1.00 31.54 362 ASP B C 1
ATOM 5537 O O . ASP B 1 382 ? 7.071 -89.799 -61.632 1.00 33.44 362 ASP B O 1
ATOM 5542 N N . ILE B 1 383 ? 8.271 -90.900 -60.083 1.00 30.68 363 ILE B N 1
ATOM 5543 C CA . ILE B 1 383 ? 7.104 -91.680 -59.619 1.00 30.65 363 ILE B CA 1
ATOM 5544 C C . ILE B 1 383 ? 6.018 -90.741 -59.031 1.00 31.40 363 ILE B C 1
ATOM 5545 O O . ILE B 1 383 ? 4.818 -90.891 -59.327 1.00 31.81 363 ILE B O 1
ATOM 5550 N N . CYS B 1 384 ? 6.451 -89.757 -58.232 1.00 31.75 364 CYS B N 1
ATOM 5551 C CA . CYS B 1 384 ? 5.539 -88.775 -57.652 1.00 34.15 364 CYS B CA 1
ATOM 5552 C C . CYS B 1 384 ? 4.797 -87.993 -58.717 1.00 33.10 364 CYS B C 1
ATOM 5553 O O . CYS B 1 384 ? 3.588 -87.830 -58.619 1.00 35.48 364 CYS B O 1
ATOM 5556 N N . LEU B 1 385 ? 5.511 -87.535 -59.743 1.00 33.50 365 LEU B N 1
ATOM 5557 C CA . LEU B 1 385 ? 4.882 -86.849 -60.868 1.00 35.04 365 LEU B CA 1
ATOM 5558 C C . LEU B 1 385 ? 3.920 -87.754 -61.643 1.00 33.97 365 LEU B C 1
ATOM 5559 O O . LEU B 1 385 ? 2.877 -87.290 -62.114 1.00 33.23 365 LEU B O 1
ATOM 5564 N N . LYS B 1 386 ? 4.269 -89.037 -61.773 1.00 33.10 366 LYS B N 1
ATOM 5565 C CA . LYS B 1 386 ? 3.381 -90.029 -62.424 1.00 32.59 366 LYS B CA 1
ATOM 5566 C C . LYS B 1 386 ? 2.118 -90.337 -61.598 1.00 33.26 366 LYS B C 1
ATOM 5567 O O . LYS B 1 386 ? 0.990 -90.389 -62.123 1.00 34.05 366 LYS B O 1
ATOM 5573 N N . LEU B 1 387 ? 2.319 -90.549 -60.302 1.00 34.05 367 LEU B N 1
ATOM 5574 C CA . LEU B 1 387 ? 1.233 -90.573 -59.313 1.00 33.60 367 LEU B CA 1
ATOM 5575 C C . LEU B 1 387 ? 0.271 -89.404 -59.464 1.00 33.33 367 LEU B C 1
ATOM 5576 O O . LEU B 1 387 ? -0.945 -89.581 -59.472 1.00 32.97 367 LEU B O 1
ATOM 5581 N N . LYS B 1 388 ? 0.815 -88.200 -59.576 1.00 34.35 368 LYS B N 1
ATOM 5582 C CA . LYS B 1 388 ? -0.008 -87.027 -59.831 1.00 34.68 368 LYS B CA 1
ATOM 5583 C C . LYS B 1 388 ? -0.827 -87.228 -61.109 1.00 34.47 368 LYS B C 1
ATOM 5584 O O . LYS B 1 388 ? -2.039 -87.035 -61.119 1.00 34.09 368 LYS B O 1
ATOM 5590 N N . GLU B 1 389 ? -0.160 -87.626 -62.190 1.00 36.59 369 GLU B N 1
ATOM 5591 C CA . GLU B 1 389 ? -0.841 -87.878 -63.460 1.00 37.29 369 GLU B CA 1
ATOM 5592 C C . GLU B 1 389 ? -2.033 -88.809 -63.278 1.00 35.22 369 GLU B C 1
ATOM 5593 O O . GLU B 1 389 ? -3.082 -88.577 -63.862 1.00 34.33 369 GLU B O 1
ATOM 5599 N N . ASN B 1 390 ? -1.855 -89.849 -62.467 1.00 33.19 370 ASN B N 1
ATOM 5600 C CA . ASN B 1 390 ? -2.895 -90.822 -62.215 1.00 33.13 370 ASN B CA 1
ATOM 5601 C C . ASN B 1 390 ? -3.854 -90.452 -61.072 1.00 35.46 370 ASN B C 1
ATOM 5602 O O . ASN B 1 390 ? -4.649 -91.292 -60.633 1.00 33.54 370 ASN B O 1
ATOM 5607 N N . GLY B 1 391 ? -3.773 -89.205 -60.599 1.00 33.86 371 GLY B N 1
ATOM 5608 C CA . GLY B 1 391 ? -4.771 -88.657 -59.674 1.00 34.54 371 GLY B CA 1
ATOM 5609 C C . GLY B 1 391 ? -4.541 -88.919 -58.187 1.00 34.52 371 GLY B C 1
ATOM 5610 O O . GLY B 1 391 ? -5.501 -89.021 -57.421 1.00 35.45 371 GLY B O 1
ATOM 5611 N N . LEU B 1 392 ? -3.274 -89.013 -57.787 1.00 32.96 372 LEU B N 1
ATOM 5612 C CA . LEU B 1 392 ? -2.871 -89.141 -56.385 1.00 32.02 372 LEU B CA 1
ATOM 5613 C C . LEU B 1 392 ? -1.633 -88.293 -56.142 1.00 32.62 372 LEU B C 1
ATOM 5614 O O . LEU B 1 392 ? -0.597 -88.515 -56.776 1.00 33.74 372 LEU B O 1
ATOM 5619 N N . ILE B 1 393 ? -1.705 -87.345 -55.217 1.00 32.18 373 ILE B N 1
ATOM 5620 C CA . ILE B 1 393 ? -0.522 -86.508 -54.922 1.00 30.54 373 ILE B CA 1
ATOM 5621 C C . ILE B 1 393 ? 0.152 -86.789 -53.574 1.00 32.81 373 ILE B C 1
ATOM 5622 O O . ILE B 1 393 ? -0.522 -86.908 -52.541 1.00 31.74 373 ILE B O 1
ATOM 5627 N N . THR B 1 394 ? 1.484 -86.898 -53.622 1.00 32.02 374 THR B N 1
ATOM 5628 C CA . THR B 1 394 ? 2.370 -86.914 -52.462 1.00 35.77 374 THR B CA 1
ATOM 5629 C C . THR B 1 394 ? 3.724 -86.286 -52.746 1.00 35.91 374 THR B C 1
ATOM 5630 O O . THR B 1 394 ? 3.948 -85.679 -53.785 1.00 34.49 374 THR B O 1
ATOM 5634 N N . ARG B 1 395 ? 4.618 -86.480 -51.781 1.00 38.01 375 ARG B N 1
ATOM 5635 C CA . ARG B 1 395 ? 6.018 -86.099 -51.863 1.00 41.19 375 ARG B CA 1
ATOM 5636 C C . ARG B 1 395 ? 6.813 -87.307 -51.436 1.00 41.10 375 ARG B C 1
ATOM 5637 O O . ARG B 1 395 ? 6.274 -88.205 -50.781 1.00 39.96 375 ARG B O 1
ATOM 5645 N N . ASP B 1 396 ? 8.087 -87.325 -51.810 1.00 41.75 376 ASP B N 1
ATOM 5646 C CA . ASP B 1 396 ? 9.016 -88.321 -51.308 1.00 44.91 376 ASP B CA 1
ATOM 5647 C C . ASP B 1 396 ? 10.025 -87.712 -50.322 1.00 44.53 376 ASP B C 1
ATOM 5648 O O . ASP B 1 396 ? 10.068 -86.490 -50.131 1.00 43.98 376 ASP B O 1
ATOM 5653 N N . VAL B 1 397 ? 10.829 -88.581 -49.711 1.00 44.37 377 VAL B N 1
ATOM 5654 C CA . VAL B 1 397 ? 11.892 -88.176 -48.804 1.00 44.30 377 VAL B CA 1
ATOM 5655 C C . VAL B 1 397 ? 13.185 -88.918 -49.141 1.00 45.07 377 VAL B C 1
ATOM 5656 O O . VAL B 1 397 ? 13.153 -90.113 -49.475 1.00 42.56 377 VAL B O 1
ATOM 5660 N N . HIS B 1 398 ? 14.307 -88.192 -49.064 1.00 44.94 378 HIS B N 1
ATOM 5661 C CA . HIS B 1 398 ? 15.657 -88.733 -49.273 1.00 47.11 378 HIS B CA 1
ATOM 5662 C C . HIS B 1 398 ? 15.815 -89.358 -50.660 1.00 47.50 378 HIS B C 1
ATOM 5663 O O . HIS B 1 398 ? 16.656 -90.234 -50.872 1.00 48.16 378 HIS B O 1
ATOM 5670 N N . ASP B 1 399 ? 14.980 -88.909 -51.592 1.00 47.99 379 ASP B N 1
ATOM 5671 C CA . ASP B 1 399 ? 14.965 -89.422 -52.962 1.00 48.28 379 ASP B CA 1
ATOM 5672 C C . ASP B 1 399 ? 14.724 -90.927 -53.061 1.00 46.53 379 ASP B C 1
ATOM 5673 O O . ASP B 1 399 ? 15.154 -91.531 -54.030 1.00 46.51 379 ASP B O 1
ATOM 5678 N N . LYS B 1 400 ? 14.045 -91.538 -52.085 1.00 45.50 380 LYS B N 1
ATOM 5679 C CA . LYS B 1 400 ? 13.759 -92.983 -52.186 1.00 45.55 380 LYS B CA 1
ATOM 5680 C C . LYS B 1 400 ? 12.438 -93.513 -51.639 1.00 43.42 380 LYS B C 1
ATOM 5681 O O . LYS B 1 400 ? 12.042 -94.632 -51.976 1.00 42.00 380 LYS B O 1
ATOM 5687 N N . THR B 1 401 ? 11.762 -92.718 -50.813 1.00 41.29 381 THR B N 1
ATOM 5688 C CA . THR B 1 401 ? 10.579 -93.167 -50.110 1.00 39.91 381 THR B CA 1
ATOM 5689 C C . THR B 1 401 ? 9.411 -92.212 -50.352 1.00 39.67 381 THR B C 1
ATOM 5690 O O . THR B 1 401 ? 9.542 -91.004 -50.173 1.00 37.78 381 THR B O 1
ATOM 5694 N N . ILE B 1 402 ? 8.276 -92.770 -50.763 1.00 39.36 382 ILE B N 1
ATOM 5695 C CA . ILE B 1 402 ? 7.050 -92.013 -50.964 1.00 40.20 382 ILE B CA 1
ATOM 5696 C C . ILE B 1 402 ? 6.101 -92.165 -49.758 1.00 41.38 382 ILE B C 1
ATOM 5697 O O . ILE B 1 402 ? 5.785 -93.286 -49.346 1.00 40.89 382 ILE B O 1
ATOM 5702 N N . ARG B 1 403 ? 5.674 -91.027 -49.198 1.00 39.81 383 ARG B N 1
ATOM 5703 C CA . ARG B 1 403 ? 4.684 -90.972 -48.127 1.00 37.83 383 ARG B CA 1
ATOM 5704 C C . ARG B 1 403 ? 3.344 -91.460 -48.641 1.00 36.23 383 ARG B C 1
ATOM 5705 O O . ARG B 1 403 ? 2.908 -91.061 -49.725 1.00 33.98 383 ARG B O 1
ATOM 5713 N N . LEU B 1 404 ? 2.679 -92.326 -47.881 1.00 33.69 384 LEU B N 1
ATOM 5714 C CA . LEU B 1 404 ? 1.300 -92.662 -48.194 1.00 34.19 384 LEU B CA 1
ATOM 5715 C C . LEU B 1 404 ? 0.420 -92.355 -46.983 1.00 36.39 384 LEU B C 1
ATOM 5716 O O . LEU B 1 404 ? 0.119 -93.235 -46.171 1.00 36.75 384 LEU B O 1
ATOM 5721 N N . THR B 1 405 ? 0.010 -91.091 -46.864 1.00 35.39 385 THR B N 1
ATOM 5722 C CA . THR B 1 405 ? -0.668 -90.608 -45.661 1.00 33.10 385 THR B CA 1
ATOM 5723 C C . THR B 1 405 ? -1.937 -89.832 -46.011 1.00 33.74 385 THR B C 1
ATOM 5724 O O . THR B 1 405 ? -1.942 -88.592 -45.970 1.00 33.53 385 THR B O 1
ATOM 5728 N N . PRO B 1 406 ? -3.022 -90.549 -46.363 1.00 31.54 386 PRO B N 1
ATOM 5729 C CA . PRO B 1 406 ? -4.288 -89.911 -46.697 1.00 31.30 386 PRO B CA 1
ATOM 5730 C C . PRO B 1 406 ? -5.028 -89.455 -45.439 1.00 31.88 386 PRO B C 1
ATOM 5731 O O . PRO B 1 406 ? -4.704 -89.909 -44.337 1.00 33.40 386 PRO B O 1
ATOM 5735 N N . PRO B 1 407 ? -5.985 -88.535 -45.587 1.00 31.07 387 PRO B N 1
ATOM 5736 C CA . PRO B 1 407 ? -6.781 -88.198 -44.418 1.00 32.96 387 PRO B CA 1
ATOM 5737 C C . PRO B 1 407 ? -7.452 -89.442 -43.839 1.00 36.67 387 PRO B C 1
ATOM 5738 O O . PRO B 1 407 ? -7.638 -90.457 -44.555 1.00 37.79 387 PRO B O 1
ATOM 5742 N N . LEU B 1 408 ? -7.817 -89.366 -42.563 1.00 34.48 388 LEU B N 1
ATOM 5743 C CA . LEU B 1 408 ? -8.251 -90.549 -41.834 1.00 35.53 388 LEU B CA 1
ATOM 5744 C C . LEU B 1 408 ? -9.690 -90.924 -42.153 1.00 36.89 388 LEU B C 1
ATOM 5745 O O . LEU B 1 408 ? -10.101 -92.051 -41.884 1.00 38.17 388 LEU B O 1
ATOM 5750 N N . CYS B 1 409 ? -10.433 -89.986 -42.743 1.00 39.19 389 CYS B N 1
ATOM 5751 C CA . CYS B 1 409 ? -11.812 -90.216 -43.165 1.00 41.56 389 CYS B CA 1
ATOM 5752 C C . CYS B 1 409 ? -11.905 -90.958 -44.505 1.00 42.34 389 CYS B C 1
ATOM 5753 O O . CYS B 1 409 ? -12.968 -91.012 -45.122 1.00 42.63 389 CYS B O 1
ATOM 5756 N N . ILE B 1 410 ? -10.792 -91.538 -44.948 1.00 41.85 390 ILE B N 1
ATOM 5757 C CA . ILE B 1 410 ? -10.777 -92.247 -46.213 1.00 41.67 390 ILE B CA 1
ATOM 5758 C C . ILE B 1 410 ? -11.538 -93.571 -46.054 1.00 43.86 390 ILE B C 1
ATOM 5759 O O . ILE B 1 410 ? -11.472 -94.228 -44.999 1.00 42.39 390 ILE B O 1
ATOM 5764 N N . THR B 1 411 ? -12.292 -93.909 -47.099 1.00 45.88 391 THR B N 1
ATOM 5765 C CA . THR B 1 411 ? -13.165 -95.089 -47.123 1.00 47.38 391 THR B CA 1
ATOM 5766 C C . THR B 1 411 ? -12.421 -96.331 -47.661 1.00 47.72 391 THR B C 1
ATOM 5767 O O . THR B 1 411 ? -11.399 -96.194 -48.334 1.00 46.58 391 THR B O 1
ATOM 5771 N N . LYS B 1 412 ? -12.894 -97.537 -47.323 1.00 49.70 392 LYS B N 1
ATOM 5772 C CA . LYS B 1 412 ? -12.339 -98.789 -47.890 1.00 51.01 392 LYS B CA 1
ATOM 5773 C C . LYS B 1 412 ? -12.331 -98.790 -49.426 1.00 48.96 392 LYS B C 1
ATOM 5774 O O . LYS B 1 412 ? -11.346 -99.175 -50.050 1.00 49.73 392 LYS B O 1
ATOM 5780 N N . GLU B 1 413 ? -13.446 -98.362 -50.011 1.00 49.29 393 GLU B N 1
ATOM 5781 C CA . GLU B 1 413 ? -13.628 -98.281 -51.459 1.00 50.59 393 GLU B CA 1
ATOM 5782 C C . GLU B 1 413 ? -12.679 -97.271 -52.127 1.00 48.91 393 GLU B C 1
ATOM 5783 O O . GLU B 1 413 ? -12.207 -97.502 -53.240 1.00 46.67 393 GLU B O 1
ATOM 5789 N N . GLN B 1 414 ? -12.402 -96.164 -51.437 1.00 46.25 394 GLN B N 1
ATOM 5790 C CA . GLN B 1 414 ? -11.454 -95.150 -51.919 1.00 44.37 394 GLN B CA 1
ATOM 5791 C C . GLN B 1 414 ? -10.028 -95.657 -51.866 1.00 42.46 394 GLN B C 1
ATOM 5792 O O . GLN B 1 414 ? -9.266 -95.444 -52.800 1.00 42.68 394 GLN B O 1
ATOM 5798 N N . LEU B 1 415 ? -9.686 -96.350 -50.783 1.00 41.66 395 LEU B N 1
ATOM 5799 C CA . LEU B 1 415 ? -8.343 -96.873 -50.570 1.00 43.31 395 LEU B CA 1
ATOM 5800 C C . LEU B 1 415 ? -8.031 -98.053 -51.503 1.00 44.54 395 LEU B C 1
ATOM 5801 O O . LEU B 1 415 ? -6.855 -98.404 -51.726 1.00 41.83 395 LEU B O 1
ATOM 5806 N N . ASP B 1 416 ? -9.096 -98.683 -52.010 1.00 45.46 396 ASP B N 1
ATOM 5807 C CA . ASP B 1 416 ? -8.969 -99.731 -53.026 1.00 46.81 396 ASP B CA 1
ATOM 5808 C C . ASP B 1 416 ? -8.604 -99.044 -54.329 1.00 45.21 396 ASP B C 1
ATOM 5809 O O . ASP B 1 416 ? -7.662 -99.468 -54.989 1.00 46.81 396 ASP B O 1
ATOM 5814 N N . GLU B 1 417 ? -9.345 -97.983 -54.677 1.00 44.22 397 GLU B N 1
ATOM 5815 C CA . GLU B 1 417 ? -9.042 -97.122 -55.836 1.00 43.87 397 GLU B CA 1
ATOM 5816 C C . GLU B 1 417 ? -7.578 -96.681 -55.807 1.00 44.13 397 GLU B C 1
ATOM 5817 O O . GLU B 1 417 ? -6.885 -96.778 -56.814 1.00 43.29 397 GLU B O 1
ATOM 5823 N N . CYS B 1 418 ? -7.108 -96.226 -54.640 1.00 43.33 398 CYS B N 1
ATOM 5824 C CA . CYS B 1 418 ? -5.740 -95.716 -54.487 1.00 40.72 398 CYS B CA 1
ATOM 5825 C C . CYS B 1 418 ? -4.685 -96.800 -54.598 1.00 40.20 398 CYS B C 1
ATOM 5826 O O . CYS B 1 418 ? -3.595 -96.551 -55.107 1.00 39.59 398 CYS B O 1
ATOM 5829 N N . THR B 1 419 ? -5.001 -98.002 -54.125 1.00 42.00 399 THR B N 1
ATOM 5830 C CA . THR B 1 419 ? -4.061 -99.133 -54.239 1.00 43.35 399 THR B CA 1
ATOM 5831 C C . THR B 1 419 ? -3.845 -99.473 -55.720 1.00 42.65 399 THR B C 1
ATOM 5832 O O . THR B 1 419 ? -2.722 -99.780 -56.129 1.00 44.56 399 THR B O 1
ATOM 5836 N N . GLU B 1 420 ? -4.913 -99.391 -56.509 1.00 42.91 400 GLU B N 1
ATOM 5837 C CA . GLU B 1 420 ? -4.832 -99.635 -57.960 1.00 45.33 400 GLU B CA 1
ATOM 5838 C C . GLU B 1 420 ? -4.049 -98.529 -58.658 1.00 44.20 400 GLU B C 1
ATOM 5839 O O . GLU B 1 420 ? -3.151 -98.821 -59.451 1.00 42.73 400 GLU B O 1
ATOM 5845 N N . ILE B 1 421 ? -4.374 -97.269 -58.333 1.00 41.08 401 ILE B N 1
ATOM 5846 C CA . ILE B 1 421 ? -3.565 -96.119 -58.767 1.00 38.70 401 ILE B CA 1
ATOM 5847 C C . ILE B 1 421 ? -2.073 -96.334 -58.481 1.00 38.23 401 ILE B C 1
ATOM 5848 O O . ILE B 1 421 ? -1.240 -96.189 -59.375 1.00 39.36 401 ILE B O 1
ATOM 5853 N N . ILE B 1 422 ? -1.736 -96.699 -57.249 1.00 40.10 402 ILE B N 1
ATOM 5854 C CA . ILE B 1 422 ? -0.320 -96.837 -56.839 1.00 40.39 402 ILE B CA 1
ATOM 5855 C C . ILE B 1 422 ? 0.408 -97.988 -57.545 1.00 40.63 402 ILE B C 1
ATOM 5856 O O . ILE B 1 422 ? 1.568 -97.844 -57.945 1.00 42.31 402 ILE B O 1
ATOM 5861 N N . VAL B 1 423 ? -0.274 -99.126 -57.672 1.00 40.77 403 VAL B N 1
ATOM 5862 C CA . VAL B 1 423 ? 0.288 -100.339 -58.284 1.00 41.84 403 VAL B CA 1
ATOM 5863 C C . VAL B 1 423 ? 0.480 -100.108 -59.784 1.00 42.16 403 VAL B C 1
ATOM 5864 O O . VAL B 1 423 ? 1.570 -100.331 -60.304 1.00 42.88 403 VAL B O 1
ATOM 5868 N N . LYS B 1 424 ? -0.573 -99.625 -60.447 1.00 42.45 404 LYS B N 1
ATOM 5869 C CA . LYS B 1 424 ? -0.509 -99.131 -61.829 1.00 43.43 404 LYS B CA 1
ATOM 5870 C C . LYS B 1 424 ? 0.719 -98.242 -62.061 1.00 42.28 404 LYS B C 1
ATOM 5871 O O . LYS B 1 424 ? 1.512 -98.485 -62.969 1.00 41.50 404 LYS B O 1
ATOM 5877 N N . THR B 1 425 ? 0.882 -97.225 -61.220 1.00 40.09 405 THR B N 1
ATOM 5878 C CA . THR B 1 425 ? 1.997 -96.286 -61.344 1.00 39.13 405 THR B CA 1
ATOM 5879 C C . THR B 1 425 ? 3.367 -96.964 -61.152 1.00 40.05 405 THR B C 1
ATOM 5880 O O . THR B 1 425 ? 4.312 -96.707 -61.912 1.00 37.78 405 THR B O 1
ATOM 5884 N N . VAL B 1 426 ? 3.479 -97.821 -60.140 1.00 40.69 406 VAL B N 1
ATOM 5885 C CA . VAL B 1 426 ? 4.743 -98.514 -59.878 1.00 42.20 406 VAL B CA 1
ATOM 5886 C C . VAL B 1 426 ? 5.136 -99.378 -61.083 1.00 44.92 406 VAL B C 1
ATOM 5887 O O . VAL B 1 426 ? 6.300 -99.387 -61.487 1.00 44.90 406 VAL B O 1
ATOM 5891 N N . LYS B 1 427 ? 4.154 -100.085 -61.650 1.00 46.11 407 LYS B N 1
ATOM 5892 C CA . LYS B 1 427 ? 4.379 -100.954 -62.819 1.00 49.07 407 LYS B CA 1
ATOM 5893 C C . LYS B 1 427 ? 4.865 -100.220 -64.078 1.00 48.93 407 LYS B C 1
ATOM 5894 O O . LYS B 1 427 ? 5.587 -100.813 -64.887 1.00 51.70 407 LYS B O 1
ATOM 5900 N N . PHE B 1 428 ? 4.504 -98.940 -64.225 1.00 47.07 408 PHE B N 1
ATOM 5901 C CA . PHE B 1 428 ? 4.995 -98.094 -65.326 1.00 44.41 408 PHE B CA 1
ATOM 5902 C C . PHE B 1 428 ? 6.505 -97.982 -65.306 1.00 44.83 408 PHE B C 1
ATOM 5903 O O . PHE B 1 428 ? 7.135 -97.872 -66.353 1.00 45.83 408 PHE B O 1
ATOM 5911 N N . PHE B 1 429 ? 7.083 -97.979 -64.110 1.00 45.52 409 PHE B N 1
ATOM 5912 C CA . PHE B 1 429 ? 8.532 -97.858 -63.961 1.00 46.41 409 PHE B CA 1
ATOM 5913 C C . PHE B 1 429 ? 9.207 -99.241 -63.850 1.00 49.01 409 PHE B C 1
ATOM 5914 O O . PHE B 1 429 ? 10.439 -99.336 -63.799 1.00 49.01 409 PHE B O 1
ATOM 5922 N N . ASP B 1 430 ? 8.392 -100.296 -63.827 1.00 51.01 410 ASP B N 1
ATOM 5923 C CA . ASP B 1 430 ? 8.884 -101.674 -63.734 1.00 56.26 410 ASP B CA 1
ATOM 5924 C C . ASP B 1 430 ? 9.415 -102.194 -65.061 1.00 56.56 410 ASP B C 1
ATOM 5925 O O . ASP B 1 430 ? 10.245 -103.109 -65.080 1.00 58.76 410 ASP B O 1
ATOM 5930 N N . LYS C 1 27 ? 34.476 -36.738 -54.646 1.00 54.82 7 LYS C N 1
ATOM 5931 C CA . LYS C 1 27 ? 32.993 -36.883 -54.703 1.00 52.88 7 LYS C CA 1
ATOM 5932 C C . LYS C 1 27 ? 32.583 -38.285 -55.169 1.00 51.13 7 LYS C C 1
ATOM 5933 O O . LYS C 1 27 ? 33.256 -38.910 -55.999 1.00 52.07 7 LYS C O 1
ATOM 5939 N N . THR C 1 28 ? 31.457 -38.743 -54.636 1.00 47.80 8 THR C N 1
ATOM 5940 C CA . THR C 1 28 ? 30.928 -40.081 -54.847 1.00 46.08 8 THR C CA 1
ATOM 5941 C C . THR C 1 28 ? 29.955 -40.146 -56.039 1.00 44.45 8 THR C C 1
ATOM 5942 O O . THR C 1 28 ? 29.437 -39.117 -56.466 1.00 44.16 8 THR C O 1
ATOM 5946 N N . PRO C 1 29 ? 29.686 -41.359 -56.569 1.00 44.21 9 PRO C N 1
ATOM 5947 C CA . PRO C 1 29 ? 28.627 -41.502 -57.576 1.00 42.40 9 PRO C CA 1
ATOM 5948 C C . PRO C 1 29 ? 27.321 -40.765 -57.218 1.00 44.31 9 PRO C C 1
ATOM 5949 O O . PRO C 1 29 ? 26.780 -40.040 -58.060 1.00 42.03 9 PRO C O 1
ATOM 5953 N N . GLU C 1 30 ? 26.842 -40.923 -55.981 1.00 43.06 10 GLU C N 1
ATOM 5954 C CA . GLU C 1 30 ? 25.625 -40.243 -55.508 1.00 44.57 10 GLU C CA 1
ATOM 5955 C C . GLU C 1 30 ? 25.712 -38.710 -55.508 1.00 42.37 10 GLU C C 1
ATOM 5956 O O . GLU C 1 30 ? 24.723 -38.054 -55.797 1.00 42.23 10 GLU C O 1
ATOM 5962 N N . ASP C 1 31 ? 26.876 -38.151 -55.178 1.00 40.00 11 ASP C N 1
ATOM 5963 C CA . ASP C 1 31 ? 27.079 -36.701 -55.206 1.00 39.15 11 ASP C CA 1
ATOM 5964 C C . ASP C 1 31 ? 26.880 -36.153 -56.629 1.00 37.89 11 ASP C C 1
ATOM 5965 O O . ASP C 1 31 ? 26.219 -35.128 -56.831 1.00 37.16 11 ASP C O 1
ATOM 5970 N N . TYR C 1 32 ? 27.451 -36.858 -57.600 1.00 34.78 12 TYR C N 1
ATOM 5971 C CA . TYR C 1 32 ? 27.290 -36.527 -59.011 1.00 35.20 12 TYR C CA 1
ATOM 5972 C C . TYR C 1 32 ? 25.838 -36.711 -59.486 1.00 35.49 12 TYR C C 1
ATOM 5973 O O . TYR C 1 32 ? 25.274 -35.842 -60.151 1.00 35.11 12 TYR C O 1
ATOM 5982 N N . ILE C 1 33 ? 25.234 -37.831 -59.118 1.00 34.71 13 ILE C N 1
ATOM 5983 C CA . ILE C 1 33 ? 23.872 -38.128 -59.524 1.00 34.30 13 ILE C CA 1
ATOM 5984 C C . ILE C 1 33 ? 22.896 -37.104 -58.929 1.00 36.58 13 ILE C C 1
ATOM 5985 O O . ILE C 1 33 ? 22.058 -36.534 -59.646 1.00 37.46 13 ILE C O 1
ATOM 5990 N N . ASN C 1 34 ? 23.032 -36.845 -57.629 1.00 37.03 14 ASN C N 1
ATOM 5991 C CA . ASN C 1 34 ? 22.223 -35.838 -56.954 1.00 37.63 14 ASN C CA 1
ATOM 5992 C C . ASN C 1 34 ? 22.420 -34.425 -57.490 1.00 37.08 14 ASN C C 1
ATOM 5993 O O . ASN C 1 34 ? 21.470 -33.642 -57.528 1.00 37.14 14 ASN C O 1
ATOM 5998 N N . ASN C 1 35 ? 23.647 -34.091 -57.877 1.00 35.95 15 ASN C N 1
ATOM 5999 C CA . ASN C 1 35 ? 23.933 -32.801 -58.524 1.00 36.60 15 ASN C CA 1
ATOM 6000 C C . ASN C 1 35 ? 23.165 -32.618 -59.855 1.00 35.03 15 ASN C C 1
ATOM 6001 O O . ASN C 1 35 ? 22.583 -31.573 -60.084 1.00 36.38 15 ASN C O 1
ATOM 6006 N N . GLU C 1 36 ? 23.173 -33.632 -60.723 1.00 35.01 16 GLU C N 1
ATOM 6007 C CA . GLU C 1 36 ? 22.424 -33.568 -61.987 1.00 35.55 16 GLU C CA 1
ATOM 6008 C C . GLU C 1 36 ? 20.908 -33.539 -61.753 1.00 36.82 16 GLU C C 1
ATOM 6009 O O . GLU C 1 36 ? 20.158 -32.882 -62.491 1.00 36.27 16 GLU C O 1
ATOM 6015 N N . LEU C 1 37 ? 20.457 -34.271 -60.733 1.00 38.05 17 LEU C N 1
ATOM 6016 C CA . LEU C 1 37 ? 19.050 -34.267 -60.357 1.00 37.89 17 LEU C CA 1
ATOM 6017 C C . LEU C 1 37 ? 18.583 -32.867 -59.987 1.00 36.63 17 LEU C C 1
ATOM 6018 O O . LEU C 1 37 ? 17.429 -32.509 -60.240 1.00 37.51 17 LEU C O 1
ATOM 6023 N N . LYS C 1 38 ? 19.488 -32.089 -59.399 1.00 34.39 18 LYS C N 1
ATOM 6024 C CA . LYS C 1 38 ? 19.188 -30.733 -58.956 1.00 34.87 18 LYS C CA 1
ATOM 6025 C C . LYS C 1 38 ? 19.236 -29.670 -60.076 1.00 35.08 18 LYS C C 1
ATOM 6026 O O . LYS C 1 38 ? 18.341 -28.815 -60.164 1.00 33.14 18 LYS C O 1
ATOM 6032 N N . TYR C 1 39 ? 20.298 -29.706 -60.883 1.00 32.16 19 TYR C N 1
ATOM 6033 C CA . TYR C 1 39 ? 20.590 -28.638 -61.867 1.00 31.78 19 TYR C CA 1
ATOM 6034 C C . TYR C 1 39 ? 20.206 -28.973 -63.301 1.00 29.85 19 TYR C C 1
ATOM 6035 O O . TYR C 1 39 ? 20.239 -28.109 -64.175 1.00 28.85 19 TYR C O 1
ATOM 6044 N N . GLY C 1 40 ? 19.824 -30.224 -63.529 1.00 31.05 20 GLY C N 1
ATOM 6045 C CA . GLY C 1 40 ? 19.557 -30.729 -64.863 1.00 32.24 20 GLY C CA 1
ATOM 6046 C C . GLY C 1 40 ? 18.127 -31.223 -64.952 1.00 34.72 20 GLY C C 1
ATOM 6047 O O . GLY C 1 40 ? 17.530 -31.594 -63.937 1.00 32.78 20 GLY C O 1
ATOM 6048 N N . ALA C 1 41 ? 17.593 -31.209 -66.173 1.00 34.14 21 ALA C N 1
ATOM 6049 C CA . ALA C 1 41 ? 16.268 -31.710 -66.465 1.00 34.50 21 ALA C CA 1
ATOM 6050 C C . ALA C 1 41 ? 16.256 -33.235 -66.404 1.00 35.46 21 ALA C C 1
ATOM 6051 O O . ALA C 1 41 ? 17.213 -33.905 -66.819 1.00 36.81 21 ALA C O 1
ATOM 6053 N N . HIS C 1 42 ? 15.163 -33.775 -65.897 1.00 32.97 22 HIS C N 1
ATOM 6054 C CA . HIS C 1 42 ? 15.037 -35.202 -65.715 1.00 34.39 22 HIS C CA 1
ATOM 6055 C C . HIS C 1 42 ? 14.498 -35.869 -66.972 1.00 35.30 22 HIS C C 1
ATOM 6056 O O . HIS C 1 42 ? 13.483 -36.564 -66.927 1.00 34.67 22 HIS C O 1
ATOM 6063 N N . ASN C 1 43 ? 15.188 -35.669 -68.095 1.00 33.96 23 ASN C N 1
ATOM 6064 C CA . ASN C 1 43 ? 14.800 -36.308 -69.339 1.00 34.25 23 ASN C CA 1
ATOM 6065 C C . ASN C 1 43 ? 15.354 -37.721 -69.527 1.00 36.46 23 ASN C C 1
ATOM 6066 O O . ASN C 1 43 ? 14.935 -38.434 -70.447 1.00 37.86 23 ASN C O 1
ATOM 6071 N N . TYR C 1 44 ? 16.269 -38.138 -68.649 1.00 34.66 24 TYR C N 1
ATOM 6072 C CA . TYR C 1 44 ? 16.833 -39.502 -68.704 1.00 36.03 24 TYR C CA 1
ATOM 6073 C C . TYR C 1 44 ? 16.816 -40.199 -67.342 1.00 34.31 24 TYR C C 1
ATOM 6074 O O . TYR C 1 44 ? 16.765 -39.545 -66.299 1.00 34.60 24 TYR C O 1
ATOM 6083 N N . ASP C 1 45 ? 16.851 -41.523 -67.366 1.00 35.08 25 ASP C N 1
ATOM 6084 C CA . ASP C 1 45 ? 16.941 -42.318 -66.139 1.00 39.97 25 ASP C CA 1
ATOM 6085 C C . ASP C 1 45 ? 18.058 -43.353 -66.293 1.00 39.43 25 ASP C C 1
ATOM 6086 O O . ASP C 1 45 ? 17.790 -44.526 -66.566 1.00 39.74 25 ASP C O 1
ATOM 6091 N N . PRO C 1 46 ? 19.320 -42.905 -66.159 1.00 38.25 26 PRO C N 1
ATOM 6092 C CA . PRO C 1 46 ? 20.468 -43.727 -66.531 1.00 37.89 26 PRO C CA 1
ATOM 6093 C C . PRO C 1 46 ? 20.817 -44.786 -65.483 1.00 38.08 26 PRO C C 1
ATOM 6094 O O . PRO C 1 46 ? 20.512 -44.610 -64.308 1.00 38.32 26 PRO C O 1
ATOM 6098 N N . ILE C 1 47 ? 21.456 -45.870 -65.920 1.00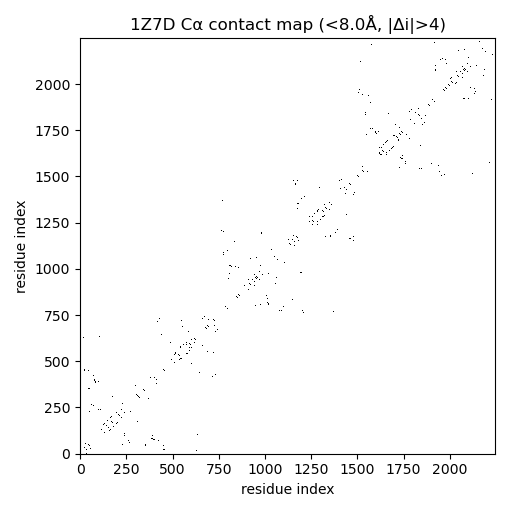 38.43 27 ILE C N 1
ATOM 6099 C CA . ILE C 1 47 ? 22.125 -46.809 -65.012 1.00 38.13 27 ILE C CA 1
ATOM 6100 C C . ILE C 1 47 ? 23.060 -45.956 -64.121 1.00 37.97 27 ILE C C 1
ATOM 6101 O O . ILE C 1 47 ? 23.888 -45.208 -64.637 1.00 38.18 27 ILE C O 1
ATOM 6106 N N . PRO C 1 48 ? 22.904 -46.033 -62.787 1.00 37.84 28 PRO C N 1
ATOM 6107 C CA . PRO C 1 48 ? 23.662 -45.183 -61.873 1.00 36.86 28 PRO C CA 1
ATOM 6108 C C . PRO C 1 48 ? 25.175 -45.500 -61.765 1.00 37.53 28 PRO C C 1
ATOM 6109 O O . PRO C 1 48 ? 25.676 -45.693 -60.659 1.00 36.57 28 PRO C O 1
ATOM 6113 N N . VAL C 1 49 ? 25.877 -45.553 -62.903 1.00 34.57 29 VAL C N 1
ATOM 6114 C CA . VAL C 1 49 ? 27.340 -45.554 -62.936 1.00 34.47 29 VAL C CA 1
ATOM 6115 C C . VAL C 1 49 ? 27.740 -44.148 -63.352 1.00 33.71 29 VAL C C 1
ATOM 6116 O O . VAL C 1 49 ? 27.068 -43.538 -64.214 1.00 30.64 29 VAL C O 1
ATOM 6120 N N . VAL C 1 50 ? 28.834 -43.642 -62.787 1.00 31.03 30 VAL C N 1
ATOM 6121 C CA . VAL C 1 50 ? 29.296 -42.281 -63.105 1.00 31.33 30 VAL C CA 1
ATOM 6122 C C . VAL C 1 50 ? 30.723 -42.294 -63.697 1.00 34.31 30 VAL C C 1
ATOM 6123 O O . VAL C 1 50 ? 31.720 -42.474 -62.977 1.00 34.36 30 VAL C O 1
ATOM 6127 N N . LEU C 1 51 ? 30.815 -42.068 -65.005 1.00 33.26 31 LEU C N 1
ATOM 6128 C CA . LEU C 1 51 ? 32.058 -42.291 -65.720 1.00 32.75 31 LEU C CA 1
ATOM 6129 C C . LEU C 1 51 ? 32.903 -41.041 -65.809 1.00 32.99 31 LEU C C 1
ATOM 6130 O O . LEU C 1 51 ? 32.380 -39.921 -65.905 1.00 33.45 31 LEU C O 1
ATOM 6135 N N . LYS C 1 52 ? 34.220 -41.225 -65.763 1.00 32.80 32 LYS C N 1
ATOM 6136 C CA . LYS C 1 52 ? 35.139 -40.088 -65.866 1.00 33.84 32 LYS C CA 1
ATOM 6137 C C . LYS C 1 52 ? 36.275 -40.289 -66.860 1.00 31.06 32 LYS C C 1
ATOM 6138 O O . LYS C 1 52 ? 36.968 -39.332 -67.174 1.00 32.34 32 LYS C O 1
ATOM 6144 N N . ARG C 1 53 ? 36.467 -41.521 -67.336 1.00 30.82 33 ARG C N 1
ATOM 6145 C CA . ARG C 1 53 ? 37.557 -41.840 -68.253 1.00 32.46 33 ARG C CA 1
ATOM 6146 C C . ARG C 1 53 ? 37.199 -43.079 -69.028 1.00 32.20 33 ARG C C 1
ATOM 6147 O O . ARG C 1 53 ? 36.425 -43.909 -68.545 1.00 32.25 33 ARG C O 1
ATOM 6155 N N . ALA C 1 54 ? 37.768 -43.218 -70.221 1.00 31.21 34 ALA C N 1
ATOM 6156 C CA . ALA C 1 54 ? 37.487 -44.366 -71.080 1.00 33.87 34 ALA C CA 1
ATOM 6157 C C . ALA C 1 54 ? 38.616 -44.586 -72.076 1.00 34.12 34 ALA C C 1
ATOM 6158 O O . ALA C 1 54 ? 39.205 -43.624 -72.564 1.00 34.10 34 ALA C O 1
ATOM 6160 N N . LYS C 1 55 ? 38.909 -45.851 -72.383 1.00 34.97 35 LYS C N 1
ATOM 6161 C CA . LYS C 1 55 ? 39.917 -46.184 -73.402 1.00 34.64 35 LYS C CA 1
ATOM 6162 C C . LYS C 1 55 ? 39.613 -47.518 -74.077 1.00 33.62 35 LYS C C 1
ATOM 6163 O O . LYS C 1 55 ? 39.441 -48.518 -73.407 1.00 32.84 35 LYS C O 1
ATOM 6169 N N . GLY C 1 56 ? 39.549 -47.544 -75.404 1.00 33.57 36 GLY C N 1
ATOM 6170 C CA . GLY C 1 56 ? 39.220 -48.791 -76.091 1.00 35.15 36 GLY C CA 1
ATOM 6171 C C . GLY C 1 56 ? 37.886 -49.356 -75.605 1.00 36.48 36 GLY C C 1
ATOM 6172 O O . GLY C 1 56 ? 36.867 -48.679 -75.681 1.00 33.50 36 GLY C O 1
ATOM 6173 N N . VAL C 1 57 ? 37.916 -50.582 -75.075 1.00 36.01 37 VAL C N 1
ATOM 6174 C CA . VAL C 1 57 ? 36.716 -51.313 -74.674 1.00 36.95 37 VAL C CA 1
ATOM 6175 C C . VAL C 1 57 ? 36.255 -51.002 -73.237 1.00 34.27 37 VAL C C 1
ATOM 6176 O O . VAL C 1 57 ? 35.189 -51.462 -72.817 1.00 33.55 37 VAL C O 1
ATOM 6180 N N . PHE C 1 58 ? 37.047 -50.226 -72.505 1.00 31.68 38 PHE C N 1
ATOM 6181 C CA . PHE C 1 58 ? 36.825 -49.983 -71.071 1.00 33.04 38 PHE C CA 1
ATOM 6182 C C . PHE C 1 58 ? 36.462 -48.545 -70.753 1.00 31.46 38 PHE C C 1
ATOM 6183 O O . PHE C 1 58 ? 36.898 -47.621 -71.431 1.00 31.56 38 PHE C O 1
ATOM 6191 N N . VAL C 1 59 ? 35.672 -48.385 -69.697 1.00 31.87 39 VAL C N 1
ATOM 6192 C CA . VAL C 1 59 ? 35.372 -47.097 -69.072 1.00 32.21 39 VAL C CA 1
ATOM 6193 C C . VAL C 1 59 ? 35.656 -47.224 -67.584 1.00 32.97 39 VAL C C 1
ATOM 6194 O O . VAL C 1 59 ? 35.593 -48.338 -67.036 1.00 32.69 39 VAL C O 1
ATOM 6198 N N . TYR C 1 60 ? 35.917 -46.087 -66.936 1.00 31.87 40 TYR C N 1
ATOM 6199 C CA . TYR C 1 60 ? 36.303 -46.033 -65.525 1.00 33.09 40 TYR C CA 1
ATOM 6200 C C . TYR C 1 60 ? 35.401 -45.057 -64.827 1.00 34.61 40 TYR C C 1
ATOM 6201 O O . TYR C 1 60 ? 35.222 -43.926 -65.307 1.00 35.35 40 TYR C O 1
ATOM 6210 N N . ASP C 1 61 ? 34.806 -45.475 -63.710 1.00 32.70 41 ASP C N 1
ATOM 6211 C CA . ASP C 1 61 ? 33.971 -44.550 -62.967 1.00 33.34 41 ASP C CA 1
ATOM 6212 C C . ASP C 1 61 ? 34.763 -43.726 -61.972 1.00 34.03 41 ASP C C 1
ATOM 6213 O O . ASP C 1 61 ? 35.990 -43.849 -61.890 1.00 32.52 41 ASP C O 1
ATOM 6218 N N . VAL C 1 62 ? 34.063 -42.884 -61.221 1.00 35.10 42 VAL C N 1
ATOM 6219 C CA . VAL C 1 62 ? 34.711 -41.952 -60.294 1.00 35.93 42 VAL C CA 1
ATOM 6220 C C . VAL C 1 62 ? 35.415 -42.670 -59.123 1.00 39.18 42 VAL C C 1
ATOM 6221 O O . VAL C 1 62 ? 36.245 -42.068 -58.456 1.00 39.82 42 VAL C O 1
ATOM 6225 N N . ASN C 1 63 ? 35.058 -43.934 -58.871 1.00 40.33 43 ASN C N 1
ATOM 6226 C CA . ASN C 1 63 ? 35.735 -44.764 -57.848 1.00 40.73 43 ASN C CA 1
ATOM 6227 C C . ASN C 1 63 ? 36.893 -45.569 -58.455 1.00 41.75 43 ASN C C 1
ATOM 6228 O O . ASN C 1 63 ? 37.495 -46.415 -57.778 1.00 43.93 43 ASN C O 1
ATOM 6233 N N . ASP C 1 64 ? 37.172 -45.328 -59.735 1.00 40.49 44 ASP C N 1
ATOM 6234 C CA . ASP C 1 64 ? 38.277 -45.958 -60.458 1.00 42.73 44 ASP C CA 1
ATOM 6235 C C . ASP C 1 64 ? 38.034 -47.414 -60.809 1.00 42.42 44 ASP C C 1
ATOM 6236 O O . ASP C 1 64 ? 38.970 -48.119 -61.208 1.00 41.87 44 ASP C O 1
ATOM 6241 N N . LYS C 1 65 ? 36.781 -47.848 -60.662 1.00 40.95 45 LYS C N 1
ATOM 6242 C CA . LYS C 1 65 ? 36.345 -49.169 -61.092 1.00 40.43 45 LYS C CA 1
ATOM 6243 C C . LYS C 1 65 ? 36.270 -49.183 -62.601 1.00 39.59 45 LYS C C 1
ATOM 6244 O O . LYS C 1 65 ? 35.803 -48.219 -63.214 1.00 41.81 45 LYS C O 1
ATOM 6250 N N . ARG C 1 66 ? 36.679 -50.297 -63.189 1.00 36.95 46 ARG C N 1
ATOM 6251 C CA . ARG C 1 66 ? 36.668 -50.473 -64.625 1.00 36.37 46 ARG C CA 1
ATOM 6252 C C . ARG C 1 66 ? 35.507 -51.384 -65.058 1.00 36.73 46 ARG C C 1
ATOM 6253 O O . ARG C 1 66 ? 35.173 -52.373 -64.384 1.00 35.24 46 ARG C O 1
ATOM 6261 N N . TYR C 1 67 ? 34.906 -51.038 -66.192 1.00 33.09 47 TYR C N 1
ATOM 6262 C CA . TYR C 1 67 ? 33.837 -51.830 -66.787 1.00 33.49 47 TYR C CA 1
ATOM 6263 C C . TYR C 1 67 ? 34.099 -51.988 -68.266 1.00 32.67 47 TYR C C 1
ATOM 6264 O O . TYR C 1 67 ? 34.594 -51.056 -68.899 1.00 31.89 47 TYR C O 1
ATOM 6273 N N . TYR C 1 68 ? 33.799 -53.173 -68.809 1.00 32.46 48 TYR C N 1
ATOM 6274 C CA . TYR C 1 68 ? 33.624 -53.326 -70.239 1.00 33.92 48 TYR C CA 1
ATOM 6275 C C . TYR C 1 68 ? 32.375 -52.547 -70.663 1.00 33.43 48 TYR C C 1
ATOM 6276 O O . TYR C 1 68 ? 31.300 -52.704 -70.078 1.00 31.35 48 TYR C O 1
ATOM 6285 N N . ASP C 1 69 ? 32.516 -51.738 -71.704 1.00 32.97 49 ASP C N 1
ATOM 6286 C CA . ASP C 1 69 ? 31.378 -51.002 -72.247 1.00 31.32 49 ASP C CA 1
ATOM 6287 C C . ASP C 1 69 ? 30.735 -51.853 -73.333 1.00 30.04 49 ASP C C 1
ATOM 6288 O O . ASP C 1 69 ? 31.296 -52.041 -74.410 1.00 30.54 49 ASP C O 1
ATOM 6293 N N . PHE C 1 70 ? 29.577 -52.420 -73.024 1.00 29.55 50 PHE C N 1
ATOM 6294 C CA . PHE C 1 70 ? 28.869 -53.235 -73.985 1.00 29.80 50 PHE C CA 1
ATOM 6295 C C . PHE C 1 70 ? 27.723 -52.469 -74.636 1.00 31.31 50 PHE C C 1
ATOM 6296 O O . PHE C 1 70 ? 26.791 -53.062 -75.180 1.00 32.41 50 PHE C O 1
ATOM 6304 N N . LEU C 1 71 ? 27.809 -51.147 -74.579 1.00 32.39 51 LEU C N 1
ATOM 6305 C CA . LEU C 1 71 ? 26.875 -50.293 -75.288 1.00 34.16 51 LEU C CA 1
ATOM 6306 C C . LEU C 1 71 ? 27.555 -49.558 -76.462 1.00 34.84 51 LEU C C 1
ATOM 6307 O O . LEU C 1 71 ? 26.933 -49.374 -77.522 1.00 36.23 51 LEU C O 1
ATOM 6312 N N . SER C 1 72 ? 28.817 -49.159 -76.261 1.00 33.36 52 SER C N 1
ATOM 6313 C CA . SER C 1 72 ? 29.641 -48.432 -77.241 1.00 33.56 52 SER C CA 1
ATOM 6314 C C . SER C 1 72 ? 28.988 -47.092 -77.603 1.00 34.15 52 SER C C 1
ATOM 6315 O O . SER C 1 72 ? 29.146 -46.608 -78.718 1.00 33.43 52 SER C O 1
ATOM 6318 N N . ALA C 1 73 ? 28.258 -46.502 -76.653 1.00 34.23 53 ALA C N 1
ATOM 6319 C CA . ALA C 1 73 ? 27.404 -45.350 -76.930 1.00 35.06 53 ALA C CA 1
ATOM 6320 C C . ALA C 1 73 ? 26.615 -45.589 -78.234 1.00 35.63 53 ALA C C 1
ATOM 6321 O O . ALA C 1 73 ? 26.616 -44.769 -79.142 1.00 36.78 53 ALA C O 1
ATOM 6323 N N . TYR C 1 74 ? 25.980 -46.757 -78.329 1.00 37.99 54 TYR C N 1
ATOM 6324 C CA . TYR C 1 74 ? 25.157 -47.123 -79.489 1.00 39.16 54 TYR C CA 1
ATOM 6325 C C . TYR C 1 74 ? 25.928 -47.062 -80.812 1.00 39.79 54 TYR C C 1
ATOM 6326 O O . TYR C 1 74 ? 25.392 -46.608 -81.832 1.00 40.99 54 TYR C O 1
ATOM 6335 N N . SER C 1 75 ? 27.186 -47.502 -80.768 1.00 37.40 55 SER C N 1
ATOM 6336 C CA . SER C 1 75 ? 28.065 -47.636 -81.933 1.00 36.25 55 SER C CA 1
ATOM 6337 C C . SER C 1 75 ? 28.891 -46.398 -82.297 1.00 36.51 55 SER C C 1
ATOM 6338 O O . SER C 1 75 ? 29.593 -46.412 -83.309 1.00 36.08 55 SER C O 1
ATOM 6341 N N . SER C 1 76 ? 28.841 -45.352 -81.476 1.00 33.60 56 SER C N 1
ATOM 6342 C CA . SER C 1 76 ? 29.685 -44.176 -81.719 1.00 34.84 56 SER C CA 1
ATOM 6343 C C . SER C 1 76 ? 31.159 -44.527 -81.578 1.00 33.52 56 SER C C 1
ATOM 6344 O O . SER C 1 76 ? 31.995 -43.995 -82.308 1.00 34.84 56 SER C O 1
ATOM 6347 N N . VAL C 1 77 ? 31.484 -45.411 -80.638 1.00 33.70 57 VAL C N 1
ATOM 6348 C CA . VAL C 1 77 ? 32.894 -45.723 -80.386 1.00 32.99 57 VAL C CA 1
ATOM 6349 C C . VAL C 1 77 ? 33.228 -47.138 -80.843 1.00 33.96 57 VAL C C 1
ATOM 6350 O O . VAL C 1 77 ? 33.851 -47.897 -80.111 1.00 31.77 57 VAL C O 1
ATOM 6354 N N . ASN C 1 78 ? 32.752 -47.479 -82.045 1.00 34.81 58 ASN C N 1
ATOM 6355 C CA . ASN C 1 78 ? 33.106 -48.729 -82.729 1.00 35.52 58 ASN C CA 1
ATOM 6356 C C . ASN C 1 78 ? 34.612 -48.939 -82.720 1.00 36.89 58 ASN C C 1
ATOM 6357 O O . ASN C 1 78 ? 35.088 -50.073 -82.617 1.00 35.72 58 ASN C O 1
ATOM 6362 N N . GLN C 1 79 ? 35.330 -47.815 -82.786 1.00 35.90 59 GLN C N 1
ATOM 6363 C CA . GLN C 1 79 ? 36.777 -47.767 -82.879 1.00 36.41 59 GLN C CA 1
ATOM 6364 C C . GLN C 1 79 ? 37.429 -47.910 -81.504 1.00 37.19 59 GLN C C 1
ATOM 6365 O O . GLN C 1 79 ? 38.653 -47.878 -81.393 1.00 36.17 59 GLN C O 1
ATOM 6371 N N . GLY C 1 80 ? 36.604 -48.043 -80.464 1.00 37.25 60 GLY C N 1
ATOM 6372 C CA . GLY C 1 80 ? 37.077 -47.955 -79.076 1.00 34.99 60 GLY C CA 1
ATOM 6373 C C . GLY C 1 80 ? 37.022 -46.516 -78.585 1.00 34.53 60 GLY C C 1
ATOM 6374 O O . GLY C 1 80 ? 37.107 -45.577 -79.391 1.00 35.42 60 GLY C O 1
ATOM 6375 N N . HIS C 1 81 ? 36.866 -46.340 -77.274 1.00 32.51 61 HIS C N 1
ATOM 6376 C CA . HIS C 1 81 ? 36.829 -45.008 -76.659 1.00 34.04 61 HIS C CA 1
ATOM 6377 C C . HIS C 1 81 ? 38.130 -44.287 -76.858 1.00 35.16 61 HIS C C 1
ATOM 6378 O O . HIS C 1 81 ? 39.201 -44.889 -76.784 1.00 35.29 61 HIS C O 1
ATOM 6385 N N . CYS C 1 82 ? 38.025 -42.989 -77.122 1.00 35.94 62 CYS C N 1
ATOM 6386 C CA . CYS C 1 82 ? 39.169 -42.084 -77.111 1.00 36.06 62 CYS C CA 1
ATOM 6387 C C . CYS C 1 82 ? 40.352 -42.529 -77.974 1.00 36.06 62 CYS C C 1
ATOM 6388 O O . CYS C 1 82 ? 41.505 -42.453 -77.532 1.00 36.04 62 CYS C O 1
ATOM 6391 N N . HIS C 1 83 ? 40.073 -42.985 -79.189 1.00 36.26 63 HIS C N 1
ATOM 6392 C CA . HIS C 1 83 ? 41.149 -43.378 -80.109 1.00 37.48 63 HIS C CA 1
ATOM 6393 C C . HIS C 1 83 ? 42.079 -42.198 -80.397 1.00 36.50 63 HIS C C 1
ATOM 6394 O O . HIS C 1 83 ? 41.619 -41.119 -80.786 1.00 34.69 63 HIS C O 1
ATOM 6401 N N . PRO C 1 84 ? 43.392 -42.391 -80.159 1.00 37.41 64 PRO C N 1
ATOM 6402 C CA . PRO C 1 84 ? 44.373 -41.296 -80.251 1.00 35.68 64 PRO C CA 1
ATOM 6403 C C . PRO C 1 84 ? 44.520 -40.701 -81.654 1.00 34.56 64 PRO C C 1
ATOM 6404 O O . PRO C 1 84 ? 44.849 -39.525 -81.777 1.00 36.17 64 PRO C O 1
ATOM 6408 N N . ASN C 1 85 ? 44.282 -41.498 -82.694 1.00 33.65 65 ASN C N 1
ATOM 6409 C CA . ASN C 1 85 ? 44.367 -41.013 -84.083 1.00 35.44 65 ASN C CA 1
ATOM 6410 C C . ASN C 1 85 ? 43.245 -40.024 -84.423 1.00 36.18 65 ASN C C 1
ATOM 6411 O O . ASN C 1 85 ? 43.466 -39.038 -85.139 1.00 35.75 65 ASN C O 1
ATOM 6416 N N . ILE C 1 86 ? 42.049 -40.302 -83.902 1.00 34.56 66 ILE C N 1
ATOM 6417 C CA . ILE C 1 86 ? 40.899 -39.417 -84.079 1.00 34.37 66 ILE C CA 1
ATOM 6418 C C . ILE C 1 86 ? 41.153 -38.112 -83.327 1.00 34.70 66 ILE C C 1
ATOM 6419 O O . ILE C 1 86 ? 40.936 -37.043 -83.868 1.00 35.83 66 ILE C O 1
ATOM 6424 N N . LEU C 1 87 ? 41.679 -38.200 -82.106 1.00 36.54 67 LEU C N 1
ATOM 6425 C CA . LEU C 1 87 ? 42.001 -37.006 -81.329 1.00 36.61 67 LEU C CA 1
ATOM 6426 C C . LEU C 1 87 ? 43.036 -36.129 -82.042 1.00 37.67 67 LEU C C 1
ATOM 6427 O O . LEU C 1 87 ? 42.901 -34.904 -82.078 1.00 36.21 67 LEU C O 1
ATOM 6432 N N . ASN C 1 88 ? 44.073 -36.764 -82.584 1.00 37.70 68 ASN C N 1
ATOM 6433 C CA . ASN C 1 88 ? 45.095 -36.053 -83.345 1.00 40.14 68 ASN C CA 1
ATOM 6434 C C . ASN C 1 88 ? 44.537 -35.301 -84.564 1.00 38.07 68 ASN C C 1
ATOM 6435 O O . ASN C 1 88 ? 44.879 -34.147 -84.772 1.00 38.23 68 ASN C O 1
ATOM 6440 N N . ALA C 1 89 ? 43.687 -35.966 -85.351 1.00 38.81 69 ALA C N 1
ATOM 6441 C CA . ALA C 1 89 ? 43.000 -35.345 -86.492 1.00 38.33 69 ALA C CA 1
ATOM 6442 C C . ALA C 1 89 ? 42.117 -34.195 -86.048 1.00 38.59 69 ALA C C 1
ATOM 6443 O O . ALA C 1 89 ? 42.006 -33.178 -86.744 1.00 38.40 69 ALA C O 1
ATOM 6445 N N . MET C 1 90 ? 41.487 -34.365 -84.890 1.00 37.73 70 MET C N 1
ATOM 6446 C CA . MET C 1 90 ? 40.623 -33.335 -84.319 1.00 38.35 70 MET C CA 1
ATOM 6447 C C . MET C 1 90 ? 41.434 -32.120 -83.904 1.00 36.43 70 MET C C 1
ATOM 6448 O O . MET C 1 90 ? 41.064 -30.987 -84.198 1.00 35.76 70 MET C O 1
ATOM 6453 N N . ILE C 1 91 ? 42.544 -32.356 -83.222 1.00 36.51 71 ILE C N 1
ATOM 6454 C CA . ILE C 1 91 ? 43.430 -31.262 -82.801 1.00 37.58 71 ILE C CA 1
ATOM 6455 C C . ILE C 1 91 ? 44.051 -30.528 -84.007 1.00 37.79 71 ILE C C 1
ATOM 6456 O O . ILE C 1 91 ? 44.081 -29.307 -84.034 1.00 38.84 71 ILE C O 1
ATOM 6461 N N . ASN C 1 92 ? 44.554 -31.284 -84.979 1.00 39.52 72 ASN C N 1
ATOM 6462 C CA . ASN C 1 92 ? 45.150 -30.717 -86.194 1.00 41.59 72 ASN C CA 1
ATOM 6463 C C . ASN C 1 92 ? 44.211 -29.745 -86.916 1.00 41.68 72 ASN C C 1
ATOM 6464 O O . ASN C 1 92 ? 44.617 -28.635 -87.268 1.00 41.97 72 ASN C O 1
ATOM 6469 N N . GLN C 1 93 ? 42.969 -30.177 -87.145 1.00 39.20 73 GLN C N 1
ATOM 6470 C CA . GLN C 1 93 ? 41.973 -29.329 -87.785 1.00 37.16 73 GLN C CA 1
ATOM 6471 C C . GLN C 1 93 ? 41.567 -28.154 -86.900 1.00 36.25 73 GLN C C 1
ATOM 6472 O O . GLN C 1 93 ? 41.572 -27.005 -87.354 1.00 36.81 73 GLN C O 1
ATOM 6478 N N . ALA C 1 94 ? 41.233 -28.435 -85.643 1.00 34.86 74 ALA C N 1
ATOM 6479 C CA . ALA C 1 94 ? 40.736 -27.408 -84.708 1.00 34.30 74 ALA C CA 1
ATOM 6480 C C . ALA C 1 94 ? 41.699 -26.249 -84.420 1.00 35.81 74 ALA C C 1
ATOM 6481 O O . ALA C 1 94 ? 41.268 -25.136 -84.035 1.00 34.71 74 ALA C O 1
ATOM 6483 N N . LYS C 1 95 ? 42.996 -26.504 -84.592 1.00 34.72 75 LYS C N 1
ATOM 6484 C CA . LYS C 1 95 ? 44.000 -25.443 -84.472 1.00 39.95 75 LYS C CA 1
ATOM 6485 C C . LYS C 1 95 ? 43.851 -24.419 -85.586 1.00 36.49 75 LYS C C 1
ATOM 6486 O O . LYS C 1 95 ? 44.245 -23.288 -85.408 1.00 36.12 75 LYS C O 1
ATOM 6492 N N . ASN C 1 96 ? 43.316 -24.851 -86.730 1.00 36.81 76 ASN C N 1
ATOM 6493 C CA . ASN C 1 96 ? 43.212 -24.029 -87.943 1.00 37.82 76 ASN C CA 1
ATOM 6494 C C . ASN C 1 96 ? 41.832 -23.420 -88.236 1.00 37.39 76 ASN C C 1
ATOM 6495 O O . ASN C 1 96 ? 41.749 -22.227 -88.517 1.00 37.30 76 ASN C O 1
ATOM 6500 N N . LEU C 1 97 ? 40.787 -24.262 -88.224 1.00 36.37 77 LEU C N 1
ATOM 6501 C CA . LEU C 1 97 ? 39.409 -23.864 -88.519 1.00 36.26 77 LEU C CA 1
ATOM 6502 C C . LEU C 1 97 ? 38.433 -24.866 -87.927 1.00 34.35 77 LEU C C 1
ATOM 6503 O O . LEU C 1 97 ? 38.531 -26.067 -88.194 1.00 32.68 77 LEU C O 1
ATOM 6508 N N . THR C 1 98 ? 37.461 -24.376 -87.165 1.00 35.10 78 THR C N 1
ATOM 6509 C CA . THR C 1 98 ? 36.428 -25.259 -86.589 1.00 35.25 78 THR C CA 1
ATOM 6510 C C . THR C 1 98 ? 35.030 -25.040 -87.184 1.00 34.92 78 THR C C 1
ATOM 6511 O O . THR C 1 98 ? 34.287 -26.001 -87.408 1.00 34.89 78 THR C O 1
ATOM 6515 N N . ILE C 1 99 ? 34.686 -23.777 -87.425 1.00 35.80 79 ILE C N 1
ATOM 6516 C CA . ILE C 1 99 ? 33.415 -23.406 -88.044 1.00 35.53 79 ILE C CA 1
ATOM 6517 C C . ILE C 1 99 ? 33.494 -22.023 -88.711 1.00 37.33 79 ILE C C 1
ATOM 6518 O O . ILE C 1 99 ? 34.065 -21.072 -88.155 1.00 38.84 79 ILE C O 1
ATOM 6523 N N . CYS C 1 100 ? 32.909 -21.913 -89.897 1.00 36.31 80 CYS C N 1
ATOM 6524 C CA . CYS C 1 100 ? 32.809 -20.616 -90.556 1.00 37.21 80 CYS C CA 1
ATOM 6525 C C . CYS C 1 100 ? 31.387 -20.378 -91.023 1.00 37.25 80 CYS C C 1
ATOM 6526 O O . CYS C 1 100 ? 31.043 -19.251 -91.398 1.00 37.33 80 CYS C O 1
ATOM 6529 N N . SER C 1 101 ? 30.584 -21.453 -90.970 1.00 35.87 81 SER C N 1
ATOM 6530 C CA . SER C 1 101 ? 29.222 -21.533 -91.512 1.00 36.63 81 SER C CA 1
ATOM 6531 C C . SER C 1 101 ? 29.203 -21.888 -93.016 1.00 36.43 81 SER C C 1
ATOM 6532 O O . SER C 1 101 ? 30.227 -21.780 -93.703 1.00 34.54 81 SER C O 1
ATOM 6535 N N . ARG C 1 102 ? 28.045 -22.334 -93.504 1.00 35.33 82 ARG C N 1
ATOM 6536 C CA . ARG C 1 102 ? 27.888 -22.717 -94.894 1.00 35.62 82 ARG C CA 1
ATOM 6537 C C . ARG C 1 102 ? 27.638 -21.506 -95.810 1.00 37.78 82 ARG C C 1
ATOM 6538 O O . ARG C 1 102 ? 27.321 -21.659 -97.003 1.00 33.71 82 ARG C O 1
ATOM 6546 N N . ALA C 1 103 ? 27.794 -20.307 -95.239 1.00 39.91 83 ALA C N 1
ATOM 6547 C CA . ALA C 1 103 ? 27.902 -19.082 -96.020 1.00 42.62 83 ALA C CA 1
ATOM 6548 C C . ALA C 1 103 ? 29.210 -19.116 -96.802 1.00 44.38 83 ALA C C 1
ATOM 6549 O O . ALA C 1 103 ? 29.285 -18.536 -97.882 1.00 45.78 83 ALA C O 1
ATOM 6551 N N . PHE C 1 104 ? 30.223 -19.822 -96.272 1.00 45.09 84 PHE C N 1
ATOM 6552 C CA . PHE C 1 104 ? 31.511 -20.001 -96.963 1.00 45.07 84 PHE C CA 1
ATOM 6553 C C . PHE C 1 104 ? 31.846 -21.459 -97.244 1.00 44.88 84 PHE C C 1
ATOM 6554 O O . PHE C 1 104 ? 31.274 -22.372 -96.639 1.00 44.37 84 PHE C O 1
ATOM 6562 N N . PHE C 1 105 ? 32.771 -21.686 -98.171 1.00 42.06 85 PHE C N 1
ATOM 6563 C CA . PHE C 1 105 ? 33.283 -23.041 -98.383 1.00 40.69 85 PHE C CA 1
ATOM 6564 C C . PHE C 1 105 ? 34.441 -23.279 -97.423 1.00 38.96 85 PHE C C 1
ATOM 6565 O O . PHE C 1 105 ? 35.104 -22.340 -97.005 1.00 38.63 85 PHE C O 1
ATOM 6573 N N . SER C 1 106 ? 34.690 -24.537 -97.082 1.00 39.08 86 SER C N 1
ATOM 6574 C CA . SER C 1 106 ? 35.913 -24.876 -96.354 1.00 38.24 86 SER C CA 1
ATOM 6575 C C . SER C 1 106 ? 36.652 -26.009 -97.063 1.00 39.32 86 SER C C 1
ATOM 6576 O O . SER C 1 106 ? 36.060 -26.833 -97.780 1.00 40.79 86 SER C O 1
ATOM 6579 N N . VAL C 1 107 ? 37.959 -26.036 -96.893 1.00 39.37 87 VAL C N 1
ATOM 6580 C CA . VAL C 1 107 ? 38.749 -27.081 -97.525 1.00 39.78 87 VAL C CA 1
ATOM 6581 C C . VAL C 1 107 ? 38.351 -28.488 -97.069 1.00 39.90 87 VAL C C 1
ATOM 6582 O O . VAL C 1 107 ? 38.103 -29.355 -97.920 1.00 42.96 87 VAL C O 1
ATOM 6586 N N . PRO C 1 108 ? 38.263 -28.726 -95.740 1.00 39.57 88 PRO C N 1
ATOM 6587 C CA . PRO C 1 108 ? 38.020 -30.091 -95.264 1.00 37.84 88 PRO C CA 1
ATOM 6588 C C . PRO C 1 108 ? 36.760 -30.789 -95.771 1.00 37.73 88 PRO C C 1
ATOM 6589 O O . PRO C 1 108 ? 36.793 -32.008 -95.970 1.00 39.45 88 PRO C O 1
ATOM 6593 N N . LEU C 1 109 ? 35.669 -30.058 -95.996 1.00 36.99 89 LEU C N 1
ATOM 6594 C CA . LEU C 1 109 ? 34.395 -30.719 -96.360 1.00 37.74 89 LEU C CA 1
ATOM 6595 C C . LEU C 1 109 ? 34.421 -31.535 -97.669 1.00 39.44 89 LEU C C 1
ATOM 6596 O O . LEU C 1 109 ? 33.989 -32.703 -97.695 1.00 40.03 89 LEU C O 1
ATOM 6601 N N . GLY C 1 110 ? 34.915 -30.925 -98.747 1.00 40.05 90 GLY C N 1
ATOM 6602 C CA . GLY C 1 110 ? 35.001 -31.594 -100.046 1.00 40.93 90 GLY C CA 1
ATOM 6603 C C . GLY C 1 110 ? 35.826 -32.865 -100.003 1.00 44.00 90 GLY C C 1
ATOM 6604 O O . GLY C 1 110 ? 35.454 -33.874 -100.611 1.00 46.08 90 GLY C O 1
ATOM 6605 N N . ILE C 1 111 ? 36.939 -32.819 -99.277 1.00 44.96 91 ILE C N 1
ATOM 6606 C CA . ILE C 1 111 ? 37.775 -33.999 -99.024 1.00 45.53 91 ILE C CA 1
ATOM 6607 C C . ILE C 1 111 ? 36.969 -35.149 -98.387 1.00 45.47 91 ILE C C 1
ATOM 6608 O O . ILE C 1 111 ? 37.033 -36.303 -98.848 1.00 43.50 91 ILE C O 1
ATOM 6613 N N . CYS C 1 112 ? 36.209 -34.820 -97.338 1.00 44.08 92 CYS C N 1
ATOM 6614 C CA . CYS C 1 112 ? 35.329 -35.776 -96.678 1.00 43.68 92 CYS C CA 1
ATOM 6615 C C . CYS C 1 112 ? 34.291 -36.384 -97.643 1.00 45.07 92 CYS C C 1
ATOM 6616 O O . CYS C 1 112 ? 34.070 -37.609 -97.651 1.00 44.45 92 CYS C O 1
ATOM 6619 N N . GLU C 1 113 ? 33.668 -35.521 -98.446 1.00 44.42 93 GLU C N 1
ATOM 6620 C CA . GLU C 1 113 ? 32.620 -35.921 -99.381 1.00 45.56 93 GLU C CA 1
ATOM 6621 C C . GLU C 1 113 ? 33.153 -36.879 -100.451 1.00 45.72 93 GLU C C 1
ATOM 6622 O O . GLU C 1 113 ? 32.514 -37.875 -100.775 1.00 47.30 93 GLU C O 1
ATOM 6628 N N . ARG C 1 114 ? 34.331 -36.573 -100.974 1.00 46.08 94 ARG C N 1
ATOM 6629 C CA . ARG C 1 114 ? 35.004 -37.400 -101.976 1.00 48.06 94 ARG C CA 1
ATOM 6630 C C . ARG C 1 114 ? 35.385 -38.755 -101.375 1.00 48.56 94 ARG C C 1
ATOM 6631 O O . ARG C 1 114 ? 35.080 -39.809 -101.947 1.00 49.69 94 ARG C O 1
ATOM 6639 N N . TYR C 1 115 ? 36.039 -38.709 -100.216 1.00 49.31 95 TYR C N 1
ATOM 6640 C CA . TYR C 1 115 ? 36.403 -39.898 -99.454 1.00 50.39 95 TYR C CA 1
ATOM 6641 C C . TYR C 1 115 ? 35.211 -40.823 -99.211 1.00 50.23 95 TYR C C 1
ATOM 6642 O O . TYR C 1 115 ? 35.257 -42.002 -99.548 1.00 51.36 95 TYR C O 1
ATOM 6651 N N . LEU C 1 116 ? 34.144 -40.273 -98.639 1.00 49.99 96 LEU C N 1
ATOM 6652 C CA . LEU C 1 116 ? 32.973 -41.057 -98.269 1.00 50.30 96 LEU C CA 1
ATOM 6653 C C . LEU C 1 116 ? 32.260 -41.698 -99.449 1.00 50.55 96 LEU C C 1
ATOM 6654 O O . LEU C 1 116 ? 31.836 -42.863 -99.368 1.00 49.16 96 LEU C O 1
ATOM 6659 N N . THR C 1 117 ? 32.129 -40.935 -100.535 1.00 50.79 97 THR C N 1
ATOM 6660 C CA . THR C 1 117 ? 31.413 -41.391 -101.726 1.00 51.15 97 THR C CA 1
ATOM 6661 C C . THR C 1 117 ? 32.192 -42.497 -102.435 1.00 51.00 97 THR C C 1
ATOM 6662 O O . THR C 1 117 ? 31.607 -43.497 -102.875 1.00 51.19 97 THR C O 1
ATOM 6666 N N . ASN C 1 118 ? 33.509 -42.314 -102.513 1.00 50.99 98 ASN C N 1
ATOM 6667 C CA . ASN C 1 118 ? 34.420 -43.304 -103.089 1.00 51.49 98 ASN C CA 1
ATOM 6668 C C . ASN C 1 118 ? 34.421 -44.611 -102.307 1.00 51.35 98 ASN C C 1
ATOM 6669 O O . ASN C 1 118 ? 34.411 -45.693 -102.895 1.00 49.58 98 ASN C O 1
ATOM 6674 N N . LEU C 1 119 ? 34.441 -44.489 -100.979 1.00 51.00 99 LEU C N 1
ATOM 6675 C CA . LEU C 1 119 ? 34.405 -45.631 -100.071 1.00 49.66 99 LEU C CA 1
ATOM 6676 C C . LEU C 1 119 ? 33.142 -46.466 -100.236 1.00 49.87 99 LEU C C 1
ATOM 6677 O O . LEU C 1 119 ? 33.199 -47.697 -100.268 1.00 49.33 99 LEU C O 1
ATOM 6682 N N . LEU C 1 120 ? 31.996 -45.800 -100.320 1.00 48.67 100 LEU C N 1
ATOM 6683 C CA . LEU C 1 120 ? 30.732 -46.512 -100.266 1.00 49.80 100 LEU C CA 1
ATOM 6684 C C . LEU C 1 120 ? 30.073 -46.730 -101.627 1.00 50.29 100 LEU C C 1
ATOM 6685 O O . LEU C 1 120 ? 29.036 -47.394 -101.726 1.00 51.17 100 LEU C O 1
ATOM 6690 N N . GLY C 1 121 ? 30.688 -46.194 -102.677 1.00 50.48 101 GLY C N 1
ATOM 6691 C CA . GLY C 1 121 ? 30.197 -46.402 -104.038 1.00 49.84 101 GLY C CA 1
ATOM 6692 C C . GLY C 1 121 ? 28.888 -45.693 -104.333 1.00 49.86 101 GLY C C 1
ATOM 6693 O O . GLY C 1 121 ? 27.981 -46.270 -104.953 1.00 50.08 101 GLY C O 1
ATOM 6694 N N . TYR C 1 122 ? 28.786 -44.443 -103.882 1.00 49.20 102 TYR C N 1
ATOM 6695 C CA . TYR C 1 122 ? 27.670 -43.569 -104.260 1.00 48.91 102 TYR C CA 1
ATOM 6696 C C . TYR C 1 122 ? 28.242 -42.272 -104.838 1.00 48.54 102 TYR C C 1
ATOM 6697 O O . TYR C 1 122 ? 29.404 -41.944 -104.577 1.00 47.64 102 TYR C O 1
ATOM 6706 N N . ASP C 1 123 ? 27.442 -41.567 -105.642 1.00 48.09 103 ASP C N 1
ATOM 6707 C CA . ASP C 1 123 ? 27.866 -40.305 -106.287 1.00 48.43 103 ASP C CA 1
ATOM 6708 C C . ASP C 1 123 ? 28.117 -39.174 -105.276 1.00 47.72 103 ASP C C 1
ATOM 6709 O O . ASP C 1 123 ? 29.154 -38.500 -105.298 1.00 47.09 103 ASP C O 1
ATOM 6714 N N . LYS C 1 124 ? 27.137 -38.962 -104.403 1.00 47.03 104 LYS C N 1
ATOM 6715 C CA . LYS C 1 124 ? 27.136 -37.802 -103.533 1.00 45.99 104 LYS C CA 1
ATOM 6716 C C . LYS C 1 124 ? 26.820 -38.160 -102.083 1.00 45.27 104 LYS C C 1
ATOM 6717 O O . LYS C 1 124 ? 26.252 -39.229 -101.789 1.00 44.70 104 LYS C O 1
ATOM 6723 N N . VAL C 1 125 ? 27.211 -37.258 -101.191 1.00 42.31 105 VAL C N 1
ATOM 6724 C CA . VAL C 1 125 ? 26.864 -37.343 -99.778 1.00 40.16 105 VAL C CA 1
ATOM 6725 C C . VAL C 1 125 ? 26.384 -35.971 -99.299 1.00 40.48 105 VAL C C 1
ATOM 6726 O O . VAL C 1 125 ? 26.788 -34.934 -99.840 1.00 39.65 105 VAL C O 1
ATOM 6730 N N . LEU C 1 126 ? 25.470 -35.995 -98.333 1.00 38.65 106 LEU C N 1
ATOM 6731 C CA . LEU C 1 126 ? 25.025 -34.809 -97.619 1.00 38.91 106 LEU C CA 1
ATOM 6732 C C . LEU C 1 126 ? 25.352 -34.990 -96.123 1.00 37.78 106 LEU C C 1
ATOM 6733 O O . LEU C 1 126 ? 24.777 -35.855 -95.455 1.00 36.27 106 LEU C O 1
ATOM 6738 N N . MET C 1 127 ? 26.285 -34.178 -95.624 1.00 38.71 107 MET C N 1
ATOM 6739 C CA . MET C 1 127 ? 26.776 -34.265 -94.244 1.00 37.44 107 MET C CA 1
ATOM 6740 C C . MET C 1 127 ? 25.907 -33.459 -93.277 1.00 37.63 107 MET C C 1
ATOM 6741 O O . MET C 1 127 ? 25.538 -32.333 -93.583 1.00 38.09 107 MET C O 1
ATOM 6746 N N . MET C 1 128 ? 25.627 -34.030 -92.102 1.00 37.49 108 MET C N 1
ATOM 6747 C CA . MET C 1 128 ? 24.812 -33.408 -91.037 1.00 37.71 108 MET C CA 1
ATOM 6748 C C . MET C 1 128 ? 25.377 -33.776 -89.643 1.00 34.97 108 MET C C 1
ATOM 6749 O O . MET C 1 128 ? 26.458 -34.321 -89.562 1.00 35.78 108 MET C O 1
ATOM 6754 N N . ASN C 1 129 ? 24.654 -33.471 -88.564 1.00 32.62 109 ASN C N 1
ATOM 6755 C CA . ASN C 1 129 ? 25.127 -33.732 -87.182 1.00 33.00 109 ASN C CA 1
ATOM 6756 C C . ASN C 1 129 ? 24.528 -34.964 -86.518 1.00 32.73 109 ASN C C 1
ATOM 6757 O O . ASN C 1 129 ? 25.273 -35.811 -86.035 1.00 33.57 109 ASN C O 1
ATOM 6762 N N . THR C 1 130 ? 23.195 -35.066 -86.518 1.00 30.26 110 THR C N 1
ATOM 6763 C CA . THR C 1 130 ? 22.486 -36.070 -85.740 1.00 31.64 110 THR C CA 1
ATOM 6764 C C . THR C 1 130 ? 21.792 -37.081 -86.646 1.00 33.03 110 THR C C 1
ATOM 6765 O O . THR C 1 130 ? 21.595 -36.836 -87.834 1.00 31.16 110 THR C O 1
ATOM 6769 N N . GLY C 1 131 ? 21.402 -38.208 -86.057 1.00 33.35 111 GLY C N 1
ATOM 6770 C CA . GLY C 1 131 ? 20.650 -39.239 -86.752 1.00 35.51 111 GLY C CA 1
ATOM 6771 C C . GLY C 1 131 ? 19.286 -38.743 -87.200 1.00 37.07 111 GLY C C 1
ATOM 6772 O O . GLY C 1 131 ? 18.827 -39.112 -88.278 1.00 38.43 111 GLY C O 1
ATOM 6773 N N . ALA C 1 132 ? 18.655 -37.911 -86.376 1.00 36.36 112 ALA C N 1
ATOM 6774 C CA . ALA C 1 132 ? 17.340 -37.350 -86.678 1.00 38.19 112 ALA C CA 1
ATOM 6775 C C . ALA C 1 132 ? 17.379 -36.416 -87.889 1.00 38.39 112 ALA C C 1
ATOM 6776 O O . ALA C 1 132 ? 16.491 -36.476 -88.743 1.00 37.87 112 ALA C O 1
ATOM 6778 N N . GLU C 1 133 ? 18.403 -35.561 -87.951 1.00 37.41 113 GLU C N 1
ATOM 6779 C CA . GLU C 1 133 ? 18.695 -34.749 -89.142 1.00 36.35 113 GLU C CA 1
ATOM 6780 C C . GLU C 1 133 ? 18.831 -35.599 -90.405 1.00 37.52 113 GLU C C 1
ATOM 6781 O O . GLU C 1 133 ? 18.183 -35.311 -91.412 1.00 38.97 113 GLU C O 1
ATOM 6787 N N . ALA C 1 134 ? 19.641 -36.653 -90.350 1.00 36.66 114 ALA C N 1
ATOM 6788 C CA . ALA C 1 134 ? 19.762 -37.577 -91.476 1.00 39.59 114 ALA C CA 1
ATOM 6789 C C . ALA C 1 134 ? 18.417 -38.228 -91.853 1.00 41.45 114 ALA C C 1
ATOM 6790 O O . ALA C 1 134 ? 18.104 -38.352 -93.041 1.00 40.49 114 ALA C O 1
ATOM 6792 N N . ASN C 1 135 ? 17.639 -38.642 -90.849 1.00 41.64 115 ASN C N 1
ATOM 6793 C CA . ASN C 1 135 ? 16.265 -39.118 -91.074 1.00 43.49 115 ASN C CA 1
ATOM 6794 C C . ASN C 1 135 ? 15.386 -38.071 -91.779 1.00 44.00 115 ASN C C 1
ATOM 6795 O O . ASN C 1 135 ? 14.829 -38.351 -92.830 1.00 44.27 115 ASN C O 1
ATOM 6800 N N . GLU C 1 136 ? 15.283 -36.877 -91.197 1.00 44.38 116 GLU C N 1
ATOM 6801 C CA . GLU C 1 136 ? 14.475 -35.786 -91.748 1.00 46.60 116 GLU C CA 1
ATOM 6802 C C . GLU C 1 136 ? 14.902 -35.397 -93.167 1.00 47.04 116 GLU C C 1
ATOM 6803 O O . GLU C 1 136 ? 14.062 -35.211 -94.051 1.00 48.08 116 GLU C O 1
ATOM 6809 N N . THR C 1 137 ? 16.214 -35.285 -93.361 1.00 46.76 117 THR C N 1
ATOM 6810 C CA . THR C 1 137 ? 16.836 -35.015 -94.653 1.00 46.72 117 THR C CA 1
ATOM 6811 C C . THR C 1 137 ? 16.488 -36.080 -95.689 1.00 46.78 117 THR C C 1
ATOM 6812 O O . THR C 1 137 ? 16.173 -35.747 -96.827 1.00 48.68 117 THR C O 1
ATOM 6816 N N . ALA C 1 138 ? 16.533 -37.351 -95.301 1.00 46.18 118 ALA C N 1
ATOM 6817 C CA . ALA C 1 138 ? 16.128 -38.434 -96.201 1.00 46.12 118 ALA C CA 1
ATOM 6818 C C . ALA C 1 138 ? 14.631 -38.372 -96.542 1.00 46.81 118 ALA C C 1
ATOM 6819 O O . ALA C 1 138 ? 14.237 -38.705 -97.666 1.00 45.26 118 ALA C O 1
ATOM 6821 N N . TYR C 1 139 ? 13.808 -37.940 -95.580 1.00 47.91 119 TYR C N 1
ATOM 6822 C CA . TYR C 1 139 ? 12.361 -37.836 -95.789 1.00 50.02 119 TYR C CA 1
ATOM 6823 C C . TYR C 1 139 ? 12.046 -36.818 -96.873 1.00 51.63 119 TYR C C 1
ATOM 6824 O O . TYR C 1 139 ? 11.293 -37.123 -97.800 1.00 52.48 119 TYR C O 1
ATOM 6833 N N . LYS C 1 140 ? 12.618 -35.615 -96.743 1.00 52.86 120 LYS C N 1
ATOM 6834 C CA . LYS C 1 140 ? 12.454 -34.532 -97.726 1.00 53.69 120 LYS C CA 1
ATOM 6835 C C . LYS C 1 140 ? 12.985 -34.940 -99.090 1.00 52.89 120 LYS C C 1
ATOM 6836 O O . LYS C 1 140 ? 12.360 -34.654 -100.105 1.00 52.29 120 LYS C O 1
ATOM 6842 N N . LEU C 1 141 ? 14.131 -35.620 -99.095 1.00 51.39 121 LEU C N 1
ATOM 6843 C CA . LEU C 1 141 ? 14.757 -36.098 -100.325 1.00 50.75 121 LEU C CA 1
ATOM 6844 C C . LEU C 1 141 ? 13.904 -37.135 -101.072 1.00 51.60 121 LEU C C 1
ATOM 6845 O O . LEU C 1 141 ? 13.769 -37.069 -102.299 1.00 51.86 121 LEU C O 1
ATOM 6850 N N . CYS C 1 142 ? 13.333 -38.081 -100.333 1.00 51.00 122 CYS C N 1
ATOM 6851 C CA . CYS C 1 142 ? 12.468 -39.100 -100.917 1.00 52.04 122 CYS C CA 1
ATOM 6852 C C . CYS C 1 142 ? 11.197 -38.473 -101.478 1.00 53.89 122 CYS C C 1
ATOM 6853 O O . CYS C 1 142 ? 10.740 -38.833 -102.571 1.00 52.56 122 CYS C O 1
ATOM 6856 N N . ARG C 1 143 ? 10.633 -37.539 -100.719 1.00 54.15 123 ARG C N 1
ATOM 6857 C CA . ARG C 1 143 ? 9.450 -36.808 -101.155 1.00 55.71 123 ARG C CA 1
ATOM 6858 C C . ARG C 1 143 ? 9.714 -35.966 -102.404 1.00 56.87 123 ARG C C 1
ATOM 6859 O O . ARG C 1 143 ? 8.957 -36.049 -103.373 1.00 57.32 123 ARG C O 1
ATOM 6867 N N . LYS C 1 144 ? 10.795 -35.194 -102.396 1.00 57.71 124 LYS C N 1
ATOM 6868 C CA . LYS C 1 144 ? 11.172 -34.427 -103.574 1.00 59.00 124 LYS C CA 1
ATOM 6869 C C . LYS C 1 144 ? 11.376 -35.335 -104.780 1.00 59.35 124 LYS C C 1
ATOM 6870 O O . LYS C 1 144 ? 10.835 -35.060 -105.854 1.00 59.37 124 LYS C O 1
ATOM 6876 N N . TRP C 1 145 ? 12.120 -36.427 -104.593 1.00 59.99 125 TRP C N 1
ATOM 6877 C CA . TRP C 1 145 ? 12.314 -37.421 -105.652 1.00 60.25 125 TRP C CA 1
ATOM 6878 C C . TRP C 1 145 ? 10.983 -37.942 -106.191 1.00 61.76 125 TRP C C 1
ATOM 6879 O O . TRP C 1 145 ? 10.778 -37.974 -107.403 1.00 63.00 125 TRP C O 1
ATOM 6890 N N . GLY C 1 146 ? 10.094 -38.348 -105.285 1.00 62.92 126 GLY C N 1
ATOM 6891 C CA . GLY C 1 146 ? 8.786 -38.896 -105.642 1.00 65.35 126 GLY C CA 1
ATOM 6892 C C . GLY C 1 146 ? 7.950 -37.971 -106.511 1.00 67.00 126 GLY C C 1
ATOM 6893 O O . GLY C 1 146 ? 7.170 -38.430 -107.350 1.00 67.21 126 GLY C O 1
ATOM 6894 N N . TYR C 1 147 ? 8.120 -36.666 -106.306 1.00 67.39 127 TYR C N 1
ATOM 6895 C CA . TYR C 1 147 ? 7.452 -35.668 -107.123 1.00 67.22 127 TYR C CA 1
ATOM 6896 C C . TYR C 1 147 ? 8.234 -35.422 -108.413 1.00 68.75 127 TYR C C 1
ATOM 6897 O O . TYR C 1 147 ? 7.704 -35.624 -109.504 1.00 70.65 127 TYR C O 1
ATOM 6906 N N . GLU C 1 148 ? 9.495 -35.015 -108.285 1.00 69.68 128 GLU C N 1
ATOM 6907 C CA . GLU C 1 148 ? 10.329 -34.667 -109.436 1.00 70.92 128 GLU C CA 1
ATOM 6908 C C . GLU C 1 148 ? 10.508 -35.794 -110.452 1.00 70.80 128 GLU C C 1
ATOM 6909 O O . GLU C 1 148 ? 10.449 -35.553 -111.660 1.00 71.24 128 GLU C O 1
ATOM 6915 N N . VAL C 1 149 ? 10.727 -37.014 -109.968 1.00 70.02 129 VAL C N 1
ATOM 6916 C CA . VAL C 1 149 ? 11.082 -38.130 -110.842 1.00 70.43 129 VAL C CA 1
ATOM 6917 C C . VAL C 1 149 ? 9.927 -39.119 -111.018 1.00 70.64 129 VAL C C 1
ATOM 6918 O O . VAL C 1 149 ? 9.494 -39.362 -112.140 1.00 71.50 129 VAL C O 1
ATOM 6922 N N . LYS C 1 150 ? 9.421 -39.679 -109.924 1.00 71.15 130 LYS C N 1
ATOM 6923 C CA . LYS C 1 150 ? 8.334 -40.663 -110.007 1.00 71.76 130 LYS C CA 1
ATOM 6924 C C . LYS C 1 150 ? 7.011 -40.033 -110.469 1.00 72.57 130 LYS C C 1
ATOM 6925 O O . LYS C 1 150 ? 6.125 -40.731 -110.979 1.00 72.82 130 LYS C O 1
ATOM 6931 N N . LYS C 1 151 ? 6.903 -38.714 -110.298 1.00 73.41 131 LYS C N 1
ATOM 6932 C CA . LYS C 1 151 ? 5.714 -37.935 -110.674 1.00 73.97 131 LYS C CA 1
ATOM 6933 C C . LYS C 1 151 ? 4.467 -38.382 -109.905 1.00 74.29 131 LYS C C 1
ATOM 6934 O O . LYS C 1 151 ? 3.462 -38.800 -110.493 1.00 74.88 131 LYS C O 1
ATOM 6940 N N . ILE C 1 152 ? 4.566 -38.305 -108.582 1.00 73.31 132 ILE C N 1
ATOM 6941 C CA . ILE C 1 152 ? 3.442 -38.519 -107.682 1.00 73.40 132 ILE C CA 1
ATOM 6942 C C . ILE C 1 152 ? 2.655 -37.201 -107.604 1.00 74.06 132 ILE C C 1
ATOM 6943 O O . ILE C 1 152 ? 3.267 -36.127 -107.576 1.00 73.96 132 ILE C O 1
ATOM 6948 N N . PRO C 1 153 ? 1.301 -37.270 -107.610 1.00 74.57 133 PRO C N 1
ATOM 6949 C CA . PRO C 1 153 ? 0.483 -36.054 -107.449 1.00 75.09 133 PRO C CA 1
ATOM 6950 C C . PRO C 1 153 ? 0.815 -35.298 -106.158 1.00 75.56 133 PRO C C 1
ATOM 6951 O O . PRO C 1 153 ? 1.157 -35.923 -105.157 1.00 76.25 133 PRO C O 1
ATOM 6955 N N . GLU C 1 154 ? 0.724 -33.970 -106.190 1.00 76.31 134 GLU C N 1
ATOM 6956 C CA . GLU C 1 154 ? 1.151 -33.135 -105.063 1.00 77.29 134 GLU C CA 1
ATOM 6957 C C . GLU C 1 154 ? 0.463 -33.461 -103.737 1.00 77.00 134 GLU C C 1
ATOM 6958 O O . GLU C 1 154 ? -0.726 -33.799 -103.702 1.00 77.32 134 GLU C O 1
ATOM 6964 N N . ASN C 1 155 ? 1.250 -33.374 -102.662 1.00 76.50 135 ASN C N 1
ATOM 6965 C CA . ASN C 1 155 ? 0.824 -33.685 -101.293 1.00 76.23 135 ASN C CA 1
ATOM 6966 C C . ASN C 1 155 ? 0.542 -35.167 -101.019 1.00 75.41 135 ASN C C 1
ATOM 6967 O O . ASN C 1 155 ? -0.003 -35.512 -99.965 1.00 75.24 135 ASN C O 1
ATOM 6972 N N . MET C 1 156 ? 0.944 -36.040 -101.945 1.00 73.92 136 MET C N 1
ATOM 6973 C CA . MET C 1 156 ? 0.549 -37.451 -101.895 1.00 73.39 136 MET C CA 1
ATOM 6974 C C . MET C 1 156 ? 1.672 -38.453 -101.597 1.00 71.95 136 MET C C 1
ATOM 6975 O O . MET C 1 156 ? 1.391 -39.608 -101.252 1.00 70.83 136 MET C O 1
ATOM 6980 N N . ALA C 1 157 ? 2.925 -38.010 -101.731 1.00 70.37 137 ALA C N 1
ATOM 6981 C CA . ALA C 1 157 ? 4.095 -38.882 -101.563 1.00 67.93 137 ALA C CA 1
ATOM 6982 C C . ALA C 1 157 ? 4.120 -39.546 -100.191 1.00 66.86 137 ALA C C 1
ATOM 6983 O O . ALA C 1 157 ? 4.008 -38.881 -99.161 1.00 65.98 137 ALA C O 1
ATOM 6985 N N . LYS C 1 158 ? 4.253 -40.867 -100.203 1.00 64.48 138 LYS C N 1
ATOM 6986 C CA . LYS C 1 158 ? 4.167 -41.671 -99.000 1.00 63.90 138 LYS C CA 1
ATOM 6987 C C . LYS C 1 158 ? 5.501 -42.363 -98.756 1.00 62.83 138 LYS C C 1
ATOM 6988 O O . LYS C 1 158 ? 6.119 -42.883 -99.689 1.00 62.70 138 LYS C O 1
ATOM 6994 N N . ILE C 1 159 ? 5.945 -42.362 -97.502 1.00 61.46 139 ILE C N 1
ATOM 6995 C CA . ILE C 1 159 ? 7.146 -43.106 -97.126 1.00 59.62 139 ILE C CA 1
ATOM 6996 C C . ILE C 1 159 ? 6.755 -44.307 -96.268 1.00 58.32 139 ILE C C 1
ATOM 6997 O O . ILE C 1 159 ? 6.077 -44.161 -95.248 1.00 56.50 139 ILE C O 1
ATOM 7002 N N . VAL C 1 160 ? 7.158 -45.493 -96.715 1.00 58.16 140 VAL C N 1
ATOM 7003 C CA . VAL C 1 160 ? 6.893 -46.728 -95.975 1.00 58.26 140 VAL C CA 1
ATOM 7004 C C . VAL C 1 160 ? 8.032 -47.014 -94.993 1.00 57.14 140 VAL C C 1
ATOM 7005 O O . VAL C 1 160 ? 9.211 -46.874 -95.318 1.00 56.39 140 VAL C O 1
ATOM 7009 N N . VAL C 1 161 ? 7.647 -47.416 -93.789 1.00 57.32 141 VAL C N 1
ATOM 7010 C CA . VAL C 1 161 ? 8.573 -47.645 -92.699 1.00 57.27 141 VAL C CA 1
ATOM 7011 C C . VAL C 1 161 ? 8.098 -48.902 -91.958 1.00 57.07 141 VAL C C 1
ATOM 7012 O O . VAL C 1 161 ? 6.974 -49.373 -92.195 1.00 56.75 141 VAL C O 1
ATOM 7016 N N . CYS C 1 162 ? 8.946 -49.460 -91.093 1.00 55.48 142 CYS C N 1
ATOM 7017 C CA . CYS C 1 162 ? 8.589 -50.666 -90.342 1.00 55.04 142 CYS C CA 1
ATOM 7018 C C . CYS C 1 162 ? 8.182 -50.364 -88.901 1.00 55.43 142 CYS C C 1
ATOM 7019 O O . CYS C 1 162 ? 8.583 -49.349 -88.332 1.00 54.59 142 CYS C O 1
ATOM 7022 N N . TYR C 1 198 ? 7.830 -55.584 -90.246 1.00 64.21 178 TYR C N 1
ATOM 7023 C CA . TYR C 1 198 ? 9.245 -55.895 -90.461 1.00 65.31 178 TYR C CA 1
ATOM 7024 C C . TYR C 1 198 ? 9.460 -57.360 -90.859 1.00 66.29 178 TYR C C 1
ATOM 7025 O O . TYR C 1 198 ? 8.689 -58.234 -90.463 1.00 67.49 178 TYR C O 1
ATOM 7034 N N . ASP C 1 199 ? 10.509 -57.615 -91.642 1.00 67.49 179 ASP C N 1
ATOM 7035 C CA . ASP C 1 199 ? 10.857 -58.962 -92.131 1.00 69.39 179 ASP C CA 1
ATOM 7036 C C . ASP C 1 199 ? 9.672 -59.659 -92.815 1.00 70.88 179 ASP C C 1
ATOM 7037 O O . ASP C 1 199 ? 9.502 -60.879 -92.715 1.00 71.48 179 ASP C O 1
ATOM 7042 N N . ASP C 1 200 ? 8.867 -58.868 -93.520 1.00 71.97 180 ASP C N 1
ATOM 7043 C CA . ASP C 1 200 ? 7.654 -59.358 -94.164 1.00 72.21 180 ASP C CA 1
ATOM 7044 C C . ASP C 1 200 ? 7.518 -58.812 -95.591 1.00 72.05 180 ASP C C 1
ATOM 7045 O O . ASP C 1 200 ? 7.035 -57.697 -95.807 1.00 71.88 180 ASP C O 1
ATOM 7050 N N . LEU C 1 201 ? 7.954 -59.619 -96.553 1.00 72.39 181 LEU C N 1
ATOM 7051 C CA . LEU C 1 201 ? 7.905 -59.262 -97.966 1.00 73.07 181 LEU C CA 1
ATOM 7052 C C . LEU C 1 201 ? 6.477 -59.176 -98.509 1.00 73.67 181 LEU C C 1
ATOM 7053 O O . LEU C 1 201 ? 6.211 -58.393 -99.422 1.00 73.76 181 LEU C O 1
ATOM 7058 N N . GLU C 1 202 ? 5.576 -59.986 -97.945 1.00 74.49 182 GLU C N 1
ATOM 7059 C CA . GLU C 1 202 ? 4.151 -59.986 -98.308 1.00 75.23 182 GLU C CA 1
ATOM 7060 C C . GLU C 1 202 ? 3.501 -58.625 -98.094 1.00 75.04 182 GLU C C 1
ATOM 7061 O O . GLU C 1 202 ? 3.065 -57.981 -99.052 1.00 75.11 182 GLU C O 1
ATOM 7067 N N . ALA C 1 203 ? 3.444 -58.195 -96.835 1.00 74.66 183 ALA C N 1
ATOM 7068 C CA . ALA C 1 203 ? 2.798 -56.940 -96.474 1.00 74.67 183 ALA C CA 1
ATOM 7069 C C . ALA C 1 203 ? 3.563 -55.721 -96.988 1.00 74.47 183 ALA C C 1
ATOM 7070 O O . ALA C 1 203 ? 2.983 -54.645 -97.119 1.00 74.72 183 ALA C O 1
ATOM 7072 N N . LEU C 1 204 ? 4.856 -55.898 -97.274 1.00 73.58 184 LEU C N 1
ATOM 7073 C CA . LEU C 1 204 ? 5.679 -54.854 -97.893 1.00 72.96 184 LEU C CA 1
ATOM 7074 C C . LEU C 1 204 ? 5.211 -54.594 -99.319 1.00 73.24 184 LEU C C 1
ATOM 7075 O O . LEU C 1 204 ? 4.985 -53.446 -99.704 1.00 73.33 184 LEU C O 1
ATOM 7080 N N . GLU C 1 205 ? 5.065 -55.670 -100.091 1.00 73.74 185 GLU C N 1
ATOM 7081 C CA . GLU C 1 205 ? 4.675 -55.583 -101.498 1.00 74.92 185 GLU C CA 1
ATOM 7082 C C . GLU C 1 205 ? 3.226 -55.113 -101.668 1.00 75.02 185 GLU C C 1
ATOM 7083 O O . GLU C 1 205 ? 2.868 -54.537 -102.696 1.00 74.87 185 GLU C O 1
ATOM 7089 N N . GLU C 1 206 ? 2.411 -55.361 -100.648 1.00 75.50 186 GLU C N 1
ATOM 7090 C CA . GLU C 1 206 ? 1.033 -54.898 -100.616 1.00 77.12 186 GLU C CA 1
ATOM 7091 C C . GLU C 1 206 ? 0.962 -53.382 -100.437 1.00 77.52 186 GLU C C 1
ATOM 7092 O O . GLU C 1 206 ? 0.118 -52.724 -101.052 1.00 77.71 186 GLU C O 1
ATOM 7098 N N . GLU C 1 207 ? 1.845 -52.838 -99.598 1.00 77.71 187 GLU C N 1
ATOM 7099 C CA . GLU C 1 207 ? 1.918 -51.393 -99.380 1.00 77.97 187 GLU C CA 1
ATOM 7100 C C . GLU C 1 207 ? 2.672 -50.709 -100.517 1.00 77.50 187 GLU C C 1
ATOM 7101 O O . GLU C 1 207 ? 2.355 -49.575 -100.871 1.00 77.82 187 GLU C O 1
ATOM 7107 N N . LEU C 1 208 ? 3.661 -51.399 -101.088 1.00 77.45 188 LEU C N 1
ATOM 7108 C CA . LEU C 1 208 ? 4.466 -50.846 -102.186 1.00 77.66 188 LEU C CA 1
ATOM 7109 C C . LEU C 1 208 ? 3.763 -50.876 -103.552 1.00 78.29 188 LEU C C 1
ATOM 7110 O O . LEU C 1 208 ? 4.286 -50.357 -104.546 1.00 78.60 188 LEU C O 1
ATOM 7115 N N . LYS C 1 209 ? 2.580 -51.487 -103.593 1.00 78.77 189 LYS C N 1
ATOM 7116 C CA . LYS C 1 209 ? 1.742 -51.475 -104.792 1.00 78.76 189 LYS C CA 1
ATOM 7117 C C . LYS C 1 209 ? 1.216 -50.072 -105.086 1.00 78.25 189 LYS C C 1
ATOM 7118 O O . LYS C 1 209 ? 1.088 -49.689 -106.251 1.00 78.94 189 LYS C O 1
ATOM 7124 N N . ASP C 1 210 ? 0.933 -49.312 -104.026 1.00 76.87 190 ASP C N 1
ATOM 7125 C CA . ASP C 1 210 ? 0.512 -47.916 -104.137 1.00 75.46 190 ASP C CA 1
ATOM 7126 C C . ASP C 1 210 ? 1.552 -47.107 -104.918 1.00 74.47 190 ASP C C 1
ATOM 7127 O O . ASP C 1 210 ? 2.724 -47.082 -104.543 1.00 74.90 190 ASP C O 1
ATOM 7132 N N . PRO C 1 211 ? 1.130 -46.478 -106.033 1.00 73.72 191 PRO C N 1
ATOM 7133 C CA . PRO C 1 211 ? 1.997 -45.582 -106.814 1.00 72.21 191 PRO C CA 1
ATOM 7134 C C . PRO C 1 211 ? 2.415 -44.297 -106.076 1.00 70.72 191 PRO C C 1
ATOM 7135 O O . PRO C 1 211 ? 3.453 -43.718 -106.404 1.00 70.12 191 PRO C O 1
ATOM 7139 N N . ASN C 1 212 ? 1.615 -43.863 -105.098 1.00 68.81 192 ASN C N 1
ATOM 7140 C CA . ASN C 1 212 ? 1.939 -42.694 -104.260 1.00 66.82 192 ASN C CA 1
ATOM 7141 C C . ASN C 1 212 ? 3.169 -42.881 -103.356 1.00 65.58 192 ASN C C 1
ATOM 7142 O O . ASN C 1 212 ? 3.715 -41.908 -102.836 1.00 65.09 192 ASN C O 1
ATOM 7147 N N . VAL C 1 213 ? 3.593 -44.131 -103.180 1.00 64.37 193 VAL C N 1
ATOM 7148 C CA . VAL C 1 213 ? 4.780 -44.460 -102.383 1.00 62.42 193 VAL C CA 1
ATOM 7149 C C . VAL C 1 213 ? 6.084 -44.040 -103.071 1.00 61.24 193 VAL C C 1
ATOM 7150 O O . VAL C 1 213 ? 6.437 -44.564 -104.133 1.00 61.50 193 VAL C O 1
ATOM 7154 N N . CYS C 1 214 ? 6.799 -43.100 -102.455 1.00 59.51 194 CYS C N 1
ATOM 7155 C CA . CYS C 1 214 ? 8.074 -42.628 -103.001 1.00 58.10 194 CYS C CA 1
ATOM 7156 C C . CYS C 1 214 ? 9.290 -43.410 -102.494 1.00 57.76 194 CYS C C 1
ATOM 7157 O O . CYS C 1 214 ? 10.292 -43.516 -103.204 1.00 57.91 194 CYS C O 1
ATOM 7160 N N . ALA C 1 215 ? 9.205 -43.952 -101.275 1.00 57.24 195 ALA C N 1
ATOM 7161 C CA . ALA C 1 215 ? 10.345 -44.654 -100.659 1.00 56.32 195 ALA C CA 1
ATOM 7162 C C . ALA C 1 215 ? 9.979 -45.697 -99.608 1.00 55.55 195 ALA C C 1
ATOM 7163 O O . ALA C 1 215 ? 8.903 -45.649 -99.007 1.00 56.62 195 ALA C O 1
ATOM 7165 N N . PHE C 1 216 ? 10.895 -46.644 -99.413 1.00 54.30 196 PHE C N 1
ATOM 7166 C CA . PHE C 1 216 ? 10.873 -47.553 -98.277 1.00 52.93 196 PHE C CA 1
ATOM 7167 C C . PHE C 1 216 ? 12.176 -47.414 -97.487 1.00 52.84 196 PHE C C 1
ATOM 7168 O O . PHE C 1 216 ? 13.265 -47.533 -98.048 1.00 52.68 196 PHE C O 1
ATOM 7176 N N . ILE C 1 217 ? 12.053 -47.158 -96.189 1.00 51.71 197 ILE C N 1
ATOM 7177 C CA . ILE C 1 217 ? 13.223 -47.052 -95.329 1.00 51.72 197 ILE C CA 1
ATOM 7178 C C . ILE C 1 217 ? 13.245 -48.150 -94.259 1.00 49.67 197 ILE C C 1
ATOM 7179 O O . ILE C 1 217 ? 12.253 -48.381 -93.572 1.00 48.20 197 ILE C O 1
ATOM 7184 N N . VAL C 1 218 ? 14.378 -48.842 -94.156 1.00 49.28 198 VAL C N 1
ATOM 7185 C CA . VAL C 1 218 ? 14.528 -49.951 -93.215 1.00 47.94 198 VAL C CA 1
ATOM 7186 C C . VAL C 1 218 ? 15.955 -50.091 -92.662 1.00 48.06 198 VAL C C 1
ATOM 7187 O O . VAL C 1 218 ? 16.931 -49.792 -93.355 1.00 46.55 198 VAL C O 1
ATOM 7191 N N . GLU C 1 219 ? 16.061 -50.526 -91.405 1.00 48.49 199 GLU C N 1
ATOM 7192 C CA . GLU C 1 219 ? 17.339 -50.945 -90.827 1.00 49.35 199 GLU C CA 1
ATOM 7193 C C . GLU C 1 219 ? 17.651 -52.384 -91.232 1.00 48.89 199 GLU C C 1
ATOM 7194 O O . GLU C 1 219 ? 16.783 -53.251 -91.135 1.00 50.16 199 GLU C O 1
ATOM 7200 N N . PRO C 1 220 ? 18.893 -52.660 -91.665 1.00 48.75 200 PRO C N 1
ATOM 7201 C CA . PRO C 1 220 ? 19.231 -54.057 -91.971 1.00 48.85 200 PRO C CA 1
ATOM 7202 C C . PRO C 1 220 ? 19.058 -55.008 -90.761 1.00 49.10 200 PRO C C 1
ATOM 7203 O O . PRO C 1 220 ? 18.772 -56.191 -90.950 1.00 49.38 200 PRO C O 1
ATOM 7207 N N . ILE C 1 221 ? 19.234 -54.483 -89.545 1.00 48.09 201 ILE C N 1
ATOM 7208 C CA . ILE C 1 221 ? 18.851 -55.150 -88.292 1.00 47.72 201 ILE C CA 1
ATOM 7209 C C . ILE C 1 221 ? 18.177 -54.086 -87.412 1.00 48.73 201 ILE C C 1
ATOM 7210 O O . ILE C 1 221 ? 18.781 -53.055 -87.134 1.00 46.43 201 ILE C O 1
ATOM 7215 N N . GLN C 1 222 ? 16.946 -54.342 -86.966 1.00 50.25 202 GLN C N 1
ATOM 7216 C CA . GLN C 1 222 ? 16.223 -53.406 -86.093 1.00 52.20 202 GLN C CA 1
ATOM 7217 C C . GLN C 1 222 ? 16.902 -53.263 -84.732 1.00 53.81 202 GLN C C 1
ATOM 7218 O O . GLN C 1 222 ? 16.906 -54.199 -83.933 1.00 54.67 202 GLN C O 1
ATOM 7224 N N . GLY C 1 223 ? 17.467 -52.089 -84.473 1.00 54.27 203 GLY C N 1
ATOM 7225 C CA . GLY C 1 223 ? 18.228 -51.853 -83.248 1.00 56.04 203 GLY C CA 1
ATOM 7226 C C . GLY C 1 223 ? 17.362 -51.756 -82.007 1.00 56.86 203 GLY C C 1
ATOM 7227 O O . GLY C 1 223 ? 17.458 -52.584 -81.100 1.00 56.47 203 GLY C O 1
ATOM 7228 N N . GLU C 1 224 ? 16.503 -50.743 -81.988 1.00 57.09 204 GLU C N 1
ATOM 7229 C CA . GLU C 1 224 ? 15.705 -50.398 -80.816 1.00 58.67 204 GLU C CA 1
ATOM 7230 C C . GLU C 1 224 ? 14.582 -51.406 -80.544 1.00 58.32 204 GLU C C 1
ATOM 7231 O O . GLU C 1 224 ? 14.060 -51.469 -79.436 1.00 57.92 204 GLU C O 1
ATOM 7237 N N . ALA C 1 225 ? 14.213 -52.194 -81.552 1.00 58.39 205 ALA C N 1
ATOM 7238 C CA . ALA C 1 225 ? 13.253 -53.285 -81.354 1.00 59.21 205 ALA C CA 1
ATOM 7239 C C . ALA C 1 225 ? 13.849 -54.431 -80.517 1.00 58.65 205 ALA C C 1
ATOM 7240 O O . ALA C 1 225 ? 13.141 -55.359 -80.125 1.00 58.34 205 ALA C O 1
ATOM 7242 N N . GLY C 1 226 ? 15.149 -54.342 -80.243 1.00 58.00 206 GLY C N 1
ATOM 7243 C CA . GLY C 1 226 ? 15.860 -55.332 -79.444 1.00 55.83 206 GLY C CA 1
ATOM 7244 C C . GLY C 1 226 ? 16.723 -56.226 -80.311 1.00 56.08 206 GLY C C 1
ATOM 7245 O O . GLY C 1 226 ? 16.743 -57.435 -80.113 1.00 55.01 206 GLY C O 1
ATOM 7246 N N . VAL C 1 227 ? 17.431 -55.629 -81.273 1.00 54.57 207 VAL C N 1
ATOM 7247 C CA . VAL C 1 227 ? 18.328 -56.359 -82.190 1.00 55.29 207 VAL C CA 1
ATOM 7248 C C . VAL C 1 227 ? 17.592 -57.473 -82.948 1.00 55.98 207 VAL C C 1
ATOM 7249 O O . VAL C 1 227 ? 17.926 -58.654 -82.834 1.00 56.95 207 VAL C O 1
ATOM 7253 N N . ILE C 1 228 ? 16.582 -57.085 -83.718 1.00 57.14 208 ILE C N 1
ATOM 7254 C CA . ILE C 1 228 ? 15.806 -58.046 -84.497 1.00 57.62 208 ILE C CA 1
ATOM 7255 C C . ILE C 1 228 ? 16.520 -58.304 -85.807 1.00 57.49 208 ILE C C 1
ATOM 7256 O O . ILE C 1 228 ? 16.614 -57.426 -86.656 1.00 57.73 208 ILE C O 1
ATOM 7261 N N . VAL C 1 229 ? 17.053 -59.512 -85.943 1.00 59.56 209 VAL C N 1
ATOM 7262 C CA . VAL C 1 229 ? 17.821 -59.898 -87.123 1.00 60.33 209 VAL C CA 1
ATOM 7263 C C . VAL C 1 229 ? 16.883 -60.536 -88.147 1.00 61.89 209 VAL C C 1
ATOM 7264 O O . VAL C 1 229 ? 16.188 -61.502 -87.829 1.00 61.26 209 VAL C O 1
ATOM 7268 N N . PRO C 1 230 ? 16.852 -59.989 -89.379 1.00 63.62 210 PRO C N 1
ATOM 7269 C CA . PRO C 1 230 ? 15.899 -60.449 -90.384 1.00 64.55 210 PRO C CA 1
ATOM 7270 C C . PRO C 1 230 ? 16.313 -61.758 -91.051 1.00 65.19 210 PRO C C 1
ATOM 7271 O O . PRO C 1 230 ? 17.432 -62.241 -90.848 1.00 65.10 210 PRO C O 1
ATOM 7275 N N . SER C 1 231 ? 15.394 -62.314 -91.835 1.00 66.20 211 SER C N 1
ATOM 7276 C CA . SER C 1 231 ? 15.642 -63.493 -92.655 1.00 66.76 211 SER C CA 1
ATOM 7277 C C . SER C 1 231 ? 16.702 -63.179 -93.704 1.00 67.42 211 SER C C 1
ATOM 7278 O O . SER C 1 231 ? 16.804 -62.044 -94.164 1.00 68.15 211 SER C O 1
ATOM 7281 N N . ASP C 1 232 ? 17.487 -64.188 -94.073 1.00 68.13 212 ASP C N 1
ATOM 7282 C CA . ASP C 1 232 ? 18.580 -64.036 -95.038 1.00 68.68 212 ASP C CA 1
ATOM 7283 C C . ASP C 1 232 ? 18.089 -63.661 -96.440 1.00 67.89 212 ASP C C 1
ATOM 7284 O O . ASP C 1 232 ? 18.831 -63.072 -97.229 1.00 68.27 212 ASP C O 1
ATOM 7289 N N . ASN C 1 233 ? 16.843 -64.021 -96.746 1.00 67.20 213 ASN C N 1
ATOM 7290 C CA . ASN C 1 233 ? 16.218 -63.682 -98.028 1.00 65.49 213 ASN C CA 1
ATOM 7291 C C . ASN C 1 233 ? 15.563 -62.293 -98.043 1.00 64.29 213 ASN C C 1
ATOM 7292 O O . ASN C 1 233 ? 15.208 -61.786 -99.116 1.00 63.12 213 ASN C O 1
ATOM 7297 N N . TYR C 1 234 ? 15.421 -61.689 -96.858 1.00 61.90 214 TYR C N 1
ATOM 7298 C CA . TYR C 1 234 ? 14.644 -60.451 -96.669 1.00 60.59 214 TYR C CA 1
ATOM 7299 C C . TYR C 1 234 ? 15.113 -59.229 -97.464 1.00 59.81 214 TYR C C 1
ATOM 7300 O O . TYR C 1 234 ? 14.340 -58.676 -98.249 1.00 59.86 214 TYR C O 1
ATOM 7309 N N . LEU C 1 235 ? 16.360 -58.806 -97.260 1.00 60.07 215 LEU C N 1
ATOM 7310 C CA . LEU C 1 235 ? 16.872 -57.591 -97.920 1.00 59.94 215 LEU C CA 1
ATOM 7311 C C . LEU C 1 235 ? 16.917 -57.703 -99.452 1.00 60.00 215 LEU C C 1
ATOM 7312 O O . LEU C 1 235 ? 16.516 -56.771 -100.160 1.00 59.02 215 LEU C O 1
ATOM 7317 N N . GLN C 1 236 ? 17.389 -58.847 -99.952 1.00 60.96 216 GLN C N 1
ATOM 7318 C CA . GLN C 1 236 ? 17.336 -59.154 -101.390 1.00 61.43 216 GLN C CA 1
ATOM 7319 C C . GLN C 1 236 ? 15.915 -59.040 -101.952 1.00 61.06 216 GLN C C 1
ATOM 7320 O O . GLN C 1 236 ? 15.699 -58.514 -103.057 1.00 60.84 216 GLN C O 1
ATOM 7326 N N . GLY C 1 237 ? 14.957 -59.526 -101.166 1.00 60.41 217 GLY C N 1
ATOM 7327 C CA . GLY C 1 237 ? 13.537 -59.410 -101.473 1.00 59.53 217 GLY C CA 1
ATOM 7328 C C . GLY C 1 237 ? 13.040 -57.982 -101.384 1.00 58.71 217 GLY C C 1
ATOM 7329 O O . GLY C 1 237 ? 12.106 -57.609 -102.097 1.00 59.17 217 GLY C O 1
ATOM 7330 N N . VAL C 1 238 ? 13.651 -57.188 -100.501 1.00 58.52 218 VAL C N 1
ATOM 7331 C CA . VAL C 1 238 ? 13.317 -55.757 -100.360 1.00 57.17 218 VAL C CA 1
ATOM 7332 C C . VAL C 1 238 ? 13.753 -54.996 -101.611 1.00 57.78 218 VAL C C 1
ATOM 7333 O O . VAL C 1 238 ? 12.999 -54.182 -102.153 1.00 55.90 218 VAL C O 1
ATOM 7337 N N . TYR C 1 239 ? 14.975 -55.283 -102.058 1.00 59.19 219 TYR C N 1
ATOM 7338 C CA . TYR C 1 239 ? 15.552 -54.673 -103.248 1.00 60.93 219 TYR C CA 1
ATOM 7339 C C . TYR C 1 239 ? 14.756 -54.997 -104.502 1.00 62.52 219 TYR C C 1
ATOM 7340 O O . TYR C 1 239 ? 14.684 -54.180 -105.421 1.00 62.96 219 TYR C O 1
ATOM 7349 N N . ASP C 1 240 ? 14.182 -56.196 -104.550 1.00 63.80 220 ASP C N 1
ATOM 7350 C CA . ASP C 1 240 ? 13.369 -56.592 -105.687 1.00 64.61 220 ASP C CA 1
ATOM 7351 C C . ASP C 1 240 ? 12.036 -55.843 -105.710 1.00 64.71 220 ASP C C 1
ATOM 7352 O O . ASP C 1 240 ? 11.672 -55.261 -106.731 1.00 65.36 220 ASP C O 1
ATOM 7357 N N . ILE C 1 241 ? 11.333 -55.821 -104.582 1.00 64.85 221 ILE C N 1
ATOM 7358 C CA . ILE C 1 241 ? 10.063 -55.099 -104.494 1.00 65.41 221 ILE C CA 1
ATOM 7359 C C . ILE C 1 241 ? 10.241 -53.592 -104.742 1.00 66.56 221 ILE C C 1
ATOM 7360 O O . ILE C 1 241 ? 9.339 -52.935 -105.277 1.00 67.79 221 ILE C O 1
ATOM 7365 N N . CYS C 1 242 ? 11.400 -53.052 -104.370 1.00 66.07 222 CYS C N 1
ATOM 7366 C CA . CYS C 1 242 ? 11.686 -51.635 -104.605 1.00 65.85 222 CYS C CA 1
ATOM 7367 C C . CYS C 1 242 ? 12.017 -51.374 -106.069 1.00 66.06 222 CYS C C 1
ATOM 7368 O O . CYS C 1 242 ? 11.474 -50.447 -106.675 1.00 66.18 222 CYS C O 1
ATOM 7371 N N . LYS C 1 243 ? 12.888 -52.212 -106.630 1.00 66.90 223 LYS C N 1
ATOM 7372 C CA . LYS C 1 243 ? 13.267 -52.154 -108.046 1.00 67.62 223 LYS C CA 1
ATOM 7373 C C . LYS C 1 243 ? 12.031 -52.193 -108.938 1.00 67.85 223 LYS C C 1
ATOM 7374 O O . LYS C 1 243 ? 11.856 -51.323 -109.790 1.00 68.68 223 LYS C O 1
ATOM 7380 N N . LYS C 1 244 ? 11.157 -53.172 -108.703 1.00 68.36 224 LYS C N 1
ATOM 7381 C CA . LYS C 1 244 ? 10.020 -53.442 -109.592 1.00 68.54 224 LYS C CA 1
ATOM 7382 C C . LYS C 1 244 ? 8.819 -52.511 -109.389 1.00 67.95 224 LYS C C 1
ATOM 7383 O O . LYS C 1 244 ? 7.997 -52.356 -110.293 1.00 67.47 224 LYS C O 1
ATOM 7389 N N . TYR C 1 245 ? 8.706 -51.892 -108.218 1.00 67.12 225 TYR C N 1
ATOM 7390 C CA . TYR C 1 245 ? 7.641 -50.909 -108.008 1.00 66.50 225 TYR C CA 1
ATOM 7391 C C . TYR C 1 245 ? 8.149 -49.469 -108.051 1.00 65.32 225 TYR C C 1
ATOM 7392 O O . TYR C 1 245 ? 7.449 -48.544 -107.627 1.00 65.15 225 TYR C O 1
ATOM 7401 N N . ASN C 1 246 ? 9.360 -49.299 -108.585 1.00 63.57 226 ASN C N 1
ATOM 7402 C CA . ASN C 1 246 ? 10.029 -48.003 -108.694 1.00 62.88 226 ASN C CA 1
ATOM 7403 C C . ASN C 1 246 ? 10.008 -47.186 -107.388 1.00 62.94 226 ASN C C 1
ATOM 7404 O O . ASN C 1 246 ? 9.712 -45.977 -107.388 1.00 63.11 226 ASN C O 1
ATOM 7409 N N . VAL C 1 247 ? 10.315 -47.863 -106.280 1.00 60.99 227 VAL C N 1
ATOM 7410 C CA . VAL C 1 247 ? 10.355 -47.227 -104.965 1.00 58.67 227 VAL C CA 1
ATOM 7411 C C . VAL C 1 247 ? 11.815 -47.164 -104.508 1.00 56.97 227 VAL C C 1
ATOM 7412 O O . VAL C 1 247 ? 12.616 -48.036 -104.857 1.00 56.44 227 VAL C O 1
ATOM 7416 N N . LEU C 1 248 ? 12.167 -46.120 -103.758 1.00 54.50 228 LEU C N 1
ATOM 7417 C CA . LEU C 1 248 ? 13.526 -45.989 -103.238 1.00 52.09 228 LEU C CA 1
ATOM 7418 C C . LEU C 1 248 ? 13.768 -46.929 -102.057 1.00 51.15 228 LEU C C 1
ATOM 7419 O O . LEU C 1 248 ? 12.998 -46.940 -101.094 1.00 51.10 228 LEU C O 1
ATOM 7424 N N . PHE C 1 249 ? 14.835 -47.723 -102.157 1.00 50.75 229 PHE C N 1
ATOM 7425 C CA . PHE C 1 249 ? 15.323 -48.562 -101.059 1.00 49.29 229 PHE C CA 1
ATOM 7426 C C . PHE C 1 249 ? 16.289 -47.749 -100.198 1.00 48.08 229 PHE C C 1
ATOM 7427 O O . PHE C 1 249 ? 17.451 -47.543 -100.557 1.00 48.48 229 PHE C O 1
ATOM 7435 N N . VAL C 1 250 ? 15.783 -47.267 -99.068 1.00 47.60 230 VAL C N 1
ATOM 7436 C CA . VAL C 1 250 ? 16.601 -46.534 -98.109 1.00 44.70 230 VAL C CA 1
ATOM 7437 C C . VAL C 1 250 ? 17.002 -47.471 -96.969 1.00 43.61 230 VAL C C 1
ATOM 7438 O O . VAL C 1 250 ? 16.143 -47.929 -96.195 1.00 44.14 230 VAL C O 1
ATOM 7442 N N . ALA C 1 251 ? 18.299 -47.767 -96.898 1.00 40.50 231 ALA C N 1
ATOM 7443 C CA . ALA C 1 251 ? 18.873 -48.557 -95.813 1.00 40.90 231 ALA C CA 1
ATOM 7444 C C . ALA C 1 251 ? 19.398 -47.632 -94.719 1.00 40.08 231 ALA C C 1
ATOM 7445 O O . ALA C 1 251 ? 20.307 -46.840 -94.946 1.00 37.09 231 ALA C O 1
ATOM 7447 N N . ASP C 1 252 ? 18.802 -47.720 -93.538 1.00 40.62 232 ASP C N 1
ATOM 7448 C CA . ASP C 1 252 ? 19.282 -46.943 -92.398 1.00 40.52 232 ASP C CA 1
ATOM 7449 C C . ASP C 1 252 ? 20.400 -47.727 -91.699 1.00 40.64 232 ASP C C 1
ATOM 7450 O O . ASP C 1 252 ? 20.137 -48.739 -91.049 1.00 42.11 232 ASP C O 1
ATOM 7455 N N . GLU C 1 253 ? 21.636 -47.249 -91.846 1.00 39.71 233 GLU C N 1
ATOM 7456 C CA . GLU C 1 253 ? 22.826 -47.935 -91.345 1.00 38.24 233 GLU C CA 1
ATOM 7457 C C . GLU C 1 253 ? 23.517 -47.089 -90.285 1.00 37.70 233 GLU C C 1
ATOM 7458 O O . GLU C 1 253 ? 24.696 -47.281 -90.000 1.00 37.78 233 GLU C O 1
ATOM 7464 N N . VAL C 1 254 ? 22.781 -46.153 -89.695 1.00 37.53 234 VAL C N 1
ATOM 7465 C CA . VAL C 1 254 ? 23.305 -45.345 -88.583 1.00 37.74 234 VAL C CA 1
ATOM 7466 C C . VAL C 1 254 ? 23.885 -46.250 -87.461 1.00 39.62 234 VAL C C 1
ATOM 7467 O O . VAL C 1 254 ? 24.909 -45.920 -86.845 1.00 37.15 234 VAL C O 1
ATOM 7471 N N . GLN C 1 255 ? 23.237 -47.398 -87.235 1.00 39.04 235 GLN C N 1
ATOM 7472 C CA . GLN C 1 255 ? 23.616 -48.313 -86.163 1.00 41.47 235 GLN C CA 1
ATOM 7473 C C . GLN C 1 255 ? 24.265 -49.589 -86.655 1.00 42.25 235 GLN C C 1
ATOM 7474 O O . GLN C 1 255 ? 25.134 -50.132 -85.981 1.00 44.22 235 GLN C O 1
ATOM 7480 N N . THR C 1 256 ? 23.826 -50.097 -87.807 1.00 41.92 236 THR C N 1
ATOM 7481 C CA . THR C 1 256 ? 24.324 -51.383 -88.301 1.00 42.88 236 THR C CA 1
ATOM 7482 C C . THR C 1 256 ? 25.532 -51.222 -89.204 1.00 43.45 236 THR C C 1
ATOM 7483 O O . THR C 1 256 ? 26.169 -52.205 -89.586 1.00 46.55 236 THR C O 1
ATOM 7487 N N . GLY C 1 257 ? 25.854 -49.983 -89.544 1.00 43.31 237 GLY C N 1
ATOM 7488 C CA . GLY C 1 257 ? 26.940 -49.712 -90.469 1.00 42.16 237 GLY C CA 1
ATOM 7489 C C . GLY C 1 257 ? 28.295 -49.718 -89.806 1.00 42.23 237 GLY C C 1
ATOM 7490 O O . GLY C 1 257 ? 28.401 -49.931 -88.592 1.00 43.11 237 GLY C O 1
ATOM 7491 N N . LEU C 1 258 ? 29.333 -49.510 -90.621 1.00 39.21 238 LEU C N 1
ATOM 7492 C CA . LEU C 1 258 ? 30.676 -49.191 -90.143 1.00 37.80 238 LEU C CA 1
ATOM 7493 C C . LEU C 1 258 ? 31.322 -50.264 -89.228 1.00 38.02 238 LEU C C 1
ATOM 7494 O O . LEU C 1 258 ? 31.915 -49.951 -88.189 1.00 37.29 238 LEU C O 1
ATOM 7499 N N . GLY C 1 259 ? 31.202 -51.524 -89.646 1.00 38.30 239 GLY C N 1
ATOM 7500 C CA . GLY C 1 259 ? 31.862 -52.647 -88.978 1.00 39.53 239 GLY C CA 1
ATOM 7501 C C . GLY C 1 259 ? 31.040 -53.407 -87.954 1.00 40.54 239 GLY C C 1
ATOM 7502 O O . GLY C 1 259 ? 31.326 -54.580 -87.659 1.00 39.89 239 GLY C O 1
ATOM 7503 N N . ARG C 1 260 ? 30.019 -52.754 -87.406 1.00 39.07 240 ARG C N 1
ATOM 7504 C CA . ARG C 1 260 ? 29.242 -53.323 -86.307 1.00 39.08 240 ARG C CA 1
ATOM 7505 C C . ARG C 1 260 ? 28.818 -54.781 -86.567 1.00 41.54 240 ARG C C 1
ATOM 7506 O O . ARG C 1 260 ? 28.943 -55.636 -85.672 1.00 42.00 240 ARG C O 1
ATOM 7514 N N . THR C 1 261 ? 28.339 -55.069 -87.777 1.00 41.15 241 THR C N 1
ATOM 7515 C CA . THR C 1 261 ? 27.949 -56.434 -88.130 1.00 41.58 241 THR C CA 1
ATOM 7516 C C . THR C 1 261 ? 29.053 -57.198 -88.866 1.00 42.83 241 THR C C 1
ATOM 7517 O O . THR C 1 261 ? 28.828 -58.313 -89.344 1.00 44.58 241 THR C O 1
ATOM 7521 N N . GLY C 1 262 ? 30.235 -56.598 -88.963 1.00 42.73 242 GLY C N 1
ATOM 7522 C CA . GLY C 1 262 ? 31.372 -57.221 -89.640 1.00 43.25 242 GLY C CA 1
ATOM 7523 C C . GLY C 1 262 ? 31.631 -56.785 -91.080 1.00 44.10 242 GLY C C 1
ATOM 7524 O O . GLY C 1 262 ? 32.498 -57.345 -91.753 1.00 43.89 242 GLY C O 1
ATOM 7525 N N . LYS C 1 263 ? 30.873 -55.803 -91.566 1.00 44.96 243 LYS C N 1
ATOM 7526 C CA . LYS C 1 263 ? 31.069 -55.233 -92.911 1.00 44.87 243 LYS C CA 1
ATOM 7527 C C . LYS C 1 263 ? 30.940 -53.734 -92.804 1.00 45.84 243 LYS C C 1
ATOM 7528 O O . LYS C 1 263 ? 30.360 -53.243 -91.834 1.00 47.59 243 LYS C O 1
ATOM 7534 N N . LEU C 1 264 ? 31.461 -53.015 -93.800 1.00 46.91 244 LEU C N 1
ATOM 7535 C CA . LEU C 1 264 ? 31.327 -51.553 -93.889 1.00 47.69 244 LEU C CA 1
ATOM 7536 C C . LEU C 1 264 ? 29.880 -51.085 -93.883 1.00 47.25 244 LEU C C 1
ATOM 7537 O O . LEU C 1 264 ? 29.559 -50.047 -93.321 1.00 46.33 244 LEU C O 1
ATOM 7542 N N . LEU C 1 265 ? 29.023 -51.845 -94.552 1.00 47.09 245 LEU C N 1
ATOM 7543 C CA . LEU C 1 265 ? 27.598 -51.682 -94.430 1.00 48.80 245 LEU C CA 1
ATOM 7544 C C . LEU C 1 265 ? 27.035 -53.074 -94.196 1.00 49.04 245 LEU C C 1
ATOM 7545 O O . LEU C 1 265 ? 27.430 -54.018 -94.881 1.00 49.78 245 LEU C O 1
ATOM 7550 N N . CYS C 1 266 ? 26.130 -53.212 -93.231 1.00 49.67 246 CYS C N 1
ATOM 7551 C CA . CYS C 1 266 ? 25.430 -54.482 -93.019 1.00 50.40 246 CYS C CA 1
ATOM 7552 C C . CYS C 1 266 ? 24.842 -55.017 -94.331 1.00 51.58 246 CYS C C 1
ATOM 7553 O O . CYS C 1 266 ? 24.766 -56.239 -94.550 1.00 52.65 246 CYS C O 1
ATOM 7556 N N . VAL C 1 267 ? 24.466 -54.094 -95.211 1.00 51.14 247 VAL C N 1
ATOM 7557 C CA . VAL C 1 267 ? 23.887 -54.440 -96.510 1.00 52.32 247 VAL C CA 1
ATOM 7558 C C . VAL C 1 267 ? 24.837 -55.277 -97.402 1.00 50.93 247 VAL C C 1
ATOM 7559 O O . VAL C 1 267 ? 24.379 -56.058 -98.229 1.00 51.87 247 VAL C O 1
ATOM 7563 N N . HIS C 1 268 ? 26.143 -55.117 -97.192 1.00 51.03 248 HIS C N 1
ATOM 7564 C CA . HIS C 1 268 ? 27.186 -55.866 -97.903 1.00 52.80 248 HIS C CA 1
ATOM 7565 C C . HIS C 1 268 ? 27.140 -57.384 -97.671 1.00 53.76 248 HIS C C 1
ATOM 7566 O O . HIS C 1 268 ? 27.520 -58.146 -98.560 1.00 54.68 248 HIS C O 1
ATOM 7573 N N . HIS C 1 269 ? 26.691 -57.810 -96.486 1.00 54.08 249 HIS C N 1
ATOM 7574 C CA . HIS C 1 269 ? 26.528 -59.231 -96.151 1.00 54.51 249 HIS C CA 1
ATOM 7575 C C . HIS C 1 269 ? 25.686 -59.959 -97.187 1.00 56.37 249 HIS C C 1
ATOM 7576 O O . HIS C 1 269 ? 25.941 -61.120 -97.502 1.00 56.01 249 HIS C O 1
ATOM 7583 N N . TYR C 1 270 ? 24.674 -59.260 -97.696 1.00 58.90 250 TYR C N 1
ATOM 7584 C CA . TYR C 1 270 ? 23.660 -59.850 -98.557 1.00 61.71 250 TYR C CA 1
ATOM 7585 C C . TYR C 1 270 ? 23.792 -59.424 -100.017 1.00 62.20 250 TYR C C 1
ATOM 7586 O O . TYR C 1 270 ? 22.884 -59.669 -100.817 1.00 63.04 250 TYR C O 1
ATOM 7595 N N . ASN C 1 271 ? 24.924 -58.800 -100.354 1.00 62.06 251 ASN C N 1
ATOM 7596 C CA . ASN C 1 271 ? 25.243 -58.394 -101.730 1.00 63.30 251 ASN C CA 1
ATOM 7597 C C . ASN C 1 271 ? 24.133 -57.547 -102.373 1.00 63.17 251 ASN C C 1
ATOM 7598 O O . ASN C 1 271 ? 23.813 -57.708 -103.553 1.00 63.79 251 ASN C O 1
ATOM 7603 N N . VAL C 1 272 ? 23.540 -56.657 -101.579 1.00 62.45 252 VAL C N 1
ATOM 7604 C CA . VAL C 1 272 ? 22.450 -55.793 -102.040 1.00 60.96 252 VAL C CA 1
ATOM 7605 C C . VAL C 1 272 ? 22.823 -54.316 -101.897 1.00 59.70 252 VAL C C 1
ATOM 7606 O O . VAL C 1 272 ? 23.369 -53.899 -100.874 1.00 60.07 252 VAL C O 1
ATOM 7610 N N . LYS C 1 273 ? 22.538 -53.543 -102.943 1.00 58.24 253 LYS C N 1
ATOM 7611 C CA . LYS C 1 273 ? 22.940 -52.143 -103.037 1.00 56.50 253 LYS C CA 1
ATOM 7612 C C . LYS C 1 273 ? 21.700 -51.231 -103.027 1.00 53.45 253 LYS C C 1
ATOM 7613 O O . LYS C 1 273 ? 21.030 -51.085 -104.054 1.00 53.72 253 LYS C O 1
ATOM 7619 N N . PRO C 1 274 ? 21.380 -50.634 -101.855 1.00 50.86 254 PRO C N 1
ATOM 7620 C CA . PRO C 1 274 ? 20.211 -49.750 -101.673 1.00 48.80 254 PRO C CA 1
ATOM 7621 C C . PRO C 1 274 ? 20.327 -48.433 -102.443 1.00 47.07 254 PRO C C 1
ATOM 7622 O O . PRO C 1 274 ? 21.414 -48.063 -102.865 1.00 44.79 254 PRO C O 1
ATOM 7626 N N . ASP C 1 275 ? 19.211 -47.725 -102.606 1.00 46.60 255 ASP C N 1
ATOM 7627 C CA . ASP C 1 275 ? 19.219 -46.471 -103.358 1.00 47.15 255 ASP C CA 1
ATOM 7628 C C . ASP C 1 275 ? 19.802 -45.314 -102.536 1.00 47.49 255 ASP C C 1
ATOM 7629 O O . ASP C 1 275 ? 20.588 -44.495 -103.042 1.00 46.14 255 ASP C O 1
ATOM 7634 N N . VAL C 1 276 ? 19.392 -45.259 -101.269 1.00 47.46 256 VAL C N 1
ATOM 7635 C CA . VAL C 1 276 ? 19.818 -44.217 -100.334 1.00 47.35 256 VAL C CA 1
ATOM 7636 C C . VAL C 1 276 ? 20.311 -44.921 -99.081 1.00 46.74 256 VAL C C 1
ATOM 7637 O O . VAL C 1 276 ? 19.710 -45.899 -98.638 1.00 46.01 256 VAL C O 1
ATOM 7641 N N . ILE C 1 277 ? 21.412 -44.422 -98.529 1.00 46.69 257 ILE C N 1
ATOM 7642 C CA . ILE C 1 277 ? 22.001 -44.983 -97.321 1.00 46.36 257 ILE C CA 1
ATOM 7643 C C . ILE C 1 277 ? 22.177 -43.916 -96.242 1.00 45.19 257 ILE C C 1
ATOM 7644 O O . ILE C 1 277 ? 22.634 -42.809 -96.523 1.00 45.25 257 ILE C O 1
ATOM 7649 N N . LEU C 1 278 ? 21.769 -44.243 -95.017 1.00 43.76 258 LEU C N 1
ATOM 7650 C CA . LEU C 1 278 ? 21.920 -43.320 -93.887 1.00 42.35 258 LEU C CA 1
ATOM 7651 C C . LEU C 1 278 ? 23.054 -43.770 -92.978 1.00 40.58 258 LEU C C 1
ATOM 7652 O O . LEU C 1 278 ? 23.099 -44.933 -92.582 1.00 38.95 258 LEU C O 1
ATOM 7657 N N . LEU C 1 279 ? 23.969 -42.854 -92.663 1.00 38.69 259 LEU C N 1
ATOM 7658 C CA . LEU C 1 279 ? 25.073 -43.145 -91.757 1.00 37.12 259 LEU C CA 1
ATOM 7659 C C . LEU C 1 279 ? 25.151 -42.156 -90.600 1.00 38.28 259 LEU C C 1
ATOM 7660 O O . LEU C 1 279 ? 24.612 -41.049 -90.682 1.00 35.49 259 LEU C O 1
ATOM 7665 N N . GLY C 1 280 ? 25.833 -42.565 -89.525 1.00 36.33 260 GLY C N 1
ATOM 7666 C CA . GLY C 1 280 ? 26.108 -41.665 -88.413 1.00 36.85 260 GLY C CA 1
ATOM 7667 C C . GLY C 1 280 ? 27.017 -42.309 -87.397 1.00 37.10 260 GLY C C 1
ATOM 7668 O O . GLY C 1 280 ? 27.897 -43.107 -87.761 1.00 38.40 260 GLY C O 1
ATOM 7669 N N . LYS C 1 281 ? 26.802 -41.950 -86.129 1.00 35.12 261 LYS C N 1
ATOM 7670 C CA . LYS C 1 281 ? 27.430 -42.600 -84.963 1.00 33.06 261 LYS C CA 1
ATOM 7671 C C . LYS C 1 281 ? 28.955 -42.740 -85.055 1.00 32.73 261 LYS C C 1
ATOM 7672 O O . LYS C 1 281 ? 29.700 -41.800 -84.733 1.00 30.68 261 LYS C O 1
ATOM 7678 N N . ALA C 1 282 ? 29.391 -43.937 -85.471 1.00 34.43 262 ALA C N 1
ATOM 7679 C CA . ALA C 1 282 ? 30.814 -44.326 -85.596 1.00 35.86 262 ALA C CA 1
ATOM 7680 C C . ALA C 1 282 ? 31.552 -43.497 -86.636 1.00 35.90 262 ALA C C 1
ATOM 7681 O O . ALA C 1 282 ? 32.781 -43.523 -86.699 1.00 34.12 262 ALA C O 1
ATOM 7683 N N . LEU C 1 283 ? 30.789 -42.797 -87.473 1.00 36.44 263 LEU C N 1
ATOM 7684 C CA . LEU C 1 283 ? 31.334 -41.869 -88.454 1.00 37.95 263 LEU C CA 1
ATOM 7685 C C . LEU C 1 283 ? 32.312 -40.871 -87.800 1.00 36.14 263 LEU C C 1
ATOM 7686 O O . LEU C 1 283 ? 33.196 -40.338 -88.471 1.00 37.71 263 LEU C O 1
ATOM 7691 N N . SER C 1 284 ? 32.166 -40.636 -86.489 1.00 34.04 264 SER C N 1
ATOM 7692 C CA . SER C 1 284 ? 33.025 -39.675 -85.760 1.00 31.88 264 SER C CA 1
ATOM 7693 C C . SER C 1 284 ? 33.918 -40.308 -84.690 1.00 32.60 264 SER C C 1
ATOM 7694 O O . SER C 1 284 ? 34.695 -39.605 -84.026 1.00 30.96 264 SER C O 1
ATOM 7697 N N . GLY C 1 285 ? 33.778 -41.616 -84.479 1.00 32.46 265 GLY C N 1
ATOM 7698 C CA . GLY C 1 285 ? 34.513 -42.277 -83.393 1.00 33.01 265 GLY C CA 1
ATOM 7699 C C . GLY C 1 285 ? 34.124 -41.702 -82.045 1.00 32.77 265 GLY C C 1
ATOM 7700 O O . GLY C 1 285 ? 34.905 -41.750 -81.093 1.00 34.33 265 GLY C O 1
ATOM 7701 N N . GLY C 1 286 ? 32.902 -41.166 -81.971 1.00 30.39 266 GLY C N 1
ATOM 7702 C CA . GLY C 1 286 ? 32.388 -40.532 -80.778 1.00 28.06 266 GLY C CA 1
ATOM 7703 C C . GLY C 1 286 ? 32.935 -39.156 -80.427 1.00 27.44 266 GLY C C 1
ATOM 7704 O O . GLY C 1 286 ? 32.623 -38.620 -79.368 1.00 26.55 266 GLY C O 1
ATOM 7705 N N . HIS C 1 287 ? 33.716 -38.558 -81.317 1.00 27.17 267 HIS C N 1
ATOM 7706 C CA . HIS C 1 287 ? 34.338 -37.258 -81.039 1.00 27.22 267 HIS C CA 1
ATOM 7707 C C . HIS C 1 287 ? 33.514 -36.042 -81.454 1.00 28.01 267 HIS C C 1
ATOM 7708 O O . HIS C 1 287 ? 33.907 -34.906 -81.173 1.00 24.97 267 HIS C O 1
ATOM 7715 N N . TYR C 1 288 ? 32.392 -36.270 -82.132 1.00 27.94 268 TYR C N 1
ATOM 7716 C CA . TYR C 1 288 ? 31.600 -35.162 -82.672 1.00 27.40 268 TYR C CA 1
ATOM 7717 C C . TYR C 1 288 ? 30.346 -35.787 -83.187 1.00 27.54 268 TYR C C 1
ATOM 7718 O O . TYR C 1 288 ? 30.389 -36.933 -83.671 1.00 29.56 268 TYR C O 1
ATOM 7727 N N . PRO C 1 289 ? 29.209 -35.077 -83.078 1.00 27.39 269 PRO C N 1
ATOM 7728 C CA . PRO C 1 289 ? 28.036 -35.624 -83.774 1.00 26.40 269 PRO C CA 1
ATOM 7729 C C . PRO C 1 289 ? 28.132 -35.410 -85.283 1.00 27.59 269 PRO C C 1
ATOM 7730 O O . PRO C 1 289 ? 28.207 -34.263 -85.751 1.00 29.10 269 PRO C O 1
ATOM 7734 N N . ILE C 1 290 ? 28.145 -36.518 -86.029 1.00 28.47 270 ILE C N 1
ATOM 7735 C CA . ILE C 1 290 ? 28.303 -36.496 -87.470 1.00 28.78 270 ILE C CA 1
ATOM 7736 C C . ILE C 1 290 ? 27.365 -37.532 -88.069 1.00 32.61 270 ILE C C 1
ATOM 7737 O O . ILE C 1 290 ? 27.398 -38.700 -87.658 1.00 30.75 270 ILE C O 1
ATOM 7742 N N . SER C 1 291 ? 26.524 -37.098 -89.015 1.00 30.48 271 SER C N 1
ATOM 7743 C CA . SER C 1 291 ? 25.695 -38.028 -89.794 1.00 32.77 271 SER C CA 1
ATOM 7744 C C . SER C 1 291 ? 25.825 -37.758 -91.299 1.00 34.14 271 SER C C 1
ATOM 7745 O O . SER C 1 291 ? 26.363 -36.730 -91.710 1.00 32.28 271 SER C O 1
ATOM 7748 N N . ALA C 1 292 ? 25.346 -38.697 -92.116 1.00 35.21 272 ALA C N 1
ATOM 7749 C CA . ALA C 1 292 ? 25.444 -38.556 -93.576 1.00 37.18 272 ALA C CA 1
ATOM 7750 C C . ALA C 1 292 ? 24.305 -39.273 -94.305 1.00 38.20 272 ALA C C 1
ATOM 7751 O O . ALA C 1 292 ? 23.749 -40.262 -93.801 1.00 36.05 272 ALA C O 1
ATOM 7753 N N . VAL C 1 293 ? 23.955 -38.741 -95.482 1.00 39.48 273 VAL C N 1
ATOM 7754 C CA . VAL C 1 293 ? 23.028 -39.390 -96.408 1.00 39.51 273 VAL C CA 1
ATOM 7755 C C . VAL C 1 293 ? 23.755 -39.531 -97.747 1.00 40.77 273 VAL C C 1
ATOM 7756 O O . VAL C 1 293 ? 24.256 -38.549 -98.295 1.00 37.35 273 VAL C O 1
ATOM 7760 N N . LEU C 1 294 ? 23.842 -40.767 -98.243 1.00 41.66 274 LEU C N 1
ATOM 7761 C CA . LEU C 1 294 ? 24.481 -41.050 -99.531 1.00 44.03 274 LEU C CA 1
ATOM 7762 C C . LEU C 1 294 ? 23.455 -41.535 -100.532 1.00 45.16 274 LEU C C 1
ATOM 7763 O O . LEU C 1 294 ? 22.581 -42.342 -100.200 1.00 43.41 274 LEU C O 1
ATOM 7768 N N . ALA C 1 295 ? 23.581 -41.034 -101.760 1.00 47.53 275 ALA C N 1
ATOM 7769 C CA . ALA C 1 295 ? 22.700 -41.395 -102.869 1.00 50.03 275 ALA C CA 1
ATOM 7770 C C . ALA C 1 295 ? 23.326 -40.931 -104.188 1.00 51.82 275 ALA C C 1
ATOM 7771 O O . ALA C 1 295 ? 24.078 -39.953 -104.225 1.00 52.37 275 ALA C O 1
ATOM 7773 N N . ASN C 1 296 ? 23.007 -41.645 -105.265 1.00 54.27 276 ASN C N 1
ATOM 7774 C CA . ASN C 1 296 ? 23.451 -41.276 -106.606 1.00 55.55 276 ASN C CA 1
ATOM 7775 C C . ASN C 1 296 ? 22.824 -39.976 -107.096 1.00 56.51 276 ASN C C 1
ATOM 7776 O O . ASN C 1 296 ? 21.767 -39.562 -106.594 1.00 55.26 276 ASN C O 1
ATOM 7781 N N . ASP C 1 297 ? 23.478 -39.358 -108.089 1.00 58.08 277 ASP C N 1
ATOM 7782 C CA . ASP C 1 297 ? 23.040 -38.091 -108.703 1.00 59.10 277 ASP C CA 1
ATOM 7783 C C . ASP C 1 297 ? 21.572 -38.014 -109.115 1.00 59.32 277 ASP C C 1
ATOM 7784 O O . ASP C 1 297 ? 20.898 -37.042 -108.789 1.00 59.14 277 ASP C O 1
ATOM 7789 N N . ASP C 1 298 ? 21.079 -39.040 -109.810 1.00 60.34 278 ASP C N 1
ATOM 7790 C CA . ASP C 1 298 ? 19.679 -39.084 -110.247 1.00 61.06 278 ASP C CA 1
ATOM 7791 C C . ASP C 1 298 ? 18.696 -38.942 -109.086 1.00 60.57 278 ASP C C 1
ATOM 7792 O O . ASP C 1 298 ? 17.538 -38.563 -109.288 1.00 60.41 278 ASP C O 1
ATOM 7797 N N . ILE C 1 299 ? 19.160 -39.256 -107.874 1.00 60.54 279 ILE C N 1
ATOM 7798 C CA . ILE C 1 299 ? 18.366 -39.060 -106.658 1.00 58.80 279 ILE C CA 1
ATOM 7799 C C . ILE C 1 299 ? 18.804 -37.792 -105.923 1.00 59.48 279 ILE C C 1
ATOM 7800 O O . ILE C 1 299 ? 17.975 -36.943 -105.589 1.00 59.23 279 ILE C O 1
ATOM 7805 N N . MET C 1 300 ? 20.106 -37.664 -105.679 1.00 59.76 280 MET C N 1
ATOM 7806 C CA . MET C 1 300 ? 20.619 -36.551 -104.884 1.00 60.65 280 MET C CA 1
ATOM 7807 C C . MET C 1 300 ? 20.354 -35.192 -105.520 1.00 61.77 280 MET C C 1
ATOM 7808 O O . MET C 1 300 ? 19.991 -34.246 -104.816 1.00 61.89 280 MET C O 1
ATOM 7813 N N . LEU C 1 301 ? 20.514 -35.102 -106.840 1.00 61.95 281 LEU C N 1
ATOM 7814 C CA . LEU C 1 301 ? 20.423 -33.814 -107.540 1.00 63.42 281 LEU C CA 1
ATOM 7815 C C . LEU C 1 301 ? 19.071 -33.113 -107.456 1.00 62.85 281 LEU C C 1
ATOM 7816 O O . LEU C 1 301 ? 18.931 -31.994 -107.940 1.00 64.11 281 LEU C O 1
ATOM 7821 N N . VAL C 1 302 ? 18.095 -33.758 -106.826 1.00 62.29 282 VAL C N 1
ATOM 7822 C CA . VAL C 1 302 ? 16.791 -33.140 -106.581 1.00 63.65 282 VAL C CA 1
ATOM 7823 C C . VAL C 1 302 ? 16.855 -32.089 -105.450 1.00 64.15 282 VAL C C 1
ATOM 7824 O O . VAL C 1 302 ? 15.900 -31.342 -105.222 1.00 63.14 282 VAL C O 1
ATOM 7828 N N . ILE C 1 303 ? 17.984 -32.036 -104.747 1.00 65.37 283 ILE C N 1
ATOM 7829 C CA . ILE C 1 303 ? 18.188 -31.031 -103.706 1.00 66.64 283 ILE C CA 1
ATOM 7830 C C . ILE C 1 303 ? 18.812 -29.790 -104.330 1.00 67.00 283 ILE C C 1
ATOM 7831 O O . ILE C 1 303 ? 19.841 -29.869 -105.012 1.00 67.33 283 ILE C O 1
ATOM 7836 N N . LYS C 1 304 ? 18.163 -28.653 -104.099 1.00 67.65 284 LYS C N 1
ATOM 7837 C CA . LYS C 1 304 ? 18.641 -27.357 -104.558 1.00 68.36 284 LYS C CA 1
ATOM 7838 C C . LYS C 1 304 ? 18.853 -26.471 -103.327 1.00 68.84 284 LYS C C 1
ATOM 7839 O O . LYS C 1 304 ? 18.301 -26.769 -102.265 1.00 69.15 284 LYS C O 1
ATOM 7845 N N . PRO C 1 305 ? 19.683 -25.411 -103.444 1.00 69.43 285 PRO C N 1
ATOM 7846 C CA . PRO C 1 305 ? 19.931 -24.511 -102.313 1.00 70.63 285 PRO C CA 1
ATOM 7847 C C . PRO C 1 305 ? 18.664 -23.899 -101.691 1.00 72.72 285 PRO C C 1
ATOM 7848 O O . PRO C 1 305 ? 17.818 -23.344 -102.400 1.00 72.22 285 PRO C O 1
ATOM 7852 N N . GLY C 1 306 ? 18.547 -24.040 -100.371 1.00 74.84 286 GLY C N 1
ATOM 7853 C CA . GLY C 1 306 ? 17.459 -23.448 -99.583 1.00 76.45 286 GLY C CA 1
ATOM 7854 C C . GLY C 1 306 ? 17.972 -22.241 -98.818 1.00 77.65 286 GLY C C 1
ATOM 7855 O O . GLY C 1 306 ? 18.879 -21.547 -99.292 1.00 77.99 286 GLY C O 1
ATOM 7856 N N . GLU C 1 307 ? 17.420 -21.986 -97.631 1.00 78.52 287 GLU C N 1
ATOM 7857 C CA . GLU C 1 307 ? 17.780 -20.764 -96.894 1.00 78.91 287 GLU C CA 1
ATOM 7858 C C . GLU C 1 307 ? 18.141 -20.890 -95.399 1.00 78.18 287 GLU C C 1
ATOM 7859 O O . GLU C 1 307 ? 18.090 -19.885 -94.676 1.00 78.03 287 GLU C O 1
ATOM 7865 N N . HIS C 1 308 ? 18.497 -22.104 -94.948 1.00 76.92 288 HIS C N 1
ATOM 7866 C CA . HIS C 1 308 ? 19.055 -22.348 -93.593 1.00 75.37 288 HIS C CA 1
ATOM 7867 C C . HIS C 1 308 ? 18.582 -23.626 -92.863 1.00 72.94 288 HIS C C 1
ATOM 7868 O O . HIS C 1 308 ? 17.393 -23.778 -92.552 1.00 73.56 288 HIS C O 1
ATOM 7875 N N . GLY C 1 309 ? 19.536 -24.525 -92.593 1.00 69.30 289 GLY C N 1
ATOM 7876 C CA . GLY C 1 309 ? 19.398 -25.623 -91.606 1.00 63.41 289 GLY C CA 1
ATOM 7877 C C . GLY C 1 309 ? 20.428 -25.436 -90.484 1.00 58.97 289 GLY C C 1
ATOM 7878 O O . GLY C 1 309 ? 20.860 -24.306 -90.233 1.00 58.69 289 GLY C O 1
ATOM 7879 N N . SER C 1 310 ? 20.836 -26.516 -89.805 1.00 54.35 290 SER C N 1
ATOM 7880 C CA . SER C 1 310 ? 21.839 -26.396 -88.723 1.00 48.73 290 SER C CA 1
ATOM 7881 C C . SER C 1 310 ? 23.158 -25.868 -89.271 1.00 45.46 290 SER C C 1
ATOM 7882 O O . SER C 1 310 ? 23.720 -26.446 -90.197 1.00 43.85 290 SER C O 1
ATOM 7885 N N . THR C 1 311 ? 23.620 -24.748 -88.712 1.00 41.30 291 THR C N 1
ATOM 7886 C CA . THR C 1 311 ? 24.857 -24.131 -89.143 1.00 40.50 291 THR C CA 1
ATOM 7887 C C . THR C 1 311 ? 26.047 -25.081 -89.036 1.00 37.25 291 THR C C 1
ATOM 7888 O O . THR C 1 311 ? 27.031 -24.901 -89.749 1.00 37.24 291 THR C O 1
ATOM 7892 N N . TYR C 1 312 ? 25.963 -26.080 -88.157 1.00 31.42 292 TYR C N 1
ATOM 7893 C CA . TYR C 1 312 ? 27.101 -26.972 -87.919 1.00 31.76 292 TYR C CA 1
ATOM 7894 C C . TYR C 1 312 ? 27.184 -28.092 -88.944 1.00 33.76 292 TYR C C 1
ATOM 7895 O O . TYR C 1 312 ? 28.191 -28.800 -89.013 1.00 34.09 292 TYR C O 1
ATOM 7904 N N . GLY C 1 313 ? 26.126 -28.257 -89.738 1.00 34.87 293 GLY C N 1
ATOM 7905 C CA . GLY C 1 313 ? 26.134 -29.249 -90.813 1.00 36.23 293 GLY C CA 1
ATOM 7906 C C . GLY C 1 313 ? 27.361 -29.066 -91.696 1.00 36.30 293 GLY C C 1
ATOM 7907 O O . GLY C 1 313 ? 27.611 -27.962 -92.191 1.00 36.13 293 GLY C O 1
ATOM 7908 N N . GLY C 1 314 ? 28.146 -30.142 -91.839 1.00 37.17 294 GLY C N 1
ATOM 7909 C CA . GLY C 1 314 ? 29.330 -30.183 -92.715 1.00 34.04 294 GLY C CA 1
ATOM 7910 C C . GLY C 1 314 ? 30.456 -29.221 -92.361 1.00 33.45 294 GLY C C 1
ATOM 7911 O O . GLY C 1 314 ? 31.262 -28.844 -93.220 1.00 35.05 294 GLY C O 1
ATOM 7912 N N . ASN C 1 315 ? 30.529 -28.828 -91.098 1.00 30.76 295 ASN C N 1
ATOM 7913 C CA . ASN C 1 315 ? 31.601 -27.936 -90.629 1.00 31.62 295 ASN C CA 1
ATOM 7914 C C . ASN C 1 315 ? 33.005 -28.567 -90.808 1.00 31.60 295 ASN C C 1
ATOM 7915 O O . ASN C 1 315 ? 33.115 -29.792 -90.907 1.00 33.91 295 ASN C O 1
ATOM 7920 N N . PRO C 1 316 ? 34.069 -27.736 -90.893 1.00 31.59 296 PRO C N 1
ATOM 7921 C CA . PRO C 1 316 ? 35.438 -28.236 -91.185 1.00 31.38 296 PRO C CA 1
ATOM 7922 C C . PRO C 1 316 ? 36.005 -29.231 -90.158 1.00 32.76 296 PRO C C 1
ATOM 7923 O O . PRO C 1 316 ? 36.713 -30.177 -90.532 1.00 33.38 296 PRO C O 1
ATOM 7927 N N . LEU C 1 317 ? 35.669 -29.037 -88.888 1.00 33.25 297 LEU C N 1
ATOM 7928 C CA . LEU C 1 317 ? 36.089 -29.939 -87.812 1.00 30.82 297 LEU C CA 1
ATOM 7929 C C . LEU C 1 317 ? 35.527 -31.345 -87.937 1.00 31.20 297 LEU C C 1
ATOM 7930 O O . LEU C 1 317 ? 36.285 -32.343 -87.939 1.00 29.09 297 LEU C O 1
ATOM 7935 N N . ALA C 1 318 ? 34.202 -31.437 -88.042 1.00 29.43 298 ALA C N 1
ATOM 7936 C CA . ALA C 1 318 ? 33.539 -32.713 -88.246 1.00 29.86 298 ALA C CA 1
ATOM 7937 C C . ALA C 1 318 ? 34.138 -33.393 -89.460 1.00 32.10 298 ALA C C 1
ATOM 7938 O O . ALA C 1 318 ? 34.447 -34.587 -89.412 1.00 30.98 298 ALA C O 1
ATOM 7940 N N . ALA C 1 319 ? 34.307 -32.619 -90.543 1.00 33.48 299 ALA C N 1
ATOM 7941 C CA . ALA C 1 319 ? 34.819 -33.137 -91.812 1.00 33.15 299 ALA C CA 1
ATOM 7942 C C . ALA C 1 319 ? 36.156 -33.880 -91.655 1.00 33.35 299 ALA C C 1
ATOM 7943 O O . ALA C 1 319 ? 36.314 -34.995 -92.152 1.00 34.12 299 ALA C O 1
ATOM 7945 N N . SER C 1 320 ? 37.099 -33.273 -90.945 1.00 34.52 300 SER C N 1
ATOM 7946 C CA . SER C 1 320 ? 38.393 -33.903 -90.678 1.00 35.79 300 SER C CA 1
ATOM 7947 C C . SER C 1 320 ? 38.314 -35.100 -89.723 1.00 35.65 300 SER C C 1
ATOM 7948 O O . SER C 1 320 ? 39.041 -36.101 -89.905 1.00 34.12 300 SER C O 1
ATOM 7951 N N . ILE C 1 321 ? 37.458 -34.992 -88.700 1.00 35.52 301 ILE C N 1
ATOM 7952 C CA . ILE C 1 321 ? 37.287 -36.080 -87.732 1.00 34.34 301 ILE C CA 1
ATOM 7953 C C . ILE C 1 321 ? 36.737 -37.300 -88.473 1.00 36.03 301 ILE C C 1
ATOM 7954 O O . ILE C 1 321 ? 37.218 -38.423 -88.298 1.00 35.98 301 ILE C O 1
ATOM 7959 N N . CYS C 1 322 ? 35.753 -37.064 -89.335 1.00 36.56 302 CYS C N 1
ATOM 7960 C CA . CYS C 1 322 ? 35.106 -38.137 -90.061 1.00 36.35 302 CYS C CA 1
ATOM 7961 C C . CYS C 1 322 ? 36.087 -38.981 -90.886 1.00 38.37 302 CYS C C 1
ATOM 7962 O O . CYS C 1 322 ? 36.083 -40.222 -90.792 1.00 39.76 302 CYS C O 1
ATOM 7965 N N . VAL C 1 323 ? 36.929 -38.302 -91.675 1.00 39.30 303 VAL C N 1
ATOM 7966 C CA . VAL C 1 323 ? 37.925 -38.952 -92.539 1.00 38.02 303 VAL C CA 1
ATOM 7967 C C . VAL C 1 323 ? 38.845 -39.857 -91.726 1.00 37.60 303 VAL C C 1
ATOM 7968 O O . VAL C 1 323 ? 39.061 -41.017 -92.097 1.00 38.34 303 VAL C O 1
ATOM 7972 N N . GLU C 1 324 ? 39.354 -39.338 -90.611 1.00 35.88 304 GLU C N 1
ATOM 7973 C CA . GLU C 1 324 ? 40.228 -40.132 -89.741 1.00 39.27 304 GLU C CA 1
ATOM 7974 C C . GLU C 1 324 ? 39.522 -41.322 -89.051 1.00 39.38 304 GLU C C 1
ATOM 7975 O O . GLU C 1 324 ? 40.045 -42.456 -89.060 1.00 40.34 304 GLU C O 1
ATOM 7981 N N . ALA C 1 325 ? 38.357 -41.062 -88.460 1.00 37.55 305 ALA C N 1
ATOM 7982 C CA . ALA C 1 325 ? 37.516 -42.114 -87.875 1.00 37.33 305 ALA C CA 1
ATOM 7983 C C . ALA C 1 325 ? 37.306 -43.290 -88.831 1.00 37.36 305 ALA C C 1
ATOM 7984 O O . ALA C 1 325 ? 37.399 -44.447 -88.421 1.00 39.38 305 ALA C O 1
ATOM 7986 N N . LEU C 1 326 ? 37.012 -42.984 -90.091 1.00 38.39 306 LEU C N 1
ATOM 7987 C CA . LEU C 1 326 ? 36.830 -44.003 -91.139 1.00 39.33 306 LEU C CA 1
ATOM 7988 C C . LEU C 1 326 ? 38.139 -44.698 -91.495 1.00 40.83 306 LEU C C 1
ATOM 7989 O O . LEU C 1 326 ? 38.148 -45.921 -91.738 1.00 40.52 306 LEU C O 1
ATOM 7994 N N . ASN C 1 327 ? 39.227 -43.919 -91.500 1.00 40.13 307 ASN C N 1
ATOM 7995 C CA . ASN C 1 327 ? 40.592 -44.433 -91.674 1.00 43.03 307 ASN C CA 1
ATOM 7996 C C . ASN C 1 327 ? 40.963 -45.486 -90.629 1.00 43.69 307 ASN C C 1
ATOM 7997 O O . ASN C 1 327 ? 41.329 -46.617 -90.982 1.00 46.80 307 ASN C O 1
ATOM 8002 N N . VAL C 1 328 ? 40.864 -45.117 -89.351 1.00 43.65 308 VAL C N 1
ATOM 8003 C CA . VAL C 1 328 ? 41.005 -46.068 -88.236 1.00 41.15 308 VAL C CA 1
ATOM 8004 C C . VAL C 1 328 ? 40.238 -47.396 -88.476 1.00 43.55 308 VAL C C 1
ATOM 8005 O O . VAL C 1 328 ? 40.814 -48.493 -88.374 1.00 41.98 308 VAL C O 1
ATOM 8009 N N . LEU C 1 329 ? 38.952 -47.298 -88.794 1.00 42.42 309 LEU C N 1
ATOM 8010 C CA . LEU C 1 329 ? 38.142 -48.492 -89.023 1.00 43.77 309 LEU C CA 1
ATOM 8011 C C . LEU C 1 329 ? 38.751 -49.452 -90.061 1.00 44.64 309 LEU C C 1
ATOM 8012 O O . LEU C 1 329 ? 38.859 -50.665 -89.815 1.00 43.39 309 LEU C O 1
ATOM 8017 N N . ILE C 1 330 ? 39.142 -48.885 -91.203 1.00 45.21 310 ILE C N 1
ATOM 8018 C CA . ILE C 1 330 ? 39.673 -49.615 -92.340 1.00 45.97 310 ILE C CA 1
ATOM 8019 C C . ILE C 1 330 ? 41.071 -50.122 -92.013 1.00 46.32 310 ILE C C 1
ATOM 8020 O O . ILE C 1 330 ? 41.356 -51.319 -92.149 1.00 45.67 310 ILE C O 1
ATOM 8025 N N . ASN C 1 331 ? 41.922 -49.208 -91.556 1.00 46.07 311 ASN C N 1
ATOM 8026 C CA . ASN C 1 331 ? 43.318 -49.512 -91.271 1.00 47.99 311 ASN C CA 1
ATOM 8027 C C . ASN C 1 331 ? 43.496 -50.596 -90.219 1.00 48.22 311 ASN C C 1
ATOM 8028 O O . ASN C 1 331 ? 44.260 -51.538 -90.420 1.00 49.14 311 ASN C O 1
ATOM 8033 N N . GLU C 1 332 ? 42.783 -50.467 -89.105 1.00 48.45 312 GLU C N 1
ATOM 8034 C CA . GLU C 1 332 ? 42.873 -51.436 -88.015 1.00 46.29 312 GLU C CA 1
ATOM 8035 C C . GLU C 1 332 ? 42.019 -52.680 -88.257 1.00 45.74 312 GLU C C 1
ATOM 8036 O O . GLU C 1 332 ? 41.970 -53.582 -87.418 1.00 44.39 312 GLU C O 1
ATOM 8042 N N . LYS C 1 333 ? 41.366 -52.719 -89.418 1.00 45.34 313 LYS C N 1
ATOM 8043 C CA . LYS C 1 333 ? 40.617 -53.885 -89.881 1.00 46.19 313 LYS C CA 1
ATOM 8044 C C . LYS C 1 333 ? 39.499 -54.265 -88.902 1.00 44.92 313 LYS C C 1
ATOM 8045 O O . LYS C 1 333 ? 39.333 -55.440 -88.532 1.00 43.14 313 LYS C O 1
ATOM 8051 N N . LEU C 1 334 ? 38.721 -53.265 -88.492 1.00 42.37 314 LEU C N 1
ATOM 8052 C CA . LEU C 1 334 ? 37.733 -53.478 -87.439 1.00 39.28 314 LEU C CA 1
ATOM 8053 C C . LEU C 1 334 ? 36.516 -54.263 -87.916 1.00 39.63 314 LEU C C 1
ATOM 8054 O O . LEU C 1 334 ? 35.975 -55.077 -87.175 1.00 36.77 314 LEU C O 1
ATOM 8059 N N . CYS C 1 335 ? 36.114 -54.053 -89.167 1.00 41.52 315 CYS C N 1
ATOM 8060 C CA . CYS C 1 335 ? 35.021 -54.837 -89.746 1.00 44.65 315 CYS C CA 1
ATOM 8061 C C . CYS C 1 335 ? 35.340 -56.331 -89.720 1.00 44.84 315 CYS C C 1
ATOM 8062 O O . CYS C 1 335 ? 34.473 -57.148 -89.418 1.00 44.14 315 CYS C O 1
ATOM 8065 N N . GLU C 1 336 ? 36.595 -56.664 -90.018 1.00 45.38 316 GLU C N 1
ATOM 8066 C CA . GLU C 1 336 ? 37.054 -58.056 -90.108 1.00 46.49 316 GLU C CA 1
ATOM 8067 C C . GLU C 1 336 ? 37.168 -58.712 -88.722 1.00 46.39 316 GLU C C 1
ATOM 8068 O O . GLU C 1 336 ? 36.896 -59.907 -88.569 1.00 46.92 316 GLU C O 1
ATOM 8074 N N . ASN C 1 337 ? 37.589 -57.935 -87.726 1.00 44.42 317 ASN C N 1
ATOM 8075 C CA . ASN C 1 337 ? 37.604 -58.408 -86.347 1.00 44.78 317 ASN C CA 1
ATOM 8076 C C . ASN C 1 337 ? 36.207 -58.822 -85.885 1.00 43.42 317 ASN C C 1
ATOM 8077 O O . ASN C 1 337 ? 36.027 -59.897 -85.315 1.00 44.11 317 ASN C O 1
ATOM 8082 N N . ALA C 1 338 ? 35.228 -57.965 -86.161 1.00 42.89 318 ALA C N 1
ATOM 8083 C CA . ALA C 1 338 ? 33.840 -58.183 -85.768 1.00 42.76 318 ALA C CA 1
ATOM 8084 C C . ALA C 1 338 ? 33.228 -59.392 -86.470 1.00 43.76 318 ALA C C 1
ATOM 8085 O O . ALA C 1 338 ? 32.447 -60.129 -85.862 1.00 43.54 318 ALA C O 1
ATOM 8087 N N . GLU C 1 339 ? 33.577 -59.580 -87.744 1.00 45.82 319 GLU C N 1
ATOM 8088 C CA . GLU C 1 339 ? 33.130 -60.740 -88.510 1.00 49.40 319 GLU C CA 1
ATOM 8089 C C . GLU C 1 339 ? 33.838 -62.025 -88.082 1.00 49.19 319 GLU C C 1
ATOM 8090 O O . GLU C 1 339 ? 33.238 -63.105 -88.129 1.00 51.22 319 GLU C O 1
ATOM 8096 N N . LYS C 1 340 ? 35.098 -61.906 -87.662 1.00 47.82 320 LYS C N 1
ATOM 8097 C CA . LYS C 1 340 ? 35.846 -63.063 -87.152 1.00 48.37 320 LYS C CA 1
ATOM 8098 C C . LYS C 1 340 ? 35.375 -63.511 -85.754 1.00 46.14 320 LYS C C 1
ATOM 8099 O O . LYS C 1 340 ? 35.128 -64.702 -85.527 1.00 45.42 320 LYS C O 1
ATOM 8105 N N . LEU C 1 341 ? 35.265 -62.555 -84.830 1.00 43.54 321 LEU C N 1
ATOM 8106 C CA . LEU C 1 341 ? 34.999 -62.852 -83.414 1.00 42.36 321 LEU C CA 1
ATOM 8107 C C . LEU C 1 341 ? 33.518 -62.961 -83.042 1.00 41.88 321 LEU C C 1
ATOM 8108 O O . LEU C 1 341 ? 33.160 -63.716 -82.138 1.00 41.93 321 LEU C O 1
ATOM 8113 N N . GLY C 1 342 ? 32.666 -62.204 -83.729 1.00 41.08 322 GLY C N 1
ATOM 8114 C CA . GLY C 1 342 ? 31.246 -62.123 -83.377 1.00 41.31 322 GLY C CA 1
ATOM 8115 C C . GLY C 1 342 ? 30.484 -63.434 -83.470 1.00 41.63 322 GLY C C 1
ATOM 8116 O O . GLY C 1 342 ? 29.781 -63.825 -82.525 1.00 40.89 322 GLY C O 1
ATOM 8117 N N . GLY C 1 343 ? 30.632 -64.111 -84.607 1.00 40.40 323 GLY C N 1
ATOM 8118 C CA . GLY C 1 343 ? 29.951 -65.384 -84.856 1.00 40.53 323 GLY C CA 1
ATOM 8119 C C . GLY C 1 343 ? 30.196 -66.383 -83.735 1.00 39.08 323 GLY C C 1
ATOM 8120 O O . GLY C 1 343 ? 29.249 -66.805 -83.071 1.00 38.94 323 GLY C O 1
ATOM 8121 N N . PRO C 1 344 ? 31.467 -66.780 -83.532 1.00 39.18 324 PRO C N 1
ATOM 8122 C CA . PRO C 1 344 ? 31.844 -67.708 -82.478 1.00 39.73 324 PRO C CA 1
ATOM 8123 C C . PRO C 1 344 ? 31.359 -67.287 -81.093 1.00 40.17 324 PRO C C 1
ATOM 8124 O O . PRO C 1 344 ? 30.776 -68.109 -80.388 1.00 40.72 324 PRO C O 1
ATOM 8128 N N . PHE C 1 345 ? 31.596 -66.022 -80.723 1.00 40.28 325 PHE C N 1
ATOM 8129 C CA . PHE C 1 345 ? 31.102 -65.421 -79.463 1.00 39.82 325 PHE C CA 1
ATOM 8130 C C . PHE C 1 345 ? 29.618 -65.695 -79.214 1.00 39.87 325 PHE C C 1
ATOM 8131 O O . PHE C 1 345 ? 29.252 -66.285 -78.192 1.00 41.24 325 PHE C O 1
ATOM 8139 N N . LEU C 1 346 ? 28.774 -65.264 -80.146 1.00 39.24 326 LEU C N 1
ATOM 8140 C CA . LEU C 1 346 ? 27.338 -65.457 -80.031 1.00 41.59 326 LEU C CA 1
ATOM 8141 C C . LEU C 1 346 ? 26.933 -66.936 -79.936 1.00 42.48 326 LEU C C 1
ATOM 8142 O O . LEU C 1 346 ? 26.090 -67.298 -79.109 1.00 41.77 326 LEU C O 1
ATOM 8147 N N . GLU C 1 347 ? 27.514 -67.783 -80.786 1.00 43.56 327 GLU C N 1
ATOM 8148 C CA . GLU C 1 347 ? 27.131 -69.200 -80.797 1.00 45.03 327 GLU C CA 1
ATOM 8149 C C . GLU C 1 347 ? 27.501 -69.853 -79.472 1.00 44.65 327 GLU C C 1
ATOM 8150 O O . GLU C 1 347 ? 26.681 -70.563 -78.885 1.00 45.80 327 GLU C O 1
ATOM 8156 N N . ASN C 1 348 ? 28.705 -69.566 -78.983 1.00 43.02 328 ASN C N 1
ATOM 8157 C CA . ASN C 1 348 ? 29.153 -70.027 -77.676 1.00 44.19 328 ASN C CA 1
ATOM 8158 C C . ASN C 1 348 ? 28.244 -69.534 -76.544 1.00 45.17 328 ASN C C 1
ATOM 8159 O O . ASN C 1 348 ? 27.861 -70.307 -75.643 1.00 45.56 328 ASN C O 1
ATOM 8164 N N . LEU C 1 349 ? 27.875 -68.257 -76.606 1.00 43.60 329 LEU C N 1
ATOM 8165 C CA . LEU C 1 349 ? 26.989 -67.667 -75.618 1.00 43.10 329 LEU C CA 1
ATOM 8166 C C . LEU C 1 349 ? 25.644 -68.383 -75.634 1.00 43.55 329 LEU C C 1
ATOM 8167 O O . LEU C 1 349 ? 25.111 -68.722 -74.582 1.00 42.57 329 LEU C O 1
ATOM 8172 N N . LYS C 1 350 ? 25.113 -68.605 -76.836 1.00 42.59 330 LYS C N 1
ATOM 8173 C CA . LYS C 1 350 ? 23.833 -69.272 -77.045 1.00 45.53 330 LYS C CA 1
ATOM 8174 C C . LYS C 1 350 ? 23.846 -70.670 -76.441 1.00 46.73 330 LYS C C 1
ATOM 8175 O O . LYS C 1 350 ? 22.834 -71.143 -75.918 1.00 46.92 330 LYS C O 1
ATOM 8181 N N . ARG C 1 351 ? 25.011 -71.312 -76.525 1.00 47.22 331 ARG C N 1
ATOM 8182 C CA . ARG C 1 351 ? 25.194 -72.700 -76.133 1.00 48.07 331 ARG C CA 1
ATOM 8183 C C . ARG C 1 351 ? 25.274 -72.783 -74.609 1.00 48.03 331 ARG C C 1
ATOM 8184 O O . ARG C 1 351 ? 24.583 -73.599 -73.983 1.00 48.12 331 ARG C O 1
ATOM 8192 N N . GLU C 1 352 ? 26.111 -71.927 -74.024 1.00 47.23 332 GLU C N 1
ATOM 8193 C CA . GLU C 1 352 ? 26.273 -71.847 -72.575 1.00 47.02 332 GLU C CA 1
ATOM 8194 C C . GLU C 1 352 ? 25.003 -71.403 -71.820 1.00 46.05 332 GLU C C 1
ATOM 8195 O O . GLU C 1 352 ? 24.872 -71.651 -70.621 1.00 46.43 332 GLU C O 1
ATOM 8201 N N . LEU C 1 353 ? 24.088 -70.741 -72.516 1.00 44.24 333 LEU C N 1
ATOM 8202 C CA . LEU C 1 353 ? 22.834 -70.308 -71.919 1.00 43.12 333 LEU C CA 1
ATOM 8203 C C . LEU C 1 353 ? 21.672 -71.198 -72.320 1.00 44.44 333 LEU C C 1
ATOM 8204 O O . LEU C 1 353 ? 20.526 -70.900 -71.981 1.00 44.57 333 LEU C O 1
ATOM 8209 N N . LYS C 1 354 ? 21.961 -72.295 -73.026 1.00 45.72 334 LYS C N 1
ATOM 8210 C CA . LYS C 1 354 ? 20.913 -73.152 -73.615 1.00 49.12 334 LYS C CA 1
ATOM 8211 C C . LYS C 1 354 ? 19.933 -73.742 -72.587 1.00 48.68 334 LYS C C 1
ATOM 8212 O O . LYS C 1 354 ? 18.763 -73.999 -72.902 1.00 47.47 334 LYS C O 1
ATOM 8218 N N . ASP C 1 355 ? 20.410 -73.933 -71.364 1.00 48.27 335 ASP C N 1
ATOM 8219 C CA . ASP C 1 355 ? 19.583 -74.504 -70.315 1.00 50.70 335 ASP C CA 1
ATOM 8220 C C . ASP C 1 355 ? 19.065 -73.491 -69.296 1.00 51.20 335 ASP C C 1
ATOM 8221 O O . ASP C 1 355 ? 18.452 -73.870 -68.293 1.00 52.36 335 ASP C O 1
ATOM 8226 N N . SER C 1 356 ? 19.294 -72.208 -69.564 1.00 51.41 336 SER C N 1
ATOM 8227 C CA . SER C 1 356 ? 18.756 -71.142 -68.717 1.00 51.19 336 SER C CA 1
ATOM 8228 C C . SER C 1 356 ? 17.280 -70.954 -69.004 1.00 51.70 336 SER C C 1
ATOM 8229 O O . SER C 1 356 ? 16.882 -70.685 -70.146 1.00 53.03 336 SER C O 1
ATOM 8232 N N . LYS C 1 357 ? 16.471 -71.075 -67.959 1.00 50.88 337 LYS C N 1
ATOM 8233 C CA . LYS C 1 357 ? 15.030 -71.038 -68.133 1.00 49.85 337 LYS C CA 1
ATOM 8234 C C . LYS C 1 357 ? 14.517 -69.612 -68.340 1.00 48.65 337 LYS C C 1
ATOM 8235 O O . LYS C 1 357 ? 13.474 -69.419 -68.957 1.00 48.27 337 LYS C O 1
ATOM 8241 N N . ILE C 1 358 ? 15.271 -68.621 -67.863 1.00 45.80 338 ILE C N 1
ATOM 8242 C CA . ILE C 1 358 ? 14.868 -67.213 -67.979 1.00 43.27 338 ILE C CA 1
ATOM 8243 C C . ILE C 1 358 ? 15.281 -66.543 -69.297 1.00 42.75 338 ILE C C 1
ATOM 8244 O O . ILE C 1 358 ? 14.960 -65.377 -69.524 1.00 40.94 338 ILE C O 1
ATOM 8249 N N . VAL C 1 359 ? 15.996 -67.277 -70.150 1.00 42.90 339 VAL C N 1
ATOM 8250 C CA . VAL C 1 359 ? 16.468 -66.742 -71.430 1.00 42.57 339 VAL C CA 1
ATOM 8251 C C . VAL C 1 359 ? 15.505 -67.130 -72.541 1.00 44.39 339 VAL C C 1
ATOM 8252 O O . VAL C 1 359 ? 15.220 -68.314 -72.735 1.00 44.21 339 VAL C O 1
ATOM 8256 N N . ARG C 1 360 ? 14.994 -66.128 -73.257 1.00 45.80 340 ARG C N 1
ATOM 8257 C CA . ARG C 1 360 ? 14.084 -66.362 -74.382 1.00 47.84 340 ARG C CA 1
ATOM 8258 C C . ARG C 1 360 ? 14.844 -66.629 -75.680 1.00 47.36 340 ARG C C 1
ATOM 8259 O O . ARG C 1 360 ? 14.508 -67.547 -76.430 1.00 48.54 340 ARG C O 1
ATOM 8267 N N . ASP C 1 361 ? 15.867 -65.822 -75.939 1.00 47.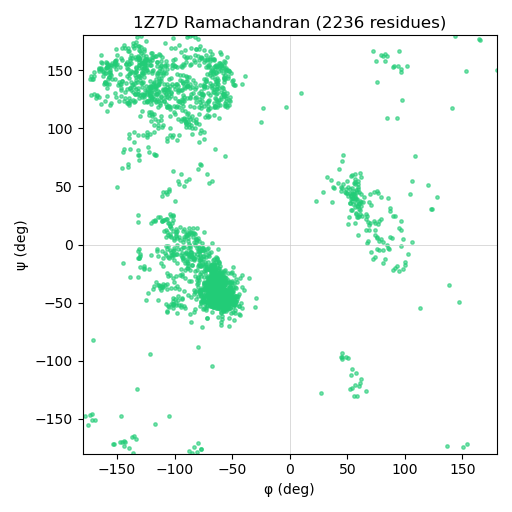43 341 ASP C N 1
ATOM 8268 C CA . ASP C 1 361 ? 16.646 -65.927 -77.165 1.00 47.92 341 ASP C CA 1
ATOM 8269 C C . ASP C 1 361 ? 17.992 -65.218 -77.036 1.00 45.84 341 ASP C C 1
ATOM 8270 O O . ASP C 1 361 ? 18.117 -64.255 -76.286 1.00 46.54 341 ASP C O 1
ATOM 8275 N N . VAL C 1 362 ? 18.993 -65.734 -77.744 1.00 44.63 342 VAL C N 1
ATOM 8276 C CA . VAL C 1 362 ? 20.281 -65.064 -77.955 1.00 43.86 342 VAL C CA 1
ATOM 8277 C C . VAL C 1 362 ? 20.429 -64.860 -79.457 1.00 45.92 342 VAL C C 1
ATOM 8278 O O . VAL C 1 362 ? 20.276 -65.814 -80.245 1.00 44.67 342 VAL C O 1
ATOM 8282 N N . ARG C 1 363 ? 20.710 -63.626 -79.865 1.00 45.27 343 ARG C N 1
ATOM 8283 C CA . ARG C 1 363 ? 20.739 -63.314 -81.292 1.00 46.59 343 ARG C CA 1
ATOM 8284 C C . ARG C 1 363 ? 21.676 -62.179 -81.644 1.00 46.31 343 ARG C C 1
ATOM 8285 O O . ARG C 1 363 ? 22.021 -61.362 -80.794 1.00 45.08 343 ARG C O 1
ATOM 8293 N N . GLY C 1 364 ? 22.091 -62.148 -82.906 1.00 46.95 344 GLY C N 1
ATOM 8294 C CA . GLY C 1 364 ? 22.974 -61.097 -83.397 1.00 46.74 344 GLY C CA 1
ATOM 8295 C C . GLY C 1 364 ? 23.606 -61.417 -84.737 1.00 47.07 344 GLY C C 1
ATOM 8296 O O . GLY C 1 364 ? 23.399 -62.502 -85.295 1.00 48.21 344 GLY C O 1
ATOM 8297 N N . LYS C 1 365 ? 24.347 -60.444 -85.261 1.00 46.23 345 LYS C N 1
ATOM 8298 C CA . LYS C 1 365 ? 25.240 -60.625 -86.396 1.00 45.13 345 LYS C CA 1
ATOM 8299 C C . LYS C 1 365 ? 26.482 -59.797 -86.100 1.00 43.51 345 LYS C C 1
ATOM 8300 O O . LYS C 1 365 ? 26.371 -58.648 -85.671 1.00 42.86 345 LYS C O 1
ATOM 8306 N N . GLY C 1 366 ? 27.656 -60.391 -86.318 1.00 42.23 346 GLY C N 1
ATOM 8307 C CA . GLY C 1 366 ? 28.928 -59.777 -85.947 1.00 39.07 346 GLY C CA 1
ATOM 8308 C C . GLY C 1 366 ? 28.894 -59.389 -84.483 1.00 39.22 346 GLY C C 1
ATOM 8309 O O . GLY C 1 366 ? 28.617 -60.226 -83.610 1.00 40.36 346 GLY C O 1
ATOM 8310 N N . LEU C 1 367 ? 29.141 -58.110 -84.218 1.00 36.24 347 LEU C N 1
ATOM 8311 C CA . LEU C 1 367 ? 29.203 -57.595 -82.860 1.00 35.80 347 LEU C CA 1
ATOM 8312 C C . LEU C 1 367 ? 27.962 -56.795 -82.491 1.00 34.65 347 LEU C C 1
ATOM 8313 O O . LEU C 1 367 ? 27.982 -56.014 -81.558 1.00 35.29 347 LEU C O 1
ATOM 8318 N N . LEU C 1 368 ? 26.889 -56.989 -83.246 1.00 35.30 348 LEU C N 1
ATOM 8319 C CA . LEU C 1 368 ? 25.597 -56.469 -82.880 1.00 36.50 348 LEU C CA 1
ATOM 8320 C C . LEU C 1 368 ? 24.799 -57.626 -82.301 1.00 37.75 348 LEU C C 1
ATOM 8321 O O . LEU C 1 368 ? 24.171 -58.387 -83.050 1.00 37.05 348 LEU C O 1
ATOM 8326 N N . CYS C 1 369 ? 24.837 -57.768 -80.973 1.00 38.02 349 CYS C N 1
ATOM 8327 C CA . CYS C 1 369 ? 24.243 -58.931 -80.295 1.00 37.37 349 CYS C CA 1
ATOM 8328 C C . CYS C 1 369 ? 23.327 -58.528 -79.175 1.00 37.93 349 CYS C C 1
ATOM 8329 O O . CYS C 1 369 ? 23.370 -57.392 -78.726 1.00 37.42 349 CYS C O 1
ATOM 8332 N N . ALA C 1 370 ? 22.511 -59.479 -78.717 1.00 36.94 350 ALA C N 1
ATOM 8333 C CA . ALA C 1 370 ? 21.525 -59.214 -77.684 1.00 39.38 350 ALA C CA 1
ATOM 8334 C C . ALA C 1 370 ? 21.036 -60.506 -77.085 1.00 38.95 350 ALA C C 1
ATOM 8335 O O . ALA C 1 370 ? 21.007 -61.546 -77.753 1.00 40.80 350 ALA C O 1
ATOM 8337 N N . ILE C 1 371 ? 20.646 -60.438 -75.823 1.00 37.56 351 ILE C N 1
ATOM 8338 C CA . ILE C 1 371 ? 19.921 -61.540 -75.219 1.00 38.74 351 ILE C CA 1
ATOM 8339 C C . ILE C 1 371 ? 18.570 -61.057 -74.697 1.00 38.27 351 ILE C C 1
ATOM 8340 O O . ILE C 1 371 ? 18.478 -60.029 -74.028 1.00 35.01 351 ILE C O 1
ATOM 8345 N N . GLU C 1 372 ? 17.531 -61.782 -75.099 1.00 37.97 352 GLU C N 1
ATOM 8346 C CA . GLU C 1 372 ? 16.181 -61.512 -74.697 1.00 39.41 352 GLU C CA 1
ATOM 8347 C C . GLU C 1 372 ? 15.786 -62.466 -73.581 1.00 40.02 352 GLU C C 1
ATOM 8348 O O . GLU C 1 372 ? 16.050 -63.671 -73.652 1.00 37.89 352 GLU C O 1
ATOM 8354 N N . PHE C 1 373 ? 15.128 -61.911 -72.573 1.00 39.39 353 PHE C N 1
ATOM 8355 C CA . PHE C 1 373 ? 14.814 -62.635 -71.358 1.00 41.80 353 PHE C CA 1
ATOM 8356 C C . PHE C 1 373 ? 13.319 -62.798 -71.191 1.00 43.89 353 PHE C C 1
ATOM 8357 O O . PHE C 1 373 ? 12.526 -62.023 -71.745 1.00 43.40 353 PHE C O 1
ATOM 8365 N N . LYS C 1 374 ? 12.938 -63.811 -70.421 1.00 45.30 354 LYS C N 1
ATOM 8366 C CA . LYS C 1 374 ? 11.541 -64.038 -70.126 1.00 46.87 354 LYS C CA 1
ATOM 8367 C C . LYS C 1 374 ? 11.102 -63.055 -69.039 1.00 47.25 354 LYS C C 1
ATOM 8368 O O . LYS C 1 374 ? 11.197 -63.302 -67.834 1.00 48.98 354 LYS C O 1
ATOM 8374 N N . ASN C 1 375 ? 10.677 -61.902 -69.540 1.00 48.35 355 ASN C N 1
ATOM 8375 C CA . ASN C 1 375 ? 9.958 -60.842 -68.848 1.00 49.37 355 ASN C CA 1
ATOM 8376 C C . ASN C 1 375 ? 9.047 -61.257 -67.676 1.00 47.55 355 ASN C C 1
ATOM 8377 O O . ASN C 1 375 ? 9.058 -60.637 -66.610 1.00 48.41 355 ASN C O 1
ATOM 8382 N N . GLU C 1 376 ? 8.255 -62.303 -67.898 1.00 46.54 356 GLU C N 1
ATOM 8383 C CA . GLU C 1 376 ? 7.245 -62.775 -66.958 1.00 45.94 356 GLU C CA 1
ATOM 8384 C C . GLU C 1 376 ? 7.867 -63.467 -65.747 1.00 44.74 356 GLU C C 1
ATOM 8385 O O . GLU C 1 376 ? 7.163 -63.777 -64.777 1.00 44.05 356 GLU C O 1
ATOM 8391 N N . LEU C 1 377 ? 9.169 -63.739 -65.832 1.00 44.54 357 LEU C N 1
ATOM 8392 C CA . LEU C 1 377 ? 9.889 -64.498 -64.814 1.00 44.79 357 LEU C CA 1
ATOM 8393 C C . LEU C 1 377 ? 10.894 -63.662 -64.016 1.00 45.07 357 LEU C C 1
ATOM 8394 O O . LEU C 1 377 ? 11.066 -63.873 -62.800 1.00 43.11 357 LEU C O 1
ATOM 8399 N N . VAL C 1 378 ? 11.526 -62.709 -64.708 1.00 44.82 358 VAL C N 1
ATOM 8400 C CA . VAL C 1 378 ? 12.730 -62.025 -64.227 1.00 44.90 358 VAL C CA 1
ATOM 8401 C C . VAL C 1 378 ? 12.699 -60.511 -64.504 1.00 45.15 358 VAL C C 1
ATOM 8402 O O . VAL C 1 378 ? 12.235 -60.070 -65.556 1.00 45.49 358 VAL C O 1
ATOM 8406 N N . ASN C 1 379 ? 13.163 -59.731 -63.533 1.00 44.57 359 ASN C N 1
ATOM 8407 C CA . ASN C 1 379 ? 13.381 -58.294 -63.691 1.00 44.68 359 ASN C CA 1
ATOM 8408 C C . ASN C 1 379 ? 14.692 -58.049 -64.446 1.00 43.46 359 ASN C C 1
ATOM 8409 O O . ASN C 1 379 ? 15.782 -58.182 -63.886 1.00 43.21 359 ASN C O 1
ATOM 8414 N N . VAL C 1 380 ? 14.563 -57.693 -65.719 1.00 42.24 360 VAL C N 1
ATOM 8415 C CA . VAL C 1 380 ? 15.697 -57.492 -66.623 1.00 41.43 360 VAL C CA 1
ATOM 8416 C C . VAL C 1 380 ? 16.563 -56.290 -66.226 1.00 42.75 360 VAL C C 1
ATOM 8417 O O . VAL C 1 380 ? 17.777 -56.273 -66.504 1.00 41.76 360 VAL C O 1
ATOM 8421 N N . LEU C 1 381 ? 15.953 -55.303 -65.558 1.00 41.33 361 LEU C N 1
ATOM 8422 C CA . LEU C 1 381 ? 16.704 -54.146 -65.061 1.00 41.65 361 LEU C CA 1
ATOM 8423 C C . LEU C 1 381 ? 17.686 -54.582 -64.004 1.00 39.35 361 LEU C C 1
ATOM 8424 O O . LEU C 1 381 ? 18.792 -54.061 -63.921 1.00 40.68 361 LEU C O 1
ATOM 8429 N N . ASP C 1 382 ? 17.252 -55.506 -63.164 1.00 39.44 362 ASP C N 1
ATOM 8430 C CA . ASP C 1 382 ? 18.102 -56.065 -62.125 1.00 39.73 362 ASP C CA 1
ATOM 8431 C C . ASP C 1 382 ? 19.251 -56.884 -62.719 1.00 37.49 362 ASP C C 1
ATOM 8432 O O . ASP C 1 382 ? 20.348 -56.909 -62.153 1.00 38.75 362 ASP C O 1
ATOM 8437 N N . ILE C 1 383 ? 19.000 -57.535 -63.852 1.00 35.86 363 ILE C N 1
ATOM 8438 C CA . ILE C 1 383 ? 20.067 -58.204 -64.613 1.00 36.16 363 ILE C CA 1
ATOM 8439 C C . ILE C 1 383 ? 21.119 -57.164 -65.045 1.00 34.38 363 ILE C C 1
ATOM 8440 O O . ILE C 1 383 ? 22.296 -57.325 -64.736 1.00 33.17 363 ILE C O 1
ATOM 8445 N N . CYS C 1 384 ? 20.699 -56.076 -65.696 1.00 33.92 364 CYS C N 1
ATOM 8446 C CA . CYS C 1 384 ? 21.621 -54.974 -66.036 1.00 34.65 364 CYS C CA 1
ATOM 8447 C C . CYS C 1 384 ? 22.463 -54.469 -64.876 1.00 34.45 364 CYS C C 1
ATOM 8448 O O . CYS C 1 384 ? 23.673 -54.260 -65.039 1.00 33.63 364 CYS C O 1
ATOM 8451 N N . LEU C 1 385 ? 21.842 -54.269 -63.714 1.00 33.60 365 LEU C N 1
ATOM 8452 C CA . LEU C 1 385 ? 22.575 -53.731 -62.566 1.00 34.46 365 LEU C CA 1
ATOM 8453 C C . LEU C 1 385 ? 23.570 -54.733 -61.958 1.00 34.23 365 LEU C C 1
ATOM 8454 O O . LEU C 1 385 ? 24.624 -54.346 -61.449 1.00 36.81 365 LEU C O 1
ATOM 8459 N N . LYS C 1 386 ? 23.246 -56.015 -62.020 1.00 33.99 366 LYS C N 1
ATOM 8460 C CA . LYS C 1 386 ? 24.178 -57.058 -61.594 1.00 33.35 366 LYS C CA 1
ATOM 8461 C C . LYS C 1 386 ? 25.338 -57.199 -62.599 1.00 32.71 366 LYS C C 1
ATOM 8462 O O . LYS C 1 386 ? 26.496 -57.307 -62.207 1.00 32.57 366 LYS C O 1
ATOM 8468 N N . LEU C 1 387 ? 25.016 -57.187 -63.893 1.00 31.94 367 LEU C N 1
ATOM 8469 C CA . LEU C 1 387 ? 26.021 -57.083 -64.950 1.00 33.60 367 LEU C CA 1
ATOM 8470 C C . LEU C 1 387 ? 26.988 -55.954 -64.632 1.00 32.90 367 LEU C C 1
ATOM 8471 O O . LEU C 1 387 ? 28.209 -56.147 -64.619 1.00 30.45 367 LEU C O 1
ATOM 8476 N N . LYS C 1 388 ? 26.443 -54.769 -64.354 1.00 32.97 368 LYS C N 1
ATOM 8477 C CA . LYS C 1 388 ? 27.266 -53.614 -63.969 1.00 33.06 368 LYS C CA 1
ATOM 8478 C C . LYS C 1 388 ? 28.167 -53.887 -62.772 1.00 34.25 368 LYS C C 1
ATOM 8479 O O . LYS C 1 388 ? 29.344 -53.504 -62.779 1.00 33.99 368 LYS C O 1
ATOM 8485 N N . GLU C 1 389 ? 27.607 -54.506 -61.729 1.00 35.03 369 GLU C N 1
ATOM 8486 C CA . GLU C 1 389 ? 28.370 -54.845 -60.520 1.00 36.98 369 GLU C CA 1
ATOM 8487 C C . GLU C 1 389 ? 29.537 -55.760 -60.860 1.00 34.45 369 GLU C C 1
ATOM 8488 O O . GLU C 1 389 ? 30.611 -55.632 -60.299 1.00 32.65 369 GLU C O 1
ATOM 8494 N N . ASN C 1 390 ? 29.289 -56.679 -61.789 1.00 34.87 370 ASN C N 1
ATOM 8495 C CA . ASN C 1 390 ? 30.257 -57.672 -62.232 1.00 35.42 370 ASN C CA 1
ATOM 8496 C C . ASN C 1 390 ? 31.267 -57.199 -63.306 1.00 36.90 370 ASN C C 1
ATOM 8497 O O . ASN C 1 390 ? 31.982 -58.029 -63.885 1.00 39.15 370 ASN C O 1
ATOM 8502 N N . GLY C 1 391 ? 31.298 -55.893 -63.582 1.00 36.98 371 GLY C N 1
ATOM 8503 C CA . GLY C 1 391 ? 32.287 -55.286 -64.498 1.00 34.53 371 GLY C CA 1
ATOM 8504 C C . GLY C 1 391 ? 31.903 -55.071 -65.957 1.00 33.34 371 GLY C C 1
ATOM 8505 O O . GLY C 1 391 ? 32.782 -54.790 -66.797 1.00 32.58 371 GLY C O 1
ATOM 8506 N N . LEU C 1 392 ? 30.607 -55.177 -66.266 1.00 31.40 372 LEU C N 1
ATOM 8507 C CA . LEU C 1 392 ? 30.089 -54.990 -67.629 1.00 31.41 372 LEU C CA 1
ATOM 8508 C C . LEU C 1 392 ? 28.833 -54.111 -67.642 1.00 33.64 372 LEU C C 1
ATOM 8509 O O . LEU C 1 392 ? 27.845 -54.441 -66.990 1.00 32.30 372 LEU C O 1
ATOM 8514 N N . ILE C 1 393 ? 28.864 -53.004 -68.392 1.00 33.71 373 ILE C N 1
ATOM 8515 C CA . ILE C 1 393 ? 27.707 -52.078 -68.435 1.00 35.37 373 ILE C CA 1
ATOM 8516 C C . ILE C 1 393 ? 26.969 -52.117 -69.768 1.00 35.00 373 ILE C C 1
ATOM 8517 O O . ILE C 1 393 ? 27.592 -52.081 -70.836 1.00 33.74 373 ILE C O 1
ATOM 8522 N N . THR C 1 394 ? 25.646 -52.240 -69.686 1.00 37.90 374 THR C N 1
ATOM 8523 C CA . THR C 1 394 ? 24.763 -52.146 -70.848 1.00 39.23 374 THR C CA 1
ATOM 8524 C C . THR C 1 394 ? 23.450 -51.468 -70.470 1.00 39.38 374 THR C C 1
ATOM 8525 O O . THR C 1 394 ? 23.281 -51.000 -69.345 1.00 37.39 374 THR C O 1
ATOM 8529 N N . ARG C 1 395 ? 22.520 -51.462 -71.425 1.00 41.62 375 ARG C N 1
ATOM 8530 C CA . ARG C 1 395 ? 21.161 -50.946 -71.248 1.00 45.38 375 ARG C CA 1
ATOM 8531 C C . ARG C 1 395 ? 20.198 -51.998 -71.782 1.00 46.00 375 ARG C C 1
ATOM 8532 O O . ARG C 1 395 ? 20.502 -52.676 -72.759 1.00 45.80 375 ARG C O 1
ATOM 8540 N N . ASP C 1 396 ? 19.043 -52.136 -71.144 1.00 49.09 376 ASP C N 1
ATOM 8541 C CA . ASP C 1 396 ? 18.009 -53.043 -71.637 1.00 52.00 376 ASP C CA 1
ATOM 8542 C C . ASP C 1 396 ? 16.915 -52.320 -72.412 1.00 52.57 376 ASP C C 1
ATOM 8543 O O . ASP C 1 396 ? 16.666 -51.138 -72.192 1.00 53.45 376 ASP C O 1
ATOM 8548 N N . VAL C 1 397 ? 16.275 -53.049 -73.320 1.00 53.47 377 VAL C N 1
ATOM 8549 C CA . VAL C 1 397 ? 15.140 -52.550 -74.087 1.00 54.74 377 VAL C CA 1
ATOM 8550 C C . VAL C 1 397 ? 13.865 -53.253 -73.625 1.00 54.86 377 VAL C C 1
ATOM 8551 O O . VAL C 1 397 ? 13.873 -54.465 -73.381 1.00 52.44 377 VAL C O 1
ATOM 8555 N N . HIS C 1 398 ? 12.785 -52.478 -73.501 1.00 55.30 378 HIS C N 1
ATOM 8556 C CA . HIS C 1 398 ? 11.435 -52.987 -73.215 1.00 57.06 378 HIS C CA 1
ATOM 8557 C C . HIS C 1 398 ? 11.370 -53.963 -72.032 1.00 56.46 378 HIS C C 1
ATOM 8558 O O . HIS C 1 398 ? 10.686 -54.975 -72.121 1.00 57.31 378 HIS C O 1
ATOM 8565 N N . ASP C 1 399 ? 12.046 -53.634 -70.930 1.00 56.24 379 ASP C N 1
ATOM 8566 C CA . ASP C 1 399 ? 12.402 -54.592 -69.851 1.00 57.10 379 ASP C CA 1
ATOM 8567 C C . ASP C 1 399 ? 12.440 -56.072 -70.290 1.00 54.94 379 ASP C C 1
ATOM 8568 O O . ASP C 1 399 ? 12.053 -56.967 -69.528 1.00 55.11 379 ASP C O 1
ATOM 8573 N N . LYS C 1 400 ? 12.921 -56.311 -71.512 1.00 51.76 380 LYS C N 1
ATOM 8574 C CA . LYS C 1 400 ? 13.023 -57.658 -72.085 1.00 49.56 380 LYS C CA 1
ATOM 8575 C C . LYS C 1 400 ? 14.434 -58.000 -72.545 1.00 47.25 380 LYS C C 1
ATOM 8576 O O . LYS C 1 400 ? 14.952 -59.059 -72.206 1.00 47.66 380 LYS C O 1
ATOM 8582 N N . THR C 1 401 ? 15.057 -57.094 -73.292 1.00 44.73 381 THR C N 1
ATOM 8583 C CA . THR C 1 401 ? 16.239 -57.425 -74.080 1.00 42.43 381 THR C CA 1
ATOM 8584 C C . THR C 1 401 ? 17.448 -56.586 -73.669 1.00 42.89 381 THR C C 1
ATOM 8585 O O . THR C 1 401 ? 17.350 -55.368 -73.548 1.00 44.47 381 THR C O 1
ATOM 8589 N N . ILE C 1 402 ? 18.583 -57.245 -73.446 1.00 38.86 382 ILE C N 1
ATOM 8590 C CA . ILE C 1 402 ? 19.824 -56.549 -73.118 1.00 38.21 382 ILE C CA 1
ATOM 8591 C C . ILE C 1 402 ? 20.751 -56.491 -74.336 1.00 37.64 382 ILE C C 1
ATOM 8592 O O . ILE C 1 402 ? 20.975 -57.509 -74.995 1.00 36.95 382 ILE C O 1
ATOM 8597 N N . ARG C 1 403 ? 21.266 -55.295 -74.637 1.00 37.08 383 ARG C N 1
ATOM 8598 C CA . ARG C 1 403 ? 22.187 -55.088 -75.761 1.00 39.09 383 ARG C CA 1
ATOM 8599 C C . ARG C 1 403 ? 23.573 -55.637 -75.445 1.00 36.61 383 ARG C C 1
ATOM 8600 O O . ARG C 1 403 ? 24.085 -55.426 -74.352 1.00 33.36 383 ARG C O 1
ATOM 8608 N N . LEU C 1 404 ? 24.190 -56.329 -76.398 1.00 33.78 384 LEU C N 1
ATOM 8609 C CA . LEU C 1 404 ? 25.590 -56.698 -76.247 1.00 34.20 384 LEU C CA 1
ATOM 8610 C C . LEU C 1 404 ? 26.323 -56.145 -77.451 1.00 34.63 384 LEU C C 1
ATOM 8611 O O . LEU C 1 404 ? 26.297 -56.727 -78.542 1.00 33.56 384 LEU C O 1
ATOM 8616 N N . THR C 1 405 ? 26.929 -54.978 -77.272 1.00 32.47 385 THR C N 1
ATOM 8617 C CA . THR C 1 405 ? 27.535 -54.290 -78.404 1.00 33.68 385 THR C CA 1
ATOM 8618 C C . THR C 1 405 ? 28.797 -53.565 -77.955 1.00 31.40 385 THR C C 1
ATOM 8619 O O . THR C 1 405 ? 28.770 -52.355 -77.746 1.00 33.91 385 THR C O 1
ATOM 8623 N N . PRO C 1 406 ? 29.912 -54.308 -77.811 1.00 31.21 386 PRO C N 1
ATOM 8624 C CA . PRO C 1 406 ? 31.189 -53.758 -77.366 1.00 29.98 386 PRO C CA 1
ATOM 8625 C C . PRO C 1 406 ? 31.922 -53.111 -78.556 1.00 29.60 386 PRO C C 1
ATOM 8626 O O . PRO C 1 406 ? 31.537 -53.341 -79.716 1.00 30.67 386 PRO C O 1
ATOM 8630 N N . PRO C 1 407 ? 32.930 -52.266 -78.280 1.00 29.66 387 PRO C N 1
ATOM 8631 C CA . PRO C 1 407 ? 33.712 -51.738 -79.400 1.00 31.10 387 PRO C CA 1
ATOM 8632 C C . PRO C 1 407 ? 34.376 -52.849 -80.222 1.00 32.96 387 PRO C C 1
ATOM 8633 O O . PRO C 1 407 ? 34.640 -53.951 -79.710 1.00 33.01 387 PRO C O 1
ATOM 8637 N N . LEU C 1 408 ? 34.628 -52.551 -81.494 1.00 33.11 388 LEU C N 1
ATOM 8638 C CA . LEU C 1 408 ? 35.049 -53.565 -82.459 1.00 35.08 388 LEU C CA 1
ATOM 8639 C C . LEU C 1 408 ? 36.526 -53.954 -82.326 1.00 34.60 388 LEU C C 1
ATOM 8640 O O . LEU C 1 408 ? 36.985 -54.879 -82.992 1.00 34.97 388 LEU C O 1
ATOM 8645 N N . CYS C 1 409 ? 37.248 -53.251 -81.452 1.00 36.05 389 CYS C N 1
ATOM 8646 C CA . CYS C 1 409 ? 38.657 -53.526 -81.194 1.00 37.82 389 CYS C CA 1
ATOM 8647 C C . CYS C 1 409 ? 38.843 -54.511 -80.031 1.00 38.06 389 CYS C C 1
ATOM 8648 O O . CYS C 1 409 ? 39.950 -54.676 -79.514 1.00 38.71 389 CYS C O 1
ATOM 8651 N N . ILE C 1 410 ? 37.752 -55.155 -79.628 1.00 38.57 390 ILE C N 1
ATOM 8652 C CA . ILE C 1 410 ? 37.764 -56.173 -78.571 1.00 38.18 390 ILE C CA 1
ATOM 8653 C C . ILE C 1 410 ? 38.496 -57.445 -79.045 1.00 38.37 390 ILE C C 1
ATOM 8654 O O . ILE C 1 410 ? 38.435 -57.809 -80.226 1.00 38.89 390 ILE C O 1
ATOM 8659 N N . THR C 1 411 ? 39.196 -58.126 -78.141 1.00 39.74 391 THR C N 1
ATOM 8660 C CA . THR C 1 411 ? 39.893 -59.364 -78.542 1.00 39.46 391 THR C CA 1
ATOM 8661 C C . THR C 1 411 ? 39.061 -60.622 -78.221 1.00 40.66 391 THR C C 1
ATOM 8662 O O . THR C 1 411 ? 38.035 -60.536 -77.544 1.00 38.83 391 THR C O 1
ATOM 8666 N N . LYS C 1 412 ? 39.510 -61.787 -78.692 1.00 40.90 392 LYS C N 1
ATOM 8667 C CA . LYS C 1 412 ? 38.811 -63.034 -78.404 1.00 42.91 392 LYS C CA 1
ATOM 8668 C C . LYS C 1 412 ? 38.807 -63.315 -76.914 1.00 41.16 392 LYS C C 1
ATOM 8669 O O . LYS C 1 412 ? 37.814 -63.802 -76.375 1.00 41.72 392 LYS C O 1
ATOM 8675 N N . GLU C 1 413 ? 39.916 -63.001 -76.257 1.00 40.35 393 GLU C N 1
ATOM 8676 C CA . GLU C 1 413 ? 40.091 -63.311 -74.848 1.00 42.53 393 GLU C CA 1
ATOM 8677 C C . GLU C 1 413 ? 39.177 -62.472 -73.977 1.00 40.64 393 GLU C C 1
ATOM 8678 O O . GLU C 1 413 ? 38.621 -62.974 -73.010 1.00 40.57 393 GLU C O 1
ATOM 8684 N N . GLN C 1 414 ? 39.041 -61.194 -74.327 1.00 39.45 394 GLN C N 1
ATOM 8685 C CA . GLN C 1 414 ? 38.124 -60.280 -73.647 1.00 36.39 394 GLN C CA 1
ATOM 8686 C C . GLN C 1 414 ? 36.684 -60.753 -73.856 1.00 37.25 394 GLN C C 1
ATOM 8687 O O . GLN C 1 414 ? 35.914 -60.779 -72.911 1.00 40.72 394 GLN C O 1
ATOM 8693 N N . LEU C 1 415 ? 36.331 -61.148 -75.081 1.00 35.40 395 LEU C N 1
ATOM 8694 C CA . LEU C 1 415 ? 35.021 -61.758 -75.353 1.00 35.63 395 LEU C CA 1
ATOM 8695 C C . LEU C 1 415 ? 34.754 -62.986 -74.482 1.00 35.35 395 LEU C C 1
ATOM 8696 O O . LEU C 1 415 ? 33.638 -63.158 -73.988 1.00 33.66 395 LEU C O 1
ATOM 8701 N N . ASP C 1 416 ? 35.784 -63.816 -74.283 1.00 35.47 396 ASP C N 1
ATOM 8702 C CA . ASP C 1 416 ? 35.697 -64.994 -73.400 1.00 36.01 396 ASP C CA 1
ATOM 8703 C C . ASP C 1 416 ? 35.428 -64.595 -71.956 1.00 34.48 396 ASP C C 1
ATOM 8704 O O . ASP C 1 416 ? 34.597 -65.205 -71.268 1.00 36.00 396 ASP C O 1
ATOM 8709 N N . GLU C 1 417 ? 36.140 -63.583 -71.489 1.00 33.17 397 GLU C N 1
ATOM 8710 C CA . GLU C 1 417 ? 35.909 -63.081 -70.146 1.00 33.85 397 GLU C CA 1
ATOM 8711 C C . GLU C 1 417 ? 34.506 -62.474 -69.995 1.00 35.57 397 GLU C C 1
ATOM 8712 O O . GLU C 1 417 ? 33.862 -62.649 -68.964 1.00 36.43 397 GLU C O 1
ATOM 8718 N N . CYS C 1 418 ? 34.052 -61.735 -71.010 1.00 35.24 398 CYS C N 1
ATOM 8719 C CA . CYS C 1 418 ? 32.722 -61.130 -70.970 1.00 34.60 398 CYS C CA 1
ATOM 8720 C C . CYS C 1 418 ? 31.649 -62.204 -70.997 1.00 35.65 398 CYS C C 1
ATOM 8721 O O . CYS C 1 418 ? 30.610 -62.050 -70.368 1.00 36.26 398 CYS C O 1
ATOM 8724 N N . THR C 1 419 ? 31.905 -63.277 -71.748 1.00 35.59 399 THR C N 1
ATOM 8725 C CA . THR C 1 419 ? 30.998 -64.423 -71.802 1.00 37.88 399 THR C CA 1
ATOM 8726 C C . THR C 1 419 ? 30.823 -65.007 -70.397 1.00 37.58 399 THR C C 1
ATOM 8727 O O . THR C 1 419 ? 29.696 -65.286 -69.965 1.00 38.38 399 THR C O 1
ATOM 8731 N N . GLU C 1 420 ? 31.928 -65.141 -69.675 1.00 37.87 400 GLU C N 1
ATOM 8732 C CA . GLU C 1 420 ? 31.865 -65.632 -68.298 1.00 39.81 400 GLU C CA 1
ATOM 8733 C C . GLU C 1 420 ? 31.155 -64.684 -67.338 1.00 37.53 400 GLU C C 1
ATOM 8734 O O . GLU C 1 420 ? 30.488 -65.137 -66.416 1.00 35.65 400 GLU C O 1
ATOM 8740 N N . ILE C 1 421 ? 31.276 -63.381 -67.574 1.00 35.41 401 ILE C N 1
ATOM 8741 C CA . ILE C 1 421 ? 30.573 -62.397 -66.734 1.00 36.55 401 ILE C CA 1
ATOM 8742 C C . ILE C 1 421 ? 29.071 -62.474 -66.966 1.00 35.27 401 ILE C C 1
ATOM 8743 O O . ILE C 1 421 ? 28.304 -62.523 -66.005 1.00 36.07 401 ILE C O 1
ATOM 8748 N N . ILE C 1 422 ? 28.670 -62.531 -68.237 1.00 35.36 402 ILE C N 1
ATOM 8749 C CA . ILE C 1 422 ? 27.270 -62.622 -68.630 1.00 33.73 402 ILE C CA 1
ATOM 8750 C C . ILE C 1 422 ? 26.648 -63.912 -68.136 1.00 37.00 402 ILE C C 1
ATOM 8751 O O . ILE C 1 422 ? 25.563 -63.883 -67.552 1.00 37.58 402 ILE C O 1
ATOM 8756 N N . VAL C 1 423 ? 27.328 -65.039 -68.364 1.00 36.70 403 VAL C N 1
ATOM 8757 C CA . VAL C 1 423 ? 26.811 -66.349 -67.949 1.00 37.30 403 VAL C CA 1
ATOM 8758 C C . VAL C 1 423 ? 26.611 -66.424 -66.424 1.00 35.88 403 VAL C C 1
ATOM 8759 O O . VAL C 1 423 ? 25.572 -66.878 -65.964 1.00 35.90 403 VAL C O 1
ATOM 8763 N N . LYS C 1 424 ? 27.590 -65.953 -65.652 1.00 36.48 404 LYS C N 1
ATOM 8764 C CA . LYS C 1 424 ? 27.482 -65.994 -64.196 1.00 36.91 404 LYS C CA 1
ATOM 8765 C C . LYS C 1 424 ? 26.362 -65.100 -63.650 1.00 35.96 404 LYS C C 1
ATOM 8766 O O . LYS C 1 424 ? 25.711 -65.450 -62.655 1.00 34.99 404 LYS C O 1
ATOM 8772 N N . THR C 1 425 ? 26.136 -63.961 -64.309 1.00 34.20 405 THR C N 1
ATOM 8773 C CA . THR C 1 425 ? 25.064 -63.015 -63.951 1.00 34.45 405 THR C CA 1
ATOM 8774 C C . THR C 1 425 ? 23.711 -63.660 -64.198 1.00 35.59 405 THR C C 1
ATOM 8775 O O . THR C 1 425 ? 22.859 -63.674 -63.316 1.00 36.99 405 THR C O 1
ATOM 8779 N N . VAL C 1 426 ? 23.540 -64.243 -65.382 1.00 36.63 406 VAL C N 1
ATOM 8780 C CA . VAL C 1 426 ? 22.292 -64.882 -65.770 1.00 37.39 406 VAL C CA 1
ATOM 8781 C C . VAL C 1 426 ? 21.960 -66.055 -64.828 1.00 39.73 406 VAL C C 1
ATOM 8782 O O . VAL C 1 426 ? 20.811 -66.217 -64.406 1.00 39.77 406 VAL C O 1
ATOM 8786 N N . LYS C 1 427 ? 22.973 -66.839 -64.473 1.00 39.95 407 LYS C N 1
ATOM 8787 C CA . LYS C 1 427 ? 22.799 -67.951 -63.535 1.00 40.98 407 LYS C CA 1
ATOM 8788 C C . LYS C 1 427 ? 22.321 -67.526 -62.136 1.00 38.84 407 LYS C C 1
ATOM 8789 O O . LYS C 1 427 ? 21.598 -68.272 -61.493 1.00 36.43 407 LYS C O 1
ATOM 8795 N N . PHE C 1 428 ? 22.710 -66.331 -61.690 1.00 36.25 408 PHE C N 1
ATOM 8796 C CA . PHE C 1 428 ? 22.255 -65.778 -60.404 1.00 37.24 408 PHE C CA 1
ATOM 8797 C C . PHE C 1 428 ? 20.738 -65.562 -60.368 1.00 37.90 408 PHE C C 1
ATOM 8798 O O . PHE C 1 428 ? 20.114 -65.745 -59.319 1.00 38.71 408 PHE C O 1
ATOM 8806 N N . PHE C 1 429 ? 20.175 -65.193 -61.520 1.00 38.01 409 PHE C N 1
ATOM 8807 C CA . PHE C 1 429 ? 18.732 -64.966 -61.716 1.00 40.10 409 PHE C CA 1
ATOM 8808 C C . PHE C 1 429 ? 17.968 -66.181 -62.218 1.00 43.11 409 PHE C C 1
ATOM 8809 O O . PHE C 1 429 ? 16.766 -66.097 -62.478 1.00 43.27 409 PHE C O 1
ATOM 8817 N N . ASP C 1 430 ? 18.673 -67.298 -62.366 1.00 46.29 410 ASP C N 1
ATOM 8818 C CA . ASP C 1 430 ? 18.104 -68.509 -62.929 1.00 50.56 410 ASP C CA 1
ATOM 8819 C C . ASP C 1 430 ? 17.588 -69.455 -61.837 1.00 51.49 410 ASP C C 1
ATOM 8820 O O . ASP C 1 430 ? 17.165 -69.022 -60.758 1.00 51.58 410 ASP C O 1
ATOM 8825 N N . LYS D 1 27 ? 45.495 -26.657 -104.416 1.00 63.19 7 LYS D N 1
ATOM 8826 C CA . LYS D 1 27 ? 44.453 -26.450 -105.461 1.00 60.65 7 LYS D CA 1
ATOM 8827 C C . LYS D 1 27 ? 43.974 -24.989 -105.447 1.00 60.21 7 LYS D C 1
ATOM 8828 O O . LYS D 1 27 ? 44.463 -24.162 -104.659 1.00 59.31 7 LYS D O 1
ATOM 8834 N N . THR D 1 28 ? 43.017 -24.680 -106.319 1.00 58.97 8 THR D N 1
ATOM 8835 C CA . THR D 1 28 ? 42.453 -23.330 -106.445 1.00 57.97 8 THR D CA 1
ATOM 8836 C C . THR D 1 28 ? 41.010 -23.279 -105.898 1.00 57.02 8 THR D C 1
ATOM 8837 O O . THR D 1 28 ? 40.319 -24.307 -105.892 1.00 56.61 8 THR D O 1
ATOM 8841 N N . PRO D 1 29 ? 40.541 -22.087 -105.455 1.00 55.89 9 PRO D N 1
ATOM 8842 C CA . PRO D 1 29 ? 39.159 -21.958 -104.986 1.00 55.67 9 PRO D CA 1
ATOM 8843 C C . PRO D 1 29 ? 38.149 -22.705 -105.858 1.00 56.77 9 PRO D C 1
ATOM 8844 O O . PRO D 1 29 ? 37.202 -23.297 -105.331 1.00 58.08 9 PRO D O 1
ATOM 8848 N N . GLU D 1 30 ? 38.381 -22.709 -107.172 1.00 55.47 10 GLU D N 1
ATOM 8849 C CA . GLU D 1 30 ? 37.433 -23.249 -108.133 1.00 54.52 10 GLU D CA 1
ATOM 8850 C C . GLU D 1 30 ? 37.500 -24.769 -108.183 1.00 53.29 10 GLU D C 1
ATOM 8851 O O . GLU D 1 30 ? 36.492 -25.425 -108.474 1.00 52.96 10 GLU D O 1
ATOM 8857 N N . ASP D 1 31 ? 38.685 -25.322 -107.922 1.00 51.07 11 ASP D N 1
ATOM 8858 C CA . ASP D 1 31 ? 38.877 -26.772 -107.852 1.00 51.61 11 ASP D CA 1
ATOM 8859 C C . ASP D 1 31 ? 38.073 -27.356 -106.686 1.00 50.36 11 ASP D C 1
ATOM 8860 O O . ASP D 1 31 ? 37.356 -28.349 -106.855 1.00 50.49 11 ASP D O 1
ATOM 8865 N N . TYR D 1 32 ? 38.210 -26.724 -105.519 1.00 49.17 12 TYR D N 1
ATOM 8866 C CA . TYR D 1 32 ? 37.478 -27.091 -104.300 1.00 48.71 12 TYR D CA 1
ATOM 8867 C C . TYR D 1 32 ? 35.970 -27.025 -104.507 1.00 48.76 12 TYR D C 1
ATOM 8868 O O . TYR D 1 32 ? 35.241 -27.991 -104.229 1.00 49.76 12 TYR D O 1
ATOM 8877 N N . ILE D 1 33 ? 35.512 -25.890 -105.024 1.00 48.47 13 ILE D N 1
ATOM 8878 C CA . ILE D 1 33 ? 34.105 -25.664 -105.303 1.00 47.16 13 ILE D CA 1
ATOM 8879 C C . ILE D 1 33 ? 33.562 -26.720 -106.257 1.00 47.14 13 ILE D C 1
ATOM 8880 O O . ILE D 1 33 ? 32.475 -27.249 -106.037 1.00 45.75 13 ILE D O 1
ATOM 8885 N N . ASN D 1 34 ? 34.335 -27.034 -107.297 1.00 47.56 14 ASN D N 1
ATOM 8886 C CA . ASN D 1 34 ? 33.941 -28.044 -108.261 1.00 49.04 14 ASN D CA 1
ATOM 8887 C C . ASN D 1 34 ? 33.982 -29.450 -107.686 1.00 48.33 14 ASN D C 1
ATOM 8888 O O . ASN D 1 34 ? 33.122 -30.266 -108.014 1.00 48.23 14 ASN D O 1
ATOM 8893 N N . ASN D 1 35 ? 34.974 -29.734 -106.840 1.00 48.33 15 ASN D N 1
ATOM 8894 C CA . ASN D 1 35 ? 34.990 -30.993 -106.093 1.00 49.03 15 ASN D CA 1
ATOM 8895 C C . ASN D 1 35 ? 33.693 -31.127 -105.280 1.00 48.98 15 ASN D C 1
ATOM 8896 O O . ASN D 1 35 ? 32.954 -32.115 -105.435 1.00 48.94 15 ASN D O 1
ATOM 8901 N N . GLU D 1 36 ? 33.397 -30.106 -104.464 1.00 48.42 16 GLU D N 1
ATOM 8902 C CA . GLU D 1 36 ? 32.176 -30.079 -103.656 1.00 47.77 16 GLU D CA 1
ATOM 8903 C C . GLU D 1 36 ? 30.945 -30.273 -104.527 1.00 48.41 16 GLU D C 1
ATOM 8904 O O . GLU D 1 36 ? 30.060 -31.049 -104.171 1.00 47.59 16 GLU D O 1
ATOM 8910 N N . LEU D 1 37 ? 30.901 -29.600 -105.681 1.00 48.46 17 LEU D N 1
ATOM 8911 C CA . LEU D 1 37 ? 29.767 -29.755 -106.601 1.00 49.12 17 LEU D CA 1
ATOM 8912 C C . LEU D 1 37 ? 29.623 -31.182 -107.130 1.00 48.39 17 LEU D C 1
ATOM 8913 O O . LEU D 1 37 ? 28.505 -31.681 -107.260 1.00 48.89 17 LEU D O 1
ATOM 8918 N N . LYS D 1 38 ? 30.746 -31.837 -107.413 1.00 48.90 18 LYS D N 1
ATOM 8919 C CA . LYS D 1 38 ? 30.728 -33.236 -107.845 1.00 50.21 18 LYS D CA 1
ATOM 8920 C C . LYS D 1 38 ? 30.245 -34.167 -106.736 1.00 50.71 18 LYS D C 1
ATOM 8921 O O . LYS D 1 38 ? 29.291 -34.926 -106.937 1.00 50.87 18 LYS D O 1
ATOM 8927 N N . TYR D 1 39 ? 30.887 -34.079 -105.570 1.00 52.24 19 TYR D N 1
ATOM 8928 C CA . TYR D 1 39 ? 30.771 -35.104 -104.530 1.00 53.06 19 TYR D CA 1
ATOM 8929 C C . TYR D 1 39 ? 29.780 -34.815 -103.396 1.00 52.92 19 TYR D C 1
ATOM 8930 O O . TYR D 1 39 ? 29.405 -35.720 -102.645 1.00 54.35 19 TYR D O 1
ATOM 8939 N N . GLY D 1 40 ? 29.366 -33.562 -103.266 1.00 52.06 20 GLY D N 1
ATOM 8940 C CA . GLY D 1 40 ? 28.415 -33.185 -102.234 1.00 50.12 20 GLY D CA 1
ATOM 8941 C C . GLY D 1 40 ? 27.078 -32.783 -102.815 1.00 50.12 20 GLY D C 1
ATOM 8942 O O . GLY D 1 40 ? 26.998 -32.333 -103.967 1.00 49.45 20 GLY D O 1
ATOM 8943 N N . ALA D 1 41 ? 26.026 -32.957 -102.016 1.00 49.09 21 ALA D N 1
ATOM 8944 C CA . ALA D 1 41 ? 24.700 -32.426 -102.331 1.00 48.18 21 ALA D CA 1
ATOM 8945 C C . ALA D 1 41 ? 24.726 -30.896 -102.440 1.00 47.32 21 ALA D C 1
ATOM 8946 O O . ALA D 1 41 ? 25.581 -30.235 -101.839 1.00 46.56 21 ALA D O 1
ATOM 8948 N N . HIS D 1 42 ? 23.792 -30.342 -103.214 1.00 49.25 22 HIS D N 1
ATOM 8949 C CA . HIS D 1 42 ? 23.719 -28.889 -103.450 1.00 47.66 22 HIS D CA 1
ATOM 8950 C C . HIS D 1 42 ? 22.629 -28.260 -102.596 1.00 47.14 22 HIS D C 1
ATOM 8951 O O . HIS D 1 42 ? 21.639 -27.732 -103.127 1.00 44.86 22 HIS D O 1
ATOM 8958 N N . ASN D 1 43 ? 22.792 -28.324 -101.279 1.00 44.77 23 ASN D N 1
ATOM 8959 C CA . ASN D 1 43 ? 21.818 -27.721 -100.362 1.00 44.04 23 ASN D CA 1
ATOM 8960 C C . ASN D 1 43 ? 22.174 -26.290 -99.960 1.00 43.79 23 ASN D C 1
ATOM 8961 O O . ASN D 1 43 ? 21.362 -25.589 -99.366 1.00 43.16 23 ASN D O 1
ATOM 8966 N N . TYR D 1 44 ? 23.398 -25.871 -100.282 1.00 46.50 24 TYR D N 1
ATOM 8967 C CA . TYR D 1 44 ? 23.862 -24.498 -100.020 1.00 47.39 24 TYR D CA 1
ATOM 8968 C C . TYR D 1 44 ? 24.463 -23.860 -101.262 1.00 48.91 24 TYR D C 1
ATOM 8969 O O . TYR D 1 44 ? 24.924 -24.559 -102.175 1.00 50.14 24 TYR D O 1
ATOM 8978 N N . ASP D 1 45 ? 24.441 -22.529 -101.289 1.00 49.92 25 ASP D N 1
ATOM 8979 C CA . ASP D 1 45 ? 25.108 -21.755 -102.331 1.00 50.64 25 ASP D CA 1
ATOM 8980 C C . ASP D 1 45 ? 25.923 -20.673 -101.626 1.00 49.71 25 ASP D C 1
ATOM 8981 O O . ASP D 1 45 ? 25.466 -19.529 -101.490 1.00 49.93 25 ASP D O 1
ATOM 8986 N N . PRO D 1 46 ? 27.122 -21.045 -101.140 1.00 49.12 26 PRO D N 1
ATOM 8987 C CA . PRO D 1 46 ? 27.987 -20.126 -100.408 1.00 48.65 26 PRO D CA 1
ATOM 8988 C C . PRO D 1 46 ? 28.596 -19.086 -101.331 1.00 48.29 26 PRO D C 1
ATOM 8989 O O . PRO D 1 46 ? 28.676 -19.307 -102.548 1.00 45.41 26 PRO D O 1
ATOM 8993 N N . ILE D 1 47 ? 29.028 -17.973 -100.747 1.00 48.18 27 ILE D N 1
ATOM 8994 C CA . ILE D 1 47 ? 29.888 -17.031 -101.444 1.00 50.77 27 ILE D CA 1
ATOM 8995 C C . ILE D 1 47 ? 31.127 -17.823 -101.911 1.00 51.00 27 ILE D C 1
ATOM 8996 O O . ILE D 1 47 ? 31.558 -18.751 -101.201 1.00 50.77 27 ILE D O 1
ATOM 9001 N N . PRO D 1 48 ? 31.666 -17.513 -103.123 1.00 51.30 28 PRO D N 1
ATOM 9002 C CA . PRO D 1 48 ? 32.736 -18.356 -103.665 1.00 50.05 28 PRO D CA 1
ATOM 9003 C C . PRO D 1 48 ? 34.093 -18.030 -103.040 1.00 49.66 28 PRO D C 1
ATOM 9004 O O . PRO D 1 48 ? 35.013 -17.552 -103.718 1.00 50.63 28 PRO D O 1
ATOM 9008 N N . VAL D 1 49 ? 34.183 -18.284 -101.736 1.00 46.25 29 VAL D N 1
ATOM 9009 C CA . VAL D 1 49 ? 35.399 -18.118 -100.947 1.00 44.14 29 VAL D CA 1
ATOM 9010 C C . VAL D 1 49 ? 35.663 -19.439 -100.228 1.00 44.14 29 VAL D C 1
ATOM 9011 O O . VAL D 1 49 ? 34.760 -20.007 -99.587 1.00 42.34 29 VAL D O 1
ATOM 9015 N N . VAL D 1 50 ? 36.892 -19.933 -100.354 1.00 42.84 30 VAL D N 1
ATOM 9016 C CA . VAL D 1 50 ? 37.273 -21.221 -99.791 1.00 43.11 30 VAL D CA 1
ATOM 9017 C C . VAL D 1 50 ? 38.262 -21.036 -98.636 1.00 43.34 30 VAL D C 1
ATOM 9018 O O . VAL D 1 50 ? 39.435 -20.706 -98.854 1.00 43.62 30 VAL D O 1
ATOM 9022 N N . LEU D 1 51 ? 37.777 -21.253 -97.411 1.00 40.72 31 LEU D N 1
ATOM 9023 C CA . LEU D 1 51 ? 38.572 -21.019 -96.205 1.00 39.81 31 LEU D CA 1
ATOM 9024 C C . LEU D 1 51 ? 39.382 -22.236 -95.774 1.00 40.01 31 LEU D C 1
ATOM 9025 O O . LEU D 1 51 ? 38.933 -23.382 -95.908 1.00 39.56 31 LEU D O 1
ATOM 9030 N N . LYS D 1 52 ? 40.576 -21.975 -95.246 1.00 41.23 32 LYS D N 1
ATOM 9031 C CA . LYS D 1 52 ? 41.453 -23.047 -94.753 1.00 39.78 32 LYS D CA 1
ATOM 9032 C C . LYS D 1 52 ? 41.881 -22.780 -93.316 1.00 38.33 32 LYS D C 1
ATOM 9033 O O . LYS D 1 52 ? 42.265 -23.701 -92.583 1.00 38.29 32 LYS D O 1
ATOM 9039 N N . ARG D 1 53 ? 41.800 -21.518 -92.915 1.00 35.90 33 ARG D N 1
ATOM 9040 C CA . ARG D 1 53 ? 42.275 -21.107 -91.601 1.00 36.67 33 ARG D CA 1
ATOM 9041 C C . ARG D 1 53 ? 41.525 -19.876 -91.087 1.00 36.59 33 ARG D C 1
ATOM 9042 O O . ARG D 1 53 ? 40.992 -19.082 -91.868 1.00 36.32 33 ARG D O 1
ATOM 9050 N N . ALA D 1 54 ? 41.493 -19.726 -89.765 1.00 34.21 34 ALA D N 1
ATOM 9051 C CA . ALA D 1 54 ? 40.774 -18.639 -89.128 1.00 34.24 34 ALA D CA 1
ATOM 9052 C C . ALA D 1 54 ? 41.334 -18.396 -87.749 1.00 33.96 34 ALA D C 1
ATOM 9053 O O . ALA D 1 54 ? 41.676 -19.359 -87.043 1.00 35.52 34 ALA D O 1
ATOM 9055 N N . LYS D 1 55 ? 41.400 -17.132 -87.348 1.00 33.22 35 LYS D N 1
ATOM 9056 C CA . LYS D 1 55 ? 41.944 -16.765 -86.043 1.00 33.95 35 LYS D CA 1
ATOM 9057 C C . LYS D 1 55 ? 41.441 -15.429 -85.518 1.00 33.70 35 LYS D C 1
ATOM 9058 O O . LYS D 1 55 ? 41.670 -14.389 -86.126 1.00 35.89 35 LYS D O 1
ATOM 9064 N N . GLY D 1 56 ? 40.795 -15.448 -84.355 1.00 33.58 36 GLY D N 1
ATOM 9065 C CA . GLY D 1 56 ? 40.203 -14.227 -83.798 1.00 32.96 36 GLY D CA 1
ATOM 9066 C C . GLY D 1 56 ? 39.166 -13.670 -84.768 1.00 33.00 36 GLY D C 1
ATOM 9067 O O . GLY D 1 56 ? 38.229 -14.371 -85.147 1.00 31.51 36 GLY D O 1
ATOM 9068 N N . VAL D 1 57 ? 39.372 -12.424 -85.200 1.00 34.26 37 VAL D N 1
ATOM 9069 C CA . VAL D 1 57 ? 38.450 -11.728 -86.132 1.00 33.62 37 VAL D CA 1
ATOM 9070 C C . VAL D 1 57 ? 38.610 -12.086 -87.608 1.00 34.21 37 VAL D C 1
ATOM 9071 O O . VAL D 1 57 ? 37.787 -11.665 -88.434 1.00 35.19 37 VAL D O 1
ATOM 9075 N N . PHE D 1 58 ? 39.657 -12.851 -87.933 1.00 33.22 38 PHE D N 1
ATOM 9076 C CA . PHE D 1 58 ? 40.091 -13.067 -89.313 1.00 29.77 38 PHE D CA 1
ATOM 9077 C C . PHE D 1 58 ? 39.909 -14.466 -89.860 1.00 31.88 38 PHE D C 1
ATOM 9078 O O . PHE D 1 58 ? 40.109 -15.464 -89.167 1.00 32.66 38 PHE D O 1
ATOM 9086 N N . VAL D 1 59 ? 39.570 -14.536 -91.134 1.00 30.08 39 VAL D N 1
ATOM 9087 C CA . VAL D 1 59 ? 39.542 -15.800 -91.850 1.00 30.63 39 VAL D CA 1
ATOM 9088 C C . VAL D 1 59 ? 40.540 -15.693 -92.991 1.00 32.42 39 VAL D C 1
ATOM 9089 O O . VAL D 1 59 ? 40.943 -14.577 -93.348 1.00 33.44 39 VAL D O 1
ATOM 9093 N N . TYR D 1 60 ? 40.960 -16.840 -93.535 1.00 31.50 40 TYR D N 1
ATOM 9094 C CA . TYR D 1 60 ? 41.991 -16.891 -94.572 1.00 32.59 40 TYR D CA 1
ATOM 9095 C C . TYR D 1 60 ? 41.604 -17.931 -95.597 1.00 34.08 40 TYR D C 1
ATOM 9096 O O . TYR D 1 60 ? 41.390 -19.101 -95.258 1.00 36.73 40 TYR D O 1
ATOM 9105 N N . ASP D 1 61 ? 41.506 -17.500 -96.855 1.00 34.48 41 ASP D N 1
ATOM 9106 C CA . ASP D 1 61 ? 41.200 -18.395 -97.948 1.00 37.23 41 ASP D CA 1
ATOM 9107 C C . ASP D 1 61 ? 42.461 -19.093 -98.492 1.00 39.44 41 ASP D C 1
ATOM 9108 O O . ASP D 1 61 ? 43.562 -18.872 -97.995 1.00 40.27 41 ASP D O 1
ATOM 9113 N N . VAL D 1 62 ? 42.291 -19.938 -99.498 1.00 42.15 42 VAL D N 1
ATOM 9114 C CA . VAL D 1 62 ? 43.391 -20.759 -99.992 1.00 45.74 42 VAL D CA 1
ATOM 9115 C C . VAL D 1 62 ? 44.424 -19.958 -100.778 1.00 48.69 42 VAL D C 1
ATOM 9116 O O . VAL D 1 62 ? 45.575 -20.390 -100.910 1.00 49.72 42 VAL D O 1
ATOM 9120 N N . ASN D 1 63 ? 43.998 -18.800 -101.290 1.00 50.88 43 ASN D N 1
ATOM 9121 C CA . ASN D 1 63 ? 44.878 -17.846 -101.958 1.00 51.83 43 ASN D CA 1
ATOM 9122 C C . ASN D 1 63 ? 45.560 -16.956 -100.937 1.00 51.92 43 ASN D C 1
ATOM 9123 O O . ASN D 1 63 ? 46.229 -15.994 -101.303 1.00 52.87 43 ASN D O 1
ATOM 9128 N N . ASP D 1 64 ? 45.355 -17.268 -99.657 1.00 51.85 44 ASP D N 1
ATOM 9129 C CA . ASP D 1 64 ? 45.952 -16.538 -98.532 1.00 50.64 44 ASP D CA 1
ATOM 9130 C C . ASP D 1 64 ? 45.418 -15.125 -98.323 1.00 49.36 44 ASP D C 1
ATOM 9131 O O . ASP D 1 64 ? 46.030 -14.318 -97.608 1.00 49.21 44 ASP D O 1
ATOM 9136 N N . LYS D 1 65 ? 44.273 -14.823 -98.922 1.00 47.52 45 LYS D N 1
ATOM 9137 C CA . LYS D 1 65 ? 43.633 -13.526 -98.687 1.00 47.60 45 LYS D CA 1
ATOM 9138 C C . LYS D 1 65 ? 42.964 -13.545 -97.314 1.00 44.43 45 LYS D C 1
ATOM 9139 O O . LYS D 1 65 ? 42.224 -14.467 -96.973 1.00 43.54 45 LYS D O 1
ATOM 9145 N N . ARG D 1 66 ? 43.266 -12.525 -96.538 1.00 42.71 46 ARG D N 1
ATOM 9146 C CA . ARG D 1 66 ? 42.713 -12.345 -95.226 1.00 42.23 46 ARG D CA 1
ATOM 9147 C C . ARG D 1 66 ? 41.486 -11.432 -95.269 1.00 41.34 46 ARG D C 1
ATOM 9148 O O . ARG D 1 66 ? 41.523 -10.354 -95.873 1.00 39.49 46 ARG D O 1
ATOM 9156 N N . TYR D 1 67 ? 40.413 -11.854 -94.607 1.00 38.31 47 TYR D N 1
ATOM 9157 C CA . TYR D 1 67 ? 39.199 -11.028 -94.496 1.00 36.25 47 TYR D CA 1
ATOM 9158 C C . TYR D 1 67 ? 38.715 -10.928 -93.058 1.00 35.47 47 TYR D C 1
ATOM 9159 O O . TYR D 1 67 ? 38.789 -11.905 -92.305 1.00 33.28 47 TYR D O 1
ATOM 9168 N N . TYR D 1 68 ? 38.185 -9.768 -92.691 1.00 33.87 48 TYR D N 1
ATOM 9169 C CA . TYR D 1 68 ? 37.385 -9.624 -91.477 1.00 34.40 48 TYR D CA 1
ATOM 9170 C C . TYR D 1 68 ? 36.088 -10.427 -91.583 1.00 34.14 48 TYR D C 1
ATOM 9171 O O . TYR D 1 68 ? 35.321 -10.273 -92.546 1.00 33.45 48 TYR D O 1
ATOM 9180 N N . ASP D 1 69 ? 35.846 -11.286 -90.600 1.00 33.87 49 ASP D N 1
ATOM 9181 C CA . ASP D 1 69 ? 34.619 -12.075 -90.553 1.00 32.79 49 ASP D CA 1
ATOM 9182 C C . ASP D 1 69 ? 33.570 -11.304 -89.783 1.00 32.58 49 ASP D C 1
ATOM 9183 O O . ASP D 1 69 ? 33.632 -11.216 -88.553 1.00 32.56 49 ASP D O 1
ATOM 9188 N N . PHE D 1 70 ? 32.609 -10.738 -90.509 1.00 31.37 50 PHE D N 1
ATOM 9189 C CA . PHE D 1 70 ? 31.519 -9.996 -89.878 1.00 29.86 50 PHE D CA 1
ATOM 9190 C C . PHE D 1 70 ? 30.248 -10.811 -89.828 1.00 30.17 50 PHE D C 1
ATOM 9191 O O . PHE D 1 70 ? 29.162 -10.264 -89.629 1.00 30.97 50 PHE D O 1
ATOM 9199 N N . LEU D 1 71 ? 30.404 -12.125 -89.980 1.00 29.34 51 LEU D N 1
ATOM 9200 C CA . LEU D 1 71 ? 29.322 -13.080 -89.738 1.00 30.06 51 LEU D CA 1
ATOM 9201 C C . LEU D 1 71 ? 29.510 -13.807 -88.372 1.00 29.84 51 LEU D C 1
ATOM 9202 O O . LEU D 1 71 ? 28.539 -14.076 -87.653 1.00 25.76 51 LEU D O 1
ATOM 9207 N N . SER D 1 72 ? 30.770 -14.121 -88.028 1.00 29.15 52 SER D N 1
ATOM 9208 C CA . SER D 1 72 ? 31.125 -14.828 -86.790 1.00 26.31 52 SER D CA 1
ATOM 9209 C C . SER D 1 72 ? 30.452 -16.189 -86.726 1.00 28.52 52 SER D C 1
ATOM 9210 O O . SER D 1 72 ? 30.101 -16.644 -85.635 1.00 29.00 52 SER D O 1
ATOM 9213 N N . ALA D 1 73 ? 30.264 -16.830 -87.880 1.00 28.00 53 ALA D N 1
ATOM 9214 C CA . ALA D 1 73 ? 29.586 -18.116 -87.954 1.00 32.75 53 ALA D CA 1
ATOM 9215 C C . ALA D 1 73 ? 28.219 -18.051 -87.279 1.00 34.26 53 ALA D C 1
ATOM 9216 O O . ALA D 1 73 ? 27.795 -19.002 -86.618 1.00 34.84 53 ALA D O 1
ATOM 9218 N N . TYR D 1 74 ? 27.552 -16.910 -87.448 1.00 37.30 54 TYR D N 1
ATOM 9219 C CA . TYR D 1 74 ? 26.236 -16.638 -86.856 1.00 38.02 54 TYR D CA 1
ATOM 9220 C C . TYR D 1 74 ? 26.282 -16.664 -85.327 1.00 36.07 54 TYR D C 1
ATOM 9221 O O . TYR D 1 74 ? 25.397 -17.194 -84.673 1.00 36.07 54 TYR D O 1
ATOM 9230 N N . SER D 1 75 ? 27.332 -16.035 -84.800 1.00 33.32 55 SER D N 1
ATOM 9231 C CA . SER D 1 75 ? 27.617 -15.877 -83.362 1.00 33.61 55 SER D CA 1
ATOM 9232 C C . SER D 1 75 ? 28.273 -17.088 -82.663 1.00 31.64 55 SER D C 1
ATOM 9233 O O . SER D 1 75 ? 28.627 -17.018 -81.482 1.00 30.43 55 SER D O 1
ATOM 9236 N N . SER D 1 76 ? 28.437 -18.197 -83.377 1.00 30.57 56 SER D N 1
ATOM 9237 C CA . SER D 1 76 ? 29.145 -19.350 -82.807 1.00 30.50 56 SER D CA 1
ATOM 9238 C C . SER D 1 76 ? 30.539 -18.898 -82.314 1.00 32.83 56 SER D C 1
ATOM 9239 O O . SER D 1 76 ? 31.020 -19.336 -81.247 1.00 34.29 56 SER D O 1
ATOM 9242 N N . VAL D 1 77 ? 31.189 -18.014 -83.076 1.00 32.23 57 VAL D N 1
ATOM 9243 C CA . VAL D 1 77 ? 32.550 -17.571 -82.700 1.00 31.36 57 VAL D CA 1
ATOM 9244 C C . VAL D 1 77 ? 32.632 -16.173 -82.102 1.00 31.40 57 VAL D C 1
ATOM 9245 O O . VAL D 1 77 ? 33.518 -15.403 -82.451 1.00 31.78 57 VAL D O 1
ATOM 9249 N N . ASN D 1 78 ? 31.735 -15.873 -81.159 1.00 31.53 58 ASN D N 1
ATOM 9250 C CA . ASN D 1 78 ? 31.825 -14.650 -80.346 1.00 29.38 58 ASN D CA 1
ATOM 9251 C C . ASN D 1 78 ? 33.194 -14.452 -79.674 1.00 31.95 58 ASN D C 1
ATOM 9252 O O . ASN D 1 78 ? 33.672 -13.316 -79.502 1.00 27.84 58 ASN D O 1
ATOM 9257 N N . GLN D 1 79 ? 33.805 -15.566 -79.259 1.00 33.22 59 GLN D N 1
ATOM 9258 C CA . GLN D 1 79 ? 35.093 -15.535 -78.540 1.00 33.50 59 GLN D CA 1
ATOM 9259 C C . GLN D 1 79 ? 36.299 -15.372 -79.480 1.00 34.21 59 GLN D C 1
ATOM 9260 O O . GLN D 1 79 ? 37.437 -15.282 -79.011 1.00 37.56 59 GLN D O 1
ATOM 9266 N N . GLY D 1 80 ? 36.043 -15.352 -80.788 1.00 31.09 60 GLY D N 1
ATOM 9267 C CA . GLY D 1 80 ? 37.068 -15.327 -81.827 1.00 29.77 60 GLY D CA 1
ATOM 9268 C C . GLY D 1 80 ? 37.228 -16.715 -82.410 1.00 28.48 60 GLY D C 1
ATOM 9269 O O . GLY D 1 80 ? 36.943 -17.707 -81.749 1.00 30.83 60 GLY D O 1
ATOM 9270 N N . HIS D 1 81 ? 37.666 -16.808 -83.650 1.00 26.34 61 HIS D N 1
ATOM 9271 C CA . HIS D 1 81 ? 37.881 -18.114 -84.242 1.00 28.61 61 HIS D CA 1
ATOM 9272 C C . HIS D 1 81 ? 39.026 -18.799 -83.545 1.00 31.20 61 HIS D C 1
ATOM 9273 O O . HIS D 1 81 ? 39.995 -18.138 -83.135 1.00 30.63 61 HIS D O 1
ATOM 9280 N N . CYS D 1 82 ? 38.887 -20.114 -83.401 1.00 31.53 62 CYS D N 1
ATOM 9281 C CA . CYS D 1 82 ? 39.942 -20.988 -82.922 1.00 33.35 62 CYS D CA 1
ATOM 9282 C C . CYS D 1 82 ? 40.600 -20.485 -81.643 1.00 32.63 62 CYS D C 1
ATOM 9283 O O . CYS D 1 82 ? 41.809 -20.349 -81.598 1.00 33.19 62 CYS D O 1
ATOM 9286 N N . HIS D 1 83 ? 39.809 -20.222 -80.608 1.00 32.74 63 HIS D N 1
ATOM 9287 C CA . HIS D 1 83 ? 40.355 -19.743 -79.343 1.00 31.75 63 HIS D CA 1
ATOM 9288 C C . HIS D 1 83 ? 41.149 -20.837 -78.570 1.00 31.52 63 HIS D C 1
ATOM 9289 O O . HIS D 1 83 ? 40.596 -21.887 -78.254 1.00 28.98 63 HIS D O 1
ATOM 9296 N N . PRO D 1 84 ? 42.436 -20.578 -78.246 1.00 32.03 64 PRO D N 1
ATOM 9297 C CA . PRO D 1 84 ? 43.294 -21.661 -77.671 1.00 32.43 64 PRO D CA 1
ATOM 9298 C C . PRO D 1 84 ? 42.865 -22.204 -76.295 1.00 29.98 64 PRO D C 1
ATOM 9299 O O . PRO D 1 84 ? 43.031 -23.406 -76.033 1.00 31.55 64 PRO D O 1
ATOM 9303 N N . ASN D 1 85 ? 42.335 -21.354 -75.417 1.00 29.33 65 ASN D N 1
ATOM 9304 C CA . ASN D 1 85 ? 41.758 -21.854 -74.152 1.00 31.62 65 ASN D CA 1
ATOM 9305 C C . ASN D 1 85 ? 40.594 -22.838 -74.348 1.00 31.75 65 ASN D C 1
ATOM 9306 O O . ASN D 1 85 ? 40.415 -23.781 -73.558 1.00 28.60 65 ASN D O 1
ATOM 9311 N N . ILE D 1 86 ? 39.827 -22.650 -75.418 1.00 29.58 66 ILE D N 1
ATOM 9312 C CA . ILE D 1 86 ? 38.692 -23.525 -75.655 1.00 30.08 66 ILE D CA 1
ATOM 9313 C C . ILE D 1 86 ? 39.171 -24.820 -76.316 1.00 32.81 66 ILE D C 1
ATOM 9314 O O . ILE D 1 86 ? 38.698 -25.924 -75.993 1.00 30.79 66 ILE D O 1
ATOM 9319 N N . LEU D 1 87 ? 40.118 -24.690 -77.243 1.00 33.16 67 LEU D N 1
ATOM 9320 C CA . LEU D 1 87 ? 40.763 -25.877 -77.805 1.00 35.86 67 LEU D CA 1
ATOM 9321 C C . LEU D 1 87 ? 41.402 -26.703 -76.663 1.00 33.06 67 LEU D C 1
ATOM 9322 O O . LEU D 1 87 ? 41.218 -27.909 -76.602 1.00 34.64 67 LEU D O 1
ATOM 9327 N N . ASN D 1 88 ? 42.097 -26.034 -75.745 1.00 32.29 68 ASN D N 1
ATOM 9328 C CA . ASN D 1 88 ? 42.710 -26.715 -74.579 1.00 33.00 68 ASN D CA 1
ATOM 9329 C C . ASN D 1 88 ? 41.716 -27.513 -73.748 1.00 32.67 68 ASN D C 1
ATOM 9330 O O . ASN D 1 88 ? 41.964 -28.696 -73.478 1.00 31.93 68 ASN D O 1
ATOM 9335 N N . ALA D 1 89 ? 40.591 -26.889 -73.358 1.00 32.75 69 ALA D N 1
ATOM 9336 C CA . ALA D 1 89 ? 39.484 -27.623 -72.684 1.00 30.32 69 ALA D CA 1
ATOM 9337 C C . ALA D 1 89 ? 39.037 -28.845 -73.478 1.00 31.49 69 ALA D C 1
ATOM 9338 O O . ALA D 1 89 ? 38.843 -29.924 -72.910 1.00 30.62 69 ALA D O 1
ATOM 9340 N N . MET D 1 90 ? 38.875 -28.674 -74.791 1.00 31.16 70 MET D N 1
ATOM 9341 C CA . MET D 1 90 ? 38.488 -29.764 -75.667 1.00 33.75 70 MET D CA 1
ATOM 9342 C C . MET D 1 90 ? 39.469 -30.930 -75.607 1.00 32.61 70 MET D C 1
ATOM 9343 O O . MET D 1 90 ? 39.059 -32.095 -75.515 1.00 33.63 70 MET D O 1
ATOM 9348 N N . ILE D 1 91 ? 40.761 -30.614 -75.715 1.00 31.81 71 ILE D N 1
ATOM 9349 C CA . ILE D 1 91 ? 41.819 -31.645 -75.724 1.00 30.34 71 ILE D CA 1
ATOM 9350 C C . ILE D 1 91 ? 41.866 -32.343 -74.381 1.00 29.30 71 ILE D C 1
ATOM 9351 O O . ILE D 1 91 ? 41.780 -33.564 -74.324 1.00 33.48 71 ILE D O 1
ATOM 9356 N N . ASN D 1 92 ? 41.995 -31.565 -73.310 1.00 28.85 72 ASN D N 1
ATOM 9357 C CA . ASN D 1 92 ? 42.015 -32.090 -71.942 1.00 31.59 72 ASN D CA 1
ATOM 9358 C C . ASN D 1 92 ? 40.851 -33.039 -71.640 1.00 33.55 72 ASN D C 1
ATOM 9359 O O . ASN D 1 92 ? 41.040 -34.079 -71.000 1.00 33.67 72 ASN D O 1
ATOM 9364 N N . GLN D 1 93 ? 39.644 -32.696 -72.097 1.00 30.84 73 GLN D N 1
ATOM 9365 C CA . GLN D 1 93 ? 38.515 -33.600 -71.876 1.00 28.07 73 GLN D CA 1
ATOM 9366 C C . GLN D 1 93 ? 38.552 -34.763 -72.862 1.00 28.46 73 GLN D C 1
ATOM 9367 O O . GLN D 1 93 ? 38.289 -35.910 -72.478 1.00 29.73 73 GLN D O 1
ATOM 9373 N N . ALA D 1 94 ? 38.879 -34.487 -74.125 1.00 26.76 74 ALA D N 1
ATOM 9374 C CA . ALA D 1 94 ? 38.794 -35.511 -75.148 1.00 28.77 74 ALA D CA 1
ATOM 9375 C C . ALA D 1 94 ? 39.789 -36.642 -74.920 1.00 31.91 74 ALA D C 1
ATOM 9376 O O . ALA D 1 94 ? 39.595 -37.755 -75.429 1.00 32.17 74 ALA D O 1
ATOM 9378 N N . LYS D 1 95 ? 40.856 -36.338 -74.184 1.00 32.08 75 LYS D N 1
ATOM 9379 C CA . LYS D 1 95 ? 41.874 -37.325 -73.820 1.00 36.13 75 LYS D CA 1
ATOM 9380 C C . LYS D 1 95 ? 41.289 -38.341 -72.835 1.00 35.93 75 LYS D C 1
ATOM 9381 O O . LYS D 1 95 ? 41.730 -39.485 -72.784 1.00 36.28 75 LYS D O 1
ATOM 9387 N N . ASN D 1 96 ? 40.287 -37.901 -72.072 1.00 34.51 76 ASN D N 1
ATOM 9388 C CA . ASN D 1 96 ? 39.668 -38.689 -71.015 1.00 34.27 76 ASN D CA 1
ATOM 9389 C C . ASN D 1 96 ? 38.380 -39.417 -71.394 1.00 33.77 76 ASN D C 1
ATOM 9390 O O . ASN D 1 96 ? 38.236 -40.599 -71.108 1.00 32.56 76 ASN D O 1
ATOM 9395 N N . LEU D 1 97 ? 37.449 -38.709 -72.035 1.00 30.93 77 LEU D N 1
ATOM 9396 C CA . LEU D 1 97 ? 36.105 -39.238 -72.288 1.00 29.97 77 LEU D CA 1
ATOM 9397 C C . LEU D 1 97 ? 35.394 -38.286 -73.250 1.00 28.57 77 LEU D C 1
ATOM 9398 O O . LEU D 1 97 ? 35.324 -37.091 -72.968 1.00 25.15 77 LEU D O 1
ATOM 9403 N N . THR D 1 98 ? 34.826 -38.832 -74.328 1.00 30.54 78 THR D N 1
ATOM 9404 C CA . THR D 1 98 ? 34.107 -38.003 -75.303 1.00 30.90 78 THR D CA 1
ATOM 9405 C C . THR D 1 98 ? 32.611 -38.297 -75.323 1.00 31.85 78 THR D C 1
ATOM 9406 O O . THR D 1 98 ? 31.813 -37.381 -75.501 1.00 32.52 78 THR D O 1
ATOM 9410 N N . ILE D 1 99 ? 32.242 -39.567 -75.160 1.00 32.14 79 ILE D N 1
ATOM 9411 C CA . ILE D 1 99 ? 30.833 -39.972 -75.150 1.00 33.19 79 ILE D CA 1
ATOM 9412 C C . ILE D 1 99 ? 30.643 -41.340 -74.492 1.00 33.28 79 ILE D C 1
ATOM 9413 O O . ILE D 1 99 ? 31.432 -42.260 -74.695 1.00 32.17 79 ILE D O 1
ATOM 9418 N N . CYS D 1 100 ? 29.591 -41.450 -73.695 1.00 34.64 80 CYS D N 1
ATOM 9419 C CA . CYS D 1 100 ? 29.217 -42.720 -73.092 1.00 34.00 80 CYS D CA 1
ATOM 9420 C C . CYS D 1 100 ? 27.725 -42.978 -73.292 1.00 33.40 80 CYS D C 1
ATOM 9421 O O . CYS D 1 100 ? 27.235 -44.060 -72.977 1.00 34.07 80 CYS D O 1
ATOM 9424 N N . SER D 1 101 ? 27.030 -41.978 -73.855 1.00 33.33 81 SER D N 1
ATOM 9425 C CA . SER D 1 101 ? 25.558 -41.964 -74.031 1.00 31.50 81 SER D CA 1
ATOM 9426 C C . SER D 1 101 ? 24.848 -41.710 -72.716 1.00 30.78 81 SER D C 1
ATOM 9427 O O . SER D 1 101 ? 25.388 -41.957 -71.642 1.00 30.98 81 SER D O 1
ATOM 9430 N N . ARG D 1 102 ? 23.614 -41.241 -72.805 1.00 29.22 82 ARG D N 1
ATOM 9431 C CA . ARG D 1 102 ? 22.824 -40.969 -71.615 1.00 28.52 82 ARG D CA 1
ATOM 9432 C C . ARG D 1 102 ? 22.287 -42.236 -70.921 1.00 28.54 82 ARG D C 1
ATOM 9433 O O . ARG D 1 102 ? 21.471 -42.164 -70.012 1.00 29.17 82 ARG D O 1
ATOM 9441 N N . ALA D 1 103 ? 22.768 -43.405 -71.326 1.00 29.35 83 ALA D N 1
ATOM 9442 C CA . ALA D 1 103 ? 22.491 -44.628 -70.562 1.00 28.79 83 ALA D CA 1
ATOM 9443 C C . ALA D 1 103 ? 23.252 -44.644 -69.235 1.00 30.61 83 ALA D C 1
ATOM 9444 O O . ALA D 1 103 ? 22.910 -45.407 -68.317 1.00 30.51 83 ALA D O 1
ATOM 9446 N N . PHE D 1 104 ? 24.283 -43.808 -69.136 1.00 30.33 84 PHE D N 1
ATOM 9447 C CA . PHE D 1 104 ? 25.101 -43.700 -67.918 1.00 33.30 84 PHE D CA 1
ATOM 9448 C C . PHE D 1 104 ? 25.267 -42.228 -67.600 1.00 32.46 84 PHE D C 1
ATOM 9449 O O . PHE D 1 104 ? 24.745 -41.391 -68.325 1.00 33.01 84 PHE D O 1
ATOM 9457 N N . PHE D 1 105 ? 25.958 -41.921 -66.509 1.00 31.93 85 PHE D N 1
ATOM 9458 C CA . PHE D 1 105 ? 26.273 -40.551 -66.120 1.00 29.55 85 PHE D CA 1
ATOM 9459 C C . PHE D 1 105 ? 27.726 -40.278 -66.495 1.00 31.54 85 PHE D C 1
ATOM 9460 O O . PHE D 1 105 ? 28.528 -41.210 -66.559 1.00 31.24 85 PHE D O 1
ATOM 9468 N N . SER D 1 106 ? 28.057 -39.015 -66.767 1.00 30.52 86 SER D N 1
ATOM 9469 C CA . SER D 1 106 ? 29.451 -38.605 -66.881 1.00 29.81 86 SER D CA 1
ATOM 9470 C C . SER D 1 106 ? 29.601 -37.492 -65.887 1.00 29.41 86 SER D C 1
ATOM 9471 O O . SER D 1 106 ? 28.612 -36.822 -65.539 1.00 28.20 86 SER D O 1
ATOM 9474 N N . VAL D 1 107 ? 30.831 -37.317 -65.419 1.00 29.43 87 VAL D N 1
ATOM 9475 C CA . VAL D 1 107 ? 31.175 -36.241 -64.491 1.00 29.65 87 VAL D CA 1
ATOM 9476 C C . VAL D 1 107 ? 30.955 -34.825 -65.039 1.00 28.51 87 VAL D C 1
ATOM 9477 O O . VAL D 1 107 ? 30.406 -34.004 -64.338 1.00 31.87 87 VAL D O 1
ATOM 9481 N N . PRO D 1 108 ? 31.447 -34.507 -66.251 1.00 27.01 88 PRO D N 1
ATOM 9482 C CA . PRO D 1 108 ? 31.381 -33.081 -66.667 1.00 27.91 88 PRO D CA 1
ATOM 9483 C C . PRO D 1 108 ? 29.963 -32.505 -66.926 1.00 26.30 88 PRO D C 1
ATOM 9484 O O . PRO D 1 108 ? 29.764 -31.284 -66.834 1.00 23.62 88 PRO D O 1
ATOM 9488 N N . LEU D 1 109 ? 28.998 -33.345 -67.270 1.00 25.71 89 LEU D N 1
ATOM 9489 C CA . LEU D 1 109 ? 27.633 -32.802 -67.519 1.00 25.48 89 LEU D CA 1
ATOM 9490 C C . LEU D 1 109 ? 27.121 -32.015 -66.332 1.00 25.60 89 LEU D C 1
ATOM 9491 O O . LEU D 1 109 ? 26.774 -30.857 -66.461 1.00 27.95 89 LEU D O 1
ATOM 9496 N N . GLY D 1 110 ? 27.054 -32.645 -65.163 1.00 27.72 90 GLY D N 1
ATOM 9497 C CA . GLY D 1 110 ? 26.583 -31.934 -63.950 1.00 25.88 90 GLY D CA 1
ATOM 9498 C C . GLY D 1 110 ? 27.370 -30.698 -63.570 1.00 27.05 90 GLY D C 1
ATOM 9499 O O . GLY D 1 110 ? 26.829 -29.757 -62.977 1.00 27.18 90 GLY D O 1
ATOM 9500 N N . ILE D 1 111 ? 28.668 -30.711 -63.848 1.00 27.75 91 ILE D N 1
ATOM 9501 C CA . ILE D 1 111 ? 29.504 -29.526 -63.644 1.00 29.56 91 ILE D CA 1
ATOM 9502 C C . ILE D 1 111 ? 29.095 -28.428 -64.642 1.00 29.42 91 ILE D C 1
ATOM 9503 O O . ILE D 1 111 ? 29.120 -27.238 -64.323 1.00 27.50 91 ILE D O 1
ATOM 9508 N N . CYS D 1 112 ? 28.777 -28.831 -65.871 1.00 27.97 92 CYS D N 1
ATOM 9509 C CA . CYS D 1 112 ? 28.226 -27.856 -66.834 1.00 30.38 92 CYS D CA 1
ATOM 9510 C C . CYS D 1 112 ? 26.879 -27.297 -66.338 1.00 29.73 92 CYS D C 1
ATOM 9511 O O . CYS D 1 112 ? 26.701 -26.086 -66.268 1.00 32.36 92 CYS D O 1
ATOM 9514 N N . GLU D 1 113 ? 25.957 -28.199 -65.983 1.00 30.12 93 GLU D N 1
ATOM 9515 C CA . GLU D 1 113 ? 24.614 -27.827 -65.521 1.00 28.96 93 GLU D CA 1
ATOM 9516 C C . GLU D 1 113 ? 24.615 -26.853 -64.353 1.00 30.56 93 GLU D C 1
ATOM 9517 O O . GLU D 1 113 ? 23.919 -25.831 -64.402 1.00 28.10 93 GLU D O 1
ATOM 9523 N N . ARG D 1 114 ? 25.397 -27.168 -63.313 1.00 30.00 94 ARG D N 1
ATOM 9524 C CA . ARG D 1 114 ? 25.565 -26.281 -62.154 1.00 33.96 94 ARG D CA 1
ATOM 9525 C C . ARG D 1 114 ? 26.136 -24.930 -62.564 1.00 33.78 94 ARG D C 1
ATOM 9526 O O . ARG D 1 114 ? 25.638 -23.890 -62.135 1.00 34.92 94 ARG D O 1
ATOM 9534 N N . TYR D 1 115 ? 27.176 -24.951 -63.396 1.00 34.53 95 TYR D N 1
ATOM 9535 C CA . TYR D 1 115 ? 27.778 -23.723 -63.894 1.00 37.11 95 TYR D CA 1
ATOM 9536 C C . TYR D 1 115 ? 26.727 -22.839 -64.587 1.00 35.44 95 TYR D C 1
ATOM 9537 O O . TYR D 1 115 ? 26.545 -21.678 -64.231 1.00 33.12 95 TYR D O 1
ATOM 9546 N N . LEU D 1 116 ? 26.037 -23.408 -65.567 1.00 35.44 96 LEU D N 1
ATOM 9547 C CA . LEU D 1 116 ? 25.064 -22.643 -66.376 1.00 35.89 96 LEU D CA 1
ATOM 9548 C C . LEU D 1 116 ? 23.912 -22.056 -65.588 1.00 35.92 96 LEU D C 1
ATOM 9549 O O . LEU D 1 116 ? 23.664 -20.839 -65.663 1.00 34.13 96 LEU D O 1
ATOM 9554 N N . THR D 1 117 ? 23.210 -22.929 -64.854 1.00 35.31 97 THR D N 1
ATOM 9555 C CA . THR D 1 117 ? 22.069 -22.530 -64.015 1.00 35.83 97 THR D CA 1
ATOM 9556 C C . THR D 1 117 ? 22.450 -21.379 -63.083 1.00 37.05 97 THR D C 1
ATOM 9557 O O . THR D 1 117 ? 21.744 -20.359 -62.999 1.00 38.24 97 THR D O 1
ATOM 9561 N N . ASN D 1 118 ? 23.580 -21.526 -62.402 1.00 37.29 98 ASN D N 1
ATOM 9562 C CA . ASN D 1 118 ? 24.015 -20.498 -61.471 1.00 38.71 98 ASN D CA 1
ATOM 9563 C C . ASN D 1 118 ? 24.394 -19.204 -62.155 1.00 36.87 98 ASN D C 1
ATOM 9564 O O . ASN D 1 118 ? 24.142 -18.130 -61.619 1.00 36.31 98 ASN D O 1
ATOM 9569 N N . LEU D 1 119 ? 24.979 -19.317 -63.343 1.00 36.31 99 LEU D N 1
ATOM 9570 C CA . LEU D 1 119 ? 25.381 -18.144 -64.145 1.00 38.32 99 LEU D CA 1
ATOM 9571 C C . LEU D 1 119 ? 24.189 -17.267 -64.535 1.00 38.19 99 LEU D C 1
ATOM 9572 O O . LEU D 1 119 ? 24.261 -16.040 -64.443 1.00 37.11 99 LEU D O 1
ATOM 9577 N N . LEU D 1 120 ? 23.116 -17.915 -64.984 1.00 36.84 100 LEU D N 1
ATOM 9578 C CA . LEU D 1 120 ? 21.971 -17.233 -65.604 1.00 39.16 100 LEU D CA 1
ATOM 9579 C C . LEU D 1 120 ? 20.761 -17.106 -64.685 1.00 39.54 100 LEU D C 1
ATOM 9580 O O . LEU D 1 120 ? 19.783 -16.421 -65.023 1.00 40.27 100 LEU D O 1
ATOM 9585 N N . GLY D 1 121 ? 20.825 -17.776 -63.534 1.00 38.45 101 GLY D N 1
ATOM 9586 C CA . GLY D 1 121 ? 19.800 -17.650 -62.517 1.00 35.27 101 GLY D CA 1
ATOM 9587 C C . GLY D 1 121 ? 18.535 -18.412 -62.813 1.00 35.17 101 GLY D C 1
ATOM 9588 O O . GLY D 1 121 ? 17.442 -17.881 -62.640 1.00 36.50 101 GLY D O 1
ATOM 9589 N N . TYR D 1 122 ? 18.672 -19.650 -63.270 1.00 34.25 102 TYR D N 1
ATOM 9590 C CA . TYR D 1 122 ? 17.522 -20.549 -63.434 1.00 34.17 102 TYR D CA 1
ATOM 9591 C C . TYR D 1 122 ? 17.816 -21.855 -62.708 1.00 34.73 102 TYR D C 1
ATOM 9592 O O . TYR D 1 122 ? 18.971 -22.212 -62.535 1.00 35.67 102 TYR D O 1
ATOM 9601 N N . ASP D 1 123 ? 16.774 -22.580 -62.321 1.00 34.82 103 ASP D N 1
ATOM 9602 C CA . ASP D 1 123 ? 16.938 -23.788 -61.522 1.00 32.73 103 ASP D CA 1
ATOM 9603 C C . ASP D 1 123 ? 17.617 -24.921 -62.262 1.00 34.65 103 ASP D C 1
ATOM 9604 O O . ASP D 1 123 ? 18.410 -25.668 -61.649 1.00 31.61 103 ASP D O 1
ATOM 9609 N N . LYS D 1 124 ? 17.285 -25.067 -63.555 1.00 29.97 104 LYS D N 1
ATOM 9610 C CA . LYS D 1 124 ? 17.649 -26.257 -64.324 1.00 29.85 104 LYS D CA 1
ATOM 9611 C C . LYS D 1 124 ? 17.953 -25.955 -65.797 1.00 30.52 104 LYS D C 1
ATOM 9612 O O . LYS D 1 124 ? 17.510 -24.929 -66.351 1.00 27.63 104 LYS D O 1
ATOM 9618 N N . VAL D 1 125 ? 18.690 -26.868 -66.420 1.00 29.04 105 VAL D N 1
ATOM 9619 C CA . VAL D 1 125 ? 19.076 -26.742 -67.816 1.00 29.24 105 VAL D CA 1
ATOM 9620 C C . VAL D 1 125 ? 18.978 -28.094 -68.496 1.00 30.15 105 VAL D C 1
ATOM 9621 O O . VAL D 1 125 ? 19.203 -29.151 -67.878 1.00 29.76 105 VAL D O 1
ATOM 9625 N N . LEU D 1 126 ? 18.616 -28.046 -69.770 1.00 28.94 106 LEU D N 1
ATOM 9626 C CA . LEU D 1 126 ? 18.569 -29.215 -70.626 1.00 29.29 106 LEU D CA 1
ATOM 9627 C C . LEU D 1 126 ? 19.532 -28.898 -71.749 1.00 27.93 106 LEU D C 1
ATOM 9628 O O . LEU D 1 126 ? 19.292 -27.957 -72.528 1.00 25.44 106 LEU D O 1
ATOM 9633 N N . MET D 1 127 ? 20.627 -29.663 -71.814 1.00 25.67 107 MET D N 1
ATOM 9634 C CA . MET D 1 127 ? 21.642 -29.511 -72.840 1.00 27.06 107 MET D CA 1
ATOM 9635 C C . MET D 1 127 ? 21.294 -30.349 -74.055 1.00 26.24 107 MET D C 1
ATOM 9636 O O . MET D 1 127 ? 20.906 -31.520 -73.932 1.00 27.14 107 MET D O 1
ATOM 9641 N N . MET D 1 128 ? 21.468 -29.761 -75.233 1.00 25.67 108 MET D N 1
ATOM 9642 C CA . MET D 1 128 ? 21.290 -30.464 -76.495 1.00 28.41 108 MET D CA 1
ATOM 9643 C C . MET D 1 128 ? 22.399 -30.029 -77.470 1.00 27.57 108 MET D C 1
ATOM 9644 O O . MET D 1 128 ? 23.301 -29.277 -77.089 1.00 28.96 108 MET D O 1
ATOM 9649 N N . ASN D 1 129 ? 22.335 -30.496 -78.716 1.00 26.77 109 ASN D N 1
ATOM 9650 C CA . ASN D 1 129 ? 23.344 -30.136 -79.727 1.00 27.93 109 ASN D CA 1
ATOM 9651 C C . ASN D 1 129 ? 23.054 -28.896 -80.603 1.00 28.45 109 ASN D C 1
ATOM 9652 O O . ASN D 1 129 ? 23.909 -28.002 -80.721 1.00 26.56 109 ASN D O 1
ATOM 9657 N N . THR D 1 130 ? 21.875 -28.855 -81.235 1.00 27.48 110 THR D N 1
ATOM 9658 C CA . THR D 1 130 ? 21.583 -27.811 -82.248 1.00 27.99 110 THR D CA 1
ATOM 9659 C C . THR D 1 130 ? 20.508 -26.806 -81.840 1.00 29.02 110 THR D C 1
ATOM 9660 O O . THR D 1 130 ? 19.756 -27.022 -80.885 1.00 27.53 110 THR D O 1
ATOM 9664 N N . GLY D 1 131 ? 20.478 -25.678 -82.548 1.00 28.40 111 GLY D N 1
ATOM 9665 C CA . GLY D 1 131 ? 19.439 -24.679 -82.355 1.00 27.92 111 GLY D CA 1
ATOM 9666 C C . GLY D 1 131 ? 18.078 -25.288 -82.595 1.00 27.43 111 GLY D C 1
ATOM 9667 O O . GLY D 1 131 ? 17.192 -25.108 -81.788 1.00 29.75 111 GLY D O 1
ATOM 9668 N N . ALA D 1 132 ? 17.911 -26.014 -83.704 1.00 29.23 112 ALA D N 1
ATOM 9669 C CA . ALA D 1 132 ? 16.631 -26.668 -84.004 1.00 30.79 112 ALA D CA 1
ATOM 9670 C C . ALA D 1 132 ? 16.191 -27.628 -82.878 1.00 31.65 112 ALA D C 1
ATOM 9671 O O . ALA D 1 132 ? 14.997 -27.749 -82.585 1.00 30.79 112 ALA D O 1
ATOM 9673 N N . GLU D 1 133 ? 17.159 -28.274 -82.227 1.00 30.75 113 GLU D N 1
ATOM 9674 C CA . GLU D 1 133 ? 16.871 -29.175 -81.111 1.00 28.41 113 GLU D CA 1
ATOM 9675 C C . GLU D 1 133 ? 16.403 -28.420 -79.902 1.00 27.23 113 GLU D C 1
ATOM 9676 O O . GLU D 1 133 ? 15.481 -28.870 -79.228 1.00 28.80 113 GLU D O 1
ATOM 9682 N N . ALA D 1 134 ? 17.020 -27.274 -79.627 1.00 24.57 114 ALA D N 1
ATOM 9683 C CA . ALA D 1 134 ? 16.566 -26.415 -78.541 1.00 27.50 114 ALA D CA 1
ATOM 9684 C C . ALA D 1 134 ? 15.121 -25.939 -78.791 1.00 29.29 114 ALA D C 1
ATOM 9685 O O . ALA D 1 134 ? 14.272 -26.022 -77.892 1.00 28.22 114 ALA D O 1
ATOM 9687 N N . ASN D 1 135 ? 14.856 -25.430 -79.991 1.00 28.73 115 ASN D N 1
ATOM 9688 C CA . ASN D 1 135 ? 13.468 -25.041 -80.366 1.00 32.31 115 ASN D CA 1
ATOM 9689 C C . ASN D 1 135 ? 12.458 -26.157 -80.125 1.00 30.72 115 ASN D C 1
ATOM 9690 O O . ASN D 1 135 ? 11.460 -25.940 -79.465 1.00 32.66 115 ASN D O 1
ATOM 9695 N N . GLU D 1 136 ? 12.737 -27.356 -80.635 1.00 34.92 116 GLU D N 1
ATOM 9696 C CA . GLU D 1 136 ? 11.811 -28.492 -80.519 1.00 36.72 116 GLU D CA 1
ATOM 9697 C C . GLU D 1 136 ? 11.615 -28.941 -79.061 1.00 38.06 116 GLU D C 1
ATOM 9698 O O . GLU D 1 136 ? 10.514 -29.331 -78.650 1.00 37.83 116 GLU D O 1
ATOM 9704 N N . THR D 1 137 ? 12.688 -28.878 -78.282 1.00 35.82 117 THR D N 1
ATOM 9705 C CA . THR D 1 137 ? 12.624 -29.134 -76.846 1.00 35.16 117 THR D CA 1
ATOM 9706 C C . THR D 1 137 ? 11.806 -28.066 -76.142 1.00 32.62 117 THR D C 1
ATOM 9707 O O . THR D 1 137 ? 10.940 -28.378 -75.315 1.00 32.79 117 THR D O 1
ATOM 9711 N N . ALA D 1 138 ? 12.070 -26.806 -76.463 1.00 30.90 118 ALA D N 1
ATOM 9712 C CA . ALA D 1 138 ? 11.257 -25.738 -75.909 1.00 29.72 118 ALA D CA 1
ATOM 9713 C C . ALA D 1 138 ? 9.771 -25.912 -76.280 1.00 32.00 118 ALA D C 1
ATOM 9714 O O . ALA D 1 138 ? 8.911 -25.694 -75.433 1.00 33.97 118 ALA D O 1
ATOM 9716 N N . TYR D 1 139 ? 9.471 -26.318 -77.513 1.00 33.76 119 TYR D N 1
ATOM 9717 C CA . TYR D 1 139 ? 8.052 -26.500 -77.931 1.00 35.77 119 TYR D CA 1
ATOM 9718 C C . TYR D 1 139 ? 7.341 -27.553 -77.068 1.00 35.62 119 TYR D C 1
ATOM 9719 O O . TYR D 1 139 ? 6.256 -27.297 -76.537 1.00 36.91 119 TYR D O 1
ATOM 9728 N N . LYS D 1 140 ? 7.974 -28.720 -76.933 1.00 34.44 120 LYS D N 1
ATOM 9729 C CA . LYS D 1 140 ? 7.458 -29.844 -76.148 1.00 35.42 120 LYS D CA 1
ATOM 9730 C C . LYS D 1 140 ? 7.350 -29.520 -74.659 1.00 35.01 120 LYS D C 1
ATOM 9731 O O . LYS D 1 140 ? 6.385 -29.946 -73.990 1.00 33.99 120 LYS D O 1
ATOM 9737 N N . LEU D 1 141 ? 8.324 -28.762 -74.151 1.00 31.96 121 LEU D N 1
ATOM 9738 C CA . LEU D 1 141 ? 8.281 -28.286 -72.777 1.00 33.51 121 LEU D CA 1
ATOM 9739 C C . LEU D 1 141 ? 7.064 -27.397 -72.507 1.00 34.76 121 LEU D C 1
ATOM 9740 O O . LEU D 1 141 ? 6.361 -27.560 -71.506 1.00 34.57 121 LEU D O 1
ATOM 9745 N N . CYS D 1 142 ? 6.856 -26.438 -73.398 1.00 34.16 122 CYS D N 1
ATOM 9746 C CA . CYS D 1 142 ? 5.784 -25.457 -73.295 1.00 35.33 122 CYS D CA 1
ATOM 9747 C C . CYS D 1 142 ? 4.435 -26.152 -73.375 1.00 34.16 122 CYS D C 1
ATOM 9748 O O . CYS D 1 142 ? 3.556 -25.899 -72.546 1.00 34.91 122 CYS D O 1
ATOM 9751 N N . ARG D 1 143 ? 4.297 -27.060 -74.338 1.00 35.43 123 ARG D N 1
ATOM 9752 C CA . ARG D 1 143 ? 3.053 -27.818 -74.515 1.00 37.89 123 ARG D CA 1
ATOM 9753 C C . ARG D 1 143 ? 2.736 -28.763 -73.358 1.00 38.98 123 ARG D C 1
ATOM 9754 O O . ARG D 1 143 ? 1.599 -28.786 -72.878 1.00 37.77 123 ARG D O 1
ATOM 9762 N N . LYS D 1 144 ? 3.730 -29.528 -72.898 1.00 38.69 124 LYS D N 1
ATOM 9763 C CA . LYS D 1 144 ? 3.507 -30.413 -71.756 1.00 40.13 124 LYS D CA 1
ATOM 9764 C C . LYS D 1 144 ? 3.162 -29.618 -70.498 1.00 39.63 124 LYS D C 1
ATOM 9765 O O . LYS D 1 144 ? 2.336 -30.062 -69.687 1.00 39.63 124 LYS D O 1
ATOM 9771 N N . TRP D 1 145 ? 3.778 -28.446 -70.340 1.00 37.13 125 TRP D N 1
ATOM 9772 C CA . TRP D 1 145 ? 3.438 -27.559 -69.238 1.00 35.95 125 TRP D CA 1
ATOM 9773 C C . TRP D 1 145 ? 1.995 -27.070 -69.393 1.00 37.28 125 TRP D C 1
ATOM 9774 O O . TRP D 1 145 ? 1.255 -26.964 -68.409 1.00 36.95 125 TRP D O 1
ATOM 9785 N N . GLY D 1 146 ? 1.620 -26.761 -70.631 1.00 36.83 126 GLY D N 1
ATOM 9786 C CA . GLY D 1 146 ? 0.260 -26.347 -70.974 1.00 39.03 126 GLY D CA 1
ATOM 9787 C C . GLY D 1 146 ? -0.758 -27.369 -70.535 1.00 38.24 126 GLY D C 1
ATOM 9788 O O . GLY D 1 146 ? -1.704 -27.018 -69.848 1.00 38.55 126 GLY D O 1
ATOM 9789 N N . TYR D 1 147 ? -0.554 -28.628 -70.930 1.00 40.08 127 TYR D N 1
ATOM 9790 C CA . TYR D 1 147 ? -1.413 -29.743 -70.503 1.00 41.21 127 TYR D CA 1
ATOM 9791 C C . TYR D 1 147 ? -1.400 -29.966 -68.991 1.00 42.61 127 TYR D C 1
ATOM 9792 O O . TYR D 1 147 ? -2.454 -29.955 -68.356 1.00 42.17 127 TYR D O 1
ATOM 9801 N N . GLU D 1 148 ? -0.205 -30.117 -68.417 1.00 43.18 128 GLU D N 1
ATOM 9802 C CA . GLU D 1 148 ? -0.045 -30.457 -66.998 1.00 43.77 128 GLU D CA 1
ATOM 9803 C C . GLU D 1 148 ? -0.437 -29.366 -65.990 1.00 43.36 128 GLU D C 1
ATOM 9804 O O . GLU D 1 148 ? -1.136 -29.636 -65.005 1.00 43.06 128 GLU D O 1
ATOM 9810 N N . VAL D 1 149 ? 0.035 -28.146 -66.223 1.00 42.30 129 VAL D N 1
ATOM 9811 C CA . VAL D 1 149 ? -0.148 -27.056 -65.268 1.00 42.18 129 VAL D CA 1
ATOM 9812 C C . VAL D 1 149 ? -1.357 -26.175 -65.617 1.00 43.88 129 VAL D C 1
ATOM 9813 O O . VAL D 1 149 ? -2.225 -25.959 -64.767 1.00 45.42 129 VAL D O 1
ATOM 9817 N N . LYS D 1 150 ? -1.428 -25.689 -66.858 1.00 43.90 130 LYS D N 1
ATOM 9818 C CA . LYS D 1 150 ? -2.518 -24.797 -67.266 1.00 43.89 130 LYS D CA 1
ATOM 9819 C C . LYS D 1 150 ? -3.822 -25.540 -67.554 1.00 45.24 130 LYS D C 1
ATOM 9820 O O . LYS D 1 150 ? -4.867 -24.910 -67.757 1.00 45.08 130 LYS D O 1
ATOM 9826 N N . LYS D 1 151 ? -3.742 -26.869 -67.593 1.00 45.93 131 LYS D N 1
ATOM 9827 C CA . LYS D 1 151 ? -4.896 -27.757 -67.794 1.00 48.25 131 LYS D CA 1
ATOM 9828 C C . LYS D 1 151 ? -5.616 -27.549 -69.138 1.00 48.49 131 LYS D C 1
ATOM 9829 O O . LYS D 1 151 ? -6.842 -27.636 -69.216 1.00 48.66 131 LYS D O 1
ATOM 9835 N N . ILE D 1 152 ? -4.836 -27.274 -70.182 1.00 47.40 132 ILE D N 1
ATOM 9836 C CA . ILE D 1 152 ? -5.301 -27.266 -71.565 1.00 46.04 132 ILE D CA 1
ATOM 9837 C C . ILE D 1 152 ? -5.662 -28.689 -71.988 1.00 47.86 132 ILE D C 1
ATOM 9838 O O . ILE D 1 152 ? -4.945 -29.627 -71.642 1.00 49.78 132 ILE D O 1
ATOM 9843 N N . PRO D 1 153 ? -6.797 -28.867 -72.701 1.00 48.97 133 PRO D N 1
ATOM 9844 C CA . PRO D 1 153 ? -7.167 -30.179 -73.249 1.00 48.78 133 PRO D CA 1
ATOM 9845 C C . PRO D 1 153 ? -6.101 -30.774 -74.170 1.00 50.64 133 PRO D C 1
ATOM 9846 O O . PRO D 1 153 ? -5.433 -30.033 -74.897 1.00 49.74 133 PRO D O 1
ATOM 9850 N N . GLU D 1 154 ? -5.956 -32.101 -74.116 1.00 51.69 134 GLU D N 1
ATOM 9851 C CA . GLU D 1 154 ? -5.040 -32.865 -74.973 1.00 54.80 134 GLU D CA 1
ATOM 9852 C C . GLU D 1 154 ? -5.041 -32.386 -76.421 1.00 54.38 134 GLU D C 1
ATOM 9853 O O . GLU D 1 154 ? -6.103 -32.082 -76.984 1.00 55.33 134 GLU D O 1
ATOM 9859 N N . ASN D 1 155 ? -3.843 -32.319 -77.003 1.00 53.35 135 ASN D N 1
ATOM 9860 C CA . ASN D 1 155 ? -3.635 -31.900 -78.392 1.00 52.19 135 ASN D CA 1
ATOM 9861 C C . ASN D 1 155 ? -3.951 -30.437 -78.708 1.00 49.11 135 ASN D C 1
ATOM 9862 O O . ASN D 1 155 ? -3.804 -30.019 -79.856 1.00 50.39 135 ASN D O 1
ATOM 9867 N N . MET D 1 156 ? -4.352 -29.663 -77.707 1.00 46.52 136 MET D N 1
ATOM 9868 C CA . MET D 1 156 ? -4.831 -28.288 -77.934 1.00 45.38 136 MET D CA 1
ATOM 9869 C C . MET D 1 156 ? -3.848 -27.139 -77.644 1.00 44.07 136 MET D C 1
ATOM 9870 O O . MET D 1 156 ? -4.114 -25.991 -78.031 1.00 43.12 136 MET D O 1
ATOM 9875 N N . ALA D 1 157 ? -2.744 -27.427 -76.955 1.00 41.93 137 ALA D N 1
ATOM 9876 C CA . ALA D 1 157 ? -1.781 -26.376 -76.571 1.00 38.90 137 ALA D CA 1
ATOM 9877 C C . ALA D 1 157 ? -1.202 -25.651 -77.790 1.00 38.35 137 ALA D C 1
ATOM 9878 O O . ALA D 1 157 ? -0.769 -26.277 -78.771 1.00 37.45 137 ALA D O 1
ATOM 9880 N N . LYS D 1 158 ? -1.229 -24.326 -77.719 1.00 35.94 138 LYS D N 1
ATOM 9881 C CA . LYS D 1 158 ? -0.862 -23.473 -78.837 1.00 39.07 138 LYS D CA 1
ATOM 9882 C C . LYS D 1 158 ? 0.345 -22.625 -78.465 1.00 34.81 138 LYS D C 1
ATOM 9883 O O . LYS D 1 158 ? 0.451 -22.124 -77.345 1.00 36.45 138 LYS D O 1
ATOM 9889 N N . ILE D 1 159 ? 1.254 -22.462 -79.416 1.00 34.95 139 ILE D N 1
ATOM 9890 C CA . ILE D 1 159 ? 2.439 -21.633 -79.206 1.00 34.24 139 ILE D CA 1
ATOM 9891 C C . ILE D 1 159 ? 2.397 -20.437 -80.141 1.00 35.11 139 ILE D C 1
ATOM 9892 O O . ILE D 1 159 ? 2.184 -20.603 -81.335 1.00 34.78 139 ILE D O 1
ATOM 9897 N N . VAL D 1 160 ? 2.591 -19.244 -79.584 1.00 35.34 140 VAL D N 1
ATOM 9898 C CA . VAL D 1 160 ? 2.620 -18.019 -80.348 1.00 37.79 140 VAL D CA 1
ATOM 9899 C C . VAL D 1 160 ? 4.066 -17.597 -80.680 1.00 40.16 140 VAL D C 1
ATOM 9900 O O . VAL D 1 160 ? 4.928 -17.552 -79.806 1.00 38.26 140 VAL D O 1
ATOM 9904 N N . VAL D 1 161 ? 4.290 -17.274 -81.954 1.00 41.62 141 VAL D N 1
ATOM 9905 C CA . VAL D 1 161 ? 5.591 -16.889 -82.508 1.00 43.15 141 VAL D CA 1
ATOM 9906 C C . VAL D 1 161 ? 5.450 -15.539 -83.245 1.00 45.69 141 VAL D C 1
ATOM 9907 O O . VAL D 1 161 ? 4.330 -15.058 -83.449 1.00 44.86 141 VAL D O 1
ATOM 9911 N N . CYS D 1 162 ? 6.568 -14.907 -83.608 1.00 45.94 142 CYS D N 1
ATOM 9912 C CA . CYS D 1 162 ? 6.533 -13.655 -84.376 1.00 47.63 142 CYS D CA 1
ATOM 9913 C C . CYS D 1 162 ? 6.749 -13.862 -85.879 1.00 49.33 142 CYS D C 1
ATOM 9914 O O . CYS D 1 162 ? 7.490 -14.755 -86.297 1.00 47.73 142 CYS D O 1
ATOM 9917 N N . LYS D 1 163 ? 6.092 -13.028 -86.681 1.00 52.32 143 LYS D N 1
ATOM 9918 C CA . LYS D 1 163 ? 6.201 -13.081 -88.144 1.00 55.85 143 LYS D CA 1
ATOM 9919 C C . LYS D 1 163 ? 7.616 -12.746 -88.625 1.00 55.47 143 LYS D C 1
ATOM 9920 O O . LYS D 1 163 ? 8.282 -11.880 -88.052 1.00 56.19 143 LYS D O 1
ATOM 9926 N N . PHE D 1 193 ? 0.424 -23.783 -83.565 1.00 49.95 173 PHE D N 1
ATOM 9927 C CA . PHE D 1 193 ? 1.195 -22.541 -83.780 1.00 50.90 173 PHE D CA 1
ATOM 9928 C C . PHE D 1 193 ? 0.350 -21.390 -84.342 1.00 51.13 173 PHE D C 1
ATOM 9929 O O . PHE D 1 193 ? -0.502 -21.604 -85.218 1.00 51.24 173 PHE D O 1
ATOM 9937 N N . SER D 1 194 ? 0.599 -20.179 -83.849 1.00 49.41 174 SER D N 1
ATOM 9938 C CA . SER D 1 194 ? 0.025 -18.973 -84.442 1.00 49.86 174 SER D CA 1
ATOM 9939 C C . SER D 1 194 ? 1.058 -17.845 -84.468 1.00 49.28 174 SER D C 1
ATOM 9940 O O . SER D 1 194 ? 1.986 -17.827 -83.663 1.00 49.05 174 SER D O 1
ATOM 9943 N N . LYS D 1 195 ? 0.885 -16.901 -85.387 1.00 49.25 175 LYS D N 1
ATOM 9944 C CA . LYS D 1 195 ? 1.856 -15.824 -85.591 1.00 49.46 175 LYS D CA 1
ATOM 9945 C C . LYS D 1 195 ? 1.303 -14.481 -85.161 1.00 49.47 175 LYS D C 1
ATOM 9946 O O . LYS D 1 195 ? 0.099 -14.244 -85.217 1.00 52.30 175 LYS D O 1
ATOM 9952 N N . VAL D 1 196 ? 2.194 -13.598 -84.743 1.00 47.52 176 VAL D N 1
ATOM 9953 C CA . VAL D 1 196 ? 1.839 -12.258 -84.327 1.00 46.99 176 VAL D CA 1
ATOM 9954 C C . VAL D 1 196 ? 2.887 -11.345 -84.948 1.00 47.98 176 VAL D C 1
ATOM 9955 O O . VAL D 1 196 ? 4.011 -11.793 -85.183 1.00 48.47 176 VAL D O 1
ATOM 9959 N N . PRO D 1 197 ? 2.517 -10.095 -85.301 1.00 48.02 177 PRO D N 1
ATOM 9960 C CA . PRO D 1 197 ? 3.565 -9.106 -85.627 1.00 48.01 177 PRO D CA 1
ATOM 9961 C C . PRO D 1 197 ? 4.553 -8.905 -84.474 1.00 46.72 177 PRO D C 1
ATOM 9962 O O . PRO D 1 197 ? 4.143 -8.856 -83.315 1.00 46.44 177 PRO D O 1
ATOM 9966 N N . TYR D 1 198 ? 5.838 -8.777 -84.789 1.00 46.13 178 TYR D N 1
ATOM 9967 C CA . TYR D 1 198 ? 6.852 -8.447 -83.776 1.00 44.92 178 TYR D CA 1
ATOM 9968 C C . TYR D 1 198 ? 6.649 -7.030 -83.265 1.00 45.93 178 TYR D C 1
ATOM 9969 O O . TYR D 1 198 ? 6.138 -6.191 -83.997 1.00 48.09 178 TYR D O 1
ATOM 9978 N N . ASP D 1 199 ? 7.024 -6.777 -82.005 1.00 45.55 179 ASP D N 1
ATOM 9979 C CA . ASP D 1 199 ? 7.029 -5.432 -81.429 1.00 44.87 179 ASP D CA 1
ATOM 9980 C C . ASP D 1 199 ? 5.607 -4.833 -81.452 1.00 46.01 179 ASP D C 1
ATOM 9981 O O . ASP D 1 199 ? 5.415 -3.626 -81.621 1.00 46.05 179 ASP D O 1
ATOM 9986 N N . ASP D 1 200 ? 4.622 -5.706 -81.256 1.00 45.85 180 ASP D N 1
ATOM 9987 C CA . ASP D 1 200 ? 3.202 -5.365 -81.331 1.00 45.78 180 ASP D CA 1
ATOM 9988 C C . ASP D 1 200 ? 2.461 -5.902 -80.113 1.00 44.49 180 ASP D C 1
ATOM 9989 O O . ASP D 1 200 ? 2.027 -7.055 -80.101 1.00 45.48 180 ASP D O 1
ATOM 9994 N N . LEU D 1 201 ? 2.313 -5.051 -79.105 1.00 44.63 181 LEU D N 1
ATOM 9995 C CA . LEU D 1 201 ? 1.718 -5.417 -77.825 1.00 46.18 181 LEU D CA 1
ATOM 9996 C C . LEU D 1 201 ? 0.216 -5.678 -77.913 1.00 48.06 181 LEU D C 1
ATOM 9997 O O . LEU D 1 201 ? -0.305 -6.549 -77.225 1.00 48.51 181 LEU D O 1
ATOM 10002 N N . GLU D 1 202 ? -0.469 -4.933 -78.779 1.00 49.68 182 GLU D N 1
ATOM 10003 C CA . GLU D 1 202 ? -1.902 -5.107 -78.983 1.00 49.99 182 GLU D CA 1
ATOM 10004 C C . GLU D 1 202 ? -2.226 -6.468 -79.583 1.00 48.19 182 GLU D C 1
ATOM 10005 O O . GLU D 1 202 ? -3.089 -7.179 -79.065 1.00 47.79 182 GLU D O 1
ATOM 10011 N N . ALA D 1 203 ? -1.534 -6.831 -80.664 1.00 46.82 183 ALA D N 1
ATOM 10012 C CA . ALA D 1 203 ? -1.724 -8.138 -81.292 1.00 46.08 183 ALA D CA 1
ATOM 10013 C C . ALA D 1 203 ? -1.348 -9.283 -80.332 1.00 45.79 183 ALA D C 1
ATOM 10014 O O . ALA D 1 203 ? -1.991 -10.338 -80.322 1.00 44.84 183 ALA D O 1
ATOM 10016 N N . LEU D 1 204 ? -0.325 -9.048 -79.512 1.00 46.74 184 LEU D N 1
ATOM 10017 C CA . LEU D 1 204 ? 0.115 -10.038 -78.527 1.00 46.90 184 LEU D CA 1
ATOM 10018 C C . LEU D 1 204 ? -1.062 -10.344 -77.609 1.00 46.55 184 LEU D C 1
ATOM 10019 O O . LEU D 1 204 ? -1.554 -11.482 -77.570 1.00 46.70 184 LEU D O 1
ATOM 10024 N N . GLU D 1 205 ? -1.527 -9.316 -76.901 1.00 46.56 185 GLU D N 1
ATOM 10025 C CA . GLU D 1 205 ? -2.669 -9.445 -76.003 1.00 48.74 185 GLU D CA 1
ATOM 10026 C C . GLU D 1 205 ? -3.859 -10.166 -76.629 1.00 50.08 185 GLU D C 1
ATOM 10027 O O . GLU D 1 205 ? -4.453 -11.041 -75.997 1.00 51.64 185 GLU D O 1
ATOM 10033 N N . GLU D 1 206 ? -4.186 -9.812 -77.870 1.00 51.29 186 GLU D N 1
ATOM 10034 C CA . GLU D 1 206 ? -5.331 -10.391 -78.574 1.00 52.64 186 GLU D CA 1
ATOM 10035 C C . GLU D 1 206 ? -5.221 -11.907 -78.686 1.00 51.49 186 GLU D C 1
ATOM 10036 O O . GLU D 1 206 ? -6.182 -12.625 -78.412 1.00 50.61 186 GLU D O 1
ATOM 10042 N N . GLU D 1 207 ? -4.040 -12.378 -79.082 1.00 50.90 187 GLU D N 1
ATOM 10043 C CA . GLU D 1 207 ? -3.766 -13.807 -79.236 1.00 51.51 187 GLU D CA 1
ATOM 10044 C C . GLU D 1 207 ? -3.782 -14.601 -77.919 1.00 50.90 187 GLU D C 1
ATOM 10045 O O . GLU D 1 207 ? -4.307 -15.727 -77.864 1.00 49.83 187 GLU D O 1
ATOM 10051 N N . LEU D 1 208 ? -3.235 -13.996 -76.866 1.00 50.17 188 LEU D N 1
ATOM 10052 C CA . LEU D 1 208 ? -3.022 -14.690 -75.591 1.00 51.89 188 LEU D CA 1
ATOM 10053 C C . LEU D 1 208 ? -4.301 -14.791 -74.747 1.00 52.73 188 LEU D C 1
ATOM 10054 O O . LEU D 1 208 ? -4.328 -15.450 -73.699 1.00 53.94 188 LEU D O 1
ATOM 10059 N N . LYS D 1 209 ? -5.360 -14.145 -75.220 1.00 51.99 189 LYS D N 1
ATOM 10060 C CA . LYS D 1 209 ? -6.672 -14.283 -74.611 1.00 51.76 189 LYS D CA 1
ATOM 10061 C C . LYS D 1 209 ? -7.190 -15.702 -74.790 1.00 50.29 189 LYS D C 1
ATOM 10062 O O . LYS D 1 209 ? -7.972 -16.185 -73.970 1.00 50.73 189 LYS D O 1
ATOM 10068 N N . ASP D 1 210 ? -6.747 -16.362 -75.861 1.00 48.21 190 ASP D N 1
ATOM 10069 C CA . ASP D 1 210 ? -7.101 -17.745 -76.120 1.00 48.35 190 ASP D CA 1
ATOM 10070 C C . ASP D 1 210 ? -6.525 -18.586 -74.973 1.00 50.38 190 ASP D C 1
ATOM 10071 O O . ASP D 1 210 ? -5.319 -18.504 -74.693 1.00 51.44 190 ASP D O 1
ATOM 10076 N N . PRO D 1 211 ? -7.385 -19.359 -74.274 1.00 49.62 191 PRO D N 1
ATOM 10077 C CA . PRO D 1 211 ? -6.939 -20.099 -73.094 1.00 48.61 191 PRO D CA 1
ATOM 10078 C C . PRO D 1 211 ? -6.028 -21.273 -73.439 1.00 47.46 191 PRO D C 1
ATOM 10079 O O . PRO D 1 211 ? -5.374 -21.814 -72.544 1.00 47.18 191 PRO D O 1
ATOM 10083 N N . ASN D 1 212 ? -6.000 -21.673 -74.711 1.00 44.36 192 ASN D N 1
ATOM 10084 C CA . ASN D 1 212 ? -5.172 -22.797 -75.123 1.00 43.83 192 ASN D CA 1
ATOM 10085 C C . ASN D 1 212 ? -3.735 -22.399 -75.490 1.00 41.63 192 ASN D C 1
ATOM 10086 O O . ASN D 1 212 ? -2.988 -23.214 -76.023 1.00 39.03 192 ASN D O 1
ATOM 10091 N N . VAL D 1 213 ? -3.361 -21.148 -75.217 1.00 40.16 193 VAL D N 1
ATOM 10092 C CA . VAL D 1 213 ? -2.019 -20.692 -75.536 1.00 40.62 193 VAL D CA 1
ATOM 10093 C C . VAL D 1 213 ? -1.115 -21.047 -74.362 1.00 40.43 193 VAL D C 1
ATOM 10094 O O . VAL D 1 213 ? -1.350 -20.581 -73.236 1.00 41.10 193 VAL D O 1
ATOM 10098 N N . CYS D 1 214 ? -0.099 -21.877 -74.618 1.00 40.12 194 CYS D N 1
ATOM 10099 C CA . CYS D 1 214 ? 0.854 -22.258 -73.547 1.00 38.78 194 CYS D CA 1
ATOM 10100 C C . CYS D 1 214 ? 2.121 -21.399 -73.460 1.00 37.37 194 CYS D C 1
ATOM 10101 O O . CYS D 1 214 ? 2.724 -21.294 -72.390 1.00 37.95 194 CYS D O 1
ATOM 10104 N N . ALA D 1 215 ? 2.514 -20.778 -74.575 1.00 36.95 195 ALA D N 1
ATOM 10105 C CA . ALA D 1 215 ? 3.763 -20.014 -74.664 1.00 34.80 195 ALA D CA 1
ATOM 10106 C C . ALA D 1 215 ? 3.803 -19.012 -75.824 1.00 35.76 195 ALA D C 1
ATOM 10107 O O . ALA D 1 215 ? 3.209 -19.239 -76.891 1.00 33.16 195 ALA D O 1
ATOM 10109 N N . PHE D 1 216 ? 4.518 -17.914 -75.573 1.00 33.54 196 PHE D N 1
ATOM 10110 C CA . PHE D 1 216 ? 4.993 -16.979 -76.588 1.00 35.69 196 PHE D CA 1
ATOM 10111 C C . PHE D 1 216 ? 6.534 -17.025 -76.702 1.00 35.27 196 PHE D C 1
ATOM 10112 O O . PHE D 1 216 ? 7.256 -16.712 -75.740 1.00 34.30 196 PHE D O 1
ATOM 10120 N N . ILE D 1 217 ? 7.021 -17.364 -77.888 1.00 35.41 197 ILE D N 1
ATOM 10121 C CA . ILE D 1 217 ? 8.454 -17.451 -78.160 1.00 35.67 197 ILE D CA 1
ATOM 10122 C C . ILE D 1 217 ? 8.907 -16.263 -79.022 1.00 37.22 197 ILE D C 1
ATOM 10123 O O . ILE D 1 217 ? 8.422 -16.067 -80.145 1.00 37.04 197 ILE D O 1
ATOM 10128 N N . VAL D 1 218 ? 9.816 -15.462 -78.469 1.00 36.09 198 VAL D N 1
ATOM 10129 C CA . VAL D 1 218 ? 10.261 -14.216 -79.093 1.00 35.82 198 VAL D CA 1
ATOM 10130 C C . VAL D 1 218 ? 11.783 -14.011 -78.925 1.00 37.83 198 VAL D C 1
ATOM 10131 O O . VAL D 1 218 ? 12.349 -14.379 -77.884 1.00 35.97 198 VAL D O 1
ATOM 10135 N N . GLU D 1 219 ? 12.421 -13.450 -79.961 1.00 39.10 199 GLU D N 1
ATOM 10136 C CA . GLU D 1 219 ? 13.816 -12.995 -79.911 1.00 39.95 199 GLU D CA 1
ATOM 10137 C C . GLU D 1 219 ? 13.838 -11.549 -79.446 1.00 39.49 199 GLU D C 1
ATOM 10138 O O . GLU D 1 219 ? 13.035 -10.746 -79.930 1.00 41.71 199 GLU D O 1
ATOM 10144 N N . PRO D 1 220 ? 14.767 -11.196 -78.528 1.00 37.50 200 PRO D N 1
ATOM 10145 C CA . PRO D 1 220 ? 14.906 -9.821 -78.042 1.00 36.56 200 PRO D CA 1
ATOM 10146 C C . PRO D 1 220 ? 15.282 -8.808 -79.127 1.00 37.22 200 PRO D C 1
ATOM 10147 O O . PRO D 1 220 ? 15.033 -7.616 -78.957 1.00 37.06 200 PRO D O 1
ATOM 10151 N N . ILE D 1 221 ? 15.914 -9.289 -80.193 1.00 36.86 201 ILE D N 1
ATOM 10152 C CA . ILE D 1 221 ? 16.213 -8.511 -81.384 1.00 38.98 201 ILE D CA 1
ATOM 10153 C C . ILE D 1 221 ? 16.109 -9.531 -82.488 1.00 40.19 201 ILE D C 1
ATOM 10154 O O . ILE D 1 221 ? 16.715 -10.602 -82.407 1.00 40.90 201 ILE D O 1
ATOM 10159 N N . GLN D 1 222 ? 15.322 -9.214 -83.507 1.00 40.70 202 GLN D N 1
ATOM 10160 C CA . GLN D 1 222 ? 15.118 -10.128 -84.604 1.00 42.46 202 GLN D CA 1
ATOM 10161 C C . GLN D 1 222 ? 16.315 -10.068 -85.533 1.00 44.89 202 GLN D C 1
ATOM 10162 O O . GLN D 1 222 ? 16.548 -9.056 -86.194 1.00 46.82 202 GLN D O 1
ATOM 10168 N N . GLY D 1 223 ? 17.073 -11.159 -85.577 1.00 47.02 203 GLY D N 1
ATOM 10169 C CA . GLY D 1 223 ? 18.289 -11.212 -86.363 1.00 48.58 203 GLY D CA 1
ATOM 10170 C C . GLY D 1 223 ? 18.012 -11.271 -87.846 1.00 49.40 203 GLY D C 1
ATOM 10171 O O . GLY D 1 223 ? 18.368 -10.356 -88.586 1.00 50.59 203 GLY D O 1
ATOM 10172 N N . GLU D 1 224 ? 17.362 -12.343 -88.272 1.00 49.11 204 GLU D N 1
ATOM 10173 C CA . GLU D 1 224 ? 17.233 -12.641 -89.691 1.00 51.67 204 GLU D CA 1
ATOM 10174 C C . GLU D 1 224 ? 16.147 -11.805 -90.368 1.00 51.90 204 GLU D C 1
ATOM 10175 O O . GLU D 1 224 ? 15.978 -11.873 -91.584 1.00 51.79 204 GLU D O 1
ATOM 10181 N N . ALA D 1 225 ? 15.416 -11.029 -89.570 1.00 51.09 205 ALA D N 1
ATOM 10182 C CA . ALA D 1 225 ? 14.475 -10.048 -90.095 1.00 50.68 205 ALA D CA 1
ATOM 10183 C C . ALA D 1 225 ? 15.212 -8.813 -90.605 1.00 50.18 205 ALA D C 1
ATOM 10184 O O . ALA D 1 225 ? 14.643 -8.034 -91.363 1.00 50.10 205 ALA D O 1
ATOM 10186 N N . GLY D 1 226 ? 16.473 -8.635 -90.185 1.00 48.86 206 GLY D N 1
ATOM 10187 C CA . GLY D 1 226 ? 17.245 -7.427 -90.517 1.00 45.57 206 GLY D CA 1
ATOM 10188 C C . GLY D 1 226 ? 17.758 -6.672 -89.304 1.00 44.88 206 GLY D C 1
ATOM 10189 O O . GLY D 1 226 ? 17.927 -5.437 -89.338 1.00 44.16 206 GLY D O 1
ATOM 10190 N N . VAL D 1 227 ? 18.022 -7.411 -88.225 1.00 43.82 207 VAL D N 1
ATOM 10191 C CA . VAL D 1 227 ? 18.400 -6.812 -86.934 1.00 41.55 207 VAL D CA 1
ATOM 10192 C C . VAL D 1 227 ? 17.374 -5.756 -86.494 1.00 41.30 207 VAL D C 1
ATOM 10193 O O . VAL D 1 227 ? 17.695 -4.581 -86.296 1.00 41.42 207 VAL D O 1
ATOM 10197 N N . ILE D 1 228 ? 16.134 -6.205 -86.348 1.00 41.93 208 ILE D N 1
ATOM 10198 C CA . ILE D 1 228 ? 15.044 -5.366 -85.857 1.00 41.90 208 ILE D CA 1
ATOM 10199 C C . ILE D 1 228 ? 15.099 -5.313 -84.337 1.00 43.31 208 ILE D C 1
ATOM 10200 O O . ILE D 1 228 ? 14.779 -6.296 -83.652 1.00 43.07 208 ILE D O 1
ATOM 10205 N N . VAL D 1 229 ? 15.554 -4.169 -83.837 1.00 44.21 209 VAL D N 1
ATOM 10206 C CA . VAL D 1 229 ? 15.526 -3.828 -82.429 1.00 46.02 209 VAL D CA 1
ATOM 10207 C C . VAL D 1 229 ? 14.097 -3.387 -82.108 1.00 48.92 209 VAL D C 1
ATOM 10208 O O . VAL D 1 229 ? 13.526 -2.563 -82.839 1.00 49.96 209 VAL D O 1
ATOM 10212 N N . PRO D 1 230 ? 13.500 -3.940 -81.033 1.00 49.71 210 PRO D N 1
ATOM 10213 C CA . PRO D 1 230 ? 12.154 -3.521 -80.675 1.00 50.31 210 PRO D CA 1
ATOM 10214 C C . PRO D 1 230 ? 12.197 -2.247 -79.848 1.00 50.43 210 PRO D C 1
ATOM 10215 O O . PRO D 1 230 ? 13.233 -1.931 -79.254 1.00 49.62 210 PRO D O 1
ATOM 10219 N N . SER D 1 231 ? 11.084 -1.520 -79.811 1.00 51.44 211 SER D N 1
ATOM 10220 C CA . SER D 1 231 ? 10.983 -0.344 -78.949 1.00 54.05 211 SER D CA 1
ATOM 10221 C C . SER D 1 231 ? 11.293 -0.761 -77.521 1.00 55.36 211 SER D C 1
ATOM 10222 O O . SER D 1 231 ? 11.045 -1.910 -77.146 1.00 55.68 211 SER D O 1
ATOM 10225 N N . ASP D 1 232 ? 11.858 0.155 -76.737 1.00 55.09 212 ASP D N 1
ATOM 10226 C CA . ASP D 1 232 ? 11.987 -0.064 -75.313 1.00 56.12 212 ASP D CA 1
ATOM 10227 C C . ASP D 1 232 ? 10.581 -0.372 -74.829 1.00 55.84 212 ASP D C 1
ATOM 10228 O O . ASP D 1 232 ? 9.608 -0.080 -75.531 1.00 58.59 212 ASP D O 1
ATOM 10233 N N . ASN D 1 233 ? 10.450 -0.969 -73.654 1.00 54.67 213 ASN D N 1
ATOM 10234 C CA . ASN D 1 233 ? 9.114 -1.252 -73.109 1.00 53.23 213 ASN D CA 1
ATOM 10235 C C . ASN D 1 233 ? 8.358 -2.384 -73.802 1.00 49.65 213 ASN D C 1
ATOM 10236 O O . ASN D 1 233 ? 7.341 -2.842 -73.285 1.00 49.93 213 ASN D O 1
ATOM 10241 N N . TYR D 1 234 ? 8.832 -2.833 -74.962 1.00 46.21 214 TYR D N 1
ATOM 10242 C CA . TYR D 1 234 ? 8.220 -3.994 -75.605 1.00 44.66 214 TYR D CA 1
ATOM 10243 C C . TYR D 1 234 ? 8.368 -5.238 -74.722 1.00 43.76 214 TYR D C 1
ATOM 10244 O O . TYR D 1 234 ? 7.377 -5.880 -74.376 1.00 44.64 214 TYR D O 1
ATOM 10253 N N . LEU D 1 235 ? 9.600 -5.551 -74.335 1.00 43.39 215 LEU D N 1
ATOM 10254 C CA . LEU D 1 235 ? 9.866 -6.768 -73.576 1.00 44.23 215 LEU D CA 1
ATOM 10255 C C . LEU D 1 235 ? 9.214 -6.755 -72.187 1.00 43.79 215 LEU D C 1
ATOM 10256 O O . LEU D 1 235 ? 8.748 -7.789 -71.710 1.00 44.83 215 LEU D O 1
ATOM 10261 N N . GLN D 1 236 ? 9.129 -5.582 -71.565 1.00 43.98 216 GLN D N 1
ATOM 10262 C CA . GLN D 1 236 ? 8.377 -5.471 -70.311 1.00 45.80 216 GLN D CA 1
ATOM 10263 C C . GLN D 1 236 ? 6.883 -5.740 -70.511 1.00 45.06 216 GLN D C 1
ATOM 10264 O O . GLN D 1 236 ? 6.249 -6.344 -69.653 1.00 45.65 216 GLN D O 1
ATOM 10270 N N . GLY D 1 237 ? 6.338 -5.300 -71.646 1.00 44.62 217 GLY D N 1
ATOM 10271 C CA . GLY D 1 237 ? 4.944 -5.561 -71.997 1.00 40.96 217 GLY D CA 1
ATOM 10272 C C . GLY D 1 237 ? 4.712 -7.030 -72.303 1.00 40.55 217 GLY D C 1
ATOM 10273 O O . GLY D 1 237 ? 3.664 -7.589 -71.952 1.00 39.29 217 GLY D O 1
ATOM 10274 N N . VAL D 1 238 ? 5.679 -7.661 -72.974 1.00 39.43 218 VAL D N 1
ATOM 10275 C CA . VAL D 1 238 ? 5.600 -9.109 -73.247 1.00 38.71 218 VAL D CA 1
ATOM 10276 C C . VAL D 1 238 ? 5.492 -9.871 -71.920 1.00 39.61 218 VAL D C 1
ATOM 10277 O O . VAL D 1 238 ? 4.637 -10.752 -71.760 1.00 40.51 218 VAL D O 1
ATOM 10281 N N . TYR D 1 239 ? 6.368 -9.507 -70.986 1.00 40.51 219 TYR D N 1
ATOM 10282 C CA . TYR D 1 239 ? 6.396 -10.072 -69.640 1.00 43.74 219 TYR D CA 1
ATOM 10283 C C . TYR D 1 239 ? 5.066 -9.885 -68.911 1.00 44.00 219 TYR D C 1
ATOM 10284 O O . TYR D 1 239 ? 4.517 -10.836 -68.354 1.00 43.80 219 TYR D O 1
ATOM 10293 N N . ASP D 1 240 ? 4.558 -8.654 -68.928 1.00 44.47 220 ASP D N 1
ATOM 10294 C CA . ASP D 1 240 ? 3.310 -8.314 -68.257 1.00 44.08 220 ASP D CA 1
ATOM 10295 C C . ASP D 1 240 ? 2.128 -9.089 -68.839 1.00 43.26 220 ASP D C 1
ATOM 10296 O O . ASP D 1 240 ? 1.335 -9.669 -68.101 1.00 44.55 220 ASP D O 1
ATOM 10301 N N . ILE D 1 241 ? 2.041 -9.149 -70.160 1.00 41.99 221 ILE D N 1
ATOM 10302 C CA . ILE D 1 241 ? 0.938 -9.844 -70.823 1.00 41.03 221 ILE D CA 1
ATOM 10303 C C . ILE D 1 241 ? 1.019 -11.363 -70.659 1.00 40.50 221 ILE D C 1
ATOM 10304 O O . ILE D 1 241 ? -0.002 -12.031 -70.472 1.00 39.03 221 ILE D O 1
ATOM 10309 N N . CYS D 1 242 ? 2.229 -11.914 -70.733 1.00 38.16 222 CYS D N 1
ATOM 10310 C CA . CYS D 1 242 ? 2.420 -13.344 -70.510 1.00 38.48 222 CYS D CA 1
ATOM 10311 C C . CYS D 1 242 ? 2.015 -13.732 -69.087 1.00 37.43 222 CYS D C 1
ATOM 10312 O O . CYS D 1 242 ? 1.343 -14.740 -68.882 1.00 38.56 222 CYS D O 1
ATOM 10315 N N . LYS D 1 243 ? 2.414 -12.923 -68.117 1.00 38.33 223 LYS D N 1
ATOM 10316 C CA . LYS D 1 243 ? 2.017 -13.134 -66.737 1.00 43.57 223 LYS D CA 1
ATOM 10317 C C . LYS D 1 243 ? 0.488 -13.047 -66.577 1.00 44.75 223 LYS D C 1
ATOM 10318 O O . LYS D 1 243 ? -0.147 -13.980 -66.052 1.00 45.63 223 LYS D O 1
ATOM 10324 N N . LYS D 1 244 ? -0.105 -11.969 -67.089 1.00 44.74 224 LYS D N 1
ATOM 10325 C CA . LYS D 1 244 ? -1.547 -11.739 -66.938 1.00 45.47 224 LYS D CA 1
ATOM 10326 C C . LYS D 1 244 ? -2.372 -12.893 -67.463 1.00 44.39 224 LYS D C 1
ATOM 10327 O O . LYS D 1 244 ? -3.355 -13.283 -66.837 1.00 44.15 224 LYS D O 1
ATOM 10333 N N . TYR D 1 245 ? -1.949 -13.464 -68.586 1.00 42.65 225 TYR D N 1
ATOM 10334 C CA . TYR D 1 245 ? -2.691 -14.558 -69.201 1.00 41.58 225 TYR D CA 1
ATOM 10335 C C . TYR D 1 245 ? -2.146 -15.948 -68.899 1.00 39.87 225 TYR D C 1
ATOM 10336 O O . TYR D 1 245 ? -2.589 -16.940 -69.486 1.00 39.46 225 TYR D O 1
ATOM 10345 N N . ASN D 1 246 ? -1.217 -16.022 -67.951 1.00 39.58 226 ASN D N 1
ATOM 10346 C CA . ASN D 1 246 ? -0.629 -17.292 -67.552 1.00 38.59 226 ASN D CA 1
ATOM 10347 C C . ASN D 1 246 ? -0.050 -18.064 -68.765 1.00 37.33 226 ASN D C 1
ATOM 10348 O O . ASN D 1 246 ? -0.444 -19.204 -69.081 1.00 39.09 226 ASN D O 1
ATOM 10353 N N . VAL D 1 247 ? 0.906 -17.419 -69.431 1.00 36.89 227 VAL D N 1
ATOM 10354 C CA . VAL D 1 247 ? 1.521 -17.927 -70.653 1.00 34.10 227 VAL D CA 1
ATOM 10355 C C . VAL D 1 247 ? 3.058 -17.893 -70.481 1.00 33.83 227 VAL D C 1
ATOM 10356 O O . VAL D 1 247 ? 3.602 -16.959 -69.901 1.00 31.88 227 VAL D O 1
ATOM 10360 N N . LEU D 1 248 ? 3.747 -18.929 -70.951 1.00 32.65 228 LEU D N 1
ATOM 10361 C CA . LEU D 1 248 ? 5.203 -18.960 -70.803 1.00 32.91 228 LEU D CA 1
ATOM 10362 C C . LEU D 1 248 ? 5.877 -17.941 -71.712 1.00 32.13 228 LEU D C 1
ATOM 10363 O O . LEU D 1 248 ? 5.686 -17.942 -72.928 1.00 33.99 228 LEU D O 1
ATOM 10368 N N . PHE D 1 249 ? 6.641 -17.053 -71.101 1.00 30.58 229 PHE D N 1
ATOM 10369 C CA . PHE D 1 249 ? 7.436 -16.096 -71.832 1.00 31.85 229 PHE D CA 1
ATOM 10370 C C . PHE D 1 249 ? 8.797 -16.757 -72.155 1.00 32.66 229 PHE D C 1
ATOM 10371 O O . PHE D 1 249 ? 9.652 -16.937 -71.269 1.00 32.16 229 PHE D O 1
ATOM 10379 N N . VAL D 1 250 ? 8.966 -17.174 -73.406 1.00 31.67 230 VAL D N 1
ATOM 10380 C CA . VAL D 1 250 ? 10.230 -17.781 -73.851 1.00 30.69 230 VAL D CA 1
ATOM 10381 C C . VAL D 1 250 ? 11.066 -16.817 -74.689 1.00 33.61 230 VAL D C 1
ATOM 10382 O O . VAL D 1 250 ? 10.618 -16.369 -75.756 1.00 32.40 230 VAL D O 1
ATOM 10386 N N . ALA D 1 251 ? 12.269 -16.496 -74.197 1.00 30.83 231 ALA D N 1
ATOM 10387 C CA . ALA D 1 251 ? 13.222 -15.687 -74.943 1.00 31.51 231 ALA D CA 1
ATOM 10388 C C . ALA D 1 251 ? 14.202 -16.552 -75.734 1.00 32.25 231 ALA D C 1
ATOM 10389 O O . ALA D 1 251 ? 14.944 -17.371 -75.161 1.00 28.67 231 ALA D O 1
ATOM 10391 N N . ASP D 1 252 ? 14.213 -16.350 -77.048 1.00 31.46 232 ASP D N 1
ATOM 10392 C CA . ASP D 1 252 ? 15.177 -17.017 -77.918 1.00 32.90 232 ASP D CA 1
ATOM 10393 C C . ASP D 1 252 ? 16.470 -16.199 -77.957 1.00 32.60 232 ASP D C 1
ATOM 10394 O O . ASP D 1 252 ? 16.562 -15.164 -78.637 1.00 33.44 232 ASP D O 1
ATOM 10399 N N . GLU D 1 253 ? 17.472 -16.668 -77.215 1.00 31.55 233 GLU D N 1
ATOM 10400 C CA . GLU D 1 253 ? 18.747 -15.954 -77.113 1.00 31.30 233 GLU D CA 1
ATOM 10401 C C . GLU D 1 253 ? 19.883 -16.698 -77.813 1.00 31.06 233 GLU D C 1
ATOM 10402 O O . GLU D 1 253 ? 21.075 -16.450 -77.560 1.00 30.25 233 GLU D O 1
ATOM 10408 N N . VAL D 1 254 ? 19.520 -17.589 -78.723 1.00 30.51 234 VAL D N 1
ATOM 10409 C CA . VAL D 1 254 ? 20.525 -18.386 -79.432 1.00 31.70 234 VAL D CA 1
ATOM 10410 C C . VAL D 1 254 ? 21.495 -17.496 -80.228 1.00 33.80 234 VAL D C 1
ATOM 10411 O O . VAL D 1 254 ? 22.697 -17.792 -80.270 1.00 31.58 234 VAL D O 1
ATOM 10415 N N . GLN D 1 255 ? 20.976 -16.405 -80.820 1.00 32.18 235 GLN D N 1
ATOM 10416 C CA . GLN D 1 255 ? 21.788 -15.442 -81.590 1.00 35.22 235 GLN D CA 1
ATOM 10417 C C . GLN D 1 255 ? 22.166 -14.224 -80.775 1.00 33.31 235 GLN D C 1
ATOM 10418 O O . GLN D 1 255 ? 23.238 -13.672 -80.961 1.00 34.57 235 GLN D O 1
ATOM 10424 N N . THR D 1 256 ? 21.270 -13.782 -79.897 1.00 32.26 236 THR D N 1
ATOM 10425 C CA . THR D 1 256 ? 21.451 -12.496 -79.211 1.00 31.24 236 THR D CA 1
ATOM 10426 C C . THR D 1 256 ? 22.194 -12.573 -77.894 1.00 32.29 236 THR D C 1
ATOM 10427 O O . THR D 1 256 ? 22.653 -11.543 -77.389 1.00 31.79 236 THR D O 1
ATOM 10431 N N . GLY D 1 257 ? 22.312 -13.781 -77.330 1.00 30.94 237 GLY D N 1
ATOM 10432 C CA . GLY D 1 257 ? 22.881 -13.925 -75.992 1.00 29.49 237 GLY D CA 1
ATOM 10433 C C . GLY D 1 257 ? 24.404 -13.956 -75.993 1.00 29.10 237 GLY D C 1
ATOM 10434 O O . GLY D 1 257 ? 25.048 -13.730 -77.021 1.00 26.76 237 GLY D O 1
ATOM 10435 N N . LEU D 1 258 ? 24.975 -14.206 -74.814 1.00 28.16 238 LEU D N 1
ATOM 10436 C CA . LEU D 1 258 ? 26.401 -14.522 -74.660 1.00 28.53 238 LEU D CA 1
ATOM 10437 C C . LEU D 1 258 ? 27.296 -13.453 -75.240 1.00 27.76 238 LEU D C 1
ATOM 10438 O O . LEU D 1 258 ? 28.190 -13.742 -76.045 1.00 30.11 238 LEU D O 1
ATOM 10443 N N . GLY D 1 259 ? 27.053 -12.217 -74.821 1.00 28.75 239 GLY D N 1
ATOM 10444 C CA . GLY D 1 259 ? 27.902 -11.091 -75.183 1.00 29.74 239 GLY D CA 1
ATOM 10445 C C . GLY D 1 259 ? 27.558 -10.320 -76.452 1.00 31.76 239 GLY D C 1
ATOM 10446 O O . GLY D 1 259 ? 27.979 -9.170 -76.585 1.00 29.60 239 GLY D O 1
ATOM 10447 N N . ARG D 1 260 ? 26.815 -10.945 -77.376 1.00 30.75 240 ARG D N 1
ATOM 10448 C CA . ARG D 1 260 ? 26.537 -10.360 -78.711 1.00 32.61 240 ARG D CA 1
ATOM 10449 C C . ARG D 1 260 ? 26.005 -8.908 -78.656 1.00 33.44 240 ARG D C 1
ATOM 10450 O O . ARG D 1 260 ? 26.478 -8.054 -79.390 1.00 33.38 240 ARG D O 1
ATOM 10458 N N . THR D 1 261 ? 25.070 -8.633 -77.752 1.00 34.40 241 THR D N 1
ATOM 10459 C CA . THR D 1 261 ? 24.505 -7.282 -77.625 1.00 35.63 241 THR D CA 1
ATOM 10460 C C . THR D 1 261 ? 25.157 -6.497 -76.494 1.00 37.76 241 THR D C 1
ATOM 10461 O O . THR D 1 261 ? 24.725 -5.390 -76.151 1.00 40.02 241 THR D O 1
ATOM 10465 N N . GLY D 1 262 ? 26.212 -7.074 -75.923 1.00 39.77 242 GLY D N 1
ATOM 10466 C CA . GLY D 1 262 ? 26.940 -6.448 -74.827 1.00 38.81 242 GLY D CA 1
ATOM 10467 C C . GLY D 1 262 ? 26.515 -6.923 -73.451 1.00 38.44 242 GLY D C 1
ATOM 10468 O O . GLY D 1 262 ? 26.867 -6.300 -72.455 1.00 40.08 242 GLY D O 1
ATOM 10469 N N . LYS D 1 263 ? 25.747 -8.011 -73.399 1.00 36.45 243 LYS D N 1
ATOM 10470 C CA . LYS D 1 263 ? 25.312 -8.633 -72.146 1.00 35.93 243 LYS D CA 1
ATOM 10471 C C . LYS D 1 263 ? 25.208 -10.153 -72.324 1.00 35.94 243 LYS D C 1
ATOM 10472 O O . LYS D 1 263 ? 25.071 -10.656 -73.461 1.00 33.53 243 LYS D O 1
ATOM 10478 N N . LEU D 1 264 ? 25.224 -10.866 -71.196 1.00 33.17 244 LEU D N 1
ATOM 10479 C CA . LEU D 1 264 ? 25.083 -12.315 -71.180 1.00 34.12 244 LEU D CA 1
ATOM 10480 C C . LEU D 1 264 ? 23.805 -12.796 -71.838 1.00 34.88 244 LEU D C 1
ATOM 10481 O O . LEU D 1 264 ? 23.806 -13.805 -72.557 1.00 35.28 244 LEU D O 1
ATOM 10486 N N . LEU D 1 265 ? 22.704 -12.104 -71.549 1.00 35.20 245 LEU D N 1
ATOM 10487 C CA . LEU D 1 265 ? 21.453 -12.284 -72.280 1.00 35.40 245 LEU D CA 1
ATOM 10488 C C . LEU D 1 265 ? 21.046 -10.885 -72.724 1.00 36.35 245 LEU D C 1
ATOM 10489 O O . LEU D 1 265 ? 21.212 -9.939 -71.951 1.00 35.83 245 LEU D O 1
ATOM 10494 N N . CYS D 1 266 ? 20.541 -10.747 -73.951 1.00 35.99 246 CYS D N 1
ATOM 10495 C CA . CYS D 1 266 ? 20.079 -9.431 -74.442 1.00 36.39 246 CYS D CA 1
ATOM 10496 C C . CYS D 1 266 ? 19.050 -8.859 -73.481 1.00 36.90 246 CYS D C 1
ATOM 10497 O O . CYS D 1 266 ? 19.051 -7.679 -73.141 1.00 36.83 246 CYS D O 1
ATOM 10500 N N . VAL D 1 267 ? 18.192 -9.752 -73.016 1.00 39.59 247 VAL D N 1
ATOM 10501 C CA . VAL D 1 267 ? 17.147 -9.458 -72.047 1.00 41.14 247 VAL D CA 1
ATOM 10502 C C . VAL D 1 267 ? 17.607 -8.702 -70.761 1.00 42.44 247 VAL D C 1
ATOM 10503 O O . VAL D 1 267 ? 16.799 -8.003 -70.133 1.00 41.94 247 VAL D O 1
ATOM 10507 N N . HIS D 1 268 ? 18.893 -8.805 -70.398 1.00 42.71 248 HIS D N 1
ATOM 10508 C CA . HIS D 1 268 ? 19.439 -8.037 -69.258 1.00 43.62 248 HIS D CA 1
ATOM 10509 C C . HIS D 1 268 ? 19.424 -6.518 -69.492 1.00 44.49 248 HIS D C 1
ATOM 10510 O O . HIS D 1 268 ? 19.386 -5.744 -68.524 1.00 45.61 248 HIS D O 1
ATOM 10517 N N . HIS D 1 269 ? 19.482 -6.090 -70.761 1.00 44.31 249 HIS D N 1
ATOM 10518 C CA . HIS D 1 269 ? 19.345 -4.668 -71.109 1.00 44.56 249 HIS D CA 1
ATOM 10519 C C . HIS D 1 269 ? 18.028 -4.086 -70.572 1.00 46.02 249 HIS D C 1
ATOM 10520 O O . HIS D 1 269 ? 17.952 -2.900 -70.261 1.00 47.42 249 HIS D O 1
ATOM 10527 N N . TYR D 1 270 ? 17.006 -4.939 -70.478 1.00 47.19 250 TYR D N 1
ATOM 10528 C CA . TYR D 1 270 ? 15.637 -4.530 -70.150 1.00 48.51 250 TYR D CA 1
ATOM 10529 C C . TYR D 1 270 ? 15.176 -4.924 -68.737 1.00 48.10 250 TYR D C 1
ATOM 10530 O O . TYR D 1 270 ? 14.059 -4.584 -68.336 1.00 47.65 250 TYR D O 1
ATOM 10539 N N . ASN D 1 271 ? 16.045 -5.613 -67.990 1.00 47.92 251 ASN D N 1
ATOM 10540 C CA . ASN D 1 271 ? 15.720 -6.153 -66.660 1.00 47.67 251 ASN D CA 1
ATOM 10541 C C . ASN D 1 271 ? 14.371 -6.867 -66.663 1.00 47.08 251 ASN D C 1
ATOM 10542 O O . ASN D 1 271 ? 13.475 -6.565 -65.866 1.00 46.99 251 ASN D O 1
ATOM 10547 N N . VAL D 1 272 ? 14.225 -7.792 -67.605 1.00 45.48 252 VAL D N 1
ATOM 10548 C CA . VAL D 1 272 ? 13.035 -8.611 -67.703 1.00 44.67 252 VAL D CA 1
ATOM 10549 C C . VAL D 1 272 ? 13.527 -10.037 -67.639 1.00 43.07 252 VAL D C 1
ATOM 10550 O O . VAL D 1 272 ? 14.455 -10.400 -68.354 1.00 43.46 252 VAL D O 1
ATOM 10554 N N . LYS D 1 273 ? 12.903 -10.835 -66.780 1.00 42.17 253 LYS D N 1
ATOM 10555 C CA . LYS D 1 273 ? 13.306 -12.213 -66.554 1.00 40.93 253 LYS D CA 1
ATOM 10556 C C . LYS D 1 273 ? 12.329 -13.163 -67.246 1.00 38.55 253 LYS D C 1
ATOM 10557 O O . LYS D 1 273 ? 11.250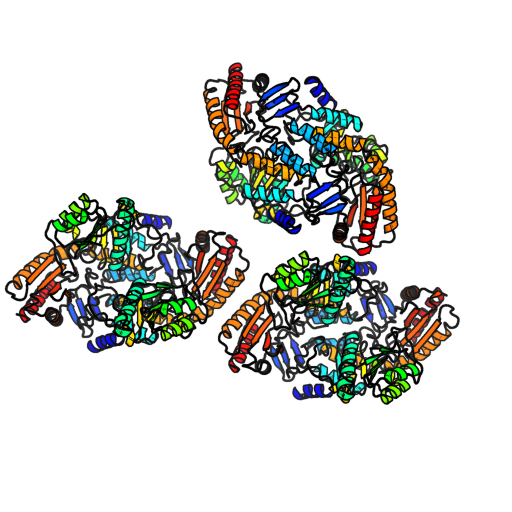 -13.424 -66.730 1.00 40.43 253 LYS D O 1
ATOM 10563 N N . PRO D 1 274 ? 12.697 -13.686 -68.425 1.00 38.06 254 PRO D N 1
ATOM 10564 C CA . PRO D 1 274 ? 11.785 -14.603 -69.104 1.00 37.34 254 PRO D CA 1
ATOM 10565 C C . PRO D 1 274 ? 11.596 -15.898 -68.321 1.00 37.16 254 PRO D C 1
ATOM 10566 O O . PRO D 1 274 ? 12.438 -16.242 -67.476 1.00 35.52 254 PRO D O 1
ATOM 10570 N N . ASP D 1 275 ? 10.495 -16.602 -68.584 1.00 35.42 255 ASP D N 1
ATOM 10571 C CA . ASP D 1 275 ? 10.242 -17.899 -67.958 1.00 34.24 255 ASP D CA 1
ATOM 10572 C C . ASP D 1 275 ? 11.219 -18.984 -68.450 1.00 34.18 255 ASP D C 1
ATOM 10573 O O . ASP D 1 275 ? 11.593 -19.871 -67.689 1.00 33.17 255 ASP D O 1
ATOM 10578 N N . VAL D 1 276 ? 11.592 -18.920 -69.727 1.00 30.98 256 VAL D N 1
ATOM 10579 C CA . VAL D 1 276 ? 12.393 -19.964 -70.384 1.00 29.74 256 VAL D CA 1
ATOM 10580 C C . VAL D 1 276 ? 13.406 -19.267 -71.261 1.00 31.69 256 VAL D C 1
ATOM 10581 O O . VAL D 1 276 ? 13.106 -18.206 -71.820 1.00 31.92 256 VAL D O 1
ATOM 10585 N N . ILE D 1 277 ? 14.588 -19.873 -71.410 1.00 31.69 257 ILE D N 1
ATOM 10586 C CA . ILE D 1 277 ? 15.691 -19.278 -72.175 1.00 31.42 257 ILE D CA 1
ATOM 10587 C C . ILE D 1 277 ? 16.270 -20.303 -73.148 1.00 31.56 257 ILE D C 1
ATOM 10588 O O . ILE D 1 277 ? 16.551 -21.442 -72.767 1.00 31.17 257 ILE D O 1
ATOM 10593 N N . LEU D 1 278 ? 16.406 -19.927 -74.420 1.00 30.34 258 LEU D N 1
ATOM 10594 C CA . LEU D 1 278 ? 17.067 -20.815 -75.369 1.00 27.38 258 LEU D CA 1
ATOM 10595 C C . LEU D 1 278 ? 18.456 -20.242 -75.612 1.00 26.37 258 LEU D C 1
ATOM 10596 O O . LEU D 1 278 ? 18.613 -19.035 -75.788 1.00 26.14 258 LEU D O 1
ATOM 10601 N N . LEU D 1 279 ? 19.459 -21.114 -75.578 1.00 26.11 259 LEU D N 1
ATOM 10602 C CA . LEU D 1 279 ? 20.858 -20.708 -75.794 1.00 24.97 259 LEU D CA 1
ATOM 10603 C C . LEU D 1 279 ? 21.469 -21.644 -76.815 1.00 24.63 259 LEU D C 1
ATOM 10604 O O . LEU D 1 279 ? 20.976 -22.746 -77.028 1.00 23.55 259 LEU D O 1
ATOM 10609 N N . GLY D 1 280 ? 22.548 -21.207 -77.445 1.00 26.94 260 GLY D N 1
ATOM 10610 C CA . GLY D 1 280 ? 23.266 -22.039 -78.404 1.00 26.67 260 GLY D CA 1
ATOM 10611 C C . GLY D 1 280 ? 24.490 -21.304 -78.924 1.00 28.36 260 GLY D C 1
ATOM 10612 O O . GLY D 1 280 ? 25.116 -20.525 -78.193 1.00 28.12 260 GLY D O 1
ATOM 10613 N N . LYS D 1 281 ? 24.825 -21.569 -80.180 1.00 27.54 261 LYS D N 1
ATOM 10614 C CA . LYS D 1 281 ? 25.932 -20.896 -80.881 1.00 30.13 261 LYS D CA 1
ATOM 10615 C C . LYS D 1 281 ? 27.224 -20.754 -80.052 1.00 29.64 261 LYS D C 1
ATOM 10616 O O . LYS D 1 281 ? 28.009 -21.710 -79.990 1.00 29.57 261 LYS D O 1
ATOM 10622 N N . ALA D 1 282 ? 27.416 -19.588 -79.424 1.00 27.35 262 ALA D N 1
ATOM 10623 C CA . ALA D 1 282 ? 28.670 -19.226 -78.747 1.00 30.11 262 ALA D CA 1
ATOM 10624 C C . ALA D 1 282 ? 28.872 -20.033 -77.454 1.00 30.37 262 ALA D C 1
ATOM 10625 O O . ALA D 1 282 ? 29.893 -19.901 -76.758 1.00 31.66 262 ALA D O 1
ATOM 10627 N N . LEU D 1 283 ? 27.882 -20.852 -77.129 1.00 28.67 263 LEU D N 1
ATOM 10628 C CA . LEU D 1 283 ? 27.990 -21.754 -75.988 1.00 31.75 263 LEU D CA 1
ATOM 10629 C C . LEU D 1 283 ? 29.219 -22.673 -76.128 1.00 29.58 263 LEU D C 1
ATOM 10630 O O . LEU D 1 283 ? 29.769 -23.096 -75.126 1.00 29.40 263 LEU D O 1
ATOM 10635 N N . SER D 1 284 ? 29.619 -22.975 -77.369 1.00 27.87 264 SER D N 1
ATOM 10636 C CA . SER D 1 284 ? 30.773 -23.855 -77.651 1.00 29.97 264 SER D CA 1
ATOM 10637 C C . SER D 1 284 ? 32.020 -23.131 -78.167 1.00 30.68 264 SER D C 1
ATOM 10638 O O . SER D 1 284 ? 33.059 -23.767 -78.388 1.00 33.38 264 SER D O 1
ATOM 10641 N N . GLY D 1 285 ? 31.924 -21.822 -78.379 1.00 32.60 265 GLY D N 1
ATOM 10642 C CA . GLY D 1 285 ? 32.961 -21.066 -79.131 1.00 31.44 265 GLY D CA 1
ATOM 10643 C C . GLY D 1 285 ? 33.313 -21.623 -80.513 1.00 31.44 265 GLY D C 1
ATOM 10644 O O . GLY D 1 285 ? 34.437 -21.454 -80.989 1.00 32.61 265 GLY D O 1
ATOM 10645 N N . GLY D 1 286 ? 32.362 -22.274 -81.182 1.00 30.81 266 GLY D N 1
ATOM 10646 C CA . GLY D 1 286 ? 32.620 -22.856 -82.516 1.00 25.57 266 GLY D CA 1
ATOM 10647 C C . GLY D 1 286 ? 33.202 -24.264 -82.501 1.00 27.84 266 GLY D C 1
ATOM 10648 O O . GLY D 1 286 ? 33.369 -24.910 -83.563 1.00 25.26 266 GLY D O 1
ATOM 10649 N N . HIS D 1 287 ? 33.482 -24.788 -81.306 1.00 26.55 267 HIS D N 1
ATOM 10650 C CA . HIS D 1 287 ? 34.187 -26.081 -81.238 1.00 26.47 267 HIS D CA 1
ATOM 10651 C C . HIS D 1 287 ? 33.292 -27.292 -81.248 1.00 27.28 267 HIS D C 1
ATOM 10652 O O . HIS D 1 287 ? 33.773 -28.418 -81.368 1.00 29.47 267 HIS D O 1
ATOM 10659 N N . TYR D 1 288 ? 31.983 -27.085 -81.143 1.00 26.60 268 TYR D N 1
ATOM 10660 C CA . TYR D 1 288 ? 31.081 -28.228 -80.959 1.00 24.43 268 TYR D CA 1
ATOM 10661 C C . TYR D 1 288 ? 29.642 -27.720 -81.079 1.00 22.90 268 TYR D C 1
ATOM 10662 O O . TYR D 1 288 ? 29.357 -26.614 -80.646 1.00 23.18 268 TYR D O 1
ATOM 10671 N N . PRO D 1 289 ? 28.742 -28.505 -81.688 1.00 20.49 269 PRO D N 1
ATOM 10672 C CA . PRO D 1 289 ? 27.335 -28.038 -81.653 1.00 21.78 269 PRO D CA 1
ATOM 10673 C C . PRO D 1 289 ? 26.740 -28.197 -80.234 1.00 23.48 269 PRO D C 1
ATOM 10674 O O . PRO D 1 289 ? 26.579 -29.317 -79.768 1.00 25.16 269 PRO D O 1
ATOM 10678 N N . ILE D 1 290 ? 26.466 -27.090 -79.546 1.00 21.27 270 ILE D N 1
ATOM 10679 C CA . ILE D 1 290 ? 25.934 -27.121 -78.183 1.00 23.81 270 ILE D CA 1
ATOM 10680 C C . ILE D 1 290 ? 24.775 -26.120 -78.042 1.00 24.96 270 ILE D C 1
ATOM 10681 O O . ILE D 1 290 ? 24.909 -24.949 -78.381 1.00 25.05 270 ILE D O 1
ATOM 10686 N N . SER D 1 291 ? 23.651 -26.587 -77.513 1.00 24.47 271 SER D N 1
ATOM 10687 C CA . SER D 1 291 ? 22.544 -25.708 -77.196 1.00 25.50 271 SER D CA 1
ATOM 10688 C C . SER D 1 291 ? 22.001 -26.075 -75.821 1.00 28.72 271 SER D C 1
ATOM 10689 O O . SER D 1 291 ? 22.381 -27.128 -75.252 1.00 27.36 271 SER D O 1
ATOM 10692 N N . ALA D 1 292 ? 21.131 -25.201 -75.307 1.00 28.50 272 ALA D N 1
ATOM 10693 C CA . ALA D 1 292 ? 20.521 -25.327 -73.971 1.00 29.20 272 ALA D CA 1
ATOM 10694 C C . ALA D 1 292 ? 19.168 -24.609 -73.848 1.00 28.34 272 ALA D C 1
ATOM 10695 O O . ALA D 1 292 ? 18.969 -23.503 -74.398 1.00 28.73 272 ALA D O 1
ATOM 10697 N N . VAL D 1 293 ? 18.262 -25.243 -73.101 1.00 28.22 273 VAL D N 1
ATOM 10698 C CA . VAL D 1 293 ? 17.027 -24.641 -72.604 1.00 27.17 273 VAL D CA 1
ATOM 10699 C C . VAL D 1 293 ? 17.101 -24.513 -71.066 1.00 29.13 273 VAL D C 1
ATOM 10700 O O . VAL D 1 293 ? 17.285 -25.518 -70.379 1.00 32.33 273 VAL D O 1
ATOM 10704 N N . LEU D 1 294 ? 16.962 -23.299 -70.538 1.00 27.78 274 LEU D N 1
ATOM 10705 C CA . LEU D 1 294 ? 16.873 -23.071 -69.084 1.00 29.08 274 LEU D CA 1
ATOM 10706 C C . LEU D 1 294 ? 15.459 -22.636 -68.669 1.00 31.95 274 LEU D C 1
ATOM 10707 O O . LEU D 1 294 ? 14.768 -21.907 -69.416 1.00 28.50 274 LEU D O 1
ATOM 10712 N N . ALA D 1 295 ? 15.056 -23.075 -67.471 1.00 29.82 275 ALA D N 1
ATOM 10713 C CA . ALA D 1 295 ? 13.729 -22.816 -66.913 1.00 32.72 275 ALA D CA 1
ATOM 10714 C C . ALA D 1 295 ? 13.777 -23.160 -65.434 1.00 34.01 275 ALA D C 1
ATOM 10715 O O . ALA D 1 295 ? 14.523 -24.054 -65.032 1.00 31.98 275 ALA D O 1
ATOM 10717 N N . ASN D 1 296 ? 12.983 -22.461 -64.626 1.00 33.29 276 ASN D N 1
ATOM 10718 C CA . ASN D 1 296 ? 12.832 -22.843 -63.225 1.00 33.27 276 ASN D CA 1
ATOM 10719 C C . ASN D 1 296 ? 12.075 -24.156 -63.083 1.00 34.23 276 ASN D C 1
ATOM 10720 O O . ASN D 1 296 ? 11.489 -24.665 -64.059 1.00 34.64 276 ASN D O 1
ATOM 10725 N N . ASP D 1 297 ? 12.126 -24.720 -61.871 1.00 35.59 277 ASP D N 1
ATOM 10726 C CA . ASP D 1 297 ? 11.586 -26.038 -61.563 1.00 36.45 277 ASP D CA 1
ATOM 10727 C C . ASP D 1 297 ? 10.107 -26.209 -61.881 1.00 37.07 277 ASP D C 1
ATOM 10728 O O . ASP D 1 297 ? 9.704 -27.259 -62.391 1.00 34.69 277 ASP D O 1
ATOM 10733 N N . ASP D 1 298 ? 9.299 -25.193 -61.577 1.00 38.29 278 ASP D N 1
ATOM 10734 C CA . ASP D 1 298 ? 7.840 -25.291 -61.813 1.00 40.99 278 ASP D CA 1
ATOM 10735 C C . ASP D 1 298 ? 7.535 -25.577 -63.288 1.00 40.66 278 ASP D C 1
ATOM 10736 O O . ASP D 1 298 ? 6.526 -26.211 -63.627 1.00 41.55 278 ASP D O 1
ATOM 10741 N N . ILE D 1 299 ? 8.437 -25.124 -64.159 1.00 37.64 279 ILE D N 1
ATOM 10742 C CA . ILE D 1 299 ? 8.341 -25.416 -65.573 1.00 34.63 279 ILE D CA 1
ATOM 10743 C C . ILE D 1 299 ? 9.103 -26.701 -65.932 1.00 34.31 279 ILE D C 1
ATOM 10744 O O . ILE D 1 299 ? 8.539 -27.603 -66.551 1.00 31.55 279 ILE D O 1
ATOM 10749 N N . MET D 1 300 ? 10.390 -26.769 -65.570 1.00 34.17 280 MET D N 1
ATOM 10750 C CA . MET D 1 300 ? 11.259 -27.877 -66.027 1.00 35.34 280 MET D CA 1
ATOM 10751 C C . MET D 1 300 ? 10.846 -29.260 -65.535 1.00 35.23 280 MET D C 1
ATOM 10752 O O . MET D 1 300 ? 10.963 -30.264 -66.262 1.00 33.60 280 MET D O 1
ATOM 10757 N N . LEU D 1 301 ? 10.356 -29.316 -64.306 1.00 37.62 281 LEU D N 1
ATOM 10758 C CA . LEU D 1 301 ? 9.984 -30.596 -63.671 1.00 40.09 281 LEU D CA 1
ATOM 10759 C C . LEU D 1 301 ? 8.769 -31.276 -64.323 1.00 41.43 281 LEU D C 1
ATOM 10760 O O . LEU D 1 301 ? 8.335 -32.353 -63.903 1.00 41.91 281 LEU D O 1
ATOM 10765 N N . VAL D 1 302 ? 8.246 -30.646 -65.371 1.00 40.41 282 VAL D N 1
ATOM 10766 C CA . VAL D 1 302 ? 7.227 -31.242 -66.228 1.00 40.88 282 VAL D CA 1
ATOM 10767 C C . VAL D 1 302 ? 7.828 -32.364 -67.069 1.00 42.81 282 VAL D C 1
ATOM 10768 O O . VAL D 1 302 ? 7.139 -33.312 -67.447 1.00 42.68 282 VAL D O 1
ATOM 10772 N N . ILE D 1 303 ? 9.123 -32.242 -67.356 1.00 45.23 283 ILE D N 1
ATOM 10773 C CA . ILE D 1 303 ? 9.871 -33.213 -68.165 1.00 47.88 283 ILE D CA 1
ATOM 10774 C C . ILE D 1 303 ? 10.157 -34.492 -67.371 1.00 48.65 283 ILE D C 1
ATOM 10775 O O . ILE D 1 303 ? 10.567 -34.428 -66.211 1.00 49.02 283 ILE D O 1
ATOM 10780 N N . LYS D 1 304 ? 9.936 -35.639 -68.011 1.00 50.71 284 LYS D N 1
ATOM 10781 C CA . LYS D 1 304 ? 10.117 -36.962 -67.396 1.00 53.69 284 LYS D CA 1
ATOM 10782 C C . LYS D 1 304 ? 10.894 -37.874 -68.341 1.00 54.17 284 LYS D C 1
ATOM 10783 O O . LYS D 1 304 ? 10.819 -37.691 -69.554 1.00 52.61 284 LYS D O 1
ATOM 10789 N N . PRO D 1 305 ? 11.632 -38.871 -67.793 1.00 57.29 285 PRO D N 1
ATOM 10790 C CA . PRO D 1 305 ? 12.441 -39.790 -68.613 1.00 59.80 285 PRO D CA 1
ATOM 10791 C C . PRO D 1 305 ? 11.635 -40.554 -69.660 1.00 63.35 285 PRO D C 1
ATOM 10792 O O . PRO D 1 305 ? 10.552 -41.063 -69.345 1.00 65.41 285 PRO D O 1
ATOM 10796 N N . GLY D 1 306 ? 12.158 -40.623 -70.887 1.00 66.18 286 GLY D N 1
ATOM 10797 C CA . GLY D 1 306 ? 11.513 -41.351 -71.989 1.00 70.04 286 GLY D CA 1
ATOM 10798 C C . GLY D 1 306 ? 11.538 -40.666 -73.354 1.00 73.17 286 GLY D C 1
ATOM 10799 O O . GLY D 1 306 ? 11.660 -41.335 -74.384 1.00 73.10 286 GLY D O 1
ATOM 10800 N N . GLU D 1 307 ? 11.441 -39.334 -73.356 1.00 75.84 287 GLU D N 1
ATOM 10801 C CA . GLU D 1 307 ? 11.283 -38.527 -74.587 1.00 78.57 287 GLU D CA 1
ATOM 10802 C C . GLU D 1 307 ? 12.595 -38.272 -75.379 1.00 79.11 287 GLU D C 1
ATOM 10803 O O . GLU D 1 307 ? 13.637 -38.886 -75.090 1.00 78.63 287 GLU D O 1
ATOM 10809 N N . HIS D 1 308 ? 12.493 -37.385 -76.384 1.00 79.18 288 HIS D N 1
ATOM 10810 C CA . HIS D 1 308 ? 13.593 -36.859 -77.239 1.00 79.06 288 HIS D CA 1
ATOM 10811 C C . HIS D 1 308 ? 15.030 -37.311 -76.915 1.00 77.21 288 HIS D C 1
ATOM 10812 O O . HIS D 1 308 ? 15.553 -37.011 -75.826 1.00 77.62 288 HIS D O 1
ATOM 10819 N N . GLY D 1 309 ? 15.679 -37.994 -77.866 1.00 73.12 289 GLY D N 1
ATOM 10820 C CA . GLY D 1 309 ? 16.986 -38.582 -77.581 1.00 67.43 289 GLY D CA 1
ATOM 10821 C C . GLY D 1 309 ? 18.101 -38.686 -78.610 1.00 62.50 289 GLY D C 1
ATOM 10822 O O . GLY D 1 309 ? 18.492 -39.806 -78.970 1.00 63.07 289 GLY D O 1
ATOM 10823 N N . SER D 1 310 ? 18.650 -37.552 -79.060 1.00 57.01 290 SER D N 1
ATOM 10824 C CA . SER D 1 310 ? 19.960 -37.597 -79.730 1.00 51.60 290 SER D CA 1
ATOM 10825 C C . SER D 1 310 ? 20.975 -38.033 -78.682 1.00 47.07 290 SER D C 1
ATOM 10826 O O . SER D 1 310 ? 21.124 -37.382 -77.636 1.00 45.28 290 SER D O 1
ATOM 10829 N N . THR D 1 311 ? 21.648 -39.143 -78.974 1.00 41.62 291 THR D N 1
ATOM 10830 C CA . THR D 1 311 ? 22.624 -39.715 -78.063 1.00 38.99 291 THR D CA 1
ATOM 10831 C C . THR D 1 311 ? 23.747 -38.741 -77.700 1.00 35.16 291 THR D C 1
ATOM 10832 O O . THR D 1 311 ? 24.323 -38.876 -76.631 1.00 36.36 291 THR D O 1
ATOM 10836 N N . TYR D 1 312 ? 24.010 -37.723 -78.533 1.00 30.48 292 TYR D N 1
ATOM 10837 C CA . TYR D 1 312 ? 25.099 -36.749 -78.251 1.00 27.57 292 TYR D CA 1
ATOM 10838 C C . TYR D 1 312 ? 24.748 -35.609 -77.313 1.00 28.26 292 TYR D C 1
ATOM 10839 O O . TYR D 1 312 ? 25.646 -34.897 -76.839 1.00 24.47 292 TYR D O 1
ATOM 10848 N N . GLY D 1 313 ? 23.452 -35.413 -77.049 1.00 27.97 293 GLY D N 1
ATOM 10849 C CA . GLY D 1 313 ? 23.017 -34.314 -76.181 1.00 26.39 293 GLY D CA 1
ATOM 10850 C C . GLY D 1 313 ? 23.474 -34.560 -74.742 1.00 27.79 293 GLY D C 1
ATOM 10851 O O . GLY D 1 313 ? 23.344 -35.676 -74.228 1.00 27.67 293 GLY D O 1
ATOM 10852 N N . GLY D 1 314 ? 24.009 -33.521 -74.106 1.00 23.57 294 GLY D N 1
ATOM 10853 C CA . GLY D 1 314 ? 24.608 -33.639 -72.793 1.00 25.99 294 GLY D CA 1
ATOM 10854 C C . GLY D 1 314 ? 25.904 -34.469 -72.721 1.00 28.44 294 GLY D C 1
ATOM 10855 O O . GLY D 1 314 ? 26.229 -35.005 -71.681 1.00 26.01 294 GLY D O 1
ATOM 10856 N N . ASN D 1 315 ? 26.645 -34.586 -73.819 1.00 29.50 295 ASN D N 1
ATOM 10857 C CA . ASN D 1 315 ? 27.866 -35.407 -73.785 1.00 28.34 295 ASN D CA 1
ATOM 10858 C C . ASN D 1 315 ? 28.997 -34.744 -72.990 1.00 26.26 295 ASN D C 1
ATOM 10859 O O . ASN D 1 315 ? 29.039 -33.517 -72.851 1.00 23.94 295 ASN D O 1
ATOM 10864 N N . PRO D 1 316 ? 29.899 -35.564 -72.417 1.00 27.27 296 PRO D N 1
ATOM 10865 C CA . PRO D 1 316 ? 30.975 -34.955 -71.613 1.00 25.88 296 PRO D CA 1
ATOM 10866 C C . PRO D 1 316 ? 31.871 -33.975 -72.386 1.00 26.94 296 PRO D C 1
ATOM 10867 O O . PRO D 1 316 ? 32.295 -32.970 -71.830 1.00 28.10 296 PRO D O 1
ATOM 10871 N N . LEU D 1 317 ? 32.157 -34.247 -73.656 1.00 28.12 297 LEU D N 1
ATOM 10872 C CA . LEU D 1 317 ? 33.044 -33.355 -74.424 1.00 27.44 297 LEU D CA 1
ATOM 10873 C C . LEU D 1 317 ? 32.402 -31.966 -74.596 1.00 26.65 297 LEU D C 1
ATOM 10874 O O . LEU D 1 317 ? 33.002 -30.951 -74.253 1.00 26.66 297 LEU D O 1
ATOM 10879 N N . ALA D 1 318 ? 31.154 -31.948 -75.067 1.00 26.13 298 ALA D N 1
ATOM 10880 C CA . ALA D 1 318 ? 30.329 -30.727 -75.082 1.00 23.90 298 ALA D CA 1
ATOM 10881 C C . ALA D 1 318 ? 30.326 -30.049 -73.719 1.00 24.79 298 ALA D C 1
ATOM 10882 O O . ALA D 1 318 ? 30.569 -28.856 -73.622 1.00 24.55 298 ALA D O 1
ATOM 10884 N N . ALA D 1 319 ? 30.088 -30.823 -72.649 1.00 22.55 299 ALA D N 1
ATOM 10885 C CA . ALA D 1 319 ? 29.895 -30.236 -71.332 1.00 22.31 299 ALA D CA 1
ATOM 10886 C C . ALA D 1 319 ? 31.125 -29.473 -70.861 1.00 23.20 299 ALA D C 1
ATOM 10887 O O . ALA D 1 319 ? 30.996 -28.385 -70.313 1.00 22.39 299 ALA D O 1
ATOM 10889 N N . SER D 1 320 ? 32.323 -30.028 -71.094 1.00 24.14 300 SER D N 1
ATOM 10890 C CA . SER D 1 320 ? 33.576 -29.305 -70.761 1.00 27.13 300 SER D CA 1
ATOM 10891 C C . SER D 1 320 ? 33.909 -28.154 -71.718 1.00 26.01 300 SER D C 1
ATOM 10892 O O . SER D 1 320 ? 34.401 -27.093 -71.283 1.00 25.82 300 SER D O 1
ATOM 10895 N N . ILE D 1 321 ? 33.665 -28.356 -73.016 1.00 24.99 301 ILE D N 1
ATOM 10896 C CA . ILE D 1 321 ? 33.886 -27.258 -73.972 1.00 28.72 301 ILE D CA 1
ATOM 10897 C C . ILE D 1 321 ? 33.048 -26.058 -73.544 1.00 29.72 301 ILE D C 1
ATOM 10898 O O . ILE D 1 321 ? 33.554 -24.947 -73.463 1.00 32.10 301 ILE D O 1
ATOM 10903 N N . CYS D 1 322 ? 31.780 -26.306 -73.219 1.00 30.78 302 CYS D N 1
ATOM 10904 C CA . CYS D 1 322 ? 30.845 -25.232 -72.850 1.00 29.80 302 CYS D CA 1
ATOM 10905 C C . CYS D 1 322 ? 31.284 -24.365 -71.676 1.00 29.59 302 CYS D C 1
ATOM 10906 O O . CYS D 1 322 ? 31.198 -23.143 -71.762 1.00 27.15 302 CYS D O 1
ATOM 10909 N N . VAL D 1 323 ? 31.739 -24.986 -70.572 1.00 30.86 303 VAL D N 1
ATOM 10910 C CA . VAL D 1 323 ? 32.164 -24.222 -69.382 1.00 30.32 303 VAL D CA 1
ATOM 10911 C C . VAL D 1 323 ? 33.339 -23.294 -69.694 1.00 31.51 303 VAL D C 1
ATOM 10912 O O . VAL D 1 323 ? 33.360 -22.136 -69.283 1.00 33.39 303 VAL D O 1
ATOM 10916 N N . GLU D 1 324 ? 34.317 -23.819 -70.421 1.00 33.21 304 GLU D N 1
ATOM 10917 C CA . GLU D 1 324 ? 35.464 -23.023 -70.831 1.00 35.84 304 GLU D CA 1
ATOM 10918 C C . GLU D 1 324 ? 35.084 -21.932 -71.846 1.00 34.07 304 GLU D C 1
ATOM 10919 O O . GLU D 1 324 ? 35.585 -20.815 -71.766 1.00 33.94 304 GLU D O 1
ATOM 10925 N N . ALA D 1 325 ? 34.204 -22.263 -72.786 1.00 31.50 305 ALA D N 1
ATOM 10926 C CA . ALA D 1 325 ? 33.731 -21.260 -73.754 1.00 31.79 305 ALA D CA 1
ATOM 10927 C C . ALA D 1 325 ? 33.080 -20.075 -73.034 1.00 30.75 305 ALA D C 1
ATOM 10928 O O . ALA D 1 325 ? 33.269 -18.936 -73.435 1.00 31.23 305 ALA D O 1
ATOM 10930 N N . LEU D 1 326 ? 32.347 -20.350 -71.947 1.00 32.22 306 LEU D N 1
ATOM 10931 C CA . LEU D 1 326 ? 31.729 -19.300 -71.126 1.00 30.60 306 LEU D CA 1
ATOM 10932 C C . LEU D 1 326 ? 32.719 -18.575 -70.226 1.00 32.17 306 LEU D C 1
ATOM 10933 O O . LEU D 1 326 ? 32.599 -17.357 -70.012 1.00 26.03 306 LEU D O 1
ATOM 10938 N N . ASN D 1 327 ? 33.656 -19.340 -69.658 1.00 33.51 307 ASN D N 1
ATOM 10939 C CA . ASN D 1 327 ? 34.753 -18.775 -68.867 1.00 33.86 307 ASN D CA 1
ATOM 10940 C C . ASN D 1 327 ? 35.529 -17.728 -69.670 1.00 33.60 307 ASN D C 1
ATOM 10941 O O . ASN D 1 327 ? 35.793 -16.640 -69.177 1.00 36.26 307 ASN D O 1
ATOM 10946 N N . VAL D 1 328 ? 35.925 -18.090 -70.889 1.00 31.15 308 VAL D N 1
ATOM 10947 C CA . VAL D 1 328 ? 36.613 -17.168 -71.791 1.00 33.58 308 VAL D CA 1
ATOM 10948 C C . VAL D 1 328 ? 35.800 -15.889 -72.006 1.00 34.19 308 VAL D C 1
ATOM 10949 O O . VAL D 1 328 ? 36.319 -14.781 -71.905 1.00 33.06 308 VAL D O 1
ATOM 10953 N N . LEU D 1 329 ? 34.518 -16.067 -72.305 1.00 36.06 309 LEU D N 1
ATOM 10954 C CA . LEU D 1 329 ? 33.596 -14.949 -72.508 1.00 37.19 309 LEU D CA 1
ATOM 10955 C C . LEU D 1 329 ? 33.637 -13.990 -71.320 1.00 36.49 309 LEU D C 1
ATOM 10956 O O . LEU D 1 329 ? 33.796 -12.777 -71.488 1.00 36.09 309 LEU D O 1
ATOM 10961 N N . ILE D 1 330 ? 33.494 -14.555 -70.121 1.00 35.62 310 ILE D N 1
ATOM 10962 C CA . ILE D 1 330 ? 33.476 -13.792 -68.890 1.00 37.69 310 ILE D CA 1
ATOM 10963 C C . ILE D 1 330 ? 34.883 -13.278 -68.539 1.00 37.52 310 ILE D C 1
ATOM 10964 O O . ILE D 1 330 ? 35.066 -12.081 -68.375 1.00 35.88 310 ILE D O 1
ATOM 10969 N N . ASN D 1 331 ? 35.870 -14.184 -68.459 1.00 38.60 311 ASN D N 1
ATOM 10970 C CA . ASN D 1 331 ? 37.221 -13.815 -68.025 1.00 40.30 311 ASN D CA 1
ATOM 10971 C C . ASN D 1 331 ? 37.872 -12.751 -68.912 1.00 42.07 311 ASN D C 1
ATOM 10972 O O . ASN D 1 331 ? 38.580 -11.874 -68.415 1.00 42.80 311 ASN D O 1
ATOM 10977 N N . GLU D 1 332 ? 37.626 -12.815 -70.224 1.00 42.94 312 GLU D N 1
ATOM 10978 C CA . GLU D 1 332 ? 38.180 -11.812 -71.136 1.00 43.29 312 GLU D CA 1
ATOM 10979 C C . GLU D 1 332 ? 37.289 -10.598 -71.341 1.00 42.69 312 GLU D C 1
ATOM 10980 O O . GLU D 1 332 ? 37.570 -9.777 -72.204 1.00 44.62 312 GLU D O 1
ATOM 10986 N N . LYS D 1 333 ? 36.212 -10.498 -70.563 1.00 43.25 313 LYS D N 1
ATOM 10987 C CA . LYS D 1 333 ? 35.327 -9.334 -70.579 1.00 43.85 313 LYS D CA 1
ATOM 10988 C C . LYS D 1 333 ? 34.817 -8.980 -71.997 1.00 43.64 313 LYS D C 1
ATOM 10989 O O . LYS D 1 333 ? 34.748 -7.809 -72.383 1.00 40.85 313 LYS D O 1
ATOM 10995 N N . LEU D 1 334 ? 34.449 -10.007 -72.760 1.00 41.90 314 LEU D N 1
ATOM 10996 C CA . LEU D 1 334 ? 34.001 -9.807 -74.139 1.00 39.33 314 LEU D CA 1
ATOM 10997 C C . LEU D 1 334 ? 32.626 -9.124 -74.235 1.00 39.94 314 LEU D C 1
ATOM 10998 O O . LEU D 1 334 ? 32.394 -8.340 -75.166 1.00 39.72 314 LEU D O 1
ATOM 11003 N N . CYS D 1 335 ? 31.739 -9.424 -73.279 1.00 39.91 315 CYS D N 1
ATOM 11004 C CA . CYS D 1 335 ? 30.439 -8.751 -73.133 1.00 41.69 315 CYS D CA 1
ATOM 11005 C C . CYS D 1 335 ? 30.626 -7.251 -72.970 1.00 41.56 315 CYS D C 1
ATOM 11006 O O . CYS D 1 335 ? 29.934 -6.448 -73.607 1.00 40.10 315 CYS D O 1
ATOM 11009 N N . GLU D 1 336 ? 31.545 -6.890 -72.079 1.00 43.04 316 GLU D N 1
ATOM 11010 C CA . GLU D 1 336 ? 31.897 -5.493 -71.815 1.00 43.30 316 GLU D CA 1
ATOM 11011 C C . GLU D 1 336 ? 32.518 -4.858 -73.048 1.00 42.86 316 GLU D C 1
ATOM 11012 O O . GLU D 1 336 ? 32.244 -3.693 -73.360 1.00 42.51 316 GLU D O 1
ATOM 11018 N N . ASN D 1 337 ? 33.363 -5.618 -73.749 1.00 41.57 317 ASN D N 1
ATOM 11019 C CA . ASN D 1 337 ? 34.004 -5.096 -74.952 1.00 40.26 317 ASN D CA 1
ATOM 11020 C C . ASN D 1 337 ? 32.963 -4.765 -76.039 1.00 40.16 317 ASN D C 1
ATOM 11021 O O . ASN D 1 337 ? 32.968 -3.661 -76.582 1.00 36.84 317 ASN D O 1
ATOM 11026 N N . ALA D 1 338 ? 32.058 -5.709 -76.318 1.00 39.98 318 ALA D N 1
ATOM 11027 C CA . ALA D 1 338 ? 30.965 -5.464 -77.266 1.00 42.71 318 ALA D CA 1
ATOM 11028 C C . ALA D 1 338 ? 30.145 -4.259 -76.870 1.00 43.67 318 ALA D C 1
ATOM 11029 O O . ALA D 1 338 ? 29.808 -3.436 -77.721 1.00 46.07 318 ALA D O 1
ATOM 11031 N N . GLU D 1 339 ? 29.848 -4.141 -75.579 1.00 46.72 319 GLU D N 1
ATOM 11032 C CA . GLU D 1 339 ? 29.076 -3.004 -75.058 1.00 48.75 319 GLU D CA 1
ATOM 11033 C C . GLU D 1 339 ? 29.731 -1.637 -75.287 1.00 49.63 319 GLU D C 1
ATOM 11034 O O . GLU D 1 339 ? 29.067 -0.705 -75.741 1.00 50.28 319 GLU D O 1
ATOM 11040 N N . LYS D 1 340 ? 31.018 -1.511 -74.981 1.00 50.62 320 LYS D N 1
ATOM 11041 C CA . LYS D 1 340 ? 31.659 -0.197 -75.062 1.00 52.34 320 LYS D CA 1
ATOM 11042 C C . LYS D 1 340 ? 32.117 0.202 -76.473 1.00 51.32 320 LYS D C 1
ATOM 11043 O O . LYS D 1 340 ? 32.284 1.389 -76.753 1.00 51.55 320 LYS D O 1
ATOM 11049 N N . LEU D 1 341 ? 32.333 -0.785 -77.344 1.00 51.27 321 LEU D N 1
ATOM 11050 C CA . LEU D 1 341 ? 32.804 -0.528 -78.714 1.00 50.76 321 LEU D CA 1
ATOM 11051 C C . LEU D 1 341 ? 31.651 -0.449 -79.721 1.00 51.43 321 LEU D C 1
ATOM 11052 O O . LEU D 1 341 ? 31.766 0.205 -80.765 1.00 51.65 321 LEU D O 1
ATOM 11057 N N . GLY D 1 342 ? 30.550 -1.122 -79.396 1.00 51.10 322 GLY D N 1
ATOM 11058 C CA . GLY D 1 342 ? 29.369 -1.179 -80.251 1.00 49.45 322 GLY D CA 1
ATOM 11059 C C . GLY D 1 342 ? 28.658 0.147 -80.412 1.00 49.66 322 GLY D C 1
ATOM 11060 O O . GLY D 1 342 ? 28.261 0.502 -81.517 1.00 47.92 322 GLY D O 1
ATOM 11061 N N . GLY D 1 343 ? 28.490 0.869 -79.307 1.00 49.08 323 GLY D N 1
ATOM 11062 C CA . GLY D 1 343 ? 27.910 2.207 -79.337 1.00 48.85 323 GLY D CA 1
ATOM 11063 C C . GLY D 1 343 ? 28.615 3.123 -80.329 1.00 48.81 323 GLY D C 1
ATOM 11064 O O . GLY D 1 343 ? 28.018 3.496 -81.349 1.00 47.64 323 GLY D O 1
ATOM 11065 N N . PRO D 1 344 ? 29.873 3.518 -80.021 1.00 48.63 324 PRO D N 1
ATOM 11066 C CA . PRO D 1 344 ? 30.713 4.312 -80.922 1.00 48.41 324 PRO D CA 1
ATOM 11067 C C . PRO D 1 344 ? 30.768 3.824 -82.368 1.00 48.10 324 PRO D C 1
ATOM 11068 O O . PRO D 1 344 ? 30.580 4.633 -83.268 1.00 48.15 324 PRO D O 1
ATOM 11072 N N . PHE D 1 345 ? 31.016 2.533 -82.595 1.00 46.61 325 PHE D N 1
ATOM 11073 C CA . PHE D 1 345 ? 31.046 1.984 -83.959 1.00 46.57 325 PHE D CA 1
ATOM 11074 C C . PHE D 1 345 ? 29.806 2.410 -84.745 1.00 48.08 325 PHE D C 1
ATOM 11075 O O . PHE D 1 345 ? 29.914 2.940 -85.861 1.00 48.22 325 PHE D O 1
ATOM 11083 N N . LEU D 1 346 ? 28.640 2.198 -84.143 1.00 48.81 326 LEU D N 1
ATOM 11084 C CA . LEU D 1 346 ? 27.370 2.517 -84.768 1.00 50.73 326 LEU D CA 1
ATOM 11085 C C . LEU D 1 346 ? 27.161 4.027 -84.943 1.00 51.71 326 LEU D C 1
ATOM 11086 O O . LEU D 1 346 ? 26.704 4.459 -86.006 1.00 51.63 326 LEU D O 1
ATOM 11091 N N . GLU D 1 347 ? 27.503 4.825 -83.926 1.00 53.71 327 GLU D N 1
ATOM 11092 C CA . GLU D 1 347 ? 27.398 6.297 -84.035 1.00 56.53 327 GLU D CA 1
ATOM 11093 C C . GLU D 1 347 ? 28.366 6.877 -85.081 1.00 56.72 327 GLU D C 1
ATOM 11094 O O . GLU D 1 347 ? 28.023 7.834 -85.774 1.00 58.22 327 GLU D O 1
ATOM 11100 N N . ASN D 1 348 ? 29.561 6.295 -85.187 1.00 55.93 328 ASN D N 1
ATOM 11101 C CA . ASN D 1 348 ? 30.532 6.652 -86.223 1.00 55.79 328 ASN D CA 1
ATOM 11102 C C . ASN D 1 348 ? 30.037 6.363 -87.634 1.00 55.76 328 ASN D C 1
ATOM 11103 O O . ASN D 1 348 ? 30.173 7.197 -88.532 1.00 55.90 328 ASN D O 1
ATOM 11108 N N . LEU D 1 349 ? 29.484 5.170 -87.823 1.00 53.48 329 LEU D N 1
ATOM 11109 C CA . LEU D 1 349 ? 28.933 4.773 -89.105 1.00 53.28 329 LEU D CA 1
ATOM 11110 C C . LEU D 1 349 ? 27.784 5.686 -89.505 1.00 53.68 329 LEU D C 1
ATOM 11111 O O . LEU D 1 349 ? 27.696 6.096 -90.659 1.00 53.09 329 LEU D O 1
ATOM 11116 N N . LYS D 1 350 ? 26.911 5.995 -88.544 1.00 55.16 330 LYS D N 1
ATOM 11117 C CA . LYS D 1 350 ? 25.747 6.861 -88.778 1.00 55.84 330 LYS D CA 1
ATOM 11118 C C . LYS D 1 350 ? 26.110 8.223 -89.365 1.00 55.93 330 LYS D C 1
ATOM 11119 O O . LYS D 1 350 ? 25.430 8.701 -90.272 1.00 56.49 330 LYS D O 1
ATOM 11125 N N . ARG D 1 351 ? 27.181 8.829 -88.859 1.00 56.11 331 ARG D N 1
ATOM 11126 C CA . ARG D 1 351 ? 27.568 10.181 -89.273 1.00 56.69 331 ARG D CA 1
ATOM 11127 C C . ARG D 1 351 ? 28.530 10.213 -90.454 1.00 55.66 331 ARG D C 1
ATOM 11128 O O . ARG D 1 351 ? 28.646 11.236 -91.135 1.00 56.15 331 ARG D O 1
ATOM 11136 N N . GLU D 1 352 ? 29.239 9.111 -90.681 1.00 53.63 332 GLU D N 1
ATOM 11137 C CA . GLU D 1 352 ? 30.077 8.988 -91.867 1.00 51.35 332 GLU D CA 1
ATOM 11138 C C . GLU D 1 352 ? 29.212 8.639 -93.062 1.00 49.00 332 GLU D C 1
ATOM 11139 O O . GLU D 1 352 ? 29.543 8.970 -94.193 1.00 49.06 332 GLU D O 1
ATOM 11145 N N . LEU D 1 353 ? 28.098 7.970 -92.794 1.00 48.30 333 LEU D N 1
ATOM 11146 C CA . LEU D 1 353 ? 27.117 7.638 -93.819 1.00 47.09 333 LEU D CA 1
ATOM 11147 C C . LEU D 1 353 ? 25.910 8.605 -93.886 1.00 48.21 333 LEU D C 1
ATOM 11148 O O . LEU D 1 353 ? 24.926 8.308 -94.571 1.00 48.09 333 LEU D O 1
ATOM 11153 N N . LYS D 1 354 ? 25.994 9.751 -93.202 1.00 50.05 334 LYS D N 1
ATOM 11154 C CA . LYS D 1 354 ? 24.849 10.678 -93.075 1.00 52.78 334 LYS D CA 1
ATOM 11155 C C . LYS D 1 354 ? 24.387 11.298 -94.398 1.00 53.66 334 LYS D C 1
ATOM 11156 O O . LYS D 1 354 ? 23.198 11.589 -94.564 1.00 53.83 334 LYS D O 1
ATOM 11162 N N . ASP D 1 355 ? 25.323 11.491 -95.328 1.00 54.50 335 ASP D N 1
ATOM 11163 C CA . ASP D 1 355 ? 25.008 12.094 -96.622 1.00 55.80 335 ASP D CA 1
ATOM 11164 C C . ASP D 1 355 ? 24.721 11.061 -97.700 1.00 55.97 335 ASP D C 1
ATOM 11165 O O . ASP D 1 355 ? 24.272 11.414 -98.789 1.00 57.39 335 ASP D O 1
ATOM 11170 N N . SER D 1 356 ? 24.968 9.790 -97.392 1.00 55.59 336 SER D N 1
ATOM 11171 C CA . SER D 1 356 ? 24.752 8.707 -98.349 1.00 56.12 336 SER D CA 1
ATOM 11172 C C . SER D 1 356 ? 23.297 8.642 -98.798 1.00 57.27 336 SER D C 1
ATOM 11173 O O . SER D 1 356 ? 22.390 8.557 -97.968 1.00 59.02 336 SER D O 1
ATOM 11176 N N . LYS D 1 357 ? 23.085 8.658 -100.111 1.00 57.13 337 LYS D N 1
ATOM 11177 C CA . LYS D 1 357 ? 21.737 8.674 -100.676 1.00 57.16 337 LYS D CA 1
ATOM 11178 C C . LYS D 1 357 ? 21.115 7.279 -100.682 1.00 54.44 337 LYS D C 1
ATOM 11179 O O . LYS D 1 357 ? 19.917 7.116 -100.921 1.00 56.04 337 LYS D O 1
ATOM 11185 N N . ILE D 1 358 ? 21.931 6.269 -100.405 1.00 50.30 338 ILE D N 1
ATOM 11186 C CA . ILE D 1 358 ? 21.510 4.892 -100.579 1.00 47.10 338 ILE D CA 1
ATOM 11187 C C . ILE D 1 358 ? 21.275 4.128 -99.259 1.00 46.48 338 ILE D C 1
ATOM 11188 O O . ILE D 1 358 ? 20.778 3.003 -99.270 1.00 45.92 338 ILE D O 1
ATOM 11193 N N . VAL D 1 359 ? 21.618 4.754 -98.138 1.00 45.39 339 VAL D N 1
ATOM 11194 C CA . VAL D 1 359 ? 21.421 4.141 -96.831 1.00 45.60 339 VAL D CA 1
ATOM 11195 C C . VAL D 1 359 ? 20.111 4.613 -96.189 1.00 45.64 339 VAL D C 1
ATOM 11196 O O . VAL D 1 359 ? 19.927 5.797 -95.920 1.00 44.67 339 VAL D O 1
ATOM 11200 N N . ARG D 1 360 ? 19.210 3.667 -95.945 1.00 45.97 340 ARG D N 1
ATOM 11201 C CA . ARG D 1 360 ? 18.000 3.934 -95.179 1.00 48.09 340 ARG D CA 1
ATOM 11202 C C . ARG D 1 360 ? 18.295 4.057 -93.673 1.00 49.04 340 ARG D C 1
ATOM 11203 O O . ARG D 1 360 ? 17.993 5.084 -93.041 1.00 49.00 340 ARG D O 1
ATOM 11211 N N . ASP D 1 361 ? 18.915 3.024 -93.107 1.00 48.13 341 ASP D N 1
ATOM 11212 C CA . ASP D 1 361 ? 18.997 2.906 -91.651 1.00 48.14 341 ASP D CA 1
ATOM 11213 C C . ASP D 1 361 ? 20.293 2.224 -91.219 1.00 47.48 341 ASP D C 1
ATOM 11214 O O . ASP D 1 361 ? 20.747 1.258 -91.853 1.00 48.64 341 ASP D O 1
ATOM 11219 N N . VAL D 1 362 ? 20.893 2.764 -90.161 1.00 46.94 342 VAL D N 1
ATOM 11220 C CA . VAL D 1 362 ? 22.016 2.141 -89.462 1.00 43.47 342 VAL D CA 1
ATOM 11221 C C . VAL D 1 362 ? 21.520 1.835 -88.053 1.00 43.69 342 VAL D C 1
ATOM 11222 O O . VAL D 1 362 ? 21.058 2.723 -87.341 1.00 40.48 342 VAL D O 1
ATOM 11226 N N . ARG D 1 363 ? 21.597 0.571 -87.650 1.00 42.93 343 ARG D N 1
ATOM 11227 C CA . ARG D 1 363 ? 21.063 0.180 -86.342 1.00 42.74 343 ARG D CA 1
ATOM 11228 C C . ARG D 1 363 ? 21.772 -1.028 -85.699 1.00 42.80 343 ARG D C 1
ATOM 11229 O O . ARG D 1 363 ? 22.552 -1.745 -86.348 1.00 42.43 343 ARG D O 1
ATOM 11237 N N . GLY D 1 364 ? 21.467 -1.241 -84.420 1.00 43.17 344 GLY D N 1
ATOM 11238 C CA . GLY D 1 364 ? 21.890 -2.432 -83.695 1.00 42.39 344 GLY D CA 1
ATOM 11239 C C . GLY D 1 364 ? 22.080 -2.203 -82.213 1.00 42.46 344 GLY D C 1
ATOM 11240 O O . GLY D 1 364 ? 21.777 -1.121 -81.691 1.00 41.14 344 GLY D O 1
ATOM 11241 N N . LYS D 1 365 ? 22.580 -3.232 -81.531 1.00 39.66 345 LYS D N 1
ATOM 11242 C CA . LYS D 1 365 ? 22.904 -3.134 -80.108 1.00 39.28 345 LYS D CA 1
ATOM 11243 C C . LYS D 1 365 ? 24.170 -3.939 -79.857 1.00 37.84 345 LYS D C 1
ATOM 11244 O O . LYS D 1 365 ? 24.293 -5.073 -80.328 1.00 36.31 345 LYS D O 1
ATOM 11250 N N . GLY D 1 366 ? 25.125 -3.330 -79.161 1.00 37.75 346 GLY D N 1
ATOM 11251 C CA . GLY D 1 366 ? 26.426 -3.952 -78.924 1.00 36.75 346 GLY D CA 1
ATOM 11252 C C . GLY D 1 366 ? 27.129 -4.208 -80.246 1.00 37.65 346 GLY D C 1
ATOM 11253 O O . GLY D 1 366 ? 27.399 -3.276 -80.994 1.00 37.02 346 GLY D O 1
ATOM 11254 N N . LEU D 1 367 ? 27.421 -5.473 -80.543 1.00 35.44 347 LEU D N 1
ATOM 11255 C CA . LEU D 1 367 ? 28.038 -5.823 -81.834 1.00 33.86 347 LEU D CA 1
ATOM 11256 C C . LEU D 1 367 ? 27.059 -6.643 -82.691 1.00 32.07 347 LEU D C 1
ATOM 11257 O O . LEU D 1 367 ? 27.457 -7.409 -83.565 1.00 30.50 347 LEU D O 1
ATOM 11262 N N . LEU D 1 368 ? 25.768 -6.486 -82.412 1.00 32.72 348 LEU D N 1
ATOM 11263 C CA . LEU D 1 368 ? 24.733 -7.025 -83.284 1.00 33.53 348 LEU D CA 1
ATOM 11264 C C . LEU D 1 368 ? 24.218 -5.834 -84.087 1.00 34.99 348 LEU D C 1
ATOM 11265 O O . LEU D 1 368 ? 23.329 -5.108 -83.635 1.00 35.07 348 LEU D O 1
ATOM 11270 N N . CYS D 1 369 ? 24.811 -5.634 -85.262 1.00 35.76 349 CYS D N 1
ATOM 11271 C CA . CYS D 1 369 ? 24.615 -4.405 -86.035 1.00 34.80 349 CYS D CA 1
ATOM 11272 C C . CYS D 1 369 ? 24.186 -4.695 -87.438 1.00 35.27 349 CYS D C 1
ATOM 11273 O O . CYS D 1 369 ? 24.340 -5.817 -87.924 1.00 29.40 349 CYS D O 1
ATOM 11276 N N . ALA D 1 370 ? 23.659 -3.659 -88.096 1.00 35.22 350 ALA D N 1
ATOM 11277 C CA . ALA D 1 370 ? 23.178 -3.794 -89.453 1.00 35.18 350 ALA D CA 1
ATOM 11278 C C . ALA D 1 370 ? 23.130 -2.444 -90.167 1.00 36.23 350 ALA D C 1
ATOM 11279 O O . ALA D 1 370 ? 23.038 -1.373 -89.535 1.00 34.06 350 ALA D O 1
ATOM 11281 N N . ILE D 1 371 ? 23.242 -2.499 -91.488 1.00 38.53 351 ILE D N 1
ATOM 11282 C CA . ILE D 1 371 ? 22.924 -1.328 -92.303 1.00 40.94 351 ILE D CA 1
ATOM 11283 C C . ILE D 1 371 ? 21.917 -1.703 -93.374 1.00 40.16 351 ILE D C 1
ATOM 11284 O O . ILE D 1 371 ? 22.098 -2.667 -94.139 1.00 39.69 351 ILE D O 1
ATOM 11289 N N . GLU D 1 372 ? 20.804 -0.979 -93.334 1.00 40.27 352 GLU D N 1
ATOM 11290 C CA . GLU D 1 372 ? 19.704 -1.180 -94.258 1.00 40.97 352 GLU D CA 1
ATOM 11291 C C . GLU D 1 372 ? 19.848 -0.201 -95.413 1.00 38.88 352 GLU D C 1
ATOM 11292 O O . GLU D 1 372 ? 19.904 1.001 -95.214 1.00 37.03 352 GLU D O 1
ATOM 11298 N N . PHE D 1 373 ? 19.915 -0.739 -96.615 1.00 40.04 353 PHE D N 1
ATOM 11299 C CA . PHE D 1 373 ? 20.076 0.091 -97.795 1.00 43.80 353 PHE D CA 1
ATOM 11300 C C . PHE D 1 373 ? 18.750 0.249 -98.533 1.00 44.63 353 PHE D C 1
ATOM 11301 O O . PHE D 1 373 ? 17.875 -0.613 -98.439 1.00 42.07 353 PHE D O 1
ATOM 11309 N N . LYS D 1 374 ? 18.618 1.352 -99.269 1.00 46.46 354 LYS D N 1
ATOM 11310 C CA . LYS D 1 374 ? 17.449 1.555 -100.119 1.00 46.29 354 LYS D CA 1
ATOM 11311 C C . LYS D 1 374 ? 17.620 0.704 -101.368 1.00 47.08 354 LYS D C 1
ATOM 11312 O O . LYS D 1 374 ? 18.331 1.089 -102.297 1.00 49.54 354 LYS D O 1
ATOM 11318 N N . ASN D 1 375 ? 16.991 -0.466 -101.379 1.00 47.75 355 ASN D N 1
ATOM 11319 C CA . ASN D 1 375 ? 17.102 -1.384 -102.503 1.00 48.07 355 ASN D CA 1
ATOM 11320 C C . ASN D 1 375 ? 16.220 -1.005 -103.706 1.00 49.77 355 ASN D C 1
ATOM 11321 O O . ASN D 1 375 ? 16.264 -1.676 -104.759 1.00 50.09 355 ASN D O 1
ATOM 11326 N N . GLU D 1 376 ? 15.429 0.061 -103.541 1.00 49.15 356 GLU D N 1
ATOM 11327 C CA . GLU D 1 376 ? 14.713 0.690 -104.661 1.00 50.70 356 GLU D CA 1
ATOM 11328 C C . GLU D 1 376 ? 15.703 1.505 -105.494 1.00 48.51 356 GLU D C 1
ATOM 11329 O O . GLU D 1 376 ? 15.379 1.961 -106.599 1.00 51.07 356 GLU D O 1
ATOM 11335 N N . LEU D 1 377 ? 16.895 1.697 -104.937 1.00 45.03 357 LEU D N 1
ATOM 11336 C CA . LEU D 1 377 ? 17.954 2.476 -105.547 1.00 41.31 357 LEU D CA 1
ATOM 11337 C C . LEU D 1 377 ? 19.194 1.664 -105.948 1.00 42.09 357 LEU D C 1
ATOM 11338 O O . LEU D 1 377 ? 19.834 1.985 -106.958 1.00 40.54 357 LEU D O 1
ATOM 11343 N N . VAL D 1 378 ? 19.540 0.630 -105.166 1.00 41.20 358 VAL D N 1
ATOM 11344 C CA . VAL D 1 378 ? 20.765 -0.172 -105.408 1.00 39.72 358 VAL D CA 1
ATOM 11345 C C . VAL D 1 378 ? 20.630 -1.697 -105.230 1.00 39.62 358 VAL D C 1
ATOM 11346 O O . VAL D 1 378 ? 19.717 -2.193 -104.540 1.00 36.24 358 VAL D O 1
ATOM 11350 N N . ASN D 1 379 ? 21.566 -2.420 -105.858 1.00 37.05 359 ASN D N 1
ATOM 11351 C CA . ASN D 1 379 ? 21.702 -3.857 -105.711 1.00 37.45 359 ASN D CA 1
ATOM 11352 C C . ASN D 1 379 ? 22.656 -4.139 -104.537 1.00 37.62 359 ASN D C 1
ATOM 11353 O O . ASN D 1 379 ? 23.883 -3.938 -104.640 1.00 36.36 359 ASN D O 1
ATOM 11358 N N . VAL D 1 380 ? 22.077 -4.564 -103.416 1.00 36.71 360 VAL D N 1
ATOM 11359 C CA . VAL D 1 380 ? 22.825 -4.806 -102.175 1.00 37.99 360 VAL D CA 1
ATOM 11360 C C . VAL D 1 380 ? 23.756 -6.018 -102.257 1.00 38.68 360 VAL D C 1
ATOM 11361 O O . VAL D 1 380 ? 24.805 -6.024 -101.638 1.00 39.23 360 VAL D O 1
ATOM 11365 N N . LEU D 1 381 ? 23.390 -7.029 -103.037 1.00 40.34 361 LEU D N 1
ATOM 11366 C CA . LEU D 1 381 ? 24.315 -8.114 -103.354 1.00 41.24 361 LEU D CA 1
ATOM 11367 C C . LEU D 1 381 ? 25.674 -7.574 -103.825 1.00 41.71 361 LEU D C 1
ATOM 11368 O O . LEU D 1 381 ? 26.725 -8.093 -103.447 1.00 40.98 361 LEU D O 1
ATOM 11373 N N . ASP D 1 382 ? 25.646 -6.521 -104.642 1.00 40.58 362 ASP D N 1
ATOM 11374 C CA . ASP D 1 382 ? 26.874 -5.912 -105.144 1.00 39.44 362 ASP D CA 1
ATOM 11375 C C . ASP D 1 382 ? 27.642 -5.184 -104.061 1.00 35.78 362 ASP D C 1
ATOM 11376 O O . ASP D 1 382 ? 28.870 -5.075 -104.128 1.00 34.25 362 ASP D O 1
ATOM 11381 N N . ILE D 1 383 ? 26.922 -4.664 -103.078 1.00 33.92 363 ILE D N 1
ATOM 11382 C CA . ILE D 1 383 ? 27.571 -3.989 -101.972 1.00 35.01 363 ILE D CA 1
ATOM 11383 C C . ILE D 1 383 ? 28.338 -5.063 -101.181 1.00 35.95 363 ILE D C 1
ATOM 11384 O O . ILE D 1 383 ? 29.530 -4.905 -100.921 1.00 33.77 363 ILE D O 1
ATOM 11389 N N . CYS D 1 384 ? 27.669 -6.179 -100.903 1.00 36.47 364 CYS D N 1
ATOM 11390 C CA . CYS D 1 384 ? 28.291 -7.318 -100.230 1.00 39.98 364 CYS D CA 1
ATOM 11391 C C . CYS D 1 384 ? 29.519 -7.858 -100.934 1.00 40.19 364 CYS D C 1
ATOM 11392 O O . CYS D 1 384 ? 30.517 -8.156 -100.282 1.00 40.43 364 CYS D O 1
ATOM 11395 N N . LEU D 1 385 ? 29.440 -7.995 -102.256 1.00 40.34 365 LEU D N 1
ATOM 11396 C CA . LEU D 1 385 ? 30.548 -8.512 -103.050 1.00 41.30 365 LEU D CA 1
ATOM 11397 C C . LEU D 1 385 ? 31.759 -7.584 -103.008 1.00 39.97 365 LEU D C 1
ATOM 11398 O O . LEU D 1 385 ? 32.901 -8.034 -102.909 1.00 39.67 365 LEU D O 1
ATOM 11403 N N . LYS D 1 386 ? 31.493 -6.284 -103.071 1.00 39.04 366 LYS D N 1
ATOM 11404 C CA . LYS D 1 386 ? 32.537 -5.267 -103.024 1.00 38.82 366 LYS D CA 1
ATOM 11405 C C . LYS D 1 386 ? 33.188 -5.226 -101.643 1.00 37.66 366 LYS D C 1
ATOM 11406 O O . LYS D 1 386 ? 34.410 -5.074 -101.512 1.00 35.69 366 LYS D O 1
ATOM 11412 N N . LEU D 1 387 ? 32.361 -5.338 -100.610 1.00 37.54 367 LEU D N 1
ATOM 11413 C CA . LEU D 1 387 ? 32.845 -5.473 -99.236 1.00 37.08 367 LEU D CA 1
ATOM 11414 C C . LEU D 1 387 ? 33.847 -6.628 -99.143 1.00 36.17 367 LEU D C 1
ATOM 11415 O O . LEU D 1 387 ? 34.920 -6.454 -98.575 1.00 36.07 367 LEU D O 1
ATOM 11420 N N . LYS D 1 388 ? 33.494 -7.787 -99.706 1.00 36.29 368 LYS D N 1
ATOM 11421 C CA . LYS D 1 388 ? 34.375 -8.975 -99.742 1.00 37.16 368 LYS D CA 1
ATOM 11422 C C . LYS D 1 388 ? 35.715 -8.659 -100.403 1.00 38.54 368 LYS D C 1
ATOM 11423 O O . LYS D 1 388 ? 36.777 -9.010 -99.877 1.00 39.52 368 LYS D O 1
ATOM 11429 N N . GLU D 1 389 ? 35.647 -8.013 -101.573 1.00 39.37 369 GLU D N 1
ATOM 11430 C CA . GLU D 1 389 ? 36.821 -7.633 -102.358 1.00 40.05 369 GLU D CA 1
ATOM 11431 C C . GLU D 1 389 ? 37.690 -6.682 -101.572 1.00 37.02 369 GLU D C 1
ATOM 11432 O O . GLU D 1 389 ? 38.904 -6.696 -101.711 1.00 38.11 369 GLU D O 1
ATOM 11438 N N . ASN D 1 390 ? 37.054 -5.861 -100.749 1.00 34.23 370 ASN D N 1
ATOM 11439 C CA . ASN D 1 390 ? 37.740 -4.919 -99.887 1.00 35.79 370 ASN D CA 1
ATOM 11440 C C . ASN D 1 390 ? 38.127 -5.540 -98.514 1.00 37.17 370 ASN D C 1
ATOM 11441 O O . ASN D 1 390 ? 38.551 -4.816 -97.607 1.00 37.74 370 ASN D O 1
ATOM 11446 N N . GLY D 1 391 ? 37.970 -6.864 -98.368 1.00 36.33 371 GLY D N 1
ATOM 11447 C CA . GLY D 1 391 ? 38.426 -7.572 -97.164 1.00 37.34 371 GLY D CA 1
ATOM 11448 C C . GLY D 1 391 ? 37.471 -7.727 -95.981 1.00 37.26 371 GLY D C 1
ATOM 11449 O O . GLY D 1 391 ? 37.918 -7.892 -94.834 1.00 35.58 371 GLY D O 1
ATOM 11450 N N . LEU D 1 392 ? 36.163 -7.678 -96.232 1.00 35.98 372 LEU D N 1
ATOM 11451 C CA . LEU D 1 392 ? 35.173 -7.796 -95.145 1.00 36.72 372 LEU D CA 1
ATOM 11452 C C . LEU D 1 392 ? 34.012 -8.673 -95.616 1.00 37.77 372 LEU D C 1
ATOM 11453 O O . LEU D 1 392 ? 33.365 -8.362 -96.620 1.00 37.23 372 LEU D O 1
ATOM 11458 N N . ILE D 1 393 ? 33.780 -9.783 -94.917 1.00 36.16 373 ILE D N 1
ATOM 11459 C CA . ILE D 1 393 ? 32.825 -10.772 -95.380 1.00 37.94 373 ILE D CA 1
ATOM 11460 C C . ILE D 1 393 ? 31.543 -10.699 -94.544 1.00 38.77 373 ILE D C 1
ATOM 11461 O O . ILE D 1 393 ? 31.575 -10.851 -93.328 1.00 39.04 373 ILE D O 1
ATOM 11466 N N . THR D 1 394 ? 30.432 -10.400 -95.216 1.00 40.38 374 THR D N 1
ATOM 11467 C CA . THR D 1 394 ? 29.098 -10.285 -94.617 1.00 42.59 374 THR D CA 1
ATOM 11468 C C . THR D 1 394 ? 28.106 -10.993 -95.526 1.00 43.79 374 THR D C 1
ATOM 11469 O O . THR D 1 394 ? 28.431 -11.375 -96.654 1.00 42.88 374 THR D O 1
ATOM 11473 N N . ARG D 1 395 ? 26.884 -11.151 -95.038 1.00 46.42 375 ARG D N 1
ATOM 11474 C CA . ARG D 1 395 ? 25.759 -11.504 -95.897 1.00 48.13 375 ARG D CA 1
ATOM 11475 C C . ARG D 1 395 ? 24.650 -10.461 -95.705 1.00 47.80 375 ARG D C 1
ATOM 11476 O O . ARG D 1 395 ? 24.526 -9.865 -94.633 1.00 46.98 375 ARG D O 1
ATOM 11484 N N . ASP D 1 396 ? 23.864 -10.227 -96.750 1.00 46.85 376 ASP D N 1
ATOM 11485 C CA . ASP D 1 396 ? 22.708 -9.362 -96.626 1.00 48.27 376 ASP D CA 1
ATOM 11486 C C . ASP D 1 396 ? 21.430 -10.181 -96.454 1.00 46.83 376 ASP D C 1
ATOM 11487 O O . ASP D 1 396 ? 21.390 -11.361 -96.777 1.00 43.87 376 ASP D O 1
ATOM 11492 N N . VAL D 1 397 ? 20.401 -9.540 -95.914 1.00 47.73 377 VAL D N 1
ATOM 11493 C CA . VAL D 1 397 ? 19.129 -10.198 -95.660 1.00 48.82 377 VAL D CA 1
ATOM 11494 C C . VAL D 1 397 ? 17.995 -9.469 -96.409 1.00 50.34 377 VAL D C 1
ATOM 11495 O O . VAL D 1 397 ? 17.867 -8.242 -96.315 1.00 50.28 377 VAL D O 1
ATOM 11499 N N . HIS D 1 398 ? 17.189 -10.244 -97.142 1.00 52.17 378 HIS D N 1
ATOM 11500 C CA . HIS D 1 398 ? 16.003 -9.750 -97.852 1.00 54.28 378 HIS D CA 1
ATOM 11501 C C . HIS D 1 398 ? 16.400 -8.719 -98.916 1.00 54.40 378 HIS D C 1
ATOM 11502 O O . HIS D 1 398 ? 15.679 -7.748 -99.159 1.00 54.10 378 HIS D O 1
ATOM 11509 N N . ASP D 1 399 ? 17.550 -8.968 -99.544 1.00 55.18 379 ASP D N 1
ATOM 11510 C CA . ASP D 1 399 ? 18.311 -7.985 -100.338 1.00 55.31 379 ASP D CA 1
ATOM 11511 C C . ASP D 1 399 ? 18.159 -6.524 -99.931 1.00 52.15 379 ASP D C 1
ATOM 11512 O O . ASP D 1 399 ? 17.991 -5.666 -100.789 1.00 52.09 379 ASP D O 1
ATOM 11517 N N . LYS D 1 400 ? 18.230 -6.223 -98.638 1.00 48.97 380 LYS D N 1
ATOM 11518 C CA . LYS D 1 400 ? 18.305 -4.807 -98.242 1.00 47.59 380 LYS D CA 1
ATOM 11519 C C . LYS D 1 400 ? 19.276 -4.493 -97.116 1.00 45.95 380 LYS D C 1
ATOM 11520 O O . LYS D 1 400 ? 19.797 -3.374 -97.033 1.00 45.99 380 LYS D O 1
ATOM 11526 N N . THR D 1 401 ? 19.502 -5.480 -96.250 1.00 44.17 381 THR D N 1
ATOM 11527 C CA . THR D 1 401 ? 20.188 -5.250 -94.984 1.00 43.76 381 THR D CA 1
ATOM 11528 C C . THR D 1 401 ? 21.464 -6.080 -94.874 1.00 42.21 381 THR D C 1
ATOM 11529 O O . THR D 1 401 ? 21.439 -7.294 -94.951 1.00 39.37 381 THR D O 1
ATOM 11533 N N . ILE D 1 402 ? 22.586 -5.398 -94.711 1.00 42.05 382 ILE D N 1
ATOM 11534 C CA . ILE D 1 402 ? 23.849 -6.106 -94.517 1.00 42.05 382 ILE D CA 1
ATOM 11535 C C . ILE D 1 402 ? 24.039 -6.254 -93.006 1.00 40.18 382 ILE D C 1
ATOM 11536 O O . ILE D 1 402 ? 23.987 -5.265 -92.265 1.00 39.40 382 ILE D O 1
ATOM 11541 N N . ARG D 1 403 ? 24.221 -7.489 -92.558 1.00 39.53 383 ARG D N 1
ATOM 11542 C CA . ARG D 1 403 ? 24.487 -7.763 -91.141 1.00 40.14 383 ARG D CA 1
ATOM 11543 C C . ARG D 1 403 ? 25.939 -7.436 -90.834 1.00 36.76 383 ARG D C 1
ATOM 11544 O O . ARG D 1 403 ? 26.819 -7.755 -91.631 1.00 36.52 383 ARG D O 1
ATOM 11552 N N . LEU D 1 404 ? 26.182 -6.787 -89.698 1.00 35.88 384 LEU D N 1
ATOM 11553 C CA . LEU D 1 404 ? 27.543 -6.504 -89.213 1.00 34.20 384 LEU D CA 1
ATOM 11554 C C . LEU D 1 404 ? 27.765 -7.125 -87.825 1.00 34.60 384 LEU D C 1
ATOM 11555 O O . LEU D 1 404 ? 27.415 -6.543 -86.788 1.00 33.29 384 LEU D O 1
ATOM 11560 N N . THR D 1 405 ? 28.332 -8.328 -87.809 1.00 33.10 385 THR D N 1
ATOM 11561 C CA . THR D 1 405 ? 28.447 -9.055 -86.552 1.00 33.23 385 THR D CA 1
ATOM 11562 C C . THR D 1 405 ? 29.826 -9.747 -86.452 1.00 29.56 385 THR D C 1
ATOM 11563 O O . THR D 1 405 ? 29.965 -10.927 -86.778 1.00 29.03 385 THR D O 1
ATOM 11567 N N . PRO D 1 406 ? 30.846 -8.981 -86.035 1.00 29.00 386 PRO D N 1
ATOM 11568 C CA . PRO D 1 406 ? 32.229 -9.447 -85.888 1.00 30.00 386 PRO D CA 1
ATOM 11569 C C . PRO D 1 406 ? 32.418 -10.158 -84.545 1.00 31.08 386 PRO D C 1
ATOM 11570 O O . PRO D 1 406 ? 31.632 -9.897 -83.626 1.00 31.93 386 PRO D O 1
ATOM 11574 N N . PRO D 1 407 ? 33.449 -11.044 -84.417 1.00 31.86 387 PRO D N 1
ATOM 11575 C CA . PRO D 1 407 ? 33.713 -11.627 -83.094 1.00 29.98 387 PRO D CA 1
ATOM 11576 C C . PRO D 1 407 ? 33.924 -10.536 -82.054 1.00 30.36 387 PRO D C 1
ATOM 11577 O O . PRO D 1 407 ? 34.324 -9.430 -82.399 1.00 30.50 387 PRO D O 1
ATOM 11581 N N . LEU D 1 408 ? 33.575 -10.827 -80.805 1.00 30.53 388 LEU D N 1
ATOM 11582 C CA . LEU D 1 408 ? 33.564 -9.833 -79.734 1.00 32.73 388 LEU D CA 1
ATOM 11583 C C . LEU D 1 408 ? 34.941 -9.415 -79.205 1.00 33.40 388 LEU D C 1
ATOM 11584 O O . LEU D 1 408 ? 35.045 -8.498 -78.381 1.00 34.46 388 LEU D O 1
ATOM 11589 N N . CYS D 1 409 ? 35.981 -10.076 -79.703 1.00 36.30 389 CYS D N 1
ATOM 11590 C CA . CYS D 1 409 ? 37.358 -9.749 -79.335 1.00 37.60 389 CYS D CA 1
ATOM 11591 C C . CYS D 1 409 ? 37.947 -8.657 -80.244 1.00 38.78 389 CYS D C 1
ATOM 11592 O O . CYS D 1 409 ? 39.093 -8.256 -80.058 1.00 38.22 389 CYS D O 1
ATOM 11595 N N . ILE D 1 410 ? 37.147 -8.167 -81.204 1.00 37.96 390 ILE D N 1
ATOM 11596 C CA . ILE D 1 410 ? 37.561 -7.073 -82.099 1.00 37.53 390 ILE D CA 1
ATOM 11597 C C . ILE D 1 410 ? 38.033 -5.898 -81.236 1.00 37.34 390 ILE D C 1
ATOM 11598 O O . ILE D 1 410 ? 37.528 -5.689 -80.131 1.00 36.32 390 ILE D O 1
ATOM 11603 N N . THR D 1 411 ? 39.041 -5.179 -81.712 1.00 39.50 391 THR D N 1
ATOM 11604 C CA . THR D 1 411 ? 39.463 -3.952 -81.050 1.00 43.33 391 THR D CA 1
ATOM 11605 C C . THR D 1 411 ? 38.908 -2.696 -81.735 1.00 44.32 391 THR D C 1
ATOM 11606 O O . THR D 1 411 ? 38.352 -2.767 -82.837 1.00 42.61 391 THR D O 1
ATOM 11610 N N . LYS D 1 412 ? 39.060 -1.555 -81.070 1.00 45.70 392 LYS D N 1
ATOM 11611 C CA . LYS D 1 412 ? 38.608 -0.281 -81.599 1.00 46.91 392 LYS D CA 1
ATOM 11612 C C . LYS D 1 412 ? 39.311 0.055 -82.920 1.00 47.05 392 LYS D C 1
ATOM 11613 O O . LYS D 1 412 ? 38.666 0.508 -83.871 1.00 47.27 392 LYS D O 1
ATOM 11619 N N . GLU D 1 413 ? 40.622 -0.174 -82.984 1.00 46.94 393 GLU D N 1
ATOM 11620 C CA . GLU D 1 413 ? 41.400 0.108 -84.199 1.00 48.37 393 GLU D CA 1
ATOM 11621 C C . GLU D 1 413 ? 40.943 -0.759 -85.376 1.00 46.16 393 GLU D C 1
ATOM 11622 O O . GLU D 1 413 ? 40.874 -0.287 -86.521 1.00 46.53 393 GLU D O 1
ATOM 11628 N N . GLN D 1 414 ? 40.636 -2.024 -85.095 1.00 42.78 394 GLN D N 1
ATOM 11629 C CA . GLN D 1 414 ? 40.136 -2.933 -86.118 1.00 40.84 394 GLN D CA 1
ATOM 11630 C C . GLN D 1 414 ? 38.755 -2.487 -86.597 1.00 40.83 394 GLN D C 1
ATOM 11631 O O . GLN D 1 414 ? 38.473 -2.491 -87.790 1.00 39.95 394 GLN D O 1
ATOM 11637 N N . LEU D 1 415 ? 37.923 -2.082 -85.648 1.00 42.00 395 LEU D N 1
ATOM 11638 C CA . LEU D 1 415 ? 36.577 -1.595 -85.898 1.00 43.88 395 LEU D CA 1
ATOM 11639 C C . LEU D 1 415 ? 36.610 -0.275 -86.680 1.00 44.91 395 LEU D C 1
ATOM 11640 O O . LEU D 1 415 ? 35.773 -0.042 -87.560 1.00 43.38 395 LEU D O 1
ATOM 11645 N N . ASP D 1 416 ? 37.593 0.576 -86.370 1.00 45.89 396 ASP D N 1
ATOM 11646 C CA . ASP D 1 416 ? 37.833 1.812 -87.137 1.00 45.11 396 ASP D CA 1
ATOM 11647 C C . ASP D 1 416 ? 38.223 1.475 -88.576 1.00 44.60 396 ASP D C 1
ATOM 11648 O O . ASP D 1 416 ? 37.732 2.092 -89.525 1.00 43.89 396 ASP D O 1
ATOM 11653 N N . GLU D 1 417 ? 39.113 0.495 -88.741 1.00 43.26 397 GLU D N 1
ATOM 11654 C CA . GLU D 1 417 ? 39.532 0.076 -90.077 1.00 41.30 397 GLU D CA 1
ATOM 11655 C C . GLU D 1 417 ? 38.343 -0.486 -90.849 1.00 41.65 397 GLU D C 1
ATOM 11656 O O . GLU D 1 417 ? 38.200 -0.242 -92.064 1.00 41.24 397 GLU D O 1
ATOM 11662 N N . CYS D 1 418 ? 37.500 -1.247 -90.148 1.00 38.64 398 CYS D N 1
ATOM 11663 C CA . CYS D 1 418 ? 36.300 -1.831 -90.757 1.00 38.02 398 CYS D CA 1
ATOM 11664 C C . CYS D 1 418 ? 35.322 -0.719 -91.161 1.00 36.86 398 CYS D C 1
ATOM 11665 O O . CYS D 1 418 ? 34.682 -0.796 -92.192 1.00 33.45 398 CYS D O 1
ATOM 11668 N N . THR D 1 419 ? 35.230 0.317 -90.337 1.00 35.59 399 THR D N 1
ATOM 11669 C CA . THR D 1 419 ? 34.358 1.427 -90.627 1.00 37.93 399 THR D CA 1
ATOM 11670 C C . THR D 1 419 ? 34.738 2.034 -91.977 1.00 38.71 399 THR D C 1
ATOM 11671 O O . THR D 1 419 ? 33.868 2.371 -92.783 1.00 38.94 399 THR D O 1
ATOM 11675 N N . GLU D 1 420 ? 36.038 2.127 -92.225 1.00 38.40 400 GLU D N 1
ATOM 11676 C CA . GLU D 1 420 ? 36.552 2.722 -93.444 1.00 40.44 400 GLU D CA 1
ATOM 11677 C C . GLU D 1 420 ? 36.330 1.882 -94.683 1.00 39.18 400 GLU D C 1
ATOM 11678 O O . GLU D 1 420 ? 36.028 2.443 -95.723 1.00 37.96 400 GLU D O 1
ATOM 11684 N N . ILE D 1 421 ? 36.500 0.557 -94.572 1.00 36.62 401 ILE D N 1
ATOM 11685 C CA . ILE D 1 421 ? 36.143 -0.389 -95.634 1.00 37.84 401 ILE D CA 1
ATOM 11686 C C . ILE D 1 421 ? 34.670 -0.228 -96.076 1.00 38.44 401 ILE D C 1
ATOM 11687 O O . ILE D 1 421 ? 34.360 -0.231 -97.278 1.00 38.80 401 ILE D O 1
ATOM 11692 N N . ILE D 1 422 ? 33.785 -0.081 -95.092 1.00 38.40 402 ILE D N 1
ATOM 11693 C CA . ILE D 1 422 ? 32.331 -0.064 -95.300 1.00 36.70 402 ILE D CA 1
ATOM 11694 C C . ILE D 1 422 ? 31.934 1.253 -95.958 1.00 38.27 402 ILE D C 1
ATOM 11695 O O . ILE D 1 422 ? 31.208 1.257 -96.944 1.00 36.28 402 ILE D O 1
ATOM 11700 N N . VAL D 1 423 ? 32.466 2.345 -95.409 1.00 39.25 403 VAL D N 1
ATOM 11701 C CA . VAL D 1 423 ? 32.235 3.718 -95.869 1.00 41.18 403 VAL D CA 1
ATOM 11702 C C . VAL D 1 423 ? 32.825 3.975 -97.259 1.00 42.62 403 VAL D C 1
ATOM 11703 O O . VAL D 1 423 ? 32.206 4.639 -98.081 1.00 43.28 403 VAL D O 1
ATOM 11707 N N . LYS D 1 424 ? 34.018 3.444 -97.507 1.00 42.38 404 LYS D N 1
ATOM 11708 C CA . LYS D 1 424 ? 34.635 3.450 -98.828 1.00 44.73 404 LYS D CA 1
ATOM 11709 C C . LYS D 1 424 ? 33.760 2.678 -99.830 1.00 42.55 404 LYS D C 1
ATOM 11710 O O . LYS D 1 424 ? 33.549 3.126 -100.965 1.00 42.92 404 LYS D O 1
ATOM 11716 N N . THR D 1 425 ? 33.261 1.517 -99.407 1.00 40.57 405 THR D N 1
ATOM 11717 C CA . THR D 1 425 ? 32.467 0.635 -100.267 1.00 39.33 405 THR D CA 1
ATOM 11718 C C . THR D 1 425 ? 31.129 1.269 -100.617 1.00 39.10 405 THR D C 1
ATOM 11719 O O . THR D 1 425 ? 30.715 1.226 -101.769 1.00 40.84 405 THR D O 1
ATOM 11723 N N . VAL D 1 426 ? 30.471 1.857 -99.626 1.00 38.82 406 VAL D N 1
ATOM 11724 C CA . VAL D 1 426 ? 29.161 2.460 -99.822 1.00 40.32 406 VAL D CA 1
ATOM 11725 C C . VAL D 1 426 ? 29.298 3.695 -100.710 1.00 40.65 406 VAL D C 1
ATOM 11726 O O . VAL D 1 426 ? 28.484 3.897 -101.599 1.00 37.44 406 VAL D O 1
ATOM 11730 N N . LYS D 1 427 ? 30.352 4.485 -100.490 1.00 41.52 407 LYS D N 1
ATOM 11731 C CA . LYS D 1 427 ? 30.606 5.675 -101.309 1.00 43.35 407 LYS D CA 1
ATOM 11732 C C . LYS D 1 427 ? 30.734 5.358 -102.795 1.00 42.28 407 LYS D C 1
ATOM 11733 O O . LYS D 1 427 ? 30.320 6.148 -103.629 1.00 42.13 407 LYS D O 1
ATOM 11739 N N . PHE D 1 428 ? 31.304 4.199 -103.115 1.00 42.48 408 PHE D N 1
ATOM 11740 C CA . PHE D 1 428 ? 31.378 3.723 -104.491 1.00 41.23 408 PHE D CA 1
ATOM 11741 C C . PHE D 1 428 ? 29.987 3.599 -105.117 1.00 43.33 408 PHE D C 1
ATOM 11742 O O . PHE D 1 428 ? 29.800 3.855 -106.316 1.00 42.47 408 PHE D O 1
ATOM 11750 N N . PHE D 1 429 ? 29.020 3.184 -104.311 1.00 43.44 409 PHE D N 1
ATOM 11751 C CA . PHE D 1 429 ? 27.661 2.986 -104.806 1.00 44.67 409 PHE D CA 1
ATOM 11752 C C . PHE D 1 429 ? 26.833 4.262 -104.618 1.00 46.49 409 PHE D C 1
ATOM 11753 O O . PHE D 1 429 ? 25.683 4.323 -105.035 1.00 47.83 409 PHE D O 1
ATOM 11761 N N . ASP D 1 430 ? 27.462 5.275 -104.025 1.00 49.62 410 ASP D N 1
ATOM 11762 C CA . ASP D 1 430 ? 26.857 6.565 -103.666 1.00 53.64 410 ASP D CA 1
ATOM 11763 C C . ASP D 1 430 ? 26.237 6.545 -102.276 1.00 55.00 410 ASP D C 1
ATOM 11764 O O . ASP D 1 430 ? 26.400 7.499 -101.515 1.00 57.92 410 ASP D O 1
ATOM 11769 N N . LYS E 1 27 ? -12.123 7.963 -48.531 1.00 53.87 7 LYS E N 1
ATOM 11770 C CA . LYS E 1 27 ? -11.184 8.108 -49.687 1.00 51.37 7 LYS E CA 1
ATOM 11771 C C . LYS E 1 27 ? -10.406 6.789 -49.857 1.00 50.87 7 LYS E C 1
ATOM 11772 O O . LYS E 1 27 ? -10.749 5.779 -49.243 1.00 50.73 7 LYS E O 1
ATOM 11778 N N . THR E 1 28 ? -9.369 6.789 -50.685 1.00 49.52 8 THR E N 1
ATOM 11779 C CA . THR E 1 28 ? -8.579 5.574 -50.882 1.00 49.29 8 THR E CA 1
ATOM 11780 C C . THR E 1 28 ? -7.474 5.427 -49.810 1.00 47.71 8 THR E C 1
ATOM 11781 O O . THR E 1 28 ? -7.052 6.430 -49.216 1.00 47.02 8 THR E O 1
ATOM 11785 N N . PRO E 1 29 ? -7.019 4.182 -49.547 1.00 46.37 9 PRO E N 1
ATOM 11786 C CA . PRO E 1 29 ? -5.900 3.982 -48.618 1.00 45.00 9 PRO E CA 1
ATOM 11787 C C . PRO E 1 29 ? -4.687 4.847 -48.938 1.00 44.97 9 PRO E C 1
ATOM 11788 O O . PRO E 1 29 ? -4.053 5.368 -48.020 1.00 44.29 9 PRO E O 1
ATOM 11792 N N . GLU E 1 30 ? -4.377 5.008 -50.225 1.00 43.71 10 GLU E N 1
ATOM 11793 C CA . GLU E 1 30 ? -3.233 5.807 -50.636 1.00 43.85 10 GLU E CA 1
ATOM 11794 C C . GLU E 1 30 ? -3.432 7.290 -50.358 1.00 42.09 10 GLU E C 1
ATOM 11795 O O . GLU E 1 30 ? -2.470 7.974 -50.013 1.00 41.28 10 GLU E O 1
ATOM 11801 N N . ASP E 1 31 ? -4.669 7.769 -50.514 1.00 40.53 11 ASP E N 1
ATOM 11802 C CA . ASP E 1 31 ? -5.080 9.133 -50.137 1.00 40.52 11 ASP E CA 1
ATOM 11803 C C . ASP E 1 31 ? -4.733 9.465 -48.690 1.00 38.50 11 ASP E C 1
ATOM 11804 O O . ASP E 1 31 ? -4.175 10.526 -48.398 1.00 39.45 11 ASP E O 1
ATOM 11809 N N . TYR E 1 32 ? -5.110 8.557 -47.798 1.00 36.13 12 TYR E N 1
ATOM 11810 C CA . TYR E 1 32 ? -4.863 8.662 -46.355 1.00 35.62 12 TYR E CA 1
ATOM 11811 C C . TYR E 1 32 ? -3.392 8.521 -46.007 1.00 35.32 12 TYR E C 1
ATOM 11812 O O . TYR E 1 32 ? -2.848 9.274 -45.185 1.00 35.31 12 TYR E O 1
ATOM 11821 N N . ILE E 1 33 ? -2.744 7.551 -46.637 1.00 35.26 13 ILE E N 1
ATOM 11822 C CA . ILE E 1 33 ? -1.324 7.336 -46.427 1.00 34.07 13 ILE E CA 1
ATOM 11823 C C . ILE E 1 33 ? -0.505 8.569 -46.816 1.00 34.74 13 ILE E C 1
ATOM 11824 O O . ILE E 1 33 ? 0.276 9.057 -46.009 1.00 37.18 13 ILE E O 1
ATOM 11829 N N . ASN E 1 34 ? -0.705 9.068 -48.038 1.00 33.15 14 ASN E N 1
ATOM 11830 C CA . ASN E 1 34 ? -0.042 10.284 -48.530 1.00 32.19 14 ASN E CA 1
ATOM 11831 C C . ASN E 1 34 ? -0.340 11.539 -47.734 1.00 30.76 14 ASN E C 1
ATOM 11832 O O . ASN E 1 34 ? 0.500 12.418 -47.632 1.00 31.25 14 ASN E O 1
ATOM 11837 N N . ASN E 1 35 ? -1.557 11.644 -47.222 1.00 31.78 15 ASN E N 1
ATOM 11838 C CA . ASN E 1 35 ? -1.917 12.722 -46.303 1.00 33.08 15 ASN E CA 1
ATOM 11839 C C . ASN E 1 35 ? -1.069 12.697 -45.015 1.00 32.37 15 ASN E C 1
ATOM 11840 O O . ASN E 1 35 ? -0.545 13.729 -44.593 1.00 32.29 15 ASN E O 1
ATOM 11845 N N . GLU E 1 36 ? -0.911 11.518 -44.416 1.00 32.48 16 GLU E N 1
ATOM 11846 C CA . GLU E 1 36 ? -0.056 11.368 -43.229 1.00 31.99 16 GLU E CA 1
ATOM 11847 C C . GLU E 1 36 ? 1.396 11.621 -43.570 1.00 31.80 16 GLU E C 1
ATOM 11848 O O . GLU E 1 36 ? 2.099 12.266 -42.803 1.00 30.37 16 GLU E O 1
ATOM 11854 N N . LEU E 1 37 ? 1.848 11.125 -44.723 1.00 31.18 17 LEU E N 1
ATOM 11855 C CA . LEU E 1 37 ? 3.209 11.409 -45.151 1.00 31.15 17 LEU E CA 1
ATOM 11856 C C . LEU E 1 37 ? 3.402 12.908 -45.290 1.00 30.15 17 LEU E C 1
ATOM 11857 O O . LEU E 1 37 ? 4.484 13.410 -45.024 1.00 31.11 17 LEU E O 1
ATOM 11862 N N . LYS E 1 38 ? 2.355 13.628 -45.695 1.00 30.16 18 LYS E N 1
ATOM 11863 C CA . LYS E 1 38 ? 2.472 15.070 -45.873 1.00 32.17 18 LYS E CA 1
ATOM 11864 C C . LYS E 1 38 ? 2.490 15.836 -44.540 1.00 30.52 18 LYS E C 1
ATOM 11865 O O . LYS E 1 38 ? 3.358 16.686 -44.334 1.00 32.74 18 LYS E O 1
ATOM 11871 N N . TYR E 1 39 ? 1.554 15.525 -43.642 1.00 29.54 19 TYR E N 1
ATOM 11872 C CA . TYR E 1 39 ? 1.328 16.331 -42.430 1.00 28.83 19 TYR E CA 1
ATOM 11873 C C . TYR E 1 39 ? 1.899 15.762 -41.118 1.00 29.71 19 TYR E C 1
ATOM 11874 O O . TYR E 1 39 ? 1.918 16.464 -40.085 1.00 28.53 19 TYR E O 1
ATOM 11883 N N . GLY E 1 40 ? 2.378 14.512 -41.158 1.00 26.68 20 GLY E N 1
ATOM 11884 C CA . GLY E 1 40 ? 2.891 13.843 -39.961 1.00 27.66 20 GLY E CA 1
ATOM 11885 C C . GLY E 1 40 ? 4.376 13.557 -40.050 1.00 27.12 20 GLY E C 1
ATOM 11886 O O . GLY E 1 40 ? 4.906 13.324 -41.145 1.00 26.91 20 GLY E O 1
ATOM 11887 N N . ALA E 1 41 ? 5.065 13.585 -38.915 1.00 27.29 21 ALA E N 1
ATOM 11888 C CA . ALA E 1 41 ? 6.461 13.087 -38.860 1.00 26.09 21 ALA E CA 1
ATOM 11889 C C . ALA E 1 41 ? 6.526 11.670 -39.439 1.00 27.54 21 ALA E C 1
ATOM 11890 O O . ALA E 1 41 ? 5.549 10.909 -39.333 1.00 27.91 21 ALA E O 1
ATOM 11892 N N . HIS E 1 42 ? 7.669 11.321 -40.031 1.00 26.61 22 HIS E N 1
ATOM 11893 C CA . HIS E 1 42 ? 7.881 9.995 -40.587 1.00 27.91 22 HIS E CA 1
ATOM 11894 C C . HIS E 1 42 ? 8.515 9.054 -39.548 1.00 28.20 22 HIS E C 1
ATOM 11895 O O . HIS E 1 42 ? 9.540 8.425 -39.826 1.00 25.59 22 HIS E O 1
ATOM 11902 N N . ASN E 1 43 ? 7.935 8.981 -38.348 1.00 29.01 23 ASN E N 1
ATOM 11903 C CA . ASN E 1 43 ? 8.524 8.157 -37.277 1.00 29.07 23 ASN E CA 1
ATOM 11904 C C . ASN E 1 43 ? 8.161 6.677 -37.330 1.00 30.93 23 ASN E C 1
ATOM 11905 O O . ASN E 1 43 ? 8.772 5.869 -36.629 1.00 30.81 23 ASN E O 1
ATOM 11910 N N . TYR E 1 44 ? 7.167 6.329 -38.149 1.00 31.72 24 TYR E N 1
ATOM 11911 C CA . TYR E 1 44 ? 6.761 4.936 -38.349 1.00 33.31 24 TYR E CA 1
ATOM 11912 C C . TYR E 1 44 ? 6.720 4.564 -39.837 1.00 36.12 24 TYR E C 1
ATOM 11913 O O . TYR E 1 44 ? 6.435 5.418 -40.694 1.00 33.60 24 TYR E O 1
ATOM 11922 N N . ASP E 1 45 ? 7.019 3.301 -40.143 1.00 37.20 25 ASP E N 1
ATOM 11923 C CA . ASP E 1 45 ? 6.782 2.764 -41.493 1.00 39.39 25 ASP E CA 1
ATOM 11924 C C . ASP E 1 45 ? 5.762 1.615 -41.397 1.00 38.89 25 ASP E C 1
ATOM 11925 O O . ASP E 1 45 ? 6.144 0.441 -41.427 1.00 37.70 25 ASP E O 1
ATOM 11930 N N . PRO E 1 46 ? 4.461 1.956 -41.259 1.00 37.23 26 PRO E N 1
ATOM 11931 C CA . PRO E 1 46 ? 3.444 0.932 -41.028 1.00 36.13 26 PRO E CA 1
ATOM 11932 C C . PRO E 1 46 ? 3.102 0.094 -42.258 1.00 36.67 26 PRO E C 1
ATOM 11933 O O . PRO E 1 46 ? 3.313 0.535 -43.392 1.00 35.03 26 PRO E O 1
ATOM 11937 N N . ILE E 1 47 ? 2.547 -1.097 -42.009 1.00 37.25 27 ILE E N 1
ATOM 11938 C CA . ILE E 1 47 ? 1.851 -1.893 -43.029 1.00 37.76 27 ILE E CA 1
ATOM 11939 C C . ILE E 1 47 ? 0.811 -1.002 -43.705 1.00 38.21 27 ILE E C 1
ATOM 11940 O O . ILE E 1 47 ? 0.015 -0.367 -43.015 1.00 36.56 27 ILE E O 1
ATOM 11945 N N . PRO E 1 48 ? 0.835 -0.926 -45.053 1.00 38.90 28 PRO E N 1
ATOM 11946 C CA . PRO E 1 48 ? -0.104 -0.072 -45.795 1.00 39.94 28 PRO E CA 1
ATOM 11947 C C . PRO E 1 48 ? -1.605 -0.474 -45.772 1.00 40.09 28 PRO E C 1
ATOM 11948 O O . PRO E 1 48 ? -2.226 -0.609 -46.834 1.00 40.49 28 PRO E O 1
ATOM 11952 N N . VAL E 1 49 ? -2.162 -0.634 -44.568 1.00 38.85 29 VAL E N 1
ATOM 11953 C CA . VAL E 1 49 ? -3.601 -0.822 -44.346 1.00 38.56 29 VAL E CA 1
ATOM 11954 C C . VAL E 1 49 ? -4.138 0.333 -43.511 1.00 36.43 29 VAL E C 1
ATOM 11955 O O . VAL E 1 49 ? -3.575 0.646 -42.470 1.00 34.84 29 VAL E O 1
ATOM 11959 N N . VAL E 1 50 ? -5.242 0.935 -43.949 1.00 37.30 30 VAL E N 1
ATOM 11960 C CA . VAL E 1 50 ? -5.825 2.103 -43.280 1.00 35.90 30 VAL E CA 1
ATOM 11961 C C . VAL E 1 50 ? -7.145 1.722 -42.628 1.00 36.24 30 VAL E C 1
ATOM 11962 O O . VAL E 1 50 ? -8.186 1.618 -43.292 1.00 35.86 30 VAL E O 1
ATOM 11966 N N . LEU E 1 51 ? -7.084 1.518 -41.315 1.00 35.12 31 LEU E N 1
ATOM 11967 C CA . LEU E 1 51 ? -8.205 0.995 -40.527 1.00 33.55 31 LEU E CA 1
ATOM 11968 C C . LEU E 1 51 ? -9.141 2.112 -40.145 1.00 34.25 31 LEU E C 1
ATOM 11969 O O . LEU E 1 51 ? -8.688 3.218 -39.822 1.00 36.48 31 LEU E O 1
ATOM 11974 N N . LYS E 1 52 ? -10.446 1.840 -40.167 1.00 34.16 32 LYS E N 1
ATOM 11975 C CA . LYS E 1 52 ? -11.432 2.840 -39.760 1.00 34.92 32 LYS E CA 1
ATOM 11976 C C . LYS E 1 52 ? -12.389 2.328 -38.680 1.00 34.39 32 LYS E C 1
ATOM 11977 O O . LYS E 1 52 ? -13.045 3.110 -37.996 1.00 32.66 32 LYS E O 1
ATOM 11983 N N . ARG E 1 53 ? -12.463 1.016 -38.529 1.00 33.52 33 ARG E N 1
ATOM 11984 C CA . ARG E 1 53 ? -13.394 0.409 -37.582 1.00 36.08 33 ARG E CA 1
ATOM 11985 C C . ARG E 1 53 ? -12.830 -0.922 -37.104 1.00 34.37 33 ARG E C 1
ATOM 11986 O O . ARG E 1 53 ? -11.972 -1.520 -37.766 1.00 33.30 33 ARG E O 1
ATOM 11994 N N . ALA E 1 54 ? -13.304 -1.370 -35.943 1.00 33.84 34 ALA E N 1
ATOM 11995 C CA . ALA E 1 54 ? -12.808 -2.594 -35.337 1.00 34.46 34 ALA E CA 1
ATOM 11996 C C . ALA E 1 54 ? -13.753 -3.081 -34.257 1.00 35.40 34 ALA E C 1
ATOM 11997 O O . ALA E 1 54 ? -14.448 -2.275 -33.628 1.00 34.97 34 ALA E O 1
ATOM 11999 N N . LYS E 1 55 ? -13.772 -4.398 -34.038 1.00 35.61 35 LYS E N 1
ATOM 12000 C CA . LYS E 1 55 ? -14.724 -5.013 -33.104 1.00 38.87 35 LYS E CA 1
ATOM 12001 C C . LYS E 1 55 ? -14.288 -6.422 -32.743 1.00 37.73 35 LYS E C 1
ATOM 12002 O O . LYS E 1 55 ? -14.159 -7.266 -33.613 1.00 37.66 35 LYS E O 1
ATOM 12008 N N . GLY E 1 56 ? -14.070 -6.658 -31.452 1.00 36.70 36 GLY E N 1
ATOM 12009 C CA . GLY E 1 56 ? -13.550 -7.925 -30.976 1.00 36.05 36 GLY E CA 1
ATOM 12010 C C . GLY E 1 56 ? -12.262 -8.298 -31.669 1.00 37.30 36 GLY E C 1
ATOM 12011 O O . GLY E 1 56 ? -11.208 -7.690 -31.456 1.00 37.53 36 GLY E O 1
ATOM 12012 N N . VAL E 1 57 ? -12.382 -9.289 -32.537 1.00 37.50 37 VAL E N 1
ATOM 12013 C CA . VAL E 1 57 ? -11.272 -9.956 -33.185 1.00 36.83 37 VAL E CA 1
ATOM 12014 C C . VAL E 1 57 ? -10.957 -9.298 -34.538 1.00 35.82 37 VAL E C 1
ATOM 12015 O O . VAL E 1 57 ? -9.899 -9.507 -35.117 1.00 37.58 37 VAL E O 1
ATOM 12019 N N . PHE E 1 58 ? -11.868 -8.463 -35.015 1.00 36.57 38 PHE E N 1
ATOM 12020 C CA . PHE E 1 58 ? -11.774 -7.927 -36.364 1.00 38.23 38 PHE E CA 1
ATOM 12021 C C . PHE E 1 58 ? -11.511 -6.420 -36.480 1.00 38.29 38 PHE E C 1
ATOM 12022 O O . PHE E 1 58 ? -11.962 -5.612 -35.650 1.00 36.22 38 PHE E O 1
ATOM 12030 N N . VAL E 1 59 ? -10.797 -6.056 -37.542 1.00 37.20 39 VAL E N 1
ATOM 12031 C CA . VAL E 1 59 ? -10.651 -4.661 -37.947 1.00 37.58 39 VAL E CA 1
ATOM 12032 C C . VAL E 1 59 ? -11.057 -4.538 -39.417 1.00 39.60 39 VAL E C 1
ATOM 12033 O O . VAL E 1 59 ? -10.938 -5.498 -40.191 1.00 39.69 39 VAL E O 1
ATOM 12037 N N . TYR E 1 60 ? -11.535 -3.352 -39.783 1.00 39.61 40 TYR E N 1
ATOM 12038 C CA . TYR E 1 60 ? -12.062 -3.081 -41.107 1.00 40.48 40 TYR E CA 1
ATOM 12039 C C . TYR E 1 60 ? -11.356 -1.856 -41.667 1.00 41.11 40 TYR E C 1
ATOM 12040 O O . TYR E 1 60 ? -11.275 -0.815 -40.993 1.00 39.53 40 TYR E O 1
ATOM 12049 N N . ASP E 1 61 ? -10.835 -1.981 -42.888 1.00 41.26 41 ASP E N 1
ATOM 12050 C CA . ASP E 1 61 ? -10.177 -0.861 -43.561 1.00 41.68 41 ASP E CA 1
ATOM 12051 C C . ASP E 1 61 ? -11.148 0.039 -44.337 1.00 42.05 41 ASP E C 1
ATOM 12052 O O . ASP E 1 61 ? -12.349 -0.214 -44.352 1.00 42.30 41 ASP E O 1
ATOM 12057 N N . VAL E 1 62 ? -10.623 1.086 -44.972 1.00 41.74 42 VAL E N 1
ATOM 12058 C CA . VAL E 1 62 ? -11.451 2.083 -45.652 1.00 44.21 42 VAL E CA 1
ATOM 12059 C C . VAL E 1 62 ? -12.315 1.521 -46.812 1.00 45.47 42 VAL E C 1
ATOM 12060 O O . VAL E 1 62 ? -13.317 2.135 -47.183 1.00 45.86 42 VAL E O 1
ATOM 12064 N N . ASN E 1 63 ? -11.926 0.353 -47.339 1.00 45.77 43 ASN E N 1
ATOM 12065 C CA . ASN E 1 63 ? -12.668 -0.360 -48.390 1.00 47.61 43 ASN E CA 1
ATOM 12066 C C . ASN E 1 63 ? -13.699 -1.353 -47.838 1.00 48.69 43 ASN E C 1
ATOM 12067 O O . ASN E 1 63 ? -14.299 -2.121 -48.600 1.00 49.53 43 ASN E O 1
ATOM 12072 N N . ASP E 1 64 ? -13.896 -1.331 -46.518 1.00 48.85 44 ASP E N 1
ATOM 12073 C CA . ASP E 1 64 ? -14.724 -2.311 -45.806 1.00 49.07 44 ASP E CA 1
ATOM 12074 C C . ASP E 1 64 ? -14.226 -3.740 -46.002 1.00 47.58 44 ASP E C 1
ATOM 12075 O O . ASP E 1 64 ? -15.021 -4.681 -46.043 1.00 48.56 44 ASP E O 1
ATOM 12080 N N . LYS E 1 65 ? -12.912 -3.884 -46.131 1.00 45.77 45 LYS E N 1
ATOM 12081 C CA . LYS E 1 65 ? -12.244 -5.183 -46.061 1.00 45.88 45 LYS E CA 1
ATOM 12082 C C . LYS E 1 65 ? -11.980 -5.542 -44.600 1.00 46.57 45 LYS E C 1
ATOM 12083 O O . LYS E 1 65 ? -11.430 -4.723 -43.836 1.00 46.00 45 LYS E O 1
ATOM 12089 N N . ARG E 1 66 ? -12.358 -6.764 -44.225 1.00 44.89 46 ARG E N 1
ATOM 12090 C CA . ARG E 1 66 ? -12.203 -7.263 -42.866 1.00 44.47 46 ARG E CA 1
ATOM 12091 C C . ARG E 1 66 ? -10.921 -8.077 -42.710 1.00 43.95 46 ARG E C 1
ATOM 12092 O O . ARG E 1 66 ? -10.623 -8.939 -43.538 1.00 44.72 46 ARG E O 1
ATOM 12100 N N . TYR E 1 67 ? -10.155 -7.803 -41.651 1.00 42.90 47 TYR E N 1
ATOM 12101 C CA . TYR E 1 67 ? -8.995 -8.627 -41.320 1.00 39.61 47 TYR E CA 1
ATOM 12102 C C . TYR E 1 67 ? -9.069 -9.124 -39.876 1.00 39.98 47 TYR E C 1
ATOM 12103 O O . TYR E 1 67 ? -9.727 -8.505 -39.032 1.00 38.67 47 TYR E O 1
ATOM 12112 N N . TYR E 1 68 ? -8.408 -10.252 -39.611 1.00 38.64 48 TYR E N 1
ATOM 12113 C CA . TYR E 1 68 ? -8.120 -10.688 -38.255 1.00 40.37 48 TYR E CA 1
ATOM 12114 C C . TYR E 1 68 ? -6.949 -9.850 -37.766 1.00 40.39 48 TYR E C 1
ATOM 12115 O O . TYR E 1 68 ? -5.941 -9.710 -38.473 1.00 40.37 48 TYR E O 1
ATOM 12124 N N . ASP E 1 69 ? -7.079 -9.302 -36.563 1.00 39.19 49 ASP E N 1
ATOM 12125 C CA . ASP E 1 69 ? -5.975 -8.590 -35.958 1.00 39.07 49 ASP E CA 1
ATOM 12126 C C . ASP E 1 69 ? -5.169 -9.596 -35.168 1.00 37.95 49 ASP E C 1
ATOM 12127 O O . ASP E 1 69 ? -5.631 -10.131 -34.158 1.00 37.74 49 ASP E O 1
ATOM 12132 N N . PHE E 1 70 ? -3.960 -9.856 -35.637 1.00 37.59 50 PHE E N 1
ATOM 12133 C CA . PHE E 1 70 ? -3.058 -10.739 -34.908 1.00 39.04 50 PHE E CA 1
ATOM 12134 C C . PHE E 1 70 ? -1.946 -10.022 -34.141 1.00 38.93 50 PHE E C 1
ATOM 12135 O O . PHE E 1 70 ? -0.907 -10.615 -33.828 1.00 38.38 50 PHE E O 1
ATOM 12143 N N . LEU E 1 71 ? -2.197 -8.755 -33.806 1.00 37.52 51 LEU E N 1
ATOM 12144 C CA . LEU E 1 71 ? -1.283 -7.989 -32.959 1.00 36.42 51 LEU E CA 1
ATOM 12145 C C . LEU E 1 71 ? -1.944 -7.549 -31.642 1.00 34.18 51 LEU E C 1
ATOM 12146 O O . LEU E 1 71 ? -1.300 -7.532 -30.598 1.00 32.98 51 LEU E O 1
ATOM 12151 N N . SER E 1 72 ? -3.236 -7.224 -31.696 1.00 34.51 52 SER E N 1
ATOM 12152 C CA . SER E 1 72 ? -3.995 -6.748 -30.533 1.00 34.26 52 SER E CA 1
ATOM 12153 C C . SER E 1 72 ? -3.402 -5.442 -29.982 1.00 33.55 52 SER E C 1
ATOM 12154 O O . SER E 1 72 ? -3.475 -5.185 -28.784 1.00 33.59 52 SER E O 1
ATOM 12157 N N . ALA E 1 73 ? -2.795 -4.639 -30.864 1.00 33.48 53 ALA E N 1
ATOM 12158 C CA . ALA E 1 73 ? -2.141 -3.402 -30.460 1.00 32.86 53 ALA E CA 1
ATOM 12159 C C . ALA E 1 73 ? -1.163 -3.716 -29.313 1.00 33.74 53 ALA E C 1
ATOM 12160 O O . ALA E 1 73 ? -1.159 -3.050 -28.282 1.00 28.49 53 ALA E O 1
ATOM 12162 N N . TYR E 1 74 ? -0.351 -4.764 -29.516 1.00 34.35 54 TYR E N 1
ATOM 12163 C CA . TYR E 1 74 ? 0.638 -5.222 -28.540 1.00 35.19 54 TYR E CA 1
ATOM 12164 C C . TYR E 1 74 ? -0.008 -5.561 -27.208 1.00 35.54 54 TYR E C 1
ATOM 12165 O O . TYR E 1 74 ? 0.578 -5.349 -26.141 1.00 37.02 54 TYR E O 1
ATOM 12174 N N . SER E 1 75 ? -1.219 -6.108 -27.294 1.00 34.92 55 SER E N 1
ATOM 12175 C CA . SER E 1 75 ? -1.978 -6.622 -26.151 1.00 35.49 55 SER E CA 1
ATOM 12176 C C . SER E 1 75 ? -2.833 -5.587 -25.427 1.00 36.02 55 SER E C 1
ATOM 12177 O O . SER E 1 75 ? -3.439 -5.899 -24.405 1.00 36.67 55 SER E O 1
ATOM 12180 N N . SER E 1 76 ? -2.918 -4.373 -25.965 1.00 34.32 56 SER E N 1
ATOM 12181 C CA . SER E 1 76 ? -3.875 -3.405 -25.438 1.00 32.83 56 SER E CA 1
ATOM 12182 C C . SER E 1 76 ? -5.310 -3.890 -25.539 1.00 32.28 56 SER E C 1
ATOM 12183 O O . SER E 1 76 ? -6.084 -3.651 -24.629 1.00 31.68 56 SER E O 1
ATOM 12186 N N . VAL E 1 77 ? -5.672 -4.548 -26.648 1.00 32.54 57 VAL E N 1
ATOM 12187 C CA . VAL E 1 77 ? -7.028 -5.092 -26.779 1.00 32.81 57 VAL E CA 1
ATOM 12188 C C . VAL E 1 77 ? -7.104 -6.624 -26.599 1.00 34.37 57 VAL E C 1
ATOM 12189 O O . VAL E 1 77 ? -7.740 -7.328 -27.394 1.00 35.37 57 VAL E O 1
ATOM 12193 N N . ASN E 1 78 ? -6.471 -7.125 -25.536 1.00 32.55 58 ASN E N 1
ATOM 12194 C CA . ASN E 1 78 ? -6.730 -8.489 -25.051 1.00 34.05 58 ASN E CA 1
ATOM 12195 C C . ASN E 1 78 ? -8.244 -8.790 -24.931 1.00 35.53 58 ASN E C 1
ATOM 12196 O O . ASN E 1 78 ? -8.688 -9.908 -25.218 1.00 36.71 58 ASN E O 1
ATOM 12201 N N . GLN E 1 79 ? -9.027 -7.788 -24.529 1.00 35.06 59 GLN E N 1
ATOM 12202 C CA . GLN E 1 79 ? -10.474 -7.944 -24.349 1.00 33.72 59 GLN E CA 1
ATOM 12203 C C . GLN E 1 79 ? -11.201 -7.892 -25.697 1.00 35.66 59 GLN E C 1
ATOM 12204 O O . GLN E 1 79 ? -12.434 -7.933 -25.745 1.00 35.36 59 GLN E O 1
ATOM 12210 N N . GLY E 1 80 ? -10.437 -7.783 -26.783 1.00 34.87 60 GLY E N 1
ATOM 12211 C CA . GLY E 1 80 ? -10.989 -7.517 -28.111 1.00 33.79 60 GLY E CA 1
ATOM 12212 C C . GLY E 1 80 ? -11.251 -6.032 -28.331 1.00 35.22 60 GLY E C 1
ATOM 12213 O O . GLY E 1 80 ? -11.405 -5.275 -27.365 1.00 34.99 60 GLY E O 1
ATOM 12214 N N . HIS E 1 81 ? -11.315 -5.627 -29.600 1.00 35.06 61 HIS E N 1
ATOM 12215 C CA . HIS E 1 81 ? -11.585 -4.240 -29.993 1.00 36.32 61 HIS E CA 1
ATOM 12216 C C . HIS E 1 81 ? -12.959 -3.713 -29.582 1.00 36.82 61 HIS E C 1
ATOM 12217 O O . HIS E 1 81 ? -13.972 -4.398 -29.746 1.00 34.50 61 HIS E O 1
ATOM 12224 N N . CYS E 1 82 ? -12.968 -2.478 -29.067 1.00 35.37 62 CYS E N 1
ATOM 12225 C CA . CYS E 1 82 ? -14.185 -1.723 -28.766 1.00 36.17 62 CYS E CA 1
ATOM 12226 C C . CYS E 1 82 ? -15.229 -2.470 -27.938 1.00 36.36 62 CYS E C 1
ATOM 12227 O O . CYS E 1 82 ? -16.429 -2.359 -28.193 1.00 36.14 62 CYS E O 1
ATOM 12230 N N . HIS E 1 83 ? -14.765 -3.193 -26.926 1.00 36.25 63 HIS E N 1
ATOM 12231 C CA . HIS E 1 83 ? -15.645 -3.861 -25.989 1.00 36.18 63 HIS E CA 1
ATOM 12232 C C . HIS E 1 83 ? -16.638 -2.884 -25.378 1.00 37.09 63 HIS E C 1
ATOM 12233 O O . HIS E 1 83 ? -16.239 -1.917 -24.701 1.00 36.88 63 HIS E O 1
ATOM 12240 N N . PRO E 1 84 ? -17.941 -3.135 -25.611 1.00 36.42 64 PRO E N 1
ATOM 12241 C CA . PRO E 1 84 ? -18.995 -2.190 -25.226 1.00 35.53 64 PRO E CA 1
ATOM 12242 C C . PRO E 1 84 ? -19.108 -1.926 -23.729 1.00 34.90 64 PRO E C 1
ATOM 12243 O O . PRO E 1 84 ? -19.602 -0.876 -23.336 1.00 34.83 64 PRO E O 1
ATOM 12247 N N . ASN E 1 85 ? -18.688 -2.871 -22.898 1.00 34.16 65 ASN E N 1
ATOM 12248 C CA . ASN E 1 85 ? -18.746 -2.674 -21.457 1.00 35.34 65 ASN E CA 1
ATOM 12249 C C . ASN E 1 85 ? -17.672 -1.660 -21.008 1.00 36.77 65 ASN E C 1
ATOM 12250 O O . ASN E 1 85 ? -17.906 -0.861 -20.086 1.00 37.90 65 ASN E O 1
ATOM 12255 N N . ILE E 1 86 ? -16.505 -1.693 -21.655 1.00 36.70 66 ILE E N 1
ATOM 12256 C CA . ILE E 1 86 ? -15.452 -0.730 -21.317 1.00 36.63 66 ILE E CA 1
ATOM 12257 C C . ILE E 1 86 ? -15.863 0.655 -21.790 1.00 36.21 66 ILE E C 1
ATOM 12258 O O . ILE E 1 86 ? -15.625 1.629 -21.093 1.00 38.67 66 ILE E O 1
ATOM 12263 N N . LEU E 1 87 ? -16.504 0.741 -22.952 1.00 36.77 67 LEU E N 1
ATOM 12264 C CA . LEU E 1 87 ? -17.015 2.015 -23.434 1.00 35.95 67 LEU E CA 1
ATOM 12265 C C . LEU E 1 87 ? -18.016 2.613 -22.445 1.00 37.08 67 LEU E C 1
ATOM 12266 O O . LEU E 1 87 ? -17.957 3.810 -22.140 1.00 35.01 67 LEU E O 1
ATOM 12271 N N . ASN E 1 88 ? -18.958 1.786 -21.977 1.00 37.58 68 ASN E N 1
ATOM 12272 C CA . ASN E 1 88 ? -19.971 2.233 -21.002 1.00 38.31 68 ASN E CA 1
ATOM 12273 C C . ASN E 1 88 ? -19.383 2.790 -19.702 1.00 35.72 68 ASN E C 1
ATOM 12274 O O . ASN E 1 88 ? -19.794 3.858 -19.262 1.00 35.02 68 ASN E O 1
ATOM 12279 N N . ALA E 1 89 ? -18.437 2.063 -19.096 1.00 34.73 69 ALA E N 1
ATOM 12280 C CA . ALA E 1 89 ? -17.635 2.589 -17.962 1.00 34.51 69 ALA E CA 1
ATOM 12281 C C . ALA E 1 89 ? -16.897 3.901 -18.290 1.00 34.37 69 ALA E C 1
ATOM 12282 O O . ALA E 1 89 ? -16.805 4.805 -17.447 1.00 34.85 69 ALA E O 1
ATOM 12284 N N . MET E 1 90 ? -16.371 3.997 -19.505 1.00 34.62 70 MET E N 1
ATOM 12285 C CA . MET E 1 90 ? -15.747 5.233 -19.993 1.00 37.07 70 MET E CA 1
ATOM 12286 C C . MET E 1 90 ? -16.730 6.398 -20.048 1.00 34.34 70 MET E C 1
ATOM 12287 O O . MET E 1 90 ? -16.447 7.504 -19.546 1.00 33.76 70 MET E O 1
ATOM 12292 N N . ILE E 1 91 ? -17.879 6.155 -20.668 1.00 33.84 71 ILE E N 1
ATOM 12293 C CA . ILE E 1 91 ? -18.933 7.177 -20.784 1.00 32.22 71 ILE E CA 1
ATOM 12294 C C . ILE E 1 91 ? -19.429 7.621 -19.422 1.00 31.35 71 ILE E C 1
ATOM 12295 O O . ILE E 1 91 ? -19.515 8.825 -19.156 1.00 31.89 71 ILE E O 1
ATOM 12300 N N . ASN E 1 92 ? -19.734 6.666 -18.547 1.00 30.56 72 ASN E N 1
ATOM 12301 C CA . ASN E 1 92 ? -20.325 7.002 -17.244 1.00 33.43 72 ASN E CA 1
ATOM 12302 C C . ASN E 1 92 ? -19.396 7.845 -16.351 1.00 34.17 72 ASN E C 1
ATOM 12303 O O . ASN E 1 92 ? -19.860 8.721 -15.611 1.00 33.55 72 ASN E O 1
ATOM 12308 N N . GLN E 1 93 ? -18.088 7.564 -16.418 1.00 32.70 73 GLN E N 1
ATOM 12309 C CA . GLN E 1 93 ? -17.108 8.393 -15.730 1.00 30.70 73 GLN E CA 1
ATOM 12310 C C . GLN E 1 93 ? -16.899 9.733 -16.449 1.00 30.05 73 GLN E C 1
ATOM 12311 O O . GLN E 1 93 ? -16.934 10.787 -15.820 1.00 32.47 73 GLN E O 1
ATOM 12317 N N . ALA E 1 94 ? -16.695 9.705 -17.765 1.00 29.97 74 ALA E N 1
ATOM 12318 C CA . ALA E 1 94 ? -16.402 10.957 -18.500 1.00 30.15 74 ALA E CA 1
ATOM 12319 C C . ALA E 1 94 ? -17.451 12.062 -18.398 1.00 31.48 74 ALA E C 1
ATOM 12320 O O . ALA E 1 94 ? -17.101 13.242 -18.492 1.00 32.21 74 ALA E O 1
ATOM 12322 N N . LYS E 1 95 ? -18.724 11.688 -18.233 1.00 32.74 75 LYS E N 1
ATOM 12323 C CA . LYS E 1 95 ? -19.811 12.668 -18.070 1.00 33.07 75 LYS E CA 1
ATOM 12324 C C . LYS E 1 95 ? -19.729 13.404 -16.737 1.00 31.03 75 LYS E C 1
ATOM 12325 O O . LYS E 1 95 ? -20.297 14.499 -16.588 1.00 28.92 75 LYS E O 1
ATOM 12331 N N . ASN E 1 96 ? -19.041 12.789 -15.776 1.00 27.84 76 ASN E N 1
ATOM 12332 C CA . ASN E 1 96 ? -18.914 13.329 -14.418 1.00 30.13 76 ASN E CA 1
ATOM 12333 C C . ASN E 1 96 ? -17.585 14.032 -14.108 1.00 28.98 76 ASN E C 1
ATOM 12334 O O . ASN E 1 96 ? -17.584 15.124 -13.537 1.00 28.23 76 ASN E O 1
ATOM 12339 N N . LEU E 1 97 ? -16.468 13.402 -14.489 1.00 30.21 77 LEU E N 1
ATOM 12340 C CA . LEU E 1 97 ? -15.121 13.894 -14.156 1.00 28.70 77 LEU E CA 1
ATOM 12341 C C . LEU E 1 97 ? -14.066 13.143 -14.958 1.00 27.47 77 LEU E C 1
ATOM 12342 O O . LEU E 1 97 ? -14.005 11.916 -14.878 1.00 24.08 77 LEU E O 1
ATOM 12347 N N . THR E 1 98 ? -13.194 13.862 -15.671 1.00 26.44 78 THR E N 1
ATOM 12348 C CA . THR E 1 98 ? -12.132 13.194 -16.433 1.00 24.84 78 THR E CA 1
ATOM 12349 C C . THR E 1 98 ? -10.702 13.418 -15.857 1.00 26.36 78 THR E C 1
ATOM 12350 O O . THR E 1 98 ? -9.836 12.531 -15.941 1.00 24.53 78 THR E O 1
ATOM 12354 N N . ILE E 1 99 ? -10.473 14.599 -15.286 1.00 24.24 79 ILE E N 1
ATOM 12355 C CA . ILE E 1 99 ? -9.158 14.975 -14.745 1.00 28.90 79 ILE E CA 1
ATOM 12356 C C . ILE E 1 99 ? -9.297 16.132 -13.775 1.00 29.27 79 ILE E C 1
ATOM 12357 O O . ILE E 1 99 ? -10.062 17.089 -14.009 1.00 33.62 79 ILE E O 1
ATOM 12362 N N . CYS E 1 100 ? -8.579 16.055 -12.674 1.00 28.82 80 CYS E N 1
ATOM 12363 C CA . CYS E 1 100 ? -8.494 17.211 -11.790 1.00 28.03 80 CYS E CA 1
ATOM 12364 C C . CYS E 1 100 ? -7.059 17.534 -11.394 1.00 27.96 80 CYS E C 1
ATOM 12365 O O . CYS E 1 100 ? -6.814 18.556 -10.765 1.00 27.73 80 CYS E O 1
ATOM 12368 N N . SER E 1 101 ? -6.132 16.679 -11.845 1.00 27.90 81 SER E N 1
ATOM 12369 C CA . SER E 1 101 ? -4.704 16.623 -11.477 1.00 25.52 81 SER E CA 1
ATOM 12370 C C . SER E 1 101 ? -4.510 16.082 -10.056 1.00 25.84 81 SER E C 1
ATOM 12371 O O . SER E 1 101 ? -5.447 16.008 -9.272 1.00 25.41 81 SER E O 1
ATOM 12374 N N . ARG E 1 102 ? -3.273 15.728 -9.725 1.00 24.54 82 ARG E N 1
ATOM 12375 C CA . ARG E 1 102 ? -2.970 15.134 -8.431 1.00 26.18 82 ARG E CA 1
ATOM 12376 C C . ARG E 1 102 ? -2.686 16.208 -7.355 1.00 25.78 82 ARG E C 1
ATOM 12377 O O . ARG E 1 102 ? -2.167 15.908 -6.283 1.00 25.32 82 ARG E O 1
ATOM 12385 N N . ALA E 1 103 ? -3.040 17.456 -7.661 1.00 25.22 83 ALA E N 1
ATOM 12386 C CA . ALA E 1 103 ? -3.149 18.526 -6.659 1.00 25.28 83 ALA E CA 1
ATOM 12387 C C . ALA E 1 103 ? -4.266 18.232 -5.684 1.00 25.99 83 ALA E C 1
ATOM 12388 O O . ALA E 1 103 ? -4.254 18.726 -4.547 1.00 26.39 83 ALA E O 1
ATOM 12390 N N . PHE E 1 104 ? -5.236 17.439 -6.160 1.00 25.93 84 PHE E N 1
ATOM 12391 C CA . PHE E 1 104 ? -6.473 17.069 -5.464 1.00 26.91 84 PHE E CA 1
ATOM 12392 C C . PHE E 1 104 ? -6.712 15.545 -5.515 1.00 26.71 84 PHE E C 1
ATOM 12393 O O . PHE E 1 104 ? -6.020 14.829 -6.244 1.00 26.41 84 PHE E O 1
ATOM 12401 N N . PHE E 1 105 ? -7.708 15.064 -4.762 1.00 27.35 85 PHE E N 1
ATOM 12402 C CA . PHE E 1 105 ? -8.132 13.647 -4.834 1.00 27.55 85 PHE E CA 1
ATOM 12403 C C . PHE E 1 105 ? -9.375 13.473 -5.701 1.00 26.04 85 PHE E C 1
ATOM 12404 O O . PHE E 1 105 ? -10.209 14.370 -5.820 1.00 27.05 85 PHE E O 1
ATOM 12412 N N . SER E 1 106 ? -9.523 12.291 -6.262 1.00 26.84 86 SER E N 1
ATOM 12413 C CA . SER E 1 106 ? -10.761 11.943 -6.930 1.00 27.07 86 SER E CA 1
ATOM 12414 C C . SER E 1 106 ? -11.253 10.617 -6.382 1.00 28.40 86 SER E C 1
ATOM 12415 O O . SER E 1 106 ? -10.451 9.751 -6.002 1.00 25.32 86 SER E O 1
ATOM 12418 N N . VAL E 1 107 ? -12.570 10.453 -6.359 1.00 27.36 87 VAL E N 1
ATOM 12419 C CA . VAL E 1 107 ? -13.171 9.185 -5.910 1.00 29.30 87 VAL E CA 1
ATOM 12420 C C . VAL E 1 107 ? -12.636 7.928 -6.624 1.00 28.30 87 VAL E C 1
ATOM 12421 O O . VAL E 1 107 ? -12.271 6.957 -5.967 1.00 31.64 87 VAL E O 1
ATOM 12425 N N . PRO E 1 108 ? -12.623 7.916 -7.965 1.00 28.24 88 PRO E N 1
ATOM 12426 C CA . PRO E 1 108 ? -12.262 6.659 -8.643 1.00 25.99 88 PRO E CA 1
ATOM 12427 C C . PRO E 1 108 ? -10.851 6.058 -8.433 1.00 27.99 88 PRO E C 1
ATOM 12428 O O . PRO E 1 108 ? -10.709 4.828 -8.520 1.00 26.45 88 PRO E O 1
ATOM 12432 N N . LEU E 1 109 ? -9.823 6.877 -8.183 1.00 23.29 89 LEU E N 1
ATOM 12433 C CA . LEU E 1 109 ? -8.475 6.334 -8.085 1.00 23.85 89 LEU E CA 1
ATOM 12434 C C . LEU E 1 109 ? -8.359 5.263 -6.999 1.00 25.33 89 LEU E C 1
ATOM 12435 O O . LEU E 1 109 ? -7.827 4.197 -7.256 1.00 29.83 89 LEU E O 1
ATOM 12440 N N . GLY E 1 110 ? -8.815 5.581 -5.796 1.00 26.74 90 GLY E N 1
ATOM 12441 C CA . GLY E 1 110 ? -8.689 4.678 -4.651 1.00 32.52 90 GLY E CA 1
ATOM 12442 C C . GLY E 1 110 ? -9.448 3.390 -4.837 1.00 30.50 90 GLY E C 1
ATOM 12443 O O . GLY E 1 110 ? -9.009 2.344 -4.387 1.00 32.94 90 GLY E O 1
ATOM 12444 N N . ILE E 1 111 ? -10.598 3.477 -5.501 1.00 32.88 91 ILE E N 1
ATOM 12445 C CA . ILE E 1 111 ? -11.393 2.303 -5.878 1.00 32.78 91 ILE E CA 1
ATOM 12446 C C . ILE E 1 111 ? -10.585 1.396 -6.817 1.00 32.55 91 ILE E C 1
ATOM 12447 O O . ILE E 1 111 ? -10.559 0.177 -6.645 1.00 30.23 91 ILE E O 1
ATOM 12452 N N . CYS E 1 112 ? -9.920 2.003 -7.806 1.00 30.97 92 CYS E N 1
ATOM 12453 C CA . CYS E 1 112 ? -9.061 1.246 -8.719 1.00 31.60 92 CYS E CA 1
ATOM 12454 C C . CYS E 1 112 ? -7.866 0.644 -7.985 1.00 31.28 92 CYS E C 1
ATOM 12455 O O . CYS E 1 112 ? -7.539 -0.507 -8.209 1.00 33.17 92 CYS E O 1
ATOM 12458 N N . GLU E 1 113 ? -7.198 1.435 -7.136 1.00 31.05 93 GLU E N 1
ATOM 12459 C CA . GLU E 1 113 ? -6.060 0.939 -6.326 1.00 29.43 93 GLU E CA 1
ATOM 12460 C C . GLU E 1 113 ? -6.460 -0.266 -5.423 1.00 30.87 93 GLU E C 1
ATOM 12461 O O . GLU E 1 113 ? -5.816 -1.299 -5.438 1.00 28.43 93 GLU E O 1
ATOM 12467 N N . ARG E 1 114 ? -7.522 -0.113 -4.642 1.00 32.95 94 ARG E N 1
ATOM 12468 C CA . ARG E 1 114 ? -8.061 -1.211 -3.824 1.00 35.75 94 ARG E CA 1
ATOM 12469 C C . ARG E 1 114 ? -8.375 -2.453 -4.680 1.00 37.72 94 ARG E C 1
ATOM 12470 O O . ARG E 1 114 ? -7.986 -3.572 -4.323 1.00 38.07 94 ARG E O 1
ATOM 12478 N N . TYR E 1 115 ? -9.044 -2.235 -5.818 1.00 37.83 95 TYR E N 1
ATOM 12479 C CA . TYR E 1 115 ? -9.379 -3.293 -6.783 1.00 38.90 95 TYR E CA 1
ATOM 12480 C C . TYR E 1 115 ? -8.163 -4.048 -7.312 1.00 39.42 95 TYR E C 1
ATOM 12481 O O . TYR E 1 115 ? -8.137 -5.278 -7.271 1.00 37.37 95 TYR E O 1
ATOM 12490 N N . LEU E 1 116 ? -7.168 -3.311 -7.821 1.00 38.33 96 LEU E N 1
ATOM 12491 C CA . LEU E 1 116 ? -5.966 -3.924 -8.404 1.00 38.03 96 LEU E CA 1
ATOM 12492 C C . LEU E 1 116 ? -5.113 -4.673 -7.400 1.00 35.63 96 LEU E C 1
ATOM 12493 O O . LEU E 1 116 ? -4.687 -5.787 -7.670 1.00 34.68 96 LEU E O 1
ATOM 12498 N N . THR E 1 117 ? -4.835 -4.036 -6.268 1.00 34.76 97 THR E N 1
ATOM 12499 C CA . THR E 1 117 ? -3.952 -4.584 -5.252 1.00 35.24 97 THR E CA 1
ATOM 12500 C C . THR E 1 117 ? -4.518 -5.897 -4.715 1.00 37.99 97 THR E C 1
ATOM 12501 O O . THR E 1 117 ? -3.790 -6.866 -4.516 1.00 36.92 97 THR E O 1
ATOM 12505 N N . ASN E 1 118 ? -5.822 -5.897 -4.467 1.00 39.27 98 ASN E N 1
ATOM 12506 C CA . ASN E 1 118 ? -6.515 -7.060 -3.963 1.00 42.65 98 ASN E CA 1
ATOM 12507 C C . ASN E 1 118 ? -6.564 -8.158 -5.029 1.00 42.51 98 ASN E C 1
ATOM 12508 O O . ASN E 1 118 ? -6.296 -9.314 -4.737 1.00 43.70 98 ASN E O 1
ATOM 12513 N N . LEU E 1 119 ? -6.832 -7.790 -6.281 1.00 41.50 99 LEU E N 1
ATOM 12514 C CA . LEU E 1 119 ? -6.833 -8.766 -7.378 1.00 40.12 99 LEU E CA 1
ATOM 12515 C C . LEU E 1 119 ? -5.464 -9.420 -7.584 1.00 40.22 99 LEU E C 1
ATOM 12516 O O . LEU E 1 119 ? -5.371 -10.609 -7.898 1.00 39.03 99 LEU E O 1
ATOM 12521 N N . LEU E 1 120 ? -4.391 -8.657 -7.416 1.00 40.58 100 LEU E N 1
ATOM 12522 C CA . LEU E 1 120 ? -3.065 -9.207 -7.710 1.00 40.18 100 LEU E CA 1
ATOM 12523 C C . LEU E 1 120 ? -2.270 -9.658 -6.486 1.00 39.59 100 LEU E C 1
ATOM 12524 O O . LEU E 1 120 ? -1.208 -10.270 -6.627 1.00 40.02 100 LEU E O 1
ATOM 12529 N N . GLY E 1 121 ? -2.768 -9.350 -5.291 1.00 37.53 101 GLY E N 1
ATOM 12530 C CA . GLY E 1 121 ? -2.098 -9.771 -4.059 1.00 36.43 101 GLY E CA 1
ATOM 12531 C C . GLY E 1 121 ? -0.821 -9.011 -3.730 1.00 35.62 101 GLY E C 1
ATOM 12532 O O . GLY E 1 121 ? 0.211 -9.605 -3.378 1.00 31.96 101 GLY E O 1
ATOM 12533 N N . TYR E 1 122 ? -0.887 -7.688 -3.859 1.00 34.35 102 TYR E N 1
ATOM 12534 C CA . TYR E 1 122 ? 0.190 -6.801 -3.419 1.00 31.20 102 TYR E CA 1
ATOM 12535 C C . TYR E 1 122 ? -0.452 -5.716 -2.583 1.00 31.41 102 TYR E C 1
ATOM 12536 O O . TYR E 1 122 ? -1.641 -5.441 -2.765 1.00 34.87 102 TYR E O 1
ATOM 12545 N N . ASP E 1 123 ? 0.303 -5.106 -1.672 1.00 28.72 103 ASP E N 1
ATOM 12546 C CA . ASP E 1 123 ? -0.237 -4.078 -0.791 1.00 31.31 103 ASP E CA 1
ATOM 12547 C C . ASP E 1 123 ? -0.635 -2.792 -1.542 1.00 32.90 103 ASP E C 1
ATOM 12548 O O . ASP E 1 123 ? -1.682 -2.204 -1.267 1.00 34.46 103 ASP E O 1
ATOM 12553 N N . LYS E 1 124 ? 0.204 -2.351 -2.481 1.00 32.34 104 LYS E N 1
ATOM 12554 C CA . LYS E 1 124 ? 0.031 -1.023 -3.069 1.00 30.98 104 LYS E CA 1
ATOM 12555 C C . LYS E 1 124 ? 0.251 -1.027 -4.583 1.00 31.54 104 LYS E C 1
ATOM 12556 O O . LYS E 1 124 ? 0.942 -1.885 -5.099 1.00 27.69 104 LYS E O 1
ATOM 12562 N N . VAL E 1 125 ? -0.339 -0.044 -5.269 1.00 30.29 105 VAL E N 1
ATOM 12563 C CA . VAL E 1 125 ? -0.154 0.147 -6.694 1.00 29.73 105 VAL E CA 1
ATOM 12564 C C . VAL E 1 125 ? 0.094 1.644 -6.978 1.00 29.49 105 VAL E C 1
ATOM 12565 O O . VAL E 1 125 ? -0.409 2.530 -6.277 1.00 28.38 105 VAL E O 1
ATOM 12569 N N . LEU E 1 126 ? 0.924 1.906 -7.978 1.00 29.17 106 LEU E N 1
ATOM 12570 C CA . LEU E 1 126 ? 1.237 3.259 -8.400 1.00 29.30 106 LEU E CA 1
ATOM 12571 C C . LEU E 1 126 ? 0.779 3.353 -9.861 1.00 27.68 106 LEU E C 1
ATOM 12572 O O . LEU E 1 126 ? 1.350 2.703 -10.720 1.00 27.28 106 LEU E O 1
ATOM 12577 N N . MET E 1 127 ? -0.280 4.132 -10.122 1.00 26.49 107 MET E N 1
ATOM 12578 C CA . MET E 1 127 ? -0.893 4.216 -11.443 1.00 26.05 107 MET E CA 1
ATOM 12579 C C . MET E 1 127 ? -0.148 5.236 -12.301 1.00 25.62 107 MET E C 1
ATOM 12580 O O . MET E 1 127 ? 0.215 6.308 -11.815 1.00 27.55 107 MET E O 1
ATOM 12585 N N . MET E 1 128 ? 0.112 4.868 -13.555 1.00 26.34 108 MET E N 1
ATOM 12586 C CA . MET E 1 128 ? 0.665 5.782 -14.569 1.00 28.38 108 MET E CA 1
ATOM 12587 C C . MET E 1 128 ? -0.080 5.643 -15.907 1.00 25.83 108 MET E C 1
ATOM 12588 O O . MET E 1 128 ? -1.172 5.052 -15.963 1.00 27.81 108 MET E O 1
ATOM 12593 N N . ASN E 1 129 ? 0.521 6.186 -16.972 1.00 25.30 109 ASN E N 1
ATOM 12594 C CA . ASN E 1 129 ? -0.038 6.137 -18.333 1.00 26.84 109 ASN E CA 1
ATOM 12595 C C . ASN E 1 129 ? 0.601 5.113 -19.293 1.00 26.55 109 ASN E C 1
ATOM 12596 O O . ASN E 1 129 ? -0.120 4.339 -19.957 1.00 24.90 109 ASN E O 1
ATOM 12601 N N . THR E 1 130 ? 1.938 5.122 -19.405 1.00 24.32 110 THR E N 1
ATOM 12602 C CA . THR E 1 130 ? 2.612 4.348 -20.463 1.00 25.13 110 THR E CA 1
ATOM 12603 C C . THR E 1 130 ? 3.568 3.322 -19.855 1.00 25.78 110 THR E C 1
ATOM 12604 O O . THR E 1 130 ? 3.919 3.414 -18.671 1.00 25.88 110 THR E O 1
ATOM 12608 N N . GLY E 1 131 ? 3.991 2.364 -20.673 1.00 25.16 111 GLY E N 1
ATOM 12609 C CA . GLY E 1 131 ? 4.970 1.322 -20.277 1.00 27.16 111 GLY E CA 1
ATOM 12610 C C . GLY E 1 131 ? 6.314 1.894 -19.895 1.00 28.42 111 GLY E C 1
ATOM 12611 O O . GLY E 1 131 ? 6.890 1.502 -18.885 1.00 29.62 111 GLY E O 1
ATOM 12612 N N . ALA E 1 132 ? 6.797 2.859 -20.675 1.00 26.01 112 ALA E N 1
ATOM 12613 C CA . ALA E 1 132 ? 8.021 3.599 -20.341 1.00 27.21 112 ALA E CA 1
ATOM 12614 C C . ALA E 1 132 ? 7.965 4.274 -18.958 1.00 26.75 112 ALA E C 1
ATOM 12615 O O . ALA E 1 132 ? 8.946 4.232 -18.207 1.00 28.67 112 ALA E O 1
ATOM 12617 N N . GLU E 1 133 ? 6.832 4.886 -18.614 1.00 26.01 113 GLU E N 1
ATOM 12618 C CA . GLU E 1 133 ? 6.665 5.502 -17.294 1.00 27.74 113 GLU E CA 1
ATOM 12619 C C . GLU E 1 133 ? 6.739 4.456 -16.172 1.00 27.24 113 GLU E C 1
ATOM 12620 O O . GLU E 1 133 ? 7.231 4.737 -15.084 1.00 27.62 113 GLU E O 1
ATOM 12626 N N . ALA E 1 134 ? 6.203 3.272 -16.432 1.00 26.26 114 ALA E N 1
ATOM 12627 C CA . ALA E 1 134 ? 6.178 2.227 -15.417 1.00 30.34 114 ALA E CA 1
ATOM 12628 C C . ALA E 1 134 ? 7.613 1.763 -15.164 1.00 30.27 114 ALA E C 1
ATOM 12629 O O . ALA E 1 134 ? 7.998 1.554 -14.023 1.00 30.95 114 ALA E O 1
ATOM 12631 N N . ASN E 1 135 ? 8.392 1.649 -16.239 1.00 32.03 115 ASN E N 1
ATOM 12632 C CA . ASN E 1 135 ? 9.803 1.272 -16.188 1.00 35.35 115 ASN E CA 1
ATOM 12633 C C . ASN E 1 135 ? 10.637 2.265 -15.405 1.00 35.82 115 ASN E C 1
ATOM 12634 O O . ASN E 1 135 ? 11.356 1.876 -14.483 1.00 35.24 115 ASN E O 1
ATOM 12639 N N . GLU E 1 136 ? 10.528 3.546 -15.762 1.00 35.63 116 GLU E N 1
ATOM 12640 C CA . GLU E 1 136 ? 11.266 4.609 -15.065 1.00 35.74 116 GLU E CA 1
ATOM 12641 C C . GLU E 1 136 ? 10.873 4.695 -13.594 1.00 35.32 116 GLU E C 1
ATOM 12642 O O . GLU E 1 136 ? 11.724 4.920 -12.721 1.00 34.35 116 GLU E O 1
ATOM 12648 N N . THR E 1 137 ? 9.584 4.524 -13.313 1.00 33.95 117 THR E N 1
ATOM 12649 C CA . THR E 1 137 ? 9.117 4.505 -11.927 1.00 34.57 117 THR E CA 1
ATOM 12650 C C . THR E 1 137 ? 9.688 3.324 -11.116 1.00 33.85 117 THR E C 1
ATOM 12651 O O . THR E 1 137 ? 10.150 3.505 -9.969 1.00 33.50 117 THR E O 1
ATOM 12655 N N . ALA E 1 138 ? 9.639 2.135 -11.708 1.00 31.93 118 ALA E N 1
ATOM 12656 C CA . ALA E 1 138 ? 10.342 0.960 -11.171 1.00 33.76 118 ALA E CA 1
ATOM 12657 C C . ALA E 1 138 ? 11.847 1.205 -10.897 1.00 33.91 118 ALA E C 1
ATOM 12658 O O . ALA E 1 138 ? 12.333 0.874 -9.822 1.00 33.94 118 ALA E O 1
ATOM 12660 N N . TYR E 1 139 ? 12.573 1.807 -11.848 1.00 35.94 119 TYR E N 1
ATOM 12661 C CA . TYR E 1 139 ? 14.007 2.084 -11.664 1.00 37.12 119 TYR E CA 1
ATOM 12662 C C . TYR E 1 139 ? 14.235 2.933 -10.437 1.00 36.82 119 TYR E C 1
ATOM 12663 O O . TYR E 1 139 ? 15.070 2.607 -9.593 1.00 38.35 119 TYR E O 1
ATOM 12672 N N . LYS E 1 140 ? 13.489 4.029 -10.342 1.00 35.95 120 LYS E N 1
ATOM 12673 C CA . LYS E 1 140 ? 13.602 4.948 -9.207 1.00 37.99 120 LYS E CA 1
ATOM 12674 C C . LYS E 1 140 ? 13.238 4.279 -7.876 1.00 35.97 120 LYS E C 1
ATOM 12675 O O . LYS E 1 140 ? 13.910 4.501 -6.858 1.00 35.57 120 LYS E O 1
ATOM 12681 N N . LEU E 1 141 ? 12.185 3.463 -7.901 1.00 33.55 121 LEU E N 1
ATOM 12682 C CA . LEU E 1 141 ? 11.769 2.680 -6.741 1.00 33.67 121 LEU E CA 1
ATOM 12683 C C . LEU E 1 141 ? 12.894 1.766 -6.254 1.00 35.17 121 LEU E C 1
ATOM 12684 O O . LEU E 1 141 ? 13.290 1.839 -5.086 1.00 36.13 121 LEU E O 1
ATOM 12689 N N . CYS E 1 142 ? 13.380 0.904 -7.149 1.00 35.27 122 CYS E N 1
ATOM 12690 C CA . CYS E 1 142 ? 14.461 -0.057 -6.854 1.00 38.41 122 CYS E CA 1
ATOM 12691 C C . CYS E 1 142 ? 15.732 0.571 -6.297 1.00 39.87 122 CYS E C 1
ATOM 12692 O O . CYS E 1 142 ? 16.350 0.038 -5.364 1.00 41.60 122 CYS E O 1
ATOM 12695 N N . ARG E 1 143 ? 16.126 1.692 -6.890 1.00 40.95 123 ARG E N 1
ATOM 12696 C CA . ARG E 1 143 ? 17.300 2.428 -6.461 1.00 41.37 123 ARG E CA 1
ATOM 12697 C C . ARG E 1 143 ? 17.122 3.002 -5.065 1.00 42.15 123 ARG E C 1
ATOM 12698 O O . ARG E 1 143 ? 18.014 2.872 -4.220 1.00 43.09 123 ARG E O 1
ATOM 12706 N N . LYS E 1 144 ? 15.965 3.613 -4.815 1.00 40.51 124 LYS E N 1
ATOM 12707 C CA . LYS E 1 144 ? 15.660 4.172 -3.511 1.00 40.35 124 LYS E CA 1
ATOM 12708 C C . LYS E 1 144 ? 15.628 3.078 -2.436 1.00 39.73 124 LYS E C 1
ATOM 12709 O O . LYS E 1 144 ? 16.090 3.299 -1.321 1.00 39.41 124 LYS E O 1
ATOM 12715 N N . TRP E 1 145 ? 15.082 1.908 -2.781 1.00 39.28 125 TRP E N 1
ATOM 12716 C CA . TRP E 1 145 ? 15.043 0.755 -1.886 1.00 39.36 125 TRP E CA 1
ATOM 12717 C C . TRP E 1 145 ? 16.479 0.299 -1.602 1.00 41.57 125 TRP E C 1
ATOM 12718 O O . TRP E 1 145 ? 16.824 -0.026 -0.456 1.00 39.33 125 TRP E O 1
ATOM 12729 N N . GLY E 1 146 ? 17.293 0.283 -2.663 1.00 40.61 126 GLY E N 1
ATOM 12730 C CA . GLY E 1 146 ? 18.722 -0.010 -2.581 1.00 41.31 126 GLY E CA 1
ATOM 12731 C C . GLY E 1 146 ? 19.510 0.860 -1.622 1.00 42.25 126 GLY E C 1
ATOM 12732 O O . GLY E 1 146 ? 20.304 0.344 -0.847 1.00 45.03 126 GLY E O 1
ATOM 12733 N N . TYR E 1 147 ? 19.311 2.171 -1.661 1.00 41.16 127 TYR E N 1
ATOM 12734 C CA . TYR E 1 147 ? 19.995 3.046 -0.706 1.00 43.26 127 TYR E CA 1
ATOM 12735 C C . TYR E 1 147 ? 19.372 3.051 0.699 1.00 44.61 127 TYR E C 1
ATOM 12736 O O . TYR E 1 147 ? 20.091 3.057 1.702 1.00 43.80 127 TYR E O 1
ATOM 12745 N N . GLU E 1 148 ? 18.043 3.067 0.771 1.00 43.42 128 GLU E N 1
ATOM 12746 C CA . GLU E 1 148 ? 17.368 3.261 2.046 1.00 44.62 128 GLU E CA 1
ATOM 12747 C C . GLU E 1 148 ? 17.292 1.970 2.869 1.00 43.49 128 GLU E C 1
ATOM 12748 O O . GLU E 1 148 ? 17.358 2.022 4.100 1.00 43.23 128 GLU E O 1
ATOM 12754 N N . VAL E 1 149 ? 17.148 0.831 2.191 1.00 42.10 129 VAL E N 1
ATOM 12755 C CA . VAL E 1 149 ? 16.989 -0.467 2.858 1.00 43.61 129 VAL E CA 1
ATOM 12756 C C . VAL E 1 149 ? 18.221 -1.391 2.758 1.00 43.99 129 VAL E C 1
ATOM 12757 O O . VAL E 1 149 ? 18.672 -1.922 3.772 1.00 42.77 129 VAL E O 1
ATOM 12761 N N . LYS E 1 150 ? 18.742 -1.608 1.549 1.00 43.59 130 LYS E N 1
ATOM 12762 C CA . LYS E 1 150 ? 19.922 -2.464 1.389 1.00 45.97 130 LYS E CA 1
ATOM 12763 C C . LYS E 1 150 ? 21.212 -1.739 1.797 1.00 48.26 130 LYS E C 1
ATOM 12764 O O . LYS E 1 150 ? 22.265 -2.362 1.961 1.00 49.75 130 LYS E O 1
ATOM 12770 N N . LYS E 1 151 ? 21.108 -0.426 1.973 1.00 50.25 131 LYS E N 1
ATOM 12771 C CA . LYS E 1 151 ? 22.219 0.420 2.368 1.00 52.17 131 LYS E CA 1
ATOM 12772 C C . LYS E 1 151 ? 23.383 0.302 1.386 1.00 53.46 131 LYS E C 1
ATOM 12773 O O . LYS E 1 151 ? 24.532 0.135 1.792 1.00 54.61 131 LYS E O 1
ATOM 12779 N N . ILE E 1 152 ? 23.066 0.372 0.092 1.00 53.36 132 ILE E N 1
ATOM 12780 C CA . ILE E 1 152 ? 24.074 0.472 -0.951 1.00 51.92 132 ILE E CA 1
ATOM 12781 C C . ILE E 1 152 ? 24.700 1.855 -0.801 1.00 53.66 132 ILE E C 1
ATOM 12782 O O . ILE E 1 152 ? 23.985 2.818 -0.487 1.00 53.62 132 ILE E O 1
ATOM 12787 N N . PRO E 1 153 ? 26.042 1.951 -0.952 1.00 54.52 133 PRO E N 1
ATOM 12788 C CA . PRO E 1 153 ? 26.739 3.248 -0.919 1.00 55.94 133 PRO E CA 1
ATOM 12789 C C . PRO E 1 153 ? 26.231 4.192 -2.006 1.00 57.28 133 PRO E C 1
ATOM 12790 O O . PRO E 1 153 ? 26.051 3.775 -3.150 1.00 55.63 133 PRO E O 1
ATOM 12794 N N . GLU E 1 154 ? 26.001 5.452 -1.644 1.00 59.77 134 GLU E N 1
ATOM 12795 C CA . GLU E 1 154 ? 25.369 6.409 -2.556 1.00 63.00 134 GLU E CA 1
ATOM 12796 C C . GLU E 1 154 ? 26.000 6.389 -3.948 1.00 63.74 134 GLU E C 1
ATOM 12797 O O . GLU E 1 154 ? 27.226 6.303 -4.083 1.00 63.95 134 GLU E O 1
ATOM 12803 N N . ASN E 1 155 ? 25.136 6.439 -4.967 1.00 64.62 135 ASN E N 1
ATOM 12804 C CA . ASN E 1 155 ? 25.511 6.421 -6.393 1.00 64.41 135 ASN E CA 1
ATOM 12805 C C . ASN E 1 155 ? 25.903 5.058 -6.988 1.00 63.92 135 ASN E C 1
ATOM 12806 O O . ASN E 1 155 ? 26.128 4.955 -8.195 1.00 64.04 135 ASN E O 1
ATOM 12811 N N . MET E 1 156 ? 25.974 4.018 -6.158 1.00 63.06 136 MET E N 1
ATOM 12812 C CA . MET E 1 156 ? 26.372 2.685 -6.633 1.00 61.88 136 MET E CA 1
ATOM 12813 C C . MET E 1 156 ? 25.209 1.771 -7.051 1.00 60.74 136 MET E C 1
ATOM 12814 O O . MET E 1 156 ? 25.442 0.712 -7.658 1.00 60.18 136 MET E O 1
ATOM 12819 N N . ALA E 1 157 ? 23.970 2.156 -6.733 1.00 58.22 137 ALA E N 1
ATOM 12820 C CA . ALA E 1 157 ? 22.819 1.278 -7.001 1.00 55.83 137 ALA E CA 1
ATOM 12821 C C . ALA E 1 157 ? 22.730 0.873 -8.474 1.00 54.43 137 ALA E C 1
ATOM 12822 O O . ALA E 1 157 ? 22.623 1.717 -9.366 1.00 55.46 137 ALA E O 1
ATOM 12824 N N . LYS E 1 158 ? 22.792 -0.428 -8.716 1.00 51.87 138 LYS E N 1
ATOM 12825 C CA . LYS E 1 158 ? 22.852 -0.951 -10.062 1.00 50.94 138 LYS E CA 1
ATOM 12826 C C . LYS E 1 158 ? 21.619 -1.792 -10.326 1.00 48.80 138 LYS E C 1
ATOM 12827 O O . LYS E 1 158 ? 21.220 -2.592 -9.480 1.00 48.53 138 LYS E O 1
ATOM 12833 N N . ILE E 1 159 ? 21.018 -1.601 -11.497 1.00 47.21 139 ILE E N 1
ATOM 12834 C CA . ILE E 1 159 ? 19.905 -2.437 -11.941 1.00 46.09 139 ILE E CA 1
ATOM 12835 C C . ILE E 1 159 ? 20.353 -3.370 -13.056 1.00 46.49 139 ILE E C 1
ATOM 12836 O O . ILE E 1 159 ? 20.940 -2.942 -14.050 1.00 46.36 139 ILE E O 1
ATOM 12841 N N . VAL E 1 160 ? 20.054 -4.648 -12.882 1.00 46.89 140 VAL E N 1
ATOM 12842 C CA . VAL E 1 160 ? 20.381 -5.654 -13.875 1.00 47.59 140 VAL E CA 1
ATOM 12843 C C . VAL E 1 160 ? 19.171 -5.946 -14.761 1.00 48.18 140 VAL E C 1
ATOM 12844 O O . VAL E 1 160 ? 18.048 -6.100 -14.285 1.00 47.76 140 VAL E O 1
ATOM 12848 N N . VAL E 1 161 ? 19.439 -6.045 -16.057 1.00 49.63 141 VAL E N 1
ATOM 12849 C CA . VAL E 1 161 ? 18.419 -6.232 -17.071 1.00 51.41 141 VAL E CA 1
ATOM 12850 C C . VAL E 1 161 ? 18.959 -7.250 -18.099 1.00 51.51 141 VAL E C 1
ATOM 12851 O O . VAL E 1 161 ? 20.153 -7.571 -18.081 1.00 51.90 141 VAL E O 1
ATOM 12855 N N . CYS E 1 162 ? 18.088 -7.768 -18.963 1.00 51.40 142 CYS E N 1
ATOM 12856 C CA . CYS E 1 162 ? 18.466 -8.772 -19.966 1.00 50.99 142 CYS E CA 1
ATOM 12857 C C . CYS E 1 162 ? 18.686 -8.180 -21.354 1.00 51.67 142 CYS E C 1
ATOM 12858 O O . CYS E 1 162 ? 18.415 -7.001 -21.588 1.00 51.12 142 CYS E O 1
ATOM 12861 N N . PHE E 1 193 ? 23.334 0.549 -14.669 1.00 56.55 173 PHE E N 1
ATOM 12862 C CA . PHE E 1 193 ? 22.672 -0.490 -15.461 1.00 58.09 173 PHE E CA 1
ATOM 12863 C C . PHE E 1 193 ? 23.637 -1.534 -16.007 1.00 58.03 173 PHE E C 1
ATOM 12864 O O . PHE E 1 193 ? 24.644 -1.200 -16.627 1.00 58.08 173 PHE E O 1
ATOM 12872 N N . SER E 1 194 ? 23.298 -2.801 -15.809 1.00 58.52 174 SER E N 1
ATOM 12873 C CA . SER E 1 194 ? 24.123 -3.904 -16.277 1.00 58.92 174 SER E CA 1
ATOM 12874 C C . SER E 1 194 ? 23.272 -4.906 -17.053 1.00 59.16 174 SER E C 1
ATOM 12875 O O . SER E 1 194 ? 22.131 -5.168 -16.678 1.00 59.44 174 SER E O 1
ATOM 12878 N N . LYS E 1 195 ? 23.818 -5.456 -18.134 1.00 58.46 175 LYS E N 1
ATOM 12879 C CA . LYS E 1 195 ? 23.080 -6.429 -18.941 1.00 59.37 175 LYS E CA 1
ATOM 12880 C C . LYS E 1 195 ? 23.599 -7.842 -18.740 1.00 58.29 175 LYS E C 1
ATOM 12881 O O . LYS E 1 195 ? 24.770 -8.049 -18.435 1.00 58.40 175 LYS E O 1
ATOM 12887 N N . VAL E 1 196 ? 22.704 -8.807 -18.916 1.00 58.33 176 VAL E N 1
ATOM 12888 C CA . VAL E 1 196 ? 23.000 -10.218 -18.696 1.00 57.60 176 VAL E CA 1
ATOM 12889 C C . VAL E 1 196 ? 22.189 -11.034 -19.711 1.00 57.19 176 VAL E C 1
ATOM 12890 O O . VAL E 1 196 ? 21.041 -10.693 -19.998 1.00 57.63 176 VAL E O 1
ATOM 12894 N N . PRO E 1 197 ? 22.800 -12.076 -20.308 1.00 56.42 177 PRO E N 1
ATOM 12895 C CA . PRO E 1 197 ? 22.036 -12.984 -21.172 1.00 55.89 177 PRO E CA 1
ATOM 12896 C C . PRO E 1 197 ? 20.730 -13.482 -20.537 1.00 54.59 177 PRO E C 1
ATOM 12897 O O . PRO E 1 197 ? 20.680 -13.742 -19.338 1.00 54.00 177 PRO E O 1
ATOM 12901 N N . TYR E 1 198 ? 19.683 -13.590 -21.352 1.00 55.04 178 TYR E N 1
ATOM 12902 C CA . TYR E 1 198 ? 18.391 -14.140 -20.928 1.00 54.40 178 TYR E CA 1
ATOM 12903 C C . TYR E 1 198 ? 18.489 -15.641 -20.712 1.00 56.50 178 TYR E C 1
ATOM 12904 O O . TYR E 1 198 ? 19.337 -16.299 -21.321 1.00 58.18 178 TYR E O 1
ATOM 12913 N N . ASP E 1 199 ? 17.617 -16.178 -19.858 1.00 57.87 179 ASP E N 1
ATOM 12914 C CA . ASP E 1 199 ? 17.516 -17.625 -19.636 1.00 59.96 179 ASP E CA 1
ATOM 12915 C C . ASP E 1 199 ? 18.877 -18.228 -19.270 1.00 60.37 179 ASP E C 1
ATOM 12916 O O . ASP E 1 199 ? 19.227 -19.324 -19.707 1.00 61.15 179 ASP E O 1
ATOM 12921 N N . ASP E 1 200 ? 19.625 -17.491 -18.454 1.00 61.50 180 ASP E N 1
ATOM 12922 C CA . ASP E 1 200 ? 21.003 -17.817 -18.108 1.00 61.64 180 ASP E CA 1
ATOM 12923 C C . ASP E 1 200 ? 21.200 -17.628 -16.601 1.00 61.28 180 ASP E C 1
ATOM 12924 O O . ASP E 1 200 ? 21.598 -16.551 -16.140 1.00 61.02 180 ASP E O 1
ATOM 12929 N N . LEU E 1 201 ? 20.923 -18.684 -15.840 1.00 61.30 181 LEU E N 1
ATOM 12930 C CA . LEU E 1 201 ? 21.006 -18.631 -14.382 1.00 60.66 181 LEU E CA 1
ATOM 12931 C C . LEU E 1 201 ? 22.429 -18.471 -13.848 1.00 61.46 181 LEU E C 1
ATOM 12932 O O . LEU E 1 201 ? 22.624 -17.904 -12.773 1.00 62.15 181 LEU E O 1
ATOM 12937 N N . GLU E 1 202 ? 23.414 -18.952 -14.608 1.00 61.84 182 GLU E N 1
ATOM 12938 C CA . GLU E 1 202 ? 24.832 -18.865 -14.228 1.00 61.70 182 GLU E CA 1
ATOM 12939 C C . GLU E 1 202 ? 25.321 -17.415 -14.222 1.00 60.17 182 GLU E C 1
ATOM 12940 O O . GLU E 1 202 ? 25.865 -16.936 -13.222 1.00 58.83 182 GLU E O 1
ATOM 12946 N N . ALA E 1 203 ? 25.117 -16.731 -15.349 1.00 58.77 183 ALA E N 1
ATOM 12947 C CA . ALA E 1 203 ? 25.498 -15.331 -15.519 1.00 58.44 183 ALA E CA 1
ATOM 12948 C C . ALA E 1 203 ? 24.767 -14.417 -14.531 1.00 58.43 183 ALA E C 1
ATOM 12949 O O . ALA E 1 203 ? 25.359 -13.475 -13.988 1.00 59.35 183 ALA E O 1
ATOM 12951 N N . LEU E 1 204 ? 23.489 -14.713 -14.300 1.00 57.38 184 LEU E N 1
ATOM 12952 C CA . LEU E 1 204 ? 22.641 -13.934 -13.397 1.00 57.81 184 LEU E CA 1
ATOM 12953 C C . LEU E 1 204 ? 23.204 -13.955 -11.979 1.00 58.26 184 LEU E C 1
ATOM 12954 O O . LEU E 1 204 ? 23.360 -12.903 -11.348 1.00 56.47 184 LEU E O 1
ATOM 12959 N N . GLU E 1 205 ? 23.545 -15.153 -11.507 1.00 60.02 185 GLU E N 1
ATOM 12960 C CA . GLU E 1 205 ? 24.141 -15.345 -10.183 1.00 61.75 185 GLU E CA 1
ATOM 12961 C C . GLU E 1 205 ? 25.484 -14.625 -10.006 1.00 62.65 185 GLU E C 1
ATOM 12962 O O . GLU E 1 205 ? 25.826 -14.233 -8.893 1.00 63.13 185 GLU E O 1
ATOM 12968 N N . GLU E 1 206 ? 26.233 -14.428 -11.091 1.00 63.99 186 GLU E N 1
ATOM 12969 C CA . GLU E 1 206 ? 27.530 -13.741 -10.992 1.00 65.42 186 GLU E CA 1
ATOM 12970 C C . GLU E 1 206 ? 27.397 -12.240 -10.768 1.00 65.41 186 GLU E C 1
ATOM 12971 O O . GLU E 1 206 ? 28.128 -11.679 -9.943 1.00 64.84 186 GLU E O 1
ATOM 12977 N N . GLU E 1 207 ? 26.472 -11.608 -11.504 1.00 65.28 187 GLU E N 1
ATOM 12978 C CA . GLU E 1 207 ? 26.188 -10.168 -11.387 1.00 64.66 187 GLU E CA 1
ATOM 12979 C C . GLU E 1 207 ? 25.537 -9.817 -10.058 1.00 63.88 187 GLU E C 1
ATOM 12980 O O . GLU E 1 207 ? 25.904 -8.822 -9.426 1.00 63.50 187 GLU E O 1
ATOM 12986 N N . LEU E 1 208 ? 24.572 -10.633 -9.640 1.00 63.64 188 LEU E N 1
ATOM 12987 C CA . LEU E 1 208 ? 23.803 -10.351 -8.421 1.00 64.04 188 LEU E CA 1
ATOM 12988 C C . LEU E 1 208 ? 24.647 -10.471 -7.143 1.00 64.48 188 LEU E C 1
ATOM 12989 O O . LEU E 1 208 ? 24.276 -9.932 -6.097 1.00 64.62 188 LEU E O 1
ATOM 12994 N N . LYS E 1 209 ? 25.781 -11.166 -7.251 1.00 64.94 189 LYS E N 1
ATOM 12995 C CA . LYS E 1 209 ? 26.776 -11.254 -6.183 1.00 66.06 189 LYS E CA 1
ATOM 12996 C C . LYS E 1 209 ? 27.340 -9.879 -5.815 1.00 65.23 189 LYS E C 1
ATOM 12997 O O . LYS E 1 209 ? 27.723 -9.661 -4.664 1.00 65.51 189 LYS E O 1
ATOM 13003 N N . ASP E 1 210 ? 27.399 -8.969 -6.792 1.00 64.26 190 ASP E N 1
ATOM 13004 C CA . ASP E 1 210 ? 27.830 -7.585 -6.553 1.00 62.72 190 ASP E CA 1
ATOM 13005 C C . ASP E 1 210 ? 26.878 -6.896 -5.569 1.00 62.12 190 ASP E C 1
ATOM 13006 O O . ASP E 1 210 ? 25.736 -6.604 -5.917 1.00 63.24 190 ASP E O 1
ATOM 13011 N N . PRO E 1 211 ? 27.351 -6.637 -4.334 1.00 61.34 191 PRO E N 1
ATOM 13012 C CA . PRO E 1 211 ? 26.556 -6.000 -3.272 1.00 59.25 191 PRO E CA 1
ATOM 13013 C C . PRO E 1 211 ? 25.818 -4.724 -3.680 1.00 57.48 191 PRO E C 1
ATOM 13014 O O . PRO E 1 211 ? 24.868 -4.328 -3.000 1.00 58.00 191 PRO E O 1
ATOM 13018 N N . ASN E 1 212 ? 26.246 -4.085 -4.766 1.00 54.36 192 ASN E N 1
ATOM 13019 C CA . ASN E 1 212 ? 25.623 -2.843 -5.210 1.00 52.38 192 ASN E CA 1
ATOM 13020 C C . ASN E 1 212 ? 24.396 -3.012 -6.134 1.00 50.50 192 ASN E C 1
ATOM 13021 O O . ASN E 1 212 ? 23.782 -2.032 -6.540 1.00 48.71 192 ASN E O 1
ATOM 13026 N N . VAL E 1 213 ? 24.046 -4.255 -6.458 1.00 49.22 193 VAL E N 1
ATOM 13027 C CA . VAL E 1 213 ? 22.840 -4.539 -7.233 1.00 46.92 193 VAL E CA 1
ATOM 13028 C C . VAL E 1 213 ? 21.604 -4.418 -6.337 1.00 46.43 193 VAL E C 1
ATOM 13029 O O . VAL E 1 213 ? 21.555 -4.990 -5.244 1.00 47.04 193 VAL E O 1
ATOM 13033 N N . CYS E 1 214 ? 20.614 -3.659 -6.792 1.00 44.71 194 CYS E N 1
ATOM 13034 C CA . CYS E 1 214 ? 19.373 -3.486 -6.029 1.00 42.91 194 CYS E CA 1
ATOM 13035 C C . CYS E 1 214 ? 18.227 -4.278 -6.640 1.00 42.91 194 CYS E C 1
ATOM 13036 O O . CYS E 1 214 ? 17.293 -4.678 -5.939 1.00 43.20 194 CYS E O 1
ATOM 13039 N N . ALA E 1 215 ? 18.296 -4.515 -7.947 1.00 42.05 195 ALA E N 1
ATOM 13040 C CA . ALA E 1 215 ? 17.185 -5.134 -8.657 1.00 40.87 195 ALA E CA 1
ATOM 13041 C C . ALA E 1 215 ? 17.599 -5.844 -9.926 1.00 40.74 195 ALA E C 1
ATOM 13042 O O . ALA E 1 215 ? 18.590 -5.495 -10.554 1.00 42.35 195 ALA E O 1
ATOM 13044 N N . PHE E 1 216 ? 16.809 -6.844 -10.282 1.00 40.58 196 PHE E N 1
ATOM 13045 C CA . PHE E 1 216 ? 16.872 -7.521 -11.562 1.00 41.79 196 PHE E CA 1
ATOM 13046 C C . PHE E 1 216 ? 15.489 -7.381 -12.159 1.00 42.50 196 PHE E C 1
ATOM 13047 O O . PHE E 1 216 ? 14.503 -7.768 -11.520 1.00 41.67 196 PHE E O 1
ATOM 13055 N N . ILE E 1 217 ? 15.422 -6.808 -13.361 1.00 42.96 197 ILE E N 1
ATOM 13056 C CA . ILE E 1 217 ? 14.156 -6.656 -14.074 1.00 44.93 197 ILE E CA 1
ATOM 13057 C C . ILE E 1 217 ? 14.135 -7.555 -15.303 1.00 44.65 197 ILE E C 1
ATOM 13058 O O . ILE E 1 217 ? 15.051 -7.524 -16.129 1.00 45.51 197 ILE E O 1
ATOM 13063 N N . VAL E 1 218 ? 13.090 -8.367 -15.408 1.00 42.45 198 VAL E N 1
ATOM 13064 C CA . VAL E 1 218 ? 13.040 -9.399 -16.425 1.00 43.38 198 VAL E CA 1
ATOM 13065 C C . VAL E 1 218 ? 11.614 -9.594 -16.906 1.00 42.58 198 VAL E C 1
ATOM 13066 O O . VAL E 1 218 ? 10.682 -9.538 -16.112 1.00 41.16 198 VAL E O 1
ATOM 13070 N N . GLU E 1 219 ? 11.467 -9.805 -18.213 1.00 43.68 199 GLU E N 1
ATOM 13071 C CA . GLU E 1 219 ? 10.189 -10.171 -18.806 1.00 46.37 199 GLU E CA 1
ATOM 13072 C C . GLU E 1 219 ? 10.039 -11.692 -18.746 1.00 47.49 199 GLU E C 1
ATOM 13073 O O . GLU E 1 219 ? 10.943 -12.421 -19.160 1.00 47.24 199 GLU E O 1
ATOM 13079 N N . PRO E 1 220 ? 8.916 -12.184 -18.188 1.00 48.21 200 PRO E N 1
ATOM 13080 C CA . PRO E 1 220 ? 8.638 -13.619 -18.146 1.00 48.73 200 PRO E CA 1
ATOM 13081 C C . PRO E 1 220 ? 8.778 -14.298 -19.508 1.00 49.26 200 PRO E C 1
ATOM 13082 O O . PRO E 1 220 ? 9.162 -15.458 -19.565 1.00 49.35 200 PRO E O 1
ATOM 13086 N N . ILE E 1 221 ? 8.464 -13.573 -20.580 1.00 50.15 201 ILE E N 1
ATOM 13087 C CA . ILE E 1 221 ? 8.722 -14.010 -21.959 1.00 49.72 201 ILE E CA 1
ATOM 13088 C C . ILE E 1 221 ? 9.182 -12.774 -22.729 1.00 50.30 201 ILE E C 1
ATOM 13089 O O . ILE E 1 221 ? 8.467 -11.769 -22.792 1.00 50.11 201 ILE E O 1
ATOM 13094 N N . GLN E 1 222 ? 10.380 -12.842 -23.296 1.00 50.72 202 GLN E N 1
ATOM 13095 C CA . GLN E 1 222 ? 10.932 -11.715 -24.035 1.00 51.85 202 GLN E CA 1
ATOM 13096 C C . GLN E 1 222 ? 10.160 -11.487 -25.331 1.00 52.62 202 GLN E C 1
ATOM 13097 O O . GLN E 1 222 ? 10.131 -12.349 -26.196 1.00 52.94 202 GLN E O 1
ATOM 13103 N N . GLY E 1 223 ? 9.533 -10.318 -25.445 1.00 55.09 203 GLY E N 1
ATOM 13104 C CA . GLY E 1 223 ? 8.624 -10.019 -26.551 1.00 55.97 203 GLY E CA 1
ATOM 13105 C C . GLY E 1 223 ? 9.289 -9.486 -27.808 1.00 57.90 203 GLY E C 1
ATOM 13106 O O . GLY E 1 223 ? 9.287 -10.145 -28.852 1.00 57.59 203 GLY E O 1
ATOM 13107 N N . GLU E 1 224 ? 9.855 -8.288 -27.721 1.00 59.25 204 GLU E N 1
ATOM 13108 C CA . GLU E 1 224 ? 10.399 -7.637 -28.911 1.00 61.77 204 GLU E CA 1
ATOM 13109 C C . GLU E 1 224 ? 11.775 -8.168 -29.302 1.00 61.68 204 GLU E C 1
ATOM 13110 O O . GLU E 1 224 ? 12.411 -7.662 -30.235 1.00 62.20 204 GLU E O 1
ATOM 13116 N N . ALA E 1 225 ? 12.215 -9.205 -28.590 1.00 61.27 205 ALA E N 1
ATOM 13117 C CA . ALA E 1 225 ? 13.335 -10.015 -29.033 1.00 60.85 205 ALA E CA 1
ATOM 13118 C C . ALA E 1 225 ? 12.839 -11.137 -29.955 1.00 60.90 205 ALA E C 1
ATOM 13119 O O . ALA E 1 225 ? 13.637 -11.821 -30.591 1.00 61.55 205 ALA E O 1
ATOM 13121 N N . GLY E 1 226 ? 11.518 -11.308 -30.031 1.00 60.69 206 GLY E N 1
ATOM 13122 C CA . GLY E 1 226 ? 10.904 -12.346 -30.857 1.00 59.14 206 GLY E CA 1
ATOM 13123 C C . GLY E 1 226 ? 10.358 -13.491 -30.018 1.00 59.19 206 GLY E C 1
ATOM 13124 O O . GLY E 1 226 ? 10.717 -14.648 -30.230 1.00 59.44 206 GLY E O 1
ATOM 13125 N N . VAL E 1 227 ? 9.501 -13.158 -29.051 1.00 58.55 207 VAL E N 1
ATOM 13126 C CA . VAL E 1 227 ? 8.801 -14.141 -28.193 1.00 57.33 207 VAL E CA 1
ATOM 13127 C C . VAL E 1 227 ? 9.702 -15.290 -27.696 1.00 57.77 207 VAL E C 1
ATOM 13128 O O . VAL E 1 227 ? 9.504 -16.459 -28.041 1.00 57.45 207 VAL E O 1
ATOM 13132 N N . ILE E 1 228 ? 10.690 -14.938 -26.876 1.00 57.76 208 ILE E N 1
ATOM 13133 C CA . ILE E 1 228 ? 11.604 -15.924 -26.300 1.00 57.36 208 ILE E CA 1
ATOM 13134 C C . ILE E 1 228 ? 11.024 -16.461 -25.003 1.00 56.84 208 ILE E C 1
ATOM 13135 O O . ILE E 1 228 ? 10.996 -15.770 -23.975 1.00 55.59 208 ILE E O 1
ATOM 13140 N N . VAL E 1 229 ? 10.530 -17.691 -25.071 1.00 55.94 209 VAL E N 1
ATOM 13141 C CA . VAL E 1 229 ? 10.072 -18.386 -23.880 1.00 55.81 209 VAL E CA 1
ATOM 13142 C C . VAL E 1 229 ? 11.308 -18.986 -23.214 1.00 56.93 209 VAL E C 1
ATOM 13143 O O . VAL E 1 229 ? 12.089 -19.671 -23.875 1.00 56.16 209 VAL E O 1
ATOM 13147 N N . PRO E 1 230 ? 11.513 -18.692 -21.917 1.00 58.34 210 PRO E N 1
ATOM 13148 C CA . PRO E 1 230 ? 12.631 -19.251 -21.174 1.00 58.62 210 PRO E CA 1
ATOM 13149 C C . PRO E 1 230 ? 12.324 -20.664 -20.697 1.00 59.93 210 PRO E C 1
ATOM 13150 O O . PRO E 1 230 ? 11.165 -21.097 -20.751 1.00 58.74 210 PRO E O 1
ATOM 13154 N N . SER E 1 231 ? 13.357 -21.362 -20.224 1.00 60.50 211 SER E N 1
ATOM 13155 C CA . SER E 1 231 ? 13.209 -22.719 -19.707 1.00 62.98 211 SER E CA 1
ATOM 13156 C C . SER E 1 231 ? 12.283 -22.724 -18.505 1.00 63.91 211 SER E C 1
ATOM 13157 O O . SER E 1 231 ? 12.166 -21.719 -17.796 1.00 64.45 211 SER E O 1
ATOM 13160 N N . ASP E 1 232 ? 11.623 -23.857 -18.274 1.00 65.30 212 ASP E N 1
ATOM 13161 C CA . ASP E 1 232 ? 10.970 -24.099 -16.988 1.00 65.21 212 ASP E CA 1
ATOM 13162 C C . ASP E 1 232 ? 12.074 -24.032 -15.937 1.00 64.88 212 ASP E C 1
ATOM 13163 O O . ASP E 1 232 ? 13.240 -24.327 -16.232 1.00 66.97 212 ASP E O 1
ATOM 13168 N N . ASN E 1 233 ? 11.725 -23.616 -14.727 1.00 63.83 213 ASN E N 1
ATOM 13169 C CA . ASN E 1 233 ? 12.717 -23.428 -13.650 1.00 62.14 213 ASN E CA 1
ATOM 13170 C C . ASN E 1 233 ? 13.675 -22.239 -13.821 1.00 59.38 213 ASN E C 1
ATOM 13171 O O . ASN E 1 233 ? 14.441 -21.932 -12.908 1.00 59.46 213 ASN E O 1
ATOM 13176 N N . TYR E 1 234 ? 13.625 -21.553 -14.964 1.00 57.11 214 TYR E N 1
ATOM 13177 C CA . TYR E 1 234 ? 14.341 -20.279 -15.083 1.00 53.97 214 TYR E CA 1
ATOM 13178 C C . TYR E 1 234 ? 13.846 -19.270 -14.049 1.00 52.73 214 TYR E C 1
ATOM 13179 O O . TYR E 1 234 ? 14.645 -18.699 -13.308 1.00 50.93 214 TYR E O 1
ATOM 13188 N N . LEU E 1 235 ? 12.530 -19.067 -14.003 1.00 51.73 215 LEU E N 1
ATOM 13189 C CA . LEU E 1 235 ? 11.932 -18.036 -13.148 1.00 51.68 215 LEU E CA 1
ATOM 13190 C C . LEU E 1 235 ? 11.911 -18.392 -11.658 1.00 51.48 215 LEU E C 1
ATOM 13191 O O . LEU E 1 235 ? 12.047 -17.509 -10.800 1.00 51.04 215 LEU E O 1
ATOM 13196 N N . GLN E 1 236 ? 11.757 -19.684 -11.360 1.00 50.95 216 GLN E N 1
ATOM 13197 C CA . GLN E 1 236 ? 11.958 -20.202 -10.007 1.00 49.33 216 GLN E CA 1
ATOM 13198 C C . GLN E 1 236 ? 13.421 -19.975 -9.630 1.00 49.14 216 GLN E C 1
ATOM 13199 O O . GLN E 1 236 ? 13.741 -19.630 -8.483 1.00 49.07 216 GLN E O 1
ATOM 13205 N N . GLY E 1 237 ? 14.290 -20.139 -10.628 1.00 47.98 217 GLY E N 1
ATOM 13206 C CA . GLY E 1 237 ? 15.716 -19.883 -10.502 1.00 46.55 217 GLY E CA 1
ATOM 13207 C C . GLY E 1 237 ? 16.042 -18.435 -10.204 1.00 46.36 217 GLY E C 1
ATOM 13208 O O . GLY E 1 237 ? 16.865 -18.172 -9.333 1.00 45.77 217 GLY E O 1
ATOM 13209 N N . VAL E 1 238 ? 15.408 -17.488 -10.911 1.00 45.52 218 VAL E N 1
ATOM 13210 C CA . VAL E 1 238 ? 15.648 -16.063 -10.599 1.00 45.47 218 VAL E CA 1
ATOM 13211 C C . VAL E 1 238 ? 15.141 -15.642 -9.206 1.00 44.69 218 VAL E C 1
ATOM 13212 O O . VAL E 1 238 ? 15.802 -14.863 -8.512 1.00 45.47 218 VAL E O 1
ATOM 13216 N N . TYR E 1 239 ? 14.000 -16.191 -8.794 1.00 44.76 219 TYR E N 1
ATOM 13217 C CA . TYR E 1 239 ? 13.455 -15.960 -7.456 1.00 45.52 219 TYR E CA 1
ATOM 13218 C C . TYR E 1 239 ? 14.471 -16.325 -6.360 1.00 46.16 219 TYR E C 1
ATOM 13219 O O . TYR E 1 239 ? 14.779 -15.509 -5.476 1.00 45.20 219 TYR E O 1
ATOM 13228 N N . ASP E 1 240 ? 14.970 -17.563 -6.427 1.00 47.22 220 ASP E N 1
ATOM 13229 C CA . ASP E 1 240 ? 15.958 -18.082 -5.473 1.00 47.11 220 ASP E CA 1
ATOM 13230 C C . ASP E 1 240 ? 17.193 -17.191 -5.393 1.00 46.50 220 ASP E C 1
ATOM 13231 O O . ASP E 1 240 ? 17.573 -16.741 -4.302 1.00 46.92 220 ASP E O 1
ATOM 13236 N N . ILE E 1 241 ? 17.799 -16.923 -6.551 1.00 45.73 221 ILE E N 1
ATOM 13237 C CA . ILE E 1 241 ? 19.004 -16.089 -6.628 1.00 46.10 221 ILE E CA 1
ATOM 13238 C C . ILE E 1 241 ? 18.741 -14.685 -6.068 1.00 46.52 221 ILE E C 1
ATOM 13239 O O . ILE E 1 241 ? 19.561 -14.145 -5.311 1.00 46.57 221 ILE E O 1
ATOM 13244 N N . CYS E 1 242 ? 17.586 -14.112 -6.421 1.00 47.34 222 CYS E N 1
ATOM 13245 C CA . CYS E 1 242 ? 17.212 -12.766 -5.960 1.00 47.41 222 CYS E CA 1
ATOM 13246 C C . CYS E 1 242 ? 16.999 -12.717 -4.449 1.00 46.89 222 CYS E C 1
ATOM 13247 O O . CYS E 1 242 ? 17.428 -11.770 -3.785 1.00 45.55 222 CYS E O 1
ATOM 13250 N N . LYS E 1 243 ? 16.342 -13.751 -3.925 1.00 49.21 223 LYS E N 1
ATOM 13251 C CA . LYS E 1 243 ? 16.173 -13.953 -2.481 1.00 52.40 223 LYS E CA 1
ATOM 13252 C C . LYS E 1 243 ? 17.520 -14.150 -1.781 1.00 52.18 223 LYS E C 1
ATOM 13253 O O . LYS E 1 243 ? 17.767 -13.551 -0.739 1.00 53.83 223 LYS E O 1
ATOM 13259 N N . LYS E 1 244 ? 18.382 -14.983 -2.362 1.00 52.98 224 LYS E N 1
ATOM 13260 C CA . LYS E 1 244 ? 19.739 -15.224 -1.838 1.00 53.66 224 LYS E CA 1
ATOM 13261 C C . LYS E 1 244 ? 20.559 -13.941 -1.620 1.00 53.93 224 LYS E C 1
ATOM 13262 O O . LYS E 1 244 ? 21.036 -13.688 -0.507 1.00 54.27 224 LYS E O 1
ATOM 13268 N N . TYR E 1 245 ? 20.712 -13.134 -2.672 1.00 52.73 225 TYR E N 1
ATOM 13269 C CA . TYR E 1 245 ? 21.592 -11.965 -2.609 1.00 52.05 225 TYR E CA 1
ATOM 13270 C C . TYR E 1 245 ? 20.878 -10.658 -2.256 1.00 49.91 225 TYR E C 1
ATOM 13271 O O . TYR E 1 245 ? 21.447 -9.577 -2.425 1.00 49.51 225 TYR E O 1
ATOM 13280 N N . ASN E 1 246 ? 19.649 -10.772 -1.749 1.00 48.16 226 ASN E N 1
ATOM 13281 C CA . ASN E 1 246 ? 18.839 -9.633 -1.303 1.00 44.89 226 ASN E CA 1
ATOM 13282 C C . ASN E 1 246 ? 18.643 -8.598 -2.422 1.00 43.73 226 ASN E C 1
ATOM 13283 O O . ASN E 1 246 ? 18.958 -7.410 -2.260 1.00 42.86 226 ASN E O 1
ATOM 13288 N N . VAL E 1 247 ? 18.144 -9.080 -3.559 1.00 40.98 227 VAL E N 1
ATOM 13289 C CA . VAL E 1 247 ? 17.956 -8.266 -4.757 1.00 42.38 227 VAL E CA 1
ATOM 13290 C C . VAL E 1 247 ? 16.477 -8.279 -5.163 1.00 41.71 227 VAL E C 1
ATOM 13291 O O . VAL E 1 247 ? 15.868 -9.346 -5.281 1.00 41.33 227 VAL E O 1
ATOM 13295 N N . LEU E 1 248 ? 15.902 -7.096 -5.376 1.00 41.81 228 LEU E N 1
ATOM 13296 C CA . LEU E 1 248 ? 14.492 -6.993 -5.769 1.00 41.10 228 LEU E CA 1
ATOM 13297 C C . LEU E 1 248 ? 14.285 -7.685 -7.084 1.00 39.38 228 LEU E C 1
ATOM 13298 O O . LEU E 1 248 ? 14.972 -7.395 -8.047 1.00 40.56 228 LEU E O 1
ATOM 13303 N N . PHE E 1 249 ? 13.355 -8.628 -7.099 1.00 38.79 229 PHE E N 1
ATOM 13304 C CA . PHE E 1 249 ? 12.964 -9.334 -8.301 1.00 36.38 229 PHE E CA 1
ATOM 13305 C C . PHE E 1 249 ? 11.764 -8.588 -8.898 1.00 38.31 229 PHE E C 1
ATOM 13306 O O . PHE E 1 249 ? 10.642 -8.621 -8.357 1.00 39.26 229 PHE E O 1
ATOM 13314 N N . VAL E 1 250 ? 12.019 -7.902 -10.016 1.00 38.82 230 VAL E N 1
ATOM 13315 C CA . VAL E 1 250 ? 10.986 -7.152 -10.738 1.00 35.91 230 VAL E CA 1
ATOM 13316 C C . VAL E 1 250 ? 10.566 -7.884 -11.999 1.00 35.26 230 VAL E C 1
ATOM 13317 O O . VAL E 1 250 ? 11.384 -8.106 -12.890 1.00 35.27 230 VAL E O 1
ATOM 13321 N N . ALA E 1 251 ? 9.288 -8.241 -12.083 1.00 32.35 231 ALA E N 1
ATOM 13322 C CA . ALA E 1 251 ? 8.744 -8.876 -13.289 1.00 33.80 231 ALA E CA 1
ATOM 13323 C C . ALA E 1 251 ? 8.021 -7.872 -14.214 1.00 33.53 231 ALA E C 1
ATOM 13324 O O . ALA E 1 251 ? 7.032 -7.255 -13.807 1.00 30.81 231 ALA E O 1
ATOM 13326 N N . ASP E 1 252 ? 8.507 -7.730 -15.451 1.00 33.58 232 ASP E N 1
ATOM 13327 C CA . ASP E 1 252 ? 7.844 -6.883 -16.442 1.00 32.92 232 ASP E CA 1
ATOM 13328 C C . ASP E 1 252 ? 6.710 -7.645 -17.098 1.00 32.79 232 ASP E C 1
ATOM 13329 O O . ASP E 1 252 ? 6.948 -8.448 -18.000 1.00 33.98 232 ASP E O 1
ATOM 13334 N N . GLU E 1 253 ? 5.478 -7.393 -16.651 1.00 31.15 233 GLU E N 1
ATOM 13335 C CA . GLU E 1 253 ? 4.289 -8.090 -17.203 1.00 31.56 233 GLU E CA 1
ATOM 13336 C C . GLU E 1 253 ? 3.435 -7.164 -18.084 1.00 31.81 233 GLU E C 1
ATOM 13337 O O . GLU E 1 253 ? 2.238 -7.398 -18.273 1.00 31.09 233 GLU E O 1
ATOM 13343 N N . VAL E 1 254 ? 4.044 -6.096 -18.605 1.00 34.21 234 VAL E N 1
ATOM 13344 C CA . VAL E 1 254 ? 3.308 -5.157 -19.478 1.00 33.78 234 VAL E CA 1
ATOM 13345 C C . VAL E 1 254 ? 2.733 -5.873 -20.701 1.00 34.10 234 VAL E C 1
ATOM 13346 O O . VAL E 1 254 ? 1.606 -5.587 -21.107 1.00 35.62 234 VAL E O 1
ATOM 13350 N N . GLN E 1 255 ? 3.491 -6.803 -21.278 1.00 34.42 235 GLN E N 1
ATOM 13351 C CA . GLN E 1 255 ? 3.025 -7.556 -22.469 1.00 37.60 235 GLN E CA 1
ATOM 13352 C C . GLN E 1 255 ? 2.412 -8.909 -22.111 1.00 37.81 235 GLN E C 1
ATOM 13353 O O . GLN E 1 255 ? 1.434 -9.335 -22.730 1.00 39.10 235 GLN E O 1
ATOM 13359 N N . THR E 1 256 ? 3.012 -9.578 -21.128 1.00 36.06 236 THR E N 1
ATOM 13360 C CA . THR E 1 256 ? 2.715 -10.985 -20.827 1.00 37.26 236 THR E CA 1
ATOM 13361 C C . THR E 1 256 ? 1.529 -11.190 -19.879 1.00 38.11 236 THR E C 1
ATOM 13362 O O . THR E 1 256 ? 0.920 -12.261 -19.871 1.00 41.05 236 THR E O 1
ATOM 13366 N N . GLY E 1 257 ? 1.193 -10.166 -19.094 1.00 36.76 237 GLY E N 1
ATOM 13367 C CA . GLY E 1 257 ? 0.128 -10.276 -18.099 1.00 34.67 237 GLY E CA 1
ATOM 13368 C C . GLY E 1 257 ? -1.281 -10.205 -18.662 1.00 33.50 237 GLY E C 1
ATOM 13369 O O . GLY E 1 257 ? -1.489 -10.142 -19.878 1.00 32.06 237 GLY E O 1
ATOM 13370 N N . LEU E 1 258 ? -2.249 -10.212 -17.756 1.00 33.38 238 LEU E N 1
ATOM 13371 C CA . LEU E 1 258 ? -3.670 -9.992 -18.075 1.00 33.43 238 LEU E CA 1
ATOM 13372 C C . LEU E 1 258 ? -4.213 -10.970 -19.136 1.00 33.88 238 LEU E C 1
ATOM 13373 O O . LEU E 1 258 ? -4.913 -10.566 -20.070 1.00 29.88 238 LEU E O 1
ATOM 13378 N N . GLY E 1 259 ? -3.853 -12.255 -18.998 1.00 33.93 239 GLY E N 1
ATOM 13379 C CA . GLY E 1 259 ? -4.422 -13.318 -19.834 1.00 33.90 239 GLY E CA 1
ATOM 13380 C C . GLY E 1 259 ? -3.720 -13.708 -21.121 1.00 36.90 239 GLY E C 1
ATOM 13381 O O . GLY E 1 259 ? -3.968 -14.784 -21.658 1.00 37.55 239 GLY E O 1
ATOM 13382 N N . ARG E 1 260 ? -2.872 -12.831 -21.649 1.00 37.11 240 ARG E N 1
ATOM 13383 C CA . ARG E 1 260 ? -2.135 -13.096 -22.897 1.00 37.46 240 ARG E CA 1
ATOM 13384 C C . ARG E 1 260 ? -1.485 -14.507 -22.936 1.00 38.20 240 ARG E C 1
ATOM 13385 O O . ARG E 1 260 ? -1.465 -15.172 -23.987 1.00 36.27 240 ARG E O 1
ATOM 13393 N N . THR E 1 261 ? -0.974 -14.963 -21.793 1.00 39.06 241 THR E N 1
ATOM 13394 C CA . THR E 1 261 ? -0.407 -16.316 -21.715 1.00 40.53 241 THR E CA 1
ATOM 13395 C C . THR E 1 261 ? -1.297 -17.308 -20.956 1.00 41.26 241 THR E C 1
ATOM 13396 O O . THR E 1 261 ? -0.862 -18.413 -20.637 1.00 41.68 241 THR E O 1
ATOM 13400 N N . GLY E 1 262 ? -2.534 -16.915 -20.662 1.00 42.34 242 GLY E N 1
ATOM 13401 C CA . GLY E 1 262 ? -3.475 -17.805 -19.992 1.00 43.91 242 GLY E CA 1
ATOM 13402 C C . GLY E 1 262 ? -3.677 -17.548 -18.509 1.00 45.31 242 GLY E C 1
ATOM 13403 O O . GLY E 1 262 ? -4.570 -18.139 -17.899 1.00 46.11 242 GLY E O 1
ATOM 13404 N N . LYS E 1 263 ? -2.863 -16.654 -17.939 1.00 44.55 243 LYS E N 1
ATOM 13405 C CA . LYS E 1 263 ? -2.888 -16.326 -16.507 1.00 42.85 243 LYS E CA 1
ATOM 13406 C C . LYS E 1 263 ? -2.945 -14.797 -16.308 1.00 43.61 243 LYS E C 1
ATOM 13407 O O . LYS E 1 263 ? -2.592 -14.055 -17.217 1.00 41.85 243 LYS E O 1
ATOM 13413 N N . LEU E 1 264 ? -3.371 -14.342 -15.126 1.00 42.71 244 LEU E N 1
ATOM 13414 C CA . LEU E 1 264 ? -3.380 -12.913 -14.802 1.00 43.93 244 LEU E CA 1
ATOM 13415 C C . LEU E 1 264 ? -1.978 -12.344 -14.868 1.00 43.79 244 LEU E C 1
ATOM 13416 O O . LEU E 1 264 ? -1.790 -11.193 -15.266 1.00 43.26 244 LEU E O 1
ATOM 13421 N N . LEU E 1 265 ? -1.009 -13.154 -14.452 1.00 42.37 245 LEU E N 1
ATOM 13422 C CA . LEU E 1 265 ? 0.402 -12.849 -14.620 1.00 43.23 245 LEU E CA 1
ATOM 13423 C C . LEU E 1 265 ? 1.065 -14.118 -15.097 1.00 45.03 245 LEU E C 1
ATOM 13424 O O . LEU E 1 265 ? 0.864 -15.190 -14.509 1.00 45.92 245 LEU E O 1
ATOM 13429 N N . CYS E 1 266 ? 1.866 -13.994 -16.152 1.00 45.91 246 CYS E N 1
ATOM 13430 C CA . CYS E 1 266 ? 2.606 -15.118 -16.720 1.00 46.32 246 CYS E CA 1
ATOM 13431 C C . CYS E 1 266 ? 3.350 -15.891 -15.631 1.00 46.60 246 CYS E C 1
ATOM 13432 O O . CYS E 1 266 ? 3.448 -17.112 -15.671 1.00 46.16 246 CYS E O 1
ATOM 13435 N N . VAL E 1 267 ? 3.838 -15.133 -14.657 1.00 46.60 247 VAL E N 1
ATOM 13436 C CA . VAL E 1 267 ? 4.618 -15.597 -13.534 1.00 46.93 247 VAL E CA 1
ATOM 13437 C C . VAL E 1 267 ? 3.838 -16.577 -12.621 1.00 48.90 247 VAL E C 1
ATOM 13438 O O . VAL E 1 267 ? 4.442 -17.380 -11.898 1.00 49.17 247 VAL E O 1
ATOM 13442 N N . HIS E 1 268 ? 2.504 -16.522 -12.677 1.00 49.57 248 HIS E N 1
ATOM 13443 C CA . HIS E 1 268 ? 1.647 -17.504 -12.003 1.00 50.71 248 HIS E CA 1
ATOM 13444 C C . HIS E 1 268 ? 1.805 -18.913 -12.581 1.00 52.20 248 HIS E C 1
ATOM 13445 O O . HIS E 1 268 ? 1.402 -19.878 -11.945 1.00 53.41 248 HIS E O 1
ATOM 13452 N N . HIS E 1 269 ? 2.373 -19.022 -13.784 1.00 54.27 249 HIS E N 1
ATOM 13453 C CA . HIS E 1 269 ? 2.673 -20.326 -14.411 1.00 55.85 249 HIS E CA 1
ATOM 13454 C C . HIS E 1 269 ? 3.752 -21.105 -13.648 1.00 56.40 249 HIS E C 1
ATOM 13455 O O . HIS E 1 269 ? 3.822 -22.323 -13.752 1.00 57.13 249 HIS E O 1
ATOM 13462 N N . TYR E 1 270 ? 4.597 -20.393 -12.904 1.00 57.25 250 TYR E N 1
ATOM 13463 C CA . TYR E 1 270 ? 5.761 -20.992 -12.252 1.00 58.15 250 TYR E CA 1
ATOM 13464 C C . TYR E 1 270 ? 5.713 -20.822 -10.741 1.00 58.97 250 TYR E C 1
ATOM 13465 O O . TYR E 1 270 ? 6.731 -20.976 -10.058 1.00 60.19 250 TYR E O 1
ATOM 13474 N N . ASN E 1 271 ? 4.518 -20.527 -10.230 1.00 59.01 251 ASN E N 1
ATOM 13475 C CA . ASN E 1 271 ? 4.302 -20.177 -8.826 1.00 58.80 251 ASN E CA 1
ATOM 13476 C C . ASN E 1 271 ? 5.467 -19.435 -8.177 1.00 58.09 251 ASN E C 1
ATOM 13477 O O . ASN E 1 271 ? 6.042 -19.884 -7.177 1.00 58.69 251 ASN E O 1
ATOM 13482 N N . VAL E 1 272 ? 5.818 -18.298 -8.766 1.00 54.93 252 VAL E N 1
ATOM 13483 C CA . VAL E 1 272 ? 6.798 -17.415 -8.159 1.00 52.43 252 VAL E CA 1
ATOM 13484 C C . VAL E 1 272 ? 6.171 -16.060 -7.892 1.00 49.91 252 VAL E C 1
ATOM 13485 O O . VAL E 1 272 ? 5.275 -15.623 -8.612 1.00 51.38 252 VAL E O 1
ATOM 13489 N N . LYS E 1 273 ? 6.618 -15.419 -6.827 1.00 46.84 253 LYS E N 1
ATOM 13490 C CA . LYS E 1 273 ? 6.068 -14.142 -6.416 1.00 44.82 253 LYS E CA 1
ATOM 13491 C C . LYS E 1 273 ? 7.180 -13.097 -6.492 1.00 42.07 253 LYS E C 1
ATOM 13492 O O . LYS E 1 273 ? 8.001 -12.985 -5.573 1.00 39.85 253 LYS E O 1
ATOM 13498 N N . PRO E 1 274 ? 7.229 -12.341 -7.608 1.00 38.48 254 PRO E N 1
ATOM 13499 C CA . PRO E 1 274 ? 8.143 -11.228 -7.717 1.00 35.83 254 PRO E CA 1
ATOM 13500 C C . PRO E 1 274 ? 7.880 -10.182 -6.641 1.00 33.59 254 PRO E C 1
ATOM 13501 O O . PRO E 1 274 ? 6.774 -10.122 -6.086 1.00 33.28 254 PRO E O 1
ATOM 13505 N N . ASP E 1 275 ? 8.903 -9.390 -6.331 1.00 32.63 255 ASP E N 1
ATOM 13506 C CA . ASP E 1 275 ? 8.761 -8.314 -5.377 1.00 34.31 255 ASP E CA 1
ATOM 13507 C C . ASP E 1 275 ? 7.989 -7.131 -5.969 1.00 33.53 255 ASP E C 1
ATOM 13508 O O . ASP E 1 275 ? 7.295 -6.420 -5.250 1.00 34.07 255 ASP E O 1
ATOM 13513 N N . VAL E 1 276 ? 8.143 -6.923 -7.276 1.00 34.19 256 VAL E N 1
ATOM 13514 C CA . VAL E 1 276 ? 7.545 -5.792 -7.981 1.00 34.67 256 VAL E CA 1
ATOM 13515 C C . VAL E 1 276 ? 6.955 -6.300 -9.298 1.00 33.99 256 VAL E C 1
ATOM 13516 O O . VAL E 1 276 ? 7.558 -7.140 -9.957 1.00 33.42 256 VAL E O 1
ATOM 13520 N N . ILE E 1 277 ? 5.764 -5.812 -9.649 1.00 34.55 257 ILE E N 1
ATOM 13521 C CA . ILE E 1 277 ? 5.109 -6.124 -10.927 1.00 34.61 257 ILE E CA 1
ATOM 13522 C C . ILE E 1 277 ? 4.838 -4.849 -11.739 1.00 34.06 257 ILE E C 1
ATOM 13523 O O . ILE E 1 277 ? 4.391 -3.850 -11.196 1.00 31.56 257 ILE E O 1
ATOM 13528 N N . LEU E 1 278 ? 5.113 -4.909 -13.042 1.00 33.56 258 LEU E N 1
ATOM 13529 C CA . LEU E 1 278 ? 4.843 -3.804 -13.951 1.00 32.34 258 LEU E CA 1
ATOM 13530 C C . LEU E 1 278 ? 3.730 -4.265 -14.862 1.00 31.82 258 LEU E C 1
ATOM 13531 O O . LEU E 1 278 ? 3.846 -5.310 -15.486 1.00 30.79 258 LEU E O 1
ATOM 13536 N N . LEU E 1 279 ? 2.639 -3.501 -14.907 1.00 31.31 259 LEU E N 1
ATOM 13537 C CA . LEU E 1 279 ? 1.496 -3.812 -15.752 1.00 29.84 259 LEU E CA 1
ATOM 13538 C C . LEU E 1 279 ? 1.222 -2.648 -16.705 1.00 30.97 259 LEU E C 1
ATOM 13539 O O . LEU E 1 279 ? 1.621 -1.516 -16.443 1.00 28.57 259 LEU E O 1
ATOM 13544 N N . GLY E 1 280 ? 0.510 -2.931 -17.787 1.00 30.25 260 GLY E N 1
ATOM 13545 C CA . GLY E 1 280 ? 0.178 -1.927 -18.784 1.00 32.33 260 GLY E CA 1
ATOM 13546 C C . GLY E 1 280 ? -0.740 -2.508 -19.835 1.00 32.72 260 GLY E C 1
ATOM 13547 O O . GLY E 1 280 ? -1.453 -3.482 -19.574 1.00 34.06 260 GLY E O 1
ATOM 13548 N N . LYS E 1 281 ? -0.720 -1.910 -21.021 1.00 31.48 261 LYS E N 1
ATOM 13549 C CA . LYS E 1 281 ? -1.506 -2.340 -22.162 1.00 31.39 261 LYS E CA 1
ATOM 13550 C C . LYS E 1 281 ? -2.961 -2.652 -21.797 1.00 32.03 261 LYS E C 1
ATOM 13551 O O . LYS E 1 281 ? -3.786 -1.743 -21.663 1.00 31.52 261 LYS E O 1
ATOM 13557 N N . ALA E 1 282 ? -3.259 -3.935 -21.602 1.00 29.15 262 ALA E N 1
ATOM 13558 C CA . ALA E 1 282 ? -4.648 -4.403 -21.446 1.00 30.87 262 ALA E CA 1
ATOM 13559 C C . ALA E 1 282 ? -5.376 -3.905 -20.187 1.00 30.23 262 ALA E C 1
ATOM 13560 O O . ALA E 1 282 ? -6.600 -4.064 -20.065 1.00 30.10 262 ALA E O 1
ATOM 13562 N N . LEU E 1 283 ? -4.632 -3.321 -19.249 1.00 29.39 263 LEU E N 1
ATOM 13563 C CA . LEU E 1 283 ? -5.220 -2.547 -18.146 1.00 31.09 263 LEU E CA 1
ATOM 13564 C C . LEU E 1 283 ? -6.385 -1.638 -18.608 1.00 29.48 263 LEU E C 1
ATOM 13565 O O . LEU E 1 283 ? -7.275 -1.312 -17.820 1.00 30.65 263 LEU E O 1
ATOM 13570 N N . SER E 1 284 ? -6.378 -1.228 -19.879 1.00 27.60 264 SER E N 1
ATOM 13571 C CA . SER E 1 284 ? -7.376 -0.278 -20.373 1.00 28.81 264 SER E CA 1
ATOM 13572 C C . SER E 1 284 ? -8.325 -0.841 -21.410 1.00 29.90 264 SER E C 1
ATOM 13573 O O . SER E 1 284 ? -9.292 -0.179 -21.764 1.00 32.52 264 SER E O 1
ATOM 13576 N N . GLY E 1 285 ? -8.050 -2.041 -21.911 1.00 29.75 265 GLY E N 1
ATOM 13577 C CA . GLY E 1 285 ? -8.744 -2.544 -23.099 1.00 30.37 265 GLY E CA 1
ATOM 13578 C C . GLY E 1 285 ? -8.569 -1.667 -24.340 1.00 32.62 265 GLY E C 1
ATOM 13579 O O . GLY E 1 285 ? -9.413 -1.683 -25.256 1.00 32.38 265 GLY E O 1
ATOM 13580 N N . GLY E 1 286 ? -7.486 -0.885 -24.384 1.00 29.08 266 GLY E N 1
ATOM 13581 C CA . GLY E 1 286 ? -7.225 -0.040 -25.552 1.00 27.68 266 GLY E CA 1
ATOM 13582 C C . GLY E 1 286 ? -7.931 1.313 -25.567 1.00 26.71 266 GLY E C 1
ATOM 13583 O O . GLY E 1 286 ? -7.755 2.097 -26.514 1.00 27.79 266 GLY E O 1
ATOM 13584 N N . HIS E 1 287 ? -8.712 1.594 -24.524 1.00 23.58 267 HIS E N 1
ATOM 13585 C CA . HIS E 1 287 ? -9.470 2.847 -24.421 1.00 26.95 267 HIS E CA 1
ATOM 13586 C C . HIS E 1 287 ? -8.698 4.037 -23.822 1.00 26.41 267 HIS E C 1
ATOM 13587 O O . HIS E 1 287 ? -9.190 5.175 -23.871 1.00 26.29 267 HIS E O 1
ATOM 13594 N N . TYR E 1 288 ? -7.501 3.785 -23.294 1.00 25.19 268 TYR E N 1
ATOM 13595 C CA . TYR E 1 288 ? -6.746 4.813 -22.572 1.00 24.32 268 TYR E CA 1
ATOM 13596 C C . TYR E 1 288 ? -5.330 4.296 -22.284 1.00 24.81 268 TYR E C 1
ATOM 13597 O O . TYR E 1 288 ? -5.170 3.101 -22.069 1.00 23.90 268 TYR E O 1
ATOM 13606 N N . PRO E 1 289 ? -4.278 5.153 -22.356 1.00 23.00 269 PRO E N 1
ATOM 13607 C CA . PRO E 1 289 ? -3.014 4.571 -21.891 1.00 22.89 269 PRO E CA 1
ATOM 13608 C C . PRO E 1 289 ? -2.988 4.523 -20.381 1.00 24.84 269 PRO E C 1
ATOM 13609 O O . PRO E 1 289 ? -3.100 5.558 -19.727 1.00 25.82 269 PRO E O 1
ATOM 13613 N N . ILE E 1 290 ? -2.860 3.318 -19.832 1.00 23.41 270 ILE E N 1
ATOM 13614 C CA . ILE E 1 290 ? -2.895 3.108 -18.381 1.00 23.69 270 ILE E CA 1
ATOM 13615 C C . ILE E 1 290 ? -1.787 2.108 -18.087 1.00 26.07 270 ILE E C 1
ATOM 13616 O O . ILE E 1 290 ? -1.663 1.116 -18.779 1.00 26.71 270 ILE E O 1
ATOM 13621 N N . SER E 1 291 ? -0.965 2.394 -17.083 1.00 26.68 271 SER E N 1
ATOM 13622 C CA . SER E 1 291 ? 0.060 1.450 -16.633 1.00 25.27 271 SER E CA 1
ATOM 13623 C C . SER E 1 291 ? 0.138 1.478 -15.098 1.00 26.15 271 SER E C 1
ATOM 13624 O O . SER E 1 291 ? -0.454 2.359 -14.450 1.00 24.33 271 SER E O 1
ATOM 13627 N N . ALA E 1 292 ? 0.863 0.524 -14.510 1.00 27.12 272 ALA E N 1
ATOM 13628 C CA . ALA E 1 292 ? 0.873 0.367 -13.061 1.00 28.25 272 ALA E CA 1
ATOM 13629 C C . ALA E 1 292 ? 2.120 -0.351 -12.522 1.00 28.30 272 ALA E C 1
ATOM 13630 O O . ALA E 1 292 ? 2.646 -1.265 -13.147 1.00 29.06 272 ALA E O 1
ATOM 13632 N N . VAL E 1 293 ? 2.579 0.084 -11.356 1.00 27.71 273 VAL E N 1
ATOM 13633 C CA . VAL E 1 293 ? 3.635 -0.615 -10.604 1.00 29.15 273 VAL E CA 1
ATOM 13634 C C . VAL E 1 293 ? 2.977 -1.100 -9.309 1.00 27.95 273 VAL E C 1
ATOM 13635 O O . VAL E 1 293 ? 2.400 -0.295 -8.590 1.00 30.06 273 VAL E O 1
ATOM 13639 N N . LEU E 1 294 ? 3.068 -2.401 -9.029 1.00 27.95 274 LEU E N 1
ATOM 13640 C CA . LEU E 1 294 ? 2.582 -3.007 -7.768 1.00 29.49 274 LEU E CA 1
ATOM 13641 C C . LEU E 1 294 ? 3.736 -3.550 -6.931 1.00 29.21 274 LEU E C 1
ATOM 13642 O O . LEU E 1 294 ? 4.693 -4.093 -7.473 1.00 29.99 274 LEU E O 1
ATOM 13647 N N . ALA E 1 295 ? 3.638 -3.365 -5.615 1.00 31.65 275 ALA E N 1
ATOM 13648 C CA . ALA E 1 295 ? 4.600 -3.885 -4.650 1.00 33.16 275 ALA E CA 1
ATOM 13649 C C . ALA E 1 295 ? 3.993 -3.852 -3.250 1.00 34.61 275 ALA E C 1
ATOM 13650 O O . ALA E 1 295 ? 2.985 -3.158 -2.992 1.00 34.47 275 ALA E O 1
ATOM 13652 N N . ASN E 1 296 ? 4.604 -4.605 -2.341 1.00 33.86 276 ASN E N 1
ATOM 13653 C CA . ASN E 1 296 ? 4.191 -4.579 -0.949 1.00 35.07 276 ASN E CA 1
ATOM 13654 C C . ASN E 1 296 ? 4.719 -3.363 -0.206 1.00 36.73 276 ASN E C 1
ATOM 13655 O O . ASN E 1 296 ? 5.688 -2.721 -0.643 1.00 36.64 276 ASN E O 1
ATOM 13660 N N . ASP E 1 297 ? 4.046 -3.040 0.896 1.00 37.07 277 ASP E N 1
ATOM 13661 C CA . ASP E 1 297 ? 4.378 -1.910 1.752 1.00 39.42 277 ASP E CA 1
ATOM 13662 C C . ASP E 1 297 ? 5.868 -1.749 2.052 1.00 39.44 277 ASP E C 1
ATOM 13663 O O . ASP E 1 297 ? 6.395 -0.633 2.023 1.00 40.11 277 ASP E O 1
ATOM 13668 N N . ASP E 1 298 ? 6.542 -2.861 2.333 1.00 39.48 278 ASP E N 1
ATOM 13669 C CA . ASP E 1 298 ? 7.974 -2.843 2.664 1.00 41.06 278 ASP E CA 1
ATOM 13670 C C . ASP E 1 298 ? 8.859 -2.293 1.534 1.00 38.95 278 ASP E C 1
ATOM 13671 O O . ASP E 1 298 ? 9.956 -1.789 1.776 1.00 39.94 278 ASP E O 1
ATOM 13676 N N . ILE E 1 299 ? 8.381 -2.402 0.299 1.00 37.02 279 ILE E N 1
ATOM 13677 C CA . ILE E 1 299 ? 9.081 -1.824 -0.853 1.00 36.22 279 ILE E CA 1
ATOM 13678 C C . ILE E 1 299 ? 8.453 -0.466 -1.265 1.00 33.97 279 ILE E C 1
ATOM 13679 O O . ILE E 1 299 ? 9.170 0.521 -1.442 1.00 33.28 279 ILE E O 1
ATOM 13684 N N . MET E 1 300 ? 7.128 -0.404 -1.369 1.00 31.27 280 MET E N 1
ATOM 13685 C CA . MET E 1 300 ? 6.474 0.814 -1.894 1.00 30.02 280 MET E CA 1
ATOM 13686 C C . MET E 1 300 ? 6.660 2.055 -1.023 1.00 30.61 280 MET E C 1
ATOM 13687 O O . MET E 1 300 ? 6.780 3.178 -1.537 1.00 28.29 280 MET E O 1
ATOM 13692 N N . LEU E 1 301 ? 6.702 1.859 0.293 1.00 28.03 281 LEU E N 1
ATOM 13693 C CA . LEU E 1 301 ? 6.751 2.967 1.227 1.00 30.91 281 LEU E CA 1
ATOM 13694 C C . LEU E 1 301 ? 8.094 3.714 1.266 1.00 33.10 281 LEU E C 1
ATOM 13695 O O . LEU E 1 301 ? 8.238 4.738 1.938 1.00 33.93 281 LEU E O 1
ATOM 13700 N N . VAL E 1 302 ? 9.056 3.214 0.507 1.00 34.28 282 VAL E N 1
ATOM 13701 C CA . VAL E 1 302 ? 10.277 3.945 0.167 1.00 36.00 282 VAL E CA 1
ATOM 13702 C C . VAL E 1 302 ? 9.949 5.248 -0.657 1.00 37.09 282 VAL E C 1
ATOM 13703 O O . VAL E 1 302 ? 10.617 6.279 -0.526 1.00 36.13 282 VAL E O 1
ATOM 13707 N N . ILE E 1 303 ? 8.890 5.212 -1.461 1.00 36.32 283 ILE E N 1
ATOM 13708 C CA . ILE E 1 303 ? 8.467 6.398 -2.231 1.00 36.72 283 ILE E CA 1
ATOM 13709 C C . ILE E 1 303 ? 7.782 7.430 -1.345 1.00 39.28 283 ILE E C 1
ATOM 13710 O O . ILE E 1 303 ? 6.866 7.110 -0.582 1.00 39.19 283 ILE E O 1
ATOM 13715 N N . LYS E 1 304 ? 8.271 8.662 -1.444 1.00 41.72 284 LYS E N 1
ATOM 13716 C CA . LYS E 1 304 ? 7.752 9.805 -0.709 1.00 45.64 284 LYS E CA 1
ATOM 13717 C C . LYS E 1 304 ? 7.151 10.872 -1.647 1.00 47.04 284 LYS E C 1
ATOM 13718 O O . LYS E 1 304 ? 7.538 10.973 -2.827 1.00 44.81 284 LYS E O 1
ATOM 13724 N N . PRO E 1 305 ? 6.194 11.658 -1.128 1.00 49.95 285 PRO E N 1
ATOM 13725 C CA . PRO E 1 305 ? 5.485 12.664 -1.918 1.00 54.07 285 PRO E CA 1
ATOM 13726 C C . PRO E 1 305 ? 6.372 13.752 -2.517 1.00 58.45 285 PRO E C 1
ATOM 13727 O O . PRO E 1 305 ? 7.541 13.896 -2.139 1.00 59.40 285 PRO E O 1
ATOM 13731 N N . GLY E 1 306 ? 5.806 14.492 -3.466 1.00 62.87 286 GLY E N 1
ATOM 13732 C CA . GLY E 1 306 ? 6.298 15.822 -3.795 1.00 67.47 286 GLY E CA 1
ATOM 13733 C C . GLY E 1 306 ? 7.276 15.940 -4.938 1.00 70.83 286 GLY E C 1
ATOM 13734 O O . GLY E 1 306 ? 7.843 14.943 -5.406 1.00 71.84 286 GLY E O 1
ATOM 13735 N N . GLU E 1 307 ? 7.467 17.188 -5.366 1.00 73.24 287 GLU E N 1
ATOM 13736 C CA . GLU E 1 307 ? 8.335 17.552 -6.485 1.00 75.75 287 GLU E CA 1
ATOM 13737 C C . GLU E 1 307 ? 8.142 16.679 -7.720 1.00 75.46 287 GLU E C 1
ATOM 13738 O O . GLU E 1 307 ? 8.941 15.771 -7.983 1.00 76.70 287 GLU E O 1
ATOM 13744 N N . HIS E 1 308 ? 7.063 16.942 -8.455 1.00 74.28 288 HIS E N 1
ATOM 13745 C CA . HIS E 1 308 ? 6.927 16.438 -9.820 1.00 72.86 288 HIS E CA 1
ATOM 13746 C C . HIS E 1 308 ? 5.917 17.246 -10.635 1.00 70.96 288 HIS E C 1
ATOM 13747 O O . HIS E 1 308 ? 5.009 17.878 -10.082 1.00 70.60 288 HIS E O 1
ATOM 13754 N N . GLY E 1 309 ? 6.092 17.217 -11.955 1.00 68.64 289 GLY E N 1
ATOM 13755 C CA . GLY E 1 309 ? 5.220 17.934 -12.878 1.00 64.28 289 GLY E CA 1
ATOM 13756 C C . GLY E 1 309 ? 3.826 17.346 -12.986 1.00 60.55 289 GLY E C 1
ATOM 13757 O O . GLY E 1 309 ? 3.616 16.152 -12.728 1.00 61.71 289 GLY E O 1
ATOM 13758 N N . SER E 1 310 ? 2.882 18.212 -13.355 1.00 56.19 290 SER E N 1
ATOM 13759 C CA . SER E 1 310 ? 1.516 17.851 -13.756 1.00 51.08 290 SER E CA 1
ATOM 13760 C C . SER E 1 310 ? 1.470 16.573 -14.594 1.00 49.06 290 SER E C 1
ATOM 13761 O O . SER E 1 310 ? 2.391 16.326 -15.399 1.00 49.91 290 SER E O 1
ATOM 13764 N N . THR E 1 311 ? 0.403 15.782 -14.415 1.00 41.93 291 THR E N 1
ATOM 13765 C CA . THR E 1 311 ? 0.318 14.439 -14.984 1.00 33.73 291 THR E CA 1
ATOM 13766 C C . THR E 1 311 ? -1.137 13.918 -15.118 1.00 28.92 291 THR E C 1
ATOM 13767 O O . THR E 1 311 ? -2.055 14.289 -14.379 1.00 27.33 291 THR E O 1
ATOM 13771 N N . TYR E 1 312 ? -1.302 13.037 -16.079 1.00 22.50 292 TYR E N 1
ATOM 13772 C CA . TYR E 1 312 ? -2.518 12.270 -16.254 1.00 23.46 292 TYR E CA 1
ATOM 13773 C C . TYR E 1 312 ? -2.453 10.960 -15.427 1.00 22.28 292 TYR E C 1
ATOM 13774 O O . TYR E 1 312 ? -3.418 10.184 -15.380 1.00 23.07 292 TYR E O 1
ATOM 13783 N N . GLY E 1 313 ? -1.319 10.724 -14.778 1.00 21.56 293 GLY E N 1
ATOM 13784 C CA . GLY E 1 313 ? -1.153 9.535 -13.900 1.00 22.44 293 GLY E CA 1
ATOM 13785 C C . GLY E 1 313 ? -2.207 9.465 -12.812 1.00 22.63 293 GLY E C 1
ATOM 13786 O O . GLY E 1 313 ? -2.334 10.398 -12.019 1.00 25.41 293 GLY E O 1
ATOM 13787 N N . GLY E 1 314 ? -3.014 8.401 -12.808 1.00 23.23 294 GLY E N 1
ATOM 13788 C CA . GLY E 1 314 ? -4.008 8.190 -11.751 1.00 20.55 294 GLY E CA 1
ATOM 13789 C C . GLY E 1 314 ? -5.272 9.028 -11.920 1.00 24.32 294 GLY E C 1
ATOM 13790 O O . GLY E 1 314 ? -5.992 9.293 -10.940 1.00 26.05 294 GLY E O 1
ATOM 13791 N N . ASN E 1 315 ? -5.554 9.485 -13.141 1.00 21.92 295 ASN E N 1
ATOM 13792 C CA . ASN E 1 315 ? -6.723 10.360 -13.335 1.00 22.56 295 ASN E CA 1
ATOM 13793 C C . ASN E 1 315 ? -7.987 9.542 -13.167 1.00 22.21 295 ASN E C 1
ATOM 13794 O O . ASN E 1 315 ? -7.951 8.338 -13.400 1.00 22.58 295 ASN E O 1
ATOM 13799 N N . PRO E 1 316 ? -9.100 10.182 -12.748 1.00 22.33 296 PRO E N 1
ATOM 13800 C CA . PRO E 1 316 ? -10.359 9.474 -12.520 1.00 21.97 296 PRO E CA 1
ATOM 13801 C C . PRO E 1 316 ? -10.879 8.640 -13.701 1.00 25.40 296 PRO E C 1
ATOM 13802 O O . PRO E 1 316 ? -11.414 7.553 -13.486 1.00 26.26 296 PRO E O 1
ATOM 13806 N N . LEU E 1 317 ? -10.749 9.162 -14.921 1.00 26.81 297 LEU E N 1
ATOM 13807 C CA . LEU E 1 317 ? -11.196 8.483 -16.129 1.00 24.91 297 LEU E CA 1
ATOM 13808 C C . LEU E 1 317 ? -10.466 7.161 -16.304 1.00 25.82 297 LEU E C 1
ATOM 13809 O O . LEU E 1 317 ? -11.109 6.129 -16.399 1.00 26.76 297 LEU E O 1
ATOM 13814 N N . ALA E 1 318 ? -9.133 7.189 -16.327 1.00 22.63 298 ALA E N 1
ATOM 13815 C CA . ALA E 1 318 ? -8.337 5.959 -16.417 1.00 23.23 298 ALA E CA 1
ATOM 13816 C C . ALA E 1 318 ? -8.672 4.956 -15.308 1.00 25.96 298 ALA E C 1
ATOM 13817 O O . ALA E 1 318 ? -8.741 3.751 -15.544 1.00 27.21 298 ALA E O 1
ATOM 13819 N N . ALA E 1 319 ? -8.853 5.473 -14.100 1.00 25.16 299 ALA E N 1
ATOM 13820 C CA . ALA E 1 319 ? -9.147 4.666 -12.938 1.00 28.32 299 ALA E CA 1
ATOM 13821 C C . ALA E 1 319 ? -10.442 3.840 -13.119 1.00 28.02 299 ALA E C 1
ATOM 13822 O O . ALA E 1 319 ? -10.472 2.659 -12.761 1.00 26.07 299 ALA E O 1
ATOM 13824 N N . SER E 1 320 ? -11.473 4.454 -13.704 1.00 27.69 300 SER E N 1
ATOM 13825 C CA . SER E 1 320 ? -12.769 3.779 -13.931 1.00 29.09 300 SER E CA 1
ATOM 13826 C C . SER E 1 320 ? -12.744 2.830 -15.125 1.00 28.19 300 SER E C 1
ATOM 13827 O O . SER E 1 320 ? -13.349 1.756 -15.099 1.00 28.12 300 SER E O 1
ATOM 13830 N N . ILE E 1 321 ? -12.088 3.251 -16.196 1.00 27.59 301 ILE E N 1
ATOM 13831 C CA . ILE E 1 321 ? -11.883 2.392 -17.359 1.00 27.68 301 ILE E CA 1
ATOM 13832 C C . ILE E 1 321 ? -11.132 1.128 -16.951 1.00 30.62 301 ILE E C 1
ATOM 13833 O O . ILE E 1 321 ? -11.488 0.031 -17.397 1.00 31.28 301 ILE E O 1
ATOM 13838 N N . CYS E 1 322 ? -10.080 1.298 -16.134 1.00 30.45 302 CYS E N 1
ATOM 13839 C CA . CYS E 1 322 ? -9.218 0.197 -15.676 1.00 30.14 302 CYS E CA 1
ATOM 13840 C C . CYS E 1 322 ? -9.967 -0.886 -14.924 1.00 31.66 302 CYS E C 1
ATOM 13841 O O . CYS E 1 322 ? -9.812 -2.082 -15.243 1.00 33.49 302 CYS E O 1
ATOM 13844 N N . VAL E 1 323 ? -10.756 -0.479 -13.930 1.00 30.93 303 VAL E N 1
ATOM 13845 C CA . VAL E 1 323 ? -11.578 -1.426 -13.166 1.00 34.25 303 VAL E CA 1
ATOM 13846 C C . VAL E 1 323 ? -12.521 -2.215 -14.099 1.00 34.39 303 VAL E C 1
ATOM 13847 O O . VAL E 1 323 ? -12.646 -3.434 -13.970 1.00 36.13 303 VAL E O 1
ATOM 13851 N N . GLU E 1 324 ? -13.142 -1.543 -15.068 1.00 33.64 304 GLU E N 1
ATOM 13852 C CA . GLU E 1 324 ? -14.040 -2.269 -15.967 1.00 34.24 304 GLU E CA 1
ATOM 13853 C C . GLU E 1 324 ? -13.320 -3.181 -16.953 1.00 33.36 304 GLU E C 1
ATOM 13854 O O . GLU E 1 324 ? -13.815 -4.245 -17.281 1.00 35.00 304 GLU E O 1
ATOM 13860 N N . ALA E 1 325 ? -12.172 -2.736 -17.446 1.00 30.55 305 ALA E N 1
ATOM 13861 C CA . ALA E 1 325 ? -11.338 -3.541 -18.325 1.00 30.86 305 ALA E CA 1
ATOM 13862 C C . ALA E 1 325 ? -10.908 -4.869 -17.664 1.00 29.99 305 ALA E C 1
ATOM 13863 O O . ALA E 1 325 ? -10.857 -5.900 -18.324 1.00 28.54 305 ALA E O 1
ATOM 13865 N N . LEU E 1 326 ? -10.612 -4.844 -16.368 1.00 29.33 306 LEU E N 1
ATOM 13866 C CA . LEU E 1 326 ? -10.215 -6.069 -15.678 1.00 32.23 306 LEU E CA 1
ATOM 13867 C C . LEU E 1 326 ? -11.445 -6.937 -15.366 1.00 34.09 306 LEU E C 1
ATOM 13868 O O . LEU E 1 326 ? -11.397 -8.158 -15.503 1.00 34.26 306 LEU E O 1
ATOM 13873 N N . ASN E 1 327 ? -12.540 -6.295 -14.975 1.00 36.04 307 ASN E N 1
ATOM 13874 C CA . ASN E 1 327 ? -13.834 -6.971 -14.839 1.00 38.28 307 ASN E CA 1
ATOM 13875 C C . ASN E 1 327 ? -14.172 -7.786 -16.078 1.00 39.54 307 ASN E C 1
ATOM 13876 O O . ASN E 1 327 ? -14.534 -8.950 -15.969 1.00 40.78 307 ASN E O 1
ATOM 13881 N N . VAL E 1 328 ? -14.034 -7.182 -17.257 1.00 40.75 308 VAL E N 1
ATOM 13882 C CA . VAL E 1 328 ? -14.278 -7.896 -18.512 1.00 40.12 308 VAL E CA 1
ATOM 13883 C C . VAL E 1 328 ? -13.389 -9.149 -18.654 1.00 41.63 308 VAL E C 1
ATOM 13884 O O . VAL E 1 328 ? -13.903 -10.254 -18.860 1.00 39.38 308 VAL E O 1
ATOM 13888 N N . LEU E 1 329 ? -12.071 -8.970 -18.521 1.00 41.80 309 LEU E N 1
ATOM 13889 C CA . LEU E 1 329 ? -11.096 -10.072 -18.505 1.00 43.50 309 LEU E CA 1
ATOM 13890 C C . LEU E 1 329 ? -11.487 -11.247 -17.602 1.00 43.76 309 LEU E C 1
ATOM 13891 O O . LEU E 1 329 ? -11.404 -12.411 -18.003 1.00 43.35 309 LEU E O 1
ATOM 13896 N N . ILE E 1 330 ? -11.861 -10.923 -16.369 1.00 43.31 310 ILE E N 1
ATOM 13897 C CA . ILE E 1 330 ? -12.195 -11.924 -15.365 1.00 44.01 310 ILE E CA 1
ATOM 13898 C C . ILE E 1 330 ? -13.548 -12.562 -15.700 1.00 44.44 310 ILE E C 1
ATOM 13899 O O . ILE E 1 330 ? -13.624 -13.784 -15.881 1.00 43.81 310 ILE E O 1
ATOM 13904 N N . ASN E 1 331 ? -14.585 -11.729 -15.832 1.00 43.53 311 ASN E N 1
ATOM 13905 C CA . ASN E 1 331 ? -15.951 -12.203 -16.111 1.00 44.36 311 ASN E CA 1
ATOM 13906 C C . ASN E 1 331 ? -16.127 -13.054 -17.371 1.00 43.69 311 ASN E C 1
ATOM 13907 O O . ASN E 1 331 ? -16.910 -13.997 -17.370 1.00 43.33 311 ASN E O 1
ATOM 13912 N N . GLU E 1 332 ? -15.416 -12.710 -18.440 1.00 42.95 312 GLU E N 1
ATOM 13913 C CA . GLU E 1 332 ? -15.482 -13.486 -19.678 1.00 42.91 312 GLU E CA 1
ATOM 13914 C C . GLU E 1 332 ? -14.461 -14.622 -19.684 1.00 41.93 312 GLU E C 1
ATOM 13915 O O . GLU E 1 332 ? -14.301 -15.310 -20.693 1.00 41.88 312 GLU E O 1
ATOM 13921 N N . LYS E 1 333 ? -13.759 -14.811 -18.567 1.00 42.63 313 LYS E N 1
ATOM 13922 C CA . LYS E 1 333 ? -12.876 -15.969 -18.412 1.00 45.06 313 LYS E CA 1
ATOM 13923 C C . LYS E 1 333 ? -11.824 -16.017 -19.515 1.00 44.08 313 LYS E C 1
ATOM 13924 O O . LYS E 1 333 ? -11.504 -17.096 -20.022 1.00 43.34 313 LYS E O 1
ATOM 13930 N N . LEU E 1 334 ? -11.298 -14.851 -19.891 1.00 41.69 314 LEU E N 1
ATOM 13931 C CA . LEU E 1 334 ? -10.444 -14.737 -21.073 1.00 40.81 314 LEU E CA 1
ATOM 13932 C C . LEU E 1 334 ? -9.071 -15.378 -20.877 1.00 40.06 314 LEU E C 1
ATOM 13933 O O . LEU E 1 334 ? -8.486 -15.922 -21.822 1.00 38.82 314 LEU E O 1
ATOM 13938 N N . CYS E 1 335 ? -8.568 -15.315 -19.650 1.00 42.52 315 CYS E N 1
ATOM 13939 C CA . CYS E 1 335 ? -7.336 -15.997 -19.279 1.00 45.95 315 CYS E CA 1
ATOM 13940 C C . CYS E 1 335 ? -7.490 -17.477 -19.574 1.00 46.52 315 CYS E C 1
ATOM 13941 O O . CYS E 1 335 ? -6.562 -18.116 -20.095 1.00 46.11 315 CYS E O 1
ATOM 13944 N N . GLU E 1 336 ? -8.674 -17.998 -19.227 1.00 46.59 316 GLU E N 1
ATOM 13945 C CA . GLU E 1 336 ? -9.019 -19.406 -19.402 1.00 46.68 316 GLU E CA 1
ATOM 13946 C C . GLU E 1 336 ? -9.102 -19.726 -20.889 1.00 45.86 316 GLU E C 1
ATOM 13947 O O . GLU E 1 336 ? -8.522 -20.709 -21.333 1.00 44.97 316 GLU E O 1
ATOM 13953 N N . ASN E 1 337 ? -9.789 -18.879 -21.658 1.00 46.12 317 ASN E N 1
ATOM 13954 C CA . ASN E 1 337 ? -9.870 -19.062 -23.109 1.00 45.87 317 ASN E CA 1
ATOM 13955 C C . ASN E 1 337 ? -8.489 -19.122 -23.728 1.00 46.75 317 ASN E C 1
ATOM 13956 O O . ASN E 1 337 ? -8.187 -20.039 -24.491 1.00 48.07 317 ASN E O 1
ATOM 13961 N N . ALA E 1 338 ? -7.649 -18.147 -23.389 1.00 46.58 318 ALA E N 1
ATOM 13962 C CA . ALA E 1 338 ? -6.259 -18.127 -23.844 1.00 46.82 318 ALA E CA 1
ATOM 13963 C C . ALA E 1 338 ? -5.539 -19.427 -23.485 1.00 45.97 318 ALA E C 1
ATOM 13964 O O . ALA E 1 338 ? -4.964 -20.067 -24.355 1.00 45.99 318 ALA E O 1
ATOM 13966 N N . GLU E 1 339 ? -5.581 -19.800 -22.207 1.00 46.70 319 GLU E N 1
ATOM 13967 C CA . GLU E 1 339 ? -4.951 -21.030 -21.711 1.00 50.01 319 GLU E CA 1
ATOM 13968 C C . GLU E 1 339 ? -5.435 -22.253 -22.495 1.00 50.71 319 GLU E C 1
ATOM 13969 O O . GLU E 1 339 ? -4.623 -22.997 -23.042 1.00 51.89 319 GLU E O 1
ATOM 13975 N N . LYS E 1 340 ? -6.751 -22.429 -22.570 1.00 51.54 320 LYS E N 1
ATOM 13976 C CA . LYS E 1 340 ? -7.359 -23.556 -23.283 1.00 53.60 320 LYS E CA 1
ATOM 13977 C C . LYS E 1 340 ? -6.932 -23.672 -24.760 1.00 53.04 320 LYS E C 1
ATOM 13978 O O . LYS E 1 340 ? -6.476 -24.733 -25.191 1.00 54.29 320 LYS E O 1
ATOM 13984 N N . LEU E 1 341 ? -7.054 -22.577 -25.515 1.00 52.14 321 LEU E N 1
ATOM 13985 C CA . LEU E 1 341 ? -6.890 -22.593 -26.977 1.00 49.84 321 LEU E CA 1
ATOM 13986 C C . LEU E 1 341 ? -5.469 -22.376 -27.499 1.00 49.92 321 LEU E C 1
ATOM 13987 O O . LEU E 1 341 ? -5.185 -22.651 -28.672 1.00 49.02 321 LEU E O 1
ATOM 13992 N N . GLY E 1 342 ? -4.584 -21.875 -26.642 1.00 49.97 322 GLY E N 1
ATOM 13993 C CA . GLY E 1 342 ? -3.204 -21.552 -27.043 1.00 49.52 322 GLY E CA 1
ATOM 13994 C C . GLY E 1 342 ? -2.315 -22.733 -27.404 1.00 48.49 322 GLY E C 1
ATOM 13995 O O . GLY E 1 342 ? -1.701 -22.750 -28.469 1.00 47.20 322 GLY E O 1
ATOM 13996 N N . GLY E 1 343 ? -2.234 -23.708 -26.500 1.00 48.64 323 GLY E N 1
ATOM 13997 C CA . GLY E 1 343 ? -1.501 -24.963 -26.737 1.00 48.22 323 GLY E CA 1
ATOM 13998 C C . GLY E 1 343 ? -1.819 -25.626 -28.073 1.00 47.68 323 GLY E C 1
ATOM 13999 O O . GLY E 1 343 ? -0.940 -25.732 -28.931 1.00 47.52 323 GLY E O 1
ATOM 14000 N N . PRO E 1 344 ? -3.075 -26.082 -28.261 1.00 47.94 324 PRO E N 1
ATOM 14001 C CA . PRO E 1 344 ? -3.499 -26.689 -29.531 1.00 49.01 324 PRO E CA 1
ATOM 14002 C C . PRO E 1 344 ? -3.184 -25.842 -30.765 1.00 50.08 324 PRO E C 1
ATOM 14003 O O . PRO E 1 344 ? -2.839 -26.392 -31.817 1.00 50.66 324 PRO E O 1
ATOM 14007 N N . PHE E 1 345 ? -3.291 -24.518 -30.632 1.00 51.44 325 PHE E N 1
ATOM 14008 C CA . PHE E 1 345 ? -3.017 -23.619 -31.740 1.00 52.18 325 PHE E CA 1
ATOM 14009 C C . PHE E 1 345 ? -1.550 -23.677 -32.101 1.00 53.44 325 PHE E C 1
ATOM 14010 O O . PHE E 1 345 ? -1.211 -23.763 -33.279 1.00 54.85 325 PHE E O 1
ATOM 14018 N N . LEU E 1 346 ? -0.691 -23.619 -31.083 1.00 55.25 326 LEU E N 1
ATOM 14019 C CA . LEU E 1 346 ? 0.760 -23.718 -31.262 1.00 56.31 326 LEU E CA 1
ATOM 14020 C C . LEU E 1 346 ? 1.176 -25.066 -31.856 1.00 57.62 326 LEU E C 1
ATOM 14021 O O . LEU E 1 346 ? 2.026 -25.099 -32.750 1.00 56.43 326 LEU E O 1
ATOM 14026 N N . GLU E 1 347 ? 0.572 -26.159 -31.363 1.00 59.74 327 GLU E N 1
ATOM 14027 C CA . GLU E 1 347 ? 0.887 -27.528 -31.829 1.00 60.89 327 GLU E CA 1
ATOM 14028 C C . GLU E 1 347 ? 0.623 -27.693 -33.319 1.00 60.84 327 GLU E C 1
ATOM 14029 O O . GLU E 1 347 ? 1.498 -28.124 -34.064 1.00 61.28 327 GLU E O 1
ATOM 14035 N N . ASN E 1 348 ? -0.585 -27.349 -33.752 1.00 61.84 328 ASN E N 1
ATOM 14036 C CA . ASN E 1 348 ? -0.917 -27.383 -35.177 1.00 62.44 328 ASN E CA 1
ATOM 14037 C C . ASN E 1 348 ? 0.105 -26.668 -36.044 1.00 62.51 328 ASN E C 1
ATOM 14038 O O . ASN E 1 348 ? 0.601 -27.238 -37.013 1.00 62.52 328 ASN E O 1
ATOM 14043 N N . LEU E 1 349 ? 0.417 -25.425 -35.682 1.00 62.04 329 LEU E N 1
ATOM 14044 C CA . LEU E 1 349 ? 1.425 -24.641 -36.386 1.00 62.25 329 LEU E CA 1
ATOM 14045 C C . LEU E 1 349 ? 2.786 -25.326 -36.418 1.00 62.76 329 LEU E C 1
ATOM 14046 O O . LEU E 1 349 ? 3.430 -25.362 -37.462 1.00 62.51 329 LEU E O 1
ATOM 14051 N N . LYS E 1 350 ? 3.223 -25.853 -35.273 1.00 64.53 330 LYS E N 1
ATOM 14052 C CA . LYS E 1 350 ? 4.460 -26.630 -35.216 1.00 66.88 330 LYS E CA 1
ATOM 14053 C C . LYS E 1 350 ? 4.431 -27.767 -36.243 1.00 67.91 330 LYS E C 1
ATOM 14054 O O . LYS E 1 350 ? 5.383 -27.922 -37.011 1.00 68.30 330 LYS E O 1
ATOM 14060 N N . ARG E 1 351 ? 3.328 -28.522 -36.282 1.00 68.86 331 ARG E N 1
ATOM 14061 C CA . ARG E 1 351 ? 3.238 -29.706 -37.151 1.00 70.03 331 ARG E CA 1
ATOM 14062 C C . ARG E 1 351 ? 2.962 -29.423 -38.632 1.00 70.72 331 ARG E C 1
ATOM 14063 O O . ARG E 1 351 ? 3.552 -30.072 -39.494 1.00 72.18 331 ARG E O 1
ATOM 14071 N N . GLU E 1 352 ? 2.093 -28.460 -38.929 1.00 71.38 332 GLU E N 1
ATOM 14072 C CA . GLU E 1 352 ? 1.776 -28.112 -40.325 1.00 72.32 332 GLU E CA 1
ATOM 14073 C C . GLU E 1 352 ? 2.890 -27.310 -41.018 1.00 73.21 332 GLU E C 1
ATOM 14074 O O . GLU E 1 352 ? 2.786 -26.980 -42.203 1.00 72.73 332 GLU E O 1
ATOM 14080 N N . LEU E 1 353 ? 3.944 -26.992 -40.270 1.00 74.40 333 LEU E N 1
ATOM 14081 C CA . LEU E 1 353 ? 5.084 -26.243 -40.802 1.00 75.40 333 LEU E CA 1
ATOM 14082 C C . LEU E 1 353 ? 6.423 -26.897 -40.430 1.00 76.03 333 LEU E C 1
ATOM 14083 O O . LEU E 1 353 ? 7.453 -26.222 -40.354 1.00 76.34 333 LEU E O 1
ATOM 14088 N N . LYS E 1 354 ? 6.398 -28.208 -40.191 1.00 77.41 334 LYS E N 1
ATOM 14089 C CA . LYS E 1 354 ? 7.618 -28.985 -39.948 1.00 78.62 334 LYS E CA 1
ATOM 14090 C C . LYS E 1 354 ? 8.486 -29.021 -41.201 1.00 78.53 334 LYS E C 1
ATOM 14091 O O . LYS E 1 354 ? 9.682 -28.734 -41.147 1.00 78.85 334 LYS E O 1
ATOM 14097 N N . ASP E 1 355 ? 7.869 -29.376 -42.325 1.00 78.97 335 ASP E N 1
ATOM 14098 C CA . ASP E 1 355 ? 8.567 -29.471 -43.607 1.00 79.92 335 ASP E CA 1
ATOM 14099 C C . ASP E 1 355 ? 8.440 -28.167 -44.403 1.00 79.75 335 ASP E C 1
ATOM 14100 O O . ASP E 1 355 ? 7.879 -28.138 -45.506 1.00 79.99 335 ASP E O 1
ATOM 14105 N N . SER E 1 356 ? 8.951 -27.088 -43.813 1.00 79.12 336 SER E N 1
ATOM 14106 C CA . SER E 1 356 ? 9.057 -25.797 -44.481 1.00 77.78 336 SER E CA 1
ATOM 14107 C C . SER E 1 356 ? 10.509 -25.353 -44.448 1.00 77.33 336 SER E C 1
ATOM 14108 O O . SER E 1 356 ? 11.123 -25.261 -43.380 1.00 76.91 336 SER E O 1
ATOM 14111 N N . LYS E 1 357 ? 11.057 -25.094 -45.628 1.00 76.85 337 LYS E N 1
ATOM 14112 C CA . LYS E 1 357 ? 12.463 -24.734 -45.763 1.00 76.32 337 LYS E CA 1
ATOM 14113 C C . LYS E 1 357 ? 12.752 -23.336 -45.212 1.00 75.22 337 LYS E C 1
ATOM 14114 O O . LYS E 1 357 ? 13.891 -23.023 -44.859 1.00 75.75 337 LYS E O 1
ATOM 14120 N N . ILE E 1 358 ? 11.708 -22.517 -45.111 1.00 73.67 338 ILE E N 1
ATOM 14121 C CA . ILE E 1 358 ? 11.839 -21.123 -44.671 1.00 71.81 338 ILE E CA 1
ATOM 14122 C C . ILE E 1 358 ? 11.521 -20.855 -43.185 1.00 70.54 338 ILE E C 1
ATOM 14123 O O . ILE E 1 358 ? 11.629 -19.714 -42.736 1.00 70.50 338 ILE E O 1
ATOM 14128 N N . VAL E 1 359 ? 11.150 -21.893 -42.433 1.00 68.39 339 VAL E N 1
ATOM 14129 C CA . VAL E 1 359 ? 10.750 -21.744 -41.024 1.00 67.05 339 VAL E CA 1
ATOM 14130 C C . VAL E 1 359 ? 11.812 -22.278 -40.055 1.00 66.80 339 VAL E C 1
ATOM 14131 O O . VAL E 1 359 ? 12.157 -23.458 -40.102 1.00 67.23 339 VAL E O 1
ATOM 14135 N N . ARG E 1 360 ? 12.310 -21.410 -39.173 1.00 66.03 340 ARG E N 1
ATOM 14136 C CA . ARG E 1 360 ? 13.367 -21.765 -38.216 1.00 65.48 340 ARG E CA 1
ATOM 14137 C C . ARG E 1 360 ? 12.803 -22.246 -36.880 1.00 65.41 340 ARG E C 1
ATOM 14138 O O . ARG E 1 360 ? 13.333 -23.184 -36.269 1.00 65.27 340 ARG E O 1
ATOM 14146 N N . ASP E 1 361 ? 11.734 -21.592 -36.423 1.00 65.37 341 ASP E N 1
ATOM 14147 C CA . ASP E 1 361 ? 11.095 -21.928 -35.150 1.00 64.22 341 ASP E CA 1
ATOM 14148 C C . ASP E 1 361 ? 9.657 -21.402 -35.064 1.00 63.51 341 ASP E C 1
ATOM 14149 O O . ASP E 1 361 ? 9.366 -20.286 -35.508 1.00 63.42 341 ASP E O 1
ATOM 14154 N N . VAL E 1 362 ? 8.770 -22.224 -34.503 1.00 61.05 342 VAL E N 1
ATOM 14155 C CA . VAL E 1 362 ? 7.421 -21.809 -34.122 1.00 59.33 342 VAL E CA 1
ATOM 14156 C C . VAL E 1 362 ? 7.293 -21.978 -32.602 1.00 59.26 342 VAL E C 1
ATOM 14157 O O . VAL E 1 362 ? 7.311 -23.100 -32.090 1.00 58.99 342 VAL E O 1
ATOM 14161 N N . ARG E 1 363 ? 7.173 -20.857 -31.888 1.00 58.17 343 ARG E N 1
ATOM 14162 C CA . ARG E 1 363 ? 7.201 -20.853 -30.421 1.00 56.34 343 ARG E CA 1
ATOM 14163 C C . ARG E 1 363 ? 6.069 -20.010 -29.840 1.00 54.85 343 ARG E C 1
ATOM 14164 O O . ARG E 1 363 ? 5.334 -19.355 -30.581 1.00 53.32 343 ARG E O 1
ATOM 14172 N N . GLY E 1 364 ? 5.932 -20.039 -28.514 1.00 53.24 344 GLY E N 1
ATOM 14173 C CA . GLY E 1 364 ? 4.903 -19.259 -27.829 1.00 52.12 344 GLY E CA 1
ATOM 14174 C C . GLY E 1 364 ? 4.467 -19.827 -26.494 1.00 50.79 344 GLY E C 1
ATOM 14175 O O . GLY E 1 364 ? 5.076 -20.763 -25.984 1.00 52.15 344 GLY E O 1
ATOM 14176 N N . LYS E 1 365 ? 3.415 -19.235 -25.934 1.00 48.91 345 LYS E N 1
ATOM 14177 C CA . LYS E 1 365 ? 2.762 -19.693 -24.702 1.00 48.03 345 LYS E CA 1
ATOM 14178 C C . LYS E 1 365 ? 1.418 -18.974 -24.600 1.00 47.32 345 LYS E C 1
ATOM 14179 O O . LYS E 1 365 ? 1.365 -17.740 -24.691 1.00 46.37 345 LYS E O 1
ATOM 14185 N N . GLY E 1 366 ? 0.342 -19.742 -24.422 1.00 44.79 346 GLY E N 1
ATOM 14186 C CA . GLY E 1 366 ? -1.013 -19.210 -24.490 1.00 41.61 346 GLY E CA 1
ATOM 14187 C C . GLY E 1 366 ? -1.242 -18.579 -25.853 1.00 41.69 346 GLY E C 1
ATOM 14188 O O . GLY E 1 366 ? -0.943 -19.179 -26.888 1.00 39.78 346 GLY E O 1
ATOM 14189 N N . LEU E 1 367 ? -1.755 -17.355 -25.870 1.00 39.75 347 LEU E N 1
ATOM 14190 C CA . LEU E 1 367 ? -1.961 -16.669 -27.144 1.00 38.96 347 LEU E CA 1
ATOM 14191 C C . LEU E 1 367 ? -0.866 -15.646 -27.430 1.00 38.87 347 LEU E C 1
ATOM 14192 O O . LEU E 1 367 ? -1.068 -14.680 -28.167 1.00 39.83 347 LEU E O 1
ATOM 14197 N N . LEU E 1 368 ? 0.300 -15.876 -26.845 1.00 37.92 348 LEU E N 1
ATOM 14198 C CA . LEU E 1 368 ? 1.494 -15.128 -27.175 1.00 38.28 348 LEU E CA 1
ATOM 14199 C C . LEU E 1 368 ? 2.405 -16.032 -27.995 1.00 40.87 348 LEU E C 1
ATOM 14200 O O . LEU E 1 368 ? 3.228 -16.761 -27.440 1.00 40.05 348 LEU E O 1
ATOM 14205 N N . CYS E 1 369 ? 2.254 -15.962 -29.317 1.00 41.89 349 CYS E N 1
ATOM 14206 C CA . CYS E 1 369 ? 2.952 -16.852 -30.244 1.00 43.70 349 CYS E CA 1
ATOM 14207 C C . CYS E 1 369 ? 3.733 -16.105 -31.311 1.00 44.15 349 CYS E C 1
ATOM 14208 O O . CYS E 1 369 ? 3.451 -14.942 -31.601 1.00 42.26 349 CYS E O 1
ATOM 14211 N N . ALA E 1 370 ? 4.702 -16.799 -31.907 1.00 44.76 350 ALA E N 1
ATOM 14212 C CA . ALA E 1 370 ? 5.535 -16.238 -32.955 1.00 44.87 350 ALA E CA 1
ATOM 14213 C C . ALA E 1 370 ? 5.987 -17.339 -33.900 1.00 47.30 350 ALA E C 1
ATOM 14214 O O . ALA E 1 370 ? 6.036 -18.509 -33.515 1.00 47.43 350 ALA E O 1
ATOM 14216 N N . ILE E 1 371 ? 6.301 -16.956 -35.133 1.00 46.66 351 ILE E N 1
ATOM 14217 C CA . ILE E 1 371 ? 6.996 -17.833 -36.073 1.00 49.30 351 ILE E CA 1
ATOM 14218 C C . ILE E 1 371 ? 8.248 -17.105 -36.532 1.00 49.89 351 ILE E C 1
ATOM 14219 O O . ILE E 1 371 ? 8.164 -15.990 -37.046 1.00 49.46 351 ILE E O 1
ATOM 14224 N N . GLU E 1 372 ? 9.402 -17.729 -36.314 1.00 51.57 352 GLU E N 1
ATOM 14225 C CA . GLU E 1 372 ? 10.668 -17.212 -36.814 1.00 53.08 352 GLU E CA 1
ATOM 14226 C C . GLU E 1 372 ? 10.975 -17.850 -38.163 1.00 53.57 352 GLU E C 1
ATOM 14227 O O . GLU E 1 372 ? 10.855 -19.070 -38.325 1.00 52.29 352 GLU E O 1
ATOM 14233 N N . PHE E 1 373 ? 11.355 -17.010 -39.124 1.00 54.49 353 PHE E N 1
ATOM 14234 C CA . PHE E 1 373 ? 11.737 -17.457 -40.455 1.00 55.06 353 PHE E CA 1
ATOM 14235 C C . PHE E 1 373 ? 13.244 -17.350 -40.692 1.00 57.40 353 PHE E C 1
ATOM 14236 O O . PHE E 1 373 ? 13.952 -16.590 -40.015 1.00 56.45 353 PHE E O 1
ATOM 14244 N N . LYS E 1 374 ? 13.725 -18.139 -41.648 1.00 59.16 354 LYS E N 1
ATOM 14245 C CA . LYS E 1 374 ? 15.099 -18.044 -42.106 1.00 61.62 354 LYS E CA 1
ATOM 14246 C C . LYS E 1 374 ? 15.115 -16.942 -43.154 1.00 62.73 354 LYS E C 1
ATOM 14247 O O . LYS E 1 374 ? 14.803 -17.179 -44.328 1.00 63.13 354 LYS E O 1
ATOM 14253 N N . ASN E 1 375 ? 15.457 -15.731 -42.718 1.00 64.17 355 ASN E N 1
ATOM 14254 C CA . ASN E 1 375 ? 15.328 -14.542 -43.560 1.00 65.53 355 ASN E CA 1
ATOM 14255 C C . ASN E 1 375 ? 16.405 -14.410 -44.649 1.00 65.72 355 ASN E C 1
ATOM 14256 O O . ASN E 1 375 ? 16.341 -13.496 -45.477 1.00 65.20 355 ASN E O 1
ATOM 14261 N N . GLU E 1 376 ? 17.383 -15.320 -44.639 1.00 65.25 356 GLU E N 1
ATOM 14262 C CA . GLU E 1 376 ? 18.348 -15.433 -45.734 1.00 65.72 356 GLU E CA 1
ATOM 14263 C C . GLU E 1 376 ? 17.658 -16.056 -46.935 1.00 64.37 356 GLU E C 1
ATOM 14264 O O . GLU E 1 376 ? 18.122 -15.897 -48.062 1.00 64.80 356 GLU E O 1
ATOM 14270 N N . LEU E 1 377 ? 16.550 -16.755 -46.683 1.00 62.83 357 LEU E N 1
ATOM 14271 C CA . LEU E 1 377 ? 15.780 -17.412 -47.736 1.00 61.52 357 LEU E CA 1
ATOM 14272 C C . LEU E 1 377 ? 14.520 -16.636 -48.158 1.00 61.29 357 LEU E C 1
ATOM 14273 O O . LEU E 1 377 ? 14.085 -16.759 -49.300 1.00 62.16 357 LEU E O 1
ATOM 14278 N N . VAL E 1 378 ? 13.936 -15.855 -47.244 1.00 59.90 358 VAL E N 1
ATOM 14279 C CA . VAL E 1 378 ? 12.716 -15.078 -47.536 1.00 58.70 358 VAL E CA 1
ATOM 14280 C C . VAL E 1 378 ? 12.723 -13.665 -46.973 1.00 59.05 358 VAL E C 1
ATOM 14281 O O . VAL E 1 378 ? 13.309 -13.411 -45.918 1.00 59.01 358 VAL E O 1
ATOM 14285 N N . ASN E 1 379 ? 12.039 -12.765 -47.681 1.00 58.83 359 ASN E N 1
ATOM 14286 C CA . ASN E 1 379 ? 11.696 -11.446 -47.159 1.00 58.00 359 ASN E CA 1
ATOM 14287 C C . ASN E 1 379 ? 10.442 -11.533 -46.271 1.00 56.38 359 ASN E C 1
ATOM 14288 O O . ASN E 1 379 ? 9.314 -11.673 -46.761 1.00 55.25 359 ASN E O 1
ATOM 14293 N N . VAL E 1 380 ? 10.662 -11.454 -44.959 1.00 54.81 360 VAL E N 1
ATOM 14294 C CA . VAL E 1 380 ? 9.595 -11.584 -43.964 1.00 52.54 360 VAL E CA 1
ATOM 14295 C C . VAL E 1 380 ? 8.544 -10.452 -44.033 1.00 52.34 360 VAL E C 1
ATOM 14296 O O . VAL E 1 380 ? 7.359 -10.697 -43.801 1.00 51.11 360 VAL E O 1
ATOM 14300 N N . LEU E 1 381 ? 8.963 -9.232 -44.373 1.00 51.32 361 LEU E N 1
ATOM 14301 C CA . LEU E 1 381 ? 7.991 -8.159 -44.633 1.00 51.67 361 LEU E CA 1
ATOM 14302 C C . LEU E 1 381 ? 7.000 -8.537 -45.749 1.00 50.91 361 LEU E C 1
ATOM 14303 O O . LEU E 1 381 ? 5.804 -8.232 -45.658 1.00 51.23 361 LEU E O 1
ATOM 14308 N N . ASP E 1 382 ? 7.495 -9.199 -46.794 1.00 50.80 362 ASP E N 1
ATOM 14309 C CA . ASP E 1 382 ? 6.623 -9.718 -47.860 1.00 51.31 362 ASP E CA 1
ATOM 14310 C C . ASP E 1 382 ? 5.626 -10.759 -47.344 1.00 51.29 362 ASP E C 1
ATOM 14311 O O . ASP E 1 382 ? 4.507 -10.845 -47.854 1.00 51.23 362 ASP E O 1
ATOM 14316 N N . ILE E 1 383 ? 6.024 -11.532 -46.327 1.00 52.40 363 ILE E N 1
ATOM 14317 C CA . ILE E 1 383 ? 5.109 -12.497 -45.678 1.00 53.00 363 ILE E CA 1
ATOM 14318 C C . ILE E 1 383 ? 3.975 -11.769 -44.957 1.00 53.27 363 ILE E C 1
ATOM 14319 O O . ILE E 1 383 ? 2.809 -12.175 -45.045 1.00 53.66 363 ILE E O 1
ATOM 14324 N N . CYS E 1 384 ? 4.316 -10.686 -44.262 1.00 52.89 364 CYS E N 1
ATOM 14325 C CA . CYS E 1 384 ? 3.300 -9.864 -43.601 1.00 52.51 364 CYS E CA 1
ATOM 14326 C C . CYS E 1 384 ? 2.301 -9.295 -44.606 1.00 51.99 364 CYS E C 1
ATOM 14327 O O . CYS E 1 384 ? 1.097 -9.325 -44.360 1.00 51.54 364 CYS E O 1
ATOM 14330 N N . LEU E 1 385 ? 2.802 -8.795 -45.738 1.00 51.42 365 LEU E N 1
ATOM 14331 C CA . LEU E 1 385 ? 1.944 -8.200 -46.765 1.00 50.81 365 LEU E CA 1
ATOM 14332 C C . LEU E 1 385 ? 1.012 -9.220 -47.425 1.00 50.68 365 LEU E C 1
ATOM 14333 O O . LEU E 1 385 ? -0.142 -8.903 -47.702 1.00 50.68 365 LEU E O 1
ATOM 14338 N N . LYS E 1 386 ? 1.511 -10.440 -47.656 1.00 49.81 366 LYS E N 1
ATOM 14339 C CA . LYS E 1 386 ? 0.685 -11.549 -48.157 1.00 49.88 366 LYS E CA 1
ATOM 14340 C C . LYS E 1 386 ? -0.374 -11.998 -47.130 1.00 47.84 366 LYS E C 1
ATOM 14341 O O . LYS E 1 386 ? -1.548 -12.129 -47.470 1.00 47.54 366 LYS E O 1
ATOM 14347 N N . LEU E 1 387 ? 0.049 -12.216 -45.882 1.00 46.59 367 LEU E N 1
ATOM 14348 C CA . LEU E 1 387 ? -0.876 -12.369 -44.739 1.00 44.92 367 LEU E CA 1
ATOM 14349 C C . LEU E 1 387 ? -2.012 -11.340 -44.799 1.00 44.99 367 LEU E C 1
ATOM 14350 O O . LEU E 1 387 ? -3.188 -11.706 -44.699 1.00 43.88 367 LEU E O 1
ATOM 14355 N N . LYS E 1 388 ? -1.647 -10.063 -44.979 1.00 45.73 368 LYS E N 1
ATOM 14356 C CA . LYS E 1 388 ? -2.604 -8.952 -45.111 1.00 46.77 368 LYS E CA 1
ATOM 14357 C C . LYS E 1 388 ? -3.620 -9.185 -46.238 1.00 47.69 368 LYS E C 1
ATOM 14358 O O . LYS E 1 388 ? -4.835 -9.130 -46.006 1.00 47.45 368 LYS E O 1
ATOM 14364 N N . GLU E 1 389 ? -3.114 -9.426 -47.452 1.00 49.18 369 GLU E N 1
ATOM 14365 C CA . GLU E 1 389 ? -3.947 -9.763 -48.616 1.00 51.48 369 GLU E CA 1
ATOM 14366 C C . GLU E 1 389 ? -4.860 -10.938 -48.261 1.00 49.70 369 GLU E C 1
ATOM 14367 O O . GLU E 1 389 ? -6.027 -10.966 -48.632 1.00 49.35 369 GLU E O 1
ATOM 14373 N N . ASN E 1 390 ? -4.317 -11.886 -47.503 1.00 50.83 370 ASN E N 1
ATOM 14374 C CA . ASN E 1 390 ? -5.059 -13.079 -47.082 1.00 50.65 370 ASN E CA 1
ATOM 14375 C C . ASN E 1 390 ? -5.983 -12.884 -45.863 1.00 50.41 370 ASN E C 1
ATOM 14376 O O . ASN E 1 390 ? -6.578 -13.852 -45.377 1.00 51.52 370 ASN E O 1
ATOM 14381 N N . GLY E 1 391 ? -6.100 -11.642 -45.375 1.00 49.11 371 GLY E N 1
ATOM 14382 C CA . GLY E 1 391 ? -7.073 -11.299 -44.318 1.00 45.96 371 GLY E CA 1
ATOM 14383 C C . GLY E 1 391 ? -6.634 -11.474 -42.866 1.00 44.70 371 GLY E C 1
ATOM 14384 O O . GLY E 1 391 ? -7.459 -11.704 -41.979 1.00 44.51 371 GLY E O 1
ATOM 14385 N N . LEU E 1 392 ? -5.335 -11.347 -42.615 1.00 43.05 372 LEU E N 1
ATOM 14386 C CA . LEU E 1 392 ? -4.798 -11.362 -41.262 1.00 41.62 372 LEU E CA 1
ATOM 14387 C C . LEU E 1 392 ? -3.645 -10.358 -41.176 1.00 40.88 372 LEU E C 1
ATOM 14388 O O . LEU E 1 392 ? -2.706 -10.407 -41.981 1.00 39.12 372 LEU E O 1
ATOM 14393 N N . ILE E 1 393 ? -3.731 -9.437 -40.212 1.00 39.51 373 ILE E N 1
ATOM 14394 C CA . ILE E 1 393 ? -2.685 -8.414 -40.045 1.00 39.63 373 ILE E CA 1
ATOM 14395 C C . ILE E 1 393 ? -1.803 -8.643 -38.821 1.00 40.64 373 ILE E C 1
ATOM 14396 O O . ILE E 1 393 ? -2.301 -8.903 -37.735 1.00 40.27 373 ILE E O 1
ATOM 14401 N N . THR E 1 394 ? -0.489 -8.597 -39.045 1.00 42.28 374 THR E N 1
ATOM 14402 C CA . THR E 1 394 ? 0.539 -8.534 -38.006 1.00 44.92 374 THR E CA 1
ATOM 14403 C C . THR E 1 394 ? 1.708 -7.709 -38.483 1.00 45.73 374 THR E C 1
ATOM 14404 O O . THR E 1 394 ? 1.644 -7.081 -39.536 1.00 45.26 374 THR E O 1
ATOM 14408 N N . ARG E 1 395 ? 2.789 -7.757 -37.711 1.00 48.37 375 ARG E N 1
ATOM 14409 C CA . ARG E 1 395 ? 4.050 -7.109 -38.074 1.00 53.58 375 ARG E CA 1
ATOM 14410 C C . ARG E 1 395 ? 5.209 -8.033 -37.716 1.00 54.14 375 ARG E C 1
ATOM 14411 O O . ARG E 1 395 ? 5.044 -8.948 -36.916 1.00 52.99 375 ARG E O 1
ATOM 14419 N N . ASP E 1 396 ? 6.373 -7.795 -38.315 1.00 57.58 376 ASP E N 1
ATOM 14420 C CA . ASP E 1 396 ? 7.542 -8.617 -38.036 1.00 61.70 376 ASP E CA 1
ATOM 14421 C C . ASP E 1 396 ? 8.534 -7.964 -37.080 1.00 63.57 376 ASP E C 1
ATOM 14422 O O . ASP E 1 396 ? 8.595 -6.737 -36.959 1.00 64.64 376 ASP E O 1
ATOM 14427 N N . VAL E 1 397 ? 9.299 -8.821 -36.408 1.00 65.24 377 VAL E N 1
ATOM 14428 C CA . VAL E 1 397 ? 10.253 -8.450 -35.377 1.00 66.09 377 VAL E CA 1
ATOM 14429 C C . VAL E 1 397 ? 11.637 -8.839 -35.879 1.00 67.09 377 VAL E C 1
ATOM 14430 O O . VAL E 1 397 ? 11.810 -9.935 -36.412 1.00 66.96 377 VAL E O 1
ATOM 14434 N N . HIS E 1 398 ? 12.612 -7.942 -35.717 1.00 68.39 378 HIS E N 1
ATOM 14435 C CA . HIS E 1 398 ? 14.026 -8.216 -36.041 1.00 69.23 378 HIS E CA 1
ATOM 14436 C C . HIS E 1 398 ? 14.296 -8.660 -37.489 1.00 67.91 378 HIS E C 1
ATOM 14437 O O . HIS E 1 398 ? 15.354 -9.234 -37.768 1.00 68.45 378 HIS E O 1
ATOM 14444 N N . ASP E 1 399 ? 13.352 -8.394 -38.393 1.00 65.74 379 ASP E N 1
ATOM 14445 C CA . ASP E 1 399 ? 13.382 -8.895 -39.784 1.00 64.59 379 ASP E CA 1
ATOM 14446 C C . ASP E 1 399 ? 13.193 -10.417 -39.904 1.00 63.07 379 ASP E C 1
ATOM 14447 O O . ASP E 1 399 ? 13.247 -10.963 -41.008 1.00 62.19 379 ASP E O 1
ATOM 14452 N N . LYS E 1 400 ? 12.961 -11.089 -38.777 1.00 61.70 380 LYS E N 1
ATOM 14453 C CA . LYS E 1 400 ? 13.036 -12.551 -38.702 1.00 60.46 380 LYS E CA 1
ATOM 14454 C C . LYS E 1 400 ? 11.723 -13.203 -38.305 1.00 59.31 380 LYS E C 1
ATOM 14455 O O . LYS E 1 400 ? 11.378 -14.277 -38.810 1.00 58.88 380 LYS E O 1
ATOM 14461 N N . THR E 1 401 ? 11.006 -12.559 -37.386 1.00 57.01 381 THR E N 1
ATOM 14462 C CA . THR E 1 401 ? 9.920 -13.209 -36.669 1.00 55.54 381 THR E CA 1
ATOM 14463 C C . THR E 1 401 ? 8.592 -12.487 -36.870 1.00 55.43 381 THR E C 1
ATOM 14464 O O . THR E 1 401 ? 8.544 -11.264 -36.914 1.00 58.01 381 THR E O 1
ATOM 14468 N N . ILE E 1 402 ? 7.522 -13.255 -37.014 1.00 53.50 382 ILE E N 1
ATOM 14469 C CA . ILE E 1 402 ? 6.184 -12.703 -37.136 1.00 51.91 382 ILE E CA 1
ATOM 14470 C C . ILE E 1 402 ? 5.419 -13.000 -35.857 1.00 50.53 382 ILE E C 1
ATOM 14471 O O . ILE E 1 402 ? 5.330 -14.152 -35.445 1.00 49.20 382 ILE E O 1
ATOM 14476 N N . ARG E 1 403 ? 4.910 -11.941 -35.227 1.00 48.54 383 ARG E N 1
ATOM 14477 C CA . ARG E 1 403 ? 4.100 -12.032 -34.013 1.00 47.40 383 ARG E CA 1
ATOM 14478 C C . ARG E 1 403 ? 2.722 -12.605 -34.318 1.00 44.82 383 ARG E C 1
ATOM 14479 O O . ARG E 1 403 ? 2.084 -12.212 -35.286 1.00 43.46 383 ARG E O 1
ATOM 14487 N N . LEU E 1 404 ? 2.262 -13.524 -33.481 1.00 42.71 384 LEU E N 1
ATOM 14488 C CA . LEU E 1 404 ? 0.913 -14.065 -33.611 1.00 41.53 384 LEU E CA 1
ATOM 14489 C C . LEU E 1 404 ? 0.235 -13.920 -32.265 1.00 42.36 384 LEU E C 1
ATOM 14490 O O . LEU E 1 404 ? 0.411 -14.760 -31.378 1.00 44.16 384 LEU E O 1
ATOM 14495 N N . THR E 1 405 ? -0.506 -12.823 -32.102 1.00 40.66 385 THR E N 1
ATOM 14496 C CA . THR E 1 405 ? -1.095 -12.480 -30.824 1.00 39.58 385 THR E CA 1
ATOM 14497 C C . THR E 1 405 ? -2.466 -11.848 -31.066 1.00 39.84 385 THR E C 1
ATOM 14498 O O . THR E 1 405 ? -2.600 -10.615 -31.053 1.00 42.36 385 THR E O 1
ATOM 14502 N N . PRO E 1 406 ? -3.494 -12.692 -31.275 1.00 37.37 386 PRO E N 1
ATOM 14503 C CA . PRO E 1 406 ? -4.870 -12.245 -31.529 1.00 35.17 386 PRO E CA 1
ATOM 14504 C C . PRO E 1 406 ? -5.528 -11.859 -30.204 1.00 33.92 386 PRO E C 1
ATOM 14505 O O . PRO E 1 406 ? -5.020 -12.243 -29.140 1.00 33.96 386 PRO E O 1
ATOM 14509 N N . PRO E 1 407 ? -6.641 -11.097 -30.248 1.00 34.16 387 PRO E N 1
ATOM 14510 C CA . PRO E 1 407 ? -7.372 -10.843 -29.015 1.00 35.42 387 PRO E CA 1
ATOM 14511 C C . PRO E 1 407 ? -7.803 -12.146 -28.352 1.00 35.84 387 PRO E C 1
ATOM 14512 O O . PRO E 1 407 ? -7.966 -13.169 -29.040 1.00 33.78 387 PRO E O 1
ATOM 14516 N N . LEU E 1 408 ? -7.994 -12.097 -27.036 1.00 36.50 388 LEU E N 1
ATOM 14517 C CA . LEU E 1 408 ? -8.196 -13.300 -26.231 1.00 37.73 388 LEU E CA 1
ATOM 14518 C C . LEU E 1 408 ? -9.621 -13.856 -26.318 1.00 40.38 388 LEU E C 1
ATOM 14519 O O . LEU E 1 408 ? -9.880 -14.986 -25.893 1.00 40.31 388 LEU E O 1
ATOM 14524 N N . CYS E 1 409 ? -10.542 -13.065 -26.866 1.00 41.35 389 CYS E N 1
ATOM 14525 C CA . CYS E 1 409 ? -11.910 -13.519 -27.086 1.00 41.72 389 CYS E CA 1
ATOM 14526 C C . CYS E 1 409 ? -12.083 -14.318 -28.404 1.00 42.78 389 CYS E C 1
ATOM 14527 O O . CYS E 1 409 ? -13.206 -14.558 -28.870 1.00 44.29 389 CYS E O 1
ATOM 14530 N N . ILE E 1 410 ? -10.973 -14.731 -29.002 1.00 43.00 390 ILE E N 1
ATOM 14531 C CA . ILE E 1 410 ? -11.013 -15.480 -30.255 1.00 43.34 390 ILE E CA 1
ATOM 14532 C C . ILE E 1 410 ? -11.536 -16.908 -30.013 1.00 45.41 390 ILE E C 1
ATOM 14533 O O . ILE E 1 410 ? -11.314 -17.485 -28.943 1.00 45.32 390 ILE E O 1
ATOM 14538 N N . THR E 1 411 ? -12.249 -17.438 -31.010 1.00 46.74 391 THR E N 1
ATOM 14539 C CA . THR E 1 411 ? -12.846 -18.779 -30.977 1.00 48.58 391 THR E CA 1
ATOM 14540 C C . THR E 1 411 ? -11.872 -19.836 -31.535 1.00 48.50 391 THR E C 1
ATOM 14541 O O . THR E 1 411 ? -10.918 -19.487 -32.235 1.00 46.73 391 THR E O 1
ATOM 14545 N N . LYS E 1 412 ? -12.098 -21.118 -31.209 1.00 49.31 392 LYS E N 1
ATOM 14546 C CA . LYS E 1 412 ? -11.348 -22.214 -31.830 1.00 49.81 392 LYS E CA 1
ATOM 14547 C C . LYS E 1 412 ? -11.531 -22.197 -33.345 1.00 49.01 392 LYS E C 1
ATOM 14548 O O . LYS E 1 412 ? -10.563 -22.361 -34.098 1.00 49.19 392 LYS E O 1
ATOM 14554 N N . GLU E 1 413 ? -12.775 -21.996 -33.776 1.00 47.55 393 GLU E N 1
ATOM 14555 C CA . GLU E 1 413 ? -13.136 -21.958 -35.188 1.00 48.55 393 GLU E CA 1
ATOM 14556 C C . GLU E 1 413 ? -12.389 -20.852 -35.933 1.00 46.72 393 GLU E C 1
ATOM 14557 O O . GLU E 1 413 ? -11.858 -21.073 -37.028 1.00 45.85 393 GLU E O 1
ATOM 14563 N N . GLN E 1 414 ? -12.367 -19.661 -35.334 1.00 45.23 394 GLN E N 1
ATOM 14564 C CA . GLN E 1 414 ? -11.622 -18.523 -35.872 1.00 43.21 394 GLN E CA 1
ATOM 14565 C C . GLN E 1 414 ? -10.124 -18.821 -35.887 1.00 42.99 394 GLN E C 1
ATOM 14566 O O . GLN E 1 414 ? -9.431 -18.516 -36.849 1.00 41.85 394 GLN E O 1
ATOM 14572 N N . LEU E 1 415 ? -9.641 -19.428 -34.811 1.00 43.80 395 LEU E N 1
ATOM 14573 C CA . LEU E 1 415 ? -8.236 -19.790 -34.659 1.00 46.58 395 LEU E CA 1
ATOM 14574 C C . LEU E 1 415 ? -7.783 -20.765 -35.751 1.00 49.43 395 LEU E C 1
ATOM 14575 O O . LEU E 1 415 ? -6.647 -20.696 -36.236 1.00 50.56 395 LEU E O 1
ATOM 14580 N N . ASP E 1 416 ? -8.683 -21.661 -36.146 1.00 51.12 396 ASP E N 1
ATOM 14581 C CA . ASP E 1 416 ? -8.406 -22.615 -37.226 1.00 52.66 396 ASP E CA 1
ATOM 14582 C C . ASP E 1 416 ? -8.467 -21.980 -38.609 1.00 51.08 396 ASP E C 1
ATOM 14583 O O . ASP E 1 416 ? -7.667 -22.327 -39.472 1.00 50.97 396 ASP E O 1
ATOM 14588 N N . GLU E 1 417 ? -9.408 -21.055 -38.814 1.00 49.48 397 GLU E N 1
ATOM 14589 C CA . GLU E 1 417 ? -9.439 -20.255 -40.043 1.00 49.54 397 GLU E CA 1
ATOM 14590 C C . GLU E 1 417 ? -8.132 -19.484 -40.238 1.00 50.77 397 GLU E C 1
ATOM 14591 O O . GLU E 1 417 ? -7.652 -19.350 -41.366 1.00 52.76 397 GLU E O 1
ATOM 14597 N N . CYS E 1 418 ? -7.573 -18.986 -39.133 1.00 50.71 398 CYS E N 1
ATOM 14598 C CA . CYS E 1 418 ? -6.334 -18.204 -39.139 1.00 50.49 398 CYS E CA 1
ATOM 14599 C C . CYS E 1 418 ? -5.095 -19.059 -39.361 1.00 50.75 398 CYS E C 1
ATOM 14600 O O . CYS E 1 418 ? -4.166 -18.634 -40.054 1.00 49.99 398 CYS E O 1
ATOM 14603 N N . THR E 1 419 ? -5.077 -20.256 -38.774 1.00 51.68 399 THR E N 1
ATOM 14604 C CA . THR E 1 419 ? -3.975 -21.207 -38.991 1.00 52.69 399 THR E CA 1
ATOM 14605 C C . THR E 1 419 ? -3.867 -21.586 -40.475 1.00 53.02 399 THR E C 1
ATOM 14606 O O . THR E 1 419 ? -2.765 -21.656 -41.024 1.00 52.79 399 THR E O 1
ATOM 14610 N N . GLU E 1 420 ? -5.014 -21.821 -41.113 1.00 53.76 400 GLU E N 1
ATOM 14611 C CA . GLU E 1 420 ? -5.067 -22.038 -42.562 1.00 54.78 400 GLU E CA 1
ATOM 14612 C C . GLU E 1 420 ? -4.541 -20.837 -43.341 1.00 53.50 400 GLU E C 1
ATOM 14613 O O . GLU E 1 420 ? -3.718 -20.993 -44.244 1.00 53.94 400 GLU E O 1
ATOM 14619 N N . ILE E 1 421 ? -5.009 -19.641 -42.981 1.00 53.50 401 ILE E N 1
ATOM 14620 C CA . ILE E 1 421 ? -4.522 -18.400 -43.588 1.00 52.42 401 ILE E CA 1
ATOM 14621 C C . ILE E 1 421 ? -3.001 -18.313 -43.443 1.00 52.22 401 ILE E C 1
ATOM 14622 O O . ILE E 1 421 ? -2.310 -17.905 -44.375 1.00 53.71 401 ILE E O 1
ATOM 14627 N N . ILE E 1 422 ? -2.489 -18.721 -42.285 1.00 52.65 402 ILE E N 1
ATOM 14628 C CA . ILE E 1 422 ? -1.049 -18.690 -42.012 1.00 53.01 402 ILE E CA 1
ATOM 14629 C C . ILE E 1 422 ? -0.298 -19.759 -42.821 1.00 53.79 402 ILE E C 1
ATOM 14630 O O . ILE E 1 422 ? 0.758 -19.479 -43.401 1.00 53.28 402 ILE E O 1
ATOM 14635 N N . VAL E 1 423 ? -0.850 -20.972 -42.853 1.00 53.90 403 VAL E N 1
ATOM 14636 C CA . VAL E 1 423 ? -0.205 -22.119 -43.513 1.00 55.05 403 VAL E CA 1
ATOM 14637 C C . VAL E 1 423 ? -0.119 -21.934 -45.031 1.00 55.92 403 VAL E C 1
ATOM 14638 O O . VAL E 1 423 ? 0.943 -22.131 -45.626 1.00 57.31 403 VAL E O 1
ATOM 14642 N N . LYS E 1 424 ? -1.228 -21.519 -45.639 1.00 57.08 404 LYS E N 1
ATOM 14643 C CA . LYS E 1 424 ? -1.265 -21.174 -47.053 1.00 58.60 404 LYS E CA 1
ATOM 14644 C C . LYS E 1 424 ? -0.246 -20.084 -47.423 1.00 59.33 404 LYS E C 1
ATOM 14645 O O . LYS E 1 424 ? 0.413 -20.173 -48.460 1.00 59.93 404 LYS E O 1
ATOM 14651 N N . THR E 1 425 ? -0.138 -19.055 -46.582 1.00 59.35 405 THR E N 1
ATOM 14652 C CA . THR E 1 425 ? 0.732 -17.913 -46.857 1.00 59.11 405 THR E CA 1
ATOM 14653 C C . THR E 1 425 ? 2.210 -18.313 -46.856 1.00 59.93 405 THR E C 1
ATOM 14654 O O . THR E 1 425 ? 2.972 -17.882 -47.722 1.00 58.80 405 THR E O 1
ATOM 14658 N N . VAL E 1 426 ? 2.595 -19.146 -45.894 1.00 61.54 406 VAL E N 1
ATOM 14659 C CA . VAL E 1 426 ? 3.976 -19.607 -45.767 1.00 63.62 406 VAL E CA 1
ATOM 14660 C C . VAL E 1 426 ? 4.354 -20.543 -46.921 1.00 65.53 406 VAL E C 1
ATOM 14661 O O . VAL E 1 426 ? 5.507 -20.565 -47.352 1.00 66.97 406 VAL E O 1
ATOM 14665 N N . LYS E 1 427 ? 3.376 -21.298 -47.419 1.00 67.04 407 LYS E N 1
ATOM 14666 C CA . LYS E 1 427 ? 3.568 -22.182 -48.570 1.00 68.02 407 LYS E CA 1
ATOM 14667 C C . LYS E 1 427 ? 3.795 -21.402 -49.866 1.00 68.50 407 LYS E C 1
ATOM 14668 O O . LYS E 1 427 ? 4.490 -21.880 -50.767 1.00 68.79 407 LYS E O 1
ATOM 14674 N N . PHE E 1 428 ? 3.213 -20.205 -49.949 1.00 68.52 408 PHE E N 1
ATOM 14675 C CA . PHE E 1 428 ? 3.368 -19.331 -51.113 1.00 68.79 408 PHE E CA 1
ATOM 14676 C C . PHE E 1 428 ? 4.829 -18.912 -51.317 1.00 69.24 408 PHE E C 1
ATOM 14677 O O . PHE E 1 428 ? 5.246 -18.612 -52.437 1.00 68.95 408 PHE E O 1
ATOM 14685 N N . PHE E 1 429 ? 5.597 -18.901 -50.231 1.00 69.75 409 PHE E N 1
ATOM 14686 C CA . PHE E 1 429 ? 7.004 -18.504 -50.270 1.00 70.64 409 PHE E CA 1
ATOM 14687 C C . PHE E 1 429 ? 7.938 -19.713 -50.151 1.00 71.18 409 PHE E C 1
ATOM 14688 O O . PHE E 1 429 ? 9.165 -19.566 -50.177 1.00 70.90 409 PHE E O 1
ATOM 14696 N N . ASP E 1 430 ? 7.347 -20.901 -50.013 1.00 72.64 410 ASP E N 1
ATOM 14697 C CA . ASP E 1 430 ? 8.096 -22.161 -49.968 1.00 74.13 410 ASP E CA 1
ATOM 14698 C C . ASP E 1 430 ? 8.593 -22.560 -51.357 1.00 74.32 410 ASP E C 1
ATOM 14699 O O . ASP E 1 430 ? 7.796 -22.829 -52.259 1.00 74.57 410 ASP E O 1
ATOM 14704 N N . LYS F 1 27 ? -19.293 7.623 1.241 1.00 50.98 7 LYS F N 1
ATOM 14705 C CA . LYS F 1 27 ? -18.262 7.690 2.315 1.00 47.85 7 LYS F CA 1
ATOM 14706 C C . LYS F 1 27 ? -17.798 9.126 2.509 1.00 48.20 7 LYS F C 1
ATOM 14707 O O . LYS F 1 27 ? -18.166 10.027 1.744 1.00 48.10 7 LYS F O 1
ATOM 14713 N N . THR F 1 28 ? -16.996 9.326 3.546 1.00 46.53 8 THR F N 1
ATOM 14714 C CA . THR F 1 28 ? -16.519 10.637 3.947 1.00 45.54 8 THR F CA 1
ATOM 14715 C C . THR F 1 28 ? -15.239 10.990 3.166 1.00 42.95 8 THR F C 1
ATOM 14716 O O . THR F 1 28 ? -14.635 10.101 2.569 1.00 41.98 8 THR F O 1
ATOM 14720 N N . PRO F 1 29 ? -14.857 12.287 3.106 1.00 42.43 9 PRO F N 1
ATOM 14721 C CA . PRO F 1 29 ? -13.556 12.621 2.512 1.00 42.20 9 PRO F CA 1
ATOM 14722 C C . PRO F 1 29 ? -12.380 11.865 3.146 1.00 42.11 9 PRO F C 1
ATOM 14723 O O . PRO F 1 29 ? -11.516 11.374 2.422 1.00 39.00 9 PRO F O 1
ATOM 14727 N N . GLU F 1 30 ? -12.358 11.777 4.478 1.00 40.93 10 GLU F N 1
ATOM 14728 C CA . GLU F 1 30 ? -11.336 10.999 5.199 1.00 41.75 10 GLU F CA 1
ATOM 14729 C C . GLU F 1 30 ? -11.299 9.517 4.792 1.00 37.25 10 GLU F C 1
ATOM 14730 O O . GLU F 1 30 ? -10.219 8.952 4.668 1.00 36.63 10 GLU F O 1
ATOM 14736 N N . ASP F 1 31 ? -12.465 8.900 4.589 1.00 35.24 11 ASP F N 1
ATOM 14737 C CA . ASP F 1 31 ? -12.564 7.513 4.111 1.00 35.32 11 ASP F CA 1
ATOM 14738 C C . ASP F 1 31 ? -11.761 7.327 2.835 1.00 34.52 11 ASP F C 1
ATOM 14739 O O . ASP F 1 31 ? -10.911 6.445 2.753 1.00 36.31 11 ASP F O 1
ATOM 14744 N N . TYR F 1 32 ? -12.049 8.161 1.835 1.00 32.32 12 TYR F N 1
ATOM 14745 C CA . TYR F 1 32 ? -11.367 8.091 0.544 1.00 30.64 12 TYR F CA 1
ATOM 14746 C C . TYR F 1 32 ? -9.854 8.319 0.667 1.00 28.92 12 TYR F C 1
ATOM 14747 O O . TYR F 1 32 ? -9.065 7.591 0.090 1.00 30.14 12 TYR F O 1
ATOM 14756 N N . ILE F 1 33 ? -9.464 9.341 1.406 1.00 28.95 13 ILE F N 1
ATOM 14757 C CA . ILE F 1 33 ? -8.062 9.664 1.583 1.00 31.23 13 ILE F CA 1
ATOM 14758 C C . ILE F 1 33 ? -7.325 8.516 2.284 1.00 34.04 13 ILE F C 1
ATOM 14759 O O . ILE F 1 33 ? -6.275 8.083 1.823 1.00 35.26 13 ILE F O 1
ATOM 14764 N N . ASN F 1 34 ? -7.893 8.011 3.382 1.00 34.77 14 ASN F N 1
ATOM 14765 C CA . ASN F 1 34 ? -7.306 6.877 4.096 1.00 34.10 14 ASN F CA 1
ATOM 14766 C C . ASN F 1 34 ? -7.191 5.646 3.233 1.00 32.13 14 ASN F C 1
ATOM 14767 O O . ASN F 1 34 ? -6.186 4.945 3.301 1.00 32.04 14 ASN F O 1
ATOM 14772 N N . ASN F 1 35 ? -8.219 5.385 2.433 1.00 30.43 15 ASN F N 1
ATOM 14773 C CA . ASN F 1 35 ? -8.209 4.294 1.462 1.00 31.05 15 ASN F CA 1
ATOM 14774 C C . ASN F 1 35 ? -7.067 4.380 0.435 1.00 32.60 15 ASN F C 1
ATOM 14775 O O . ASN F 1 35 ? -6.462 3.357 0.105 1.00 32.51 15 ASN F O 1
ATOM 14780 N N . GLU F 1 36 ? -6.788 5.584 -0.085 1.00 32.70 16 GLU F N 1
ATOM 14781 C CA . GLU F 1 36 ? -5.654 5.754 -1.007 1.00 31.46 16 GLU F CA 1
ATOM 14782 C C . GLU F 1 36 ? -4.337 5.552 -0.259 1.00 29.79 16 GLU F C 1
ATOM 14783 O O . GLU F 1 36 ? -3.409 4.948 -0.787 1.00 29.50 16 GLU F O 1
ATOM 14789 N N . LEU F 1 37 ? -4.249 6.063 0.963 1.00 28.81 17 LEU F N 1
ATOM 14790 C CA . LEU F 1 37 ? -3.031 5.910 1.738 1.00 31.46 17 LEU F CA 1
ATOM 14791 C C . LEU F 1 37 ? -2.739 4.435 1.978 1.00 32.32 17 LEU F C 1
ATOM 14792 O O . LEU F 1 37 ? -1.588 4.036 2.122 1.00 31.08 17 LEU F O 1
ATOM 14797 N N . LYS F 1 38 ? -3.803 3.641 1.994 1.00 31.82 18 LYS F N 1
ATOM 14798 C CA . LYS F 1 38 ? -3.736 2.197 2.212 1.00 33.46 18 LYS F CA 1
ATOM 14799 C C . LYS F 1 38 ? -3.297 1.437 0.962 1.00 33.84 18 LYS F C 1
ATOM 14800 O O . LYS F 1 38 ? -2.367 0.635 1.008 1.00 32.76 18 LYS F O 1
ATOM 14806 N N . TYR F 1 39 ? -3.982 1.681 -0.150 1.00 31.99 19 TYR F N 1
ATOM 14807 C CA . TYR F 1 39 ? -3.776 0.872 -1.350 1.00 33.05 19 TYR F CA 1
ATOM 14808 C C . TYR F 1 39 ? -2.936 1.548 -2.432 1.00 31.70 19 TYR F C 1
ATOM 14809 O O . TYR F 1 39 ? -2.591 0.918 -3.421 1.00 30.87 19 TYR F O 1
ATOM 14818 N N . GLY F 1 40 ? -2.594 2.819 -2.236 1.00 30.22 20 GLY F N 1
ATOM 14819 C CA . GLY F 1 40 ? -1.787 3.522 -3.223 1.00 29.27 20 GLY F CA 1
ATOM 14820 C C . GLY F 1 40 ? -0.456 4.010 -2.698 1.00 29.70 20 GLY F C 1
ATOM 14821 O O . GLY F 1 40 ? -0.336 4.350 -1.516 1.00 28.39 20 GLY F O 1
ATOM 14822 N N . ALA F 1 41 ? 0.530 4.075 -3.596 1.00 29.98 21 ALA F N 1
ATOM 14823 C CA . ALA F 1 41 ? 1.836 4.650 -3.295 1.00 30.94 21 ALA F CA 1
ATOM 14824 C C . ALA F 1 41 ? 1.673 6.082 -2.791 1.00 31.16 21 ALA F C 1
ATOM 14825 O O . ALA F 1 41 ? 0.703 6.764 -3.141 1.00 32.02 21 ALA F O 1
ATOM 14827 N N . HIS F 1 42 ? 2.600 6.521 -1.946 1.00 31.14 22 HIS F N 1
ATOM 14828 C CA . HIS F 1 42 ? 2.539 7.851 -1.363 1.00 30.02 22 HIS F CA 1
ATOM 14829 C C . HIS F 1 42 ? 3.422 8.777 -2.178 1.00 31.43 22 HIS F C 1
ATOM 14830 O O . HIS F 1 42 ? 4.327 9.427 -1.627 1.00 33.27 22 HIS F O 1
ATOM 14837 N N . ASN F 1 43 ? 3.177 8.840 -3.490 1.00 29.65 23 ASN F N 1
ATOM 14838 C CA . ASN F 1 43 ? 3.953 9.741 -4.358 1.00 29.43 23 ASN F CA 1
ATOM 14839 C C . ASN F 1 43 ? 3.404 11.179 -4.461 1.00 29.77 23 ASN F C 1
ATOM 14840 O O . ASN F 1 43 ? 4.080 12.067 -4.983 1.00 30.50 23 ASN F O 1
ATOM 14845 N N . TYR F 1 44 ? 2.201 11.407 -3.940 1.00 30.58 24 TYR F N 1
ATOM 14846 C CA . TYR F 1 44 ? 1.626 12.764 -3.869 1.00 30.31 24 TYR F CA 1
ATOM 14847 C C . TYR F 1 44 ? 1.177 13.132 -2.472 1.00 31.03 24 TYR F C 1
ATOM 14848 O O . TYR F 1 44 ? 0.845 12.259 -1.665 1.00 31.46 24 TYR F O 1
ATOM 14857 N N . ASP F 1 45 ? 1.177 14.430 -2.178 1.00 33.65 25 ASP F N 1
ATOM 14858 C CA . ASP F 1 45 ? 0.502 14.954 -1.001 1.00 34.05 25 ASP F CA 1
ATOM 14859 C C . ASP F 1 45 ? -0.544 16.016 -1.421 1.00 34.55 25 ASP F C 1
ATOM 14860 O O . ASP F 1 45 ? -0.266 17.239 -1.354 1.00 35.12 25 ASP F O 1
ATOM 14865 N N . PRO F 1 46 ? -1.732 15.561 -1.892 1.00 32.57 26 PRO F N 1
ATOM 14866 C CA . PRO F 1 46 ? -2.764 16.465 -2.437 1.00 31.74 26 PRO F CA 1
ATOM 14867 C C . PRO F 1 46 ? -3.441 17.365 -1.403 1.00 33.28 26 PRO F C 1
ATOM 14868 O O . PRO F 1 46 ? -3.440 17.055 -0.231 1.00 33.26 26 PRO F O 1
ATOM 14872 N N . ILE F 1 47 ? -4.017 18.476 -1.856 1.00 34.18 27 ILE F N 1
ATOM 14873 C CA . ILE F 1 47 ? -4.954 19.255 -1.056 1.00 34.10 27 ILE F CA 1
ATOM 14874 C C . ILE F 1 47 ? -6.078 18.280 -0.663 1.00 34.30 27 ILE F C 1
ATOM 14875 O O . ILE F 1 47 ? -6.593 17.549 -1.526 1.00 36.56 27 ILE F O 1
ATOM 14880 N N . PRO F 1 48 ? -6.431 18.216 0.640 1.00 33.17 28 PRO F N 1
ATOM 14881 C CA . PRO F 1 48 ? -7.474 17.270 1.049 1.00 32.08 28 PRO F CA 1
ATOM 14882 C C . PRO F 1 48 ? -8.922 17.644 0.619 1.00 33.73 28 PRO F C 1
ATOM 14883 O O . PRO F 1 48 ? -9.786 17.815 1.468 1.00 34.34 28 PRO F O 1
ATOM 14887 N N . VAL F 1 49 ? -9.161 17.753 -0.694 1.00 34.39 29 VAL F N 1
ATOM 14888 C CA . VAL F 1 49 ? -10.516 17.829 -1.285 1.00 32.99 29 VAL F CA 1
ATOM 14889 C C . VAL F 1 49 ? -10.678 16.579 -2.139 1.00 30.09 29 VAL F C 1
ATOM 14890 O O . VAL F 1 49 ? -9.756 16.198 -2.861 1.00 30.53 29 VAL F O 1
ATOM 14894 N N . VAL F 1 50 ? -11.833 15.933 -2.045 1.00 28.15 30 VAL F N 1
ATOM 14895 C CA . VAL F 1 50 ? -12.065 14.682 -2.760 1.00 26.88 30 VAL F CA 1
ATOM 14896 C C . VAL F 1 50 ? -13.206 14.916 -3.743 1.00 28.14 30 VAL F C 1
ATOM 14897 O O . VAL F 1 50 ? -14.373 15.036 -3.352 1.00 25.21 30 VAL F O 1
ATOM 14901 N N . LEU F 1 51 ? -12.830 14.971 -5.019 1.00 27.21 31 LEU F N 1
ATOM 14902 C CA . LEU F 1 51 ? -13.694 15.426 -6.084 1.00 28.70 31 LEU F CA 1
ATOM 14903 C C . LEU F 1 51 ? -14.429 14.273 -6.720 1.00 28.69 31 LEU F C 1
ATOM 14904 O O . LEU F 1 51 ? -13.858 13.212 -6.944 1.00 27.50 31 LEU F O 1
ATOM 14909 N N . LYS F 1 52 ? -15.704 14.481 -7.021 1.00 29.53 32 LYS F N 1
ATOM 14910 C CA . LYS F 1 52 ? -16.478 13.448 -7.716 1.00 28.83 32 LYS F CA 1
ATOM 14911 C C . LYS F 1 52 ? -17.090 13.897 -9.045 1.00 27.73 32 LYS F C 1
ATOM 14912 O O . LYS F 1 52 ? -17.395 13.074 -9.888 1.00 27.02 32 LYS F O 1
ATOM 14918 N N . ARG F 1 53 ? -17.249 15.200 -9.245 1.00 29.69 33 ARG F N 1
ATOM 14919 C CA . ARG F 1 53 ? -17.934 15.662 -10.449 1.00 31.14 33 ARG F CA 1
ATOM 14920 C C . ARG F 1 53 ? -17.408 17.030 -10.796 1.00 28.90 33 ARG F C 1
ATOM 14921 O O . ARG F 1 53 ? -16.898 17.728 -9.916 1.00 30.97 33 ARG F O 1
ATOM 14929 N N . ALA F 1 54 ? -17.517 17.406 -12.073 1.00 26.80 34 ALA F N 1
ATOM 14930 C CA . ALA F 1 54 ? -17.022 18.699 -12.535 1.00 27.32 34 ALA F CA 1
ATOM 14931 C C . ALA F 1 54 ? -17.744 19.159 -13.807 1.00 27.75 34 ALA F C 1
ATOM 14932 O O . ALA F 1 54 ? -18.174 18.333 -14.594 1.00 27.24 34 ALA F O 1
ATOM 14934 N N . LYS F 1 55 ? -17.879 20.472 -13.994 1.00 28.73 35 LYS F N 1
ATOM 14935 C CA . LYS F 1 55 ? -18.591 21.012 -15.154 1.00 29.78 35 LYS F CA 1
ATOM 14936 C C . LYS F 1 55 ? -18.161 22.443 -15.397 1.00 30.16 35 LYS F C 1
ATOM 14937 O O . LYS F 1 55 ? -18.387 23.318 -14.564 1.00 30.23 35 LYS F O 1
ATOM 14943 N N . GLY F 1 56 ? -17.519 22.688 -16.530 1.00 29.79 36 GLY F N 1
ATOM 14944 C CA . GLY F 1 56 ? -17.064 24.033 -16.840 1.00 28.28 36 GLY F CA 1
ATOM 14945 C C . GLY F 1 56 ? -16.064 24.556 -15.829 1.00 29.65 36 GLY F C 1
ATOM 14946 O O . GLY F 1 56 ? -14.962 24.024 -15.691 1.00 28.35 36 GLY F O 1
ATOM 14947 N N . VAL F 1 57 ? -16.459 25.605 -15.117 1.00 28.87 37 VAL F N 1
ATOM 14948 C CA . VAL F 1 57 ? -15.563 26.277 -14.219 1.00 29.16 37 VAL F CA 1
ATOM 14949 C C . VAL F 1 57 ? -15.562 25.634 -12.811 1.00 27.95 37 VAL F C 1
ATOM 14950 O O . VAL F 1 57 ? -14.701 25.922 -11.999 1.00 26.24 37 VAL F O 1
ATOM 14954 N N . PHE F 1 58 ? -16.486 24.704 -12.571 1.00 26.24 38 PHE F N 1
ATOM 14955 C CA . PHE F 1 58 ? -16.698 24.174 -11.230 1.00 27.72 38 PHE F CA 1
ATOM 14956 C C . PHE F 1 58 ? -16.325 22.703 -11.050 1.00 26.74 38 PHE F C 1
ATOM 14957 O O . PHE F 1 58 ? -16.397 21.933 -11.980 1.00 27.04 38 PHE F O 1
ATOM 14965 N N . VAL F 1 59 ? -15.950 22.340 -9.823 1.00 27.71 39 VAL F N 1
ATOM 14966 C CA . VAL F 1 59 ? -15.794 20.954 -9.394 1.00 27.61 39 VAL F CA 1
ATOM 14967 C C . VAL F 1 59 ? -16.591 20.772 -8.114 1.00 28.24 39 VAL F C 1
ATOM 14968 O O . VAL F 1 59 ? -16.882 21.756 -7.409 1.00 30.52 39 VAL F O 1
ATOM 14972 N N . TYR F 1 60 ? -16.977 19.528 -7.840 1.00 28.20 40 TYR F N 1
ATOM 14973 C CA . TYR F 1 60 ? -17.875 19.197 -6.716 1.00 28.78 40 TYR F CA 1
ATOM 14974 C C . TYR F 1 60 ? -17.281 18.057 -5.898 1.00 28.43 40 TYR F C 1
ATOM 14975 O O . TYR F 1 60 ? -16.945 17.035 -6.475 1.00 26.88 40 TYR F O 1
ATOM 14984 N N . ASP F 1 61 ? -17.166 18.213 -4.577 1.00 27.61 41 ASP F N 1
ATOM 14985 C CA . ASP F 1 61 ? -16.589 17.139 -3.755 1.00 31.39 41 ASP F CA 1
ATOM 14986 C C . ASP F 1 61 ? -17.632 16.122 -3.283 1.00 32.49 41 ASP F C 1
ATOM 14987 O O . ASP F 1 61 ? -18.809 16.262 -3.594 1.00 31.87 41 ASP F O 1
ATOM 14992 N N . VAL F 1 62 ? -17.194 15.109 -2.530 1.00 32.44 42 VAL F N 1
ATOM 14993 C CA . VAL F 1 62 ? -18.091 14.065 -2.036 1.00 34.38 42 VAL F CA 1
ATOM 14994 C C . VAL F 1 62 ? -19.211 14.571 -1.090 1.00 36.73 42 VAL F C 1
ATOM 14995 O O . VAL F 1 62 ? -20.204 13.889 -0.910 1.00 36.43 42 VAL F O 1
ATOM 14999 N N . ASN F 1 63 ? -19.031 15.755 -0.493 1.00 38.58 43 ASN F N 1
ATOM 15000 C CA . ASN F 1 63 ? -20.063 16.411 0.335 1.00 39.45 43 ASN F CA 1
ATOM 15001 C C . ASN F 1 63 ? -20.958 17.354 -0.458 1.00 40.14 43 ASN F C 1
ATOM 15002 O O . ASN F 1 63 ? -21.776 18.088 0.120 1.00 39.60 43 ASN F O 1
ATOM 15007 N N . ASP F 1 64 ? -20.771 17.349 -1.776 1.00 38.54 44 ASP F N 1
ATOM 15008 C CA . ASP F 1 64 ? -21.524 18.192 -2.692 1.00 40.15 44 ASP F CA 1
ATOM 15009 C C . ASP F 1 64 ? -21.210 19.691 -2.558 1.00 39.55 44 ASP F C 1
ATOM 15010 O O . ASP F 1 64 ? -21.985 20.550 -3.009 1.00 40.22 44 ASP F O 1
ATOM 15015 N N . LYS F 1 65 ? -20.062 20.006 -1.961 1.00 37.62 45 LYS F N 1
ATOM 15016 C CA . LYS F 1 65 ? -19.570 21.378 -1.957 1.00 35.83 45 LYS F CA 1
ATOM 15017 C C . LYS F 1 65 ? -19.016 21.734 -3.341 1.00 35.81 45 LYS F C 1
ATOM 15018 O O . LYS F 1 65 ? -18.323 20.923 -3.978 1.00 34.70 45 LYS F O 1
ATOM 15024 N N . ARG F 1 66 ? -19.349 22.936 -3.808 1.00 33.79 46 ARG F N 1
ATOM 15025 C CA . ARG F 1 66 ? -18.888 23.440 -5.102 1.00 32.43 46 ARG F CA 1
ATOM 15026 C C . ARG F 1 66 ? -17.704 24.375 -4.924 1.00 32.12 46 ARG F C 1
ATOM 15027 O O . ARG F 1 66 ? -17.724 25.252 -4.052 1.00 32.71 46 ARG F O 1
ATOM 15035 N N . TYR F 1 67 ? -16.671 24.176 -5.745 1.00 30.71 47 TYR F N 1
ATOM 15036 C CA . TYR F 1 67 ? -15.518 25.084 -5.796 1.00 28.88 47 TYR F CA 1
ATOM 15037 C C . TYR F 1 67 ? -15.256 25.515 -7.226 1.00 28.34 47 TYR F C 1
ATOM 15038 O O . TYR F 1 67 ? -15.492 24.753 -8.157 1.00 30.15 47 TYR F O 1
ATOM 15047 N N . TYR F 1 68 ? -14.777 26.739 -7.374 1.00 28.38 48 TYR F N 1
ATOM 15048 C CA . TYR F 1 68 ? -14.117 27.219 -8.579 1.00 31.53 48 TYR F CA 1
ATOM 15049 C C . TYR F 1 68 ? -12.779 26.523 -8.704 1.00 31.70 48 TYR F C 1
ATOM 15050 O O . TYR F 1 68 ? -12.000 26.475 -7.744 1.00 30.76 48 TYR F O 1
ATOM 15059 N N . ASP F 1 69 ? -12.536 25.951 -9.878 1.00 29.29 49 ASP F N 1
ATOM 15060 C CA . ASP F 1 69 ? -11.267 25.309 -10.145 1.00 29.11 49 ASP F CA 1
ATOM 15061 C C . ASP F 1 69 ? -10.312 26.304 -10.778 1.00 27.82 49 ASP F C 1
ATOM 15062 O O . ASP F 1 69 ? -10.465 26.664 -11.940 1.00 27.02 49 ASP F O 1
ATOM 15067 N N . PHE F 1 70 ? -9.312 26.723 -10.007 1.00 27.10 50 PHE F N 1
ATOM 15068 C CA . PHE F 1 70 ? -8.331 27.705 -10.466 1.00 27.24 50 PHE F CA 1
ATOM 15069 C C . PHE F 1 70 ? -6.988 27.083 -10.823 1.00 26.80 50 PHE F C 1
ATOM 15070 O O . PHE F 1 70 ? -5.965 27.777 -10.941 1.00 24.47 50 PHE F O 1
ATOM 15078 N N . LEU F 1 71 ? -7.014 25.766 -10.991 1.00 25.89 51 LEU F N 1
ATOM 15079 C CA . LEU F 1 71 ? -5.864 25.028 -11.492 1.00 26.04 51 LEU F CA 1
ATOM 15080 C C . LEU F 1 71 ? -6.096 24.578 -12.931 1.00 27.16 51 LEU F C 1
ATOM 15081 O O . LEU F 1 71 ? -5.145 24.530 -13.733 1.00 27.41 51 LEU F O 1
ATOM 15086 N N . SER F 1 72 ? -7.358 24.261 -13.250 1.00 25.22 52 SER F N 1
ATOM 15087 C CA . SER F 1 72 ? -7.764 23.756 -14.576 1.00 26.80 52 SER F CA 1
ATOM 15088 C C . SER F 1 72 ? -6.960 22.520 -14.978 1.00 26.21 52 SER F C 1
ATOM 15089 O O . SER F 1 72 ? -6.637 22.347 -16.153 1.00 24.69 52 SER F O 1
ATOM 15092 N N . ALA F 1 73 ? -6.608 21.678 -13.998 1.00 26.35 53 ALA F N 1
ATOM 15093 C CA . ALA F 1 73 ? -5.714 20.542 -14.238 1.00 24.58 53 ALA F CA 1
ATOM 15094 C C . ALA F 1 73 ? -4.453 20.985 -15.004 1.00 25.61 53 ALA F C 1
ATOM 15095 O O . ALA F 1 73 ? -4.053 20.340 -15.952 1.00 24.12 53 ALA F O 1
ATOM 15097 N N . TYR F 1 74 ? -3.848 22.111 -14.620 1.00 26.64 54 TYR F N 1
ATOM 15098 C CA . TYR F 1 74 ? -2.693 22.648 -15.344 1.00 28.06 54 TYR F CA 1
ATOM 15099 C C . TYR F 1 74 ? -2.965 22.886 -16.844 1.00 28.24 54 TYR F C 1
ATOM 15100 O O . TYR F 1 74 ? -2.160 22.527 -17.723 1.00 29.88 54 TYR F O 1
ATOM 15109 N N . SER F 1 75 ? -4.110 23.503 -17.107 1.00 26.44 55 SER F N 1
ATOM 15110 C CA . SER F 1 75 ? -4.551 23.884 -18.451 1.00 27.37 55 SER F CA 1
ATOM 15111 C C . SER F 1 75 ? -5.075 22.755 -19.344 1.00 26.91 55 SER F C 1
ATOM 15112 O O . SER F 1 75 ? -5.393 22.986 -20.506 1.00 28.48 55 SER F O 1
ATOM 15115 N N . SER F 1 76 ? -5.210 21.548 -18.806 1.00 25.95 56 SER F N 1
ATOM 15116 C CA . SER F 1 76 ? -5.886 20.484 -19.550 1.00 25.22 56 SER F CA 1
ATOM 15117 C C . SER F 1 76 ? -7.354 20.792 -19.788 1.00 25.36 56 SER F C 1
ATOM 15118 O O . SER F 1 76 ? -7.932 20.335 -20.773 1.00 25.55 56 SER F O 1
ATOM 15121 N N . VAL F 1 77 ? -7.978 21.537 -18.880 1.00 26.15 57 VAL F N 1
ATOM 15122 C CA . VAL F 1 77 ? -9.409 21.855 -19.049 1.00 23.70 57 VAL F CA 1
ATOM 15123 C C . VAL F 1 77 ? -9.668 23.346 -19.369 1.00 26.74 57 VAL F C 1
ATOM 15124 O O . VAL F 1 77 ? -10.627 23.943 -18.878 1.00 26.17 57 VAL F O 1
ATOM 15128 N N . ASN F 1 78 ? -8.837 23.911 -20.239 1.00 24.85 58 ASN F N 1
ATOM 15129 C CA . ASN F 1 78 ? -9.069 25.268 -20.751 1.00 27.40 58 ASN F CA 1
ATOM 15130 C C . ASN F 1 78 ? -10.502 25.435 -21.242 1.00 29.32 58 ASN F C 1
ATOM 15131 O O . ASN F 1 78 ? -11.137 26.466 -20.994 1.00 30.13 58 ASN F O 1
ATOM 15136 N N . GLN F 1 79 ? -11.020 24.388 -21.891 1.00 29.36 59 GLN F N 1
ATOM 15137 C CA . GLN F 1 79 ? -12.377 24.371 -22.445 1.00 30.33 59 GLN F CA 1
ATOM 15138 C C . GLN F 1 79 ? -13.448 24.250 -21.368 1.00 32.16 59 GLN F C 1
ATOM 15139 O O . GLN F 1 79 ? -14.641 24.333 -21.670 1.00 30.12 59 GLN F O 1
ATOM 15145 N N . GLY F 1 80 ? -13.034 24.043 -20.112 1.00 31.05 60 GLY F N 1
ATOM 15146 C CA . GLY F 1 80 ? -13.991 23.744 -19.045 1.00 28.36 60 GLY F CA 1
ATOM 15147 C C . GLY F 1 80 ? -14.063 22.241 -18.858 1.00 29.10 60 GLY F C 1
ATOM 15148 O O . GLY F 1 80 ? -13.842 21.484 -19.809 1.00 29.22 60 GLY F O 1
ATOM 15149 N N . HIS F 1 81 ? -14.325 21.808 -17.623 1.00 29.58 61 HIS F N 1
ATOM 15150 C CA . HIS F 1 81 ? -14.449 20.390 -17.293 1.00 26.66 61 HIS F CA 1
ATOM 15151 C C . HIS F 1 81 ? -15.613 19.771 -18.013 1.00 29.56 61 HIS F C 1
ATOM 15152 O O . HIS F 1 81 ? -16.708 20.379 -18.083 1.00 25.87 61 HIS F O 1
ATOM 15159 N N . CYS F 1 82 ? -15.386 18.542 -18.500 1.00 28.88 62 CYS F N 1
ATOM 15160 C CA . CYS F 1 82 ? -16.423 17.719 -19.094 1.00 29.71 62 CYS F CA 1
ATOM 15161 C C . CYS F 1 82 ? -17.261 18.418 -20.185 1.00 29.11 62 CYS F C 1
ATOM 15162 O O . CYS F 1 82 ? -18.491 18.371 -20.174 1.00 29.19 62 CYS F O 1
ATOM 15165 N N . HIS F 1 83 ? -16.580 19.040 -21.138 1.00 29.56 63 HIS F N 1
ATOM 15166 C CA . HIS F 1 83 ? -17.273 19.642 -22.277 1.00 29.62 63 HIS F CA 1
ATOM 15167 C C . HIS F 1 83 ? -18.007 18.612 -23.127 1.00 30.28 63 HIS F C 1
ATOM 15168 O O . HIS F 1 83 ? -17.378 17.722 -23.707 1.00 27.46 63 HIS F O 1
ATOM 15175 N N . PRO F 1 84 ? -19.349 18.745 -23.225 1.00 32.43 64 PRO F N 1
ATOM 15176 C CA . PRO F 1 84 ? -20.200 17.725 -23.870 1.00 32.63 64 PRO F CA 1
ATOM 15177 C C . PRO F 1 84 ? -19.881 17.481 -25.337 1.00 32.10 64 PRO F C 1
ATOM 15178 O O . PRO F 1 84 ? -20.102 16.377 -25.830 1.00 33.31 64 PRO F O 1
ATOM 15182 N N . ASN F 1 85 ? -19.394 18.510 -26.031 1.00 32.83 65 ASN F N 1
ATOM 15183 C CA . ASN F 1 85 ? -19.019 18.377 -27.428 1.00 32.90 65 ASN F CA 1
ATOM 15184 C C . ASN F 1 85 ? -17.778 17.500 -27.539 1.00 33.84 65 ASN F C 1
ATOM 15185 O O . ASN F 1 85 ? -17.648 16.690 -28.465 1.00 32.44 65 ASN F O 1
ATOM 15190 N N . ILE F 1 86 ? -16.858 17.671 -26.594 1.00 31.98 66 ILE F N 1
ATOM 15191 C CA . ILE F 1 86 ? -15.672 16.815 -26.574 1.00 31.91 66 ILE F CA 1
ATOM 15192 C C . ILE F 1 86 ? -16.055 15.380 -26.214 1.00 29.61 66 ILE F C 1
ATOM 15193 O O . ILE F 1 86 ? -15.580 14.434 -26.863 1.00 29.94 66 ILE F O 1
ATOM 15198 N N . LEU F 1 87 ? -16.929 15.210 -25.220 1.00 30.22 67 LEU F N 1
ATOM 15199 C CA . LEU F 1 87 ? -17.393 13.862 -24.857 1.00 30.81 67 LEU F CA 1
ATOM 15200 C C . LEU F 1 87 ? -18.066 13.164 -26.043 1.00 32.22 67 LEU F C 1
ATOM 15201 O O . LEU F 1 87 ? -17.839 11.979 -26.287 1.00 29.44 67 LEU F O 1
ATOM 15206 N N . ASN F 1 88 ? -18.904 13.916 -26.763 1.00 34.15 68 ASN F N 1
ATOM 15207 C CA . ASN F 1 88 ? -19.573 13.421 -27.967 1.00 35.75 68 ASN F CA 1
ATOM 15208 C C . ASN F 1 88 ? -18.581 12.913 -29.012 1.00 35.08 68 ASN F C 1
ATOM 15209 O O . ASN F 1 88 ? -18.758 11.826 -29.549 1.00 35.42 68 ASN F O 1
ATOM 15214 N N . ALA F 1 89 ? -17.537 13.697 -29.300 1.00 33.54 69 ALA F N 1
ATOM 15215 C CA . ALA F 1 89 ? -16.498 13.272 -30.255 1.00 32.94 69 ALA F CA 1
ATOM 15216 C C . ALA F 1 89 ? -15.818 11.971 -29.809 1.00 31.02 69 ALA F C 1
ATOM 15217 O O . ALA F 1 89 ? -15.528 11.089 -30.623 1.00 31.36 69 ALA F O 1
ATOM 15219 N N . MET F 1 90 ? -15.567 11.869 -28.506 1.00 32.23 70 MET F N 1
ATOM 15220 C CA . MET F 1 90 ? -14.924 10.695 -27.887 1.00 32.79 70 MET F CA 1
ATOM 15221 C C . MET F 1 90 ? -15.746 9.427 -28.042 1.00 31.32 70 MET F C 1
ATOM 15222 O O . MET F 1 90 ? -15.219 8.373 -28.404 1.00 32.03 70 MET F O 1
ATOM 15227 N N . ILE F 1 91 ? -17.030 9.530 -27.710 1.00 31.77 71 ILE F N 1
ATOM 15228 C CA . ILE F 1 91 ? -17.989 8.431 -27.835 1.00 32.87 71 ILE F CA 1
ATOM 15229 C C . ILE F 1 91 ? -18.132 7.955 -29.279 1.00 33.97 71 ILE F C 1
ATOM 15230 O O . ILE F 1 91 ? -18.096 6.748 -29.545 1.00 35.05 71 ILE F O 1
ATOM 15235 N N . ASN F 1 92 ? -18.285 8.907 -30.198 1.00 33.74 72 ASN F N 1
ATOM 15236 C CA . ASN F 1 92 ? -18.433 8.607 -31.618 1.00 33.56 72 ASN F CA 1
ATOM 15237 C C . ASN F 1 92 ? -17.233 7.836 -32.135 1.00 34.05 72 ASN F C 1
ATOM 15238 O O . ASN F 1 92 ? -17.376 6.867 -32.887 1.00 33.23 72 ASN F O 1
ATOM 15243 N N . GLN F 1 93 ? -16.038 8.268 -31.736 1.00 31.84 73 GLN F N 1
ATOM 15244 C CA . GLN F 1 93 ? -14.834 7.577 -32.182 1.00 30.72 73 GLN F CA 1
ATOM 15245 C C . GLN F 1 93 ? -14.638 6.243 -31.475 1.00 30.83 73 GLN F C 1
ATOM 15246 O O . GLN F 1 93 ? -14.280 5.248 -32.117 1.00 31.18 73 GLN F O 1
ATOM 15252 N N . ALA F 1 94 ? -14.831 6.237 -30.153 1.00 30.09 74 ALA F N 1
ATOM 15253 C CA . ALA F 1 94 ? -14.612 5.033 -29.337 1.00 30.62 74 ALA F CA 1
ATOM 15254 C C . ALA F 1 94 ? -15.535 3.864 -29.724 1.00 33.18 74 ALA F C 1
ATOM 15255 O O . ALA F 1 94 ? -15.162 2.690 -29.572 1.00 33.17 74 ALA F O 1
ATOM 15257 N N . LYS F 1 95 ? -16.737 4.186 -30.197 1.00 33.39 75 LYS F N 1
ATOM 15258 C CA . LYS F 1 95 ? -17.648 3.165 -30.756 1.00 36.85 75 LYS F CA 1
ATOM 15259 C C . LYS F 1 95 ? -17.027 2.459 -31.970 1.00 36.52 75 LYS F C 1
ATOM 15260 O O . LYS F 1 95 ? -17.402 1.318 -32.279 1.00 36.53 75 LYS F O 1
ATOM 15266 N N . ASN F 1 96 ? -16.117 3.150 -32.667 1.00 34.44 76 ASN F N 1
ATOM 15267 C CA . ASN F 1 96 ? -15.553 2.650 -33.926 1.00 35.48 76 ASN F CA 1
ATOM 15268 C C . ASN F 1 96 ? -14.176 1.971 -33.828 1.00 35.39 76 ASN F C 1
ATOM 15269 O O . ASN F 1 96 ? -13.987 0.850 -34.326 1.00 33.38 76 ASN F O 1
ATOM 15274 N N . LEU F 1 97 ? -13.222 2.667 -33.198 1.00 32.98 77 LEU F N 1
ATOM 15275 C CA . LEU F 1 97 ? -11.817 2.258 -33.161 1.00 32.49 77 LEU F CA 1
ATOM 15276 C C . LEU F 1 97 ? -11.091 3.095 -32.107 1.00 32.32 77 LEU F C 1
ATOM 15277 O O . LEU F 1 97 ? -11.150 4.326 -32.165 1.00 30.70 77 LEU F O 1
ATOM 15282 N N . THR F 1 98 ? -10.385 2.449 -31.180 1.00 32.11 78 THR F N 1
ATOM 15283 C CA . THR F 1 98 ? -9.682 3.186 -30.104 1.00 30.52 78 THR F CA 1
ATOM 15284 C C . THR F 1 98 ? -8.168 3.082 -30.234 1.00 32.33 78 THR F C 1
ATOM 15285 O O . THR F 1 98 ? -7.447 4.040 -29.919 1.00 34.02 78 THR F O 1
ATOM 15289 N N . ILE F 1 99 ? -7.687 1.920 -30.679 1.00 31.20 79 ILE F N 1
ATOM 15290 C CA . ILE F 1 99 ? -6.248 1.704 -30.892 1.00 31.86 79 ILE F CA 1
ATOM 15291 C C . ILE F 1 99 ? -6.010 0.535 -31.861 1.00 33.46 79 ILE F C 1
ATOM 15292 O O . ILE F 1 99 ? -6.707 -0.460 -31.801 1.00 36.42 79 ILE F O 1
ATOM 15297 N N . CYS F 1 100 ? -5.062 0.682 -32.774 1.00 33.07 80 CYS F N 1
ATOM 15298 C CA . CYS F 1 100 ? -4.674 -0.426 -33.640 1.00 35.21 80 CYS F CA 1
ATOM 15299 C C . CYS F 1 100 ? -3.165 -0.591 -33.626 1.00 35.31 80 CYS F C 1
ATOM 15300 O O . CYS F 1 100 ? -2.639 -1.576 -34.138 1.00 35.98 80 CYS F O 1
ATOM 15303 N N . SER F 1 101 ? -2.501 0.380 -32.992 1.00 33.44 81 SER F N 1
ATOM 15304 C CA . SER F 1 101 ? -1.043 0.536 -32.948 1.00 33.28 81 SER F CA 1
ATOM 15305 C C . SER F 1 101 ? -0.524 1.160 -34.238 1.00 31.71 81 SER F C 1
ATOM 15306 O O . SER F 1 101 ? -1.200 1.158 -35.263 1.00 31.98 81 SER F O 1
ATOM 15309 N N . ARG F 1 102 ? 0.701 1.665 -34.159 1.00 30.07 82 ARG F N 1
ATOM 15310 C CA . ARG F 1 102 ? 1.382 2.307 -35.264 1.00 29.59 82 ARG F CA 1
ATOM 15311 C C . ARG F 1 102 ? 2.020 1.308 -36.257 1.00 31.10 82 ARG F C 1
ATOM 15312 O O . ARG F 1 102 ? 2.684 1.707 -37.238 1.00 27.37 82 ARG F O 1
ATOM 15320 N N . ALA F 1 103 ? 1.786 0.018 -36.005 1.00 30.45 83 ALA F N 1
ATOM 15321 C CA . ALA F 1 103 ? 2.024 -1.031 -37.002 1.00 32.16 83 ALA F CA 1
ATOM 15322 C C . ALA F 1 103 ? 1.157 -0.828 -38.251 1.00 30.75 83 ALA F C 1
ATOM 15323 O O . ALA F 1 103 ? 1.521 -1.284 -39.339 1.00 31.71 83 ALA F O 1
ATOM 15325 N N . PHE F 1 104 ? 0.006 -0.176 -38.073 1.00 29.97 84 PHE F N 1
ATOM 15326 C CA . PHE F 1 104 ? -0.964 0.094 -39.147 1.00 32.41 84 PHE F CA 1
ATOM 15327 C C . PHE F 1 104 ? -1.348 1.588 -39.164 1.00 33.78 84 PHE F C 1
ATOM 15328 O O . PHE F 1 104 ? -0.993 2.332 -38.235 1.00 35.13 84 PHE F O 1
ATOM 15336 N N . PHE F 1 105 ? -2.054 2.024 -40.210 1.00 31.83 85 PHE F N 1
ATOM 15337 C CA . PHE F 1 105 ? -2.578 3.382 -40.298 1.00 30.88 85 PHE F CA 1
ATOM 15338 C C . PHE F 1 105 ? -4.002 3.361 -39.750 1.00 32.43 85 PHE F C 1
ATOM 15339 O O . PHE F 1 105 ? -4.674 2.326 -39.793 1.00 34.77 85 PHE F O 1
ATOM 15347 N N . SER F 1 106 ? -4.464 4.494 -39.224 1.00 29.99 86 SER F N 1
ATOM 15348 C CA . SER F 1 106 ? -5.877 4.673 -38.902 1.00 28.96 86 SER F CA 1
ATOM 15349 C C . SER F 1 106 ? -6.351 5.939 -39.583 1.00 31.55 86 SER F C 1
ATOM 15350 O O . SER F 1 106 ? -5.535 6.815 -39.876 1.00 31.02 86 SER F O 1
ATOM 15353 N N . VAL F 1 107 ? -7.660 6.050 -39.814 1.00 30.89 87 VAL F N 1
ATOM 15354 C CA . VAL F 1 107 ? -8.228 7.227 -40.475 1.00 31.64 87 VAL F CA 1
ATOM 15355 C C . VAL F 1 107 ? -8.047 8.555 -39.709 1.00 31.52 87 VAL F C 1
ATOM 15356 O O . VAL F 1 107 ? -7.586 9.532 -40.291 1.00 32.71 87 VAL F O 1
ATOM 15360 N N . PRO F 1 108 ? -8.416 8.591 -38.417 1.00 31.05 88 PRO F N 1
ATOM 15361 C CA . PRO F 1 108 ? -8.477 9.863 -37.695 1.00 30.13 88 PRO F CA 1
ATOM 15362 C C . PRO F 1 108 ? -7.131 10.570 -37.528 1.00 28.11 88 PRO F C 1
ATOM 15363 O O . PRO F 1 108 ? -7.098 11.801 -37.422 1.00 29.32 88 PRO F O 1
ATOM 15367 N N . LEU F 1 109 ? -6.028 9.829 -37.534 1.00 27.76 89 LEU F N 1
ATOM 15368 C CA . LEU F 1 109 ? -4.727 10.462 -37.240 1.00 26.11 89 LEU F CA 1
ATOM 15369 C C . LEU F 1 109 ? -4.377 11.550 -38.272 1.00 26.90 89 LEU F C 1
ATOM 15370 O O . LEU F 1 109 ? -4.005 12.656 -37.895 1.00 29.98 89 LEU F O 1
ATOM 15375 N N . GLY F 1 110 ? -4.491 11.234 -39.562 1.00 27.17 90 GLY F N 1
ATOM 15376 C CA . GLY F 1 110 ? -4.177 12.191 -40.634 1.00 28.02 90 GLY F CA 1
ATOM 15377 C C . GLY F 1 110 ? -5.039 13.439 -40.659 1.00 31.44 90 GLY F C 1
ATOM 15378 O O . GLY F 1 110 ? -4.575 14.524 -41.040 1.00 34.05 90 GLY F O 1
ATOM 15379 N N . ILE F 1 111 ? -6.309 13.270 -40.289 1.00 31.41 91 ILE F N 1
ATOM 15380 C CA . ILE F 1 111 ? -7.258 14.362 -40.118 1.00 31.06 91 ILE F CA 1
ATOM 15381 C C . ILE F 1 111 ? -6.781 15.306 -39.020 1.00 29.81 91 ILE F C 1
ATOM 15382 O O . ILE F 1 111 ? -6.773 16.531 -39.194 1.00 29.71 91 ILE F O 1
ATOM 15387 N N . CYS F 1 112 ? -6.334 14.729 -37.907 1.00 29.34 92 CYS F N 1
ATOM 15388 C CA . CYS F 1 112 ? -5.752 15.495 -36.817 1.00 28.39 92 CYS F CA 1
ATOM 15389 C C . CYS F 1 112 ? -4.494 16.216 -37.264 1.00 27.43 92 CYS F C 1
ATOM 15390 O O . CYS F 1 112 ? -4.328 17.409 -37.007 1.00 27.41 92 CYS F O 1
ATOM 15393 N N . GLU F 1 113 ? -3.604 15.504 -37.941 1.00 26.12 93 GLU F N 1
ATOM 15394 C CA . GLU F 1 113 ? -2.325 16.097 -38.328 1.00 27.58 93 GLU F CA 1
ATOM 15395 C C . GLU F 1 113 ? -2.556 17.254 -39.322 1.00 28.56 93 GLU F C 1
ATOM 15396 O O . GLU F 1 113 ? -1.969 18.333 -39.188 1.00 25.60 93 GLU F O 1
ATOM 15402 N N . ARG F 1 114 ? -3.409 17.012 -40.308 1.00 28.39 94 ARG F N 1
ATOM 15403 C CA . ARG F 1 114 ? -3.795 18.056 -41.269 1.00 31.74 94 ARG F CA 1
ATOM 15404 C C . ARG F 1 114 ? -4.396 19.267 -40.541 1.00 31.25 94 ARG F C 1
ATOM 15405 O O . ARG F 1 114 ? -4.005 20.390 -40.802 1.00 32.31 94 ARG F O 1
ATOM 15413 N N . TYR F 1 115 ? -5.310 19.011 -39.610 1.00 33.01 95 TYR F N 1
ATOM 15414 C CA . TYR F 1 115 ? -5.954 20.052 -38.791 1.00 34.93 95 TYR F CA 1
ATOM 15415 C C . TYR F 1 115 ? -4.940 20.882 -38.011 1.00 35.48 95 TYR F C 1
ATOM 15416 O O . TYR F 1 115 ? -4.926 22.105 -38.126 1.00 33.91 95 TYR F O 1
ATOM 15425 N N . LEU F 1 116 ? -4.086 20.217 -37.226 1.00 34.19 96 LEU F N 1
ATOM 15426 C CA . LEU F 1 116 ? -3.172 20.908 -36.321 1.00 32.90 96 LEU F CA 1
ATOM 15427 C C . LEU F 1 116 ? -2.139 21.732 -37.048 1.00 32.81 96 LEU F C 1
ATOM 15428 O O . LEU F 1 116 ? -1.826 22.862 -36.631 1.00 31.80 96 LEU F O 1
ATOM 15433 N N . THR F 1 117 ? -1.587 21.156 -38.113 1.00 30.59 97 THR F N 1
ATOM 15434 C CA . THR F 1 117 ? -0.542 21.804 -38.878 1.00 30.57 97 THR F CA 1
ATOM 15435 C C . THR F 1 117 ? -1.066 23.038 -39.578 1.00 31.55 97 THR F C 1
ATOM 15436 O O . THR F 1 117 ? -0.393 24.061 -39.615 1.00 34.04 97 THR F O 1
ATOM 15440 N N . ASN F 1 118 ? -2.259 22.928 -40.137 1.00 33.76 98 ASN F N 1
ATOM 15441 C CA . ASN F 1 118 ? -2.898 24.041 -40.833 1.00 36.78 98 ASN F CA 1
ATOM 15442 C C . ASN F 1 118 ? -3.351 25.132 -39.870 1.00 36.20 98 ASN F C 1
ATOM 15443 O O . ASN F 1 118 ? -3.300 26.316 -40.194 1.00 36.15 98 ASN F O 1
ATOM 15448 N N . LEU F 1 119 ? -3.757 24.731 -38.669 1.00 35.43 99 LEU F N 1
ATOM 15449 C CA . LEU F 1 119 ? -4.190 25.680 -37.653 1.00 35.34 99 LEU F CA 1
ATOM 15450 C C . LEU F 1 119 ? -3.053 26.549 -37.213 1.00 35.90 99 LEU F C 1
ATOM 15451 O O . LEU F 1 119 ? -3.232 27.752 -37.022 1.00 37.79 99 LEU F O 1
ATOM 15456 N N . LEU F 1 120 ? -1.877 25.944 -37.031 1.00 34.93 100 LEU F N 1
ATOM 15457 C CA . LEU F 1 120 ? -0.762 26.649 -36.407 1.00 34.95 100 LEU F CA 1
ATOM 15458 C C . LEU F 1 120 ? 0.351 27.105 -37.345 1.00 32.94 100 LEU F C 1
ATOM 15459 O O . LEU F 1 120 ? 1.217 27.882 -36.943 1.00 34.59 100 LEU F O 1
ATOM 15464 N N . GLY F 1 121 ? 0.341 26.633 -38.585 1.00 32.71 101 GLY F N 1
ATOM 15465 C CA . GLY F 1 121 ? 1.284 27.131 -39.586 1.00 31.70 101 GLY F CA 1
ATOM 15466 C C . GLY F 1 121 ? 2.629 26.431 -39.565 1.00 33.27 101 GLY F C 1
ATOM 15467 O O . GLY F 1 121 ? 3.681 27.075 -39.689 1.00 32.13 101 GLY F O 1
ATOM 15468 N N . TYR F 1 122 ? 2.592 25.108 -39.378 1.00 32.45 102 TYR F N 1
ATOM 15469 C CA . TYR F 1 122 ? 3.797 24.275 -39.437 1.00 29.78 102 TYR F CA 1
ATOM 15470 C C . TYR F 1 122 ? 3.521 23.168 -40.417 1.00 29.45 102 TYR F C 1
ATOM 15471 O O . TYR F 1 122 ? 2.380 22.728 -40.535 1.00 31.87 102 TYR F O 1
ATOM 15480 N N . ASP F 1 123 ? 4.533 22.762 -41.166 1.00 27.25 103 ASP F N 1
ATOM 15481 C CA . ASP F 1 123 ? 4.392 21.654 -42.099 1.00 27.63 103 ASP F CA 1
ATOM 15482 C C . ASP F 1 123 ? 3.933 20.339 -41.464 1.00 28.79 103 ASP F C 1
ATOM 15483 O O . ASP F 1 123 ? 3.034 19.683 -41.988 1.00 27.86 103 ASP F O 1
ATOM 15488 N N . LYS F 1 124 ? 4.578 19.931 -40.369 1.00 27.09 104 LYS F N 1
ATOM 15489 C CA . LYS F 1 124 ? 4.295 18.604 -39.793 1.00 26.39 104 LYS F CA 1
ATOM 15490 C C . LYS F 1 124 ? 4.054 18.629 -38.297 1.00 25.76 104 LYS F C 1
ATOM 15491 O O . LYS F 1 124 ? 4.443 19.577 -37.607 1.00 26.42 104 LYS F O 1
ATOM 15497 N N . VAL F 1 125 ? 3.427 17.562 -37.808 1.00 25.88 105 VAL F N 1
ATOM 15498 C CA . VAL F 1 125 ? 3.246 17.349 -36.395 1.00 25.86 105 VAL F CA 1
ATOM 15499 C C . VAL F 1 125 ? 3.599 15.907 -36.008 1.00 26.68 105 VAL F C 1
ATOM 15500 O O . VAL F 1 125 ? 3.477 14.998 -36.812 1.00 27.09 105 VAL F O 1
ATOM 15504 N N . LEU F 1 126 ? 4.082 15.736 -34.783 1.00 24.17 106 LEU F N 1
ATOM 15505 C CA . LEU F 1 126 ? 4.350 14.414 -34.224 1.00 22.83 106 LEU F CA 1
ATOM 15506 C C . LEU F 1 126 ? 3.535 14.299 -32.945 1.00 24.02 106 LEU F C 1
ATOM 15507 O O . LEU F 1 126 ? 3.778 15.037 -31.992 1.00 25.46 106 LEU F O 1
ATOM 15512 N N . MET F 1 127 ? 2.523 13.424 -32.979 1.00 26.63 107 MET F N 1
ATOM 15513 C CA . MET F 1 127 ? 1.552 13.218 -31.906 1.00 26.51 107 MET F CA 1
ATOM 15514 C C . MET F 1 127 ? 2.062 12.214 -30.867 1.00 27.79 107 MET F C 1
ATOM 15515 O O . MET F 1 127 ? 2.461 11.092 -31.220 1.00 24.62 107 MET F O 1
ATOM 15520 N N . MET F 1 128 ? 1.998 12.602 -29.591 1.00 25.50 108 MET F N 1
ATOM 15521 C CA . MET F 1 128 ? 2.355 11.722 -28.474 1.00 28.01 108 MET F CA 1
ATOM 15522 C C . MET F 1 128 ? 1.290 11.802 -27.382 1.00 26.47 108 MET F C 1
ATOM 15523 O O . MET F 1 128 ? 0.184 12.324 -27.602 1.00 24.88 108 MET F O 1
ATOM 15528 N N . ASN F 1 129 ? 1.625 11.265 -26.209 1.00 25.35 109 ASN F N 1
ATOM 15529 C CA . ASN F 1 129 ? 0.691 11.222 -25.093 1.00 25.16 109 ASN F CA 1
ATOM 15530 C C . ASN F 1 129 ? 0.939 12.290 -24.043 1.00 23.21 109 ASN F C 1
ATOM 15531 O O . ASN F 1 129 ? 0.012 13.023 -23.698 1.00 22.48 109 ASN F O 1
ATOM 15536 N N . THR F 1 130 ? 2.168 12.340 -23.517 1.00 23.33 110 THR F N 1
ATOM 15537 C CA . THR F 1 130 ? 2.489 13.178 -22.347 1.00 23.57 110 THR F CA 1
ATOM 15538 C C . THR F 1 130 ? 3.400 14.356 -22.692 1.00 25.01 110 THR F C 1
ATOM 15539 O O . THR F 1 130 ? 4.080 14.342 -23.716 1.00 24.81 110 THR F O 1
ATOM 15543 N N . GLY F 1 131 ? 3.431 15.366 -21.817 1.00 24.03 111 GLY F N 1
ATOM 15544 C CA . GLY F 1 131 ? 4.336 16.499 -21.985 1.00 25.51 111 GLY F CA 1
ATOM 15545 C C . GLY F 1 131 ? 5.793 16.079 -21.913 1.00 26.66 111 GLY F C 1
ATOM 15546 O O . GLY F 1 131 ? 6.623 16.550 -22.691 1.00 27.01 111 GLY F O 1
ATOM 15547 N N . ALA F 1 132 ? 6.104 15.173 -20.992 1.00 25.91 112 ALA F N 1
ATOM 15548 C CA . ALA F 1 132 ? 7.441 14.602 -20.922 1.00 27.88 112 ALA F CA 1
ATOM 15549 C C . ALA F 1 132 ? 7.872 13.955 -22.246 1.00 27.13 112 ALA F C 1
ATOM 15550 O O . ALA F 1 132 ? 8.997 14.155 -22.672 1.00 29.47 112 ALA F O 1
ATOM 15552 N N . GLU F 1 133 ? 6.979 13.209 -22.904 1.00 27.20 113 GLU F N 1
ATOM 15553 C CA . GLU F 1 133 ? 7.263 12.615 -24.215 1.00 27.02 113 GLU F CA 1
ATOM 15554 C C . GLU F 1 133 ? 7.523 13.655 -25.303 1.00 27.20 113 GLU F C 1
ATOM 15555 O O . GLU F 1 133 ? 8.381 13.465 -26.154 1.00 27.50 113 GLU F O 1
ATOM 15561 N N . ALA F 1 134 ? 6.746 14.732 -25.312 1.00 24.81 114 ALA F N 1
ATOM 15562 C CA . ALA F 1 134 ? 6.980 15.804 -26.278 1.00 25.52 114 ALA F CA 1
ATOM 15563 C C . ALA F 1 134 ? 8.384 16.413 -26.028 1.00 26.46 114 ALA F C 1
ATOM 15564 O O . ALA F 1 134 ? 9.110 16.693 -26.969 1.00 24.86 114 ALA F O 1
ATOM 15566 N N . ASN F 1 135 ? 8.776 16.557 -24.757 1.00 29.37 115 ASN F N 1
ATOM 15567 C CA . ASN F 1 135 ? 10.116 17.055 -24.406 1.00 30.05 115 ASN F CA 1
ATOM 15568 C C . ASN F 1 135 ? 11.198 16.122 -24.916 1.00 29.92 115 ASN F C 1
ATOM 15569 O O . ASN F 1 135 ? 12.126 16.556 -25.593 1.00 28.82 115 ASN F O 1
ATOM 15574 N N . GLU F 1 136 ? 11.106 14.844 -24.554 1.00 29.96 116 GLU F N 1
ATOM 15575 C CA . GLU F 1 136 ? 12.101 13.873 -24.984 1.00 32.38 116 GLU F CA 1
ATOM 15576 C C . GLU F 1 136 ? 12.174 13.843 -26.498 1.00 31.65 116 GLU F C 1
ATOM 15577 O O . GLU F 1 136 ? 13.265 13.844 -27.069 1.00 30.23 116 GLU F O 1
ATOM 15583 N N . THR F 1 137 ? 11.015 13.829 -27.144 1.00 29.45 117 THR F N 1
ATOM 15584 C CA . THR F 1 137 ? 10.967 13.847 -28.610 1.00 29.22 117 THR F CA 1
ATOM 15585 C C . THR F 1 137 ? 11.641 15.085 -29.219 1.00 26.99 117 THR F C 1
ATOM 15586 O O . THR F 1 137 ? 12.404 14.963 -30.165 1.00 26.04 117 THR F O 1
ATOM 15590 N N . ALA F 1 138 ? 11.367 16.256 -28.660 1.00 24.52 118 ALA F N 1
ATOM 15591 C CA . ALA F 1 138 ? 11.992 17.475 -29.122 1.00 26.34 118 ALA F CA 1
ATOM 15592 C C . ALA F 1 138 ? 13.533 17.436 -28.959 1.00 27.91 118 ALA F C 1
ATOM 15593 O O . ALA F 1 138 ? 14.260 17.861 -29.871 1.00 29.05 118 ALA F O 1
ATOM 15595 N N . TYR F 1 139 ? 14.028 16.911 -27.830 1.00 27.58 119 TYR F N 1
ATOM 15596 C CA . TYR F 1 139 ? 15.476 16.794 -27.618 1.00 28.31 119 TYR F CA 1
ATOM 15597 C C . TYR F 1 139 ? 16.134 15.967 -28.697 1.00 28.92 119 TYR F C 1
ATOM 15598 O O . TYR F 1 139 ? 17.213 16.322 -29.141 1.00 31.50 119 TYR F O 1
ATOM 15607 N N . LYS F 1 140 ? 15.512 14.845 -29.067 1.00 27.59 120 LYS F N 1
ATOM 15608 C CA . LYS F 1 140 ? 16.033 13.956 -30.085 1.00 31.36 120 LYS F CA 1
ATOM 15609 C C . LYS F 1 140 ? 16.013 14.626 -31.461 1.00 28.88 120 LYS F C 1
ATOM 15610 O O . LYS F 1 140 ? 16.985 14.540 -32.225 1.00 27.88 120 LYS F O 1
ATOM 15616 N N . LEU F 1 141 ? 14.896 15.281 -31.772 1.00 25.47 121 LEU F N 1
ATOM 15617 C CA . LEU F 1 141 ? 14.759 16.020 -33.015 1.00 27.25 121 LEU F CA 1
ATOM 15618 C C . LEU F 1 141 ? 15.878 17.057 -33.181 1.00 27.30 121 LEU F C 1
ATOM 15619 O O . LEU F 1 141 ? 16.509 17.120 -34.229 1.00 31.39 121 LEU F O 1
ATOM 15624 N N . CYS F 1 142 ? 16.117 17.857 -32.141 1.00 29.67 122 CYS F N 1
ATOM 15625 C CA . CYS F 1 142 ? 17.071 18.954 -32.189 1.00 30.25 122 CYS F CA 1
ATOM 15626 C C . CYS F 1 142 ? 18.477 18.425 -32.365 1.00 30.90 122 CYS F C 1
ATOM 15627 O O . CYS F 1 142 ? 19.236 18.944 -33.174 1.00 28.56 122 CYS F O 1
ATOM 15630 N N . ARG F 1 143 ? 18.818 17.387 -31.606 1.00 30.03 123 ARG F N 1
ATOM 15631 C CA . ARG F 1 143 ? 20.133 16.762 -31.743 1.00 31.30 123 ARG F CA 1
ATOM 15632 C C . ARG F 1 143 ? 20.360 16.182 -33.137 1.00 30.22 123 ARG F C 1
ATOM 15633 O O . ARG F 1 143 ? 21.410 16.403 -33.714 1.00 31.13 123 ARG F O 1
ATOM 15641 N N . LYS F 1 144 ? 19.367 15.486 -33.685 1.00 29.73 124 LYS F N 1
ATOM 15642 C CA . LYS F 1 144 ? 19.468 14.939 -35.035 1.00 30.89 124 LYS F CA 1
ATOM 15643 C C . LYS F 1 144 ? 19.538 16.031 -36.121 1.00 31.10 124 LYS F C 1
ATOM 15644 O O . LYS F 1 144 ? 20.249 15.870 -37.121 1.00 28.96 124 LYS F O 1
ATOM 15650 N N . TRP F 1 145 ? 18.799 17.127 -35.938 1.00 28.66 125 TRP F N 1
ATOM 15651 C CA . TRP F 1 145 ? 18.930 18.279 -36.839 1.00 30.54 125 TRP F CA 1
ATOM 15652 C C . TRP F 1 145 ? 20.347 18.881 -36.688 1.00 31.12 125 TRP F C 1
ATOM 15653 O O . TRP F 1 145 ? 20.993 19.223 -37.673 1.00 30.45 125 TRP F O 1
ATOM 15664 N N . GLY F 1 146 ? 20.832 18.958 -35.451 1.00 31.39 126 GLY F N 1
ATOM 15665 C CA . GLY F 1 146 ? 22.196 19.413 -35.160 1.00 31.11 126 GLY F CA 1
ATOM 15666 C C . GLY F 1 146 ? 23.260 18.662 -35.939 1.00 31.92 126 GLY F C 1
ATOM 15667 O O . GLY F 1 146 ? 24.138 19.283 -36.507 1.00 32.65 126 GLY F O 1
ATOM 15668 N N . TYR F 1 147 ? 23.174 17.331 -35.963 1.00 31.88 127 TYR F N 1
ATOM 15669 C CA . TYR F 1 147 ? 24.093 16.492 -36.732 1.00 33.57 127 TYR F CA 1
ATOM 15670 C C . TYR F 1 147 ? 23.857 16.537 -38.250 1.00 35.06 127 TYR F C 1
ATOM 15671 O O . TYR F 1 147 ? 24.796 16.769 -39.000 1.00 36.79 127 TYR F O 1
ATOM 15680 N N . GLU F 1 148 ? 22.614 16.317 -38.680 1.00 35.16 128 GLU F N 1
ATOM 15681 C CA . GLU F 1 148 ? 22.267 16.140 -40.088 1.00 37.98 128 GLU F CA 1
ATOM 15682 C C . GLU F 1 148 ? 22.328 17.452 -40.899 1.00 37.50 128 GLU F C 1
ATOM 15683 O O . GLU F 1 148 ? 22.756 17.451 -42.062 1.00 38.71 128 GLU F O 1
ATOM 15689 N N . VAL F 1 149 ? 21.903 18.558 -40.291 1.00 36.10 129 VAL F N 1
ATOM 15690 C CA . VAL F 1 149 ? 21.847 19.844 -40.982 1.00 37.61 129 VAL F CA 1
ATOM 15691 C C . VAL F 1 149 ? 22.976 20.792 -40.568 1.00 38.02 129 VAL F C 1
ATOM 15692 O O . VAL F 1 149 ? 23.714 21.270 -41.421 1.00 37.94 129 VAL F O 1
ATOM 15696 N N . LYS F 1 150 ? 23.131 21.044 -39.274 1.00 36.96 130 LYS F N 1
ATOM 15697 C CA . LYS F 1 150 ? 24.140 21.990 -38.801 1.00 37.90 130 LYS F CA 1
ATOM 15698 C C . LYS F 1 150 ? 25.574 21.411 -38.803 1.00 38.12 130 LYS F C 1
ATOM 15699 O O . LYS F 1 150 ? 26.539 22.165 -38.787 1.00 38.06 130 LYS F O 1
ATOM 15705 N N . LYS F 1 151 ? 25.693 20.079 -38.854 1.00 38.07 131 LYS F N 1
ATOM 15706 C CA . LYS F 1 151 ? 26.969 19.340 -38.961 1.00 38.92 131 LYS F CA 1
ATOM 15707 C C . LYS F 1 151 ? 27.844 19.429 -37.705 1.00 40.61 131 LYS F C 1
ATOM 15708 O O . LYS F 1 151 ? 29.071 19.482 -37.779 1.00 41.04 131 LYS F O 1
ATOM 15714 N N . ILE F 1 152 ? 27.195 19.420 -36.550 1.00 39.12 132 ILE F N 1
ATOM 15715 C CA . ILE F 1 152 ? 27.882 19.313 -35.286 1.00 39.42 132 ILE F CA 1
ATOM 15716 C C . ILE F 1 152 ? 28.603 17.956 -35.236 1.00 39.53 132 ILE F C 1
ATOM 15717 O O . ILE F 1 152 ? 28.031 16.949 -35.624 1.00 38.36 132 ILE F O 1
ATOM 15722 N N . PRO F 1 153 ? 29.885 17.937 -34.805 1.00 41.16 133 PRO F N 1
ATOM 15723 C CA . PRO F 1 153 ? 30.624 16.671 -34.667 1.00 41.49 133 PRO F CA 1
ATOM 15724 C C . PRO F 1 153 ? 29.821 15.628 -33.898 1.00 41.85 133 PRO F C 1
ATOM 15725 O O . PRO F 1 153 ? 29.159 15.964 -32.920 1.00 41.21 133 PRO F O 1
ATOM 15729 N N . GLU F 1 154 ? 29.849 14.380 -34.358 1.00 43.15 134 GLU F N 1
ATOM 15730 C CA . GLU F 1 154 ? 29.082 13.319 -33.706 1.00 45.96 134 GLU F CA 1
ATOM 15731 C C . GLU F 1 154 ? 29.342 13.318 -32.208 1.00 45.12 134 GLU F C 1
ATOM 15732 O O . GLU F 1 154 ? 30.480 13.556 -31.763 1.00 43.55 134 GLU F O 1
ATOM 15738 N N . ASN F 1 155 ? 28.253 13.081 -31.467 1.00 44.60 135 ASN F N 1
ATOM 15739 C CA . ASN F 1 155 ? 28.180 13.014 -29.991 1.00 45.38 135 ASN F CA 1
ATOM 15740 C C . ASN F 1 155 ? 28.222 14.352 -29.258 1.00 44.33 135 ASN F C 1
ATOM 15741 O O . ASN F 1 155 ? 28.056 14.402 -28.036 1.00 43.97 135 ASN F O 1
ATOM 15746 N N . MET F 1 156 ? 28.395 15.442 -30.002 1.00 42.74 136 MET F N 1
ATOM 15747 C CA . MET F 1 156 ? 28.653 16.736 -29.382 1.00 43.29 136 MET F CA 1
ATOM 15748 C C . MET F 1 156 ? 27.457 17.681 -29.281 1.00 43.36 136 MET F C 1
ATOM 15749 O O . MET F 1 156 ? 27.585 18.757 -28.695 1.00 43.02 136 MET F O 1
ATOM 15754 N N . ALA F 1 157 ? 26.305 17.308 -29.841 1.00 42.10 137 ALA F N 1
ATOM 15755 C CA . ALA F 1 157 ? 25.162 18.240 -29.859 1.00 41.44 137 ALA F CA 1
ATOM 15756 C C . ALA F 1 157 ? 24.681 18.552 -28.441 1.00 40.19 137 ALA F C 1
ATOM 15757 O O . ALA F 1 157 ? 24.467 17.648 -27.633 1.00 39.11 137 ALA F O 1
ATOM 15759 N N . LYS F 1 158 ? 24.548 19.841 -28.154 1.00 39.66 138 LYS F N 1
ATOM 15760 C CA . LYS F 1 158 ? 24.233 20.339 -26.826 1.00 40.10 138 LYS F CA 1
ATOM 15761 C C . LYS F 1 158 ? 22.956 21.171 -26.907 1.00 39.20 138 LYS F C 1
ATOM 15762 O O . LYS F 1 158 ? 22.786 21.972 -27.830 1.00 39.26 138 LYS F O 1
ATOM 15768 N N . ILE F 1 159 ? 22.058 20.953 -25.946 1.00 37.27 139 ILE F N 1
ATOM 15769 C CA . ILE F 1 159 ? 20.793 21.682 -25.850 1.00 35.57 139 ILE F CA 1
ATOM 15770 C C . ILE F 1 159 ? 20.810 22.612 -24.655 1.00 35.39 139 ILE F C 1
ATOM 15771 O O . ILE F 1 159 ? 21.189 22.213 -23.562 1.00 39.16 139 ILE F O 1
ATOM 15776 N N . VAL F 1 160 ? 20.385 23.847 -24.863 1.00 36.01 140 VAL F N 1
ATOM 15777 C CA . VAL F 1 160 ? 20.376 24.862 -23.823 1.00 36.44 140 VAL F CA 1
ATOM 15778 C C . VAL F 1 160 ? 18.943 25.031 -23.335 1.00 37.71 140 VAL F C 1
ATOM 15779 O O . VAL F 1 160 ? 18.012 25.138 -24.140 1.00 35.64 140 VAL F O 1
ATOM 15783 N N . VAL F 1 161 ? 18.751 25.016 -22.022 1.00 39.05 141 VAL F N 1
ATOM 15784 C CA . VAL F 1 161 ? 17.429 25.328 -21.456 1.00 43.41 141 VAL F CA 1
ATOM 15785 C C . VAL F 1 161 ? 17.573 26.389 -20.362 1.00 43.76 141 VAL F C 1
ATOM 15786 O O . VAL F 1 161 ? 18.686 26.850 -20.070 1.00 43.20 141 VAL F O 1
ATOM 15790 N N . CYS F 1 162 ? 16.448 26.772 -19.762 1.00 45.96 142 CYS F N 1
ATOM 15791 C CA . CYS F 1 162 ? 16.455 27.712 -18.647 1.00 47.39 142 CYS F CA 1
ATOM 15792 C C . CYS F 1 162 ? 16.454 27.070 -17.266 1.00 48.99 142 CYS F C 1
ATOM 15793 O O . CYS F 1 162 ? 15.808 26.040 -17.044 1.00 47.44 142 CYS F O 1
ATOM 15796 N N . LYS F 1 163 ? 17.206 27.688 -16.348 1.00 52.20 143 LYS F N 1
ATOM 15797 C CA . LYS F 1 163 ? 17.198 27.324 -14.923 1.00 54.34 143 LYS F CA 1
ATOM 15798 C C . LYS F 1 163 ? 15.778 27.403 -14.362 1.00 53.82 143 LYS F C 1
ATOM 15799 O O . LYS F 1 163 ? 15.024 28.320 -14.709 1.00 54.73 143 LYS F O 1
ATOM 15805 N N . PHE F 1 193 ? 23.336 18.887 -22.330 1.00 53.47 173 PHE F N 1
ATOM 15806 C CA . PHE F 1 193 ? 22.542 20.008 -21.816 1.00 54.17 173 PHE F CA 1
ATOM 15807 C C . PHE F 1 193 ? 23.366 21.148 -21.248 1.00 55.12 173 PHE F C 1
ATOM 15808 O O . PHE F 1 193 ? 24.489 20.956 -20.787 1.00 57.85 173 PHE F O 1
ATOM 15816 N N . SER F 1 194 ? 22.778 22.337 -21.279 1.00 55.52 174 SER F N 1
ATOM 15817 C CA . SER F 1 194 ? 23.404 23.552 -20.787 1.00 54.57 174 SER F CA 1
ATOM 15818 C C . SER F 1 194 ? 22.303 24.443 -20.219 1.00 54.51 174 SER F C 1
ATOM 15819 O O . SER F 1 194 ? 21.252 24.613 -20.839 1.00 53.70 174 SER F O 1
ATOM 15822 N N . LYS F 1 195 ? 22.532 25.010 -19.039 1.00 53.63 175 LYS F N 1
ATOM 15823 C CA . LYS F 1 195 ? 21.509 25.838 -18.403 1.00 53.78 175 LYS F CA 1
ATOM 15824 C C . LYS F 1 195 ? 21.848 27.317 -18.464 1.00 53.81 175 LYS F C 1
ATOM 15825 O O . LYS F 1 195 ? 22.997 27.711 -18.253 1.00 55.05 175 LYS F O 1
ATOM 15831 N N . VAL F 1 196 ? 20.839 28.127 -18.758 1.00 53.22 176 VAL F N 1
ATOM 15832 C CA . VAL F 1 196 ? 20.986 29.577 -18.825 1.00 52.57 176 VAL F CA 1
ATOM 15833 C C . VAL F 1 196 ? 19.875 30.227 -17.969 1.00 53.37 176 VAL F C 1
ATOM 15834 O O . VAL F 1 196 ? 18.781 29.672 -17.858 1.00 53.11 176 VAL F O 1
ATOM 15838 N N . PRO F 1 197 ? 20.163 31.369 -17.309 1.00 53.56 177 PRO F N 1
ATOM 15839 C CA . PRO F 1 197 ? 19.074 32.061 -16.614 1.00 52.69 177 PRO F CA 1
ATOM 15840 C C . PRO F 1 197 ? 18.018 32.595 -17.572 1.00 51.55 177 PRO F C 1
ATOM 15841 O O . PRO F 1 197 ? 18.348 33.049 -18.669 1.00 51.50 177 PRO F O 1
ATOM 15845 N N . TYR F 1 198 ? 16.759 32.517 -17.140 1.00 50.23 178 TYR F N 1
ATOM 15846 C CA . TYR F 1 198 ? 15.599 32.984 -17.895 1.00 48.82 178 TYR F CA 1
ATOM 15847 C C . TYR F 1 198 ? 15.588 34.501 -17.999 1.00 50.68 178 TYR F C 1
ATOM 15848 O O . TYR F 1 198 ? 16.051 35.185 -17.086 1.00 54.68 178 TYR F O 1
ATOM 15857 N N . ASP F 1 199 ? 15.064 35.010 -19.113 1.00 51.64 179 ASP F N 1
ATOM 15858 C CA . ASP F 1 199 ? 14.851 36.443 -19.344 1.00 53.03 179 ASP F CA 1
ATOM 15859 C C . ASP F 1 199 ? 16.166 37.241 -19.366 1.00 54.65 179 ASP F C 1
ATOM 15860 O O . ASP F 1 199 ? 16.231 38.386 -18.915 1.00 55.26 179 ASP F O 1
ATOM 15865 N N . ASP F 1 200 ? 17.199 36.621 -19.928 1.00 55.28 180 ASP F N 1
ATOM 15866 C CA . ASP F 1 200 ? 18.555 37.147 -19.910 1.00 55.65 180 ASP F CA 1
ATOM 15867 C C . ASP F 1 200 ? 19.217 36.909 -21.271 1.00 56.58 180 ASP F C 1
ATOM 15868 O O . ASP F 1 200 ? 19.820 35.857 -21.501 1.00 55.17 180 ASP F O 1
ATOM 15873 N N . LEU F 1 201 ? 19.102 37.892 -22.164 1.00 58.18 181 LEU F N 1
ATOM 15874 C CA . LEU F 1 201 ? 19.663 37.798 -23.513 1.00 59.62 181 LEU F CA 1
ATOM 15875 C C . LEU F 1 201 ? 21.190 37.687 -23.538 1.00 60.88 181 LEU F C 1
ATOM 15876 O O . LEU F 1 201 ? 21.743 36.979 -24.384 1.00 61.34 181 LEU F O 1
ATOM 15881 N N . GLU F 1 202 ? 21.860 38.378 -22.610 1.00 61.48 182 GLU F N 1
ATOM 15882 C CA . GLU F 1 202 ? 23.326 38.375 -22.524 1.00 61.66 182 GLU F CA 1
ATOM 15883 C C . GLU F 1 202 ? 23.863 36.968 -22.283 1.00 61.12 182 GLU F C 1
ATOM 15884 O O . GLU F 1 202 ? 24.781 36.518 -22.977 1.00 61.27 182 GLU F O 1
ATOM 15890 N N . ALA F 1 203 ? 23.301 36.276 -21.293 1.00 59.12 183 ALA F N 1
ATOM 15891 C CA . ALA F 1 203 ? 23.725 34.914 -20.995 1.00 58.11 183 ALA F CA 1
ATOM 15892 C C . ALA F 1 203 ? 23.414 33.995 -22.179 1.00 57.24 183 ALA F C 1
ATOM 15893 O O . ALA F 1 203 ? 24.196 33.095 -22.497 1.00 56.68 183 ALA F O 1
ATOM 15895 N N . LEU F 1 204 ? 22.280 34.253 -22.831 1.00 55.83 184 LEU F N 1
ATOM 15896 C CA . LEU F 1 204 ? 21.816 33.464 -23.971 1.00 55.46 184 LEU F CA 1
ATOM 15897 C C . LEU F 1 204 ? 22.867 33.535 -25.083 1.00 55.88 184 LEU F C 1
ATOM 15898 O O . LEU F 1 204 ? 23.549 32.537 -25.367 1.00 54.49 184 LEU F O 1
ATOM 15903 N N . GLU F 1 205 ? 22.991 34.723 -25.683 1.00 56.72 185 GLU F N 1
ATOM 15904 C CA . GLU F 1 205 ? 24.028 35.053 -26.668 1.00 59.21 185 GLU F CA 1
ATOM 15905 C C . GLU F 1 205 ? 25.323 34.275 -26.425 1.00 59.46 185 GLU F C 1
ATOM 15906 O O . GLU F 1 205 ? 25.822 33.587 -27.314 1.00 60.18 185 GLU F O 1
ATOM 15912 N N . GLU F 1 206 ? 25.833 34.373 -25.202 1.00 60.01 186 GLU F N 1
ATOM 15913 C CA . GLU F 1 206 ? 27.111 33.789 -24.812 1.00 60.83 186 GLU F CA 1
ATOM 15914 C C . GLU F 1 206 ? 27.136 32.265 -24.913 1.00 60.35 186 GLU F C 1
ATOM 15915 O O . GLU F 1 206 ? 28.157 31.678 -25.275 1.00 58.36 186 GLU F O 1
ATOM 15921 N N . GLU F 1 207 ? 26.014 31.627 -24.587 1.00 60.42 187 GLU F N 1
ATOM 15922 C CA . GLU F 1 207 ? 25.936 30.170 -24.652 1.00 59.73 187 GLU F CA 1
ATOM 15923 C C . GLU F 1 207 ? 25.815 29.658 -26.078 1.00 57.98 187 GLU F C 1
ATOM 15924 O O . GLU F 1 207 ? 26.454 28.663 -26.430 1.00 57.84 187 GLU F O 1
ATOM 15930 N N . LEU F 1 208 ? 25.004 30.349 -26.884 1.00 55.96 188 LEU F N 1
ATOM 15931 C CA . LEU F 1 208 ? 24.691 29.926 -28.253 1.00 54.98 188 LEU F CA 1
ATOM 15932 C C . LEU F 1 208 ? 25.861 30.194 -29.201 1.00 56.12 188 LEU F C 1
ATOM 15933 O O . LEU F 1 208 ? 25.811 29.844 -30.384 1.00 56.24 188 LEU F O 1
ATOM 15938 N N . LYS F 1 209 ? 26.910 30.812 -28.661 1.00 56.85 189 LYS F N 1
ATOM 15939 C CA . LYS F 1 209 ? 28.165 31.013 -29.374 1.00 56.53 189 LYS F CA 1
ATOM 15940 C C . LYS F 1 209 ? 28.903 29.699 -29.547 1.00 55.70 189 LYS F C 1
ATOM 15941 O O . LYS F 1 209 ? 29.703 29.556 -30.475 1.00 57.17 189 LYS F O 1
ATOM 15947 N N . ASP F 1 210 ? 28.671 28.761 -28.629 1.00 53.99 190 ASP F N 1
ATOM 15948 C CA . ASP F 1 210 ? 29.249 27.422 -28.718 1.00 51.95 190 ASP F CA 1
ATOM 15949 C C . ASP F 1 210 ? 28.652 26.770 -29.967 1.00 51.69 190 ASP F C 1
ATOM 15950 O O . ASP F 1 210 ? 27.431 26.658 -30.072 1.00 51.07 190 ASP F O 1
ATOM 15955 N N . PRO F 1 211 ? 29.508 26.405 -30.949 1.00 51.68 191 PRO F N 1
ATOM 15956 C CA . PRO F 1 211 ? 29.055 25.804 -32.212 1.00 50.68 191 PRO F CA 1
ATOM 15957 C C . PRO F 1 211 ? 28.401 24.416 -32.077 1.00 48.30 191 PRO F C 1
ATOM 15958 O O . PRO F 1 211 ? 27.696 23.968 -32.996 1.00 48.68 191 PRO F O 1
ATOM 15962 N N . ASN F 1 212 ? 28.630 23.756 -30.945 1.00 46.23 192 ASN F N 1
ATOM 15963 C CA . ASN F 1 212 ? 28.002 22.466 -30.621 1.00 43.59 192 ASN F CA 1
ATOM 15964 C C . ASN F 1 212 ? 26.548 22.553 -30.127 1.00 41.47 192 ASN F C 1
ATOM 15965 O O . ASN F 1 212 ? 25.911 21.537 -29.865 1.00 40.59 192 ASN F O 1
ATOM 15970 N N . VAL F 1 213 ? 26.033 23.771 -30.008 1.00 41.42 193 VAL F N 1
ATOM 15971 C CA . VAL F 1 213 ? 24.664 24.005 -29.583 1.00 38.94 193 VAL F CA 1
ATOM 15972 C C . VAL F 1 213 ? 23.716 23.821 -30.764 1.00 38.27 193 VAL F C 1
ATOM 15973 O O . VAL F 1 213 ? 23.890 24.446 -31.818 1.00 38.57 193 VAL F O 1
ATOM 15977 N N . CYS F 1 214 ? 22.705 22.975 -30.583 1.00 34.20 194 CYS F N 1
ATOM 15978 C CA . CYS F 1 214 ? 21.717 22.718 -31.640 1.00 33.65 194 CYS F CA 1
ATOM 15979 C C . CYS F 1 214 ? 20.352 23.401 -31.429 1.00 33.11 194 CYS F C 1
ATOM 15980 O O . CYS F 1 214 ? 19.623 23.656 -32.383 1.00 33.52 194 CYS F O 1
ATOM 15983 N N . ALA F 1 215 ? 19.998 23.675 -30.179 1.00 33.55 195 ALA F N 1
ATOM 15984 C CA . ALA F 1 215 ? 18.665 24.191 -29.864 1.00 32.74 195 ALA F CA 1
ATOM 15985 C C . ALA F 1 215 ? 18.662 24.872 -28.519 1.00 32.30 195 ALA F C 1
ATOM 15986 O O . ALA F 1 215 ? 19.454 24.517 -27.649 1.00 33.00 195 ALA F O 1
ATOM 15988 N N . PHE F 1 216 ? 17.756 25.837 -28.374 1.00 29.13 196 PHE F N 1
ATOM 15989 C CA . PHE F 1 216 ? 17.425 26.472 -27.112 1.00 30.48 196 PHE F CA 1
ATOM 15990 C C . PHE F 1 216 ? 15.937 26.209 -26.875 1.00 31.76 196 PHE F C 1
ATOM 15991 O O . PHE F 1 216 ? 15.131 26.518 -27.739 1.00 28.95 196 PHE F O 1
ATOM 15999 N N . ILE F 1 217 ? 15.572 25.649 -25.724 1.00 30.79 197 ILE F N 1
ATOM 16000 C CA . ILE F 1 217 ? 14.158 25.443 -25.440 1.00 34.40 197 ILE F CA 1
ATOM 16001 C C . ILE F 1 217 ? 13.692 26.266 -24.251 1.00 32.13 197 ILE F C 1
ATOM 16002 O O . ILE F 1 217 ? 14.299 26.245 -23.192 1.00 31.63 197 ILE F O 1
ATOM 16007 N N . VAL F 1 218 ? 12.604 26.989 -24.458 1.00 31.22 198 VAL F N 1
ATOM 16008 C CA . VAL F 1 218 ? 12.172 28.005 -23.526 1.00 31.66 198 VAL F CA 1
ATOM 16009 C C . VAL F 1 218 ? 10.646 28.066 -23.493 1.00 31.77 198 VAL F C 1
ATOM 16010 O O . VAL F 1 218 ? 9.984 27.926 -24.537 1.00 32.09 198 VAL F O 1
ATOM 16014 N N . GLU F 1 219 ? 10.099 28.258 -22.295 1.00 30.46 199 GLU F N 1
ATOM 16015 C CA . GLU F 1 219 ? 8.671 28.529 -22.109 1.00 33.60 199 GLU F CA 1
ATOM 16016 C C . GLU F 1 219 ? 8.417 30.034 -22.245 1.00 32.70 199 GLU F C 1
ATOM 16017 O O . GLU F 1 219 ? 9.136 30.829 -21.663 1.00 32.22 199 GLU F O 1
ATOM 16023 N N . PRO F 1 220 ? 7.379 30.432 -22.996 1.00 33.40 200 PRO F N 1
ATOM 16024 C CA . PRO F 1 220 ? 7.031 31.849 -23.126 1.00 34.78 200 PRO F CA 1
ATOM 16025 C C . PRO F 1 220 ? 6.722 32.527 -21.790 1.00 37.49 200 PRO F C 1
ATOM 16026 O O . PRO F 1 220 ? 6.834 33.737 -21.685 1.00 39.90 200 PRO F O 1
ATOM 16030 N N . ILE F 1 221 ? 6.315 31.738 -20.793 1.00 37.72 201 ILE F N 1
ATOM 16031 C CA . ILE F 1 221 ? 6.110 32.188 -19.417 1.00 36.36 201 ILE F CA 1
ATOM 16032 C C . ILE F 1 221 ? 6.462 30.966 -18.579 1.00 36.72 201 ILE F C 1
ATOM 16033 O O . ILE F 1 221 ? 5.891 29.889 -18.775 1.00 34.67 201 ILE F O 1
ATOM 16038 N N . GLN F 1 222 ? 7.409 31.114 -17.662 1.00 38.36 202 GLN F N 1
ATOM 16039 C CA . GLN F 1 222 ? 7.838 29.976 -16.863 1.00 39.50 202 GLN F CA 1
ATOM 16040 C C . GLN F 1 222 ? 6.753 29.560 -15.860 1.00 41.50 202 GLN F C 1
ATOM 16041 O O . GLN F 1 222 ? 6.377 30.329 -14.975 1.00 40.13 202 GLN F O 1
ATOM 16047 N N . GLY F 1 223 ? 6.243 28.342 -16.020 1.00 43.23 203 GLY F N 1
ATOM 16048 C CA . GLY F 1 223 ? 5.121 27.873 -15.214 1.00 44.36 203 GLY F CA 1
ATOM 16049 C C . GLY F 1 223 ? 5.556 27.506 -13.816 1.00 46.34 203 GLY F C 1
ATOM 16050 O O . GLY F 1 223 ? 5.249 28.207 -12.853 1.00 45.88 203 GLY F O 1
ATOM 16051 N N . GLU F 1 224 ? 6.290 26.404 -13.713 1.00 48.81 204 GLU F N 1
ATOM 16052 C CA . GLU F 1 224 ? 6.604 25.811 -12.423 1.00 51.67 204 GLU F CA 1
ATOM 16053 C C . GLU F 1 224 ? 7.626 26.638 -11.651 1.00 52.44 204 GLU F C 1
ATOM 16054 O O . GLU F 1 224 ? 7.745 26.501 -10.438 1.00 52.59 204 GLU F O 1
ATOM 16060 N N . ALA F 1 225 ? 8.352 27.506 -12.353 1.00 52.03 205 ALA F N 1
ATOM 16061 C CA . ALA F 1 225 ? 9.211 28.482 -11.686 1.00 51.89 205 ALA F CA 1
ATOM 16062 C C . ALA F 1 225 ? 8.347 29.496 -10.937 1.00 49.96 205 ALA F C 1
ATOM 16063 O O . ALA F 1 225 ? 8.790 30.110 -9.973 1.00 50.47 205 ALA F O 1
ATOM 16065 N N . GLY F 1 226 ? 7.102 29.653 -11.373 1.00 49.05 206 GLY F N 1
ATOM 16066 C CA . GLY F 1 226 ? 6.135 30.420 -10.610 1.00 45.50 206 GLY F CA 1
ATOM 16067 C C . GLY F 1 226 ? 5.456 31.486 -11.421 1.00 45.15 206 GLY F C 1
ATOM 16068 O O . GLY F 1 226 ? 5.228 32.588 -10.919 1.00 47.32 206 GLY F O 1
ATOM 16069 N N . VAL F 1 227 ? 5.108 31.151 -12.665 1.00 43.81 207 VAL F N 1
ATOM 16070 C CA . VAL F 1 227 ? 4.406 32.060 -13.593 1.00 40.99 207 VAL F CA 1
ATOM 16071 C C . VAL F 1 227 ? 5.246 33.312 -13.801 1.00 43.24 207 VAL F C 1
ATOM 16072 O O . VAL F 1 227 ? 4.773 34.441 -13.642 1.00 43.32 207 VAL F O 1
ATOM 16076 N N . ILE F 1 228 ? 6.508 33.090 -14.155 1.00 42.55 208 ILE F N 1
ATOM 16077 C CA . ILE F 1 228 ? 7.461 34.170 -14.416 1.00 43.86 208 ILE F CA 1
ATOM 16078 C C . ILE F 1 228 ? 7.320 34.678 -15.855 1.00 44.24 208 ILE F C 1
ATOM 16079 O O . ILE F 1 228 ? 7.706 34.002 -16.805 1.00 43.96 208 ILE F O 1
ATOM 16084 N N . VAL F 1 229 ? 6.746 35.873 -15.991 1.00 44.07 209 VAL F N 1
ATOM 16085 C CA . VAL F 1 229 ? 6.539 36.514 -17.274 1.00 45.94 209 VAL F CA 1
ATOM 16086 C C . VAL F 1 229 ? 7.793 37.313 -17.680 1.00 47.20 209 VAL F C 1
ATOM 16087 O O . VAL F 1 229 ? 8.261 38.163 -16.917 1.00 47.91 209 VAL F O 1
ATOM 16091 N N . PRO F 1 230 ? 8.334 37.059 -18.886 1.00 48.25 210 PRO F N 1
ATOM 16092 C CA . PRO F 1 230 ? 9.585 37.731 -19.236 1.00 48.62 210 PRO F CA 1
ATOM 16093 C C . PRO F 1 230 ? 9.289 39.141 -19.733 1.00 48.64 210 PRO F C 1
ATOM 16094 O O . PRO F 1 230 ? 8.133 39.454 -20.012 1.00 48.99 210 PRO F O 1
ATOM 16098 N N . SER F 1 231 ? 10.318 39.976 -19.862 1.00 51.62 211 SER F N 1
ATOM 16099 C CA . SER F 1 231 ? 10.126 41.332 -20.380 1.00 54.38 211 SER F CA 1
ATOM 16100 C C . SER F 1 231 ? 9.663 41.270 -21.821 1.00 56.44 211 SER F C 1
ATOM 16101 O O . SER F 1 231 ? 9.936 40.284 -22.520 1.00 57.22 211 SER F O 1
ATOM 16104 N N . ASP F 1 232 ? 8.947 42.301 -22.266 1.00 57.44 212 ASP F N 1
ATOM 16105 C CA . ASP F 1 232 ? 8.712 42.475 -23.689 1.00 60.37 212 ASP F CA 1
ATOM 16106 C C . ASP F 1 232 ? 10.084 42.435 -24.348 1.00 59.77 212 ASP F C 1
ATOM 16107 O O . ASP F 1 232 ? 11.090 42.823 -23.742 1.00 61.48 212 ASP F O 1
ATOM 16112 N N . ASN F 1 233 ? 10.131 41.950 -25.579 1.00 58.83 213 ASN F N 1
ATOM 16113 C CA . ASN F 1 233 ? 11.381 41.874 -26.352 1.00 57.94 213 ASN F CA 1
ATOM 16114 C C . ASN F 1 233 ? 12.251 40.650 -26.043 1.00 55.54 213 ASN F C 1
ATOM 16115 O O . ASN F 1 233 ? 13.199 40.387 -26.787 1.00 54.84 213 ASN F O 1
ATOM 16120 N N . TYR F 1 234 ? 11.958 39.916 -24.957 1.00 53.30 214 TYR F N 1
ATOM 16121 C CA . TYR F 1 234 ? 12.762 38.715 -24.625 1.00 50.01 214 TYR F CA 1
ATOM 16122 C C . TYR F 1 234 ? 12.697 37.696 -25.752 1.00 49.29 214 TYR F C 1
ATOM 16123 O O . TYR F 1 234 ? 13.736 37.258 -26.251 1.00 48.93 214 TYR F O 1
ATOM 16132 N N . LEU F 1 235 ? 11.469 37.347 -26.139 1.00 48.84 215 LEU F N 1
ATOM 16133 C CA . LEU F 1 235 ? 11.207 36.352 -27.174 1.00 47.83 215 LEU F CA 1
ATOM 16134 C C . LEU F 1 235 ? 11.666 36.816 -28.568 1.00 48.56 215 LEU F C 1
ATOM 16135 O O . LEU F 1 235 ? 12.127 36.011 -29.370 1.00 48.98 215 LEU F O 1
ATOM 16140 N N . GLN F 1 236 ? 11.561 38.115 -28.844 1.00 49.78 216 GLN F N 1
ATOM 16141 C CA . GLN F 1 236 ? 12.173 38.698 -30.048 1.00 49.01 216 GLN F CA 1
ATOM 16142 C C . GLN F 1 236 ? 13.693 38.529 -30.009 1.00 48.24 216 GLN F C 1
ATOM 16143 O O . GLN F 1 236 ? 14.321 38.204 -31.017 1.00 47.49 216 GLN F O 1
ATOM 16149 N N . GLY F 1 237 ? 14.279 38.732 -28.837 1.00 46.69 217 GLY F N 1
ATOM 16150 C CA . GLY F 1 237 ? 15.712 38.575 -28.673 1.00 46.78 217 GLY F CA 1
ATOM 16151 C C . GLY F 1 237 ? 16.143 37.127 -28.827 1.00 47.71 217 GLY F C 1
ATOM 16152 O O . GLY F 1 237 ? 17.203 36.852 -29.396 1.00 48.86 217 GLY F O 1
ATOM 16153 N N . VAL F 1 238 ? 15.324 36.203 -28.315 1.00 46.36 218 VAL F N 1
ATOM 16154 C CA . VAL F 1 238 ? 15.603 34.771 -28.434 1.00 42.55 218 VAL F CA 1
ATOM 16155 C C . VAL F 1 238 ? 15.619 34.434 -29.921 1.00 41.11 218 VAL F C 1
ATOM 16156 O O . VAL F 1 238 ? 16.582 33.871 -30.430 1.00 42.03 218 VAL F O 1
ATOM 16160 N N . TYR F 1 239 ? 14.546 34.814 -30.597 1.00 40.35 219 TYR F N 1
ATOM 16161 C CA . TYR F 1 239 ? 14.400 34.704 -32.027 1.00 42.12 219 TYR F CA 1
ATOM 16162 C C . TYR F 1 239 ? 15.690 35.151 -32.758 1.00 43.79 219 TYR F C 1
ATOM 16163 O O . TYR F 1 239 ? 16.332 34.351 -33.457 1.00 41.31 219 TYR F O 1
ATOM 16172 N N . ASP F 1 240 ? 16.079 36.415 -32.565 1.00 42.62 220 ASP F N 1
ATOM 16173 C CA . ASP F 1 240 ? 17.219 37.013 -33.272 1.00 43.19 220 ASP F CA 1
ATOM 16174 C C . ASP F 1 240 ? 18.534 36.298 -32.998 1.00 42.46 220 ASP F C 1
ATOM 16175 O O . ASP F 1 240 ? 19.285 36.007 -33.922 1.00 43.71 220 ASP F O 1
ATOM 16180 N N . ILE F 1 241 ? 18.800 36.004 -31.731 1.00 42.85 221 ILE F N 1
ATOM 16181 C CA . ILE F 1 241 ? 20.009 35.287 -31.350 1.00 42.94 221 ILE F CA 1
ATOM 16182 C C . ILE F 1 241 ? 20.095 33.866 -31.943 1.00 44.32 221 ILE F C 1
ATOM 16183 O O . ILE F 1 241 ? 21.170 33.438 -32.407 1.00 42.50 221 ILE F O 1
ATOM 16188 N N . CYS F 1 242 ? 18.971 33.141 -31.922 1.00 43.79 222 CYS F N 1
ATOM 16189 C CA . CYS F 1 242 ? 18.914 31.766 -32.457 1.00 42.73 222 CYS F CA 1
ATOM 16190 C C . CYS F 1 242 ? 19.190 31.768 -33.957 1.00 44.26 222 CYS F C 1
ATOM 16191 O O . CYS F 1 242 ? 19.965 30.943 -34.453 1.00 42.03 222 CYS F O 1
ATOM 16194 N N . LYS F 1 243 ? 18.544 32.698 -34.661 1.00 44.94 223 LYS F N 1
ATOM 16195 C CA . LYS F 1 243 ? 18.763 32.912 -36.089 1.00 49.16 223 LYS F CA 1
ATOM 16196 C C . LYS F 1 243 ? 20.216 33.278 -36.404 1.00 49.99 223 LYS F C 1
ATOM 16197 O O . LYS F 1 243 ? 20.792 32.744 -37.351 1.00 51.22 223 LYS F O 1
ATOM 16203 N N . LYS F 1 244 ? 20.804 34.174 -35.606 1.00 50.78 224 LYS F N 1
ATOM 16204 C CA . LYS F 1 244 ? 22.198 34.613 -35.802 1.00 51.43 224 LYS F CA 1
ATOM 16205 C C . LYS F 1 244 ? 23.197 33.478 -35.636 1.00 50.02 224 LYS F C 1
ATOM 16206 O O . LYS F 1 244 ? 24.207 33.423 -36.332 1.00 49.18 224 LYS F O 1
ATOM 16212 N N . TYR F 1 245 ? 22.926 32.584 -34.693 1.00 48.03 225 TYR F N 1
ATOM 16213 C CA . TYR F 1 245 ? 23.855 31.500 -34.416 1.00 46.60 225 TYR F CA 1
ATOM 16214 C C . TYR F 1 245 ? 23.390 30.152 -34.978 1.00 43.22 225 TYR F C 1
ATOM 16215 O O . TYR F 1 245 ? 24.008 29.128 -34.705 1.00 43.08 225 TYR F O 1
ATOM 16224 N N . ASN F 1 246 ? 22.324 30.174 -35.780 1.00 41.23 226 ASN F N 1
ATOM 16225 C CA . ASN F 1 246 ? 21.747 28.971 -36.398 1.00 39.85 226 ASN F CA 1
ATOM 16226 C C . ASN F 1 246 ? 21.362 27.884 -35.379 1.00 38.95 226 ASN F C 1
ATOM 16227 O O . ASN F 1 246 ? 21.781 26.726 -35.481 1.00 37.90 226 ASN F O 1
ATOM 16232 N N . VAL F 1 247 ? 20.572 28.293 -34.389 1.00 38.13 227 VAL F N 1
ATOM 16233 C CA . VAL F 1 247 ? 20.153 27.441 -33.289 1.00 36.55 227 VAL F CA 1
ATOM 16234 C C . VAL F 1 247 ? 18.626 27.407 -33.356 1.00 36.60 227 VAL F C 1
ATOM 16235 O O . VAL F 1 247 ? 17.978 28.445 -33.547 1.00 37.41 227 VAL F O 1
ATOM 16239 N N . LEU F 1 248 ? 18.062 26.206 -33.256 1.00 33.86 228 LEU F N 1
ATOM 16240 C CA . LEU F 1 248 ? 16.611 26.032 -33.289 1.00 31.33 228 LEU F CA 1
ATOM 16241 C C . LEU F 1 248 ? 16.001 26.670 -32.080 1.00 30.22 228 LEU F C 1
ATOM 16242 O O . LEU F 1 248 ? 16.446 26.448 -30.965 1.00 29.59 228 LEU F O 1
ATOM 16247 N N . PHE F 1 249 ? 14.976 27.470 -32.327 1.00 30.14 229 PHE F N 1
ATOM 16248 C CA . PHE F 1 249 ? 14.174 28.092 -31.304 1.00 29.74 229 PHE F CA 1
ATOM 16249 C C . PHE F 1 249 ? 12.953 27.217 -31.033 1.00 28.67 229 PHE F C 1
ATOM 16250 O O . PHE F 1 249 ? 12.021 27.169 -31.824 1.00 30.63 229 PHE F O 1
ATOM 16258 N N . VAL F 1 250 ? 12.978 26.541 -29.890 1.00 31.26 230 VAL F N 1
ATOM 16259 C CA . VAL F 1 250 ? 11.912 25.622 -29.472 1.00 29.32 230 VAL F CA 1
ATOM 16260 C C . VAL F 1 250 ? 11.065 26.300 -28.389 1.00 28.74 230 VAL F C 1
ATOM 16261 O O . VAL F 1 250 ? 11.540 26.524 -27.271 1.00 29.42 230 VAL F O 1
ATOM 16265 N N . ALA F 1 251 ? 9.827 26.641 -28.730 1.00 27.75 231 ALA F N 1
ATOM 16266 C CA . ALA F 1 251 ? 8.872 27.163 -27.770 1.00 26.45 231 ALA F CA 1
ATOM 16267 C C . ALA F 1 251 ? 8.008 26.043 -27.151 1.00 26.30 231 ALA F C 1
ATOM 16268 O O . ALA F 1 251 ? 7.243 25.370 -27.829 1.00 27.22 231 ALA F O 1
ATOM 16270 N N . ASP F 1 252 ? 8.108 25.908 -25.842 1.00 28.06 232 ASP F N 1
ATOM 16271 C CA . ASP F 1 252 ? 7.341 24.951 -25.081 1.00 28.56 232 ASP F CA 1
ATOM 16272 C C . ASP F 1 252 ? 6.048 25.617 -24.655 1.00 27.60 232 ASP F C 1
ATOM 16273 O O . ASP F 1 252 ? 6.035 26.400 -23.712 1.00 31.65 232 ASP F O 1
ATOM 16278 N N . GLU F 1 253 ? 4.956 25.272 -25.332 1.00 27.70 233 GLU F N 1
ATOM 16279 C CA . GLU F 1 253 ? 3.670 25.931 -25.156 1.00 24.96 233 GLU F CA 1
ATOM 16280 C C . GLU F 1 253 ? 2.683 24.933 -24.560 1.00 25.08 233 GLU F C 1
ATOM 16281 O O . GLU F 1 253 ? 1.475 25.088 -24.703 1.00 21.02 233 GLU F O 1
ATOM 16287 N N . VAL F 1 254 ? 3.209 23.909 -23.882 1.00 25.31 234 VAL F N 1
ATOM 16288 C CA . VAL F 1 254 ? 2.362 22.865 -23.245 1.00 25.68 234 VAL F CA 1
ATOM 16289 C C . VAL F 1 254 ? 1.350 23.422 -22.237 1.00 26.46 234 VAL F C 1
ATOM 16290 O O . VAL F 1 254 ? 0.219 22.953 -22.179 1.00 27.35 234 VAL F O 1
ATOM 16294 N N . GLN F 1 255 ? 1.766 24.427 -21.470 1.00 27.31 235 GLN F N 1
ATOM 16295 C CA . GLN F 1 255 ? 0.906 25.159 -20.525 1.00 32.41 235 GLN F CA 1
ATOM 16296 C C . GLN F 1 255 ? 0.422 26.501 -21.043 1.00 31.56 235 GLN F C 1
ATOM 16297 O O . GLN F 1 255 ? -0.638 26.949 -20.643 1.00 36.47 235 GLN F O 1
ATOM 16303 N N . THR F 1 256 ? 1.231 27.181 -21.854 1.00 32.24 236 THR F N 1
ATOM 16304 C CA . THR F 1 256 ? 0.937 28.575 -22.243 1.00 32.52 236 THR F CA 1
ATOM 16305 C C . THR F 1 256 ? 0.069 28.663 -23.477 1.00 32.58 236 THR F C 1
ATOM 16306 O O . THR F 1 256 ? -0.598 29.679 -23.705 1.00 34.04 236 THR F O 1
ATOM 16310 N N . GLY F 1 257 ? 0.036 27.583 -24.251 1.00 32.18 237 GLY F N 1
ATOM 16311 C CA . GLY F 1 257 ? -0.649 27.604 -25.535 1.00 29.96 237 GLY F CA 1
ATOM 16312 C C . GLY F 1 257 ? -2.135 27.434 -25.390 1.00 28.89 237 GLY F C 1
ATOM 16313 O O . GLY F 1 257 ? -2.656 27.323 -24.282 1.00 28.51 237 GLY F O 1
ATOM 16314 N N . LEU F 1 258 ? -2.818 27.405 -26.534 1.00 28.22 238 LEU F N 1
ATOM 16315 C CA . LEU F 1 258 ? -4.233 27.004 -26.624 1.00 27.49 238 LEU F CA 1
ATOM 16316 C C . LEU F 1 258 ? -5.177 27.863 -25.773 1.00 27.74 238 LEU F C 1
ATOM 16317 O O . LEU F 1 258 ? -6.078 27.362 -25.085 1.00 26.92 238 LEU F O 1
ATOM 16322 N N . GLY F 1 259 ? -4.970 29.175 -25.861 1.00 30.57 239 GLY F N 1
ATOM 16323 C CA . GLY F 1 259 ? -5.926 30.148 -25.335 1.00 29.85 239 GLY F CA 1
ATOM 16324 C C . GLY F 1 259 ? -5.584 30.698 -23.963 1.00 30.59 239 GLY F C 1
ATOM 16325 O O . GLY F 1 259 ? -6.057 31.766 -23.595 1.00 30.62 239 GLY F O 1
ATOM 16326 N N . ARG F 1 260 ? -4.750 29.973 -23.220 1.00 30.21 240 ARG F N 1
ATOM 16327 C CA . ARG F 1 260 ? -4.450 30.266 -21.820 1.00 29.56 240 ARG F CA 1
ATOM 16328 C C . ARG F 1 260 ? -3.994 31.695 -21.552 1.00 31.68 240 ARG F C 1
ATOM 16329 O O . ARG F 1 260 ? -4.419 32.293 -20.555 1.00 31.68 240 ARG F O 1
ATOM 16337 N N . THR F 1 261 ? -3.127 32.239 -22.408 1.00 31.92 241 THR F N 1
ATOM 16338 C CA . THR F 1 261 ? -2.715 33.629 -22.262 1.00 33.38 241 THR F CA 1
ATOM 16339 C C . THR F 1 261 ? -3.486 34.582 -23.195 1.00 35.01 241 THR F C 1
ATOM 16340 O O . THR F 1 261 ? -3.100 35.749 -23.363 1.00 32.59 241 THR F O 1
ATOM 16344 N N . GLY F 1 262 ? -4.572 34.088 -23.782 1.00 33.73 242 GLY F N 1
ATOM 16345 C CA . GLY F 1 262 ? -5.367 34.884 -24.714 1.00 36.95 242 GLY F CA 1
ATOM 16346 C C . GLY F 1 262 ? -5.100 34.704 -26.211 1.00 38.13 242 GLY F C 1
ATOM 16347 O O . GLY F 1 262 ? -5.745 35.362 -27.026 1.00 37.90 242 GLY F O 1
ATOM 16348 N N . LYS F 1 263 ? -4.137 33.844 -26.561 1.00 38.37 243 LYS F N 1
ATOM 16349 C CA . LYS F 1 263 ? -3.780 33.525 -27.956 1.00 38.45 243 LYS F CA 1
ATOM 16350 C C . LYS F 1 263 ? -3.684 31.999 -28.149 1.00 38.60 243 LYS F C 1
ATOM 16351 O O . LYS F 1 263 ? -3.565 31.248 -27.167 1.00 37.49 243 LYS F O 1
ATOM 16357 N N . LEU F 1 264 ? -3.732 31.540 -29.400 1.00 39.27 244 LEU F N 1
ATOM 16358 C CA . LEU F 1 264 ? -3.527 30.115 -29.695 1.00 39.65 244 LEU F CA 1
ATOM 16359 C C . LEU F 1 264 ? -2.142 29.650 -29.259 1.00 38.23 244 LEU F C 1
ATOM 16360 O O . LEU F 1 264 ? -1.966 28.512 -28.845 1.00 37.17 244 LEU F O 1
ATOM 16365 N N . LEU F 1 265 ? -1.161 30.539 -29.381 1.00 37.14 245 LEU F N 1
ATOM 16366 C CA . LEU F 1 265 ? 0.159 30.323 -28.797 1.00 36.54 245 LEU F CA 1
ATOM 16367 C C . LEU F 1 265 ? 0.586 31.613 -28.133 1.00 36.78 245 LEU F C 1
ATOM 16368 O O . LEU F 1 265 ? 0.436 32.691 -28.726 1.00 36.79 245 LEU F O 1
ATOM 16373 N N . CYS F 1 266 ? 1.135 31.511 -26.924 1.00 36.81 246 CYS F N 1
ATOM 16374 C CA . CYS F 1 266 ? 1.629 32.680 -26.195 1.00 37.22 246 CYS F CA 1
ATOM 16375 C C . CYS F 1 266 ? 2.620 33.487 -27.048 1.00 39.02 246 CYS F C 1
ATOM 16376 O O . CYS F 1 266 ? 2.693 34.709 -26.976 1.00 38.85 246 CYS F O 1
ATOM 16379 N N . VAL F 1 267 ? 3.350 32.773 -27.885 1.00 38.74 247 VAL F N 1
ATOM 16380 C CA . VAL F 1 267 ? 4.371 33.337 -28.722 1.00 38.96 247 VAL F CA 1
ATOM 16381 C C . VAL F 1 267 ? 3.736 34.309 -29.765 1.00 40.43 247 VAL F C 1
ATOM 16382 O O . VAL F 1 267 ? 4.388 35.266 -30.209 1.00 40.60 247 VAL F O 1
ATOM 16386 N N . HIS F 1 268 ? 2.458 34.075 -30.099 1.00 39.45 248 HIS F N 1
ATOM 16387 C CA . HIS F 1 268 ? 1.655 34.971 -30.945 1.00 40.23 248 HIS F CA 1
ATOM 16388 C C . HIS F 1 268 ? 1.452 36.396 -30.421 1.00 43.61 248 HIS F C 1
ATOM 16389 O O . HIS F 1 268 ? 1.065 37.275 -31.200 1.00 45.36 248 HIS F O 1
ATOM 16396 N N . HIS F 1 269 ? 1.666 36.629 -29.124 1.00 44.95 249 HIS F N 1
ATOM 16397 C CA . HIS F 1 269 ? 1.588 37.991 -28.565 1.00 46.72 249 HIS F CA 1
ATOM 16398 C C . HIS F 1 269 ? 2.711 38.858 -29.130 1.00 49.21 249 HIS F C 1
ATOM 16399 O O . HIS F 1 269 ? 2.553 40.063 -29.297 1.00 48.75 249 HIS F O 1
ATOM 16406 N N . TYR F 1 270 ? 3.838 38.213 -29.420 1.00 51.13 250 TYR F N 1
ATOM 16407 C CA . TYR F 1 270 ? 5.082 38.880 -29.761 1.00 54.04 250 TYR F CA 1
ATOM 16408 C C . TYR F 1 270 ? 5.421 38.752 -31.242 1.00 54.72 250 TYR F C 1
ATOM 16409 O O . TYR F 1 270 ? 6.499 39.168 -31.667 1.00 56.21 250 TYR F O 1
ATOM 16418 N N . ASN F 1 271 ? 4.489 38.192 -32.015 1.00 55.85 251 ASN F N 1
ATOM 16419 C CA . ASN F 1 271 ? 4.695 37.824 -33.427 1.00 56.77 251 ASN F CA 1
ATOM 16420 C C . ASN F 1 271 ? 6.080 37.268 -33.782 1.00 55.56 251 ASN F C 1
ATOM 16421 O O . ASN F 1 271 ? 6.746 37.706 -34.729 1.00 54.65 251 ASN F O 1
ATOM 16426 N N . VAL F 1 272 ? 6.500 36.302 -32.975 1.00 53.88 252 VAL F N 1
ATOM 16427 C CA . VAL F 1 272 ? 7.718 35.563 -33.209 1.00 50.56 252 VAL F CA 1
ATOM 16428 C C . VAL F 1 272 ? 7.274 34.173 -33.675 1.00 48.79 252 VAL F C 1
ATOM 16429 O O . VAL F 1 272 ? 6.186 33.698 -33.305 1.00 46.88 252 VAL F O 1
ATOM 16433 N N . LYS F 1 273 ? 8.075 33.562 -34.546 1.00 46.52 253 LYS F N 1
ATOM 16434 C CA . LYS F 1 273 ? 7.825 32.200 -35.016 1.00 44.31 253 LYS F CA 1
ATOM 16435 C C . LYS F 1 273 ? 8.958 31.270 -34.629 1.00 40.35 253 LYS F C 1
ATOM 16436 O O . LYS F 1 273 ? 10.030 31.293 -35.237 1.00 39.47 253 LYS F O 1
ATOM 16442 N N . PRO F 1 274 ? 8.725 30.452 -33.593 1.00 35.55 254 PRO F N 1
ATOM 16443 C CA . PRO F 1 274 ? 9.694 29.434 -33.242 1.00 32.21 254 PRO F CA 1
ATOM 16444 C C . PRO F 1 274 ? 9.866 28.419 -34.367 1.00 30.10 254 PRO F C 1
ATOM 16445 O O . PRO F 1 274 ? 8.953 28.205 -35.159 1.00 30.65 254 PRO F O 1
ATOM 16449 N N . ASP F 1 275 ? 11.045 27.805 -34.425 1.00 29.22 255 ASP F N 1
ATOM 16450 C CA . ASP F 1 275 ? 11.325 26.704 -35.346 1.00 26.53 255 ASP F CA 1
ATOM 16451 C C . ASP F 1 275 ? 10.578 25.440 -34.943 1.00 26.15 255 ASP F C 1
ATOM 16452 O O . ASP F 1 275 ? 10.160 24.661 -35.810 1.00 25.29 255 ASP F O 1
ATOM 16457 N N . VAL F 1 276 ? 10.417 25.237 -33.631 1.00 26.03 256 VAL F N 1
ATOM 16458 C CA . VAL F 1 276 ? 9.661 24.070 -33.116 1.00 25.29 256 VAL F CA 1
ATOM 16459 C C . VAL F 1 276 ? 8.696 24.475 -32.016 1.00 25.03 256 VAL F C 1
ATOM 16460 O O . VAL F 1 276 ? 9.053 25.269 -31.156 1.00 25.94 256 VAL F O 1
ATOM 16464 N N . ILE F 1 277 ? 7.492 23.905 -32.038 1.00 25.85 257 ILE F N 1
ATOM 16465 C CA . ILE F 1 277 ? 6.460 24.117 -31.015 1.00 27.44 257 ILE F CA 1
ATOM 16466 C C . ILE F 1 277 ? 6.156 22.811 -30.214 1.00 27.17 257 ILE F C 1
ATOM 16467 O O . ILE F 1 277 ? 5.953 21.747 -30.814 1.00 24.89 257 ILE F O 1
ATOM 16472 N N . LEU F 1 278 ? 6.112 22.909 -28.880 1.00 25.71 258 LEU F N 1
ATOM 16473 C CA . LEU F 1 278 ? 5.578 21.819 -28.028 1.00 25.77 258 LEU F CA 1
ATOM 16474 C C . LEU F 1 278 ? 4.201 22.177 -27.500 1.00 25.35 258 LEU F C 1
ATOM 16475 O O . LEU F 1 278 ? 4.010 23.275 -26.910 1.00 22.09 258 LEU F O 1
ATOM 16480 N N . LEU F 1 279 ? 3.246 21.270 -27.741 1.00 21.73 259 LEU F N 1
ATOM 16481 C CA . LEU F 1 279 ? 1.847 21.377 -27.279 1.00 24.48 259 LEU F CA 1
ATOM 16482 C C . LEU F 1 279 ? 1.435 20.190 -26.409 1.00 24.46 259 LEU F C 1
ATOM 16483 O O . LEU F 1 279 ? 1.993 19.105 -26.544 1.00 19.75 259 LEU F O 1
ATOM 16488 N N . GLY F 1 280 ? 0.445 20.405 -25.544 1.00 24.21 260 GLY F N 1
ATOM 16489 C CA . GLY F 1 280 ? -0.095 19.337 -24.700 1.00 26.34 260 GLY F CA 1
ATOM 16490 C C . GLY F 1 280 ? -1.377 19.761 -24.009 1.00 26.97 260 GLY F C 1
ATOM 16491 O O . GLY F 1 280 ? -2.123 20.591 -24.538 1.00 29.06 260 GLY F O 1
ATOM 16492 N N . LYS F 1 281 ? -1.632 19.182 -22.837 1.00 23.69 261 LYS F N 1
ATOM 16493 C CA . LYS F 1 281 ? -2.732 19.577 -21.943 1.00 24.53 261 LYS F CA 1
ATOM 16494 C C . LYS F 1 281 ? -4.103 19.807 -22.622 1.00 25.25 261 LYS F C 1
ATOM 16495 O O . LYS F 1 281 ? -4.847 18.862 -22.881 1.00 24.17 261 LYS F O 1
ATOM 16501 N N . ALA F 1 282 ? -4.430 21.061 -22.925 1.00 25.70 262 ALA F N 1
ATOM 16502 C CA . ALA F 1 282 ? -5.749 21.408 -23.485 1.00 24.38 262 ALA F CA 1
ATOM 16503 C C . ALA F 1 282 ? -6.021 20.801 -24.858 1.00 26.16 262 ALA F C 1
ATOM 16504 O O . ALA F 1 282 ? -7.170 20.838 -25.334 1.00 24.17 262 ALA F O 1
ATOM 16506 N N . LEU F 1 283 ? -4.985 20.230 -25.484 1.00 24.22 263 LEU F N 1
ATOM 16507 C CA . LEU F 1 283 ? -5.153 19.426 -26.711 1.00 26.59 263 LEU F CA 1
ATOM 16508 C C . LEU F 1 283 ? -6.293 18.423 -26.602 1.00 26.85 263 LEU F C 1
ATOM 16509 O O . LEU F 1 283 ? -6.923 18.094 -27.606 1.00 29.40 263 LEU F O 1
ATOM 16514 N N . SER F 1 284 ? -6.574 17.947 -25.389 1.00 22.96 264 SER F N 1
ATOM 16515 C CA . SER F 1 284 ? -7.614 16.940 -25.188 1.00 24.47 264 SER F CA 1
ATOM 16516 C C . SER F 1 284 ? -8.849 17.440 -24.447 1.00 22.85 264 SER F C 1
ATOM 16517 O O . SER F 1 284 ? -9.791 16.690 -24.263 1.00 24.89 264 SER F O 1
ATOM 16520 N N . GLY F 1 285 ? -8.821 18.681 -23.969 1.00 25.40 265 GLY F N 1
ATOM 16521 C CA . GLY F 1 285 ? -9.870 19.201 -23.086 1.00 23.76 265 GLY F CA 1
ATOM 16522 C C . GLY F 1 285 ? -9.979 18.318 -21.859 1.00 26.28 265 GLY F C 1
ATOM 16523 O O . GLY F 1 285 ? -11.051 18.184 -21.284 1.00 25.93 265 GLY F O 1
ATOM 16524 N N . GLY F 1 286 ? -8.862 17.672 -21.503 1.00 24.32 266 GLY F N 1
ATOM 16525 C CA . GLY F 1 286 ? -8.786 16.793 -20.347 1.00 23.10 266 GLY F CA 1
ATOM 16526 C C . GLY F 1 286 ? -9.307 15.383 -20.510 1.00 22.39 266 GLY F C 1
ATOM 16527 O O . GLY F 1 286 ? -9.312 14.639 -19.547 1.00 23.18 266 GLY F O 1
ATOM 16528 N N . HIS F 1 287 ? -9.768 15.009 -21.700 1.00 22.75 267 HIS F N 1
ATOM 16529 C CA . HIS F 1 287 ? -10.397 13.684 -21.891 1.00 24.03 267 HIS F CA 1
ATOM 16530 C C . HIS F 1 287 ? -9.407 12.557 -22.185 1.00 22.94 267 HIS F C 1
ATOM 16531 O O . HIS F 1 287 ? -9.795 11.383 -22.225 1.00 24.62 267 HIS F O 1
ATOM 16538 N N . TYR F 1 288 ? -8.137 12.914 -22.367 1.00 22.13 268 TYR F N 1
ATOM 16539 C CA . TYR F 1 288 ? -7.097 11.982 -22.815 1.00 22.06 268 TYR F CA 1
ATOM 16540 C C . TYR F 1 288 ? -5.712 12.633 -22.696 1.00 21.07 268 TYR F C 1
ATOM 16541 O O . TYR F 1 288 ? -5.602 13.847 -22.868 1.00 21.44 268 TYR F O 1
ATOM 16550 N N . PRO F 1 289 ? -4.645 11.840 -22.419 1.00 20.62 269 PRO F N 1
ATOM 16551 C CA . PRO F 1 289 ? -3.292 12.406 -22.509 1.00 19.26 269 PRO F CA 1
ATOM 16552 C C . PRO F 1 289 ? -2.846 12.626 -23.965 1.00 22.04 269 PRO F C 1
ATOM 16553 O O . PRO F 1 289 ? -2.619 11.663 -24.683 1.00 21.28 269 PRO F O 1
ATOM 16557 N N . ILE F 1 290 ? -2.737 13.885 -24.406 1.00 22.01 270 ILE F N 1
ATOM 16558 C CA . ILE F 1 290 ? -2.375 14.159 -25.815 1.00 22.90 270 ILE F CA 1
ATOM 16559 C C . ILE F 1 290 ? -1.274 15.220 -25.810 1.00 24.66 270 ILE F C 1
ATOM 16560 O O . ILE F 1 290 ? -1.373 16.230 -25.105 1.00 23.23 270 ILE F O 1
ATOM 16565 N N . SER F 1 291 ? -0.185 14.964 -26.533 1.00 25.17 271 SER F N 1
ATOM 16566 C CA . SER F 1 291 ? 0.838 16.003 -26.695 1.00 22.65 271 SER F CA 1
ATOM 16567 C C . SER F 1 291 ? 1.277 16.013 -28.154 1.00 23.91 271 SER F C 1
ATOM 16568 O O . SER F 1 291 ? 0.835 15.159 -28.951 1.00 21.83 271 SER F O 1
ATOM 16571 N N . ALA F 1 292 ? 2.105 16.978 -28.519 1.00 20.88 272 ALA F N 1
ATOM 16572 C CA . ALA F 1 292 ? 2.439 17.179 -29.932 1.00 22.61 272 ALA F CA 1
ATOM 16573 C C . ALA F 1 292 ? 3.687 18.006 -30.093 1.00 24.76 272 ALA F C 1
ATOM 16574 O O . ALA F 1 292 ? 3.964 18.900 -29.279 1.00 26.56 272 ALA F O 1
ATOM 16576 N N . VAL F 1 293 ? 4.471 17.679 -31.116 1.00 24.38 273 VAL F N 1
ATOM 16577 C CA . VAL F 1 293 ? 5.611 18.503 -31.527 1.00 24.10 273 VAL F CA 1
ATOM 16578 C C . VAL F 1 293 ? 5.387 18.938 -32.975 1.00 24.20 273 VAL F C 1
ATOM 16579 O O . VAL F 1 293 ? 5.150 18.090 -33.848 1.00 26.06 273 VAL F O 1
ATOM 16583 N N . LEU F 1 294 ? 5.483 20.246 -33.226 1.00 23.16 274 LEU F N 1
ATOM 16584 C CA . LEU F 1 294 ? 5.333 20.821 -34.583 1.00 22.89 274 LEU F CA 1
ATOM 16585 C C . LEU F 1 294 ? 6.617 21.449 -35.071 1.00 23.45 274 LEU F C 1
ATOM 16586 O O . LEU F 1 294 ? 7.322 22.102 -34.306 1.00 22.80 274 LEU F O 1
ATOM 16591 N N . ALA F 1 295 ? 6.932 21.220 -36.348 1.00 23.88 275 ALA F N 1
ATOM 16592 C CA . ALA F 1 295 ? 8.077 21.840 -36.980 1.00 24.34 275 ALA F CA 1
ATOM 16593 C C . ALA F 1 295 ? 7.860 21.797 -38.477 1.00 26.34 275 ALA F C 1
ATOM 16594 O O . ALA F 1 295 ? 7.102 20.948 -38.984 1.00 23.42 275 ALA F O 1
ATOM 16596 N N . ASN F 1 296 ? 8.528 22.709 -39.190 1.00 24.39 276 ASN F N 1
ATOM 16597 C CA . ASN F 1 296 ? 8.528 22.634 -40.643 1.00 27.14 276 ASN F CA 1
ATOM 16598 C C . ASN F 1 296 ? 9.399 21.478 -41.129 1.00 26.69 276 ASN F C 1
ATOM 16599 O O . ASN F 1 296 ? 10.245 20.947 -40.389 1.00 27.19 276 ASN F O 1
ATOM 16604 N N . ASP F 1 297 ? 9.199 21.114 -42.387 1.00 29.44 277 ASP F N 1
ATOM 16605 C CA . ASP F 1 297 ? 9.868 19.974 -43.016 1.00 29.27 277 ASP F CA 1
ATOM 16606 C C . ASP F 1 297 ? 11.387 19.928 -42.906 1.00 29.99 277 ASP F C 1
ATOM 16607 O O . ASP F 1 297 ? 11.938 18.852 -42.685 1.00 26.98 277 ASP F O 1
ATOM 16612 N N . ASP F 1 298 ? 12.072 21.062 -43.081 1.00 28.28 278 ASP F N 1
ATOM 16613 C CA . ASP F 1 298 ? 13.547 21.043 -43.074 1.00 30.01 278 ASP F CA 1
ATOM 16614 C C . ASP F 1 298 ? 14.114 20.531 -41.736 1.00 29.44 278 ASP F C 1
ATOM 16615 O O . ASP F 1 298 ? 15.248 20.008 -41.646 1.00 30.39 278 ASP F O 1
ATOM 16620 N N . ILE F 1 299 ? 13.300 20.660 -40.703 1.00 29.12 279 ILE F N 1
ATOM 16621 C CA . ILE F 1 299 ? 13.634 20.122 -39.385 1.00 28.78 279 ILE F CA 1
ATOM 16622 C C . ILE F 1 299 ? 13.040 18.735 -39.180 1.00 27.80 279 ILE F C 1
ATOM 16623 O O . ILE F 1 299 ? 13.761 17.825 -38.799 1.00 29.27 279 ILE F O 1
ATOM 16628 N N . MET F 1 300 ? 11.736 18.589 -39.409 1.00 26.88 280 MET F N 1
ATOM 16629 C CA . MET F 1 300 ? 11.024 17.348 -39.061 1.00 28.83 280 MET F CA 1
ATOM 16630 C C . MET F 1 300 ? 11.508 16.148 -39.869 1.00 30.08 280 MET F C 1
ATOM 16631 O O . MET F 1 300 ? 11.629 15.045 -39.326 1.00 30.85 280 MET F O 1
ATOM 16636 N N . LEU F 1 301 ? 11.816 16.362 -41.149 1.00 28.25 281 LEU F N 1
ATOM 16637 C CA . LEU F 1 301 ? 12.145 15.248 -42.065 1.00 30.56 281 LEU F CA 1
ATOM 16638 C C . LEU F 1 301 ? 13.410 14.495 -41.656 1.00 32.53 281 LEU F C 1
ATOM 16639 O O . LEU F 1 301 ? 13.701 13.403 -42.145 1.00 33.19 281 LEU F O 1
ATOM 16644 N N . VAL F 1 302 ? 14.139 15.100 -40.733 1.00 32.21 282 VAL F N 1
ATOM 16645 C CA . VAL F 1 302 ? 15.319 14.517 -40.110 1.00 33.13 282 VAL F CA 1
ATOM 16646 C C . VAL F 1 302 ? 14.943 13.235 -39.316 1.00 33.71 282 VAL F C 1
ATOM 16647 O O . VAL F 1 302 ? 15.759 12.324 -39.149 1.00 33.16 282 VAL F O 1
ATOM 16651 N N . ILE F 1 303 ? 13.689 13.145 -38.881 1.00 32.88 283 ILE F N 1
ATOM 16652 C CA . ILE F 1 303 ? 13.159 11.937 -38.250 1.00 35.05 283 ILE F CA 1
ATOM 16653 C C . ILE F 1 303 ? 12.893 10.841 -39.286 1.00 37.19 283 ILE F C 1
ATOM 16654 O O . ILE F 1 303 ? 12.229 11.077 -40.314 1.00 37.85 283 ILE F O 1
ATOM 16659 N N . LYS F 1 304 ? 13.417 9.653 -38.985 1.00 38.41 284 LYS F N 1
ATOM 16660 C CA . LYS F 1 304 ? 13.283 8.459 -39.809 1.00 40.53 284 LYS F CA 1
ATOM 16661 C C . LYS F 1 304 ? 12.479 7.383 -39.069 1.00 39.92 284 LYS F C 1
ATOM 16662 O O . LYS F 1 304 ? 12.423 7.392 -37.828 1.00 38.27 284 LYS F O 1
ATOM 16668 N N . PRO F 1 305 ? 11.865 6.442 -39.817 1.00 42.25 285 PRO F N 1
ATOM 16669 C CA . PRO F 1 305 ? 11.114 5.367 -39.165 1.00 45.34 285 PRO F CA 1
ATOM 16670 C C . PRO F 1 305 ? 12.010 4.453 -38.315 1.00 50.65 285 PRO F C 1
ATOM 16671 O O . PRO F 1 305 ? 13.217 4.356 -38.565 1.00 50.17 285 PRO F O 1
ATOM 16675 N N . GLY F 1 306 ? 11.416 3.811 -37.309 1.00 56.47 286 GLY F N 1
ATOM 16676 C CA . GLY F 1 306 ? 12.140 2.921 -36.398 1.00 61.07 286 GLY F CA 1
ATOM 16677 C C . GLY F 1 306 ? 12.597 3.708 -35.189 1.00 64.89 286 GLY F C 1
ATOM 16678 O O . GLY F 1 306 ? 13.491 4.551 -35.302 1.00 66.72 286 GLY F O 1
ATOM 16679 N N . GLU F 1 307 ? 11.970 3.446 -34.040 1.00 67.23 287 GLU F N 1
ATOM 16680 C CA . GLU F 1 307 ? 12.167 4.237 -32.809 1.00 68.81 287 GLU F CA 1
ATOM 16681 C C . GLU F 1 307 ? 11.495 3.599 -31.589 1.00 69.31 287 GLU F C 1
ATOM 16682 O O . GLU F 1 307 ? 12.156 2.923 -30.800 1.00 70.69 287 GLU F O 1
ATOM 16688 N N . HIS F 1 308 ? 10.188 3.831 -31.451 1.00 69.30 288 HIS F N 1
ATOM 16689 C CA . HIS F 1 308 ? 9.332 3.280 -30.377 1.00 69.19 288 HIS F CA 1
ATOM 16690 C C . HIS F 1 308 ? 9.343 4.075 -29.060 1.00 67.08 288 HIS F C 1
ATOM 16691 O O . HIS F 1 308 ? 10.334 4.084 -28.319 1.00 67.75 288 HIS F O 1
ATOM 16698 N N . GLY F 1 309 ? 8.223 4.745 -28.794 1.00 65.06 289 GLY F N 1
ATOM 16699 C CA . GLY F 1 309 ? 8.059 5.603 -27.619 1.00 62.23 289 GLY F CA 1
ATOM 16700 C C . GLY F 1 309 ? 6.610 5.659 -27.150 1.00 59.32 289 GLY F C 1
ATOM 16701 O O . GLY F 1 309 ? 6.056 6.748 -26.910 1.00 61.45 289 GLY F O 1
ATOM 16702 N N . SER F 1 310 ? 6.025 4.471 -27.009 1.00 53.63 290 SER F N 1
ATOM 16703 C CA . SER F 1 310 ? 4.615 4.219 -26.621 1.00 47.52 290 SER F CA 1
ATOM 16704 C C . SER F 1 310 ? 3.729 3.967 -27.827 1.00 43.82 290 SER F C 1
ATOM 16705 O O . SER F 1 310 ? 3.644 4.764 -28.767 1.00 42.63 290 SER F O 1
ATOM 16708 N N . THR F 1 311 ? 3.078 2.815 -27.762 1.00 40.33 291 THR F N 1
ATOM 16709 C CA . THR F 1 311 ? 2.174 2.362 -28.776 1.00 36.45 291 THR F CA 1
ATOM 16710 C C . THR F 1 311 ? 0.954 3.280 -28.862 1.00 33.48 291 THR F C 1
ATOM 16711 O O . THR F 1 311 ? 0.326 3.329 -29.913 1.00 32.91 291 THR F O 1
ATOM 16715 N N . TYR F 1 312 ? 0.653 4.035 -27.794 1.00 29.03 292 TYR F N 1
ATOM 16716 C CA . TYR F 1 312 ? -0.527 4.924 -27.787 1.00 29.00 292 TYR F CA 1
ATOM 16717 C C . TYR F 1 312 ? -0.382 6.246 -28.551 1.00 28.01 292 TYR F C 1
ATOM 16718 O O . TYR F 1 312 ? -1.386 6.872 -28.856 1.00 29.85 292 TYR F O 1
ATOM 16727 N N . GLY F 1 313 ? 0.851 6.663 -28.835 1.00 28.65 293 GLY F N 1
ATOM 16728 C CA . GLY F 1 313 ? 1.118 7.899 -29.596 1.00 24.86 293 GLY F CA 1
ATOM 16729 C C . GLY F 1 313 ? 0.336 7.887 -30.899 1.00 25.06 293 GLY F C 1
ATOM 16730 O O . GLY F 1 313 ? 0.475 6.976 -31.713 1.00 25.90 293 GLY F O 1
ATOM 16731 N N . GLY F 1 314 ? -0.532 8.872 -31.084 1.00 25.54 294 GLY F N 1
ATOM 16732 C CA . GLY F 1 314 ? -1.174 9.031 -32.377 1.00 25.14 294 GLY F CA 1
ATOM 16733 C C . GLY F 1 314 ? -2.306 8.046 -32.606 1.00 24.63 294 GLY F C 1
ATOM 16734 O O . GLY F 1 314 ? -2.695 7.818 -33.744 1.00 25.26 294 GLY F O 1
ATOM 16735 N N . ASN F 1 315 ? -2.850 7.482 -31.529 1.00 24.12 295 ASN F N 1
ATOM 16736 C CA . ASN F 1 315 ? -3.999 6.552 -31.632 1.00 22.96 295 ASN F CA 1
ATOM 16737 C C . ASN F 1 315 ? -5.253 7.275 -32.158 1.00 24.98 295 ASN F C 1
ATOM 16738 O O . ASN F 1 315 ? -5.391 8.495 -31.998 1.00 25.60 295 ASN F O 1
ATOM 16743 N N . PRO F 1 316 ? -6.139 6.537 -32.853 1.00 26.24 296 PRO F N 1
ATOM 16744 C CA . PRO F 1 316 ? -7.356 7.168 -33.392 1.00 24.74 296 PRO F CA 1
ATOM 16745 C C . PRO F 1 316 ? -8.291 7.801 -32.357 1.00 26.48 296 PRO F C 1
ATOM 16746 O O . PRO F 1 316 ? -8.982 8.768 -32.691 1.00 28.22 296 PRO F O 1
ATOM 16750 N N . LEU F 1 317 ? -8.333 7.294 -31.121 1.00 26.21 297 LEU F N 1
ATOM 16751 C CA . LEU F 1 317 ? -9.204 7.919 -30.135 1.00 25.60 297 LEU F CA 1
ATOM 16752 C C . LEU F 1 317 ? -8.657 9.295 -29.771 1.00 26.14 297 LEU F C 1
ATOM 16753 O O . LEU F 1 317 ? -9.398 10.281 -29.809 1.00 25.70 297 LEU F O 1
ATOM 16758 N N . ALA F 1 318 ? -7.354 9.389 -29.480 1.00 25.47 298 ALA F N 1
ATOM 16759 C CA . ALA F 1 318 ? -6.761 10.704 -29.165 1.00 23.31 298 ALA F CA 1
ATOM 16760 C C . ALA F 1 318 ? -6.921 11.661 -30.342 1.00 23.85 298 ALA F C 1
ATOM 16761 O O . ALA F 1 318 ? -7.188 12.849 -30.160 1.00 24.39 298 ALA F O 1
ATOM 16763 N N . ALA F 1 319 ? -6.754 11.141 -31.560 1.00 23.58 299 ALA F N 1
ATOM 16764 C CA . ALA F 1 319 ? -6.815 11.983 -32.751 1.00 21.84 299 ALA F CA 1
ATOM 16765 C C . ALA F 1 319 ? -8.170 12.678 -32.961 1.00 23.25 299 ALA F C 1
ATOM 16766 O O . ALA F 1 319 ? -8.234 13.886 -33.303 1.00 23.80 299 ALA F O 1
ATOM 16768 N N . SER F 1 320 ? -9.257 11.942 -32.751 1.00 22.96 300 SER F N 1
ATOM 16769 C CA . SER F 1 320 ? -10.595 12.539 -32.845 1.00 25.86 300 SER F CA 1
ATOM 16770 C C . SER F 1 320 ? -10.935 13.481 -31.688 1.00 26.43 300 SER F C 1
ATOM 16771 O O . SER F 1 320 ? -11.605 14.510 -31.874 1.00 28.41 300 SER F O 1
ATOM 16774 N N . ILE F 1 321 ? -10.506 13.118 -30.488 1.00 26.80 301 ILE F N 1
ATOM 16775 C CA . ILE F 1 321 ? -10.697 13.966 -29.329 1.00 28.20 301 ILE F CA 1
ATOM 16776 C C . ILE F 1 321 ? -9.991 15.305 -29.544 1.00 27.08 301 ILE F C 1
ATOM 16777 O O . ILE F 1 321 ? -10.576 16.347 -29.303 1.00 30.84 301 ILE F O 1
ATOM 16782 N N . CYS F 1 322 ? -8.748 15.265 -30.019 1.00 28.31 302 CYS F N 1
ATOM 16783 C CA . CYS F 1 322 ? -7.947 16.464 -30.227 1.00 27.54 302 CYS F CA 1
ATOM 16784 C C . CYS F 1 322 ? -8.613 17.472 -31.190 1.00 29.77 302 CYS F C 1
ATOM 16785 O O . CYS F 1 322 ? -8.677 18.669 -30.878 1.00 31.10 302 CYS F O 1
ATOM 16788 N N . VAL F 1 323 ? -9.087 16.988 -32.348 1.00 30.36 303 VAL F N 1
ATOM 16789 C CA . VAL F 1 323 ? -9.776 17.832 -33.368 1.00 29.17 303 VAL F CA 1
ATOM 16790 C C . VAL F 1 323 ? -10.974 18.582 -32.780 1.00 29.41 303 VAL F C 1
ATOM 16791 O O . VAL F 1 323 ? -11.106 19.791 -32.956 1.00 30.85 303 VAL F O 1
ATOM 16795 N N . GLU F 1 324 ? -11.818 17.874 -32.039 1.00 29.62 304 GLU F N 1
ATOM 16796 C CA . GLU F 1 324 ? -12.970 18.506 -31.397 1.00 29.20 304 GLU F CA 1
ATOM 16797 C C . GLU F 1 324 ? -12.598 19.434 -30.231 1.00 30.61 304 GLU F C 1
ATOM 16798 O O . GLU F 1 324 ? -13.244 20.468 -30.029 1.00 32.63 304 GLU F O 1
ATOM 16804 N N . ALA F 1 325 ? -11.563 19.078 -29.469 1.00 28.83 305 ALA F N 1
ATOM 16805 C CA . ALA F 1 325 ? -11.100 19.926 -28.364 1.00 27.15 305 ALA F CA 1
ATOM 16806 C C . ALA F 1 325 ? -10.607 21.279 -28.874 1.00 27.23 305 ALA F C 1
ATOM 16807 O O . ALA F 1 325 ? -10.863 22.322 -28.263 1.00 26.23 305 ALA F O 1
ATOM 16809 N N . LEU F 1 326 ? -9.926 21.269 -30.010 1.00 26.78 306 LEU F N 1
ATOM 16810 C CA . LEU F 1 326 ? -9.495 22.511 -30.639 1.00 27.48 306 LEU F CA 1
ATOM 16811 C C . LEU F 1 326 ? -10.681 23.262 -31.271 1.00 28.97 306 LEU F C 1
ATOM 16812 O O . LEU F 1 326 ? -10.740 24.486 -31.179 1.00 27.65 306 LEU F O 1
ATOM 16817 N N . ASN F 1 327 ? -11.621 22.514 -31.863 1.00 27.93 307 ASN F N 1
ATOM 16818 C CA . ASN F 1 327 ? -12.869 23.076 -32.398 1.00 29.42 307 ASN F CA 1
ATOM 16819 C C . ASN F 1 327 ? -13.625 23.895 -31.364 1.00 30.61 307 ASN F C 1
ATOM 16820 O O . ASN F 1 327 ? -14.082 25.001 -31.648 1.00 32.02 307 ASN F O 1
ATOM 16825 N N . VAL F 1 328 ? -13.781 23.323 -30.174 1.00 31.12 308 VAL F N 1
ATOM 16826 C CA . VAL F 1 328 ? -14.397 23.996 -29.033 1.00 32.03 308 VAL F CA 1
ATOM 16827 C C . VAL F 1 328 ? -13.672 25.273 -28.682 1.00 32.50 308 VAL F C 1
ATOM 16828 O O . VAL F 1 328 ? -14.311 26.299 -28.514 1.00 32.55 308 VAL F O 1
ATOM 16832 N N . LEU F 1 329 ? -12.342 25.215 -28.580 1.00 32.09 309 LEU F N 1
ATOM 16833 C CA . LEU F 1 329 ? -11.554 26.388 -28.234 1.00 32.82 309 LEU F CA 1
ATOM 16834 C C . LEU F 1 329 ? -11.804 27.527 -29.217 1.00 33.22 309 LEU F C 1
ATOM 16835 O O . LEU F 1 329 ? -12.026 28.678 -28.820 1.00 32.03 309 LEU F O 1
ATOM 16840 N N . ILE F 1 330 ? -11.759 27.182 -30.498 1.00 33.05 310 ILE F N 1
ATOM 16841 C CA . ILE F 1 330 ? -11.848 28.155 -31.580 1.00 35.19 310 ILE F CA 1
ATOM 16842 C C . ILE F 1 330 ? -13.282 28.667 -31.745 1.00 34.70 310 ILE F C 1
ATOM 16843 O O . ILE F 1 330 ? -13.497 29.871 -31.684 1.00 36.35 310 ILE F O 1
ATOM 16848 N N . ASN F 1 331 ? -14.246 27.762 -31.912 1.00 34.90 311 ASN F N 1
ATOM 16849 C CA . ASN F 1 331 ? -15.656 28.144 -32.062 1.00 36.38 311 ASN F CA 1
ATOM 16850 C C . ASN F 1 331 ? -16.217 28.956 -30.898 1.00 38.28 311 ASN F C 1
ATOM 16851 O O . ASN F 1 331 ? -17.025 29.869 -31.105 1.00 39.52 311 ASN F O 1
ATOM 16856 N N . GLU F 1 332 ? -15.806 28.626 -29.673 1.00 37.66 312 GLU F N 1
ATOM 16857 C CA . GLU F 1 332 ? -16.305 29.351 -28.513 1.00 37.32 312 GLU F CA 1
ATOM 16858 C C . GLU F 1 332 ? -15.461 30.570 -28.202 1.00 37.70 312 GLU F C 1
ATOM 16859 O O . GLU F 1 332 ? -15.702 31.249 -27.210 1.00 40.35 312 GLU F O 1
ATOM 16865 N N . LYS F 1 333 ? -14.458 30.829 -29.036 1.00 36.98 313 LYS F N 1
ATOM 16866 C CA . LYS F 1 333 ? -13.614 32.007 -28.907 1.00 40.05 313 LYS F CA 1
ATOM 16867 C C . LYS F 1 333 ? -13.017 32.147 -27.492 1.00 39.68 313 LYS F C 1
ATOM 16868 O O . LYS F 1 333 ? -12.956 33.252 -26.928 1.00 37.95 313 LYS F O 1
ATOM 16874 N N . LEU F 1 334 ? -12.552 31.027 -26.934 1.00 36.84 314 LEU F N 1
ATOM 16875 C CA . LEU F 1 334 ? -11.970 31.043 -25.583 1.00 34.68 314 LEU F CA 1
ATOM 16876 C C . LEU F 1 334 ? -10.667 31.867 -25.506 1.00 34.30 314 LEU F C 1
ATOM 16877 O O . LEU F 1 334 ? -10.436 32.560 -24.507 1.00 33.31 314 LEU F O 1
ATOM 16882 N N . CYS F 1 335 ? -9.862 31.879 -26.571 1.00 33.55 315 CYS F N 1
ATOM 16883 C CA . CYS F 1 335 ? -8.684 32.771 -26.594 1.00 36.10 315 CYS F CA 1
ATOM 16884 C C . CYS F 1 335 ? -9.111 34.233 -26.429 1.00 37.40 315 CYS F C 1
ATOM 16885 O O . CYS F 1 335 ? -8.477 34.998 -25.714 1.00 35.78 315 CYS F O 1
ATOM 16888 N N . GLU F 1 336 ? -10.193 34.603 -27.109 1.00 37.91 316 GLU F N 1
ATOM 16889 C CA . GLU F 1 336 ? -10.670 35.974 -27.096 1.00 40.20 316 GLU F CA 1
ATOM 16890 C C . GLU F 1 336 ? -11.175 36.345 -25.700 1.00 39.29 316 GLU F C 1
ATOM 16891 O O . GLU F 1 336 ? -10.872 37.426 -25.199 1.00 39.74 316 GLU F O 1
ATOM 16897 N N . ASN F 1 337 ? -11.896 35.422 -25.071 1.00 36.58 317 ASN F N 1
ATOM 16898 C CA . ASN F 1 337 ? -12.392 35.602 -23.711 1.00 37.82 317 ASN F CA 1
ATOM 16899 C C . ASN F 1 337 ? -11.272 35.784 -22.672 1.00 37.27 317 ASN F C 1
ATOM 16900 O O . ASN F 1 337 ? -11.330 36.692 -21.837 1.00 37.38 317 ASN F O 1
ATOM 16905 N N . ALA F 1 338 ? -10.255 34.932 -22.718 1.00 36.58 318 ALA F N 1
ATOM 16906 C CA . ALA F 1 338 ? -9.088 35.064 -21.813 1.00 37.30 318 ALA F CA 1
ATOM 16907 C C . ALA F 1 338 ? -8.328 36.384 -22.019 1.00 38.30 318 ALA F C 1
ATOM 16908 O O . ALA F 1 338 ? -7.926 37.052 -21.051 1.00 35.26 318 ALA F O 1
ATOM 16910 N N . GLU F 1 339 ? -8.128 36.728 -23.291 1.00 38.64 319 GLU F N 1
ATOM 16911 C CA . GLU F 1 339 ? -7.519 37.990 -23.731 1.00 43.02 319 GLU F CA 1
ATOM 16912 C C . GLU F 1 339 ? -8.358 39.180 -23.182 1.00 42.23 319 GLU F C 1
ATOM 16913 O O . GLU F 1 339 ? -7.824 40.096 -22.530 1.00 40.58 319 GLU F O 1
ATOM 16919 N N . LYS F 1 340 ? -9.673 39.111 -23.371 1.00 40.93 320 LYS F N 1
ATOM 16920 C CA . LYS F 1 340 ? -10.584 40.132 -22.852 1.00 44.24 320 LYS F CA 1
ATOM 16921 C C . LYS F 1 340 ? -10.560 40.281 -21.324 1.00 44.53 320 LYS F C 1
ATOM 16922 O O . LYS F 1 340 ? -10.430 41.397 -20.804 1.00 44.77 320 LYS F O 1
ATOM 16928 N N . LEU F 1 341 ? -10.691 39.153 -20.621 1.00 42.19 321 LEU F N 1
ATOM 16929 C CA . LEU F 1 341 ? -10.945 39.146 -19.178 1.00 41.58 321 LEU F CA 1
ATOM 16930 C C . LEU F 1 341 ? -9.704 39.180 -18.302 1.00 40.54 321 LEU F C 1
ATOM 16931 O O . LEU F 1 341 ? -9.789 39.534 -17.134 1.00 41.21 321 LEU F O 1
ATOM 16936 N N . GLY F 1 342 ? -8.551 38.839 -18.866 1.00 41.51 322 GLY F N 1
ATOM 16937 C CA . GLY F 1 342 ? -7.334 38.659 -18.078 1.00 40.49 322 GLY F CA 1
ATOM 16938 C C . GLY F 1 342 ? -6.686 39.919 -17.547 1.00 42.57 322 GLY F C 1
ATOM 16939 O O . GLY F 1 342 ? -6.281 39.975 -16.386 1.00 42.31 322 GLY F O 1
ATOM 16940 N N . GLY F 1 343 ? -6.557 40.922 -18.415 1.00 42.17 323 GLY F N 1
ATOM 16941 C CA . GLY F 1 343 ? -5.880 42.168 -18.077 1.00 43.54 323 GLY F CA 1
ATOM 16942 C C . GLY F 1 343 ? -6.551 42.936 -16.947 1.00 42.74 323 GLY F C 1
ATOM 16943 O O . GLY F 1 343 ? -5.884 43.303 -15.989 1.00 43.41 323 GLY F O 1
ATOM 16944 N N . PRO F 1 344 ? -7.866 43.209 -17.068 1.00 43.67 324 PRO F N 1
ATOM 16945 C CA . PRO F 1 344 ? -8.617 43.850 -15.986 1.00 44.88 324 PRO F CA 1
ATOM 16946 C C . PRO F 1 344 ? -8.616 43.075 -14.664 1.00 45.26 324 PRO F C 1
ATOM 16947 O O . PRO F 1 344 ? -8.455 43.684 -13.605 1.00 46.36 324 PRO F O 1
ATOM 16951 N N . PHE F 1 345 ? -8.808 41.758 -14.728 1.00 44.14 325 PHE F N 1
ATOM 16952 C CA . PHE F 1 345 ? -8.722 40.892 -13.553 1.00 43.19 325 PHE F CA 1
ATOM 16953 C C . PHE F 1 345 ? -7.363 41.012 -12.840 1.00 43.53 325 PHE F C 1
ATOM 16954 O O . PHE F 1 345 ? -7.297 41.189 -11.614 1.00 43.53 325 PHE F O 1
ATOM 16962 N N . LEU F 1 346 ? -6.281 40.920 -13.601 1.00 42.62 326 LEU F N 1
ATOM 16963 C CA . LEU F 1 346 ? -4.964 41.161 -13.044 1.00 43.76 326 LEU F CA 1
ATOM 16964 C C . LEU F 1 346 ? -4.875 42.584 -12.467 1.00 45.51 326 LEU F C 1
ATOM 16965 O O . LEU F 1 346 ? -4.445 42.766 -11.324 1.00 44.24 326 LEU F O 1
ATOM 16970 N N . GLU F 1 347 ? -5.299 43.585 -13.241 1.00 46.98 327 GLU F N 1
ATOM 16971 C CA . GLU F 1 347 ? -5.224 44.988 -12.779 1.00 49.83 327 GLU F CA 1
ATOM 16972 C C . GLU F 1 347 ? -6.042 45.246 -11.520 1.00 49.30 327 GLU F C 1
ATOM 16973 O O . GLU F 1 347 ? -5.543 45.840 -10.562 1.00 50.62 327 GLU F O 1
ATOM 16979 N N . ASN F 1 348 ? -7.277 44.759 -11.520 1.00 49.26 328 ASN F N 1
ATOM 16980 C CA . ASN F 1 348 ? -8.141 44.810 -10.353 1.00 51.04 328 ASN F CA 1
ATOM 16981 C C . ASN F 1 348 ? -7.605 44.061 -9.110 1.00 51.42 328 ASN F C 1
ATOM 16982 O O . ASN F 1 348 ? -7.937 44.427 -7.975 1.00 52.05 328 ASN F O 1
ATOM 16987 N N . LEU F 1 349 ? -6.774 43.032 -9.319 1.00 50.88 329 LEU F N 1
ATOM 16988 C CA . LEU F 1 349 ? -6.170 42.262 -8.216 1.00 49.30 329 LEU F CA 1
ATOM 16989 C C . LEU F 1 349 ? -4.931 42.926 -7.639 1.00 49.45 329 LEU F C 1
ATOM 16990 O O . LEU F 1 349 ? -4.709 42.883 -6.421 1.00 48.43 329 LEU F O 1
ATOM 16995 N N . LYS F 1 350 ? -4.096 43.484 -8.515 1.00 49.05 330 LYS F N 1
ATOM 16996 C CA . LYS F 1 350 ? -2.929 44.244 -8.083 1.00 50.72 330 LYS F CA 1
ATOM 16997 C C . LYS F 1 350 ? -3.394 45.395 -7.190 1.00 51.11 330 LYS F C 1
ATOM 16998 O O . LYS F 1 350 ? -2.726 45.739 -6.205 1.00 51.50 330 LYS F O 1
ATOM 17004 N N . ARG F 1 351 ? -4.555 45.955 -7.538 1.00 51.84 331 ARG F N 1
ATOM 17005 C CA . ARG F 1 351 ? -5.132 47.119 -6.864 1.00 52.92 331 ARG F CA 1
ATOM 17006 C C . ARG F 1 351 ? -5.670 46.798 -5.469 1.00 53.37 331 ARG F C 1
ATOM 17007 O O . ARG F 1 351 ? -5.318 47.470 -4.490 1.00 53.93 331 ARG F O 1
ATOM 17015 N N . GLU F 1 352 ? -6.525 45.782 -5.384 1.00 52.57 332 GLU F N 1
ATOM 17016 C CA . GLU F 1 352 ? -7.150 45.419 -4.114 1.00 52.41 332 GLU F CA 1
ATOM 17017 C C . GLU F 1 352 ? -6.155 44.847 -3.096 1.00 52.29 332 GLU F C 1
ATOM 17018 O O . GLU F 1 352 ? -6.374 44.933 -1.883 1.00 53.36 332 GLU F O 1
ATOM 17024 N N . LEU F 1 353 ? -5.053 44.296 -3.594 1.00 51.89 333 LEU F N 1
ATOM 17025 C CA . LEU F 1 353 ? -4.032 43.707 -2.739 1.00 52.00 333 LEU F CA 1
ATOM 17026 C C . LEU F 1 353 ? -2.826 44.624 -2.597 1.00 53.08 333 LEU F C 1
ATOM 17027 O O . LEU F 1 353 ? -1.760 44.211 -2.132 1.00 50.28 333 LEU F O 1
ATOM 17032 N N . LYS F 1 354 ? -3.022 45.879 -2.995 1.00 56.53 334 LYS F N 1
ATOM 17033 C CA . LYS F 1 354 ? -1.974 46.897 -2.988 1.00 59.89 334 LYS F CA 1
ATOM 17034 C C . LYS F 1 354 ? -1.549 47.224 -1.559 1.00 60.66 334 LYS F C 1
ATOM 17035 O O . LYS F 1 354 ? -0.355 47.356 -1.273 1.00 60.78 334 LYS F O 1
ATOM 17041 N N . ASP F 1 355 ? -2.538 47.344 -0.673 1.00 62.89 335 ASP F N 1
ATOM 17042 C CA . ASP F 1 355 ? -2.296 47.537 0.757 1.00 63.69 335 ASP F CA 1
ATOM 17043 C C . ASP F 1 355 ? -1.685 46.305 1.424 1.00 63.18 335 ASP F C 1
ATOM 17044 O O . ASP F 1 355 ? -0.946 46.443 2.398 1.00 62.41 335 ASP F O 1
ATOM 17049 N N . SER F 1 356 ? -1.990 45.111 0.904 1.00 61.70 336 SER F N 1
ATOM 17050 C CA . SER F 1 356 ? -1.553 43.849 1.529 1.00 60.52 336 SER F CA 1
ATOM 17051 C C . SER F 1 356 ? -0.045 43.741 1.752 1.00 60.06 336 SER F C 1
ATOM 17052 O O . SER F 1 356 ? 0.749 43.834 0.810 1.00 59.64 336 SER F O 1
ATOM 17055 N N . LYS F 1 357 ? 0.325 43.516 3.010 1.00 58.34 337 LYS F N 1
ATOM 17056 C CA . LYS F 1 357 ? 1.712 43.362 3.417 1.00 57.61 337 LYS F CA 1
ATOM 17057 C C . LYS F 1 357 ? 2.323 42.056 2.922 1.00 55.57 337 LYS F C 1
ATOM 17058 O O . LYS F 1 357 ? 3.500 42.023 2.553 1.00 56.26 337 LYS F O 1
ATOM 17064 N N . ILE F 1 358 ? 1.526 40.986 2.919 1.00 52.66 338 ILE F N 1
ATOM 17065 C CA . ILE F 1 358 ? 2.019 39.629 2.599 1.00 49.83 338 ILE F CA 1
ATOM 17066 C C . ILE F 1 358 ? 2.212 39.345 1.097 1.00 48.41 338 ILE F C 1
ATOM 17067 O O . ILE F 1 358 ? 2.902 38.393 0.725 1.00 46.50 338 ILE F O 1
ATOM 17072 N N . VAL F 1 359 ? 1.603 40.166 0.248 1.00 46.42 339 VAL F N 1
ATOM 17073 C CA . VAL F 1 359 ? 1.703 40.004 -1.209 1.00 47.77 339 VAL F CA 1
ATOM 17074 C C . VAL F 1 359 ? 2.985 40.644 -1.769 1.00 48.58 339 VAL F C 1
ATOM 17075 O O . VAL F 1 359 ? 3.172 41.857 -1.646 1.00 50.39 339 VAL F O 1
ATOM 17079 N N . ARG F 1 360 ? 3.860 39.840 -2.380 1.00 49.61 340 ARG F N 1
ATOM 17080 C CA . ARG F 1 360 ? 5.064 40.365 -3.065 1.00 50.84 340 ARG F CA 1
ATOM 17081 C C . ARG F 1 360 ? 4.800 40.863 -4.499 1.00 50.00 340 ARG F C 1
ATOM 17082 O O . ARG F 1 360 ? 5.295 41.920 -4.909 1.00 49.73 340 ARG F O 1
ATOM 17090 N N . ASP F 1 361 ? 4.011 40.105 -5.258 1.00 49.48 341 ASP F N 1
ATOM 17091 C CA . ASP F 1 361 ? 3.824 40.379 -6.674 1.00 48.50 341 ASP F CA 1
ATOM 17092 C C . ASP F 1 361 ? 2.528 39.751 -7.177 1.00 47.49 341 ASP F C 1
ATOM 17093 O O . ASP F 1 361 ? 2.219 38.606 -6.841 1.00 47.45 341 ASP F O 1
ATOM 17098 N N . VAL F 1 362 ? 1.757 40.523 -7.941 1.00 45.00 342 VAL F N 1
ATOM 17099 C CA . VAL F 1 362 ? 0.610 40.002 -8.681 1.00 43.42 342 VAL F CA 1
ATOM 17100 C C . VAL F 1 362 ? 0.911 40.146 -10.186 1.00 44.71 342 VAL F C 1
ATOM 17101 O O . VAL F 1 362 ? 1.119 41.263 -10.680 1.00 44.48 342 VAL F O 1
ATOM 17105 N N . ARG F 1 363 ? 0.953 39.015 -10.901 1.00 42.08 343 ARG F N 1
ATOM 17106 C CA . ARG F 1 363 ? 1.455 38.984 -12.285 1.00 40.90 343 ARG F CA 1
ATOM 17107 C C . ARG F 1 363 ? 0.725 37.973 -13.174 1.00 40.06 343 ARG F C 1
ATOM 17108 O O . ARG F 1 363 ? -0.039 37.138 -12.688 1.00 38.00 343 ARG F O 1
ATOM 17116 N N . GLY F 1 364 ? 0.980 38.051 -14.476 1.00 39.85 344 GLY F N 1
ATOM 17117 C CA . GLY F 1 364 ? 0.378 37.129 -15.425 1.00 40.37 344 GLY F CA 1
ATOM 17118 C C . GLY F 1 364 ? 0.004 37.728 -16.769 1.00 41.83 344 GLY F C 1
ATOM 17119 O O . GLY F 1 364 ? 0.206 38.932 -17.032 1.00 39.39 344 GLY F O 1
ATOM 17120 N N . LYS F 1 365 ? -0.531 36.867 -17.631 1.00 39.49 345 LYS F N 1
ATOM 17121 C CA . LYS F 1 365 ? -0.931 37.259 -18.968 1.00 39.68 345 LYS F CA 1
ATOM 17122 C C . LYS F 1 365 ? -2.154 36.434 -19.336 1.00 38.70 345 LYS F C 1
ATOM 17123 O O . LYS F 1 365 ? -2.186 35.212 -19.121 1.00 36.17 345 LYS F O 1
ATOM 17129 N N . GLY F 1 366 ? -3.169 37.117 -19.861 1.00 35.00 346 GLY F N 1
ATOM 17130 C CA . GLY F 1 366 ? -4.456 36.507 -20.099 1.00 33.63 346 GLY F CA 1
ATOM 17131 C C . GLY F 1 366 ? -4.930 35.838 -18.822 1.00 33.64 346 GLY F C 1
ATOM 17132 O O . GLY F 1 366 ? -5.020 36.479 -17.773 1.00 34.61 346 GLY F O 1
ATOM 17133 N N . LEU F 1 367 ? -5.232 34.548 -18.888 1.00 32.01 347 LEU F N 1
ATOM 17134 C CA . LEU F 1 367 ? -5.745 33.852 -17.704 1.00 31.45 347 LEU F CA 1
ATOM 17135 C C . LEU F 1 367 ? -4.672 32.931 -17.074 1.00 31.00 347 LEU F C 1
ATOM 17136 O O . LEU F 1 367 ? -4.957 32.008 -16.296 1.00 32.29 347 LEU F O 1
ATOM 17141 N N . LEU F 1 368 ? -3.426 33.200 -17.423 1.00 30.76 348 LEU F N 1
ATOM 17142 C CA . LEU F 1 368 ? -2.307 32.607 -16.736 1.00 32.30 348 LEU F CA 1
ATOM 17143 C C . LEU F 1 368 ? -1.833 33.632 -15.722 1.00 33.48 348 LEU F C 1
ATOM 17144 O O . LEU F 1 368 ? -0.988 34.465 -16.029 1.00 35.48 348 LEU F O 1
ATOM 17149 N N . CYS F 1 369 ? -2.404 33.567 -14.521 1.00 33.94 349 CYS F N 1
ATOM 17150 C CA . CYS F 1 369 ? -2.098 34.495 -13.426 1.00 34.90 349 CYS F CA 1
ATOM 17151 C C . CYS F 1 369 ? -1.526 33.820 -12.163 1.00 33.69 349 CYS F C 1
ATOM 17152 O O . CYS F 1 369 ? -1.611 32.594 -11.996 1.00 30.08 349 CYS F O 1
ATOM 17155 N N . ALA F 1 370 ? -0.954 34.635 -11.276 1.00 32.06 350 ALA F N 1
ATOM 17156 C CA . ALA F 1 370 ? -0.372 34.155 -10.019 1.00 32.56 350 ALA F CA 1
ATOM 17157 C C . ALA F 1 370 ? -0.252 35.275 -8.988 1.00 34.36 350 ALA F C 1
ATOM 17158 O O . ALA F 1 370 ? -0.080 36.440 -9.358 1.00 34.94 350 ALA F O 1
ATOM 17160 N N . ILE F 1 371 ? -0.303 34.911 -7.705 1.00 34.27 351 ILE F N 1
ATOM 17161 C CA . ILE F 1 371 ? 0.097 35.823 -6.638 1.00 34.53 351 ILE F CA 1
ATOM 17162 C C . ILE F 1 371 ? 1.300 35.215 -5.937 1.00 34.98 351 ILE F C 1
ATOM 17163 O O . ILE F 1 371 ? 1.243 34.071 -5.467 1.00 32.23 351 ILE F O 1
ATOM 17168 N N . GLU F 1 372 ? 2.393 35.968 -5.911 1.00 33.46 352 GLU F N 1
ATOM 17169 C CA . GLU F 1 372 ? 3.552 35.598 -5.138 1.00 38.46 352 GLU F CA 1
ATOM 17170 C C . GLU F 1 372 ? 3.394 36.264 -3.782 1.00 40.10 352 GLU F C 1
ATOM 17171 O O . GLU F 1 372 ? 3.013 37.445 -3.698 1.00 40.08 352 GLU F O 1
ATOM 17177 N N . PHE F 1 373 ? 3.674 35.496 -2.736 1.00 40.49 353 PHE F N 1
ATOM 17178 C CA . PHE F 1 373 ? 3.589 35.983 -1.364 1.00 41.96 353 PHE F CA 1
ATOM 17179 C C . PHE F 1 373 ? 4.936 36.095 -0.685 1.00 44.06 353 PHE F C 1
ATOM 17180 O O . PHE F 1 373 ? 5.906 35.431 -1.071 1.00 43.81 353 PHE F O 1
ATOM 17188 N N . LYS F 1 374 ? 4.976 36.931 0.353 1.00 47.30 354 LYS F N 1
ATOM 17189 C CA . LYS F 1 374 ? 6.148 37.023 1.197 1.00 49.93 354 LYS F CA 1
ATOM 17190 C C . LYS F 1 374 ? 6.172 35.787 2.081 1.00 50.44 354 LYS F C 1
ATOM 17191 O O . LYS F 1 374 ? 5.568 35.744 3.141 1.00 50.77 354 LYS F O 1
ATOM 17197 N N . ASN F 1 375 ? 6.851 34.774 1.557 1.00 53.65 355 ASN F N 1
ATOM 17198 C CA . ASN F 1 375 ? 7.193 33.518 2.206 1.00 55.12 355 ASN F CA 1
ATOM 17199 C C . ASN F 1 375 ? 7.502 33.623 3.711 1.00 56.56 355 ASN F C 1
ATOM 17200 O O . ASN F 1 375 ? 7.295 32.662 4.466 1.00 55.73 355 ASN F O 1
ATOM 17205 N N . GLU F 1 376 ? 8.009 34.785 4.131 1.00 57.33 356 GLU F N 1
ATOM 17206 C CA . GLU F 1 376 ? 8.405 35.033 5.523 1.00 58.86 356 GLU F CA 1
ATOM 17207 C C . GLU F 1 376 ? 7.224 35.422 6.392 1.00 58.18 356 GLU F C 1
ATOM 17208 O O . GLU F 1 376 ? 7.247 35.217 7.609 1.00 59.84 356 GLU F O 1
ATOM 17214 N N . LEU F 1 377 ? 6.207 36.006 5.765 1.00 57.30 357 LEU F N 1
ATOM 17215 C CA . LEU F 1 377 ? 5.085 36.608 6.479 1.00 54.51 357 LEU F CA 1
ATOM 17216 C C . LEU F 1 377 ? 3.790 35.793 6.427 1.00 53.80 357 LEU F C 1
ATOM 17217 O O . LEU F 1 377 ? 2.828 36.109 7.139 1.00 51.62 357 LEU F O 1
ATOM 17222 N N . VAL F 1 378 ? 3.765 34.762 5.580 1.00 51.32 358 VAL F N 1
ATOM 17223 C CA . VAL F 1 378 ? 2.623 33.855 5.482 1.00 48.86 358 VAL F CA 1
ATOM 17224 C C . VAL F 1 378 ? 3.029 32.435 5.126 1.00 47.30 358 VAL F C 1
ATOM 17225 O O . VAL F 1 378 ? 4.043 32.205 4.454 1.00 45.28 358 VAL F O 1
ATOM 17229 N N . ASN F 1 379 ? 2.207 31.486 5.560 1.00 44.35 359 ASN F N 1
ATOM 17230 C CA . ASN F 1 379 ? 2.290 30.141 5.023 1.00 42.91 359 ASN F CA 1
ATOM 17231 C C . ASN F 1 379 ? 1.349 30.015 3.827 1.00 40.25 359 ASN F C 1
ATOM 17232 O O . ASN F 1 379 ? 0.125 30.117 3.964 1.00 38.38 359 ASN F O 1
ATOM 17237 N N . VAL F 1 380 ? 1.946 29.802 2.656 1.00 39.69 360 VAL F N 1
ATOM 17238 C CA . VAL F 1 380 ? 1.219 29.784 1.395 1.00 38.58 360 VAL F CA 1
ATOM 17239 C C . VAL F 1 380 ? 0.339 28.530 1.245 1.00 36.73 360 VAL F C 1
ATOM 17240 O O . VAL F 1 380 ? -0.742 28.609 0.677 1.00 35.32 360 VAL F O 1
ATOM 17244 N N . LEU F 1 381 ? 0.777 27.389 1.774 1.00 36.13 361 LEU F N 1
ATOM 17245 C CA . LEU F 1 381 ? -0.100 26.211 1.857 1.00 35.98 361 LEU F CA 1
ATOM 17246 C C . LEU F 1 381 ? -1.392 26.493 2.648 1.00 35.08 361 LEU F C 1
ATOM 17247 O O . LEU F 1 381 ? -2.474 26.107 2.221 1.00 34.20 361 LEU F O 1
ATOM 17252 N N . ASP F 1 382 ? -1.276 27.181 3.787 1.00 34.97 362 ASP F N 1
ATOM 17253 C CA . ASP F 1 382 ? -2.452 27.610 4.570 1.00 33.32 362 ASP F CA 1
ATOM 17254 C C . ASP F 1 382 ? -3.402 28.523 3.800 1.00 31.67 362 ASP F C 1
ATOM 17255 O O . ASP F 1 382 ? -4.616 28.421 3.949 1.00 30.13 362 ASP F O 1
ATOM 17260 N N . ILE F 1 383 ? -2.863 29.425 2.985 1.00 31.20 363 ILE F N 1
ATOM 17261 C CA . ILE F 1 383 ? -3.719 30.255 2.109 1.00 31.37 363 ILE F CA 1
ATOM 17262 C C . ILE F 1 383 ? -4.491 29.389 1.100 1.00 32.11 363 ILE F C 1
ATOM 17263 O O . ILE F 1 383 ? -5.692 29.590 0.875 1.00 30.70 363 ILE F O 1
ATOM 17268 N N . CYS F 1 384 ? -3.807 28.423 0.489 1.00 33.42 364 CYS F N 1
ATOM 17269 C CA . CYS F 1 384 ? -4.491 27.482 -0.403 1.00 33.72 364 CYS F CA 1
ATOM 17270 C C . CYS F 1 384 ? -5.622 26.758 0.304 1.00 33.36 364 CYS F C 1
ATOM 17271 O O . CYS F 1 384 ? -6.691 26.556 -0.279 1.00 33.44 364 CYS F O 1
ATOM 17274 N N . LEU F 1 385 ? -5.384 26.347 1.550 1.00 33.06 365 LEU F N 1
ATOM 17275 C CA . LEU F 1 385 ? -6.417 25.648 2.330 1.00 31.97 365 LEU F CA 1
ATOM 17276 C C . LEU F 1 385 ? -7.589 26.545 2.694 1.00 30.37 365 LEU F C 1
ATOM 17277 O O . LEU F 1 385 ? -8.730 26.103 2.673 1.00 30.48 365 LEU F O 1
ATOM 17282 N N . LYS F 1 386 ? -7.322 27.818 2.987 1.00 32.33 366 LYS F N 1
ATOM 17283 C CA . LYS F 1 386 ? -8.397 28.766 3.320 1.00 31.79 366 LYS F CA 1
ATOM 17284 C C . LYS F 1 386 ? -9.155 29.156 2.073 1.00 31.62 366 LYS F C 1
ATOM 17285 O O . LYS F 1 386 ? -10.362 29.423 2.115 1.00 31.39 366 LYS F O 1
ATOM 17291 N N . LEU F 1 387 ? -8.435 29.231 0.957 1.00 31.45 367 LEU F N 1
ATOM 17292 C CA . LEU F 1 387 ? -9.062 29.493 -0.341 1.00 31.73 367 LEU F CA 1
ATOM 17293 C C . LEU F 1 387 ? -10.072 28.355 -0.629 1.00 29.21 367 LEU F C 1
ATOM 17294 O O . LEU F 1 387 ? -11.194 28.607 -1.042 1.00 28.99 367 LEU F O 1
ATOM 17299 N N . LYS F 1 388 ? -9.668 27.111 -0.370 1.00 28.61 368 LYS F N 1
ATOM 17300 C CA . LYS F 1 388 ? -10.535 25.931 -0.511 1.00 31.09 368 LYS F CA 1
ATOM 17301 C C . LYS F 1 388 ? -11.827 26.055 0.305 1.00 32.36 368 LYS F C 1
ATOM 17302 O O . LYS F 1 388 ? -12.945 25.824 -0.196 1.00 33.48 368 LYS F O 1
ATOM 17308 N N . GLU F 1 389 ? -11.667 26.443 1.565 1.00 35.27 369 GLU F N 1
ATOM 17309 C CA . GLU F 1 389 ? -12.774 26.660 2.493 1.00 34.97 369 GLU F CA 1
ATOM 17310 C C . GLU F 1 389 ? -13.691 27.726 1.913 1.00 34.14 369 GLU F C 1
ATOM 17311 O O . GLU F 1 389 ? -14.916 27.606 1.969 1.00 36.64 369 GLU F O 1
ATOM 17317 N N . ASN F 1 390 ? -13.107 28.767 1.333 1.00 32.42 370 ASN F N 1
ATOM 17318 C CA . ASN F 1 390 ? -13.913 29.817 0.725 1.00 32.77 370 ASN F CA 1
ATOM 17319 C C . ASN F 1 390 ? -14.428 29.523 -0.687 1.00 32.11 370 ASN F C 1
ATOM 17320 O O . ASN F 1 390 ? -15.047 30.377 -1.307 1.00 34.05 370 ASN F O 1
ATOM 17325 N N . GLY F 1 391 ? -14.191 28.315 -1.198 1.00 33.10 371 GLY F N 1
ATOM 17326 C CA . GLY F 1 391 ? -14.850 27.881 -2.438 1.00 30.66 371 GLY F CA 1
ATOM 17327 C C . GLY F 1 391 ? -14.042 28.052 -3.714 1.00 29.15 371 GLY F C 1
ATOM 17328 O O . GLY F 1 391 ? -14.607 28.075 -4.805 1.00 29.77 371 GLY F O 1
ATOM 17329 N N . LEU F 1 392 ? -12.728 28.170 -3.583 1.00 28.78 372 LEU F N 1
ATOM 17330 C CA . LEU F 1 392 ? -11.819 28.259 -4.730 1.00 29.85 372 LEU F CA 1
ATOM 17331 C C . LEU F 1 392 ? -10.618 27.327 -4.522 1.00 30.96 372 LEU F C 1
ATOM 17332 O O . LEU F 1 392 ? -9.899 27.454 -3.528 1.00 29.39 372 LEU F O 1
ATOM 17337 N N . ILE F 1 393 ? -10.382 26.403 -5.453 1.00 30.66 373 ILE F N 1
ATOM 17338 C CA . ILE F 1 393 ? -9.220 25.514 -5.296 1.00 31.92 373 ILE F CA 1
ATOM 17339 C C . ILE F 1 393 ? -8.048 25.809 -6.228 1.00 31.83 373 ILE F C 1
ATOM 17340 O O . ILE F 1 393 ? -8.236 26.067 -7.428 1.00 31.83 373 ILE F O 1
ATOM 17345 N N . THR F 1 394 ? -6.849 25.794 -5.648 1.00 31.30 374 THR F N 1
ATOM 17346 C CA . THR F 1 394 ? -5.586 25.865 -6.391 1.00 32.57 374 THR F CA 1
ATOM 17347 C C . THR F 1 394 ? -4.435 25.211 -5.638 1.00 34.83 374 THR F C 1
ATOM 17348 O O . THR F 1 394 ? -4.637 24.601 -4.590 1.00 35.39 374 THR F O 1
ATOM 17352 N N . ARG F 1 395 ? -3.227 25.401 -6.173 1.00 37.34 375 ARG F N 1
ATOM 17353 C CA . ARG F 1 395 ? -1.974 24.861 -5.647 1.00 42.56 375 ARG F CA 1
ATOM 17354 C C . ARG F 1 395 ? -0.928 25.979 -5.645 1.00 42.06 375 ARG F C 1
ATOM 17355 O O . ARG F 1 395 ? -0.931 26.870 -6.504 1.00 39.75 375 ARG F O 1
ATOM 17363 N N . ASP F 1 396 ? -0.025 25.911 -4.681 1.00 43.33 376 ASP F N 1
ATOM 17364 C CA . ASP F 1 396 ? 1.093 26.833 -4.594 1.00 45.39 376 ASP F CA 1
ATOM 17365 C C . ASP F 1 396 ? 2.322 26.245 -5.264 1.00 46.68 376 ASP F C 1
ATOM 17366 O O . ASP F 1 396 ? 2.472 25.020 -5.343 1.00 46.93 376 ASP F O 1
ATOM 17371 N N . VAL F 1 397 ? 3.196 27.130 -5.741 1.00 46.48 377 VAL F N 1
ATOM 17372 C CA . VAL F 1 397 ? 4.459 26.760 -6.353 1.00 46.55 377 VAL F CA 1
ATOM 17373 C C . VAL F 1 397 ? 5.602 27.160 -5.419 1.00 47.15 377 VAL F C 1
ATOM 17374 O O . VAL F 1 397 ? 5.610 28.273 -4.910 1.00 46.85 377 VAL F O 1
ATOM 17378 N N . HIS F 1 398 ? 6.558 26.251 -5.196 1.00 49.84 378 HIS F N 1
ATOM 17379 C CA . HIS F 1 398 ? 7.791 26.544 -4.442 1.00 50.74 378 HIS F CA 1
ATOM 17380 C C . HIS F 1 398 ? 7.502 27.143 -3.058 1.00 50.77 378 HIS F C 1
ATOM 17381 O O . HIS F 1 398 ? 8.299 27.920 -2.526 1.00 49.81 378 HIS F O 1
ATOM 17388 N N . ASP F 1 399 ? 6.358 26.759 -2.496 1.00 50.76 379 ASP F N 1
ATOM 17389 C CA . ASP F 1 399 ? 5.700 27.446 -1.364 1.00 51.50 379 ASP F CA 1
ATOM 17390 C C . ASP F 1 399 ? 5.760 28.975 -1.290 1.00 48.30 379 ASP F C 1
ATOM 17391 O O . ASP F 1 399 ? 5.833 29.537 -0.199 1.00 47.25 379 ASP F O 1
ATOM 17396 N N . LYS F 1 400 ? 5.685 29.645 -2.440 1.00 46.61 380 LYS F N 1
ATOM 17397 C CA . LYS F 1 400 ? 5.585 31.115 -2.445 1.00 46.60 380 LYS F CA 1
ATOM 17398 C C . LYS F 1 400 ? 4.498 31.714 -3.340 1.00 44.84 380 LYS F C 1
ATOM 17399 O O . LYS F 1 400 ? 3.974 32.792 -3.048 1.00 43.64 380 LYS F O 1
ATOM 17405 N N . THR F 1 401 ? 4.143 31.007 -4.411 1.00 44.21 381 THR F N 1
ATOM 17406 C CA . THR F 1 401 ? 3.262 31.565 -5.436 1.00 41.16 381 THR F CA 1
ATOM 17407 C C . THR F 1 401 ? 2.020 30.699 -5.660 1.00 41.23 381 THR F C 1
ATOM 17408 O O . THR F 1 401 ? 2.124 29.486 -5.798 1.00 39.80 381 THR F O 1
ATOM 17412 N N . ILE F 1 402 ? 0.852 31.330 -5.709 1.00 39.32 382 ILE F N 1
ATOM 17413 C CA . ILE F 1 402 ? -0.395 30.626 -5.981 1.00 40.26 382 ILE F CA 1
ATOM 17414 C C . ILE F 1 402 ? -0.833 30.804 -7.436 1.00 39.09 382 ILE F C 1
ATOM 17415 O O . ILE F 1 402 ? -1.066 31.926 -7.879 1.00 38.87 382 ILE F O 1
ATOM 17420 N N . ARG F 1 403 ? -0.945 29.696 -8.171 1.00 37.61 383 ARG F N 1
ATOM 17421 C CA . ARG F 1 403 ? -1.513 29.714 -9.531 1.00 38.12 383 ARG F CA 1
ATOM 17422 C C . ARG F 1 403 ? -2.959 30.185 -9.517 1.00 34.56 383 ARG F C 1
ATOM 17423 O O . ARG F 1 403 ? -3.740 29.772 -8.665 1.00 33.49 383 ARG F O 1
ATOM 17431 N N . LEU F 1 404 ? -3.306 31.083 -10.433 1.00 32.96 384 LEU F N 1
ATOM 17432 C CA . LEU F 1 404 ? -4.705 31.473 -10.640 1.00 33.59 384 LEU F CA 1
ATOM 17433 C C . LEU F 1 404 ? -5.024 31.226 -12.109 1.00 35.16 384 LEU F C 1
ATOM 17434 O O . LEU F 1 404 ? -4.750 32.068 -12.970 1.00 37.46 384 LEU F O 1
ATOM 17439 N N . THR F 1 405 ? -5.577 30.045 -12.386 1.00 33.19 385 THR F N 1
ATOM 17440 C CA . THR F 1 405 ? -5.628 29.501 -13.740 1.00 33.25 385 THR F CA 1
ATOM 17441 C C . THR F 1 405 ? -6.976 28.804 -13.991 1.00 31.53 385 THR F C 1
ATOM 17442 O O . THR F 1 405 ? -7.029 27.580 -14.097 1.00 30.35 385 THR F O 1
ATOM 17446 N N . PRO F 1 406 ? -8.072 29.586 -14.064 1.00 29.73 386 PRO F N 1
ATOM 17447 C CA . PRO F 1 406 ? -9.407 29.023 -14.246 1.00 29.16 386 PRO F CA 1
ATOM 17448 C C . PRO F 1 406 ? -9.645 28.599 -15.696 1.00 30.52 386 PRO F C 1
ATOM 17449 O O . PRO F 1 406 ? -8.921 29.057 -16.590 1.00 30.43 386 PRO F O 1
ATOM 17453 N N . PRO F 1 407 ? -10.638 27.725 -15.930 1.00 30.82 387 PRO F N 1
ATOM 17454 C CA . PRO F 1 407 ? -11.026 27.427 -17.303 1.00 32.17 387 PRO F CA 1
ATOM 17455 C C . PRO F 1 407 ? -11.352 28.708 -18.074 1.00 33.24 387 PRO F C 1
ATOM 17456 O O . PRO F 1 407 ? -11.793 29.710 -17.484 1.00 32.59 387 PRO F O 1
ATOM 17460 N N . LEU F 1 408 ? -11.116 28.680 -19.380 1.00 31.88 388 LEU F N 1
ATOM 17461 C CA . LEU F 1 408 ? -11.207 29.902 -20.197 1.00 31.78 388 LEU F CA 1
ATOM 17462 C C . LEU F 1 408 ? -12.639 30.335 -20.515 1.00 31.02 388 LEU F C 1
ATOM 17463 O O . LEU F 1 408 ? -12.864 31.396 -21.114 1.00 33.28 388 LEU F O 1
ATOM 17468 N N . CYS F 1 409 ? -13.599 29.520 -20.116 1.00 30.32 389 CYS F N 1
ATOM 17469 C CA . CYS F 1 409 ? -15.006 29.850 -20.305 1.00 32.70 389 CYS F CA 1
ATOM 17470 C C . CYS F 1 409 ? -15.596 30.567 -19.070 1.00 32.76 389 CYS F C 1
ATOM 17471 O O . CYS F 1 409 ? -16.809 30.734 -18.968 1.00 35.79 389 CYS F O 1
ATOM 17474 N N . ILE F 1 410 ? -14.732 30.988 -18.144 1.00 33.42 390 ILE F N 1
ATOM 17475 C CA . ILE F 1 410 ? -15.142 31.772 -16.978 1.00 32.27 390 ILE F CA 1
ATOM 17476 C C . ILE F 1 410 ? -15.714 33.142 -17.421 1.00 35.63 390 ILE F C 1
ATOM 17477 O O . ILE F 1 410 ? -15.211 33.769 -18.364 1.00 31.81 390 ILE F O 1
ATOM 17482 N N . THR F 1 411 ? -16.770 33.574 -16.734 1.00 36.73 391 THR F N 1
ATOM 17483 C CA . THR F 1 411 ? -17.443 34.848 -17.028 1.00 40.44 391 THR F CA 1
ATOM 17484 C C . THR F 1 411 ? -16.838 36.029 -16.255 1.00 40.41 391 THR F C 1
ATOM 17485 O O . THR F 1 411 ? -16.126 35.829 -15.264 1.00 38.83 391 THR F O 1
ATOM 17489 N N . LYS F 1 412 ? -17.110 37.256 -16.721 1.00 40.33 392 LYS F N 1
ATOM 17490 C CA . LYS F 1 412 ? -16.625 38.461 -16.040 1.00 40.41 392 LYS F CA 1
ATOM 17491 C C . LYS F 1 412 ? -17.107 38.449 -14.586 1.00 39.36 392 LYS F C 1
ATOM 17492 O O . LYS F 1 412 ? -16.351 38.775 -13.663 1.00 39.73 392 LYS F O 1
ATOM 17498 N N . GLU F 1 413 ? -18.353 38.028 -14.410 1.00 36.71 393 GLU F N 1
ATOM 17499 C CA . GLU F 1 413 ? -19.032 38.000 -13.128 1.00 40.33 393 GLU F CA 1
ATOM 17500 C C . GLU F 1 413 ? -18.436 36.969 -12.169 1.00 39.02 393 GLU F C 1
ATOM 17501 O O . GLU F 1 413 ? -18.175 37.271 -10.999 1.00 38.39 393 GLU F O 1
ATOM 17507 N N . GLN F 1 414 ? -18.261 35.749 -12.669 1.00 35.81 394 GLN F N 1
ATOM 17508 C CA . GLN F 1 414 ? -17.566 34.695 -11.939 1.00 33.52 394 GLN F CA 1
ATOM 17509 C C . GLN F 1 414 ? -16.165 35.153 -11.517 1.00 32.87 394 GLN F C 1
ATOM 17510 O O . GLN F 1 414 ? -15.802 35.037 -10.373 1.00 31.62 394 GLN F O 1
ATOM 17516 N N . LEU F 1 415 ? -15.422 35.742 -12.440 1.00 33.74 395 LEU F N 1
ATOM 17517 C CA . LEU F 1 415 ? -14.115 36.323 -12.160 1.00 35.89 395 LEU F CA 1
ATOM 17518 C C . LEU F 1 415 ? -14.185 37.417 -11.066 1.00 38.11 395 LEU F C 1
ATOM 17519 O O . LEU F 1 415 ? -13.294 37.507 -10.219 1.00 37.88 395 LEU F O 1
ATOM 17524 N N . ASP F 1 416 ? -15.259 38.221 -11.087 1.00 40.07 396 ASP F N 1
ATOM 17525 C CA . ASP F 1 416 ? -15.566 39.205 -10.029 1.00 40.69 396 ASP F CA 1
ATOM 17526 C C . ASP F 1 416 ? -15.733 38.525 -8.655 1.00 39.32 396 ASP F C 1
ATOM 17527 O O . ASP F 1 416 ? -15.114 38.937 -7.678 1.00 38.69 396 ASP F O 1
ATOM 17532 N N . GLU F 1 417 ? -16.570 37.492 -8.600 1.00 38.31 397 GLU F N 1
ATOM 17533 C CA . GLU F 1 417 ? -16.752 36.690 -7.386 1.00 40.43 397 GLU F CA 1
ATOM 17534 C C . GLU F 1 417 ? -15.420 36.149 -6.890 1.00 38.90 397 GLU F C 1
ATOM 17535 O O . GLU F 1 417 ? -15.081 36.294 -5.719 1.00 40.89 397 GLU F O 1
ATOM 17541 N N . CYS F 1 418 ? -14.648 35.549 -7.795 1.00 38.22 398 CYS F N 1
ATOM 17542 C CA . CYS F 1 418 ? -13.386 34.921 -7.430 1.00 34.77 398 CYS F CA 1
ATOM 17543 C C . CYS F 1 418 ? -12.405 35.940 -6.883 1.00 35.58 398 CYS F C 1
ATOM 17544 O O . CYS F 1 418 ? -11.688 35.651 -5.924 1.00 36.21 398 CYS F O 1
ATOM 17547 N N . THR F 1 419 ? -12.379 37.134 -7.487 1.00 35.06 399 THR F N 1
ATOM 17548 C CA . THR F 1 419 ? -11.602 38.252 -6.944 1.00 35.53 399 THR F CA 1
ATOM 17549 C C . THR F 1 419 ? -11.960 38.528 -5.480 1.00 35.54 399 THR F C 1
ATOM 17550 O O . THR F 1 419 ? -11.062 38.664 -4.655 1.00 34.55 399 THR F O 1
ATOM 17554 N N . GLU F 1 420 ? -13.251 38.580 -5.158 1.00 36.56 400 GLU F N 1
ATOM 17555 C CA . GLU F 1 420 ? -13.675 38.780 -3.758 1.00 39.32 400 GLU F CA 1
ATOM 17556 C C . GLU F 1 420 ? -13.298 37.611 -2.816 1.00 38.93 400 GLU F C 1
ATOM 17557 O O . GLU F 1 420 ? -12.915 37.843 -1.665 1.00 38.38 400 GLU F O 1
ATOM 17563 N N . ILE F 1 421 ? -13.383 36.370 -3.311 1.00 36.63 401 ILE F N 1
ATOM 17564 C CA . ILE F 1 421 ? -12.876 35.208 -2.561 1.00 34.54 401 ILE F CA 1
ATOM 17565 C C . ILE F 1 421 ? -11.385 35.364 -2.260 1.00 35.42 401 ILE F C 1
ATOM 17566 O O . ILE F 1 421 ? -10.946 35.215 -1.121 1.00 37.13 401 ILE F O 1
ATOM 17571 N N . ILE F 1 422 ? -10.606 35.661 -3.289 1.00 35.63 402 ILE F N 1
ATOM 17572 C CA . ILE F 1 422 ? -9.158 35.784 -3.140 1.00 35.96 402 ILE F CA 1
ATOM 17573 C C . ILE F 1 422 ? -8.754 36.942 -2.209 1.00 37.22 402 ILE F C 1
ATOM 17574 O O . ILE F 1 422 ? -7.804 36.822 -1.430 1.00 37.35 402 ILE F O 1
ATOM 17579 N N . VAL F 1 423 ? -9.449 38.065 -2.314 1.00 37.13 403 VAL F N 1
ATOM 17580 C CA . VAL F 1 423 ? -9.127 39.224 -1.483 1.00 40.27 403 VAL F CA 1
ATOM 17581 C C . VAL F 1 423 ? -9.511 38.968 -0.010 1.00 39.83 403 VAL F C 1
ATOM 17582 O O . VAL F 1 423 ? -8.716 39.220 0.888 1.00 41.17 403 VAL F O 1
ATOM 17586 N N . LYS F 1 424 ? -10.713 38.445 0.212 1.00 41.00 404 LYS F N 1
ATOM 17587 C CA . LYS F 1 424 ? -11.153 38.000 1.536 1.00 41.42 404 LYS F CA 1
ATOM 17588 C C . LYS F 1 424 ? -10.104 37.067 2.152 1.00 39.99 404 LYS F C 1
ATOM 17589 O O . LYS F 1 424 ? -9.735 37.222 3.313 1.00 38.16 404 LYS F O 1
ATOM 17595 N N . THR F 1 425 ? -9.608 36.111 1.365 1.00 36.52 405 THR F N 1
ATOM 17596 C CA . THR F 1 425 ? -8.719 35.087 1.902 1.00 34.39 405 THR F CA 1
ATOM 17597 C C . THR F 1 425 ? -7.374 35.689 2.274 1.00 36.87 405 THR F C 1
ATOM 17598 O O . THR F 1 425 ? -6.842 35.412 3.347 1.00 39.90 405 THR F O 1
ATOM 17602 N N . VAL F 1 426 ? -6.828 36.539 1.415 1.00 38.43 406 VAL F N 1
ATOM 17603 C CA . VAL F 1 426 ? -5.518 37.149 1.688 1.00 39.98 406 VAL F CA 1
ATOM 17604 C C . VAL F 1 426 ? -5.578 38.053 2.942 1.00 40.44 406 VAL F C 1
ATOM 17605 O O . VAL F 1 426 ? -4.628 38.113 3.727 1.00 41.56 406 VAL F O 1
ATOM 17609 N N . LYS F 1 427 ? -6.703 38.732 3.125 1.00 40.83 407 LYS F N 1
ATOM 17610 C CA . LYS F 1 427 ? -6.885 39.634 4.266 1.00 42.04 407 LYS F CA 1
ATOM 17611 C C . LYS F 1 427 ? -7.114 38.878 5.574 1.00 41.45 407 LYS F C 1
ATOM 17612 O O . LYS F 1 427 ? -6.937 39.431 6.654 1.00 41.21 407 LYS F O 1
ATOM 17618 N N . PHE F 1 428 ? -7.502 37.607 5.476 1.00 40.07 408 PHE F N 1
ATOM 17619 C CA . PHE F 1 428 ? -7.497 36.731 6.635 1.00 38.97 408 PHE F CA 1
ATOM 17620 C C . PHE F 1 428 ? -6.088 36.666 7.193 1.00 39.25 408 PHE F C 1
ATOM 17621 O O . PHE F 1 428 ? -5.901 36.591 8.398 1.00 40.29 408 PHE F O 1
ATOM 17629 N N . PHE F 1 429 ? -5.100 36.692 6.305 1.00 39.98 409 PHE F N 1
ATOM 17630 C CA . PHE F 1 429 ? -3.721 36.454 6.696 1.00 41.47 409 PHE F CA 1
ATOM 17631 C C . PHE F 1 429 ? -2.919 37.734 6.970 1.00 43.49 409 PHE F C 1
ATOM 17632 O O . PHE F 1 429 ? -1.720 37.668 7.244 1.00 43.53 409 PHE F O 1
ATOM 17640 N N . ASP F 1 430 ? -3.587 38.884 6.901 1.00 46.18 410 ASP F N 1
ATOM 17641 C CA . ASP F 1 430 ? -3.009 40.137 7.392 1.00 50.77 410 ASP F CA 1
ATOM 17642 C C . ASP F 1 430 ? -4.021 40.998 8.159 1.00 51.81 410 ASP F C 1
ATOM 17643 O O . ASP F 1 430 ? -5.179 41.161 7.756 1.00 52.64 410 ASP F O 1
#

CATH classification: 3.90.1150.10 (+1 more: 3.40.640.10)